Protein AF-0000000077140115 (afdb_homodimer)

Nearest PDB structures (foldseek):
  3ce6-assembly1_C  TM=7.068E-01  e=1.947E-13  Mycobacterium tuberculosis H37Rv
  5utu-assembly1_C  TM=6.285E-01  e=9.596E-13  Cryptosporidium parvum Iowa II
  5utu-assembly2_E  TM=6.218E-01  e=1.962E-12  Cryptosporidium parvum Iowa II
  1gtm-assembly1_A  TM=3.878E-01  e=1.595E-03  Pyrococcus furiosus DSM 3638
  6nyy-assembly1_D  TM=2.713E-01  e=3.524E+00  Homo sapiens

Organism: Leptospira biflexa serovar Patoc (strain Patoc 1 / ATCC 23582 / Paris) (NCBI:txid456481)

Secondary structure (DSSP, 8-state):
----SEEE-TTSSEEEEEETTEEEEE-SS----TTHHHHHHHHHHHHHHHHHH-SS-EEEEEE--TTTSHHHHHTTEEEEEEEE-TTTTTTTGGGHHHHHHHHHHHHGGGGSHHHHHHH-GGGGT--TTTS---EEEEEE--TTT-TT-EEEEEEEEE-SSSTT-EEEEEEEEESSS-SS-GGGS-EEE-----S----TTHHHHHHHHHHHHHHHHHTT-SEEEEE--TT-HHHHHHHTSTT---SEEEEEE-HHHHHHHHHS-HHHHHHHHHHHHHHHHSHHHHHHHHTTPEEEEEETTEEEEEEEETTTTEEEEEESS------THHHHTT-HHHHHHHTTTT-----TTEEEEEEEE-SHHHHHHHHHHHHTT-SEEEEEEE--SSPPPHHHHHHHHTS-TTTEEEEEEEEEE-TT--EEEEE-TTSS--GGGHHHHHHHHHHT--HHHHHHHHHHHHHHHHHHHHHHHT-EEEEEESS-SSHHHHHHHHHHT-BHHHHHHHTT---S-GGGTTSBHHHHHHHHEEEEEE-SHHHHHHHHHHHHHHSS-SS-EEE-TT-HIIIIIIHHHHHHHHHHHHHHHHHHTT--GGG--EEEESTTSHHHHHHHHHIIIIIS-TT----EEE-TT-SS--SSEESSGGGS-HHHHHT--EEEE-SSS----HHHHHHHHHH-S-SEEEEEE-SSTT-TTHHHHHHHHHHHH-SS-EETTEE-EEEEEEEE-TTT--EEEEEEEEEEGGGTEEEEEEEEGGGSBGGGGGTSS-HHHHHHHHHHHHHHHHHHHHHHHTT-PPPSSEEEBTTTB-TTS-B-/----SEEE-TTSSEEEEEETTEEEEE-SS----TTHHHHHHHHHHHHHHHHHH-SS-EEEEEE--TTTSHHHHHTTEEEEEEEE-TTTTTTTGGGHHHHHHHHHHHHGGGGSHHHHHHH-GGGGT--TTTS---EEEEEE--TTT-TT-EEEEEEEEE-SSSTT-EEEEEEEEESSS-SS-GGGS-EEE-----S----TTHHHHHHHHHHHHHHHHHTT-SEEEEE--TT-HHHHHHHTSTT---SEEEEEE-HHHHHHHHHS-HHHHHHHHHHHHHHHHSHHHHHHHHTTPEEEEEETTEEEEEEEETTTTEEEEEESS------THHHHTT-HHHHHHHTTTT-----TTEEEEEEEE-SHHHHHHHHHHHHTT-SEEEEEEE--SSPPPHHHHHHHHTS-TTTEEEEEEEEEE-TT--EEEEE-TTSS--GGGHHHHHHHHHHT--HHHHHHHHHHHHHHHHHHHHHHHT-EEEEEESS-SSHHHHHHHHHHT-BHHHHHHHTT---S-GGGTTSBHHHHHHHHEEEEEE-SHHHHHHHHHHHHHHSS-SS-EEE-TT-HIIIIIIHHHHHHHHHHHHHHHHHHTT--GGG--EEEESTTSHHHHHHHHHIIIIIS-TT----EEE-TT-SS--SSEESSGGGS-HHHHHT--EEEE-SSS----HHHHHHHHHH-S-SEEEEEE-SSTT-TTHHHHHHHHHHHH-SS-EETTEE-EEEEEEEE-TTT--EEEEEEEEEEGGGTEEEEEEEEGGGSBGGGGGTSS-HHHHHHHHHHHHHHHHHHHHHHHTT-PPPSSEEEBTTTB-TTS-B-

Structure (mmCIF, N/CA/C/O backbone):
data_AF-0000000077140115-model_v1
#
loop_
_entity.id
_entity.type
_entity.pdbx_description
1 polymer 'Uncharacterized protein'
#
loop_
_atom_site.group_PDB
_atom_site.id
_atom_site.type_symbol
_atom_site.label_atom_id
_atom_site.label_alt_id
_atom_site.label_comp_id
_atom_site.label_asym_id
_atom_site.label_entity_id
_atom_site.label_seq_id
_atom_site.pdbx_PDB_ins_code
_atom_site.Cartn_x
_atom_site.Cartn_y
_atom_site.Cartn_z
_atom_site.occupancy
_atom_site.B_iso_or_equiv
_atom_site.auth_seq_id
_atom_site.auth_comp_id
_atom_site.auth_asym_id
_atom_site.auth_atom_id
_atom_site.pdbx_PDB_model_num
ATOM 1 N N . MET A 1 1 ? -17.531 23.344 44 1 28.77 1 MET A N 1
ATOM 2 C CA . MET A 1 1 ? -18.547 22.844 43.094 1 28.77 1 MET A CA 1
ATOM 3 C C . MET A 1 1 ? -18.719 21.328 43.25 1 28.77 1 MET A C 1
ATOM 5 O O . MET A 1 1 ? -17.75 20.578 43.125 1 28.77 1 MET A O 1
ATOM 9 N N . ASN A 1 2 ? -19.484 20.828 44 1 36.62 2 ASN A N 1
ATOM 10 C CA . ASN A 1 2 ? -19.703 19.484 44.531 1 36.62 2 ASN A CA 1
ATOM 11 C C . ASN A 1 2 ? -19.906 18.469 43.406 1 36.62 2 ASN A C 1
ATOM 13 O O . ASN A 1 2 ? -20.938 18.484 42.75 1 36.62 2 ASN A O 1
ATOM 17 N N . ALA A 1 3 ? -18.875 18.25 42.781 1 51.34 3 ALA A N 1
ATOM 18 C CA . ALA A 1 3 ? -18.797 17.484 41.562 1 51.34 3 ALA A CA 1
ATOM 19 C C . ALA A 1 3 ? -19.516 16.156 41.688 1 51.34 3 ALA A C 1
ATOM 21 O O . ALA A 1 3 ? -19.297 15.414 42.656 1 51.34 3 ALA A O 1
ATOM 22 N N . GLU A 1 4 ? -20.656 16 41.344 1 64.75 4 GLU A N 1
ATOM 23 C CA . GLU A 1 4 ? -21.531 14.82 41.312 1 64.75 4 GLU A CA 1
ATOM 24 C C . GLU A 1 4 ? -20.734 13.555 41 1 64.75 4 GLU A C 1
ATOM 26 O O . GLU A 1 4 ? -20.125 13.445 39.938 1 64.75 4 GLU A O 1
ATOM 31 N N . LYS A 1 5 ? -20.453 12.828 42.188 1 79.12 5 LYS A N 1
ATOM 32 C CA . LYS A 1 5 ? -19.578 11.656 42.156 1 79.12 5 LYS A CA 1
ATOM 33 C C . LYS A 1 5 ? -20.297 10.461 41.531 1 79.12 5 LYS A C 1
ATOM 35 O O . LYS A 1 5 ? -19.672 9.5 41.094 1 79.12 5 LYS A O 1
ATOM 40 N N . ASN A 1 6 ? -21.672 10.438 41.594 1 85.5 6 ASN A N 1
ATOM 41 C CA . ASN A 1 6 ? -22.469 9.367 41 1 85.5 6 ASN A CA 1
ATOM 42 C C . ASN A 1 6 ? -23.594 9.922 40.125 1 85.5 6 ASN A C 1
ATOM 44 O O . ASN A 1 6 ? -24.281 10.867 40.5 1 85.5 6 ASN A O 1
ATOM 48 N N . ILE A 1 7 ? -23.766 9.492 38.938 1 85.31 7 ILE A N 1
ATOM 49 C CA . ILE A 1 7 ? -24.812 9.914 38 1 85.31 7 ILE A CA 1
ATOM 50 C C . ILE A 1 7 ? -25.625 8.711 37.562 1 85.31 7 ILE A C 1
ATOM 52 O O . ILE A 1 7 ? -25.078 7.723 37.062 1 85.31 7 ILE A O 1
ATOM 56 N N . LYS A 1 8 ? -26.922 8.719 37.906 1 76.06 8 LYS A N 1
ATOM 57 C CA . LYS A 1 8 ? -27.812 7.668 37.438 1 76.06 8 LYS A CA 1
ATOM 58 C C . LYS A 1 8 ? -28.016 7.758 35.938 1 76.06 8 LYS A C 1
ATOM 60 O O . LYS A 1 8 ? -28.312 8.836 35.406 1 76.06 8 LYS A O 1
ATOM 65 N N . THR A 1 9 ? -27.875 6.578 35.281 1 77.62 9 THR A N 1
ATOM 66 C CA . THR A 1 9 ? -28.016 6.574 33.812 1 77.62 9 THR A CA 1
ATOM 67 C C . THR A 1 9 ? -29.359 5.996 33.406 1 77.62 9 THR A C 1
ATOM 69 O O . THR A 1 9 ? -30.047 5.352 34.188 1 77.62 9 THR A O 1
ATOM 72 N N . SER A 1 10 ? -29.859 6.223 32.281 1 70.81 10 SER A N 1
ATOM 73 C CA . SER A 1 10 ? -31.094 5.676 31.719 1 70.81 10 SER A CA 1
ATOM 74 C C . SER A 1 10 ? -31 4.164 31.531 1 70.81 10 SER A C 1
ATOM 76 O O . SER A 1 10 ? -32 3.49 31.312 1 70.81 10 SER A O 1
ATOM 78 N N . LEU A 1 11 ? -29.672 3.703 31.672 1 74.88 11 LEU A N 1
ATOM 79 C CA . LEU A 1 11 ? -29.453 2.277 31.453 1 74.88 11 LEU A CA 1
ATOM 80 C C . LEU A 1 11 ? -29.641 1.494 32.75 1 74.88 11 LEU A C 1
ATOM 82 O O . LEU A 1 11 ? -29.719 0.263 32.719 1 74.88 11 LEU A O 1
ATOM 86 N N . GLY A 1 12 ? -29.609 2.16 33.812 1 72.25 12 GLY A N 1
ATOM 87 C CA . GLY A 1 12 ? -29.719 1.489 35.094 1 72.25 12 GLY A CA 1
ATOM 88 C C . GLY A 1 12 ? -28.469 1.622 35.938 1 72.25 12 GLY A C 1
ATOM 89 O O . GLY A 1 12 ? -28.516 2.133 37.062 1 72.25 12 GLY A O 1
ATOM 90 N N . PRO A 1 13 ? -27.297 1.185 35.375 1 79.62 13 PRO A N 1
ATOM 91 C CA . PRO A 1 13 ? -26.062 1.317 36.156 1 79.62 13 PRO A CA 1
ATOM 92 C C . PRO A 1 13 ? -25.672 2.773 36.406 1 79.62 13 PRO A C 1
ATOM 94 O O . PRO A 1 13 ? -26.031 3.654 35.594 1 79.62 13 PRO A O 1
ATOM 97 N N . VAL A 1 14 ? -24.844 2.951 37.406 1 84.62 14 VAL A N 1
ATOM 98 C CA . VAL A 1 14 ? -24.469 4.293 37.844 1 84.62 14 VAL A CA 1
ATOM 99 C C . VAL A 1 14 ? -23.062 4.609 37.375 1 84.62 14 VAL A C 1
ATOM 101 O O . VAL A 1 14 ? -22.172 3.742 37.375 1 84.62 14 VAL A O 1
ATOM 104 N N . LEU A 1 15 ? -22.828 5.797 36.844 1 88.31 15 LEU A N 1
ATOM 105 C CA . LEU A 1 15 ? -21.531 6.355 36.469 1 88.31 15 LEU A CA 1
ATOM 106 C C . LEU A 1 15 ? -20.812 6.945 37.656 1 88.31 15 LEU A C 1
ATOM 108 O O . LEU A 1 15 ? -21.328 7.855 38.312 1 88.31 15 LEU A O 1
ATOM 112 N N . HIS A 1 16 ? -19.5 6.344 37.938 1 91.19 16 HIS A N 1
ATOM 113 C CA . HIS A 1 16 ? -18.734 6.746 39.125 1 91.19 16 HIS A CA 1
ATOM 114 C C . HIS A 1 16 ? -17.484 7.512 38.719 1 91.19 16 HIS A C 1
ATOM 116 O O . HIS A 1 16 ? -16.797 7.137 37.781 1 91.19 16 HIS A O 1
ATOM 122 N N . HIS A 1 17 ? -17.031 8.539 39.406 1 88.62 17 HIS A N 1
ATOM 123 C CA . HIS A 1 17 ? -15.781 9.281 39.219 1 88.62 17 HIS A CA 1
ATOM 124 C C . HIS A 1 17 ? -14.617 8.562 39.906 1 88.62 17 HIS A C 1
ATOM 126 O O . HIS A 1 17 ? -14.672 8.258 41.094 1 88.62 17 HIS A O 1
ATOM 132 N N . VAL A 1 18 ? -13.477 8.125 39.125 1 85.81 18 VAL A N 1
ATOM 133 C CA . VAL A 1 18 ? -12.344 7.387 39.688 1 85.81 18 VAL A CA 1
ATOM 134 C C . VAL A 1 18 ? -11.188 8.344 39.938 1 85.81 18 VAL A C 1
ATOM 136 O O . VAL A 1 18 ? -10.711 8.438 41.094 1 85.81 18 VAL A O 1
ATOM 139 N N . GLU A 1 19 ? -10.477 8.953 38.875 1 78.94 19 GLU A N 1
ATOM 140 C CA . GLU A 1 19 ? -9.414 9.953 38.969 1 78.94 19 GLU A CA 1
ATOM 141 C C . GLU A 1 19 ? -9.617 11.078 37.969 1 78.94 19 GLU A C 1
ATOM 143 O O . GLU A 1 19 ? -10.578 11.062 37.188 1 78.94 19 GLU A O 1
ATOM 148 N N . ASP A 1 20 ? -8.727 12.039 38.125 1 71 20 ASP A N 1
ATOM 149 C CA . ASP A 1 20 ? -8.93 13.227 37.312 1 71 20 ASP A CA 1
ATOM 150 C C . ASP A 1 20 ? -9.016 12.859 35.812 1 71 20 ASP A C 1
ATOM 152 O O . ASP A 1 20 ? -8.07 12.297 35.25 1 71 20 ASP A O 1
ATOM 156 N N . GLY A 1 21 ? -10.18 13.039 35.219 1 76.75 21 GLY A N 1
ATOM 157 C CA . GLY A 1 21 ? -10.438 12.844 33.812 1 76.75 21 GLY A CA 1
ATOM 158 C C . GLY A 1 21 ? -10.938 11.453 33.469 1 76.75 21 GLY A C 1
ATOM 159 O O . GLY A 1 21 ? -11.164 11.133 32.312 1 76.75 21 GLY A O 1
ATOM 160 N N . LEU A 1 22 ? -11.008 10.633 34.531 1 86.81 22 LEU A N 1
ATOM 161 C CA . LEU A 1 22 ? -11.43 9.258 34.281 1 86.81 22 LEU A CA 1
ATOM 162 C C . LEU A 1 22 ? -12.719 8.938 35 1 86.81 22 LEU A C 1
ATOM 164 O O . LEU A 1 22 ? -12.812 9.117 36.219 1 86.81 22 LEU A O 1
ATOM 168 N N . TRP A 1 23 ? -13.758 8.484 34.406 1 88.81 23 TRP A N 1
ATOM 169 C CA . TRP A 1 23 ? -15.031 8 34.938 1 88.81 23 TRP A CA 1
ATOM 170 C C . TRP A 1 23 ? -15.219 6.523 34.625 1 88.81 23 TRP A C 1
ATOM 172 O O . TRP A 1 23 ? -14.758 6.035 33.594 1 88.81 23 TRP A O 1
ATOM 182 N N . GLU A 1 24 ? -15.938 5.859 35.594 1 92.44 24 GLU A N 1
ATOM 183 C CA . GLU A 1 24 ? -16.094 4.418 35.406 1 92.44 24 GLU A CA 1
ATOM 184 C C . GLU A 1 24 ? -17.562 4.016 35.469 1 92.44 24 GLU A C 1
ATOM 186 O O . GLU A 1 24 ? -18.328 4.578 36.281 1 92.44 24 GLU A O 1
ATOM 191 N N . ILE A 1 25 ? -18 3.059 34.688 1 89.62 25 ILE A N 1
ATOM 192 C CA . ILE A 1 25 ? -19.344 2.484 34.688 1 89.62 25 ILE A CA 1
ATOM 193 C C . ILE A 1 25 ? -19.266 0.974 34.469 1 89.62 25 ILE A C 1
ATOM 195 O O . ILE A 1 25 ? -18.5 0.499 33.625 1 89.62 25 ILE A O 1
ATOM 199 N N . ASP A 1 26 ? -19.922 0.246 35.344 1 88 26 ASP A N 1
ATOM 200 C CA . ASP A 1 26 ? -19.953 -1.207 35.219 1 88 26 ASP A CA 1
ATOM 201 C C . ASP A 1 26 ? -21.156 -1.658 34.406 1 88 26 ASP A C 1
ATOM 203 O O . ASP A 1 26 ? -22.297 -1.591 34.875 1 88 26 ASP A O 1
ATOM 207 N N . LEU A 1 27 ? -20.906 -2.119 33.281 1 85.69 27 LEU A N 1
ATOM 208 C CA . LEU A 1 27 ? -21.984 -2.553 32.375 1 85.69 27 LEU A CA 1
ATOM 209 C C . LEU A 1 27 ? -22.047 -4.074 32.312 1 85.69 27 LEU A C 1
ATOM 211 O O . LEU A 1 27 ? -22.703 -4.637 31.438 1 85.69 27 LEU A O 1
ATOM 215 N N . SER A 1 28 ? -21.469 -4.695 33.281 1 84.81 28 SER A N 1
ATOM 216 C CA . SER A 1 28 ? -21.344 -6.148 33.25 1 84.81 28 SER A CA 1
ATOM 217 C C . SER A 1 28 ? -22.719 -6.812 33.25 1 84.81 28 SER A C 1
ATOM 219 O O . SER A 1 28 ? -22.953 -7.766 32.5 1 84.81 28 SER A O 1
ATOM 221 N N . ASN A 1 29 ? -23.703 -6.242 34.125 1 73.38 29 ASN A N 1
ATOM 222 C CA . ASN A 1 29 ? -25 -6.902 34.281 1 73.38 29 ASN A CA 1
ATOM 223 C C . ASN A 1 29 ? -26.078 -6.195 33.469 1 73.38 29 ASN A C 1
ATOM 225 O O . ASN A 1 29 ? -27.281 -6.465 33.656 1 73.38 29 ASN A O 1
ATOM 229 N N . LEU A 1 30 ? -25.891 -5.168 33.031 1 73.94 30 LEU A N 1
ATOM 230 C CA . LEU A 1 30 ? -26.859 -4.484 32.188 1 73.94 30 LEU A CA 1
ATOM 231 C C . LEU A 1 30 ? -27.359 -5.402 31.078 1 73.94 30 LEU A C 1
ATOM 233 O O . LEU A 1 30 ? -26.562 -5.926 30.297 1 73.94 30 LEU A O 1
ATOM 237 N N . ARG A 1 31 ? -28.859 -5.52 31.578 1 63.47 31 ARG A N 1
ATOM 238 C CA . ARG A 1 31 ? -29.391 -6.273 30.438 1 63.47 31 ARG A CA 1
ATOM 239 C C . ARG A 1 31 ? -29.594 -5.363 29.234 1 63.47 31 ARG A C 1
ATOM 241 O O . ARG A 1 31 ? -30.125 -4.258 29.359 1 63.47 31 ARG A O 1
ATOM 248 N N . ILE A 1 32 ? -29.094 -5.516 28.891 1 64.5 32 ILE A N 1
ATOM 249 C CA . ILE A 1 32 ? -29.141 -4.652 27.719 1 64.5 32 ILE A CA 1
ATOM 250 C C . ILE A 1 32 ? -30.203 -5.148 26.75 1 64.5 32 ILE A C 1
ATOM 252 O O . ILE A 1 32 ? -30.188 -6.305 26.328 1 64.5 32 ILE A O 1
ATOM 256 N N . PHE A 1 33 ? -31.562 -4.289 27.141 1 59.81 33 PHE A N 1
ATOM 257 C CA . PHE A 1 33 ? -32.406 -4.602 25.984 1 59.81 33 PHE A CA 1
ATOM 258 C C . PHE A 1 33 ? -31.891 -3.898 24.734 1 59.81 33 PHE A C 1
ATOM 260 O O . PHE A 1 33 ? -31.953 -2.674 24.625 1 59.81 33 PHE A O 1
ATOM 267 N N . PHE A 1 34 ? -31.266 -4.383 24.641 1 60.78 34 PHE A N 1
ATOM 268 C CA . PHE A 1 34 ? -30.5 -3.791 23.547 1 60.78 34 PHE A CA 1
ATOM 269 C C . PHE A 1 34 ? -31.406 -3.521 22.344 1 60.78 34 PHE A C 1
ATOM 271 O O . PHE A 1 34 ? -32.406 -4.219 22.141 1 60.78 34 PHE A O 1
ATOM 278 N N . GLY A 1 35 ? -31.406 -2.502 22.047 1 58.97 35 GLY A N 1
ATOM 279 C CA . GLY A 1 35 ? -31.891 -2.27 20.688 1 58.97 35 GLY A CA 1
ATOM 280 C C . GLY A 1 35 ? -33.312 -1.692 20.672 1 58.97 35 GLY A C 1
ATOM 281 O O . GLY A 1 35 ? -33.969 -1.749 19.641 1 58.97 35 GLY A O 1
ATOM 282 N N . LEU A 1 36 ? -33.812 -1.04 21.891 1 65 36 LEU A N 1
ATOM 283 C CA . LEU A 1 36 ? -35.188 -0.611 21.938 1 65 36 LEU A CA 1
ATOM 284 C C . LEU A 1 36 ? -35.406 0.67 21.141 1 65 36 LEU A C 1
ATOM 286 O O . LEU A 1 36 ? -36.469 0.876 20.547 1 65 36 LEU A O 1
ATOM 290 N N . SER A 1 37 ? -34.375 1.732 21.719 1 64.44 37 SER A N 1
ATOM 291 C CA . SER A 1 37 ? -34.469 2.945 20.922 1 64.44 37 SER A CA 1
ATOM 292 C C . SER A 1 37 ? -34.406 2.623 19.422 1 64.44 37 SER A C 1
ATOM 294 O O . SER A 1 37 ? -35.094 3.25 18.625 1 64.44 37 SER A O 1
ATOM 296 N N . ILE A 1 38 ? -33.531 1.681 19.422 1 65.19 38 ILE A N 1
ATOM 297 C CA . ILE A 1 38 ? -33.344 1.239 18.047 1 65.19 38 ILE A CA 1
ATOM 298 C C . ILE A 1 38 ? -34.625 0.582 17.531 1 65.19 38 ILE A C 1
ATOM 300 O O . ILE A 1 38 ? -35.031 0.788 16.391 1 65.19 38 ILE A O 1
ATOM 304 N N . LEU A 1 39 ? -34.938 -0.285 18.453 1 71.19 39 LEU A N 1
ATOM 305 C CA . LEU A 1 39 ? -36.188 -0.947 18.047 1 71.19 39 LEU A CA 1
ATOM 306 C C . LEU A 1 39 ? -37.281 0.076 17.75 1 71.19 39 LEU A C 1
ATOM 308 O O . LEU A 1 39 ? -37.969 -0.036 16.75 1 71.19 39 LEU A O 1
ATOM 312 N N . SER A 1 40 ? -37.531 1.251 18.641 1 70.44 40 SER A N 1
ATOM 313 C CA . SER A 1 40 ? -38.562 2.285 18.5 1 70.44 40 SER A CA 1
ATOM 314 C C . SER A 1 40 ? -38.375 3.092 17.219 1 70.44 40 SER A C 1
ATOM 316 O O . SER A 1 40 ? -39.312 3.402 16.516 1 70.44 40 SER A O 1
ATOM 318 N N . ARG A 1 41 ? -37.094 3.631 17.469 1 67 41 ARG A N 1
ATOM 319 C CA . ARG A 1 41 ? -36.781 4.391 16.266 1 67 41 ARG A CA 1
ATOM 320 C C . ARG A 1 41 ? -37.031 3.568 15.008 1 67 41 ARG A C 1
ATOM 322 O O . ARG A 1 41 ? -37.594 4.082 14.023 1 67 41 ARG A O 1
ATOM 329 N N . THR A 1 42 ? -36.438 2.213 15.305 1 71.88 42 THR A N 1
ATOM 330 C CA . THR A 1 42 ? -36.594 1.295 14.188 1 71.88 42 THR A CA 1
ATOM 331 C C . THR A 1 42 ? -38.062 1.169 13.789 1 71.88 42 THR A C 1
ATOM 333 O O . THR A 1 42 ? -38.406 1.214 12.609 1 71.88 42 THR A O 1
ATOM 336 N N . ILE A 1 43 ? -38.75 1.002 14.836 1 73.06 43 ILE A N 1
ATOM 337 C CA . ILE A 1 43 ? -40.156 0.798 14.531 1 73.06 43 ILE A CA 1
ATOM 338 C C . ILE A 1 43 ? -40.781 2.105 14.039 1 73.06 43 ILE A C 1
ATOM 340 O O . ILE A 1 43 ? -41.594 2.109 13.094 1 73.06 43 ILE A O 1
ATOM 344 N N . GLY A 1 44 ? -40.469 3.32 14.742 1 66.19 44 GLY A N 1
ATOM 345 C CA . GLY A 1 44 ? -40.969 4.613 14.305 1 66.19 44 GLY A CA 1
ATOM 346 C C . GLY A 1 44 ? -40.594 4.934 12.867 1 66.19 44 GLY A C 1
ATOM 347 O O . GLY A 1 44 ? -41.438 5.426 12.102 1 66.19 44 GLY A O 1
ATOM 348 N N . GLU A 1 45 ? -39.25 4.824 12.945 1 68.38 45 GLU A N 1
ATOM 349 C CA . GLU A 1 45 ? -38.719 5.086 11.609 1 68.38 45 GLU A CA 1
ATOM 350 C C . GLU A 1 45 ? -39.375 4.18 10.57 1 68.38 45 GLU A C 1
ATOM 352 O O . GLU A 1 45 ? -39.688 4.617 9.461 1 68.38 45 GLU A O 1
ATOM 357 N N . GLU A 1 46 ? -39.469 2.73 11.25 1 71.69 46 GLU A N 1
ATOM 358 C CA . GLU A 1 46 ? -40.125 1.81 10.336 1 71.69 46 GLU A CA 1
ATOM 359 C C . GLU A 1 46 ? -41.531 2.293 9.992 1 71.69 46 GLU A C 1
ATOM 361 O O . GLU A 1 46 ? -42 2.143 8.852 1 71.69 46 GLU A O 1
ATOM 366 N N . ILE A 1 47 ? -42.094 3.135 10.758 1 72.88 47 ILE A N 1
ATOM 367 C CA . ILE A 1 47 ? -43.438 3.629 10.57 1 72.88 47 ILE A CA 1
ATOM 368 C C . ILE A 1 47 ? -43.438 4.844 9.648 1 72.88 47 ILE A C 1
ATOM 370 O O . ILE A 1 47 ? -44.25 4.938 8.719 1 72.88 47 ILE A O 1
ATOM 374 N N . GLY A 1 48 ? -42.562 5.871 10.312 1 62.31 48 GLY A N 1
ATOM 375 C CA . GLY A 1 48 ? -42.375 7.051 9.477 1 62.31 48 GLY A CA 1
ATOM 376 C C . GLY A 1 48 ? -42.094 6.719 8.023 1 62.31 48 GLY A C 1
ATOM 377 O O . GLY A 1 48 ? -42.656 7.328 7.113 1 62.31 48 GLY A O 1
ATOM 378 N N . ASN A 1 49 ? -41 5.676 7.992 1 64.19 49 ASN A N 1
ATOM 379 C CA . ASN A 1 49 ? -40.562 5.191 6.695 1 64.19 49 ASN A CA 1
ATOM 380 C C . ASN A 1 49 ? -41.688 4.562 5.898 1 64.19 49 ASN A C 1
ATOM 382 O O . ASN A 1 49 ? -41.812 4.812 4.699 1 64.19 49 ASN A O 1
ATOM 386 N N . LEU A 1 50 ? -42.312 3.852 7.008 1 65.06 50 LEU A N 1
ATOM 387 C CA . LEU A 1 50 ? -43.312 3.096 6.246 1 65.06 50 LEU A CA 1
ATOM 388 C C . LEU A 1 50 ? -44.469 3.986 5.832 1 65.06 50 LEU A C 1
ATOM 390 O O . LEU A 1 50 ? -45.094 3.758 4.797 1 65.06 50 LEU A O 1
ATOM 394 N N . LEU A 1 51 ? -44.625 5.297 6.41 1 64.75 51 LEU A N 1
ATOM 395 C CA . LEU A 1 51 ? -45.75 6.188 6.156 1 64.75 51 LEU A CA 1
ATOM 396 C C . LEU A 1 51 ? -45.469 7.074 4.945 1 64.75 51 LEU A C 1
ATOM 398 O O . LEU A 1 51 ? -46.406 7.492 4.258 1 64.75 51 LEU A O 1
ATOM 402 N N . GLN A 1 52 ? -44.25 7.645 5.188 1 58.44 52 GLN A N 1
ATOM 403 C CA . GLN A 1 52 ? -43.844 8.5 4.078 1 58.44 52 GLN A CA 1
ATOM 404 C C . GLN A 1 52 ? -43.656 7.691 2.797 1 58.44 52 GLN A C 1
ATOM 406 O O . GLN A 1 52 ? -43.844 8.219 1.696 1 58.44 52 GLN A O 1
ATOM 411 N N . SER A 1 53 ? -43.094 6.363 3.184 1 60.81 53 SER A N 1
ATOM 412 C CA . SER A 1 53 ? -42.625 5.492 2.104 1 60.81 53 SER A CA 1
ATOM 413 C C . SER A 1 53 ? -43.75 4.555 1.645 1 60.81 53 SER A C 1
ATOM 415 O O . SER A 1 53 ? -43.719 4.066 0.513 1 60.81 53 SER A O 1
ATOM 417 N N . LEU A 1 54 ? -44.312 4.359 2.953 1 63.19 54 LEU A N 1
ATOM 418 C CA . LEU A 1 54 ? -45.219 3.299 2.51 1 63.19 54 LEU A CA 1
ATOM 419 C C . LEU A 1 54 ? -46.562 3.875 2.043 1 63.19 54 LEU A C 1
ATOM 421 O O . LEU A 1 54 ? -47.188 4.652 2.764 1 63.19 54 LEU A O 1
ATOM 425 N N . PRO A 1 55 ? -46.875 3.934 1.007 1 66.06 55 PRO A N 1
ATOM 426 C CA . PRO A 1 55 ? -48.094 4.52 0.47 1 66.06 55 PRO A CA 1
ATOM 427 C C . PRO A 1 55 ? -49.344 4.043 1.202 1 66.06 55 PRO A C 1
ATOM 429 O O . PRO A 1 55 ? -50.406 4.66 1.084 1 66.06 55 PRO A O 1
ATOM 432 N N . GLY A 1 56 ? -49.25 3.076 2.002 1 74.12 56 GLY A N 1
ATOM 433 C CA . GLY A 1 56 ? -50.438 2.418 2.498 1 74.12 56 GLY A CA 1
ATOM 434 C C . GLY A 1 56 ? -50.438 2.223 4.004 1 74.12 56 GLY A C 1
ATOM 435 O O . GLY A 1 56 ? -49.938 3.08 4.742 1 74.12 56 GLY A O 1
ATOM 436 N N . ASP A 1 57 ? -50.844 1.05 4.457 1 63.25 57 ASP A N 1
ATOM 437 C CA . ASP A 1 57 ? -50.969 0.732 5.879 1 63.25 57 ASP A CA 1
ATOM 438 C C . ASP A 1 57 ? -49.594 0.647 6.535 1 63.25 57 ASP A C 1
ATOM 440 O O . ASP A 1 57 ? -48.594 0.233 5.902 1 63.25 57 ASP A O 1
ATOM 444 N N . LEU A 1 58 ? -49.75 0.854 7.582 1 71.56 58 LEU A N 1
ATOM 445 C CA . LEU A 1 58 ? -48.5 0.743 8.336 1 71.56 58 LEU A CA 1
ATOM 446 C C . LEU A 1 58 ? -48.438 -0.584 9.078 1 71.56 58 LEU A C 1
ATOM 448 O O . LEU A 1 58 ? -49.281 -0.875 9.922 1 71.56 58 LEU A O 1
ATOM 452 N N . ALA A 1 59 ? -47.75 -1.471 8.547 1 69.69 59 ALA A N 1
ATOM 453 C CA . ALA A 1 59 ? -47.531 -2.721 9.273 1 69.69 59 ALA A CA 1
ATOM 454 C C . ALA A 1 59 ? -46.094 -3.178 9.188 1 69.69 59 ALA A C 1
ATOM 456 O O . ALA A 1 59 ? -45.531 -3.33 8.094 1 69.69 59 ALA A O 1
ATOM 457 N N . PHE A 1 60 ? -45.688 -3.607 10.133 1 72.75 60 PHE A N 1
ATOM 458 C CA . PHE A 1 60 ? -44.375 -4.195 10.023 1 72.75 60 PHE A CA 1
ATOM 459 C C . PHE A 1 60 ? -43.969 -4.906 11.32 1 72.75 60 PHE A C 1
ATOM 461 O O . PHE A 1 60 ? -44.562 -4.66 12.367 1 72.75 60 PHE A O 1
ATOM 468 N N . THR A 1 61 ? -43.312 -6.004 11.125 1 72.12 61 THR A N 1
ATOM 469 C CA . THR A 1 61 ? -42.781 -6.746 12.258 1 72.12 61 THR A CA 1
ATOM 470 C C . THR A 1 61 ? -41.312 -6.398 12.484 1 72.12 61 THR A C 1
ATOM 472 O O . THR A 1 61 ? -40.5 -6.496 11.57 1 72.12 61 THR A O 1
ATOM 475 N N . TYR A 1 62 ? -41.438 -6.273 13.391 1 74.69 62 TYR A N 1
ATOM 476 C CA . TYR A 1 62 ? -40.062 -5.953 13.742 1 74.69 62 TYR A CA 1
ATOM 477 C C . TYR A 1 62 ? -39.469 -7.016 14.672 1 74.69 62 TYR A C 1
ATOM 479 O O . TYR A 1 62 ? -39.938 -7.188 15.797 1 74.69 62 TYR A O 1
ATOM 487 N N . LYS A 1 63 ? -38.875 -7.965 14.047 1 71.19 63 LYS A N 1
ATOM 488 C CA . LYS A 1 63 ? -38.25 -8.945 14.914 1 71.19 63 LYS A CA 1
ATOM 489 C C . LYS A 1 63 ? -37.219 -8.281 15.836 1 71.19 63 LYS A C 1
ATOM 491 O O . LYS A 1 63 ? -36.281 -7.652 15.367 1 71.19 63 LYS A O 1
ATOM 496 N N . ILE A 1 64 ? -37.438 -8.68 16.859 1 68.19 64 ILE A N 1
ATOM 497 C CA . ILE A 1 64 ? -36.562 -8.031 17.844 1 68.19 64 ILE A CA 1
ATOM 498 C C . ILE A 1 64 ? -35.156 -8.555 17.688 1 68.19 64 ILE A C 1
ATOM 500 O O . ILE A 1 64 ? -34.938 -9.766 17.609 1 68.19 64 ILE A O 1
ATOM 504 N N . ASN A 1 65 ? -34.469 -7.945 17.203 1 67.69 65 ASN A N 1
ATOM 505 C CA . ASN A 1 65 ? -33.062 -8.312 17.031 1 67.69 65 ASN A CA 1
ATOM 506 C C . ASN A 1 65 ? -32.438 -8.805 18.344 1 67.69 65 ASN A C 1
ATOM 508 O O . ASN A 1 65 ? -32.125 -8 19.219 1 67.69 65 ASN A O 1
ATOM 512 N N . PRO A 1 66 ? -32.375 -10.188 18.312 1 61.47 66 PRO A N 1
ATOM 513 C CA . PRO A 1 66 ? -31.984 -10.719 19.609 1 61.47 66 PRO A CA 1
ATOM 514 C C . PRO A 1 66 ? -30.672 -10.141 20.109 1 61.47 66 PRO A C 1
ATOM 516 O O . PRO A 1 66 ? -30.406 -10.156 21.312 1 61.47 66 PRO A O 1
ATOM 519 N N . ASN A 1 67 ? -29.75 -9.891 19.297 1 61.16 67 ASN A N 1
ATOM 520 C CA . ASN A 1 67 ? -28.438 -9.367 19.703 1 61.16 67 ASN A CA 1
ATOM 521 C C . ASN A 1 67 ? -28.547 -7.93 20.203 1 61.16 67 ASN A C 1
ATOM 523 O O . ASN A 1 67 ? -27.656 -7.449 20.922 1 61.16 67 ASN A O 1
ATOM 527 N N . ILE A 1 68 ? -29.516 -7.258 19.219 1 66.44 68 ILE A N 1
ATOM 528 C CA . ILE A 1 68 ? -29.703 -5.855 19.578 1 66.44 68 ILE A CA 1
ATOM 529 C C . ILE A 1 68 ? -30.594 -5.754 20.812 1 66.44 68 ILE A C 1
ATOM 531 O O . ILE A 1 68 ? -30.312 -4.965 21.719 1 66.44 68 ILE A O 1
ATOM 535 N N . ASN A 1 69 ? -31.828 -6.641 20.703 1 71.12 69 ASN A N 1
ATOM 536 C CA . ASN A 1 69 ? -32.812 -6.594 21.781 1 71.12 69 ASN A CA 1
ATOM 537 C C . ASN A 1 69 ? -32.875 -7.922 22.516 1 71.12 69 ASN A C 1
ATOM 539 O O . ASN A 1 69 ? -33.969 -8.484 22.688 1 71.12 69 ASN A O 1
ATOM 543 N N . HIS A 1 70 ? -31.844 -8.281 22.984 1 69.38 70 HIS A N 1
ATOM 544 C CA . HIS A 1 70 ? -31.734 -9.617 23.547 1 69.38 70 HIS A CA 1
ATOM 545 C C . HIS A 1 70 ? -32.656 -9.789 24.766 1 69.38 70 HIS A C 1
ATOM 547 O O . HIS A 1 70 ? -33.188 -10.875 24.984 1 69.38 70 HIS A O 1
ATOM 553 N N . GLU A 1 71 ? -32.75 -8.867 25.734 1 67 71 GLU A N 1
ATOM 554 C CA . GLU A 1 71 ? -33.594 -8.984 26.938 1 67 71 GLU A CA 1
ATOM 555 C C . GLU A 1 71 ? -35.031 -9.273 26.578 1 67 71 GLU A C 1
ATOM 557 O O . GLU A 1 71 ? -35.75 -9.93 27.344 1 67 71 GLU A O 1
ATOM 562 N N . LEU A 1 72 ? -35.438 -8.734 25.328 1 71.19 72 LEU A N 1
ATOM 563 C CA . LEU A 1 72 ? -36.781 -9.047 24.906 1 71.19 72 LEU A CA 1
ATOM 564 C C . LEU A 1 72 ? -36.906 -10.531 24.562 1 71.19 72 LEU A C 1
ATOM 566 O O . LEU A 1 72 ? -37.938 -11.156 24.891 1 71.19 72 LEU A O 1
ATOM 570 N N . VAL A 1 73 ? -35.938 -10.938 23.969 1 73.31 73 VAL A N 1
ATOM 571 C CA . VAL A 1 73 ? -36 -12.336 23.547 1 73.31 73 VAL A CA 1
ATOM 572 C C . VAL A 1 73 ? -35.875 -13.25 24.766 1 73.31 73 VAL A C 1
ATOM 574 O O . VAL A 1 73 ? -36.531 -14.289 24.828 1 73.31 73 VAL A O 1
ATOM 577 N N . ASP A 1 74 ? -34.812 -12.719 25.906 1 73.56 74 ASP A N 1
ATOM 578 C CA . ASP A 1 74 ? -34.781 -13.461 27.172 1 73.56 74 ASP A CA 1
ATOM 579 C C . ASP A 1 74 ? -36.188 -13.609 27.734 1 73.56 74 ASP A C 1
ATOM 581 O O . ASP A 1 74 ? -36.5 -14.578 28.438 1 73.56 74 ASP A O 1
ATOM 585 N N . MET A 1 75 ? -37.156 -12.711 27.453 1 72.5 75 MET A N 1
ATOM 586 C CA . MET A 1 75 ? -38.531 -12.695 27.938 1 72.5 75 MET A CA 1
ATOM 587 C C . MET A 1 75 ? -39.438 -13.469 26.984 1 72.5 75 MET A C 1
ATOM 589 O O . MET A 1 75 ? -40.656 -13.414 27.125 1 72.5 75 MET A O 1
ATOM 593 N N . HIS A 1 76 ? -38.75 -14.094 26.219 1 74.31 76 HIS A N 1
ATOM 594 C CA . HIS A 1 76 ? -39.344 -14.898 25.156 1 74.31 76 HIS A CA 1
ATOM 595 C C . HIS A 1 76 ? -40.188 -14.047 24.219 1 74.31 76 HIS A C 1
ATOM 597 O O . HIS A 1 76 ? -41.219 -14.5 23.703 1 74.31 76 HIS A O 1
ATOM 603 N N . ILE A 1 77 ? -39.812 -12.875 24.141 1 73.06 77 ILE A N 1
ATOM 604 C CA . ILE A 1 77 ? -40.375 -11.992 23.141 1 73.06 77 ILE A CA 1
ATOM 605 C C . ILE A 1 77 ? -39.438 -11.891 21.938 1 73.06 77 ILE A C 1
ATOM 607 O O . ILE A 1 77 ? -38.375 -11.25 22.016 1 73.06 77 ILE A O 1
ATOM 611 N N . GLN A 1 78 ? -40 -12.289 21.016 1 73.56 78 GLN A N 1
ATOM 612 C CA . GLN A 1 78 ? -39 -12.406 19.969 1 73.56 78 GLN A CA 1
ATOM 613 C C . GLN A 1 78 ? -39.281 -11.469 18.812 1 73.56 78 GLN A C 1
ATOM 615 O O . GLN A 1 78 ? -38.438 -11.227 17.953 1 73.56 78 GLN A O 1
ATOM 620 N N . HIS A 1 79 ? -40.438 -10.906 18.844 1 82.44 79 HIS A N 1
ATOM 621 C CA . HIS A 1 79 ? -40.875 -10.055 17.734 1 82.44 79 HIS A CA 1
ATOM 622 C C . HIS A 1 79 ? -41.719 -8.898 18.25 1 82.44 79 HIS A C 1
ATOM 624 O O . HIS A 1 79 ? -42.375 -9.016 19.297 1 82.44 79 HIS A O 1
ATOM 630 N N . VAL A 1 80 ? -41.594 -7.801 17.516 1 78.94 80 VAL A N 1
ATOM 631 C CA . VAL A 1 80 ? -42.594 -6.73 17.656 1 78.94 80 VAL A CA 1
ATOM 632 C C . VAL A 1 80 ? -43.344 -6.551 16.328 1 78.94 80 VAL A C 1
ATOM 634 O O . VAL A 1 80 ? -42.719 -6.379 15.281 1 78.94 80 VAL A O 1
ATOM 637 N N . GLN A 1 81 ? -44.469 -6.48 16.578 1 82.88 81 GLN A N 1
ATOM 638 C CA . GLN A 1 81 ? -45.219 -6.258 15.352 1 82.88 81 GLN A CA 1
ATOM 639 C C . GLN A 1 81 ? -46.062 -4.984 15.438 1 82.88 81 GLN A C 1
ATOM 641 O O . GLN A 1 81 ? -46.875 -4.824 16.344 1 82.88 81 GLN A O 1
ATOM 646 N N . VAL A 1 82 ? -45.844 -4.219 14.422 1 78.56 82 VAL A N 1
ATOM 647 C CA . VAL A 1 82 ? -46.562 -2.951 14.43 1 78.56 82 VAL A CA 1
ATOM 648 C C . VAL A 1 82 ? -47.562 -2.908 13.266 1 78.56 82 VAL A C 1
ATOM 650 O O . VAL A 1 82 ? -47.219 -3.25 12.133 1 78.56 82 VAL A O 1
ATOM 653 N N . PHE A 1 83 ? -48.781 -2.363 13.539 1 80.88 83 PHE A N 1
ATOM 654 C CA . PHE A 1 83 ? -49.75 -2.248 12.461 1 80.88 83 PHE A CA 1
ATOM 655 C C . PHE A 1 83 ? -50.531 -0.946 12.57 1 80.88 83 PHE A C 1
ATOM 657 O O . PHE A 1 83 ? -51.062 -0.618 13.641 1 80.88 83 PHE A O 1
ATOM 664 N N . ALA A 1 84 ? -50.469 -0.16 11.461 1 74.5 84 ALA A N 1
ATOM 665 C CA . ALA A 1 84 ? -51.344 1.011 11.359 1 74.5 84 ALA A CA 1
ATOM 666 C C . ALA A 1 84 ? -51.969 1.108 9.977 1 74.5 84 ALA A C 1
ATOM 668 O O . ALA A 1 84 ? -51.281 1.049 8.961 1 74.5 84 ALA A O 1
ATOM 669 N N . ARG A 1 85 ? -53.156 1.36 9.711 1 69.19 85 ARG A N 1
ATOM 670 C CA . ARG A 1 85 ? -53.781 1.451 8.391 1 69.19 85 ARG A CA 1
ATOM 671 C C . ARG A 1 85 ? -53.531 2.811 7.754 1 69.19 85 ARG A C 1
ATOM 673 O O . ARG A 1 85 ? -53.438 3.824 8.453 1 69.19 85 ARG A O 1
ATOM 680 N N . ALA A 1 86 ? -53.656 2.676 6.438 1 67.56 86 ALA A N 1
ATOM 681 C CA . ALA A 1 86 ? -53.375 3.879 5.66 1 67.56 86 ALA A CA 1
ATOM 682 C C . ALA A 1 86 ? -54.344 5.008 6.027 1 67.56 86 ALA A C 1
ATOM 684 O O . ALA A 1 86 ? -55.531 4.785 6.176 1 67.56 86 ALA A O 1
ATOM 685 N N . GLY A 1 87 ? -53.781 6.27 6.031 1 68.62 87 GLY A N 1
ATOM 686 C CA . GLY A 1 87 ? -54.562 7.461 6.305 1 68.62 87 GLY A CA 1
ATOM 687 C C . GLY A 1 87 ? -54.531 7.875 7.762 1 68.62 87 GLY A C 1
ATOM 688 O O . GLY A 1 87 ? -54.781 9.039 8.086 1 68.62 87 GLY A O 1
ATOM 689 N N . ILE A 1 88 ? -54.156 6.789 8.555 1 66.56 88 ILE A N 1
ATOM 690 C CA . ILE A 1 88 ? -54.219 7.039 9.992 1 66.56 88 ILE A CA 1
ATOM 691 C C . ILE A 1 88 ? -53.094 7.996 10.398 1 66.56 88 ILE A C 1
ATOM 693 O O . ILE A 1 88 ? -53.312 8.914 11.195 1 66.56 88 ILE A O 1
ATOM 697 N N . LEU A 1 89 ? -52 7.781 9.953 1 68.88 89 LEU A N 1
ATOM 698 C CA . LEU A 1 89 ? -50.812 8.586 10.266 1 68.88 89 LEU A CA 1
ATOM 699 C C . LEU A 1 89 ? -50.5 9.539 9.117 1 68.88 89 LEU A C 1
ATOM 701 O O . LEU A 1 89 ? -49.344 9.852 8.875 1 68.88 89 LEU A O 1
ATOM 705 N N . LYS A 1 90 ? -51.625 9.922 8.227 1 63.53 90 LYS A N 1
ATOM 706 C CA . LYS A 1 90 ? -51.5 10.773 7.051 1 63.53 90 LYS A CA 1
ATOM 707 C C . LYS A 1 90 ? -50.781 12.086 7.391 1 63.53 90 LYS A C 1
ATOM 709 O O . LYS A 1 90 ? -50.031 12.609 6.578 1 63.53 90 LYS A O 1
ATOM 714 N N . ASP A 1 91 ? -51.031 12.766 8.352 1 60.5 91 ASP A N 1
ATOM 715 C CA . ASP A 1 91 ? -50.406 14.047 8.688 1 60.5 91 ASP A CA 1
ATOM 716 C C . ASP A 1 91 ? -49.219 13.844 9.617 1 60.5 91 ASP A C 1
ATOM 718 O O . ASP A 1 91 ? -48.906 14.703 10.445 1 60.5 91 ASP A O 1
ATOM 722 N N . TRP A 1 92 ? -48.531 12.469 9.328 1 60.56 92 TRP A N 1
ATOM 723 C CA . TRP A 1 92 ? -47.406 12.039 10.172 1 60.56 92 TRP A CA 1
ATOM 724 C C . TRP A 1 92 ? -46.25 13.016 10.094 1 60.56 92 TRP A C 1
ATOM 726 O O . TRP A 1 92 ? -45.594 13.281 11.094 1 60.56 92 TRP A O 1
ATOM 736 N N . VAL A 1 93 ? -46.094 13.633 8.883 1 58.47 93 VAL A N 1
ATOM 737 C CA . VAL A 1 93 ? -44.969 14.492 8.539 1 58.47 93 VAL A CA 1
ATOM 738 C C . VAL A 1 93 ? -44.969 15.734 9.43 1 58.47 93 VAL A C 1
ATOM 740 O O . VAL A 1 93 ? -43.906 16.266 9.773 1 58.47 93 VAL A O 1
ATOM 743 N N . LEU A 1 94 ? -46.312 16.172 9.469 1 59 94 LEU A N 1
ATOM 744 C CA . LEU A 1 94 ? -46.469 17.438 10.18 1 59 94 LEU A CA 1
ATOM 745 C C . LEU A 1 94 ? -46.125 17.266 11.656 1 59 94 LEU A C 1
ATOM 747 O O . LEU A 1 94 ? -45.75 18.234 12.328 1 59 94 LEU A O 1
ATOM 751 N N . PHE A 1 95 ? -46.031 15.836 12.211 1 66.75 95 PHE A N 1
ATOM 752 C CA . PHE A 1 95 ? -45.844 15.625 13.641 1 66.75 95 PHE A CA 1
ATOM 753 C C . PHE A 1 95 ? -44.906 14.438 13.898 1 66.75 95 PHE A C 1
ATOM 755 O O . PHE A 1 95 ? -45.094 13.727 14.891 1 66.75 95 PHE A O 1
ATOM 762 N N . ARG A 1 96 ? -43.938 14.359 13.016 1 66.56 96 ARG A N 1
ATOM 763 C CA . ARG A 1 96 ? -43.062 13.188 13 1 66.56 96 ARG A CA 1
ATOM 764 C C . ARG A 1 96 ? -42.188 13.117 14.258 1 66.56 96 ARG A C 1
ATOM 766 O O . ARG A 1 96 ? -42.062 12.062 14.867 1 66.56 96 ARG A O 1
ATOM 773 N N . GLU A 1 97 ? -41.656 14.258 14.656 1 63.06 97 GLU A N 1
ATOM 774 C CA . GLU A 1 97 ? -40.844 14.328 15.859 1 63.06 97 GLU A CA 1
ATOM 775 C C . GLU A 1 97 ? -41.625 13.891 17.094 1 63.06 97 GLU A C 1
ATOM 777 O O . GLU A 1 97 ? -41.125 13.133 17.922 1 63.06 97 GLU A O 1
ATOM 782 N N . GLU A 1 98 ? -42.719 14.258 17 1 65.94 98 GLU A N 1
ATOM 783 C CA . GLU A 1 98 ? -43.562 13.977 18.172 1 65.94 98 GLU A CA 1
ATOM 784 C C . GLU A 1 98 ? -44 12.516 18.188 1 65.94 98 GLU A C 1
ATOM 786 O O . GLU A 1 98 ? -44.094 11.906 19.266 1 65.94 98 GLU A O 1
ATOM 791 N N . PHE A 1 99 ? -44.094 11.852 17.078 1 69.12 99 PHE A N 1
ATOM 792 C CA . PHE A 1 99 ? -44.5 10.461 16.953 1 69.12 99 PHE A CA 1
ATOM 793 C C . PHE A 1 99 ? -43.375 9.523 17.391 1 69.12 99 PHE A C 1
ATOM 795 O O . PHE A 1 99 ? -43.656 8.547 18.109 1 69.12 99 PHE A O 1
ATOM 802 N N . GLU A 1 100 ? -42.281 9.898 16.875 1 66.56 100 GLU A N 1
ATOM 803 C CA . GLU A 1 100 ? -41.156 9.047 17.219 1 66.56 100 GLU A CA 1
ATOM 804 C C . GLU A 1 100 ? -40.844 9.102 18.719 1 66.56 100 GLU A C 1
ATOM 806 O O . GLU A 1 100 ? -40.469 8.102 19.312 1 66.56 100 GLU A O 1
ATOM 811 N N . GLU A 1 101 ? -41.125 10.312 19.344 1 61.28 101 GLU A N 1
ATOM 812 C CA . GLU A 1 101 ? -41.031 10.438 20.797 1 61.28 101 GLU A CA 1
ATOM 813 C C . GLU A 1 101 ? -42.094 9.586 21.5 1 61.28 101 GLU A C 1
ATOM 815 O O . GLU A 1 101 ? -41.812 9.008 22.547 1 61.28 101 GLU A O 1
ATOM 820 N N . ASN A 1 102 ? -42.969 9.422 20.656 1 70.31 102 ASN A N 1
ATOM 821 C CA . ASN A 1 102 ? -44.062 8.664 21.25 1 70.31 102 ASN A CA 1
ATOM 822 C C . ASN A 1 102 ? -43.812 7.164 21.203 1 70.31 102 ASN A C 1
ATOM 824 O O . ASN A 1 102 ? -44.094 6.449 22.172 1 70.31 102 ASN A O 1
ATOM 828 N N . LEU A 1 103 ? -43.25 6.738 20.156 1 72.94 103 LEU A N 1
ATOM 829 C CA . LEU A 1 103 ? -42.938 5.32 20 1 72.94 103 LEU A CA 1
ATOM 830 C C . LEU A 1 103 ? -41.781 4.91 20.938 1 72.94 103 LEU A C 1
ATOM 832 O O . LEU A 1 103 ? -41.812 3.807 21.484 1 72.94 103 LEU A O 1
ATOM 836 N N . ARG A 1 104 ? -40.688 5.879 21.094 1 69.38 104 ARG A N 1
ATOM 837 C CA . ARG A 1 104 ? -39.656 5.652 22.078 1 69.38 104 ARG A CA 1
ATOM 838 C C . ARG A 1 104 ? -40.25 5.488 23.469 1 69.38 104 ARG A C 1
ATOM 840 O O . ARG A 1 104 ? -39.75 4.672 24.266 1 69.38 104 ARG A O 1
ATOM 847 N N . PHE A 1 105 ? -41.375 6.215 23.641 1 67.62 105 PHE A N 1
ATOM 848 C CA . PHE A 1 105 ? -42.031 6.148 24.938 1 67.62 105 PHE A CA 1
ATOM 849 C C . PHE A 1 105 ? -42.75 4.809 25.109 1 67.62 105 PHE A C 1
ATOM 851 O O . PHE A 1 105 ? -42.719 4.227 26.203 1 67.62 105 PHE A O 1
ATOM 858 N N . VAL A 1 106 ? -43.156 4.215 23.984 1 74.06 106 VAL A N 1
ATOM 859 C CA . VAL A 1 106 ? -43.875 2.957 24.016 1 74.06 106 VAL A CA 1
ATOM 860 C C . VAL A 1 106 ? -42.938 1.803 24.328 1 74.06 106 VAL A C 1
ATOM 862 O O . VAL A 1 106 ? -43.156 1.048 25.281 1 74.06 106 VAL A O 1
ATOM 865 N N . PHE A 1 107 ? -41.812 1.784 23.547 1 70.5 107 PHE A N 1
ATOM 866 C CA . PHE A 1 107 ? -40.938 0.641 23.688 1 70.5 107 PHE A CA 1
ATOM 867 C C . PHE A 1 107 ? -40.031 0.808 24.922 1 70.5 107 PHE A C 1
ATOM 869 O O . PHE A 1 107 ? -39.594 -0.179 25.516 1 70.5 107 PHE A O 1
ATOM 876 N N . GLY A 1 108 ? -39.688 2.133 25.266 1 61.56 108 GLY A N 1
ATOM 877 C CA . GLY A 1 108 ? -38.938 2.447 26.469 1 61.56 108 GLY A CA 1
ATOM 878 C C . GLY A 1 108 ? -39.625 1.938 27.734 1 61.56 108 GLY A C 1
ATOM 879 O O . GLY A 1 108 ? -39 1.919 28.797 1 61.56 108 GLY A O 1
ATOM 880 N N . SER A 1 109 ? -40.812 1.488 27.391 1 70.06 109 SER A N 1
ATOM 881 C CA . SER A 1 109 ? -41.562 1.106 28.594 1 70.06 109 SER A CA 1
ATOM 882 C C . SER A 1 109 ? -41.062 -0.238 29.125 1 70.06 109 SER A C 1
ATOM 884 O O . SER A 1 109 ? -41.281 -0.542 30.312 1 70.06 109 SER A O 1
ATOM 886 N N . PHE A 1 110 ? -40.25 -0.948 28.203 1 68.38 110 PHE A N 1
ATOM 887 C CA . PHE A 1 110 ? -39.719 -2.242 28.609 1 68.38 110 PHE A CA 1
ATOM 888 C C . PHE A 1 110 ? -38.562 -2.068 29.562 1 68.38 110 PHE A C 1
ATOM 890 O O . PHE A 1 110 ? -38.25 -2.971 30.359 1 68.38 110 PHE A O 1
ATOM 897 N N . GLN A 1 111 ? -37.75 -0.873 29.312 1 63.56 111 GLN A N 1
ATOM 898 C CA . GLN A 1 111 ? -36.625 -0.592 30.188 1 63.56 111 GLN A CA 1
ATOM 899 C C . GLN A 1 111 ? -37.094 -0.332 31.609 1 63.56 111 GLN A C 1
ATOM 901 O O . GLN A 1 111 ? -36.312 -0.491 32.562 1 63.56 111 GLN A O 1
ATOM 906 N N . GLN A 1 112 ? -38.688 -0.033 31.781 1 62.03 112 GLN A N 1
ATOM 907 C CA . GLN A 1 112 ? -39.25 0.163 33.094 1 62.03 112 GLN A CA 1
ATOM 908 C C . GLN A 1 112 ? -39.844 -1.132 33.625 1 62.03 112 GLN A C 1
ATOM 910 O O . GLN A 1 112 ? -40.906 -1.586 33.156 1 62.03 112 GLN A O 1
ATOM 915 N N . GLN A 1 113 ? -39.406 -1.493 34.562 1 66.25 113 GLN A N 1
ATOM 916 C CA . GLN A 1 113 ? -39.781 -2.822 35.031 1 66.25 113 GLN A CA 1
ATOM 917 C C . GLN A 1 113 ? -41.25 -2.875 35.406 1 66.25 113 GLN A C 1
ATOM 919 O O . GLN A 1 113 ? -41.906 -3.887 35.188 1 66.25 113 GLN A O 1
ATOM 924 N N . SER A 1 114 ? -42 -1.916 36.062 1 69.44 114 SER A N 1
ATOM 925 C CA . SER A 1 114 ? -43.375 -1.911 36.5 1 69.44 114 SER A CA 1
ATOM 926 C C . SER A 1 114 ? -44.344 -2.047 35.344 1 69.44 114 SER A C 1
ATOM 928 O O . SER A 1 114 ? -45.438 -2.58 35.5 1 69.44 114 SER A O 1
ATOM 930 N N . ILE A 1 115 ? -44.031 -1.587 34.125 1 69.12 115 ILE A N 1
ATOM 931 C CA . ILE A 1 115 ? -44.875 -1.676 32.938 1 69.12 115 ILE A CA 1
ATOM 932 C C . ILE A 1 115 ? -44.625 -2.994 32.219 1 69.12 115 ILE A C 1
ATOM 934 O O . ILE A 1 115 ? -45.562 -3.664 31.781 1 69.12 115 ILE A O 1
ATOM 938 N N . ALA A 1 116 ? -43.406 -3.398 32.281 1 71.56 116 ALA A N 1
ATOM 939 C CA . ALA A 1 116 ? -43.031 -4.609 31.547 1 71.56 116 ALA A CA 1
ATOM 940 C C . ALA A 1 116 ? -43.656 -5.848 32.188 1 71.56 116 ALA A C 1
ATOM 942 O O . ALA A 1 116 ? -44 -6.805 31.484 1 71.56 116 ALA A O 1
ATOM 943 N N . LYS A 1 117 ? -43.781 -5.754 33.5 1 76 117 LYS A N 1
ATOM 944 C CA . LYS A 1 117 ? -44.375 -6.895 34.188 1 76 117 LYS A CA 1
ATOM 945 C C . LYS A 1 117 ? -45.812 -7.125 33.719 1 76 117 LYS A C 1
ATOM 947 O O . LYS A 1 117 ? -46.312 -8.242 33.812 1 76 117 LYS A O 1
ATOM 952 N N . LYS A 1 118 ? -46.406 -6.281 33.219 1 78.5 118 LYS A N 1
ATOM 953 C CA . LYS A 1 118 ? -47.781 -6.383 32.844 1 78.5 118 LYS A CA 1
ATOM 954 C C . LYS A 1 118 ? -47.938 -7.07 31.484 1 78.5 118 LYS A C 1
ATOM 956 O O . LYS A 1 118 ? -48.906 -7.766 31.219 1 78.5 118 LYS A O 1
ATOM 961 N N . ILE A 1 119 ? -47.062 -6.816 30.641 1 76.38 119 ILE A N 1
ATOM 962 C CA . ILE A 1 119 ? -47.156 -7.426 29.312 1 76.38 119 ILE A CA 1
ATOM 963 C C . ILE A 1 119 ? -46.562 -8.836 29.359 1 76.38 119 ILE A C 1
ATOM 965 O O . ILE A 1 119 ? -46.938 -9.695 28.562 1 76.38 119 ILE A O 1
ATOM 969 N N . HIS A 1 120 ? -45.562 -9.016 30.516 1 74.94 120 HIS A N 1
ATOM 970 C CA . HIS A 1 120 ? -44.938 -10.336 30.609 1 74.94 120 HIS A CA 1
ATOM 971 C C . HIS A 1 120 ? -44.719 -10.734 32.062 1 74.94 120 HIS A C 1
ATOM 973 O O . HIS A 1 120 ? -43.594 -10.781 32.531 1 74.94 120 HIS A O 1
ATOM 979 N N . PRO A 1 121 ? -45.656 -11.062 32.781 1 74.19 121 PRO A N 1
ATOM 980 C CA . PRO A 1 121 ? -45.594 -11.281 34.219 1 74.19 121 PRO A CA 1
ATOM 981 C C . PRO A 1 121 ? -44.75 -12.492 34.594 1 74.19 121 PRO A C 1
ATOM 983 O O . PRO A 1 121 ? -44.062 -12.477 35.625 1 74.19 121 PRO A O 1
ATOM 986 N N . GLU A 1 122 ? -44.594 -13.539 33.656 1 72.88 122 GLU A N 1
ATOM 987 C CA . GLU A 1 122 ? -43.844 -14.758 33.938 1 72.88 122 GLU A CA 1
ATOM 988 C C . GLU A 1 122 ? -42.344 -14.492 34 1 72.88 122 GLU A C 1
ATOM 990 O O . GLU A 1 122 ? -41.625 -15.172 34.719 1 72.88 122 GLU A O 1
ATOM 995 N N . PHE A 1 123 ? -41.906 -13.516 33.344 1 69.56 123 PHE A N 1
ATOM 996 C CA . PHE A 1 123 ? -40.5 -13.195 33.25 1 69.56 123 PHE A CA 1
ATOM 997 C C . PHE A 1 123 ? -40 -12.555 34.531 1 69.56 123 PHE A C 1
ATOM 999 O O . PHE A 1 123 ? -38.812 -12.641 34.844 1 69.56 123 PHE A O 1
ATOM 1006 N N . TYR A 1 124 ? -40.938 -11.852 35.344 1 62 124 TYR A N 1
ATOM 1007 C CA . TYR A 1 124 ? -40.594 -11.195 36.594 1 62 124 TYR A CA 1
ATOM 1008 C C . TYR A 1 124 ? -41.062 -12.023 37.812 1 62 124 TYR A C 1
ATOM 1010 O O . TYR A 1 124 ? -41.312 -11.477 38.875 1 62 124 TYR A O 1
ATOM 1018 N N . GLY A 1 125 ? -41.344 -13.141 37.594 1 68.94 125 GLY A N 1
ATOM 1019 C CA . GLY A 1 125 ? -41.625 -14.086 38.656 1 68.94 125 GLY A CA 1
ATOM 1020 C C . GLY A 1 125 ? -43.094 -14.086 39.062 1 68.94 125 GLY A C 1
ATOM 1021 O O . GLY A 1 125 ? -43.469 -14.625 40.094 1 68.94 125 GLY A O 1
ATOM 1022 N N . GLN A 1 126 ? -44 -13.656 38.094 1 74.94 126 GLN A N 1
ATOM 1023 C CA . GLN A 1 126 ? -45.406 -13.641 38.469 1 74.94 126 GLN A CA 1
ATOM 1024 C C . GLN A 1 126 ? -46.188 -14.789 37.781 1 74.94 126 GLN A C 1
ATOM 1026 O O . GLN A 1 126 ? -45.812 -15.242 36.719 1 74.94 126 GLN A O 1
ATOM 1031 N N . ASP A 1 127 ? -47.094 -15.281 38.406 1 67.81 127 ASP A N 1
ATOM 1032 C CA . ASP A 1 127 ? -47.875 -16.406 37.906 1 67.81 127 ASP A CA 1
ATOM 1033 C C . ASP A 1 127 ? -48.812 -15.945 36.781 1 67.81 127 ASP A C 1
ATOM 1035 O O . ASP A 1 127 ? -49.719 -15.133 37.031 1 67.81 127 ASP A O 1
ATOM 1039 N N . PRO A 1 128 ? -48.688 -16.531 35.594 1 63.62 128 PRO A N 1
ATOM 1040 C CA . PRO A 1 128 ? -49.5 -16.094 34.469 1 63.62 128 PRO A CA 1
ATOM 1041 C C . PRO A 1 128 ? -50.969 -16.453 34.625 1 63.62 128 PRO A C 1
ATOM 1043 O O . PRO A 1 128 ? -51.812 -15.859 33.969 1 63.62 128 PRO A O 1
ATOM 1046 N N . ASN A 1 129 ? -51.281 -17.328 35.438 1 66.38 129 ASN A N 1
ATOM 1047 C CA . ASN A 1 129 ? -52.688 -17.703 35.625 1 66.38 129 ASN A CA 1
ATOM 1048 C C . ASN A 1 129 ? -53.406 -16.672 36.5 1 66.38 129 ASN A C 1
ATOM 1050 O O . ASN A 1 129 ? -54.625 -16.531 36.375 1 66.38 129 ASN A O 1
ATOM 1054 N N . ARG A 1 130 ? -52.906 -16.141 37.312 1 68.25 130 ARG A N 1
ATOM 1055 C CA . ARG A 1 130 ? -53.5 -15.141 38.188 1 68.25 130 ARG A CA 1
ATOM 1056 C C . ARG A 1 130 ? -53.375 -13.742 37.594 1 68.25 130 ARG A C 1
ATOM 1058 O O . ARG A 1 130 ? -54.25 -12.898 37.781 1 68.25 130 ARG A O 1
ATOM 1065 N N . ASN A 1 131 ? -52.406 -13.773 36.906 1 73.62 131 ASN A N 1
ATOM 1066 C CA . ASN A 1 131 ? -52.156 -12.469 36.281 1 73.62 131 ASN A CA 1
ATOM 1067 C C . ASN A 1 131 ? -51.938 -12.594 34.781 1 73.62 131 ASN A C 1
ATOM 1069 O O . ASN A 1 131 ? -50.812 -12.742 34.344 1 73.62 131 ASN A O 1
ATOM 1073 N N . SER A 1 132 ? -52.844 -12.5 33.938 1 76.81 132 SER A N 1
ATOM 1074 C CA . SER A 1 132 ? -52.812 -12.641 32.469 1 76.81 132 SER A CA 1
ATOM 1075 C C . SER A 1 132 ? -52.188 -11.414 31.828 1 76.81 132 SER A C 1
ATOM 1077 O O . SER A 1 132 ? -52.406 -10.289 32.281 1 76.81 132 SER A O 1
ATOM 1079 N N . PRO A 1 133 ? -51.531 -11.797 30.688 1 78.38 133 PRO A N 1
ATOM 1080 C CA . PRO A 1 133 ? -50.938 -10.633 30.031 1 78.38 133 PRO A CA 1
ATOM 1081 C C . PRO A 1 133 ? -51.969 -9.68 29.453 1 78.38 133 PRO A C 1
ATOM 1083 O O . PRO A 1 133 ? -53.031 -10.117 28.969 1 78.38 133 PRO A O 1
ATOM 1086 N N . ILE A 1 134 ? -51.719 -8.547 29.531 1 81.5 134 ILE A N 1
ATOM 1087 C CA . ILE A 1 134 ? -52.625 -7.523 29.062 1 81.5 134 ILE A CA 1
ATOM 1088 C C . ILE A 1 134 ? -51.938 -6.617 28.062 1 81.5 134 ILE A C 1
ATOM 1090 O O . ILE A 1 134 ? -50.719 -6.395 28.156 1 81.5 134 ILE A O 1
ATOM 1094 N N . ALA A 1 135 ? -52.625 -6.277 27.062 1 83.38 135 ALA A N 1
ATOM 1095 C CA . ALA A 1 135 ? -52.125 -5.297 26.094 1 83.38 135 ALA A CA 1
ATOM 1096 C C . ALA A 1 135 ? -52 -3.918 26.75 1 83.38 135 ALA A C 1
ATOM 1098 O O . ALA A 1 135 ? -52.688 -3.615 27.719 1 83.38 135 ALA A O 1
ATOM 1099 N N . LEU A 1 136 ? -51.219 -3.109 26.328 1 87.44 136 LEU A N 1
ATOM 1100 C CA . LEU A 1 136 ? -51 -1.747 26.812 1 87.44 136 LEU A CA 1
ATOM 1101 C C . LEU A 1 136 ? -51.469 -0.73 25.766 1 87.44 136 LEU A C 1
ATOM 1103 O O . LEU A 1 136 ? -51.031 -0.777 24.609 1 87.44 136 LEU A O 1
ATOM 1107 N N . LEU A 1 137 ? -52.188 0.084 26.016 1 80.75 137 LEU A N 1
ATOM 1108 C CA . LEU A 1 137 ? -52.719 1.105 25.109 1 80.75 137 LEU A CA 1
ATOM 1109 C C . LEU A 1 137 ? -52.219 2.486 25.5 1 80.75 137 LEU A C 1
ATOM 1111 O O . LEU A 1 137 ? -52.406 2.936 26.625 1 80.75 137 LEU A O 1
ATOM 1115 N N . PHE A 1 138 ? -51.594 3.312 24.594 1 80.75 138 PHE A N 1
ATOM 1116 C CA . PHE A 1 138 ? -51 4.633 24.797 1 80.75 138 PHE A CA 1
ATOM 1117 C C . PHE A 1 138 ? -51.75 5.68 23.969 1 80.75 138 PHE A C 1
ATOM 1119 O O . PHE A 1 138 ? -51.469 5.828 22.766 1 80.75 138 PHE A O 1
ATOM 1126 N N . PRO A 1 139 ? -52.469 6.328 24.453 1 75.06 139 PRO A N 1
ATOM 1127 C CA . PRO A 1 139 ? -53.188 7.375 23.719 1 75.06 139 PRO A CA 1
ATOM 1128 C C . PRO A 1 139 ? -52.375 8.656 23.562 1 75.06 139 PRO A C 1
ATOM 1130 O O . PRO A 1 139 ? -51.688 9.078 24.516 1 75.06 139 PRO A O 1
ATOM 1133 N N . PHE A 1 140 ? -52.375 9.375 22.438 1 72.25 140 PHE A N 1
ATOM 1134 C CA . PHE A 1 140 ? -51.656 10.617 22.172 1 72.25 140 PHE A CA 1
ATOM 1135 C C . PHE A 1 140 ? -52.594 11.648 21.531 1 72.25 140 PHE A C 1
ATOM 1137 O O . PHE A 1 140 ? -53.312 11.328 20.594 1 72.25 140 PHE A O 1
ATOM 1144 N N . ASP A 1 141 ? -52.719 12.75 22.094 1 66.81 141 ASP A N 1
ATOM 1145 C CA . ASP A 1 141 ? -53.625 13.82 21.703 1 66.81 141 ASP A CA 1
ATOM 1146 C C . ASP A 1 141 ? -53.031 14.695 20.609 1 66.81 141 ASP A C 1
ATOM 1148 O O . ASP A 1 141 ? -53.5 15.812 20.375 1 66.81 141 ASP A O 1
ATOM 1152 N N . THR A 1 142 ? -52.344 14.258 19.547 1 59.66 142 THR A N 1
ATOM 1153 C CA . THR A 1 142 ? -51.719 15.141 18.562 1 59.66 142 THR A CA 1
ATOM 1154 C C . THR A 1 142 ? -52.75 15.594 17.531 1 59.66 142 THR A C 1
ATOM 1156 O O . THR A 1 142 ? -53.438 14.773 16.922 1 59.66 142 THR A O 1
ATOM 1159 N N . GLU A 1 143 ? -52.969 16.766 17.453 1 56.38 143 GLU A N 1
ATOM 1160 C CA . GLU A 1 143 ? -54.031 17.375 16.656 1 56.38 143 GLU A CA 1
ATOM 1161 C C . GLU A 1 143 ? -53.844 17.047 15.172 1 56.38 143 GLU A C 1
ATOM 1163 O O . GLU A 1 143 ? -54.844 17.016 14.414 1 56.38 143 GLU A O 1
ATOM 1168 N N . PHE A 1 144 ? -52.625 16.781 14.633 1 54.09 144 PHE A N 1
ATOM 1169 C CA . PHE A 1 144 ? -52.406 16.797 13.188 1 54.09 144 PHE A CA 1
ATOM 1170 C C . PHE A 1 144 ? -52.688 15.43 12.578 1 54.09 144 PHE A C 1
ATOM 1172 O O . PHE A 1 144 ? -52.844 15.305 11.367 1 54.09 144 PHE A O 1
ATOM 1179 N N . VAL A 1 145 ? -52.75 14.25 13.078 1 57.06 145 VAL A N 1
ATOM 1180 C CA . VAL A 1 145 ? -52.906 12.945 12.445 1 57.06 145 VAL A CA 1
ATOM 1181 C C . VAL A 1 145 ? -54.375 12.711 12.094 1 57.06 145 VAL A C 1
ATOM 1183 O O . VAL A 1 145 ? -54.688 12.297 10.977 1 57.06 145 VAL A O 1
ATOM 1186 N N . HIS A 1 146 ? -55.312 12.703 13.125 1 61.03 146 HIS A N 1
ATOM 1187 C CA . HIS A 1 146 ? -56.781 12.586 13.031 1 61.03 146 HIS A CA 1
ATOM 1188 C C . HIS A 1 146 ? -57.469 13.516 14.023 1 61.03 146 HIS A C 1
ATOM 1190 O O . HIS A 1 146 ? -56.969 13.742 15.125 1 61.03 146 HIS A O 1
ATOM 1196 N N . PRO A 1 147 ? -58.5 14.367 13.555 1 61.09 147 PRO A N 1
ATOM 1197 C CA . PRO A 1 147 ? -59.156 15.328 14.461 1 61.09 147 PRO A CA 1
ATOM 1198 C C . PRO A 1 147 ? -59.375 14.758 15.859 1 61.09 147 PRO A C 1
ATOM 1200 O O . PRO A 1 147 ? -59.344 15.5 16.844 1 61.09 147 PRO A O 1
ATOM 1203 N N . SER A 1 148 ? -59.5 13.547 15.969 1 66.38 148 SER A N 1
ATOM 1204 C CA . SER A 1 148 ? -59.844 12.977 17.266 1 66.38 148 SER A CA 1
ATOM 1205 C C . SER A 1 148 ? -58.594 12.391 17.938 1 66.38 148 SER A C 1
ATOM 1207 O O . SER A 1 148 ? -58.688 11.906 19.078 1 66.38 148 SER A O 1
ATOM 1209 N N . GLY A 1 149 ? -57.531 12.43 17.359 1 75.56 149 GLY A N 1
ATOM 1210 C CA . GLY A 1 149 ? -56.312 11.836 17.906 1 75.56 149 GLY A CA 1
ATOM 1211 C C . GLY A 1 149 ? -56.125 10.375 17.516 1 75.56 149 GLY A C 1
ATOM 1212 O O . GLY A 1 149 ? -56.969 9.828 16.766 1 75.56 149 GLY A O 1
ATOM 1213 N N . TYR A 1 150 ? -54.812 9.766 17.969 1 75.94 150 TYR A N 1
ATOM 1214 C CA . TYR A 1 150 ? -54.594 8.352 17.656 1 75.94 150 TYR A CA 1
ATOM 1215 C C . TYR A 1 150 ? -54.125 7.59 18.891 1 75.94 150 TYR A C 1
ATOM 1217 O O . TYR A 1 150 ? -53.781 8.195 19.906 1 75.94 150 TYR A O 1
ATOM 1225 N N . TYR A 1 151 ? -54.156 6.316 18.828 1 76.25 151 TYR A N 1
ATOM 1226 C CA . TYR A 1 151 ? -53.562 5.508 19.891 1 76.25 151 TYR A CA 1
ATOM 1227 C C . TYR A 1 151 ? -52.625 4.441 19.328 1 76.25 151 TYR A C 1
ATOM 1229 O O . TYR A 1 151 ? -52.75 4.082 18.156 1 76.25 151 TYR A O 1
ATOM 1237 N N . ILE A 1 152 ? -51.781 4.027 20.203 1 81.19 152 ILE A N 1
ATOM 1238 C CA . ILE A 1 152 ? -50.969 2.865 19.906 1 81.19 152 ILE A CA 1
ATOM 1239 C C . ILE A 1 152 ? -51.281 1.739 20.891 1 81.19 152 ILE A C 1
ATOM 1241 O O . ILE A 1 152 ? -51.219 1.93 22.094 1 81.19 152 ILE A O 1
ATOM 1245 N N . LEU A 1 153 ? -51.438 0.648 20.281 1 82.38 153 LEU A N 1
ATOM 1246 C CA . LEU A 1 153 ? -51.719 -0.56 21.047 1 82.38 153 LEU A CA 1
ATOM 1247 C C . LEU A 1 153 ? -50.562 -1.536 20.984 1 82.38 153 LEU A C 1
ATOM 1249 O O . LEU A 1 153 ? -50.125 -1.924 19.891 1 82.38 153 LEU A O 1
ATOM 1253 N N . MET A 1 154 ? -50.156 -1.878 22.234 1 87.06 154 MET A N 1
ATOM 1254 C CA . MET A 1 154 ? -49.094 -2.893 22.328 1 87.06 154 MET A CA 1
ATOM 1255 C C . MET A 1 154 ? -49.656 -4.176 22.953 1 87.06 154 MET A C 1
ATOM 1257 O O . MET A 1 154 ? -50.125 -4.164 24.094 1 87.06 154 MET A O 1
ATOM 1261 N N . GLU A 1 155 ? -49.375 -5.223 22.234 1 81.56 155 GLU A N 1
ATOM 1262 C CA . GLU A 1 155 ? -49.812 -6.539 22.656 1 81.56 155 GLU A CA 1
ATOM 1263 C C . GLU A 1 155 ? -48.688 -7.547 22.672 1 81.56 155 GLU A C 1
ATOM 1265 O O . GLU A 1 155 ? -47.781 -7.496 21.812 1 81.56 155 GLU A O 1
ATOM 1270 N N . ARG A 1 156 ? -48.656 -8.227 23.844 1 83.5 156 ARG A N 1
ATOM 1271 C CA . ARG A 1 156 ? -47.812 -9.43 23.812 1 83.5 156 ARG A CA 1
ATOM 1272 C C . ARG A 1 156 ? -48.594 -10.617 23.266 1 83.5 156 ARG A C 1
ATOM 1274 O O . ARG A 1 156 ? -49.625 -11.008 23.828 1 83.5 156 ARG A O 1
ATOM 1281 N N . VAL A 1 157 ? -48.156 -11.141 22.328 1 77 157 VAL A N 1
ATOM 1282 C CA . VAL A 1 157 ? -48.875 -12.219 21.625 1 77 157 VAL A CA 1
ATOM 1283 C C . VAL A 1 157 ? -47.969 -13.461 21.578 1 77 157 VAL A C 1
ATOM 1285 O O . VAL A 1 157 ? -46.781 -13.367 21.266 1 77 157 VAL A O 1
ATOM 1288 N N . PRO A 1 158 ? -48.469 -14.562 22.078 1 65.81 158 PRO A N 1
ATOM 1289 C CA . PRO A 1 158 ? -47.656 -15.766 21.953 1 65.81 158 PRO A CA 1
ATOM 1290 C C . PRO A 1 158 ? -47.25 -16.062 20.516 1 65.81 158 PRO A C 1
ATOM 1292 O O . PRO A 1 158 ? -48.062 -15.969 19.609 1 65.81 158 PRO A O 1
ATOM 1295 N N . SER A 1 159 ? -46.156 -16.312 20.453 1 69.5 159 SER A N 1
ATOM 1296 C CA . SER A 1 159 ? -45.625 -16.578 19.109 1 69.5 159 SER A CA 1
ATOM 1297 C C . SER A 1 159 ? -46.281 -17.844 18.516 1 69.5 159 SER A C 1
ATOM 1299 O O . SER A 1 159 ? -46.406 -18.859 19.203 1 69.5 159 SER A O 1
ATOM 1301 N N . GLN A 1 160 ? -46.656 -17.672 17.406 1 60 160 GLN A N 1
ATOM 1302 C CA . GLN A 1 160 ? -47.25 -18.844 16.75 1 60 160 GLN A CA 1
ATOM 1303 C C . GLN A 1 160 ? -46.188 -19.891 16.438 1 60 160 GLN A C 1
ATOM 1305 O O . GLN A 1 160 ? -46.5 -21.062 16.281 1 60 160 GLN A O 1
ATOM 1310 N N . ASN A 1 161 ? -44.969 -19.641 16.375 1 65.12 161 ASN A N 1
ATOM 1311 C CA . ASN A 1 161 ? -43.938 -20.516 15.828 1 65.12 161 ASN A CA 1
ATOM 1312 C C . ASN A 1 161 ? -43.094 -21.141 16.938 1 65.12 161 ASN A C 1
ATOM 1314 O O . ASN A 1 161 ? -42.562 -22.25 16.781 1 65.12 161 ASN A O 1
ATOM 1318 N N . ARG A 1 162 ? -42.875 -20.547 18.25 1 70.25 162 ARG A N 1
ATOM 1319 C CA . ARG A 1 162 ? -42.156 -21.094 19.406 1 70.25 162 ARG A CA 1
ATOM 1320 C C . ARG A 1 162 ? -43.031 -21.078 20.656 1 70.25 162 ARG A C 1
ATOM 1322 O O . ARG A 1 162 ? -43.281 -20.016 21.219 1 70.25 162 ARG A O 1
ATOM 1329 N N . ILE A 1 163 ? -43.281 -22.344 21.109 1 71.62 163 ILE A N 1
ATOM 1330 C CA . ILE A 1 163 ? -44.062 -22.406 22.344 1 71.62 163 ILE A CA 1
ATOM 1331 C C . ILE A 1 163 ? -43.25 -21.781 23.484 1 71.62 163 ILE A C 1
ATOM 1333 O O . ILE A 1 163 ? -42.062 -22.078 23.656 1 71.62 163 ILE A O 1
ATOM 1337 N N . GLY A 1 164 ? -43.875 -20.953 24.094 1 71.44 164 GLY A N 1
ATOM 1338 C CA . GLY A 1 164 ? -43.25 -20.328 25.25 1 71.44 164 GLY A CA 1
ATOM 1339 C C . GLY A 1 164 ? -42.719 -18.938 24.969 1 71.44 164 GLY A C 1
ATOM 1340 O O . GLY A 1 164 ? -42.406 -18.172 25.891 1 71.44 164 GLY A O 1
ATOM 1341 N N . ASP A 1 165 ? -42.719 -18.703 23.5 1 78.19 165 ASP A N 1
ATOM 1342 C CA . ASP A 1 165 ? -42.25 -17.375 23.125 1 78.19 165 ASP A CA 1
ATOM 1343 C C . ASP A 1 165 ? -43.438 -16.453 22.812 1 78.19 165 ASP A C 1
ATOM 1345 O O . ASP A 1 165 ? -44.531 -16.922 22.5 1 78.19 165 ASP A O 1
ATOM 1349 N N . PHE A 1 166 ? -43 -15.117 22.641 1 78.5 166 PHE A N 1
ATOM 1350 C CA . PHE A 1 166 ? -44.031 -14.086 22.469 1 78.5 166 PHE A CA 1
ATOM 1351 C C . PHE A 1 166 ? -43.531 -13 21.516 1 78.5 166 PHE A C 1
ATOM 1353 O O . PHE A 1 166 ? -42.344 -12.883 21.25 1 78.5 166 PHE A O 1
ATOM 1360 N N . PHE A 1 167 ? -44.469 -12.578 20.766 1 80.38 167 PHE A N 1
ATOM 1361 C CA . PHE A 1 167 ? -44.156 -11.32 20.109 1 80.38 167 PHE A CA 1
ATOM 1362 C C . PHE A 1 167 ? -45.031 -10.188 20.625 1 80.38 167 PHE A C 1
ATOM 1364 O O . PHE A 1 167 ? -46.125 -10.43 21.109 1 80.38 167 PHE A O 1
ATOM 1371 N N . LEU A 1 168 ? -44.469 -8.836 20.562 1 79.69 168 LEU A N 1
ATOM 1372 C CA . LEU A 1 168 ? -45.25 -7.652 20.906 1 79.69 168 LEU A CA 1
ATOM 1373 C C . LEU A 1 168 ? -45.969 -7.102 19.688 1 79.69 168 LEU A C 1
ATOM 1375 O O . LEU A 1 168 ? -45.375 -6.855 18.656 1 79.69 168 LEU A O 1
ATOM 1379 N N . ARG A 1 169 ? -47.25 -7.031 19.75 1 80.44 169 ARG A N 1
ATOM 1380 C CA . ARG A 1 169 ? -48.031 -6.41 18.672 1 80.44 169 ARG A CA 1
ATOM 1381 C C . ARG A 1 169 ? -48.375 -4.965 19.016 1 80.44 169 ARG A C 1
ATOM 1383 O O . ARG A 1 169 ? -49.062 -4.703 20 1 80.44 169 ARG A O 1
ATOM 1390 N N . ILE A 1 170 ? -47.844 -4.047 18.156 1 84.19 170 ILE A N 1
ATOM 1391 C CA . ILE A 1 170 ? -48.188 -2.633 18.297 1 84.19 170 ILE A CA 1
ATOM 1392 C C . ILE A 1 170 ? -49.156 -2.215 17.203 1 84.19 170 ILE A C 1
ATOM 1394 O O . ILE A 1 170 ? -48.812 -2.254 16.016 1 84.19 170 ILE A O 1
ATOM 1398 N N . THR A 1 171 ? -50.281 -1.849 17.484 1 81.31 171 THR A N 1
ATOM 1399 C CA . THR A 1 171 ? -51.281 -1.388 16.531 1 81.31 171 THR A CA 1
ATOM 1400 C C . THR A 1 171 ? -51.594 0.088 16.75 1 81.31 171 THR A C 1
ATOM 1402 O O . THR A 1 171 ? -51.969 0.488 17.859 1 81.31 171 THR A O 1
ATOM 1405 N N . ILE A 1 172 ? -51.344 0.896 15.648 1 79.94 172 ILE A N 1
ATOM 1406 C CA . ILE A 1 172 ? -51.688 2.316 15.711 1 79.94 172 ILE A CA 1
ATOM 1407 C C . ILE A 1 172 ? -52.969 2.578 14.945 1 79.94 172 ILE A C 1
ATOM 1409 O O . ILE A 1 172 ? -53.062 2.291 13.75 1 79.94 172 ILE A O 1
ATOM 1413 N N . ASP A 1 173 ? -53.938 3.068 15.445 1 79.31 173 ASP A N 1
ATOM 1414 C CA . ASP A 1 173 ? -55.25 3.305 14.82 1 79.31 173 ASP A CA 1
ATOM 1415 C C . ASP A 1 173 ? -55.875 4.598 15.336 1 79.31 173 ASP A C 1
ATOM 1417 O O . ASP A 1 173 ? -55.438 5.141 16.359 1 79.31 173 ASP A O 1
ATOM 1421 N N . SER A 1 174 ? -56.781 4.973 14.344 1 77.38 174 SER A N 1
ATOM 1422 C CA . SER A 1 174 ? -57.5 6.18 14.75 1 77.38 174 SER A CA 1
ATOM 1423 C C . SER A 1 174 ? -58.469 5.898 15.898 1 77.38 174 SER A C 1
ATOM 1425 O O . SER A 1 174 ? -59 4.793 16.016 1 77.38 174 SER A O 1
ATOM 1427 N N . ARG A 1 175 ? -58.812 6.844 16.766 1 76.12 175 ARG A N 1
ATOM 1428 C CA . ARG A 1 175 ? -59.688 6.664 17.922 1 76.12 175 ARG A CA 1
ATOM 1429 C C . ARG A 1 175 ? -61.156 6.504 17.484 1 76.12 175 ARG A C 1
ATOM 1431 O O . ARG A 1 175 ? -61.875 5.652 18.016 1 76.12 175 ARG A O 1
ATOM 1438 N N . GLU A 1 176 ? -61.688 7.113 16.406 1 73.44 176 GLU A N 1
ATOM 1439 C CA . GLU A 1 176 ? -63.094 7.047 16.047 1 73.44 176 GLU A CA 1
ATOM 1440 C C . GLU A 1 176 ? -63.312 6.246 14.773 1 73.44 176 GLU A C 1
ATOM 1442 O O . GLU A 1 176 ? -64.25 5.477 14.672 1 73.44 176 GLU A O 1
ATOM 1447 N N . ASP A 1 177 ? -62.5 6.195 13.672 1 70.56 177 ASP A N 1
ATOM 1448 C CA . ASP A 1 177 ? -62.656 5.562 12.367 1 70.56 177 ASP A CA 1
ATOM 1449 C C . ASP A 1 177 ? -61.625 4.445 12.172 1 70.56 177 ASP A C 1
ATOM 1451 O O . ASP A 1 177 ? -61.25 4.133 11.047 1 70.56 177 ASP A O 1
ATOM 1455 N N . GLY A 1 178 ? -61.281 3.814 13.156 1 71.62 178 GLY A N 1
ATOM 1456 C CA . GLY A 1 178 ? -60.281 2.768 13.078 1 71.62 178 GLY A CA 1
ATOM 1457 C C . GLY A 1 178 ? -60.812 1.463 12.523 1 71.62 178 GLY A C 1
ATOM 1458 O O . GLY A 1 178 ? -62.031 1.176 12.641 1 71.62 178 GLY A O 1
ATOM 1459 N N . CYS A 1 179 ? -60.031 0.508 11.906 1 72.38 179 CYS A N 1
ATOM 1460 C CA . CYS A 1 179 ? -60.375 -0.747 11.258 1 72.38 179 CYS A CA 1
ATOM 1461 C C . CYS A 1 179 ? -60.156 -1.931 12.18 1 72.38 179 CYS A C 1
ATOM 1463 O O . CYS A 1 179 ? -60.375 -3.08 11.805 1 72.38 179 CYS A O 1
ATOM 1465 N N . LEU A 1 180 ? -59.469 -1.473 13.508 1 75.5 180 LEU A N 1
ATOM 1466 C CA . LEU A 1 180 ? -59.25 -2.543 14.477 1 75.5 180 LEU A CA 1
ATOM 1467 C C . LEU A 1 180 ? -60.469 -2.725 15.367 1 75.5 180 LEU A C 1
ATOM 1469 O O . LEU A 1 180 ? -60.969 -1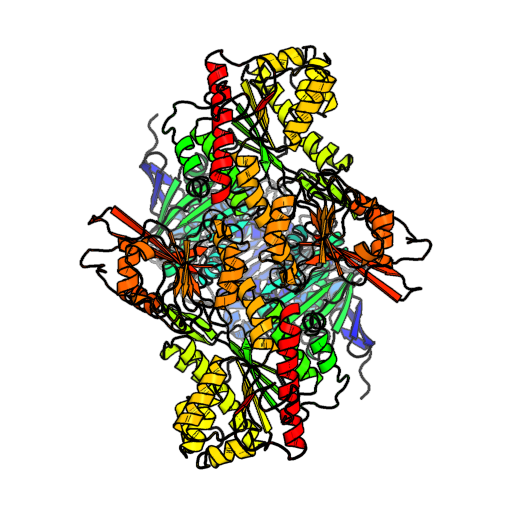.754 15.93 1 75.5 180 LEU A O 1
ATOM 1473 N N . ASN A 1 181 ? -61 -3.799 15.75 1 79.12 181 ASN A N 1
ATOM 1474 C CA . ASN A 1 181 ? -62.094 -4.113 16.656 1 79.12 181 ASN A CA 1
ATOM 1475 C C . ASN A 1 181 ? -61.562 -4.371 18.078 1 79.12 181 ASN A C 1
ATOM 1477 O O . ASN A 1 181 ? -61.312 -5.516 18.453 1 79.12 181 ASN A O 1
ATOM 1481 N N . LEU A 1 182 ? -61.438 -3.225 19.078 1 78.06 182 LEU A N 1
ATOM 1482 C CA . LEU A 1 182 ? -60.844 -3.275 20.422 1 78.06 182 LEU A CA 1
ATOM 1483 C C . LEU A 1 182 ? -61.688 -4.133 21.359 1 78.06 182 LEU A C 1
ATOM 1485 O O . LEU A 1 182 ? -61.188 -4.566 22.406 1 78.06 182 LEU A O 1
ATOM 1489 N N . GLU A 1 183 ? -62.875 -4.285 20.984 1 79.31 183 GLU A N 1
ATOM 1490 C CA . GLU A 1 183 ? -63.75 -5.055 21.859 1 79.31 183 GLU A CA 1
ATOM 1491 C C . GLU A 1 183 ? -63.281 -6.508 21.953 1 79.31 183 GLU A C 1
ATOM 1493 O O . GLU A 1 183 ? -63.562 -7.172 22.969 1 79.31 183 GLU A O 1
ATOM 1498 N N . ASN A 1 184 ? -62.562 -6.891 21.078 1 75 184 ASN A N 1
ATOM 1499 C CA . ASN A 1 184 ? -62.094 -8.281 21.062 1 75 184 ASN A CA 1
ATOM 1500 C C . ASN A 1 184 ? -60.688 -8.406 21.609 1 75 184 ASN A C 1
ATOM 1502 O O . ASN A 1 184 ? -60.094 -9.484 21.547 1 75 184 ASN A O 1
ATOM 1506 N N . ILE A 1 185 ? -59.938 -7.141 22.406 1 77.38 185 ILE A N 1
ATOM 1507 C CA . ILE A 1 185 ? -58.562 -7.211 22.875 1 77.38 185 ILE A CA 1
ATOM 1508 C C . ILE A 1 185 ? -58.5 -6.715 24.312 1 77.38 185 ILE A C 1
ATOM 1510 O O . ILE A 1 185 ? -58.594 -5.512 24.578 1 77.38 185 ILE A O 1
ATOM 1514 N N . PRO A 1 186 ? -58.219 -7.473 25.359 1 83 186 PRO A N 1
ATOM 1515 C CA . PRO A 1 186 ? -57.969 -6.98 26.719 1 83 186 PRO A CA 1
ATOM 1516 C C . PRO A 1 186 ? -56.75 -6.066 26.812 1 83 186 PRO A C 1
ATOM 1518 O O . PRO A 1 186 ? -55.656 -6.461 26.422 1 83 186 PRO A O 1
ATOM 1521 N N . HIS A 1 187 ? -56.75 -4.711 27.297 1 82.69 187 HIS A N 1
ATOM 1522 C CA . HIS A 1 187 ? -55.656 -3.76 27.281 1 82.69 187 HIS A CA 1
ATOM 1523 C C . HIS A 1 187 ? -55.719 -2.814 28.484 1 82.69 187 HIS A C 1
ATOM 1525 O O . HIS A 1 187 ? -56.75 -2.709 29.125 1 82.69 187 HIS A O 1
ATOM 1531 N N . GLU A 1 188 ? -54.594 -2.129 28.969 1 86.31 188 GLU A N 1
ATOM 1532 C CA . GLU A 1 188 ? -54.469 -1.053 29.953 1 86.31 188 GLU A CA 1
ATOM 1533 C C . GLU A 1 188 ? -53.938 0.221 29.312 1 86.31 188 GLU A C 1
ATOM 1535 O O . GLU A 1 188 ? -53.031 0.168 28.484 1 86.31 188 GLU A O 1
ATOM 1540 N N . VAL A 1 189 ? -54.125 1.575 29.594 1 79.69 189 VAL A N 1
ATOM 1541 C CA . VAL A 1 189 ? -53.719 2.842 29 1 79.69 189 VAL A CA 1
ATOM 1542 C C . VAL A 1 189 ? -52.5 3.402 29.734 1 79.69 189 VAL A C 1
ATOM 1544 O O . VAL A 1 189 ? -52.531 3.559 30.969 1 79.69 189 VAL A O 1
ATOM 1547 N N . ILE A 1 190 ? -50.969 3.822 29.172 1 74.88 190 ILE A N 1
ATOM 1548 C CA . ILE A 1 190 ? -49.719 4.336 29.734 1 74.88 190 ILE A CA 1
ATOM 1549 C C . ILE A 1 190 ? -49.562 5.797 29.344 1 74.88 190 ILE A C 1
ATOM 1551 O O . ILE A 1 190 ? -49.5 6.121 28.156 1 74.88 190 ILE A O 1
ATOM 1555 N N . SER A 1 191 ? -48.656 7.023 29.984 1 65.81 191 SER A N 1
ATOM 1556 C CA . SER A 1 191 ? -48.594 8.445 29.656 1 65.81 191 SER A CA 1
ATOM 1557 C C . SER A 1 191 ? -47.219 9.023 29.984 1 65.81 191 SER A C 1
ATOM 1559 O O . SER A 1 191 ? -46.906 10.164 29.625 1 65.81 191 SER A O 1
ATOM 1561 N N . ASP A 1 192 ? -45.5 8.852 30.484 1 56.41 192 ASP A N 1
ATOM 1562 C CA . ASP A 1 192 ? -44.375 9.586 31.031 1 56.41 192 ASP A CA 1
ATOM 1563 C C . ASP A 1 192 ? -43.219 9.641 30.016 1 56.41 192 ASP A C 1
ATOM 1565 O O . ASP A 1 192 ? -42.344 8.773 30.016 1 56.41 192 ASP A O 1
ATOM 1569 N N . VAL A 1 193 ? -42.344 10.5 28.641 1 52.06 193 VAL A N 1
ATOM 1570 C CA . VAL A 1 193 ? -41.656 10.617 27.359 1 52.06 193 VAL A CA 1
ATOM 1571 C C . VAL A 1 193 ? -40.281 11.234 27.547 1 52.06 193 VAL A C 1
ATOM 1573 O O . VAL A 1 193 ? -39.344 10.914 26.812 1 52.06 193 VAL A O 1
ATOM 1576 N N . HIS A 1 194 ? -39.219 12.094 28.391 1 52.41 194 HIS A N 1
ATOM 1577 C CA . HIS A 1 194 ? -38.125 13.07 28.203 1 52.41 194 HIS A CA 1
ATOM 1578 C C . HIS A 1 194 ? -36.812 12.531 28.719 1 52.41 194 HIS A C 1
ATOM 1580 O O . HIS A 1 194 ? -35.781 13.227 28.641 1 52.41 194 HIS A O 1
ATOM 1586 N N . MET A 1 195 ? -36.031 11.352 28.922 1 60.62 195 MET A N 1
ATOM 1587 C CA . MET A 1 195 ? -34.781 11.023 29.625 1 60.62 195 MET A CA 1
ATOM 1588 C C . MET A 1 195 ? -33.875 10.164 28.766 1 60.62 195 MET A C 1
ATOM 1590 O O . MET A 1 195 ? -32.75 9.867 29.141 1 60.62 195 MET A O 1
ATOM 1594 N N . ARG A 1 196 ? -33.781 9.789 27.406 1 64.31 196 ARG A N 1
ATOM 1595 C CA . ARG A 1 196 ? -32.969 8.883 26.578 1 64.31 196 ARG A CA 1
ATOM 1596 C C . ARG A 1 196 ? -33.062 9.258 25.109 1 64.31 196 ARG A C 1
ATOM 1598 O O . ARG A 1 196 ? -34.156 9.547 24.609 1 64.31 196 ARG A O 1
ATOM 1605 N N . THR A 1 197 ? -31.531 9.531 24.375 1 69.19 197 THR A N 1
ATOM 1606 C CA . THR A 1 197 ? -31.5 9.695 22.922 1 69.19 197 THR A CA 1
ATOM 1607 C C . THR A 1 197 ? -31.188 8.367 22.234 1 69.19 197 THR A C 1
ATOM 1609 O O . THR A 1 197 ? -30.125 7.773 22.453 1 69.19 197 THR A O 1
ATOM 1612 N N . TYR A 1 198 ? -31.734 7.91 21.328 1 63.91 198 TYR A N 1
ATOM 1613 C CA . TYR A 1 198 ? -31.594 6.59 20.734 1 63.91 198 TYR A CA 1
ATOM 1614 C C . TYR A 1 198 ? -30.719 6.652 19.484 1 63.91 198 TYR A C 1
ATOM 1616 O O . TYR A 1 198 ? -30.906 7.527 18.625 1 63.91 198 TYR A O 1
ATOM 1624 N N . ILE A 1 199 ? -29.5 5.867 19.391 1 71.44 199 ILE A N 1
ATOM 1625 C CA . ILE A 1 199 ? -28.672 5.68 18.203 1 71.44 199 ILE A CA 1
ATOM 1626 C C . ILE A 1 199 ? -29.297 4.617 17.312 1 71.44 199 ILE A C 1
ATOM 1628 O O . ILE A 1 199 ? -29.234 3.424 17.594 1 71.44 199 ILE A O 1
ATOM 1632 N N . ALA A 1 200 ? -29.891 5.004 16.188 1 63.69 200 ALA A N 1
ATOM 1633 C CA . ALA A 1 200 ? -30.594 4.105 15.289 1 63.69 200 ALA A CA 1
ATOM 1634 C C . ALA A 1 200 ? -29.641 3.145 14.602 1 63.69 200 ALA A C 1
ATOM 1636 O O . ALA A 1 200 ? -28.594 3.562 14.094 1 63.69 200 ALA A O 1
ATOM 1637 N N . GLY A 1 201 ? -29.844 1.978 14.641 1 65.75 201 GLY A N 1
ATOM 1638 C CA . GLY A 1 201 ? -29.016 0.994 13.969 1 65.75 201 GLY A CA 1
ATOM 1639 C C . GLY A 1 201 ? -27.797 0.589 14.781 1 65.75 201 GLY A C 1
ATOM 1640 O O . GLY A 1 201 ? -26.797 0.124 14.219 1 65.75 201 GLY A O 1
ATOM 1641 N N . ALA A 1 202 ? -27.703 0.782 15.969 1 72.31 202 ALA A N 1
ATOM 1642 C CA . ALA A 1 202 ? -26.547 0.534 16.828 1 72.31 202 ALA A CA 1
ATOM 1643 C C . ALA A 1 202 ? -26.094 -0.917 16.719 1 72.31 202 ALA A C 1
ATOM 1645 O O . ALA A 1 202 ? -24.891 -1.198 16.734 1 72.31 202 ALA A O 1
ATOM 1646 N N . SER A 1 203 ? -26.984 -1.815 16.484 1 67.62 203 SER A N 1
ATOM 1647 C CA . SER A 1 203 ? -26.625 -3.227 16.391 1 67.62 203 SER A CA 1
ATOM 1648 C C . SER A 1 203 ? -25.875 -3.52 15.086 1 67.62 203 SER A C 1
ATOM 1650 O O . SER A 1 203 ? -24.859 -4.211 15.094 1 67.62 203 SER A O 1
ATOM 1652 N N . LYS A 1 204 ? -26.484 -3.031 14.078 1 68 204 LYS A N 1
ATOM 1653 C CA . LYS A 1 204 ? -25.844 -3.254 12.781 1 68 204 LYS A CA 1
ATOM 1654 C C . LYS A 1 204 ? -24.484 -2.564 12.711 1 68 204 LYS A C 1
ATOM 1656 O O . LYS A 1 204 ? -23.547 -3.107 12.141 1 68 204 LYS A O 1
ATOM 1661 N N . ILE A 1 205 ? -24.484 -1.367 13.195 1 77.31 205 ILE A N 1
ATOM 1662 C CA . ILE A 1 205 ? -23.219 -0.626 13.234 1 77.31 205 ILE A CA 1
ATOM 1663 C C . ILE A 1 205 ? -22.172 -1.434 13.992 1 77.31 205 ILE A C 1
ATOM 1665 O O . ILE A 1 205 ? -21.047 -1.598 13.516 1 77.31 205 ILE A O 1
ATOM 1669 N N . SER A 1 206 ? -22.625 -1.985 15.062 1 79.25 206 SER A N 1
ATOM 1670 C CA . SER A 1 206 ? -21.719 -2.748 15.906 1 79.25 206 SER A CA 1
ATOM 1671 C C . SER A 1 206 ? -21.25 -4.016 15.203 1 79.25 206 SER A C 1
ATOM 1673 O O . SER A 1 206 ? -20.078 -4.395 15.312 1 79.25 206 SER A O 1
ATOM 1675 N N . GLU A 1 207 ? -22.109 -4.613 14.516 1 77.62 207 GLU A N 1
ATOM 1676 C CA . GLU A 1 207 ? -21.766 -5.836 13.805 1 77.62 207 GLU A CA 1
ATOM 1677 C C . GLU A 1 207 ? -20.75 -5.559 12.688 1 77.62 207 GLU A C 1
ATOM 1679 O O . GLU A 1 207 ? -19.781 -6.293 12.531 1 77.62 207 GLU A O 1
ATOM 1684 N N . SER A 1 208 ? -21.125 -4.516 11.938 1 76.44 208 SER A N 1
ATOM 1685 C CA . SER A 1 208 ? -20.234 -4.133 10.859 1 76.44 208 SER A CA 1
ATOM 1686 C C . SER A 1 208 ? -18.828 -3.842 11.391 1 76.44 208 SER A C 1
ATOM 1688 O O . SER A 1 208 ? -17.844 -4.312 10.828 1 76.44 208 SER A O 1
ATOM 1690 N N . LEU A 1 209 ? -18.734 -3.078 12.445 1 81.69 209 LEU A N 1
ATOM 1691 C CA . LEU A 1 209 ? -17.453 -2.699 13.023 1 81.69 209 LEU A CA 1
ATOM 1692 C C . LEU A 1 209 ? -16.75 -3.912 13.617 1 81.69 209 LEU A C 1
ATOM 1694 O O . LEU A 1 209 ? -15.531 -4.055 13.469 1 81.69 209 LEU A O 1
ATOM 1698 N N . SER A 1 210 ? -17.578 -4.82 14.148 1 81.94 210 SER A N 1
ATOM 1699 C CA . SER A 1 210 ? -17 -6.027 14.734 1 81.94 210 SER A CA 1
ATOM 1700 C C . SER A 1 210 ? -16.359 -6.906 13.664 1 81.94 210 SER A C 1
ATOM 1702 O O . SER A 1 210 ? -15.234 -7.391 13.844 1 81.94 210 SER A O 1
ATOM 1704 N N . ASN A 1 211 ? -17.047 -7.039 12.703 1 76.31 211 ASN A N 1
ATOM 1705 C CA . ASN A 1 211 ? -16.516 -7.844 11.609 1 76.31 211 ASN A CA 1
ATOM 1706 C C . ASN A 1 211 ? -15.266 -7.215 11 1 76.31 211 ASN A C 1
ATOM 1708 O O . ASN A 1 211 ? -14.312 -7.922 10.672 1 76.31 211 ASN A O 1
ATOM 1712 N N . GLY A 1 212 ? -15.461 -5.848 10.812 1 76.12 212 GLY A N 1
ATOM 1713 C CA . GLY A 1 212 ? -14.281 -5.152 10.328 1 76.12 212 GLY A CA 1
ATOM 1714 C C . GLY A 1 212 ? -13.055 -5.379 11.195 1 76.12 212 GLY A C 1
ATOM 1715 O O . GLY A 1 212 ? -11.969 -5.652 10.688 1 76.12 212 GLY A O 1
ATOM 1716 N N . ILE A 1 213 ? -13.242 -5.363 12.422 1 81.44 213 ILE A N 1
ATOM 1717 C CA . ILE A 1 213 ? -12.172 -5.504 13.406 1 81.44 213 ILE A CA 1
ATOM 1718 C C . ILE A 1 213 ? -11.617 -6.926 13.359 1 81.44 213 ILE A C 1
ATOM 1720 O O . ILE A 1 213 ? -10.406 -7.125 13.344 1 81.44 213 ILE A O 1
ATOM 1724 N N . ILE A 1 214 ? -12.477 -7.922 13.273 1 75.12 214 ILE A N 1
ATOM 1725 C CA . ILE A 1 214 ? -12.062 -9.32 13.281 1 75.12 214 ILE A CA 1
ATOM 1726 C C . ILE A 1 214 ? -11.25 -9.617 12.016 1 75.12 214 ILE A C 1
ATOM 1728 O O . ILE A 1 214 ? -10.211 -10.273 12.078 1 75.12 214 ILE A O 1
ATOM 1732 N N . ASN A 1 215 ? -11.727 -9.117 10.977 1 69.12 215 ASN A N 1
ATOM 1733 C CA . ASN A 1 215 ? -11.062 -9.352 9.695 1 69.12 215 ASN A CA 1
ATOM 1734 C C . ASN A 1 215 ? -9.641 -8.805 9.703 1 69.12 215 ASN A C 1
ATOM 1736 O O . ASN A 1 215 ? -8.711 -9.477 9.25 1 69.12 215 ASN A O 1
ATOM 1740 N N . VAL A 1 216 ? -9.547 -7.59 10.164 1 71.81 216 VAL A N 1
ATOM 1741 C CA . VAL A 1 216 ? -8.234 -6.953 10.195 1 71.81 216 VAL A CA 1
ATOM 1742 C C . VAL A 1 216 ? -7.355 -7.637 11.242 1 71.81 216 VAL A C 1
ATOM 1744 O O . VAL A 1 216 ? -6.148 -7.793 11.047 1 71.81 216 VAL A O 1
ATOM 1747 N N . ALA A 1 217 ? -8.039 -8.094 12.219 1 69.38 217 ALA A N 1
ATOM 1748 C CA . ALA A 1 217 ? -7.305 -8.758 13.289 1 69.38 217 ALA A CA 1
ATOM 1749 C C . ALA A 1 217 ? -6.762 -10.109 12.828 1 69.38 217 ALA A C 1
ATOM 1751 O O . ALA A 1 217 ? -5.656 -10.5 13.203 1 69.38 217 ALA A O 1
ATOM 1752 N N . GLN A 1 218 ? -7.426 -10.766 11.992 1 62.62 218 GLN A N 1
ATOM 1753 C CA . GLN A 1 218 ? -7.02 -12.055 11.453 1 62.62 218 GLN A CA 1
ATOM 1754 C C . GLN A 1 218 ? -5.797 -11.922 10.555 1 62.62 218 GLN A C 1
ATOM 1756 O O . GLN A 1 218 ? -4.984 -12.844 10.461 1 62.62 218 GLN A O 1
ATOM 1761 N N . LYS A 1 219 ? -5.754 -10.758 9.953 1 50.19 219 LYS A N 1
ATOM 1762 C CA . LYS A 1 219 ? -4.629 -10.477 9.07 1 50.19 219 LYS A CA 1
ATOM 1763 C C . LYS A 1 219 ? -3.404 -10.023 9.859 1 50.19 219 LYS A C 1
ATOM 1765 O O . LYS A 1 219 ? -2.393 -9.633 9.281 1 50.19 219 LYS A O 1
ATOM 1770 N N . GLY A 1 220 ? -3.65 -9.984 11.219 1 57.28 220 GLY A N 1
ATOM 1771 C CA . GLY A 1 220 ? -2.547 -9.633 12.102 1 57.28 220 GLY A CA 1
ATOM 1772 C C . GLY A 1 220 ? -2.467 -8.141 12.391 1 57.28 220 GLY A C 1
ATOM 1773 O O . GLY A 1 220 ? -1.504 -7.672 13 1 57.28 220 GLY A O 1
ATOM 1774 N N . GLU A 1 221 ? -3.562 -7.488 11.93 1 64.12 221 GLU A N 1
ATOM 1775 C CA . GLU A 1 221 ? -3.561 -6.051 12.18 1 64.12 221 GLU A CA 1
ATOM 1776 C C . GLU A 1 221 ? -3.932 -5.742 13.633 1 64.12 221 GLU A C 1
ATOM 1778 O O . GLU A 1 221 ? -4.574 -6.555 14.297 1 64.12 221 GLU A O 1
ATOM 1783 N N . THR A 1 222 ? -3.457 -4.562 14.086 1 69 222 THR A N 1
ATOM 1784 C CA . THR A 1 222 ? -3.713 -4.188 15.477 1 69 222 THR A CA 1
ATOM 1785 C C . THR A 1 222 ? -4.668 -2.998 15.547 1 69 222 THR A C 1
ATOM 1787 O O . THR A 1 222 ? -4.879 -2.43 16.625 1 69 222 THR A O 1
ATOM 1790 N N . PHE A 1 223 ? -5.121 -2.6 14.477 1 75.94 223 PHE A N 1
ATOM 1791 C CA . PHE A 1 223 ? -6.012 -1.442 14.484 1 75.94 223 PHE A CA 1
ATOM 1792 C C . PHE A 1 223 ? -7.004 -1.513 13.328 1 75.94 223 PHE A C 1
ATOM 1794 O O . PHE A 1 223 ? -6.758 -2.201 12.336 1 75.94 223 PHE A O 1
ATOM 1801 N N . PHE A 1 224 ? -8.195 -0.99 13.648 1 79 224 PHE A N 1
ATOM 1802 C CA . PHE A 1 224 ? -9.242 -0.875 12.633 1 79 224 PHE A CA 1
ATOM 1803 C C . PHE A 1 224 ? -9.789 0.544 12.586 1 79 224 PHE A C 1
ATOM 1805 O O . PHE A 1 224 ? -10.047 1.153 13.625 1 79 224 PHE A O 1
ATOM 1812 N N . GLU A 1 225 ? -9.789 1.131 11.391 1 77.12 225 GLU A N 1
ATOM 1813 C CA . GLU A 1 225 ? -10.312 2.486 11.258 1 77.12 225 GLU A CA 1
ATOM 1814 C C . GLU A 1 225 ? -11.562 2.512 10.375 1 77.12 225 GLU A C 1
ATOM 1816 O O . GLU A 1 225 ? -11.594 1.87 9.32 1 77.12 225 GLU A O 1
ATOM 1821 N N . GLU A 1 226 ? -12.711 3.188 10.969 1 78.31 226 GLU A N 1
ATOM 1822 C CA . GLU A 1 226 ? -13.914 3.486 10.195 1 78.31 226 GLU A CA 1
ATOM 1823 C C . GLU A 1 226 ? -13.984 4.969 9.836 1 78.31 226 GLU A C 1
ATOM 1825 O O . GLU A 1 226 ? -13.93 5.828 10.719 1 78.31 226 GLU A O 1
ATOM 1830 N N . GLU A 1 227 ? -13.836 5.379 8.555 1 69.12 227 GLU A N 1
ATOM 1831 C CA . GLU A 1 227 ? -13.867 6.777 8.133 1 69.12 227 GLU A CA 1
ATOM 1832 C C . GLU A 1 227 ? -15.289 7.23 7.816 1 69.12 227 GLU A C 1
ATOM 1834 O O . GLU A 1 227 ? -16.125 6.426 7.387 1 69.12 227 GLU A O 1
ATOM 1839 N N . ASN A 1 228 ? -15.625 8.422 8.211 1 65.62 228 ASN A N 1
ATOM 1840 C CA . ASN A 1 228 ? -16.922 9.023 7.941 1 65.62 228 ASN A CA 1
ATOM 1841 C C . ASN A 1 228 ? -17.172 9.18 6.445 1 65.62 228 ASN A C 1
ATOM 1843 O O . ASN A 1 228 ? -16.672 10.117 5.824 1 65.62 228 ASN A O 1
ATOM 1847 N N . SER A 1 229 ? -17.484 8.195 5.816 1 53.28 229 SER A N 1
ATOM 1848 C CA . SER A 1 229 ? -17.828 8.258 4.398 1 53.28 229 SER A CA 1
ATOM 1849 C C . SER A 1 229 ? -19.344 8.422 4.207 1 53.28 229 SER A C 1
ATOM 1851 O O . SER A 1 229 ? -20.109 8.219 5.141 1 53.28 229 SER A O 1
ATOM 1853 N N . HIS A 1 230 ? -19.812 9.055 3.203 1 49.28 230 HIS A N 1
ATOM 1854 C CA . HIS A 1 230 ? -21.219 9.383 2.959 1 49.28 230 HIS A CA 1
ATOM 1855 C C . HIS A 1 230 ? -22.125 8.195 3.242 1 49.28 230 HIS A C 1
ATOM 1857 O O . HIS A 1 230 ? -23.297 8.367 3.564 1 49.28 230 HIS A O 1
ATOM 1863 N N . PHE A 1 231 ? -21.531 6.98 3.322 1 46.03 231 PHE A N 1
ATOM 1864 C CA . PHE A 1 231 ? -22.359 5.785 3.422 1 46.03 231 PHE A CA 1
ATOM 1865 C C . PHE A 1 231 ? -22.406 5.273 4.855 1 46.03 231 PHE A C 1
ATOM 1867 O O . PHE A 1 231 ? -23.188 4.383 5.18 1 46.03 231 PHE A O 1
ATOM 1874 N N . SER A 1 232 ? -21.578 5.766 5.648 1 58.84 232 SER A N 1
ATOM 1875 C CA . SER A 1 232 ? -21.562 5.215 7 1 58.84 232 SER A CA 1
ATOM 1876 C C . SER A 1 232 ? -22.609 5.875 7.879 1 58.84 232 SER A C 1
ATOM 1878 O O . SER A 1 232 ? -22.516 7.066 8.18 1 58.84 232 SER A O 1
ATOM 1880 N N . LYS A 1 233 ? -23.703 5.246 8.266 1 65.38 233 LYS A N 1
ATOM 1881 C CA . LYS A 1 233 ? -24.812 5.742 9.07 1 65.38 233 LYS A CA 1
ATOM 1882 C C . LYS A 1 233 ? -24.391 5.945 10.523 1 65.38 233 LYS A C 1
ATOM 1884 O O . LYS A 1 233 ? -25.062 6.641 11.281 1 65.38 233 LYS A O 1
ATOM 1889 N N . VAL A 1 234 ? -23.125 5.383 10.742 1 78.5 234 VAL A N 1
ATOM 1890 C CA . VAL A 1 234 ? -22.734 5.434 12.148 1 78.5 234 VAL A CA 1
ATOM 1891 C C . VAL A 1 234 ? -22.438 6.875 12.547 1 78.5 234 VAL A C 1
ATOM 1893 O O . VAL A 1 234 ? -22.812 7.316 13.641 1 78.5 234 VAL A O 1
ATOM 1896 N N . PHE A 1 235 ? -21.906 7.617 11.688 1 80.94 235 PHE A N 1
ATOM 1897 C CA . PHE A 1 235 ? -21.469 8.969 12.039 1 80.94 235 PHE A CA 1
ATOM 1898 C C . PHE A 1 235 ? -22.672 9.898 12.164 1 80.94 235 PHE A C 1
ATOM 1900 O O . PHE A 1 235 ? -22.734 10.734 13.07 1 80.94 235 PHE A O 1
ATOM 1907 N N . SER A 1 236 ? -23.75 9.672 11.258 1 77.62 236 SER A N 1
ATOM 1908 C CA . SER A 1 236 ? -24.953 10.492 11.328 1 77.62 236 SER A CA 1
ATOM 1909 C C . SER A 1 236 ? -25.719 10.242 12.625 1 77.62 236 SER A C 1
ATOM 1911 O O . SER A 1 236 ? -26.281 11.164 13.211 1 77.62 236 SER A O 1
ATOM 1913 N N . GLN A 1 237 ? -25.719 9.062 13.047 1 76.38 237 GLN A N 1
ATOM 1914 C CA . GLN A 1 237 ? -26.422 8.727 14.273 1 76.38 237 GLN A CA 1
ATOM 1915 C C . GLN A 1 237 ? -25.688 9.25 15.5 1 76.38 237 GLN A C 1
ATOM 1917 O O . GLN A 1 237 ? -26.312 9.75 16.438 1 76.38 237 GLN A O 1
ATOM 1922 N N . ILE A 1 238 ? -24.359 9.141 15.5 1 82.06 238 ILE A N 1
ATOM 1923 C CA . ILE A 1 238 ? -23.578 9.594 16.641 1 82.06 238 ILE A CA 1
ATOM 1924 C C . ILE A 1 238 ? -23.656 11.117 16.75 1 82.06 238 ILE A C 1
ATOM 1926 O O . ILE A 1 238 ? -23.578 11.68 17.844 1 82.06 238 ILE A O 1
ATOM 1930 N N . GLU A 1 239 ? -23.891 11.695 15.602 1 82.25 239 GLU A N 1
ATOM 1931 C CA . GLU A 1 239 ? -23.953 13.156 15.578 1 82.25 239 GLU A CA 1
ATOM 1932 C C . GLU A 1 239 ? -25.125 13.656 16.422 1 82.25 239 GLU A C 1
ATOM 1934 O O . GLU A 1 239 ? -25.078 14.773 16.953 1 82.25 239 GLU A O 1
ATOM 1939 N N . LYS A 1 240 ? -26.234 12.844 16.578 1 74.38 240 LYS A N 1
ATOM 1940 C CA . LYS A 1 240 ? -27.422 13.219 17.359 1 74.38 240 LYS A CA 1
ATOM 1941 C C . LYS A 1 240 ? -27.125 13.18 18.844 1 74.38 240 LYS A C 1
ATOM 1943 O O . LYS A 1 240 ? -27.859 13.75 19.656 1 74.38 240 LYS A O 1
ATOM 1948 N N . THR A 1 241 ? -26.172 12.484 19.25 1 78.06 241 THR A N 1
ATOM 1949 C CA . THR A 1 241 ? -25.75 12.438 20.641 1 78.06 241 THR A CA 1
ATOM 1950 C C . THR A 1 241 ? -24.938 13.68 21 1 78.06 241 THR A C 1
ATOM 1952 O O . THR A 1 241 ? -24.547 14.445 20.125 1 78.06 241 THR A O 1
ATOM 1955 N N . PRO A 1 242 ? -24.766 13.828 22.281 1 76.44 242 PRO A N 1
ATOM 1956 C CA . PRO A 1 242 ? -23.969 14.992 22.672 1 76.44 242 PRO A CA 1
ATOM 1957 C C . PRO A 1 242 ? -22.562 14.961 22.078 1 76.44 242 PRO A C 1
ATOM 1959 O O . PRO A 1 242 ? -21.844 15.969 22.125 1 76.44 242 PRO A O 1
ATOM 1962 N N . LEU A 1 243 ? -22.062 13.898 21.453 1 81.5 243 LEU A N 1
ATOM 1963 C CA . LEU A 1 243 ? -20.719 13.797 20.906 1 81.5 243 LEU A CA 1
ATOM 1964 C C . LEU A 1 243 ? -20.578 14.664 19.656 1 81.5 243 LEU A C 1
ATOM 1966 O O . LEU A 1 243 ? -19.484 15.148 19.344 1 81.5 243 LEU A O 1
ATOM 1970 N N . GLY A 1 244 ? -21.547 14.727 18.828 1 78.12 244 GLY A N 1
ATOM 1971 C CA . GLY A 1 244 ? -21.516 15.594 17.656 1 78.12 244 GLY A CA 1
ATOM 1972 C C . GLY A 1 244 ? -21 14.898 16.406 1 78.12 244 GLY A C 1
ATOM 1973 O O . GLY A 1 244 ? -21.016 13.672 16.328 1 78.12 244 GLY A O 1
ATOM 1974 N N . LYS A 1 245 ? -20.391 15.711 15.344 1 77.88 245 LYS A N 1
ATOM 1975 C CA . LYS A 1 245 ? -19.984 15.203 14.039 1 77.88 245 LYS A CA 1
ATOM 1976 C C . LYS A 1 245 ? -18.594 14.578 14.102 1 77.88 245 LYS A C 1
ATOM 1978 O O . LYS A 1 245 ? -17.656 15.211 14.578 1 77.88 245 LYS A O 1
ATOM 1983 N N . LEU A 1 246 ? -18.344 13.328 13.641 1 80.25 246 LEU A N 1
ATOM 1984 C CA . LEU A 1 246 ? -17.094 12.594 13.648 1 80.25 246 LEU A CA 1
ATOM 1985 C C . LEU A 1 246 ? -16.594 12.344 12.227 1 80.25 246 LEU A C 1
ATOM 1987 O O . LEU A 1 246 ? -17.406 12.195 11.305 1 80.25 246 LEU A O 1
ATOM 1991 N N . SER A 1 247 ? -15.273 12.422 12.055 1 74.94 247 SER A N 1
ATOM 1992 C CA . SER A 1 247 ? -14.68 12.078 10.766 1 74.94 247 SER A CA 1
ATOM 1993 C C . SER A 1 247 ? -14.312 10.594 10.703 1 74.94 247 SER A C 1
ATOM 1995 O O . SER A 1 247 ? -14.422 9.969 9.648 1 74.94 247 SER A O 1
ATOM 1997 N N . ASN A 1 248 ? -13.789 10.141 11.852 1 81.19 248 ASN A N 1
ATOM 1998 C CA . ASN A 1 248 ? -13.336 8.758 11.938 1 81.19 248 ASN A CA 1
ATOM 1999 C C . ASN A 1 248 ? -13.719 8.125 13.273 1 81.19 248 ASN A C 1
ATOM 2001 O O . ASN A 1 248 ? -13.922 8.828 14.266 1 81.19 248 ASN A O 1
ATOM 2005 N N . ILE A 1 249 ? -13.883 6.793 13.305 1 85.62 249 ILE A N 1
ATOM 2006 C CA . ILE A 1 249 ? -13.93 5.953 14.5 1 85.62 249 ILE A CA 1
ATOM 2007 C C . ILE A 1 249 ? -12.781 4.945 14.461 1 85.62 249 ILE A C 1
ATOM 2009 O O . ILE A 1 249 ? -12.648 4.176 13.508 1 85.62 249 ILE A O 1
ATOM 2013 N N . ASN A 1 250 ? -11.922 5.082 15.445 1 82.75 250 ASN A N 1
ATOM 2014 C CA . ASN A 1 250 ? -10.75 4.211 15.516 1 82.75 250 ASN A CA 1
ATOM 2015 C C . ASN A 1 250 ? -10.914 3.145 16.594 1 82.75 250 ASN A C 1
ATOM 2017 O O . ASN A 1 250 ? -11.445 3.422 17.672 1 82.75 250 ASN A O 1
ATOM 2021 N N . PHE A 1 251 ? -10.57 1.915 16.234 1 86.38 251 PHE A N 1
ATOM 2022 C CA . PHE A 1 251 ? -10.547 0.8 17.172 1 86.38 251 PHE A CA 1
ATOM 2023 C C . PHE A 1 251 ? -9.133 0.258 17.344 1 86.38 251 PHE A C 1
ATOM 2025 O O . PHE A 1 251 ? -8.5 -0.137 16.359 1 86.38 251 PHE A O 1
ATOM 2032 N N . TYR A 1 252 ? -8.523 0.313 18.531 1 82.06 252 TYR A N 1
ATOM 2033 C CA . TYR A 1 252 ? -7.215 -0.225 18.891 1 82.06 252 TYR A CA 1
ATOM 2034 C C . TYR A 1 252 ? -7.352 -1.396 19.859 1 82.06 252 TYR A C 1
ATOM 2036 O O . TYR A 1 252 ? -8.242 -1.401 20.703 1 82.06 252 TYR A O 1
ATOM 2044 N N . TRP A 1 253 ? -6.609 -2.463 19.578 1 81.62 253 TRP A N 1
ATOM 2045 C CA . TRP A 1 253 ? -6.688 -3.553 20.547 1 81.62 253 TRP A CA 1
ATOM 2046 C C . TRP A 1 253 ? -5.305 -4.133 20.828 1 81.62 253 TRP A C 1
ATOM 2048 O O . TRP A 1 253 ? -4.414 -4.074 19.969 1 81.62 253 TRP A O 1
ATOM 2058 N N . GLU A 1 254 ? -5.07 -4.605 22.047 1 74.69 254 GLU A N 1
ATOM 2059 C CA . GLU A 1 254 ? -3.869 -5.332 22.453 1 74.69 254 GLU A CA 1
ATOM 2060 C C . GLU A 1 254 ? -3.982 -6.816 22.109 1 74.69 254 GLU A C 1
ATOM 2062 O O . GLU A 1 254 ? -5.047 -7.281 21.688 1 74.69 254 GLU A O 1
ATOM 2067 N N . GLU A 1 255 ? -2.871 -7.508 22.219 1 68 255 GLU A N 1
ATOM 2068 C CA . GLU A 1 255 ? -2.768 -8.906 21.812 1 68 255 GLU A CA 1
ATOM 2069 C C . GLU A 1 255 ? -3.777 -9.773 22.562 1 68 255 GLU A C 1
ATOM 2071 O O . GLU A 1 255 ? -4.352 -10.695 21.984 1 68 255 GLU A O 1
ATOM 2076 N N . GLN A 1 256 ? -3.969 -9.414 23.719 1 70.75 256 GLN A N 1
ATOM 2077 C CA . GLN A 1 256 ? -4.895 -10.227 24.5 1 70.75 256 GLN A CA 1
ATOM 2078 C C . GLN A 1 256 ? -6.312 -10.141 23.938 1 70.75 256 GLN A C 1
ATOM 2080 O O . GLN A 1 256 ? -7.02 -11.148 23.875 1 70.75 256 GLN A O 1
ATOM 2085 N N . TYR A 1 257 ? -6.699 -8.992 23.578 1 80.94 257 TYR A N 1
ATOM 2086 C CA . TYR A 1 257 ? -8.031 -8.828 23 1 80.94 257 TYR A CA 1
ATOM 2087 C C . TYR A 1 257 ? -8.102 -9.484 21.625 1 80.94 257 TYR A C 1
ATOM 2089 O O . TYR A 1 257 ? -9.117 -10.094 21.281 1 80.94 257 TYR A O 1
ATOM 2097 N N . ARG A 1 258 ? -7 -9.273 20.938 1 77.25 258 ARG A N 1
ATOM 2098 C CA . ARG A 1 258 ? -6.957 -9.938 19.641 1 77.25 258 ARG A CA 1
ATOM 2099 C C . ARG A 1 258 ? -7.188 -11.438 19.781 1 77.25 258 ARG A C 1
ATOM 2101 O O . ARG A 1 258 ? -7.988 -12.016 19.047 1 77.25 258 ARG A O 1
ATOM 2108 N N . ASN A 1 259 ? -6.418 -11.945 20.703 1 71.81 259 ASN A N 1
ATOM 2109 C CA . ASN A 1 259 ? -6.566 -13.375 20.984 1 71.81 259 ASN A CA 1
ATOM 2110 C C . ASN A 1 259 ? -7.996 -13.719 21.391 1 71.81 259 ASN A C 1
ATOM 2112 O O . ASN A 1 259 ? -8.531 -14.75 20.984 1 71.81 259 ASN A O 1
ATOM 2116 N N . LEU A 1 260 ? -8.531 -12.875 22.188 1 77.88 260 LEU A N 1
ATOM 2117 C CA . LEU A 1 260 ? -9.891 -13.094 22.656 1 77.88 260 LEU A CA 1
ATOM 2118 C C . LEU A 1 260 ? -10.875 -13.125 21.5 1 77.88 260 LEU A C 1
ATOM 2120 O O . LEU A 1 260 ? -11.727 -14.023 21.422 1 77.88 260 LEU A O 1
ATOM 2124 N N . ILE A 1 261 ? -10.734 -12.164 20.578 1 78.38 261 ILE A N 1
ATOM 2125 C CA . ILE A 1 261 ? -11.75 -12.047 19.531 1 78.38 261 ILE A CA 1
ATOM 2126 C C . ILE A 1 261 ? -11.531 -13.133 18.484 1 78.38 261 ILE A C 1
ATOM 2128 O O . ILE A 1 261 ? -12.477 -13.562 17.812 1 78.38 261 ILE A O 1
ATOM 2132 N N . LEU A 1 262 ? -10.211 -13.531 18.344 1 70.5 262 LEU A N 1
ATOM 2133 C CA . LEU A 1 262 ? -9.906 -14.555 17.359 1 70.5 262 LEU A CA 1
ATOM 2134 C C . LEU A 1 262 ? -10.266 -15.945 17.875 1 70.5 262 LEU A C 1
ATOM 2136 O O . LEU A 1 262 ? -10.594 -16.844 17.094 1 70.5 262 LEU A O 1
ATOM 2140 N N . SER A 1 263 ? -10.047 -16.047 19.188 1 66 263 SER A N 1
ATOM 2141 C CA . SER A 1 263 ? -10.297 -17.359 19.781 1 66 263 SER A CA 1
ATOM 2142 C C . SER A 1 263 ? -11.758 -17.5 20.203 1 66 263 SER A C 1
ATOM 2144 O O . SER A 1 263 ? -12.219 -18.609 20.484 1 66 263 SER A O 1
ATOM 2146 N N . SER A 1 264 ? -12.398 -16.453 20.266 1 68.81 264 SER A N 1
ATOM 2147 C CA . SER A 1 264 ? -13.766 -16.484 20.781 1 68.81 264 SER A CA 1
ATOM 2148 C C . SER A 1 264 ? -14.789 -16.391 19.641 1 68.81 264 SER A C 1
ATOM 2150 O O . SER A 1 264 ? -14.43 -16.094 18.5 1 68.81 264 SER A O 1
ATOM 2152 N N . ASP A 1 265 ? -15.875 -16.641 20.062 1 72.12 265 ASP A N 1
ATOM 2153 C CA . ASP A 1 265 ? -17 -16.453 19.156 1 72.12 265 ASP A CA 1
ATOM 2154 C C . ASP A 1 265 ? -17.156 -14.984 18.766 1 72.12 265 ASP A C 1
ATOM 2156 O O . ASP A 1 265 ? -17.016 -14.094 19.594 1 72.12 265 ASP A O 1
ATOM 2160 N N . PRO A 1 266 ? -17.234 -14.742 17.484 1 75.75 266 PRO A N 1
ATOM 2161 C CA . PRO A 1 266 ? -17.391 -13.359 17.047 1 75.75 266 PRO A CA 1
ATOM 2162 C C . PRO A 1 266 ? -18.484 -12.617 17.812 1 75.75 266 PRO A C 1
ATOM 2164 O O . PRO A 1 266 ? -18.5 -11.383 17.844 1 75.75 266 PRO A O 1
ATOM 2167 N N . SER A 1 267 ? -19.297 -13.328 18.469 1 77.38 267 SER A N 1
ATOM 2168 C CA . SER A 1 267 ? -20.375 -12.719 19.25 1 77.38 267 SER A CA 1
ATOM 2169 C C . SER A 1 267 ? -19.828 -11.969 20.469 1 77.38 267 SER A C 1
ATOM 2171 O O . SER A 1 267 ? -20.453 -11.023 20.953 1 77.38 267 SER A O 1
ATOM 2173 N N . VAL A 1 268 ? -18.781 -12.391 21 1 78.94 268 VAL A N 1
ATOM 2174 C CA . VAL A 1 268 ? -18.188 -11.742 22.172 1 78.94 268 VAL A CA 1
ATOM 2175 C C . VAL A 1 268 ? -17.781 -10.312 21.812 1 78.94 268 VAL A C 1
ATOM 2177 O O . VAL A 1 268 ? -18.109 -9.367 22.531 1 78.94 268 VAL A O 1
ATOM 2180 N N . SER A 1 269 ? -17.078 -10.164 20.75 1 82.69 269 SER A N 1
ATOM 2181 C CA . SER A 1 269 ? -16.688 -8.828 20.328 1 82.69 269 SER A CA 1
ATOM 2182 C C . SER A 1 269 ? -17.922 -7.977 20.016 1 82.69 269 SER A C 1
ATOM 2184 O O . SER A 1 269 ? -17.953 -6.785 20.328 1 82.69 269 SER A O 1
ATOM 2186 N N . LEU A 1 270 ? -18.922 -8.609 19.406 1 82.06 270 LEU A N 1
ATOM 2187 C CA . LEU A 1 270 ? -20.156 -7.898 19.062 1 82.06 270 LEU A CA 1
ATOM 2188 C C . LEU A 1 270 ? -20.844 -7.387 20.328 1 82.06 270 LEU A C 1
ATOM 2190 O O . LEU A 1 270 ? -21.312 -6.242 20.359 1 82.06 270 LEU A O 1
ATOM 2194 N N . PHE A 1 271 ? -20.906 -8.188 21.312 1 81.31 271 PHE A N 1
ATOM 2195 C CA . PHE A 1 271 ? -21.547 -7.832 22.578 1 81.31 271 PHE A CA 1
ATOM 2196 C C . PHE A 1 271 ? -20.844 -6.645 23.219 1 81.31 271 PHE A C 1
ATOM 2198 O O . PHE A 1 271 ? -21.484 -5.738 23.75 1 81.31 271 PHE A O 1
ATOM 2205 N N . ILE A 1 272 ? -19.547 -6.605 23.375 1 86.81 272 ILE A N 1
ATOM 2206 C CA . ILE A 1 272 ? -18.781 -5.52 23.984 1 86.81 272 ILE A CA 1
ATOM 2207 C C . ILE A 1 272 ? -19.078 -4.211 23.234 1 86.81 272 ILE A C 1
ATOM 2209 O O . ILE A 1 272 ? -19.359 -3.188 23.859 1 86.81 272 ILE A O 1
ATOM 2213 N N . LEU A 1 273 ? -19.156 -4.293 21.922 1 87.44 273 LEU A N 1
ATOM 2214 C CA . LEU A 1 273 ? -19.375 -3.082 21.141 1 87.44 273 LEU A CA 1
ATOM 2215 C C . LEU A 1 273 ? -20.797 -2.57 21.297 1 87.44 273 LEU A C 1
ATOM 2217 O O . LEU A 1 273 ? -21.016 -1.359 21.359 1 87.44 273 LEU A O 1
ATOM 2221 N N . LYS A 1 274 ? -21.781 -3.434 21.344 1 82.19 274 LYS A N 1
ATOM 2222 C CA . LYS A 1 274 ? -23.172 -3.025 21.547 1 82.19 274 LYS A CA 1
ATOM 2223 C C . LYS A 1 274 ? -23.328 -2.27 22.859 1 82.19 274 LYS A C 1
ATOM 2225 O O . LYS A 1 274 ? -24.031 -1.256 22.922 1 82.19 274 LYS A O 1
ATOM 2230 N N . LYS A 1 275 ? -22.828 -2.787 23.953 1 83.94 275 LYS A N 1
ATOM 2231 C CA . LYS A 1 275 ? -22.891 -2.123 25.25 1 83.94 275 LYS A CA 1
ATOM 2232 C C . LYS A 1 275 ? -22.25 -0.74 25.188 1 83.94 275 LYS A C 1
ATOM 2234 O O . LYS A 1 275 ? -22.734 0.199 25.828 1 83.94 275 LYS A O 1
ATOM 2239 N N . LEU A 1 276 ? -21.188 -0.615 24.5 1 88.12 276 LEU A N 1
ATOM 2240 C CA . LEU A 1 276 ? -20.5 0.674 24.406 1 88.12 276 LEU A CA 1
ATOM 2241 C C . LEU A 1 276 ? -21.375 1.691 23.672 1 88.12 276 LEU A C 1
ATOM 2243 O O . LEU A 1 276 ? -21.438 2.855 24.062 1 88.12 276 LEU A O 1
ATOM 2247 N N . PHE A 1 277 ? -22.062 1.232 22.609 1 85.75 277 PHE A N 1
ATOM 2248 C CA . PHE A 1 277 ? -22.922 2.158 21.875 1 85.75 277 PHE A CA 1
ATOM 2249 C C . PHE A 1 277 ? -24.156 2.516 22.703 1 85.75 277 PHE A C 1
ATOM 2251 O O . PHE A 1 277 ? -24.672 3.635 22.609 1 85.75 277 PHE A O 1
ATOM 2258 N N . LEU A 1 278 ? -24.656 1.557 23.422 1 81.44 278 LEU A N 1
ATOM 2259 C CA . LEU A 1 278 ? -25.719 1.867 24.359 1 81.44 278 LEU A CA 1
ATOM 2260 C C . LEU A 1 278 ? -25.281 2.928 25.359 1 81.44 278 LEU A C 1
ATOM 2262 O O . LEU A 1 278 ? -26.062 3.807 25.734 1 81.44 278 LEU A O 1
ATOM 2266 N N . LEU A 1 279 ? -24.078 2.807 25.859 1 84.94 279 LEU A N 1
ATOM 2267 C CA . LEU A 1 279 ? -23.516 3.791 26.781 1 84.94 279 LEU A CA 1
ATOM 2268 C C . LEU A 1 279 ? -23.547 5.188 26.156 1 84.94 279 LEU A C 1
ATOM 2270 O O . LEU A 1 279 ? -23.859 6.164 26.844 1 84.94 279 LEU A O 1
ATOM 2274 N N . LEU A 1 280 ? -23.328 5.234 24.844 1 86.44 280 LEU A N 1
ATOM 2275 C CA . LEU A 1 280 ? -23.281 6.531 24.172 1 86.44 280 LEU A CA 1
ATOM 2276 C C . LEU A 1 280 ? -24.672 7.129 24.047 1 86.44 280 LEU A C 1
ATOM 2278 O O . LEU A 1 280 ? -24.828 8.336 23.828 1 86.44 280 LEU A O 1
ATOM 2282 N N . GLU A 1 281 ? -25.766 6.262 24.109 1 79.25 281 GLU A N 1
ATOM 2283 C CA . GLU A 1 281 ? -27.156 6.738 24.016 1 79.25 281 GLU A CA 1
ATOM 2284 C C . GLU A 1 281 ? -27.547 7.496 25.281 1 79.25 281 GLU A C 1
ATOM 2286 O O . GLU A 1 281 ? -28.531 8.25 25.281 1 79.25 281 GLU A O 1
ATOM 2291 N N . ASP A 1 282 ? -26.938 7.129 26.328 1 78.5 282 ASP A N 1
ATOM 2292 C CA . ASP A 1 282 ? -27.203 7.84 27.562 1 78.5 282 ASP A CA 1
ATOM 2293 C C . ASP A 1 282 ? -26.672 9.273 27.5 1 78.5 282 ASP A C 1
ATOM 2295 O O . ASP A 1 282 ? -25.484 9.492 27.234 1 78.5 282 ASP A O 1
ATOM 2299 N N . ALA A 1 283 ? -27.562 10.133 27.766 1 78.56 283 ALA A N 1
ATOM 2300 C CA . ALA A 1 283 ? -27.203 11.539 27.641 1 78.56 283 ALA A CA 1
ATOM 2301 C C . ALA A 1 283 ? -26.125 11.922 28.641 1 78.56 283 ALA A C 1
ATOM 2303 O O . ALA A 1 283 ? -25.203 12.688 28.328 1 78.56 283 ALA A O 1
ATOM 2304 N N . SER A 1 284 ? -26.109 11.422 29.828 1 80.94 284 SER A N 1
ATOM 2305 C CA . SER A 1 284 ? -25.141 11.766 30.859 1 80.94 284 SER A CA 1
ATOM 2306 C C . SER A 1 284 ? -23.75 11.227 30.516 1 80.94 284 SER A C 1
ATOM 2308 O O . SER A 1 284 ? -22.75 11.93 30.656 1 80.94 284 SER A O 1
ATOM 2310 N N . ALA A 1 285 ? -23.578 10.078 29.953 1 86.44 285 ALA A N 1
ATOM 2311 C CA . ALA A 1 285 ? -22.312 9.469 29.578 1 86.44 285 ALA A CA 1
ATOM 2312 C C . ALA A 1 285 ? -21.688 10.203 28.391 1 86.44 285 ALA A C 1
ATOM 2314 O O . ALA A 1 285 ? -20.5 10.539 28.422 1 86.44 285 ALA A O 1
ATOM 2315 N N . SER A 1 286 ? -22.391 10.461 27.406 1 86.25 286 SER A N 1
ATOM 2316 C CA . SER A 1 286 ? -21.906 11.133 26.219 1 86.25 286 SER A CA 1
ATOM 2317 C C . SER A 1 286 ? -21.438 12.555 26.531 1 86.25 286 SER A C 1
ATOM 2319 O O . SER A 1 286 ? -20.453 13.031 25.953 1 86.25 286 SER A O 1
ATOM 2321 N N . LYS A 1 287 ? -22.219 13.172 27.391 1 82.12 287 LYS A N 1
ATOM 2322 C CA . LYS A 1 287 ? -21.828 14.516 27.797 1 82.12 287 LYS A CA 1
ATOM 2323 C C . LYS A 1 287 ? -20.484 14.508 28.5 1 82.12 287 LYS A C 1
ATOM 2325 O O . LYS A 1 287 ? -19.641 15.375 28.266 1 82.12 287 LYS A O 1
ATOM 2330 N N . LYS A 1 288 ? -20.172 13.57 29.266 1 83.56 288 LYS A N 1
ATOM 2331 C CA . LYS A 1 288 ? -18.891 13.484 29.984 1 83.56 288 LYS A CA 1
ATOM 2332 C C . LYS A 1 288 ? -17.734 13.227 29.016 1 83.56 288 LYS A C 1
ATOM 2334 O O . LYS A 1 288 ? -16.641 13.75 29.203 1 83.56 288 LYS A O 1
ATOM 2339 N N . ILE A 1 289 ? -17.891 12.445 28 1 85.25 289 ILE A N 1
ATOM 2340 C CA . ILE A 1 289 ? -16.875 12.195 26.984 1 85.25 289 ILE A CA 1
ATOM 2341 C C . ILE A 1 289 ? -16.578 13.484 26.219 1 85.25 289 ILE A C 1
ATOM 2343 O O . ILE A 1 289 ? -15.422 13.82 25.984 1 85.25 289 ILE A O 1
ATOM 2347 N N . LYS A 1 290 ? -17.594 14.156 25.922 1 81.12 290 LYS A N 1
ATOM 2348 C CA . LYS A 1 290 ? -17.484 15.398 25.156 1 81.12 290 LYS A CA 1
ATOM 2349 C C . LYS A 1 290 ? -16.719 16.453 25.938 1 81.12 290 LYS A C 1
ATOM 2351 O O . LYS A 1 290 ? -16.031 17.297 25.359 1 81.12 290 LYS A O 1
ATOM 2356 N N . GLU A 1 291 ? -16.906 16.359 27.297 1 75.62 291 GLU A N 1
ATOM 2357 C CA . GLU A 1 291 ? -16.203 17.297 28.172 1 75.62 291 GLU A CA 1
ATOM 2358 C C . GLU A 1 291 ? -14.719 16.984 28.25 1 75.62 291 GLU A C 1
ATOM 2360 O O . GLU A 1 291 ? -13.969 17.703 28.906 1 75.62 291 GLU A O 1
ATOM 2365 N N . GLY A 1 292 ? -14.219 15.953 27.641 1 75 292 GLY A N 1
ATOM 2366 C CA . GLY A 1 292 ? -12.797 15.68 27.594 1 75 292 GLY A CA 1
ATOM 2367 C C . GLY A 1 292 ? -12.375 14.539 28.5 1 75 292 GLY A C 1
ATOM 2368 O O . GLY A 1 292 ? -11.188 14.281 28.688 1 75 292 GLY A O 1
ATOM 2369 N N . ASN A 1 293 ? -13.383 13.898 29.016 1 79.94 293 ASN A N 1
ATOM 2370 C CA . ASN A 1 293 ? -13.078 12.805 29.938 1 79.94 293 ASN A CA 1
ATOM 2371 C C . ASN A 1 293 ? -13 11.469 29.188 1 79.94 293 ASN A C 1
ATOM 2373 O O . ASN A 1 293 ? -13.562 11.32 28.109 1 79.94 293 ASN A O 1
ATOM 2377 N N . THR A 1 294 ? -12.055 10.648 29.766 1 86.75 294 THR A N 1
ATOM 2378 C CA . THR A 1 294 ? -12.031 9.258 29.312 1 86.75 294 THR A CA 1
ATOM 2379 C C . THR A 1 294 ? -12.984 8.406 30.156 1 86.75 294 THR A C 1
ATOM 2381 O O . THR A 1 294 ? -12.992 8.492 31.375 1 86.75 294 THR A O 1
ATOM 2384 N N . LEU A 1 295 ? -13.852 7.668 29.484 1 89.56 295 LEU A N 1
ATOM 2385 C CA . LEU A 1 295 ? -14.742 6.738 30.156 1 89.56 295 LEU A CA 1
ATOM 2386 C C . LEU A 1 295 ? -14.203 5.312 30.094 1 89.56 295 LEU A C 1
ATOM 2388 O O . LEU A 1 295 ? -13.82 4.84 29.016 1 89.56 295 LEU A O 1
ATOM 2392 N N . ARG A 1 296 ? -14.039 4.797 31.188 1 91.62 296 ARG A N 1
ATOM 2393 C CA . ARG A 1 296 ? -13.688 3.381 31.234 1 91.62 296 ARG A CA 1
ATOM 2394 C C . ARG A 1 296 ? -14.93 2.52 31.453 1 91.62 296 ARG A C 1
ATOM 2396 O O . ARG A 1 296 ? -15.539 2.559 32.531 1 91.62 296 ARG A O 1
ATOM 2403 N N . ALA A 1 297 ? -15.375 1.775 30.469 1 91 297 ALA A N 1
ATOM 2404 C CA . ALA A 1 297 ? -16.484 0.838 30.578 1 91 297 ALA A CA 1
ATOM 2405 C C . ALA A 1 297 ? -15.992 -0.57 30.891 1 91 297 ALA A C 1
ATOM 2407 O O . ALA A 1 297 ? -15.18 -1.131 30.156 1 91 297 ALA A O 1
ATOM 2408 N N . ILE A 1 298 ? -16.406 -1.052 32.031 1 90.5 298 ILE A N 1
ATOM 2409 C CA . ILE A 1 298 ? -16.062 -2.416 32.406 1 90.5 298 ILE A CA 1
ATOM 2410 C C . ILE A 1 298 ? -17.125 -3.385 31.891 1 90.5 298 ILE A C 1
ATOM 2412 O O . ILE A 1 298 ? -18.297 -3.264 32.219 1 90.5 298 ILE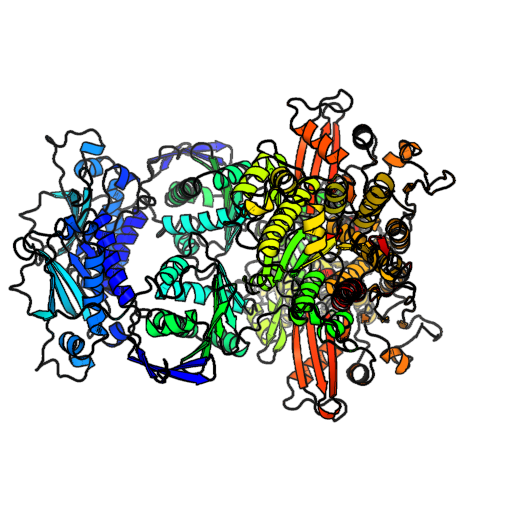 A O 1
ATOM 2416 N N . ILE A 1 299 ? -16.688 -4.324 31.047 1 88.44 299 ILE A N 1
ATOM 2417 C CA . ILE A 1 299 ? -17.594 -5.332 30.5 1 88.44 299 ILE A CA 1
ATOM 2418 C C . ILE A 1 299 ? -17.016 -6.727 30.734 1 88.44 299 ILE A C 1
ATOM 2420 O O . ILE A 1 299 ? -16.25 -7.23 29.906 1 88.44 299 ILE A O 1
ATOM 2424 N N . GLY A 1 300 ? -17.344 -7.332 31.75 1 82.62 300 GLY A N 1
ATOM 2425 C CA . GLY A 1 300 ? -16.734 -8.602 32.125 1 82.62 300 GLY A CA 1
ATOM 2426 C C . GLY A 1 300 ? -15.242 -8.5 32.375 1 82.62 300 GLY A C 1
ATOM 2427 O O . GLY A 1 300 ? -14.812 -7.777 33.281 1 82.62 300 GLY A O 1
ATOM 2428 N N . LYS A 1 301 ? -14.367 -9.148 31.5 1 81 301 LYS A N 1
ATOM 2429 C CA . LYS A 1 301 ? -12.914 -9.141 31.672 1 81 301 LYS A CA 1
ATOM 2430 C C . LYS A 1 301 ? -12.266 -8.094 30.766 1 81 301 LYS A C 1
ATOM 2432 O O . LYS A 1 301 ? -11.047 -7.918 30.781 1 81 301 LYS A O 1
ATOM 2437 N N . THR A 1 302 ? -13.086 -7.527 29.984 1 87.81 302 THR A N 1
ATOM 2438 C CA . THR A 1 302 ? -12.578 -6.539 29.047 1 87.81 302 THR A CA 1
ATOM 2439 C C . THR A 1 302 ? -12.836 -5.121 29.547 1 87.81 302 THR A C 1
ATOM 2441 O O . THR A 1 302 ? -13.922 -4.832 30.062 1 87.81 302 THR A O 1
ATOM 2444 N N . SER A 1 303 ? -11.844 -4.332 29.469 1 89.94 303 SER A N 1
ATOM 2445 C CA . SER A 1 303 ? -11.961 -2.904 29.734 1 89.94 303 SER A CA 1
ATOM 2446 C C . SER A 1 303 ? -11.797 -2.09 28.453 1 89.94 303 SER A C 1
ATOM 2448 O O . SER A 1 303 ? -10.875 -2.33 27.672 1 89.94 303 SER A O 1
ATOM 2450 N N . VAL A 1 304 ? -12.805 -1.229 28.203 1 91.25 304 VAL A N 1
ATOM 2451 C CA . VAL A 1 304 ? -12.734 -0.417 27 1 91.25 304 VAL A CA 1
ATOM 2452 C C . VAL A 1 304 ? -12.641 1.061 27.375 1 91.25 304 VAL A C 1
ATOM 2454 O O . VAL A 1 304 ? -13.508 1.584 28.078 1 91.25 304 VAL A O 1
ATOM 2457 N N . TYR A 1 305 ? -11.555 1.707 26.875 1 89 305 TYR A N 1
ATOM 2458 C CA . TYR A 1 305 ? -11.406 3.146 27.062 1 89 305 TYR A CA 1
ATOM 2459 C C . TYR A 1 305 ? -11.992 3.912 25.891 1 89 305 TYR A C 1
ATOM 2461 O O . TYR A 1 305 ? -11.695 3.607 24.734 1 89 305 TYR A O 1
ATOM 2469 N N . VAL A 1 306 ? -12.906 4.766 26.094 1 89.19 306 VAL A N 1
ATOM 2470 C CA . VAL A 1 306 ? -13.578 5.547 25.062 1 89.19 306 VAL A CA 1
ATOM 2471 C C . VAL A 1 306 ? -13.203 7.02 25.203 1 89.19 306 VAL A C 1
ATOM 2473 O O . VAL A 1 306 ? -13.359 7.605 26.281 1 89.19 306 VAL A O 1
ATOM 2476 N N . ASP A 1 307 ? -12.578 7.66 24.125 1 83.88 307 ASP A N 1
ATOM 2477 C CA . ASP A 1 307 ? -12.227 9.078 24.156 1 83.88 307 ASP A CA 1
ATOM 2478 C C . ASP A 1 307 ? -12.336 9.711 22.781 1 83.88 307 ASP A C 1
ATOM 2480 O O . ASP A 1 307 ? -12.609 9.016 21.797 1 83.88 307 ASP A O 1
ATOM 2484 N N . LEU A 1 308 ? -12.281 10.852 22.578 1 78.75 308 LEU A N 1
ATOM 2485 C CA . LEU A 1 308 ? -12.25 11.609 21.344 1 78.75 308 LEU A CA 1
ATOM 2486 C C . LEU A 1 308 ? -10.859 12.164 21.062 1 78.75 308 LEU A C 1
ATOM 2488 O O . LEU A 1 308 ? -10.125 12.492 22 1 78.75 308 LEU A O 1
ATOM 2492 N N . SER A 1 309 ? -10.438 12.039 19.688 1 70.56 309 SER A N 1
ATOM 2493 C CA . SER A 1 309 ? -9.172 12.648 19.281 1 70.56 309 SER A CA 1
ATOM 2494 C C . SER A 1 309 ? -9.359 13.531 18.047 1 70.56 309 SER A C 1
ATOM 2496 O O . SER A 1 309 ? -10.453 13.602 17.484 1 70.56 309 SER A O 1
ATOM 2498 N N . ARG A 1 310 ? -8.367 14.117 17.516 1 65.75 310 ARG A N 1
ATOM 2499 C CA . ARG A 1 310 ? -8.352 14.969 16.328 1 65.75 310 ARG A CA 1
ATOM 2500 C C . ARG A 1 310 ? -9.43 16.047 16.422 1 65.75 310 ARG A C 1
ATOM 2502 O O . ARG A 1 310 ? -10.25 16.188 15.508 1 65.75 310 ARG A O 1
ATOM 2509 N N . LEU A 1 311 ? -9.336 16.766 17.484 1 59.34 311 LEU A N 1
ATOM 2510 C CA . LEU A 1 311 ? -10.289 17.844 17.75 1 59.34 311 LEU A CA 1
ATOM 2511 C C . LEU A 1 311 ? -11.719 17.328 17.719 1 59.34 311 LEU A C 1
ATOM 2513 O O . LEU A 1 311 ? -12.578 17.906 17.047 1 59.34 311 LEU A O 1
ATOM 2517 N N . ASP A 1 312 ? -11.938 16.172 18.391 1 65.75 312 ASP A N 1
ATOM 2518 C CA . ASP A 1 312 ? -13.242 15.562 18.625 1 65.75 312 ASP A CA 1
ATOM 2519 C C . ASP A 1 312 ? -13.812 14.992 17.344 1 65.75 312 ASP A C 1
ATOM 2521 O O . ASP A 1 312 ? -15.023 14.773 17.234 1 65.75 312 ASP A O 1
ATOM 2525 N N . ARG A 1 313 ? -12.852 14.898 16.297 1 74.81 313 ARG A N 1
ATOM 2526 C CA . ARG A 1 313 ? -13.398 14.398 15.047 1 74.81 313 ARG A CA 1
ATOM 2527 C C . ARG A 1 313 ? -13.266 12.883 14.961 1 74.81 313 ARG A C 1
ATOM 2529 O O . ARG A 1 313 ? -13.844 12.25 14.07 1 74.81 313 ARG A O 1
ATOM 2536 N N . VAL A 1 314 ? -12.414 12.414 15.898 1 78.94 314 VAL A N 1
ATOM 2537 C CA . VAL A 1 314 ? -12.172 10.977 15.844 1 78.94 314 VAL A CA 1
ATOM 2538 C C . VAL A 1 314 ? -12.562 10.336 17.172 1 78.94 314 VAL A C 1
ATOM 2540 O O . VAL A 1 314 ? -12.047 10.719 18.219 1 78.94 314 VAL A O 1
ATOM 2543 N N . LEU A 1 315 ? -13.5 9.406 17.234 1 84.81 315 LEU A N 1
ATOM 2544 C CA . LEU A 1 315 ? -13.883 8.578 18.375 1 84.81 315 LEU A CA 1
ATOM 2545 C C . LEU A 1 315 ? -13 7.34 18.469 1 84.81 315 LEU A C 1
ATOM 2547 O O . LEU A 1 315 ? -12.859 6.602 17.5 1 84.81 315 LEU A O 1
ATOM 2551 N N . ASN A 1 316 ? -12.375 7.242 19.594 1 85.06 316 ASN A N 1
ATOM 2552 C CA . ASN A 1 316 ? -11.461 6.125 19.781 1 85.06 316 ASN A CA 1
ATOM 2553 C C . ASN A 1 316 ? -12.008 5.113 20.781 1 85.06 316 ASN A C 1
ATOM 2555 O O . ASN A 1 316 ? -12.492 5.488 21.859 1 85.06 316 ASN A O 1
ATOM 2559 N N . PHE A 1 317 ? -12.055 3.85 20.422 1 88.25 317 PHE A N 1
ATOM 2560 C CA . PHE A 1 317 ? -12.281 2.727 21.328 1 88.25 317 PHE A CA 1
ATOM 2561 C C . PHE A 1 317 ? -11 1.92 21.516 1 88.25 317 PHE A C 1
ATOM 2563 O O . PHE A 1 317 ? -10.484 1.327 20.562 1 88.25 317 PHE A O 1
ATOM 2570 N N . SER A 1 318 ? -10.359 1.921 22.656 1 85.94 318 SER A N 1
ATOM 2571 C CA . SER A 1 318 ? -9.141 1.175 22.969 1 85.94 318 SER A CA 1
ATOM 2572 C C . SER A 1 318 ? -9.438 0.004 23.891 1 85.94 318 SER A C 1
ATOM 2574 O O . SER A 1 318 ? -9.805 0.204 25.047 1 85.94 318 SER A O 1
ATOM 2576 N N . PHE A 1 319 ? -9.273 -1.202 23.359 1 86.19 319 PHE A N 1
ATOM 2577 C CA . PHE A 1 319 ? -9.641 -2.391 24.125 1 86.19 319 PHE A CA 1
ATOM 2578 C C . PHE A 1 319 ? -8.484 -2.854 25 1 86.19 319 PHE A C 1
ATOM 2580 O O . PHE A 1 319 ? -7.402 -3.152 24.5 1 86.19 319 PHE A O 1
ATOM 2587 N N . ASN A 1 320 ? -8.672 -2.951 26.203 1 81.5 320 ASN A N 1
ATOM 2588 C CA . ASN A 1 320 ? -7.824 -3.467 27.281 1 81.5 320 ASN A CA 1
ATOM 2589 C C . ASN A 1 320 ? -6.652 -2.533 27.562 1 81.5 320 ASN A C 1
ATOM 2591 O O . ASN A 1 320 ? -6.043 -2.602 28.625 1 81.5 320 ASN A O 1
ATOM 2595 N N . GLN A 1 321 ? -6.129 -1.941 26.391 1 73.81 321 GLN A N 1
ATOM 2596 C CA . GLN A 1 321 ? -5.078 -0.951 26.594 1 73.81 321 GLN A CA 1
ATOM 2597 C C . GLN A 1 321 ? -5.406 0.356 25.875 1 73.81 321 GLN A C 1
ATOM 2599 O O . GLN A 1 321 ? -5.93 0.345 24.75 1 73.81 321 GLN A O 1
ATOM 2604 N N . LYS A 1 322 ? -5.203 1.177 26.406 1 70.38 322 LYS A N 1
ATOM 2605 C CA . LYS A 1 322 ? -5.383 2.492 25.797 1 70.38 322 LYS A CA 1
ATOM 2606 C C . LYS A 1 322 ? -4.504 2.65 24.562 1 70.38 322 LYS A C 1
ATOM 2608 O O . LYS A 1 322 ? -3.369 2.164 24.531 1 70.38 322 LYS A O 1
ATOM 2613 N N . ARG A 1 323 ? -5.102 2.781 23.188 1 61.72 323 ARG A N 1
ATOM 2614 C CA . ARG A 1 323 ? -4.301 3.043 22 1 61.72 323 ARG A CA 1
ATOM 2615 C C . ARG A 1 323 ? -3.057 3.857 22.344 1 61.72 323 ARG A C 1
ATOM 2617 O O . ARG A 1 323 ? -3.1 4.723 23.219 1 61.72 323 ARG A O 1
ATOM 2624 N N . SER A 1 324 ? -2.002 2.873 21.547 1 49.84 324 SER A N 1
ATOM 2625 C CA . SER A 1 324 ? -0.802 3.674 21.766 1 49.84 324 SER A CA 1
ATOM 2626 C C . SER A 1 324 ? -0.803 4.922 20.891 1 49.84 324 SER A C 1
ATOM 2628 O O . SER A 1 324 ? -0.932 4.828 19.656 1 49.84 324 SER A O 1
ATOM 2630 N N . LEU A 1 325 ? -1.607 5.609 20.891 1 51.72 325 LEU A N 1
ATOM 2631 C CA . LEU A 1 325 ? -1.496 6.895 20.219 1 51.72 325 LEU A CA 1
ATOM 2632 C C . LEU A 1 325 ? -0.038 7.227 19.906 1 51.72 325 LEU A C 1
ATOM 2634 O O . LEU A 1 325 ? 0.793 7.273 20.812 1 51.72 325 LEU A O 1
ATOM 2638 N N . VAL A 1 326 ? 0.35 6.531 18.312 1 57.25 326 VAL A N 1
ATOM 2639 C CA . VAL A 1 326 ? 1.669 7.098 18.047 1 57.25 326 VAL A CA 1
ATOM 2640 C C . VAL A 1 326 ? 1.611 8.617 18.156 1 57.25 326 VAL A C 1
ATOM 2642 O O . VAL A 1 326 ? 0.805 9.266 17.484 1 57.25 326 VAL A O 1
ATOM 2645 N N . ASP A 1 327 ? 2.018 9.023 19.031 1 65.94 327 ASP A N 1
ATOM 2646 C CA . ASP A 1 327 ? 2.047 10.477 19.203 1 65.94 327 ASP A CA 1
ATOM 2647 C C . ASP A 1 327 ? 3.312 11.07 18.594 1 65.94 327 ASP A C 1
ATOM 2649 O O . ASP A 1 327 ? 4.156 10.344 18.062 1 65.94 327 ASP A O 1
ATOM 2653 N N . SER A 1 328 ? 3.35 12.188 18.328 1 72.44 328 SER A N 1
ATOM 2654 C CA . SER A 1 328 ? 4.441 12.914 17.703 1 72.44 328 SER A CA 1
ATOM 2655 C C . SER A 1 328 ? 5.777 12.586 18.359 1 72.44 328 SER A C 1
ATOM 2657 O O . SER A 1 328 ? 6.836 12.805 17.75 1 72.44 328 SER A O 1
ATOM 2659 N N . ASN A 1 329 ? 5.648 11.922 19.422 1 81.81 329 ASN A N 1
ATOM 2660 C CA . ASN A 1 329 ? 6.883 11.508 20.094 1 81.81 329 ASN A CA 1
ATOM 2661 C C . ASN A 1 329 ? 7.543 10.336 19.359 1 81.81 329 ASN A C 1
ATOM 2663 O O . ASN A 1 329 ? 8.75 10.109 19.5 1 81.81 329 ASN A O 1
ATOM 2667 N N . PHE A 1 330 ? 6.73 9.719 18.672 1 85.81 330 PHE A N 1
ATOM 2668 C CA . PHE A 1 330 ? 7.191 8.523 17.969 1 85.81 330 PHE A CA 1
ATOM 2669 C C . PHE A 1 330 ? 8.352 8.859 17.031 1 85.81 330 PHE A C 1
ATOM 2671 O O . PHE A 1 330 ? 9.398 8.219 17.094 1 85.81 330 PHE A O 1
ATOM 2678 N N . TYR A 1 331 ? 8.25 9.859 16.203 1 91.75 331 TYR A N 1
ATOM 2679 C CA . TYR A 1 331 ? 9.289 10.211 15.242 1 91.75 331 TYR A CA 1
ATOM 2680 C C . TYR A 1 331 ? 10.43 10.961 15.922 1 91.75 331 TYR A C 1
ATOM 2682 O O . TYR A 1 331 ? 11.586 10.852 15.5 1 91.75 331 TYR A O 1
ATOM 2690 N N . LEU A 1 332 ? 10.102 11.688 16.953 1 94.06 332 LEU A N 1
ATOM 2691 C CA . LEU A 1 332 ? 11.133 12.43 17.656 1 94.06 332 LEU A CA 1
ATOM 2692 C C . LEU A 1 332 ? 12.148 11.477 18.297 1 94.06 332 LEU A C 1
ATOM 2694 O O . LEU A 1 332 ? 13.336 11.781 18.344 1 94.06 332 LEU A O 1
ATOM 2698 N N . LYS A 1 333 ? 11.719 10.359 18.719 1 90.62 333 LYS A N 1
ATOM 2699 C CA . LYS A 1 333 ? 12.594 9.367 19.344 1 90.62 333 LYS A CA 1
ATOM 2700 C C . LYS A 1 333 ? 13.609 8.836 18.344 1 90.62 333 LYS A C 1
ATOM 2702 O O . LYS A 1 333 ? 14.664 8.32 18.734 1 90.62 333 LYS A O 1
ATOM 2707 N N . ARG A 1 334 ? 13.32 9 17.062 1 92.44 334 ARG A N 1
ATOM 2708 C CA . ARG A 1 334 ? 14.219 8.539 16.016 1 92.44 334 ARG A CA 1
ATOM 2709 C C . ARG A 1 334 ? 15.344 9.547 15.773 1 92.44 334 ARG A C 1
ATOM 2711 O O . ARG A 1 334 ? 16.281 9.266 15.031 1 92.44 334 ARG A O 1
ATOM 2718 N N . MET A 1 335 ? 15.188 10.672 16.391 1 96.25 335 MET A N 1
ATOM 2719 C CA . MET A 1 335 ? 16.156 11.75 16.234 1 96.25 335 MET A CA 1
ATOM 2720 C C . MET A 1 335 ? 16.734 12.172 17.578 1 96.25 335 MET A C 1
ATOM 2722 O O . MET A 1 335 ? 16.359 13.219 18.125 1 96.25 335 MET A O 1
ATOM 2726 N N . PRO A 1 336 ? 17.734 11.453 18.062 1 95.19 336 PRO A N 1
ATOM 2727 C CA . PRO A 1 336 ? 18.219 11.648 19.438 1 95.19 336 PRO A CA 1
ATOM 2728 C C . PRO A 1 336 ? 18.781 13.047 19.672 1 95.19 336 PRO A C 1
ATOM 2730 O O . PRO A 1 336 ? 18.641 13.602 20.75 1 95.19 336 PRO A O 1
ATOM 2733 N N . ILE A 1 337 ? 19.5 13.664 18.719 1 97.12 337 ILE A N 1
ATOM 2734 C CA . ILE A 1 337 ? 20.047 15 18.906 1 97.12 337 ILE A CA 1
ATOM 2735 C C . ILE A 1 337 ? 18.906 16.016 19.062 1 97.12 337 ILE A C 1
ATOM 2737 O O . ILE A 1 337 ? 18.922 16.828 19.984 1 97.12 337 ILE A O 1
ATOM 2741 N N . LEU A 1 338 ? 17.906 15.906 18.234 1 97.56 338 LEU A N 1
ATOM 2742 C CA . LEU A 1 338 ? 16.766 16.812 18.312 1 97.56 338 LEU A CA 1
ATOM 2743 C C . LEU A 1 338 ? 15.969 16.578 19.594 1 97.56 338 LEU A C 1
ATOM 2745 O O . LEU A 1 338 ? 15.484 17.547 20.203 1 97.56 338 LEU A O 1
ATOM 2749 N N . GLU A 1 339 ? 15.875 15.344 19.969 1 96.31 339 GLU A N 1
ATOM 2750 C CA . GLU A 1 339 ? 15.164 15.023 21.203 1 96.31 339 GLU A CA 1
ATOM 2751 C C . GLU A 1 339 ? 15.836 15.656 22.422 1 96.31 339 GLU A C 1
ATOM 2753 O O . GLU A 1 339 ? 15.164 16.125 23.328 1 96.31 339 GLU A O 1
ATOM 2758 N N . THR A 1 340 ? 17.109 15.656 22.406 1 96.94 340 THR A N 1
ATOM 2759 C CA . THR A 1 340 ? 17.859 16.281 23.5 1 96.94 340 THR A CA 1
ATOM 2760 C C . THR A 1 340 ? 17.547 17.781 23.578 1 96.94 340 THR A C 1
ATOM 2762 O O . THR A 1 340 ? 17.375 18.328 24.656 1 96.94 340 THR A O 1
ATOM 2765 N N . ILE A 1 341 ? 17.438 18.406 22.422 1 97.38 341 ILE A N 1
ATOM 2766 C CA . ILE A 1 341 ? 17.094 19.812 22.359 1 97.38 341 ILE A CA 1
ATOM 2767 C C . ILE A 1 341 ? 15.664 20.016 22.844 1 97.38 341 ILE A C 1
ATOM 2769 O O . ILE A 1 341 ? 15.383 20.922 23.641 1 97.38 341 ILE A O 1
ATOM 2773 N N . ALA A 1 342 ? 14.805 19.156 22.422 1 96.62 342 ALA A N 1
ATOM 2774 C CA . ALA A 1 342 ? 13.391 19.234 22.781 1 96.62 342 ALA A CA 1
ATOM 2775 C C . ALA A 1 342 ? 13.195 19.125 24.281 1 96.62 342 ALA A C 1
ATOM 2777 O O . ALA A 1 342 ? 12.281 19.734 24.859 1 96.62 342 A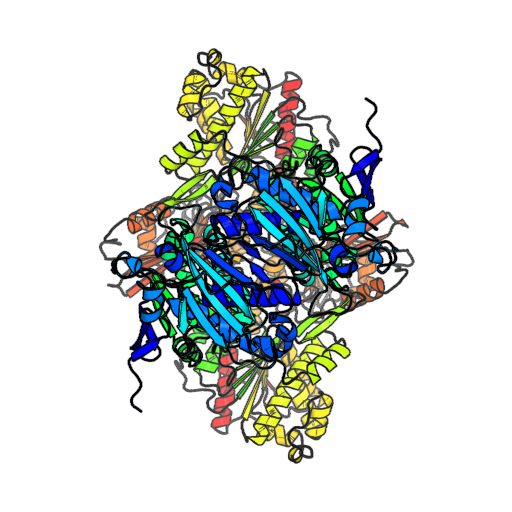LA A O 1
ATOM 2778 N N . ASN A 1 343 ? 14.086 18.391 24.906 1 94.44 343 ASN A N 1
ATOM 2779 C CA . ASN A 1 343 ? 13.984 18.141 26.344 1 94.44 343 ASN A CA 1
ATOM 2780 C C . ASN A 1 343 ? 14.688 19.219 27.156 1 94.44 343 ASN A C 1
ATOM 2782 O O . ASN A 1 343 ? 14.711 19.156 28.391 1 94.44 343 ASN A O 1
ATOM 2786 N N . GLY A 1 344 ? 15.328 20.141 26.547 1 93.31 344 GLY A N 1
ATOM 2787 C CA . GLY A 1 344 ? 15.969 21.266 27.219 1 93.31 344 GLY A CA 1
ATOM 2788 C C . GLY A 1 344 ? 17.312 20.891 27.844 1 93.31 344 GLY A C 1
ATOM 2789 O O . GLY A 1 344 ? 17.734 21.516 28.812 1 93.31 344 GLY A O 1
ATOM 2790 N N . VAL A 1 345 ? 17.875 19.906 27.297 1 92.62 345 VAL A N 1
ATOM 2791 C CA . VAL A 1 345 ? 19.156 19.469 27.844 1 92.62 345 VAL A CA 1
ATOM 2792 C C . VAL A 1 345 ? 20.281 20.359 27.312 1 92.62 345 VAL A C 1
ATOM 2794 O O . VAL A 1 345 ? 20.438 20.516 26.109 1 92.62 345 VAL A O 1
ATOM 2797 N N . GLY A 1 346 ? 20.984 20.969 28.156 1 91.12 346 GLY A N 1
ATOM 2798 C CA . GLY A 1 346 ? 22.156 21.766 27.781 1 91.12 346 GLY A CA 1
ATOM 2799 C C . GLY A 1 346 ? 21.797 23.188 27.422 1 91.12 346 GLY A C 1
ATOM 2800 O O . GLY A 1 346 ? 22.672 23.953 26.984 1 91.12 346 GLY A O 1
ATOM 2801 N N . HIS A 1 347 ? 20.5 23.5 27.438 1 92.56 347 HIS A N 1
ATOM 2802 C CA . HIS A 1 347 ? 20.078 24.875 27.156 1 92.56 347 HIS A CA 1
ATOM 2803 C C . HIS A 1 347 ? 18.797 25.234 27.906 1 92.56 347 HIS A C 1
ATOM 2805 O O . HIS A 1 347 ? 18.109 24.344 28.406 1 92.56 347 HIS A O 1
ATOM 2811 N N . LYS A 1 348 ? 18.5 26.516 27.984 1 92.25 348 LYS A N 1
ATOM 2812 C CA . LYS A 1 348 ? 17.281 26.969 28.656 1 92.25 348 LYS A CA 1
ATOM 2813 C C . LYS A 1 348 ? 16.406 27.766 27.703 1 92.25 348 LYS A C 1
ATOM 2815 O O . LYS A 1 348 ? 15.445 28.406 28.141 1 92.25 348 LYS A O 1
ATOM 2820 N N . ASN A 1 349 ? 16.625 27.766 26.484 1 95 349 ASN A N 1
ATOM 2821 C CA . ASN A 1 349 ? 15.867 28.531 25.484 1 95 349 ASN A CA 1
ATOM 2822 C C . ASN A 1 349 ? 14.516 27.891 25.203 1 95 349 ASN A C 1
ATOM 2824 O O . ASN A 1 349 ? 14.375 26.672 25.266 1 95 349 ASN A O 1
ATOM 2828 N N . ASN A 1 350 ? 13.5 28.672 24.984 1 95 350 ASN A N 1
ATOM 2829 C CA . ASN A 1 350 ? 12.172 28.188 24.609 1 95 350 ASN A CA 1
ATOM 2830 C C . ASN A 1 350 ? 11.414 29.219 23.781 1 95 350 ASN A C 1
ATOM 2832 O O . ASN A 1 350 ? 11.922 30.297 23.516 1 95 350 ASN A O 1
ATOM 2836 N N . PHE A 1 351 ? 10.219 28.891 23.344 1 96.62 351 PHE A N 1
ATOM 2837 C CA . PHE A 1 351 ? 9.414 29.75 22.484 1 96.62 351 PHE A CA 1
ATOM 2838 C C . PHE A 1 351 ? 8.25 30.359 23.25 1 96.62 351 PHE A C 1
ATOM 2840 O O . PHE A 1 351 ? 7.246 30.766 22.656 1 96.62 351 PHE A O 1
ATOM 2847 N N . GLU A 1 352 ? 8.398 30.359 24.562 1 93.81 352 GLU A N 1
ATOM 2848 C CA . GLU A 1 352 ? 7.289 30.875 25.359 1 93.81 352 GLU A CA 1
ATOM 2849 C C . GLU A 1 352 ? 6.918 32.281 24.938 1 93.81 352 GLU A C 1
ATOM 2851 O O . GLU A 1 352 ? 7.785 33.156 24.844 1 93.81 352 GLU A O 1
ATOM 2856 N N . GLY A 1 353 ? 5.695 32.469 24.609 1 94.25 353 GLY A N 1
ATOM 2857 C CA . GLY A 1 353 ? 5.199 33.781 24.234 1 94.25 353 GLY A CA 1
ATOM 2858 C C . GLY A 1 353 ? 5.383 34.094 22.766 1 94.25 353 GLY A C 1
ATOM 2859 O O . GLY A 1 353 ? 5.035 35.188 22.312 1 94.25 353 GLY A O 1
ATOM 2860 N N . ILE A 1 354 ? 5.871 33.188 22.062 1 97.56 354 ILE A N 1
ATOM 2861 C CA . ILE A 1 354 ? 6.195 33.438 20.672 1 97.56 354 ILE A CA 1
ATOM 2862 C C . ILE A 1 354 ? 5.418 32.5 19.766 1 97.56 354 ILE A C 1
ATOM 2864 O O . ILE A 1 354 ? 5.266 31.312 20.094 1 97.56 354 ILE A O 1
ATOM 2868 N N . HIS A 1 355 ? 4.922 33.031 18.656 1 98 355 HIS A N 1
ATOM 2869 C CA . HIS A 1 355 ? 4.285 32.219 17.625 1 98 355 HIS A CA 1
ATOM 2870 C C . HIS A 1 355 ? 5.273 31.859 16.516 1 98 355 HIS A C 1
ATOM 2872 O O . HIS A 1 355 ? 6.215 32.594 16.25 1 98 355 HIS A O 1
ATOM 2878 N N . VAL A 1 356 ? 5.059 30.672 15.93 1 98.44 356 VAL A N 1
ATOM 2879 C CA . VAL A 1 356 ? 5.941 30.219 14.859 1 98.44 356 VAL A CA 1
ATOM 2880 C C . VAL A 1 356 ? 5.129 29.953 13.594 1 98.44 356 VAL A C 1
ATOM 2882 O O . VAL A 1 356 ? 4.082 29.312 13.648 1 98.44 356 VAL A O 1
ATOM 2885 N N . PHE A 1 357 ? 5.527 30.547 12.492 1 98.62 357 PHE A N 1
ATOM 2886 C CA . PHE A 1 357 ? 5.031 30.172 11.172 1 98.62 357 PHE A CA 1
ATOM 2887 C C . PHE A 1 357 ? 6.07 29.344 10.414 1 98.62 357 PHE A C 1
ATOM 2889 O O . PHE A 1 357 ? 7.184 29.812 10.172 1 98.62 357 PHE A O 1
ATOM 2896 N N . LEU A 1 358 ? 5.695 28.125 10.102 1 98.38 358 LEU A N 1
ATOM 2897 C CA . LEU A 1 358 ? 6.625 27.172 9.516 1 98.38 358 LEU A CA 1
ATOM 2898 C C . LEU A 1 358 ? 6.215 26.812 8.086 1 98.38 358 LEU A C 1
ATOM 2900 O O . LEU A 1 358 ? 5.039 26.547 7.824 1 98.38 358 LEU A O 1
ATOM 2904 N N . ILE A 1 359 ? 7.113 26.922 7.129 1 97.75 359 ILE A N 1
ATOM 2905 C CA . ILE A 1 359 ? 6.938 26.406 5.773 1 97.75 359 ILE A CA 1
ATOM 2906 C C . ILE A 1 359 ? 7.949 25.297 5.504 1 97.75 359 ILE A C 1
ATOM 2908 O O . ILE A 1 359 ? 9.148 25.547 5.422 1 97.75 359 ILE A O 1
ATOM 2912 N N . HIS A 1 360 ? 7.426 24.125 5.406 1 96.19 360 HIS A N 1
ATOM 2913 C CA . HIS A 1 360 ? 8.328 23 5.238 1 96.19 360 HIS A CA 1
ATOM 2914 C C . HIS A 1 360 ? 7.605 21.797 4.621 1 96.19 360 HIS A C 1
ATOM 2916 O O . HIS A 1 360 ? 6.383 21.828 4.465 1 96.19 360 HIS A O 1
ATOM 2922 N N . HIS A 1 361 ? 8.367 20.781 4.262 1 93 361 HIS A N 1
ATOM 2923 C CA . HIS A 1 361 ? 7.816 19.547 3.715 1 93 361 HIS A CA 1
ATOM 2924 C C . HIS A 1 361 ? 7.086 18.75 4.789 1 93 361 HIS A C 1
ATOM 2926 O O . HIS A 1 361 ? 7.352 18.922 5.98 1 93 361 HIS A O 1
ATOM 2932 N N . ILE A 1 362 ? 6.152 17.922 4.363 1 92.81 362 ILE A N 1
ATOM 2933 C CA . ILE A 1 362 ? 5.496 17.016 5.301 1 92.81 362 ILE A CA 1
ATOM 2934 C C . ILE A 1 362 ? 6.246 15.688 5.344 1 92.81 362 ILE A C 1
ATOM 2936 O O . ILE A 1 362 ? 5.949 14.781 4.562 1 92.81 362 ILE A O 1
ATOM 2940 N N . THR A 1 363 ? 7.172 15.586 6.137 1 93.19 363 THR A N 1
ATOM 2941 C CA . THR A 1 363 ? 8.016 14.406 6.32 1 93.19 363 THR A CA 1
ATOM 2942 C C . THR A 1 363 ? 8.164 14.07 7.805 1 93.19 363 THR A C 1
ATOM 2944 O O . THR A 1 363 ? 7.762 14.859 8.664 1 93.19 363 THR A O 1
ATOM 2947 N N . SER A 1 364 ? 8.742 12.945 8.102 1 93.19 364 SER A N 1
ATOM 2948 C CA . SER A 1 364 ? 8.859 12.469 9.477 1 93.19 364 SER A CA 1
ATOM 2949 C C . SER A 1 364 ? 9.742 13.398 10.305 1 93.19 364 SER A C 1
ATOM 2951 O O . SER A 1 364 ? 9.477 13.633 11.484 1 93.19 364 SER A O 1
ATOM 2953 N N . GLU A 1 365 ? 10.773 13.938 9.711 1 95.25 365 GLU A N 1
ATOM 2954 C CA . GLU A 1 365 ? 11.688 14.805 10.445 1 95.25 365 GLU A CA 1
ATOM 2955 C C . GLU A 1 365 ? 11.016 16.125 10.812 1 95.25 365 GLU A C 1
ATOM 2957 O O . GLU A 1 365 ? 11.32 16.719 11.859 1 95.25 365 GLU A O 1
ATOM 2962 N N . ILE A 1 366 ? 10.125 16.578 10.008 1 96.06 366 ILE A N 1
ATOM 2963 C CA . ILE A 1 366 ? 9.461 17.844 10.289 1 96.06 366 ILE A CA 1
ATOM 2964 C C . ILE A 1 366 ? 8.375 17.625 11.336 1 96.06 366 ILE A C 1
ATOM 2966 O O . ILE A 1 366 ? 8.141 18.5 12.18 1 96.06 366 ILE A O 1
ATOM 2970 N N . ILE A 1 367 ? 7.777 16.516 11.289 1 94.44 367 ILE A N 1
ATOM 2971 C CA . ILE A 1 367 ? 6.852 16.172 12.359 1 94.44 367 ILE A CA 1
ATOM 2972 C C . ILE A 1 367 ? 7.582 16.188 13.703 1 94.44 367 ILE A C 1
ATOM 2974 O O . ILE A 1 367 ? 7.055 16.672 14.703 1 94.44 367 ILE A O 1
ATOM 2978 N N . SER A 1 368 ? 8.797 15.688 13.648 1 96 368 SER A N 1
ATOM 2979 C CA . SER A 1 368 ? 9.633 15.719 14.844 1 96 368 SER A CA 1
ATOM 2980 C C . SER A 1 368 ? 9.953 17.156 15.266 1 96 368 SER A C 1
ATOM 2982 O O . SER A 1 368 ? 9.984 17.453 16.453 1 96 368 SER A O 1
ATOM 2984 N N . LEU A 1 369 ? 10.195 17.984 14.297 1 97.69 369 LEU A N 1
ATOM 2985 C CA . LEU A 1 369 ? 10.461 19.391 14.578 1 97.69 369 LEU A CA 1
ATOM 2986 C C . LEU A 1 369 ? 9.25 20.062 15.211 1 97.69 369 LEU A C 1
ATOM 2988 O O . LEU A 1 369 ? 9.391 20.844 16.156 1 97.69 369 LEU A O 1
ATOM 2992 N N . ILE A 1 370 ? 8.102 19.781 14.703 1 96.31 370 ILE A N 1
ATOM 2993 C CA . ILE A 1 370 ? 6.863 20.328 15.227 1 96.31 370 ILE A CA 1
ATOM 2994 C C . ILE A 1 370 ? 6.688 19.922 16.688 1 96.31 370 ILE A C 1
ATOM 2996 O O . ILE A 1 370 ? 6.367 20.75 17.547 1 96.31 370 ILE A O 1
ATOM 3000 N N . GLU A 1 371 ? 6.949 18.688 16.953 1 94.06 371 GLU A N 1
ATOM 3001 C CA . GLU A 1 371 ? 6.863 18.203 18.328 1 94.06 371 GLU A CA 1
ATOM 3002 C C . GLU A 1 371 ? 7.895 18.891 19.219 1 94.06 371 GLU A C 1
ATOM 3004 O O . GLU A 1 371 ? 7.613 19.203 20.391 1 94.06 371 GLU A O 1
ATOM 3009 N N . THR A 1 372 ? 9.031 19.094 18.703 1 97 372 THR A N 1
ATOM 3010 C CA . THR A 1 372 ? 10.086 19.781 19.438 1 97 372 THR A CA 1
ATOM 3011 C C . THR A 1 372 ? 9.648 21.188 19.828 1 97 372 THR A C 1
ATOM 3013 O O . THR A 1 372 ? 9.797 21.578 20.984 1 97 372 THR A O 1
ATOM 3016 N N . PHE A 1 373 ? 9.078 21.938 18.906 1 97.38 373 PHE A N 1
ATOM 3017 C CA . PHE A 1 373 ? 8.625 23.297 19.172 1 97.38 373 PHE A CA 1
ATOM 3018 C C . PHE A 1 373 ? 7.5 23.281 20.203 1 97.38 373 PHE A C 1
ATOM 3020 O O . PHE A 1 373 ? 7.434 24.172 21.062 1 97.38 373 PHE A O 1
ATOM 3027 N N . ARG A 1 374 ? 6.691 22.328 20.141 1 92.69 374 ARG A N 1
ATOM 3028 C CA . ARG A 1 374 ? 5.602 22.203 21.094 1 92.69 374 ARG A CA 1
ATOM 3029 C C . ARG A 1 374 ? 6.137 21.969 22.5 1 92.69 374 ARG A C 1
ATOM 3031 O O . ARG A 1 374 ? 5.688 22.594 23.469 1 92.69 374 ARG A O 1
ATOM 3038 N N . ARG A 1 375 ? 7.102 21.125 22.594 1 92.12 375 ARG A N 1
ATOM 3039 C CA . ARG A 1 375 ? 7.703 20.812 23.891 1 92.12 375 ARG A CA 1
ATOM 3040 C C . ARG A 1 375 ? 8.414 22.031 24.469 1 92.12 375 ARG A C 1
ATOM 3042 O O . ARG A 1 375 ? 8.484 22.188 25.688 1 92.12 375 ARG A O 1
ATOM 3049 N N . LEU A 1 376 ? 8.852 22.797 23.562 1 96.19 376 LEU A N 1
ATOM 3050 C CA . LEU A 1 376 ? 9.57 24 24 1 96.19 376 LEU A CA 1
ATOM 3051 C C . LEU A 1 376 ? 8.617 25.172 24.141 1 96.19 376 LEU A C 1
ATOM 3053 O O . LEU A 1 376 ? 9.039 26.328 24.078 1 96.19 376 LEU A O 1
ATOM 3057 N N . LYS A 1 377 ? 7.32 24.969 24.188 1 92.94 377 LYS A N 1
ATOM 3058 C CA . LYS A 1 377 ? 6.262 25.859 24.641 1 92.94 377 LYS A CA 1
ATOM 3059 C C . LYS A 1 377 ? 5.965 26.938 23.609 1 92.94 377 LYS A C 1
ATOM 3061 O O . LYS A 1 377 ? 5.84 28.109 23.953 1 92.94 377 LYS A O 1
ATOM 3066 N N . VAL A 1 378 ? 5.922 26.594 22.391 1 95.25 378 VAL A N 1
ATOM 3067 C CA . VAL A 1 378 ? 5.48 27.516 21.359 1 95.25 378 VAL A CA 1
ATOM 3068 C C . VAL A 1 378 ? 4.012 27.891 21.578 1 95.25 378 VAL A C 1
ATOM 3070 O O . VAL A 1 378 ? 3.207 27.031 21.969 1 95.25 378 VAL A O 1
ATOM 3073 N N . ASN A 1 379 ? 3.676 29.109 21.438 1 93.44 379 ASN A N 1
ATOM 3074 C CA . ASN A 1 379 ? 2.295 29.531 21.656 1 93.44 379 ASN A CA 1
ATOM 3075 C C . ASN A 1 379 ? 1.365 28.953 20.594 1 93.44 379 ASN A C 1
ATOM 3077 O O . ASN A 1 379 ? 0.321 28.391 20.906 1 93.44 379 ASN A O 1
ATOM 3081 N N . SER A 1 380 ? 1.707 29.203 19.391 1 93.88 380 SER A N 1
ATOM 3082 C CA . SER A 1 380 ? 1.005 28.578 18.281 1 93.88 380 SER A CA 1
ATOM 3083 C C . SER A 1 380 ? 1.96 28.266 17.125 1 93.88 380 SER A C 1
ATOM 3085 O O . SER A 1 380 ? 2.998 28.906 16.984 1 93.88 380 SER A O 1
ATOM 3087 N N . LEU A 1 381 ? 1.584 27.25 16.453 1 96.12 381 LEU A N 1
ATOM 3088 C CA . LEU A 1 381 ? 2.381 26.797 15.32 1 96.12 381 LEU A CA 1
ATOM 3089 C C . LEU A 1 381 ? 1.506 26.609 14.086 1 96.12 381 LEU A C 1
ATOM 3091 O O . LEU A 1 381 ? 0.656 25.703 14.055 1 96.12 381 LEU A O 1
ATOM 3095 N N . ASN A 1 382 ? 1.678 27.484 13.094 1 96.81 382 ASN A N 1
ATOM 3096 C CA . ASN A 1 382 ? 1.012 27.344 11.805 1 96.81 382 ASN A CA 1
ATOM 3097 C C . ASN A 1 382 ? 1.977 26.875 10.719 1 96.81 382 ASN A C 1
ATOM 3099 O O . ASN A 1 382 ? 3.104 27.375 10.633 1 96.81 382 ASN A O 1
ATOM 3103 N N . VAL A 1 383 ? 1.502 25.953 9.969 1 97.44 383 VAL A N 1
ATOM 3104 C CA . VAL A 1 383 ? 2.414 25.344 8.992 1 97.44 383 VAL A CA 1
ATOM 3105 C C . VAL A 1 383 ? 1.783 25.375 7.605 1 97.44 383 VAL A C 1
ATOM 3107 O O . VAL A 1 383 ? 0.616 25.016 7.438 1 97.44 383 VAL A O 1
ATOM 3110 N N . ALA A 1 384 ? 2.49 25.906 6.645 1 97.69 384 ALA A N 1
ATOM 3111 C CA . ALA A 1 384 ? 2.199 25.672 5.23 1 97.69 384 ALA A CA 1
ATOM 3112 C C . ALA A 1 384 ? 3.08 24.578 4.656 1 97.69 384 ALA A C 1
ATOM 3114 O O . ALA A 1 384 ? 4.262 24.797 4.387 1 97.69 384 ALA A O 1
ATOM 3115 N N . PHE A 1 385 ? 2.492 23.438 4.379 1 95.5 385 PHE A N 1
ATOM 3116 C CA . PHE A 1 385 ? 3.275 22.266 3.967 1 95.5 385 PHE A CA 1
ATOM 3117 C C . PHE A 1 385 ? 3.568 22.312 2.471 1 95.5 385 PHE A C 1
ATOM 3119 O O . PHE A 1 385 ? 2.672 22.578 1.666 1 95.5 385 PHE A O 1
ATOM 3126 N N . VAL A 1 386 ? 4.785 22.047 2.227 1 91.62 386 VAL A N 1
ATOM 3127 C CA . VAL A 1 386 ? 5.242 21.875 0.854 1 91.62 386 VAL A CA 1
ATOM 3128 C C . VAL A 1 386 ? 5.246 20.391 0.493 1 91.62 386 VAL A C 1
ATOM 3130 O O . VAL A 1 386 ? 6.039 19.609 1.035 1 91.62 386 VAL A O 1
ATOM 3133 N N . LYS A 1 387 ? 4.348 20.016 -0.317 1 86.94 387 LYS A N 1
ATOM 3134 C CA . LYS A 1 387 ? 4.273 18.609 -0.734 1 86.94 387 LYS A CA 1
ATOM 3135 C C . LYS A 1 387 ? 4.68 18.453 -2.195 1 86.94 387 LYS A C 1
ATOM 3137 O O . LYS A 1 387 ? 4.059 19.047 -3.086 1 86.94 387 LYS A O 1
ATOM 3142 N N . TYR A 1 388 ? 5.684 17.719 -2.346 1 79.94 388 TYR A N 1
ATOM 3143 C CA . TYR A 1 388 ? 6.102 17.375 -3.701 1 79.94 388 TYR A CA 1
ATOM 3144 C C . TYR A 1 388 ? 5.406 16.109 -4.18 1 79.94 388 TYR A C 1
ATOM 3146 O O . TYR A 1 388 ? 4.316 15.766 -3.703 1 79.94 388 TYR A O 1
ATOM 3154 N N . GLY A 1 389 ? 6.008 15.273 -4.977 1 73.69 389 GLY A N 1
ATOM 3155 C CA . GLY A 1 389 ? 5.426 14.055 -5.523 1 73.69 389 GLY A CA 1
ATOM 3156 C C . GLY A 1 389 ? 5.207 12.977 -4.48 1 73.69 389 GLY A C 1
ATOM 3157 O O . GLY A 1 389 ? 5.703 13.086 -3.355 1 73.69 389 GLY A O 1
ATOM 3158 N N . GLY A 1 390 ? 4.25 12.172 -4.719 1 73.81 390 GLY A N 1
ATOM 3159 C CA . GLY A 1 390 ? 4.012 11.023 -3.854 1 73.81 390 GLY A CA 1
ATOM 3160 C C . GLY A 1 390 ? 2.781 11.188 -2.979 1 73.81 390 GLY A C 1
ATOM 3161 O O . GLY A 1 390 ? 2.152 12.25 -2.973 1 73.81 390 GLY A O 1
ATOM 3162 N N . ASN A 1 391 ? 2.486 10.219 -2.248 1 73.69 391 ASN A N 1
ATOM 3163 C CA . ASN A 1 391 ? 1.348 10.219 -1.337 1 73.69 391 ASN A CA 1
ATOM 3164 C C . ASN A 1 391 ? 1.771 10.57 0.087 1 73.69 391 ASN A C 1
ATOM 3166 O O . ASN A 1 391 ? 2.898 10.281 0.492 1 73.69 391 ASN A O 1
ATOM 3170 N N . ILE A 1 392 ? 0.922 11.305 0.739 1 82.94 392 ILE A N 1
ATOM 3171 C CA . ILE A 1 392 ? 1.155 11.555 2.158 1 82.94 392 ILE A CA 1
ATOM 3172 C C . ILE A 1 392 ? 0.771 10.32 2.969 1 82.94 392 ILE A C 1
ATOM 3174 O O . ILE A 1 392 ? -0.369 9.859 2.904 1 82.94 392 ILE A O 1
ATOM 3178 N N . PRO A 1 393 ? 1.76 9.875 3.682 1 80.69 393 PRO A N 1
ATOM 3179 C CA . PRO A 1 393 ? 1.392 8.734 4.523 1 80.69 393 PRO A CA 1
ATOM 3180 C C . PRO A 1 393 ? 0.26 9.055 5.496 1 80.69 393 PRO A C 1
ATOM 3182 O O . PRO A 1 393 ? 0.29 10.094 6.16 1 80.69 393 PRO A O 1
ATOM 3185 N N . PRO A 1 394 ? -0.723 8.203 5.707 1 66.94 394 PRO A N 1
ATOM 3186 C CA . PRO A 1 394 ? -1.842 8.453 6.617 1 66.94 394 PRO A CA 1
ATOM 3187 C C . PRO A 1 394 ? -1.39 8.664 8.062 1 66.94 394 PRO A C 1
ATOM 3189 O O . PRO A 1 394 ? -2.002 9.445 8.797 1 66.94 394 PRO A O 1
ATOM 3192 N N . ILE A 1 395 ? -0.349 8.039 8.422 1 76.25 395 ILE A N 1
ATOM 3193 C CA . ILE A 1 395 ? 0.134 8.125 9.797 1 76.25 395 ILE A CA 1
ATOM 3194 C C . ILE A 1 395 ? 0.575 9.555 10.094 1 76.25 395 ILE A C 1
ATOM 3196 O O . ILE A 1 395 ? 0.428 10.031 11.227 1 76.25 395 ILE A O 1
ATOM 3200 N N . TYR A 1 396 ? 1.164 10.242 9.062 1 86.62 396 TYR A N 1
ATOM 3201 C CA . TYR A 1 396 ? 1.555 11.633 9.258 1 86.62 396 TYR A CA 1
ATOM 3202 C C . TYR A 1 396 ? 0.345 12.5 9.602 1 86.62 396 TYR A C 1
ATOM 3204 O O . TYR A 1 396 ? 0.39 13.297 10.539 1 86.62 396 TYR A O 1
ATOM 3212 N N . LEU A 1 397 ? -0.69 12.305 8.852 1 79.31 397 LEU A N 1
ATOM 3213 C CA . LEU A 1 397 ? -1.906 13.094 9.039 1 79.31 397 LEU A CA 1
ATOM 3214 C C . LEU A 1 397 ? -2.559 12.766 10.375 1 79.31 397 LEU A C 1
ATOM 3216 O O . LEU A 1 397 ? -3.047 13.664 11.07 1 79.31 397 LEU A O 1
ATOM 3220 N N . ASP A 1 398 ? -2.49 11.523 10.773 1 71.56 398 ASP A N 1
ATOM 3221 C CA . ASP A 1 398 ? -3.07 11.094 12.047 1 71.56 398 ASP A CA 1
ATOM 3222 C C . ASP A 1 398 ? -2.391 11.797 13.219 1 71.56 398 ASP A C 1
ATOM 3224 O O . ASP A 1 398 ? -3.061 12.273 14.141 1 71.56 398 ASP A O 1
ATOM 3228 N N . ILE A 1 399 ? -1.142 11.859 13.125 1 82 399 ILE A N 1
ATOM 3229 C CA . ILE A 1 399 ? -0.354 12.461 14.195 1 82 399 ILE A CA 1
ATOM 3230 C C . ILE A 1 399 ? -0.607 13.969 14.242 1 82 399 ILE A C 1
ATOM 3232 O O . ILE A 1 399 ? -0.852 14.523 15.32 1 82 399 ILE A O 1
ATOM 3236 N N . LEU A 1 400 ? -0.593 14.594 13.102 1 86.69 400 LEU A N 1
ATOM 3237 C CA . LEU A 1 400 ? -0.685 16.047 13.031 1 86.69 400 LEU A CA 1
ATOM 3238 C C . LEU A 1 400 ? -2.098 16.516 13.359 1 86.69 400 LEU A C 1
ATOM 3240 O O . LEU A 1 400 ? -2.275 17.562 14 1 86.69 400 LEU A O 1
ATOM 3244 N N . LEU A 1 401 ? -3.041 15.805 12.93 1 76.94 401 LEU A N 1
ATOM 3245 C CA . LEU A 1 401 ? -4.426 16.219 13.125 1 76.94 401 LEU A CA 1
ATOM 3246 C C . LEU A 1 401 ? -4.871 15.938 14.562 1 76.94 401 LEU A C 1
ATOM 3248 O O . LEU A 1 401 ? -5.914 16.438 14.992 1 76.94 401 LEU A O 1
ATOM 3252 N N . ASP A 1 402 ? -4.027 15.219 15.297 1 72.25 402 ASP A N 1
ATOM 3253 C CA . ASP A 1 402 ? -4.309 14.945 16.703 1 72.25 402 ASP A CA 1
ATOM 3254 C C . ASP A 1 402 ? -3.824 16.094 17.594 1 72.25 402 ASP A C 1
ATOM 3256 O O . ASP A 1 402 ? -4.211 16.188 18.766 1 72.25 402 ASP A O 1
ATOM 3260 N N . ILE A 1 403 ? -3.049 16.953 17.016 1 79.75 403 ILE A N 1
ATOM 3261 C CA . ILE A 1 403 ? -2.594 18.109 17.766 1 79.75 403 ILE A CA 1
ATOM 3262 C C . ILE A 1 403 ? -3.746 19.094 17.938 1 79.75 403 ILE A C 1
ATOM 3264 O O . ILE A 1 403 ? -4.508 19.344 17 1 79.75 403 ILE A O 1
ATOM 3268 N N . PRO A 1 404 ? -3.854 19.672 19.078 1 72.62 404 PRO A N 1
ATOM 3269 C CA . PRO A 1 404 ? -4.965 20.594 19.328 1 72.62 404 PRO A CA 1
ATOM 3270 C C . PRO A 1 404 ? -5.008 21.75 18.344 1 72.62 404 PRO A C 1
ATOM 3272 O O . PRO A 1 404 ? -3.979 22.375 18.078 1 72.62 404 PRO A O 1
ATOM 3275 N N . THR A 1 405 ? -6.141 22.172 17.906 1 78.19 405 THR A N 1
ATOM 3276 C CA . THR A 1 405 ? -6.34 23.156 16.844 1 78.19 405 THR A CA 1
ATOM 3277 C C . THR A 1 405 ? -6.098 24.562 17.359 1 78.19 405 THR A C 1
ATOM 3279 O O . THR A 1 405 ? -5.879 25.484 16.578 1 78.19 405 THR A O 1
ATOM 3282 N N . ASP A 1 406 ? -6.219 24.688 18.625 1 76.81 406 ASP A N 1
ATOM 3283 C CA . ASP A 1 406 ? -6.016 26 19.203 1 76.81 406 ASP A CA 1
ATOM 3284 C C . ASP A 1 406 ? -4.555 26.438 19.078 1 76.81 406 ASP A C 1
ATOM 3286 O O . ASP A 1 406 ? -4.258 27.641 19.047 1 76.81 406 ASP A O 1
ATOM 3290 N N . SER A 1 407 ? -3.705 25.422 19 1 86.62 407 SER A N 1
ATOM 3291 C CA . SER A 1 407 ? -2.287 25.766 19 1 86.62 407 SER A CA 1
ATOM 3292 C C . SER A 1 407 ? -1.615 25.312 17.703 1 86.62 407 SER A C 1
ATOM 3294 O O . SER A 1 407 ? -0.418 25.516 17.516 1 86.62 407 SER A O 1
ATOM 3296 N N . PHE A 1 408 ? -2.398 24.672 16.891 1 90.75 408 PHE A N 1
ATOM 3297 C CA . PHE A 1 408 ? -1.772 24.125 15.688 1 90.75 408 PHE A CA 1
ATOM 3298 C C . PHE A 1 408 ? -2.715 24.219 14.492 1 90.75 408 PHE A C 1
ATOM 3300 O O . PHE A 1 408 ? -3.9 23.906 14.602 1 90.75 408 PHE A O 1
ATOM 3307 N N . TYR A 1 409 ? -2.17 24.719 13.375 1 93.12 409 TYR A N 1
ATOM 3308 C CA . TYR A 1 409 ? -2.898 24.812 12.117 1 93.12 409 TYR A CA 1
ATOM 3309 C C . TYR A 1 409 ? -2.002 24.453 10.938 1 93.12 409 TYR A C 1
ATOM 3311 O O . TYR A 1 409 ? -0.815 24.797 10.93 1 93.12 409 TYR A O 1
ATOM 3319 N N . MET A 1 410 ? -2.527 23.75 10 1 94.56 410 MET A N 1
ATOM 3320 C CA . MET A 1 410 ? -1.721 23.375 8.844 1 94.56 410 MET A CA 1
ATOM 3321 C C . MET A 1 410 ? -2.537 23.453 7.559 1 94.56 410 MET A C 1
ATOM 3323 O O . MET A 1 410 ? -3.758 23.281 7.582 1 94.56 410 MET A O 1
ATOM 3327 N N . ALA A 1 411 ? -1.876 23.75 6.457 1 95.19 411 ALA A N 1
ATOM 3328 C CA . ALA A 1 411 ? -2.475 23.781 5.125 1 95.19 411 ALA A CA 1
ATOM 3329 C C . ALA A 1 411 ? -1.462 23.359 4.059 1 95.19 411 ALA A C 1
ATOM 3331 O O . ALA A 1 411 ? -0.254 23.375 4.305 1 95.19 411 ALA A O 1
ATOM 3332 N N . GLY A 1 412 ? -1.93 22.953 2.955 1 94.12 412 GLY A N 1
ATOM 3333 C CA . GLY A 1 412 ? -1.102 22.547 1.831 1 94.12 412 GLY A CA 1
ATOM 3334 C C . GLY A 1 412 ? -1.862 22.5 0.519 1 94.12 412 GLY A C 1
ATOM 3335 O O . GLY A 1 412 ? -3.057 22.797 0.475 1 94.12 412 GLY A O 1
ATOM 3336 N N . LEU A 1 413 ? -1.129 22.141 -0.489 1 91.81 413 LEU A N 1
ATOM 3337 C CA . LEU A 1 413 ? -1.705 22.156 -1.829 1 91.81 413 LEU A CA 1
ATOM 3338 C C . LEU A 1 413 ? -1.982 20.75 -2.318 1 91.81 413 LEU A C 1
ATOM 3340 O O . LEU A 1 413 ? -1.465 19.781 -1.755 1 91.81 413 LEU A O 1
ATOM 3344 N N . GLU A 1 414 ? -2.836 20.641 -3.266 1 83.69 414 GLU A N 1
ATOM 3345 C CA . GLU A 1 414 ? -3.09 19.391 -3.982 1 83.69 414 GLU A CA 1
ATOM 3346 C C . GLU A 1 414 ? -2.979 19.594 -5.492 1 83.69 414 GLU A C 1
ATOM 3348 O O . GLU A 1 414 ? -3.373 20.641 -6.016 1 83.69 414 GLU A O 1
ATOM 3353 N N . PHE A 1 415 ? -2.43 18.516 -6.059 1 76.25 415 PHE A N 1
ATOM 3354 C CA . PHE A 1 415 ? -2.279 18.5 -7.508 1 76.25 415 PHE A CA 1
ATOM 3355 C C . PHE A 1 415 ? -3.627 18.281 -8.188 1 76.25 415 PHE A C 1
ATOM 3357 O O . PHE A 1 415 ? -4.414 17.438 -7.77 1 76.25 415 PHE A O 1
ATOM 3364 N N . LYS A 1 416 ? -3.941 19.109 -9.203 1 71.75 416 LYS A N 1
ATOM 3365 C CA . LYS A 1 416 ? -5.195 19.016 -9.945 1 71.75 416 LYS A CA 1
ATOM 3366 C C . LYS A 1 416 ? -4.961 19.188 -11.445 1 71.75 416 LYS A C 1
ATOM 3368 O O . LYS A 1 416 ? -3.896 19.656 -11.867 1 71.75 416 LYS A O 1
ATOM 3373 N N . LEU A 1 417 ? -5.902 18.656 -12.227 1 64.31 417 LEU A N 1
ATOM 3374 C CA . LEU A 1 417 ? -5.844 18.781 -13.68 1 64.31 417 LEU A CA 1
ATOM 3375 C C . LEU A 1 417 ? -7.051 19.547 -14.211 1 64.31 417 LEU A C 1
ATOM 3377 O O . LEU A 1 417 ? -8.164 19.375 -13.711 1 64.31 417 LEU A O 1
ATOM 3381 N N . THR A 1 418 ? -6.77 20.438 -15.102 1 66.12 418 THR A N 1
ATOM 3382 C CA . THR A 1 418 ? -7.863 21.109 -15.797 1 66.12 418 THR A CA 1
ATOM 3383 C C . THR A 1 418 ? -8.57 20.156 -16.75 1 66.12 418 THR A C 1
ATOM 3385 O O . THR A 1 418 ? -8.148 19 -16.906 1 66.12 418 THR A O 1
ATOM 3388 N N . LYS A 1 419 ? -9.656 20.547 -17.406 1 54.38 419 LYS A N 1
ATOM 3389 C CA . LYS A 1 419 ? -10.422 19.766 -18.359 1 54.38 419 LYS A CA 1
ATOM 3390 C C . LYS A 1 419 ? -9.547 19.312 -19.531 1 54.38 419 LYS A C 1
ATOM 3392 O O . LYS A 1 419 ? -9.75 18.234 -20.078 1 54.38 419 LYS A O 1
ATOM 3397 N N . ASN A 1 420 ? -8.609 20.156 -19.844 1 51.78 420 ASN A N 1
ATOM 3398 C CA . ASN A 1 420 ? -7.676 19.859 -20.922 1 51.78 420 ASN A CA 1
ATOM 3399 C C . ASN A 1 420 ? -6.418 19.172 -20.391 1 51.78 420 ASN A C 1
ATOM 3401 O O . ASN A 1 420 ? -5.352 19.266 -21.016 1 51.78 420 ASN A O 1
ATOM 3405 N N . ASN A 1 421 ? -6.512 18.734 -19.156 1 54.66 421 ASN A N 1
ATOM 3406 C CA . ASN A 1 421 ? -5.457 17.938 -18.531 1 54.66 421 ASN A CA 1
ATOM 3407 C C . ASN A 1 421 ? -4.207 18.766 -18.266 1 54.66 421 ASN A C 1
ATOM 3409 O O . ASN A 1 421 ? -3.088 18.266 -18.391 1 54.66 421 ASN A O 1
ATOM 3413 N N . THR A 1 422 ? -4.395 20.094 -18.125 1 63.31 422 THR A N 1
ATOM 3414 C CA . THR A 1 422 ? -3.291 20.938 -17.672 1 63.31 422 THR A CA 1
ATOM 3415 C C . THR A 1 422 ? -3.164 20.906 -16.156 1 63.31 422 THR A C 1
ATOM 3417 O O . THR A 1 422 ? -4.148 21.109 -15.445 1 63.31 422 THR A O 1
ATOM 3420 N N . PRO A 1 423 ? -1.894 20.672 -15.695 1 70.38 423 PRO A N 1
ATOM 3421 C CA . PRO A 1 423 ? -1.719 20.578 -14.25 1 70.38 423 PRO A CA 1
ATOM 3422 C C . PRO A 1 423 ? -1.839 21.938 -13.547 1 70.38 423 PRO A C 1
ATOM 3424 O O . PRO A 1 423 ? -1.369 22.953 -14.078 1 70.38 423 PRO A O 1
ATOM 3427 N N . TYR A 1 424 ? -2.523 22.109 -12.477 1 80.12 424 TYR A N 1
ATOM 3428 C CA . TYR A 1 424 ? -2.555 23.25 -11.57 1 80.12 424 TYR A CA 1
ATOM 3429 C C . TYR A 1 424 ? -2.723 22.797 -10.125 1 80.12 424 TYR A C 1
ATOM 3431 O O . TYR A 1 424 ? -2.838 21.594 -9.852 1 80.12 424 TYR A O 1
ATOM 3439 N N . TYR A 1 425 ? -2.641 23.812 -9.203 1 86.75 425 TYR A N 1
ATOM 3440 C CA . TYR A 1 425 ? -2.656 23.422 -7.801 1 86.75 425 TYR A CA 1
ATOM 3441 C C . TYR A 1 425 ? -3.74 24.172 -7.035 1 86.75 425 TYR A C 1
ATOM 3443 O O . TYR A 1 425 ? -3.93 25.375 -7.23 1 86.75 425 TYR A O 1
ATOM 3451 N N . GLY A 1 426 ? -4.5 23.453 -6.266 1 90 426 GLY A N 1
ATOM 3452 C CA . GLY A 1 426 ? -5.484 23.984 -5.34 1 90 426 GLY A CA 1
ATOM 3453 C C . GLY A 1 426 ? -5.207 23.609 -3.895 1 90 426 GLY A C 1
ATOM 3454 O O . GLY A 1 426 ? -4.23 22.922 -3.604 1 90 426 GLY A O 1
ATOM 3455 N N . VAL A 1 427 ? -6.027 24.203 -3.016 1 92.25 427 VAL A N 1
ATOM 3456 C CA . VAL A 1 427 ? -5.852 23.891 -1.599 1 92.25 427 VAL A CA 1
ATOM 3457 C C . VAL A 1 427 ? -6.301 22.469 -1.317 1 92.25 427 VAL A C 1
ATOM 3459 O O . VAL A 1 427 ? -7.375 22.047 -1.753 1 92.25 427 VAL A O 1
ATOM 3462 N N . SER A 1 428 ? -5.473 21.734 -0.597 1 86.88 428 SER A N 1
ATOM 3463 C CA . SER A 1 428 ? -5.781 20.344 -0.275 1 86.88 428 SER A CA 1
ATOM 3464 C C . SER A 1 428 ? -6.746 20.25 0.903 1 86.88 428 SER A C 1
ATOM 3466 O O . SER A 1 428 ? -6.582 20.953 1.903 1 86.88 428 SER A O 1
ATOM 3468 N N . PRO A 1 429 ? -7.719 19.422 0.865 1 77.94 429 PRO A N 1
ATOM 3469 C CA . PRO A 1 429 ? -8.648 19.234 1.981 1 77.94 429 PRO A CA 1
ATOM 3470 C C . PRO A 1 429 ? -8.109 18.297 3.053 1 77.94 429 PRO A C 1
ATOM 3472 O O . PRO A 1 429 ? -8.758 18.078 4.074 1 77.94 429 PRO A O 1
ATOM 3475 N N . LEU A 1 430 ? -6.945 17.766 2.834 1 74.12 430 LEU A N 1
ATOM 3476 C CA . LEU A 1 430 ? -6.406 16.734 3.717 1 74.12 430 LEU A CA 1
ATOM 3477 C C . LEU A 1 430 ? -5.957 17.344 5.043 1 74.12 430 LEU A C 1
ATOM 3479 O O . LEU A 1 430 ? -5.824 16.625 6.043 1 74.12 430 LEU A O 1
ATOM 3483 N N . TYR A 1 431 ? -5.766 18.609 5.023 1 88.44 431 TYR A N 1
ATOM 3484 C CA . TYR A 1 431 ? -5.152 19.266 6.172 1 88.44 431 TYR A CA 1
ATOM 3485 C C . TYR A 1 431 ? -6.211 19.844 7.102 1 88.44 431 TYR A C 1
ATOM 3487 O O . TYR A 1 431 ? -7.293 19.281 7.254 1 88.44 431 TYR A O 1
ATOM 3495 N N . SER A 1 432 ? -5.859 20.969 7.871 1 85.69 432 SER A N 1
ATOM 3496 C CA . SER A 1 432 ? -6.793 21.609 8.789 1 85.69 432 SER A CA 1
ATOM 3497 C C . SER A 1 432 ? -8 22.172 8.047 1 85.69 432 SER A C 1
ATOM 3499 O O . SER A 1 432 ? -7.953 22.375 6.832 1 85.69 432 SER A O 1
ATOM 3501 N N . ASP A 1 433 ? -9.039 22.359 8.82 1 79.62 433 ASP A N 1
ATOM 3502 C CA . ASP A 1 433 ? -10.258 22.938 8.258 1 79.62 433 ASP A CA 1
ATOM 3503 C C . ASP A 1 433 ? -9.977 24.297 7.621 1 79.62 433 ASP A C 1
ATOM 3505 O O . ASP A 1 433 ? -9.414 25.188 8.266 1 79.62 433 ASP A O 1
ATOM 3509 N N . PHE A 1 434 ? -10.367 24.422 6.375 1 86.62 434 PHE A N 1
ATOM 3510 C CA . PHE A 1 434 ? -10.062 25.641 5.617 1 86.62 434 PHE A CA 1
ATOM 3511 C C . PHE A 1 434 ? -11.32 26.453 5.375 1 86.62 434 PHE A C 1
ATOM 3513 O O . PHE A 1 434 ? -11.352 27.328 4.496 1 86.62 434 PHE A O 1
ATOM 3520 N N . GLU A 1 435 ? -12.305 26.312 6.172 1 77.69 435 GLU A N 1
ATOM 3521 C CA . GLU A 1 435 ? -13.609 26.938 5.977 1 77.69 435 GLU A CA 1
ATOM 3522 C C . GLU A 1 435 ? -13.523 28.453 6.172 1 77.69 435 GLU A C 1
ATOM 3524 O O . GLU A 1 435 ? -14.234 29.203 5.512 1 77.69 435 GLU A O 1
ATOM 3529 N N . LEU A 1 436 ? -12.703 28.797 7.062 1 83.62 436 LEU A N 1
ATOM 3530 C CA . LEU A 1 436 ? -12.555 30.219 7.336 1 83.62 436 LEU A CA 1
ATOM 3531 C C . LEU A 1 436 ? -11.859 30.922 6.18 1 83.62 436 LEU A C 1
ATOM 3533 O O . LEU A 1 436 ? -11.898 32.156 6.082 1 83.62 436 LEU A O 1
ATOM 3537 N N . HIS A 1 437 ? -11.266 30.156 5.281 1 92.62 437 HIS A N 1
ATOM 3538 C CA . HIS A 1 437 ? -10.477 30.719 4.191 1 92.62 437 HIS A CA 1
ATOM 3539 C C . HIS A 1 437 ? -11.078 30.359 2.836 1 92.62 437 HIS A C 1
ATOM 3541 O O . HIS A 1 437 ? -10.352 30.172 1.858 1 92.62 437 HIS A O 1
ATOM 3547 N N . THR A 1 438 ? -12.391 30.281 2.74 1 87.69 438 THR A N 1
ATOM 3548 C CA . THR A 1 438 ? -13.078 29.828 1.538 1 87.69 438 THR A CA 1
ATOM 3549 C C . THR A 1 438 ? -12.844 30.797 0.379 1 87.69 438 THR A C 1
ATOM 3551 O O . THR A 1 438 ? -12.75 30.375 -0.776 1 87.69 438 THR A O 1
ATOM 3554 N N . GLY A 1 439 ? -12.875 32.031 0.695 1 90.19 439 GLY A N 1
ATOM 3555 C CA . GLY A 1 439 ? -12.609 33.031 -0.343 1 90.19 439 GLY A CA 1
ATOM 3556 C C . GLY A 1 439 ? -11.281 32.812 -1.044 1 90.19 439 GLY A C 1
ATOM 3557 O O . GLY A 1 439 ? -11.195 32.906 -2.271 1 90.19 439 GLY A O 1
ATOM 3558 N N . PHE A 1 440 ? -10.289 32.625 -0.276 1 96 440 PHE A N 1
ATOM 3559 C CA . PHE A 1 440 ? -8.969 32.344 -0.841 1 96 440 PHE A CA 1
ATOM 3560 C C . PHE A 1 440 ? -8.977 31.078 -1.675 1 96 440 PHE A C 1
ATOM 3562 O O . PHE A 1 440 ? -8.398 31.031 -2.762 1 96 440 PHE A O 1
ATOM 3569 N N . ARG A 1 441 ? -9.602 30.047 -1.148 1 93.12 441 ARG A N 1
ATOM 3570 C CA . ARG A 1 441 ? -9.672 28.766 -1.851 1 93.12 441 ARG A CA 1
ATOM 3571 C C . ARG A 1 441 ? -10.258 28.953 -3.248 1 93.12 441 ARG A C 1
ATOM 3573 O O . ARG A 1 441 ? -9.727 28.391 -4.219 1 93.12 441 ARG A O 1
ATOM 3580 N N . HIS A 1 442 ? -11.258 29.719 -3.354 1 91.44 442 HIS A N 1
ATOM 3581 C CA . HIS A 1 442 ? -11.922 29.953 -4.633 1 91.44 442 HIS A CA 1
ATOM 3582 C C . HIS A 1 442 ? -11.031 30.734 -5.586 1 91.44 442 HIS A C 1
ATOM 3584 O O . HIS A 1 442 ? -10.969 30.422 -6.777 1 91.44 442 HIS A O 1
ATOM 3590 N N . LYS A 1 443 ? -10.406 31.703 -5.047 1 94.81 443 LYS A N 1
ATOM 3591 C CA . LYS A 1 443 ? -9.539 32.531 -5.879 1 94.81 443 LYS A CA 1
ATOM 3592 C C . LYS A 1 443 ? -8.367 31.719 -6.43 1 94.81 443 LYS A C 1
ATOM 3594 O O . LYS A 1 443 ? -7.98 31.891 -7.586 1 94.81 443 LYS A O 1
ATOM 3599 N N . LEU A 1 444 ? -7.824 30.938 -5.578 1 95.38 444 LEU A N 1
ATOM 3600 C CA . LEU A 1 444 ? -6.703 30.109 -6.016 1 95.38 444 LEU A CA 1
ATOM 3601 C C . LEU A 1 444 ? -7.148 29.125 -7.082 1 95.38 444 LEU A C 1
ATOM 3603 O O . LEU A 1 444 ? -6.414 28.859 -8.039 1 95.38 444 LEU A O 1
ATOM 3607 N N . GLU A 1 445 ? -8.312 28.578 -6.926 1 89.94 445 GLU A N 1
ATOM 3608 C CA . GLU A 1 445 ? -8.875 27.625 -7.891 1 89.94 445 GLU A CA 1
ATOM 3609 C C . GLU A 1 445 ? -9.07 28.281 -9.25 1 89.94 445 GLU A C 1
ATOM 3611 O O . GLU A 1 445 ? -8.898 27.641 -10.289 1 89.94 445 GLU A O 1
ATOM 3616 N N . GLU A 1 446 ? -9.453 29.484 -9.203 1 90.81 446 GLU A N 1
ATOM 3617 C CA . GLU A 1 446 ? -9.719 30.219 -10.43 1 90.81 446 GLU A CA 1
ATOM 3618 C C . GLU A 1 446 ? -8.414 30.641 -11.109 1 90.81 446 GLU A C 1
ATOM 3620 O O . GLU A 1 446 ? -8.344 30.703 -12.336 1 90.81 446 GLU A O 1
ATOM 3625 N N . ALA A 1 447 ? -7.438 30.875 -10.414 1 92.31 447 ALA A N 1
ATOM 3626 C CA . ALA A 1 447 ? -6.184 31.391 -10.945 1 92.31 447 ALA A CA 1
ATOM 3627 C C . ALA A 1 447 ? -5.41 30.312 -11.688 1 92.31 447 ALA A C 1
ATOM 3629 O O . ALA A 1 447 ? -4.609 30.609 -12.578 1 92.31 447 ALA A O 1
ATOM 3630 N N . LYS A 1 448 ? -5.594 29.078 -11.391 1 88.81 448 LYS A N 1
ATOM 3631 C CA . LYS A 1 448 ? -4.969 27.922 -12.039 1 88.81 448 LYS A CA 1
ATOM 3632 C C . LYS A 1 448 ? -3.457 28.109 -12.133 1 88.81 448 LYS A C 1
ATOM 3634 O O . LYS A 1 448 ? -2.879 27.984 -13.219 1 88.81 448 LYS A O 1
ATOM 3639 N N . LEU A 1 449 ? -2.824 28.312 -10.961 1 87.56 449 LEU A N 1
ATOM 3640 C CA . LEU A 1 449 ? -1.396 28.594 -10.875 1 87.56 449 LEU A CA 1
ATOM 3641 C C . LEU A 1 449 ? -0.586 27.312 -10.82 1 87.56 449 LEU A C 1
ATOM 3643 O O . LEU A 1 449 ? -1.092 26.266 -10.383 1 87.56 449 LEU A O 1
ATOM 3647 N N . GLY A 1 450 ? 0.694 27.422 -11.273 1 80.88 450 GLY A N 1
ATOM 3648 C CA . GLY A 1 450 ? 1.645 26.328 -11.062 1 80.88 450 GLY A CA 1
ATOM 3649 C C . GLY A 1 450 ? 2.059 26.172 -9.617 1 80.88 450 GLY A C 1
ATOM 3650 O O . GLY A 1 450 ? 1.681 26.984 -8.766 1 80.88 450 GLY A O 1
ATOM 3651 N N . PHE A 1 451 ? 2.875 25.281 -9.32 1 82.81 451 PHE A N 1
ATOM 3652 C CA . PHE A 1 451 ? 3.162 24.906 -7.938 1 82.81 451 PHE A CA 1
ATOM 3653 C C . PHE A 1 451 ? 3.777 26.078 -7.176 1 82.81 451 PHE A C 1
ATOM 3655 O O . PHE A 1 451 ? 3.299 26.438 -6.102 1 82.81 451 PHE A O 1
ATOM 3662 N N . PHE A 1 452 ? 4.855 26.641 -7.664 1 83.88 452 PHE A N 1
ATOM 3663 C CA . PHE A 1 452 ? 5.602 27.656 -6.938 1 83.88 452 PHE A CA 1
ATOM 3664 C C . PHE A 1 452 ? 4.719 28.875 -6.637 1 83.88 452 PHE A C 1
ATOM 3666 O O . PHE A 1 452 ? 4.691 29.359 -5.508 1 83.88 452 PHE A O 1
ATOM 3673 N N . ASP A 1 453 ? 4.031 29.312 -7.613 1 89 453 ASP A N 1
ATOM 3674 C CA . ASP A 1 453 ? 3.182 30.484 -7.441 1 89 453 ASP A CA 1
ATOM 3675 C C . ASP A 1 453 ? 2.025 30.188 -6.488 1 89 453 ASP A C 1
ATOM 3677 O O . ASP A 1 453 ? 1.658 31.031 -5.668 1 89 453 ASP A O 1
ATOM 3681 N N . ALA A 1 454 ? 1.498 29.062 -6.656 1 92.31 454 ALA A N 1
ATOM 3682 C CA . ALA A 1 454 ? 0.397 28.672 -5.781 1 92.31 454 ALA A CA 1
ATOM 3683 C C . ALA A 1 454 ? 0.861 28.562 -4.328 1 92.31 454 ALA A C 1
ATOM 3685 O O . ALA A 1 454 ? 0.168 29.016 -3.416 1 92.31 454 ALA A O 1
ATOM 3686 N N . MET A 1 455 ? 2.049 27.984 -4.152 1 93.19 455 MET A N 1
ATOM 3687 C CA . MET A 1 455 ? 2.584 27.797 -2.807 1 93.19 455 MET A CA 1
ATOM 3688 C C . MET A 1 455 ? 2.926 29.141 -2.168 1 93.19 455 MET A C 1
ATOM 3690 O O . MET A 1 455 ? 2.674 29.359 -0.979 1 93.19 455 MET A O 1
ATOM 3694 N N . ARG A 1 456 ? 3.498 29.984 -2.922 1 94.44 456 ARG A N 1
ATOM 3695 C CA . ARG A 1 456 ? 3.822 31.312 -2.422 1 94.44 456 ARG A CA 1
ATOM 3696 C C . ARG A 1 456 ? 2.559 32.062 -2.027 1 94.44 456 ARG A C 1
ATOM 3698 O O . ARG A 1 456 ? 2.518 32.719 -0.975 1 94.44 456 ARG A O 1
ATOM 3705 N N . ARG A 1 457 ? 1.56 31.984 -2.822 1 96.56 457 ARG A N 1
ATOM 3706 C CA . ARG A 1 457 ? 0.295 32.656 -2.533 1 96.56 457 ARG A CA 1
ATOM 3707 C C . ARG A 1 457 ? -0.333 32.094 -1.256 1 96.56 457 ARG A C 1
ATOM 3709 O O . ARG A 1 457 ? -0.814 32.875 -0.417 1 96.56 457 ARG A O 1
ATOM 3716 N N . LEU A 1 458 ? -0.318 30.844 -1.184 1 97.19 458 LEU A N 1
ATOM 3717 C CA . LEU A 1 458 ? -0.894 30.219 -0.003 1 97.19 458 LEU A CA 1
ATOM 3718 C C . LEU A 1 458 ? -0.132 30.609 1.256 1 97.19 458 LEU A C 1
ATOM 3720 O O . LEU A 1 458 ? -0.739 30.984 2.26 1 97.19 458 LEU A O 1
ATOM 3724 N N . ALA A 1 459 ? 1.19 30.531 1.216 1 97.88 459 ALA A N 1
ATOM 3725 C CA . ALA A 1 459 ? 2.035 30.812 2.373 1 97.88 459 ALA A CA 1
ATOM 3726 C C . ALA A 1 459 ? 1.9 32.281 2.805 1 97.88 459 ALA A C 1
ATOM 3728 O O . ALA A 1 459 ? 1.771 32.562 3.996 1 97.88 459 ALA A O 1
ATOM 3729 N N . LEU A 1 460 ? 1.879 33.156 1.871 1 98.19 460 LEU A N 1
ATOM 3730 C CA . LEU A 1 460 ? 1.758 34.594 2.186 1 98.19 460 LEU A CA 1
ATOM 3731 C C . LEU A 1 460 ? 0.375 34.906 2.744 1 98.19 460 LEU A C 1
ATOM 3733 O O . LEU A 1 460 ? 0.246 35.688 3.684 1 98.19 460 LEU A O 1
ATOM 3737 N N . TYR A 1 461 ? -0.583 34.312 2.133 1 98.12 461 TYR A N 1
ATOM 3738 C CA . TYR A 1 461 ? -1.946 34.531 2.613 1 98.12 461 TYR A CA 1
ATOM 3739 C C . TYR A 1 461 ? -2.076 34.125 4.074 1 98.12 461 TYR A C 1
ATOM 3741 O O . TYR A 1 461 ? -2.596 34.875 4.895 1 98.12 461 TYR A O 1
ATOM 3749 N N . LEU A 1 462 ? -1.564 32.938 4.359 1 97.81 462 LEU A N 1
ATOM 3750 C CA . LEU A 1 462 ? -1.688 32.406 5.715 1 97.81 462 LEU A CA 1
ATOM 3751 C C . LEU A 1 462 ? -0.854 33.219 6.695 1 97.81 462 LEU A C 1
ATOM 3753 O O . LEU A 1 462 ? -1.299 33.5 7.812 1 97.81 462 LEU A O 1
ATOM 3757 N N . PHE A 1 463 ? 0.335 33.562 6.312 1 98.38 463 PHE A N 1
ATOM 3758 C CA . PHE A 1 463 ? 1.224 34.312 7.176 1 98.38 463 PHE A CA 1
ATOM 3759 C C . PHE A 1 463 ? 0.624 35.688 7.492 1 98.38 463 PHE A C 1
ATOM 3761 O O . PHE A 1 463 ? 0.605 36.125 8.648 1 98.38 463 PHE A O 1
ATOM 3768 N N . LEU A 1 464 ? 0.151 36.375 6.469 1 97.88 464 LEU A N 1
ATOM 3769 C CA . LEU A 1 464 ? -0.384 37.719 6.637 1 97.88 464 LEU A CA 1
ATOM 3770 C C . LEU A 1 464 ? -1.674 37.688 7.449 1 97.88 464 LEU A C 1
ATOM 3772 O O . LEU A 1 464 ? -1.942 38.625 8.227 1 97.88 464 LEU A O 1
ATOM 3776 N N . ASN A 1 465 ? -2.48 36.656 7.18 1 96.12 465 ASN A N 1
ATOM 3777 C CA . ASN A 1 465 ? -3.68 36.5 7.996 1 96.12 465 ASN A CA 1
ATOM 3778 C C . ASN A 1 465 ? -3.336 36.344 9.469 1 96.12 465 ASN A C 1
ATOM 3780 O O . ASN A 1 465 ? -3.994 36.938 10.336 1 96.12 465 ASN A O 1
ATOM 3784 N N . GLN A 1 466 ? -2.316 35.625 9.727 1 96.25 466 GLN A N 1
ATOM 3785 C CA . GLN A 1 466 ? -1.886 35.438 11.102 1 96.25 466 GLN A CA 1
ATOM 3786 C C . GLN A 1 466 ? -1.25 36.688 11.664 1 96.25 466 GLN A C 1
ATOM 3788 O O . GLN A 1 466 ? -1.478 37.062 12.82 1 96.25 466 GLN A O 1
ATOM 3793 N N . LEU A 1 467 ? -0.494 37.375 10.852 1 96.94 467 LEU A N 1
ATOM 3794 C CA . LEU A 1 467 ? 0.199 38.562 11.273 1 96.94 467 LEU A CA 1
ATOM 3795 C C . LEU A 1 467 ? -0.795 39.656 11.695 1 96.94 467 LEU A C 1
ATOM 3797 O O . LEU A 1 467 ? -0.593 40.312 12.703 1 96.94 467 LEU A O 1
ATOM 3801 N N . GLN A 1 468 ? -1.836 39.844 10.914 1 95.06 468 GLN A N 1
ATOM 3802 C CA . GLN A 1 468 ? -2.799 40.875 11.258 1 95.06 468 GLN A CA 1
ATOM 3803 C C . GLN A 1 468 ? -3.521 40.562 12.555 1 95.06 468 GLN A C 1
ATOM 3805 O O . GLN A 1 468 ? -3.824 41.438 13.352 1 95.06 468 GLN A O 1
ATOM 3810 N N . GLU A 1 469 ? -3.771 39.25 12.828 1 93.88 469 GLU A N 1
ATOM 3811 C CA . GLU A 1 469 ? -4.387 38.844 14.086 1 93.88 469 GLU A CA 1
ATOM 3812 C C . GLU A 1 469 ? -3.443 39.062 15.266 1 93.88 469 GLU A C 1
ATOM 3814 O O . GLU A 1 469 ? -3.873 39.5 16.328 1 93.88 469 GLU A O 1
ATOM 3819 N N . LEU A 1 470 ? -2.207 38.781 15.07 1 95.12 470 LEU A N 1
ATOM 3820 C CA . LEU A 1 470 ? -1.21 38.938 16.125 1 95.12 470 LEU A CA 1
ATOM 3821 C C . LEU A 1 470 ? -0.932 40.406 16.406 1 95.12 470 LEU A C 1
ATOM 3823 O O . LEU A 1 470 ? -0.658 40.781 17.547 1 95.12 470 LEU A O 1
ATOM 3827 N N . ALA A 1 471 ? -0.967 41.188 15.367 1 93.94 471 ALA A N 1
ATOM 3828 C CA . ALA A 1 471 ? -0.774 42.625 15.539 1 93.94 471 ALA A CA 1
ATOM 3829 C C . ALA A 1 471 ? -1.844 43.219 16.453 1 93.94 471 ALA A C 1
ATOM 3831 O O . ALA A 1 471 ? -1.559 44.094 17.25 1 93.94 471 ALA A O 1
ATOM 3832 N N . GLU A 1 472 ? -3.029 42.719 16.328 1 91.56 472 GLU A N 1
ATOM 3833 C CA . GLU A 1 472 ? -4.129 43.188 17.172 1 91.56 472 GLU A CA 1
ATOM 3834 C C . GLU A 1 472 ? -3.922 42.781 18.625 1 91.56 472 GLU A C 1
ATOM 3836 O O . GLU A 1 472 ? -4.371 43.469 19.531 1 91.56 472 GLU A O 1
ATOM 3841 N N . LYS A 1 473 ? -3.307 41.688 18.781 1 92.69 473 LYS A N 1
ATOM 3842 C CA . LYS A 1 473 ? -3.082 41.156 20.125 1 92.69 473 LYS A CA 1
ATOM 3843 C C . LYS A 1 473 ? -1.719 41.594 20.656 1 92.69 473 LYS A C 1
ATOM 3845 O O . LYS A 1 473 ? -1.368 41.281 21.797 1 92.69 473 LYS A O 1
ATOM 3850 N N . ASN A 1 474 ? -0.944 42.281 19.891 1 94.19 474 ASN A N 1
ATOM 3851 C CA . ASN A 1 474 ? 0.403 42.719 20.203 1 94.19 474 ASN A CA 1
ATOM 3852 C C . ASN A 1 474 ? 1.318 41.562 20.578 1 94.19 474 ASN A C 1
ATOM 3854 O O . ASN A 1 474 ? 1.987 41.594 21.609 1 94.19 474 ASN A O 1
ATOM 3858 N N . GLU A 1 475 ? 1.284 40.531 19.781 1 96.38 475 GLU A N 1
ATOM 3859 C CA . GLU A 1 475 ? 2.1 39.344 19.969 1 96.38 475 GLU A CA 1
ATOM 3860 C C . GLU A 1 475 ? 3.168 39.219 18.891 1 96.38 475 GLU A C 1
ATOM 3862 O O . GLU A 1 475 ? 3.146 39.969 17.906 1 96.38 475 GLU A O 1
ATOM 3867 N N . LYS A 1 476 ? 4.133 38.344 19.109 1 97.69 476 LYS A N 1
ATOM 3868 C CA . LYS A 1 476 ? 5.289 38.25 18.234 1 97.69 476 LYS A CA 1
ATOM 3869 C C . LYS A 1 476 ? 5.324 36.906 17.5 1 97.69 476 LYS A C 1
ATOM 3871 O O . LYS A 1 476 ? 4.859 35.906 18.047 1 97.69 476 LYS A O 1
ATOM 3876 N N . ILE A 1 477 ? 5.93 36.969 16.281 1 98.38 477 ILE A N 1
ATOM 3877 C CA . ILE A 1 477 ? 5.988 35.75 15.461 1 98.38 477 ILE A CA 1
ATOM 3878 C C . ILE A 1 477 ? 7.375 35.625 14.844 1 98.38 477 ILE A C 1
ATOM 3880 O O . ILE A 1 477 ? 8.055 36.625 14.594 1 98.38 477 ILE A O 1
ATOM 3884 N N . ILE A 1 478 ? 7.855 34.406 14.68 1 98.56 478 ILE A N 1
ATOM 3885 C CA . ILE A 1 478 ? 9.062 34.094 13.93 1 98.56 478 ILE A CA 1
ATOM 3886 C C . ILE A 1 478 ? 8.703 33.25 12.703 1 98.56 478 ILE A C 1
ATOM 3888 O O . ILE A 1 478 ? 7.805 32.406 12.766 1 98.56 478 ILE A O 1
ATOM 3892 N N . LEU A 1 479 ? 9.375 33.531 11.594 1 98.69 479 LEU A N 1
ATOM 3893 C CA . LEU A 1 479 ? 9.148 32.812 10.344 1 98.69 479 LEU A CA 1
ATOM 3894 C C . LEU A 1 479 ? 10.297 31.859 10.062 1 98.69 479 LEU A C 1
ATOM 3896 O O . LEU A 1 479 ? 11.461 32.25 10.031 1 98.69 479 LEU A O 1
ATOM 3900 N N . ILE A 1 480 ? 9.992 30.562 9.938 1 98.5 480 ILE A N 1
ATOM 3901 C CA . ILE A 1 480 ? 10.938 29.516 9.562 1 98.5 480 ILE A CA 1
ATOM 3902 C C . ILE A 1 480 ? 10.516 28.891 8.25 1 98.5 480 ILE A C 1
ATOM 3904 O O . ILE A 1 480 ? 9.406 28.344 8.141 1 98.5 480 ILE A O 1
ATOM 3908 N N . GLU A 1 481 ? 11.352 28.938 7.266 1 95.69 481 GLU A N 1
ATOM 3909 C CA . GLU A 1 481 ? 10.828 28.453 5.988 1 95.69 481 GLU A CA 1
ATOM 3910 C C . GLU A 1 481 ? 11.891 27.703 5.207 1 95.69 481 GLU A C 1
ATOM 3912 O O . GLU A 1 481 ? 13.086 27.828 5.492 1 95.69 481 GLU A O 1
ATOM 3917 N N . ASP A 1 482 ? 11.352 26.812 4.355 1 92.88 482 ASP A N 1
ATOM 3918 C CA . ASP A 1 482 ? 12.102 26.016 3.398 1 92.88 482 ASP A CA 1
ATOM 3919 C C . ASP A 1 482 ? 11.836 26.469 1.966 1 92.88 482 ASP A C 1
ATOM 3921 O O . ASP A 1 482 ? 10.859 26.047 1.342 1 92.88 482 ASP A O 1
ATOM 3925 N N . GLY A 1 483 ? 12.703 27.375 1.415 1 88.19 483 GLY A N 1
ATOM 3926 C CA . GLY A 1 483 ? 12.562 27.719 0.009 1 88.19 483 GLY A CA 1
ATOM 3927 C C . GLY A 1 483 ? 12.391 29.203 -0.23 1 88.19 483 GLY A C 1
ATOM 3928 O O . GLY A 1 483 ? 12.352 29.656 -1.377 1 88.19 483 GLY A O 1
ATOM 3929 N N . GLY A 1 484 ? 12.25 30.062 0.774 1 92.5 484 GLY A N 1
ATOM 3930 C CA . GLY A 1 484 ? 12.148 31.516 0.646 1 92.5 484 GLY A CA 1
ATOM 3931 C C . GLY A 1 484 ? 10.852 31.969 -0.002 1 92.5 484 GLY A C 1
ATOM 3932 O O . GLY A 1 484 ? 10.859 32.812 -0.892 1 92.5 484 GLY A O 1
ATOM 3933 N N . TYR A 1 485 ? 9.805 31.438 0.452 1 93.94 485 TYR A N 1
ATOM 3934 C CA . TYR A 1 485 ? 8.5 31.75 -0.122 1 93.94 485 TYR A CA 1
ATOM 3935 C C . TYR A 1 485 ? 7.984 33.094 0.395 1 93.94 485 TYR A C 1
ATOM 3937 O O . TYR A 1 485 ? 7.312 33.844 -0.332 1 93.94 485 TYR A O 1
ATOM 3945 N N . VAL A 1 486 ? 8.289 33.438 1.634 1 97.69 486 VAL A N 1
ATOM 3946 C CA . VAL A 1 486 ? 7.637 34.562 2.287 1 97.69 486 VAL A CA 1
ATOM 3947 C C . VAL A 1 486 ? 8.68 35.625 2.648 1 97.69 486 VAL A C 1
ATOM 3949 O O . VAL A 1 486 ? 8.5 36.812 2.355 1 97.69 486 VAL A O 1
ATOM 3952 N N . ALA A 1 487 ? 9.797 35.281 3.156 1 98 487 ALA A N 1
ATOM 3953 C CA . ALA A 1 487 ? 10.797 36.188 3.73 1 98 487 ALA A CA 1
ATOM 3954 C C . ALA A 1 487 ? 11.273 37.188 2.697 1 98 487 ALA A C 1
ATOM 3956 O O . ALA A 1 487 ? 11.367 38.375 2.988 1 98 487 ALA A O 1
ATOM 3957 N N . PRO A 1 488 ? 11.586 36.75 1.483 1 97.12 488 PRO A N 1
ATOM 3958 C CA . PRO A 1 488 ? 12.031 37.75 0.494 1 97.12 488 PRO A CA 1
ATOM 3959 C C . PRO A 1 488 ? 10.969 38.812 0.185 1 97.12 488 PRO A C 1
ATOM 3961 O O . PRO A 1 488 ? 11.289 39.969 0.05 1 97.12 488 PRO A O 1
ATOM 3964 N N . VAL A 1 489 ? 9.766 38.406 0.134 1 96.94 489 VAL A N 1
ATOM 3965 C CA . VAL A 1 489 ? 8.656 39.312 -0.182 1 96.94 489 VAL A CA 1
ATOM 3966 C C . VAL A 1 489 ? 8.453 40.281 0.962 1 96.94 489 VAL A C 1
ATOM 3968 O O . VAL A 1 489 ? 8.195 41.469 0.729 1 96.94 489 VAL A O 1
ATOM 3971 N N . LEU A 1 490 ? 8.539 39.812 2.223 1 97.88 490 LEU A N 1
ATOM 3972 C CA . LEU A 1 490 ? 8.406 40.688 3.375 1 97.88 490 LEU A CA 1
ATOM 3973 C C . LEU A 1 490 ? 9.453 41.781 3.344 1 97.88 490 LEU A C 1
ATOM 3975 O O . LEU A 1 490 ? 9.133 42.969 3.555 1 97.88 490 LEU A O 1
ATOM 3979 N N . ASN A 1 491 ? 10.688 41.406 3.096 1 97.69 491 ASN A N 1
ATOM 3980 C CA . ASN A 1 491 ? 11.781 42.344 3.041 1 97.69 491 ASN A CA 1
ATOM 3981 C C . ASN A 1 491 ? 11.586 43.344 1.905 1 97.69 491 ASN A C 1
ATOM 3983 O O . ASN A 1 491 ? 11.742 44.562 2.102 1 97.69 491 ASN A O 1
ATOM 3987 N N . GLU A 1 492 ? 11.219 42.875 0.772 1 97.06 492 GLU A N 1
ATOM 3988 C CA . GLU A 1 492 ? 11.039 43.719 -0.398 1 97.06 492 GLU A CA 1
ATOM 3989 C C . GLU A 1 492 ? 9.938 44.781 -0.162 1 97.06 492 GLU A C 1
ATOM 3991 O O . GLU A 1 492 ? 10.141 45.969 -0.406 1 97.06 492 GLU A O 1
ATOM 3996 N N . ARG A 1 493 ? 8.82 44.344 0.295 1 96.62 493 ARG A N 1
ATOM 3997 C CA . ARG A 1 493 ? 7.672 45.219 0.467 1 96.62 493 ARG A CA 1
ATOM 3998 C C . ARG A 1 493 ? 7.914 46.219 1.602 1 96.62 493 ARG A C 1
ATOM 4000 O O . ARG A 1 493 ? 7.449 47.375 1.546 1 96.62 493 ARG A O 1
ATOM 4007 N N . ALA A 1 494 ? 8.555 45.812 2.656 1 97.06 494 ALA A N 1
ATOM 4008 C CA . ALA A 1 494 ? 8.883 46.719 3.75 1 97.06 494 ALA A CA 1
ATOM 4009 C C . ALA A 1 494 ? 9.805 47.844 3.273 1 97.06 494 ALA A C 1
ATOM 4011 O O . ALA A 1 494 ? 9.633 49 3.66 1 97.06 494 ALA A O 1
ATOM 4012 N N . LEU A 1 495 ? 10.719 47.469 2.475 1 96.44 495 LEU A N 1
ATOM 4013 C CA . LEU A 1 495 ? 11.695 48.438 1.986 1 96.44 495 LEU A CA 1
ATOM 4014 C C . LEU A 1 495 ? 11.086 49.344 0.913 1 96.44 495 LEU A C 1
ATOM 4016 O O . LEU A 1 495 ? 11.531 50.469 0.721 1 96.44 495 LEU A O 1
ATOM 4020 N N . ASP A 1 496 ? 10.062 48.875 0.267 1 95.75 496 ASP A N 1
ATOM 4021 C CA . ASP A 1 496 ? 9.359 49.625 -0.749 1 95.75 496 ASP A CA 1
ATOM 4022 C C . ASP A 1 496 ? 8.492 50.719 -0.109 1 95.75 496 ASP A C 1
ATOM 4024 O O . ASP A 1 496 ? 8.078 51.656 -0.781 1 95.75 496 ASP A O 1
ATOM 4028 N N . GLY A 1 497 ? 8.172 50.594 1.11 1 93.81 497 GLY A N 1
ATOM 4029 C CA . GLY A 1 497 ? 7.441 51.625 1.827 1 93.81 497 GLY A CA 1
ATOM 4030 C C . GLY A 1 497 ? 5.941 51.562 1.616 1 93.81 497 GLY A C 1
ATOM 4031 O O . GLY A 1 497 ? 5.238 52.562 1.762 1 93.81 497 GLY A O 1
ATOM 4032 N N . VAL A 1 498 ? 5.449 50.406 1.371 1 96.19 498 VAL A N 1
ATOM 4033 C CA . VAL A 1 498 ? 4.023 50.25 1.123 1 96.19 498 VAL A CA 1
ATOM 4034 C C . VAL A 1 498 ? 3.279 50.094 2.449 1 96.19 498 VAL A C 1
ATOM 4036 O O . VAL A 1 498 ? 3.898 49.938 3.502 1 96.19 498 VAL A O 1
ATOM 4039 N N . THR A 1 499 ? 1.98 50.25 2.363 1 96.44 499 THR A N 1
ATOM 4040 C CA . THR A 1 499 ? 1.159 50.125 3.564 1 96.44 499 THR A CA 1
ATOM 4041 C C . THR A 1 499 ? 0.752 48.688 3.809 1 96.44 499 THR A C 1
ATOM 4043 O O . THR A 1 499 ? 0.811 47.844 2.898 1 96.44 499 THR A O 1
ATOM 4046 N N . PHE A 1 500 ? 0.397 48.406 5.027 1 96.56 500 PHE A N 1
ATOM 4047 C CA . PHE A 1 500 ? -0.054 47.094 5.402 1 96.56 500 PHE A CA 1
ATOM 4048 C C . PHE A 1 500 ? -1.29 46.688 4.602 1 96.56 500 PHE A C 1
ATOM 4050 O O . PHE A 1 500 ? -1.396 45.531 4.141 1 96.56 500 PHE A O 1
ATOM 4057 N N . GLY A 1 501 ? -2.227 47.562 4.395 1 95.06 501 GLY A N 1
ATOM 4058 C CA . GLY A 1 501 ? -3.428 47.312 3.613 1 95.06 501 GLY A CA 1
ATOM 4059 C C . GLY A 1 501 ? -3.137 46.938 2.174 1 95.06 501 GLY A C 1
ATOM 4060 O O . GLY A 1 501 ? -3.811 46.062 1.602 1 95.06 501 GLY A O 1
ATOM 4061 N N . GLU A 1 502 ? -2.166 47.594 1.603 1 96.06 502 GLU A N 1
ATOM 4062 C CA . GLU A 1 502 ? -1.787 47.312 0.221 1 96.06 502 GLU A CA 1
ATOM 4063 C C . GLU A 1 502 ? -1.224 45.906 0.077 1 96.06 502 GLU A C 1
ATOM 4065 O O . GLU A 1 502 ? -1.514 45.219 -0.9 1 96.06 502 GLU A O 1
ATOM 4070 N N . VAL A 1 503 ? -0.404 45.562 1.041 1 96.88 503 VAL A N 1
ATOM 4071 C CA . VAL A 1 503 ? 0.188 44.219 1.001 1 96.88 503 VAL A CA 1
ATOM 4072 C C . VAL A 1 503 ? -0.901 43.156 1.185 1 96.88 503 VAL A C 1
ATOM 4074 O O . VAL A 1 503 ? -0.892 42.125 0.513 1 96.88 503 VAL A O 1
ATOM 4077 N N . LEU A 1 504 ? -1.812 43.375 2.119 1 96.44 504 LEU A N 1
ATOM 4078 C CA . LEU A 1 504 ? -2.926 42.469 2.324 1 96.44 504 LEU A CA 1
ATOM 4079 C C . LEU A 1 504 ? -3.719 42.281 1.035 1 96.44 504 LEU A C 1
ATOM 4081 O O . LEU A 1 504 ? -4.055 41.125 0.669 1 96.44 504 LEU A O 1
ATOM 4085 N N . ALA A 1 505 ? -3.992 43.312 0.336 1 95.12 505 ALA A N 1
ATOM 4086 C CA . ALA A 1 505 ? -4.762 43.281 -0.905 1 95.12 505 ALA A CA 1
ATOM 4087 C C . ALA A 1 505 ? -3.998 42.531 -1.998 1 95.12 505 ALA A C 1
ATOM 4089 O O . ALA A 1 505 ? -4.594 41.812 -2.812 1 95.12 505 ALA A O 1
ATOM 4090 N N . GLU A 1 506 ? -2.715 42.75 -2.004 1 95.56 506 GLU A N 1
ATOM 4091 C CA . GLU A 1 506 ? -1.871 42.125 -3.008 1 95.56 506 GLU A CA 1
ATOM 4092 C C . GLU A 1 506 ? -1.975 40.594 -2.928 1 95.56 506 GLU A C 1
ATOM 4094 O O . GLU A 1 506 ? -1.947 39.906 -3.953 1 95.56 506 GLU A O 1
ATOM 4099 N N . PHE A 1 507 ? -2.117 40.094 -1.722 1 95.94 507 PHE A N 1
ATOM 4100 C CA . PHE A 1 507 ? -2.092 38.656 -1.55 1 95.94 507 PHE A CA 1
ATOM 4101 C C . PHE A 1 507 ? -3.461 38.125 -1.125 1 95.94 507 PHE A C 1
ATOM 4103 O O . PHE A 1 507 ? -3.559 37.094 -0.44 1 95.94 507 PHE A O 1
ATOM 4110 N N . TRP A 1 508 ? -4.512 38.844 -1.403 1 95.19 508 TRP A N 1
ATOM 4111 C CA . TRP A 1 508 ? -5.914 38.438 -1.346 1 95.19 508 TRP A CA 1
ATOM 4112 C C . TRP A 1 508 ? -6.359 38.25 0.097 1 95.19 508 TRP A C 1
ATOM 4114 O O . TRP A 1 508 ? -7.152 37.344 0.382 1 95.19 508 TRP A O 1
ATOM 4124 N N . VAL A 1 509 ? -5.727 38.938 1.03 1 95.31 509 VAL A N 1
ATOM 4125 C CA . VAL A 1 509 ? -6.109 38.844 2.434 1 95.31 509 VAL A CA 1
ATOM 4126 C C . VAL A 1 509 ? -7.145 39.906 2.764 1 95.31 509 VAL A C 1
ATOM 4128 O O . VAL A 1 509 ? -6.969 41.094 2.414 1 95.31 509 VAL A O 1
ATOM 4131 N N . GLU A 1 510 ? -8.219 39.5 3.402 1 91.56 510 GLU A N 1
ATOM 4132 C CA . GLU A 1 510 ? -9.234 40.469 3.846 1 91.56 510 GLU A CA 1
ATOM 4133 C C . GLU A 1 510 ? -8.75 41.25 5.059 1 91.56 510 GLU A C 1
ATOM 4135 O O . GLU A 1 510 ? -8.164 40.688 5.984 1 91.56 510 GLU A O 1
ATOM 4140 N N . ASN A 1 511 ? -8.977 42.5 5 1 90.69 511 ASN A N 1
ATOM 4141 C CA . ASN A 1 511 ? -8.617 43.344 6.141 1 90.69 511 ASN A CA 1
ATOM 4142 C C . ASN A 1 511 ? -9.625 43.219 7.277 1 90.69 511 ASN A C 1
ATOM 4144 O O . ASN A 1 511 ? -10.727 43.781 7.207 1 90.69 511 ASN A O 1
ATOM 4148 N N . LYS A 1 512 ? -9.242 42.625 8.25 1 88.44 512 LYS A N 1
ATOM 4149 C CA . LYS A 1 512 ? -10.125 42.375 9.383 1 88.44 512 LYS A CA 1
ATOM 4150 C C . LYS A 1 512 ? -10.117 43.531 10.359 1 88.44 512 LYS A C 1
ATOM 4152 O O . LYS A 1 512 ? -11.078 43.75 11.109 1 88.44 512 LYS A O 1
ATOM 4157 N N . PHE A 1 513 ? -8.984 44.312 10.289 1 89.75 513 PHE A N 1
ATOM 4158 C CA . PHE A 1 513 ? -8.82 45.438 11.227 1 89.75 513 PHE A CA 1
ATOM 4159 C C . PHE A 1 513 ? -8.531 46.719 10.484 1 89.75 513 PHE A C 1
ATOM 4161 O O . PHE A 1 513 ? -7.371 47.094 10.258 1 89.75 513 PHE A O 1
ATOM 4168 N N . PRO A 1 514 ? -9.531 47.562 10.273 1 80.94 514 PRO A N 1
ATOM 4169 C CA . PRO A 1 514 ? -9.391 48.781 9.461 1 80.94 514 PRO A CA 1
ATOM 4170 C C . PRO A 1 514 ? -8.414 49.781 10.062 1 80.94 514 PRO A C 1
ATOM 4172 O O . PRO A 1 514 ? -7.816 50.562 9.328 1 80.94 514 PRO A O 1
ATOM 4175 N N . SER A 1 515 ? -8.227 49.688 11.266 1 81 515 SER A N 1
ATOM 4176 C CA . SER A 1 515 ? -7.359 50.688 11.922 1 81 515 SER A CA 1
ATOM 4177 C C . SER A 1 515 ? -5.91 50.5 11.484 1 81 515 SER A C 1
ATOM 4179 O O . SER A 1 515 ? -5.129 51.438 11.508 1 81 515 SER A O 1
ATOM 4181 N N . SER A 1 516 ? -5.547 49.375 11.062 1 81.69 516 SER A N 1
ATOM 4182 C CA . SER A 1 516 ? -4.156 49.094 10.742 1 81.69 516 SER A CA 1
ATOM 4183 C C . SER A 1 516 ? -3.906 49.188 9.234 1 81.69 516 SER A C 1
ATOM 4185 O O . SER A 1 516 ? -2.766 49.094 8.781 1 81.69 516 SER A O 1
ATOM 4187 N N . LYS A 1 517 ? -4.82 49.5 8.547 1 83.88 517 LYS A N 1
ATOM 4188 C CA . LYS A 1 517 ? -4.75 49.5 7.09 1 83.88 517 LYS A CA 1
ATOM 4189 C C . LYS A 1 517 ? -3.756 50.562 6.586 1 83.88 517 LYS A C 1
ATOM 4191 O O . LYS A 1 517 ? -3.023 50.312 5.625 1 83.88 517 LYS A O 1
ATOM 4196 N N . ASP A 1 518 ? -3.697 51.656 7.285 1 88.81 518 ASP A N 1
ATOM 4197 C CA . ASP A 1 518 ? -2.896 52.75 6.785 1 88.81 518 ASP A CA 1
ATOM 4198 C C . ASP A 1 518 ? -1.513 52.781 7.43 1 88.81 518 ASP A C 1
ATOM 4200 O O . ASP A 1 518 ? -0.657 53.594 7.051 1 88.81 518 ASP A O 1
ATOM 4204 N N . GLN A 1 519 ? -1.229 51.844 8.227 1 93.56 519 GLN A N 1
ATOM 4205 C CA . GLN A 1 519 ? 0.091 51.719 8.844 1 93.56 519 GLN A CA 1
ATOM 4206 C C . GLN A 1 519 ? 1.124 51.219 7.832 1 93.56 519 GLN A C 1
ATOM 4208 O O . GLN A 1 519 ? 0.8 50.438 6.938 1 93.56 519 GLN A O 1
ATOM 4213 N N . LYS A 1 520 ? 2.316 51.75 8.055 1 96.06 520 LYS A N 1
ATOM 4214 C CA . LYS A 1 520 ? 3.389 51.25 7.195 1 96.06 520 LYS A CA 1
ATOM 4215 C C . LYS A 1 520 ? 3.68 49.781 7.465 1 96.06 520 LYS A C 1
ATOM 4217 O O . LYS A 1 520 ? 3.729 49.344 8.625 1 96.06 520 LYS A O 1
ATOM 4222 N N . PHE A 1 521 ? 3.834 49.031 6.383 1 97.19 521 PHE A N 1
ATOM 4223 C CA . PHE A 1 521 ? 4.109 47.594 6.5 1 97.19 521 PHE A CA 1
ATOM 4224 C C . PHE A 1 521 ? 5.387 47.375 7.297 1 97.19 521 PHE A C 1
ATOM 4226 O O . PHE A 1 521 ? 5.461 46.406 8.086 1 97.19 521 PHE A O 1
ATOM 4233 N N . SER A 1 522 ? 6.391 48.25 7.141 1 96.75 522 SER A N 1
ATOM 4234 C CA . SER A 1 522 ? 7.668 48.156 7.836 1 96.75 522 SER A CA 1
ATOM 4235 C C . SER A 1 522 ? 7.484 48.281 9.344 1 96.75 522 SER A C 1
ATOM 4237 O O . SER A 1 522 ? 8.148 47.594 10.117 1 96.75 522 SER A O 1
ATOM 4239 N N . GLU A 1 523 ? 6.59 49.062 9.758 1 96 523 GLU A N 1
ATOM 4240 C CA . GLU A 1 523 ? 6.34 49.25 11.188 1 96 523 GLU A CA 1
ATOM 4241 C C . GLU A 1 523 ? 5.688 48.031 11.805 1 96 523 GLU A C 1
ATOM 4243 O O . GLU A 1 523 ? 6.027 47.625 12.922 1 96 523 GLU A O 1
ATOM 4248 N N . VAL A 1 524 ? 4.789 47.438 11.023 1 96.38 524 VAL A N 1
ATOM 4249 C CA . VAL A 1 524 ? 4.109 46.25 11.5 1 96.38 524 VAL A CA 1
ATOM 4250 C C . VAL A 1 524 ? 5.117 45.125 11.648 1 96.38 524 VAL A C 1
ATOM 4252 O O . VAL A 1 524 ? 5.098 44.375 12.648 1 96.38 524 VAL A O 1
ATOM 4255 N N . LEU A 1 525 ? 5.969 44.969 10.68 1 97.56 525 LEU A N 1
ATOM 4256 C CA . LEU A 1 525 ? 6.973 43.906 10.703 1 97.56 525 LEU A CA 1
ATOM 4257 C C . LEU A 1 525 ? 7.945 44.094 11.859 1 97.56 525 LEU A C 1
ATOM 4259 O O . LEU A 1 525 ? 8.281 43.156 12.57 1 97.56 525 LEU A O 1
ATOM 4263 N N . LYS A 1 526 ? 8.383 45.281 12.008 1 95.12 526 LYS A N 1
ATOM 4264 C CA . LYS A 1 526 ? 9.352 45.594 13.055 1 95.12 526 LYS A CA 1
ATOM 4265 C C . LYS A 1 526 ? 8.781 45.312 14.438 1 95.12 526 LYS A C 1
ATOM 4267 O O . LYS A 1 526 ? 9.5 44.875 15.328 1 95.12 526 LYS A O 1
ATOM 4272 N N . GLN A 1 527 ? 7.516 45.5 14.516 1 95.31 527 GLN A N 1
ATOM 4273 C CA . GLN A 1 527 ? 6.879 45.375 15.828 1 95.31 527 GLN A CA 1
ATOM 4274 C C . GLN A 1 527 ? 6.527 43.938 16.125 1 95.31 527 GLN A C 1
ATOM 4276 O O . GLN A 1 527 ? 6.547 43.5 17.281 1 95.31 527 GLN A O 1
ATOM 4281 N N . HIS A 1 528 ? 6.27 43.156 15.094 1 97.19 528 HIS A N 1
ATOM 4282 C CA . HIS A 1 528 ? 5.609 41.906 15.406 1 97.19 528 HIS A CA 1
ATOM 4283 C C . HIS A 1 528 ? 6.391 40.719 14.844 1 97.19 528 HIS A C 1
ATOM 4285 O O . HIS A 1 528 ? 6.156 39.562 15.234 1 97.19 528 HIS A O 1
ATOM 4291 N N . VAL A 1 529 ? 7.332 40.906 13.969 1 98.38 529 VAL A N 1
ATOM 4292 C CA . VAL A 1 529 ? 8.125 39.844 13.398 1 98.38 529 VAL A CA 1
ATOM 4293 C C . VAL A 1 529 ? 9.555 39.906 13.945 1 98.38 529 VAL A C 1
ATOM 4295 O O . VAL A 1 529 ? 10.266 40.875 13.711 1 98.38 529 VAL A O 1
ATOM 4298 N N . ILE A 1 530 ? 9.969 38.906 14.609 1 98 530 ILE A N 1
ATOM 4299 C CA . ILE A 1 530 ? 11.281 38.844 15.242 1 98 530 ILE A CA 1
ATOM 4300 C C . ILE A 1 530 ? 12.359 38.75 14.164 1 98 530 ILE A C 1
ATOM 4302 O O . ILE A 1 530 ? 13.375 39.438 14.234 1 98 530 ILE A O 1
ATOM 4306 N N . GLY A 1 531 ? 12.117 37.875 13.234 1 98.12 531 GLY A N 1
ATOM 4307 C CA . GLY A 1 531 ? 13.047 37.562 12.156 1 98.12 531 GLY A CA 1
ATOM 4308 C C . GLY A 1 531 ? 12.664 36.312 11.375 1 98.12 531 GLY A C 1
ATOM 4309 O O . GLY A 1 531 ? 11.562 35.781 11.547 1 98.12 531 GLY A O 1
ATOM 4310 N N . THR A 1 532 ? 13.57 35.969 10.453 1 98.38 532 THR A N 1
ATOM 4311 C CA . THR A 1 532 ? 13.297 34.812 9.609 1 98.38 532 THR A CA 1
ATOM 4312 C C . THR A 1 532 ? 14.461 33.844 9.641 1 98.38 532 THR A C 1
ATOM 4314 O O . THR A 1 532 ? 15.609 34.25 9.852 1 98.38 532 THR A O 1
ATOM 4317 N N . VAL A 1 533 ? 14.164 32.531 9.555 1 98.5 533 VAL A N 1
ATOM 4318 C CA . VAL A 1 533 ? 15.164 31.484 9.492 1 98.5 533 VAL A CA 1
ATOM 4319 C C . VAL A 1 533 ? 14.969 30.672 8.219 1 98.5 533 VAL A C 1
ATOM 4321 O O . VAL A 1 533 ? 13.867 30.188 7.941 1 98.5 533 VAL A O 1
ATOM 4324 N N . GLU A 1 534 ? 16.047 30.516 7.461 1 97.69 534 GLU A N 1
ATOM 4325 C CA . GLU A 1 534 ? 15.977 29.828 6.172 1 97.69 534 GLU A CA 1
ATOM 4326 C C . GLU A 1 534 ? 16.719 28.5 6.215 1 97.69 534 GLU A C 1
ATOM 4328 O O . GLU A 1 534 ? 17.844 28.422 6.727 1 97.69 534 GLU A O 1
ATOM 4333 N N . HIS A 1 535 ? 16.094 27.5 5.605 1 94.88 535 HIS A N 1
ATOM 4334 C CA . HIS A 1 535 ? 16.625 26.156 5.637 1 94.88 535 HIS A CA 1
ATOM 4335 C C . HIS A 1 535 ? 17.406 25.844 4.367 1 94.88 535 HIS A C 1
ATOM 4337 O O . HIS A 1 535 ? 18.406 25.125 4.414 1 94.88 535 HIS A O 1
ATOM 4343 N N . THR A 1 536 ? 17 26.344 3.201 1 89.69 536 THR A N 1
ATOM 4344 C CA . THR A 1 536 ? 17.531 25.828 1.943 1 89.69 536 THR A CA 1
ATOM 4345 C C . THR A 1 536 ? 18.359 26.891 1.229 1 89.69 536 THR A C 1
ATOM 4347 O O . THR A 1 536 ? 18.234 28.094 1.528 1 89.69 536 THR A O 1
ATOM 4350 N N . ARG A 1 537 ? 19.094 26.453 0.284 1 86.12 537 ARG A N 1
ATOM 4351 C CA . ARG A 1 537 ? 19.938 27.328 -0.533 1 86.12 537 ARG A CA 1
ATOM 4352 C C . ARG A 1 537 ? 19.078 28.25 -1.408 1 86.12 537 ARG A C 1
ATOM 4354 O O . ARG A 1 537 ? 19.438 29.406 -1.635 1 86.12 537 ARG A O 1
ATOM 4361 N N . ASN A 1 538 ? 18 27.766 -1.902 1 82.62 538 ASN A N 1
ATOM 4362 C CA . ASN A 1 538 ? 17.109 28.578 -2.732 1 82.62 538 ASN A CA 1
ATOM 4363 C C . ASN A 1 538 ? 16.609 29.797 -1.979 1 82.62 538 ASN A C 1
ATOM 4365 O O . ASN A 1 538 ? 16.609 30.906 -2.523 1 82.62 538 ASN A O 1
ATOM 4369 N N . GLY A 1 539 ? 16.203 29.578 -0.801 1 90.12 539 GLY A N 1
ATOM 4370 C CA . GLY A 1 539 ? 15.758 30.703 0.009 1 90.12 539 GLY A CA 1
ATOM 4371 C C . GLY A 1 539 ? 16.875 31.672 0.351 1 90.12 539 GLY A C 1
ATOM 4372 O O . GLY A 1 539 ? 16.672 32.875 0.362 1 90.12 539 GLY A O 1
ATOM 4373 N N . TYR A 1 540 ? 18.016 31.062 0.604 1 93.38 540 TYR A N 1
ATOM 4374 C CA . TYR A 1 540 ? 19.203 31.859 0.876 1 93.38 540 TYR A CA 1
ATOM 4375 C C . TYR A 1 540 ? 19.547 32.75 -0.319 1 93.38 540 TYR A C 1
ATOM 4377 O O . TYR A 1 540 ? 19.812 33.938 -0.163 1 93.38 540 TYR A O 1
ATOM 4385 N N . ASP A 1 541 ? 19.516 32.188 -1.45 1 89.38 541 ASP A N 1
ATOM 4386 C CA . ASP A 1 541 ? 19.859 32.906 -2.67 1 89.38 541 ASP A CA 1
ATOM 4387 C C . ASP A 1 541 ? 18.828 34 -2.969 1 89.38 541 ASP A C 1
ATOM 4389 O O . ASP A 1 541 ? 19.188 35.062 -3.465 1 89.38 541 ASP A O 1
ATOM 4393 N N . ARG A 1 542 ? 17.594 33.75 -2.684 1 90.94 542 ARG A N 1
ATOM 4394 C CA . ARG A 1 542 ? 16.562 34.75 -2.904 1 90.94 542 ARG A CA 1
ATOM 4395 C C . ARG A 1 542 ? 16.734 35.938 -1.966 1 90.94 542 ARG A C 1
ATOM 4397 O O . ARG A 1 542 ? 16.516 37.094 -2.363 1 90.94 542 ARG A O 1
ATOM 4404 N N . LEU A 1 543 ? 17.078 35.656 -0.757 1 95.94 543 LEU A N 1
ATOM 4405 C CA . LEU A 1 543 ? 17.328 36.719 0.202 1 95.94 543 LEU A CA 1
ATOM 4406 C C . LEU A 1 543 ? 18.562 37.531 -0.192 1 95.94 543 LEU A C 1
ATOM 4408 O O . LEU A 1 543 ? 18.594 38.75 -0.038 1 95.94 543 LEU A O 1
ATOM 4412 N N . THR A 1 544 ? 19.531 36.75 -0.673 1 95.88 544 THR A N 1
ATOM 4413 C CA . THR A 1 544 ? 20.734 37.438 -1.146 1 95.88 544 THR A CA 1
ATOM 4414 C C . THR A 1 544 ? 20.422 38.344 -2.312 1 95.88 544 THR A C 1
ATOM 4416 O O . THR A 1 544 ? 20.953 39.469 -2.389 1 95.88 544 THR A O 1
ATOM 4419 N N . LYS A 1 545 ? 19.625 37.906 -3.15 1 94.38 545 LYS A N 1
ATOM 4420 C CA . LYS A 1 545 ? 19.219 38.719 -4.289 1 94.38 545 LYS A CA 1
ATOM 4421 C C . LYS A 1 545 ? 18.516 40 -3.828 1 94.38 545 LYS A C 1
ATOM 4423 O O . LYS A 1 545 ? 18.766 41.094 -4.359 1 94.38 545 LYS A O 1
ATOM 4428 N N . VAL A 1 546 ? 17.609 39.875 -2.898 1 95.75 546 VAL A N 1
ATOM 4429 C CA . VAL A 1 546 ? 16.906 41.031 -2.354 1 95.75 546 VAL A CA 1
ATOM 4430 C C . VAL A 1 546 ? 17.906 42 -1.727 1 95.75 546 VAL A C 1
ATOM 4432 O O . VAL A 1 546 ? 17.797 43.219 -1.908 1 95.75 546 VAL A O 1
ATOM 4435 N N . LYS A 1 547 ? 18.844 41.469 -1.004 1 95.69 547 LYS A N 1
ATOM 4436 C CA . LYS A 1 547 ? 19.875 42.312 -0.371 1 95.69 547 LYS A CA 1
ATOM 4437 C C . LYS A 1 547 ? 20.672 43.094 -1.411 1 95.69 547 LYS A C 1
ATOM 4439 O O . LYS A 1 547 ? 20.984 44.25 -1.211 1 95.69 547 LYS A O 1
ATOM 4444 N N . GLN A 1 548 ? 20.984 42.438 -2.439 1 95.44 548 GLN A N 1
ATOM 4445 C CA . GLN A 1 548 ? 21.75 43.062 -3.504 1 95.44 548 GLN A CA 1
ATOM 4446 C C . GLN A 1 548 ? 20.938 44.156 -4.203 1 95.44 548 GLN A C 1
ATOM 4448 O O . GLN A 1 548 ? 21.438 45.219 -4.484 1 95.44 548 GLN A O 1
ATOM 4453 N N . GLU A 1 549 ? 19.719 43.844 -4.434 1 95.06 549 GLU A N 1
ATOM 4454 C CA . GLU A 1 549 ? 18.859 44.75 -5.176 1 95.06 549 GLU A CA 1
ATOM 4455 C C . GLU A 1 549 ? 18.469 45.938 -4.32 1 95.06 549 GLU A C 1
ATOM 4457 O O . GLU A 1 549 ? 18.344 47.062 -4.832 1 95.06 549 GLU A O 1
ATOM 4462 N N . LYS A 1 550 ? 18.219 45.719 -3.043 1 94.06 550 LYS A N 1
ATOM 4463 C CA . LYS A 1 550 ? 17.719 46.781 -2.168 1 94.06 550 LYS A CA 1
ATOM 4464 C C . LYS A 1 550 ? 18.812 47.281 -1.244 1 94.06 550 LYS A C 1
ATOM 4466 O O . LYS A 1 550 ? 18.578 48.156 -0.414 1 94.06 550 LYS A O 1
ATOM 4471 N N . SER A 1 551 ? 20 46.75 -1.323 1 89.62 551 SER A N 1
ATOM 4472 C CA . SER A 1 551 ? 21.219 47.125 -0.605 1 89.62 551 SER A CA 1
ATOM 4473 C C . SER A 1 551 ? 21.141 46.719 0.86 1 89.62 551 SER A C 1
ATOM 4475 O O . SER A 1 551 ? 22.141 46.781 1.577 1 89.62 551 SER A O 1
ATOM 4477 N N . SER A 1 552 ? 19.953 46.344 1.285 1 91.12 552 SER A N 1
ATOM 4478 C CA . SER A 1 552 ? 19.797 45.875 2.664 1 91.12 552 SER A CA 1
ATOM 4479 C C . SER A 1 552 ? 18.609 44.938 2.814 1 91.12 552 SER A C 1
ATOM 4481 O O . SER A 1 552 ? 17.797 44.812 1.89 1 91.12 552 SER A O 1
ATOM 4483 N N . LEU A 1 553 ? 18.547 44.281 4.039 1 96.25 553 LEU A N 1
ATOM 4484 C CA . LEU A 1 553 ? 17.344 43.562 4.449 1 96.25 553 LEU A CA 1
ATOM 4485 C C . LEU A 1 553 ? 16.609 44.344 5.547 1 96.25 553 LEU A C 1
ATOM 4487 O O . LEU A 1 553 ? 17.203 45.156 6.246 1 96.25 553 LEU A O 1
ATOM 4491 N N . PHE A 1 554 ? 15.391 44.125 5.625 1 96.38 554 PHE A N 1
ATOM 4492 C CA . PHE A 1 554 ? 14.594 44.812 6.625 1 96.38 554 PHE A CA 1
ATOM 4493 C C . PHE A 1 554 ? 14.57 44.062 7.941 1 96.38 554 PHE A C 1
ATOM 4495 O O . PHE A 1 554 ? 14.5 44.656 9.016 1 96.38 554 PHE A O 1
ATOM 4502 N N . LEU A 1 555 ? 14.578 42.719 7.887 1 96.94 555 LEU A N 1
ATOM 4503 C CA . LEU A 1 555 ? 14.547 41.844 9.055 1 96.94 555 LEU A CA 1
ATOM 4504 C C . LEU A 1 555 ? 15.836 41.031 9.164 1 96.94 555 LEU A C 1
ATOM 4506 O O . LEU A 1 555 ? 16.438 40.688 8.141 1 96.94 555 LEU A O 1
ATOM 4510 N N . PRO A 1 556 ? 16.297 40.781 10.398 1 97.25 556 PRO A N 1
ATOM 4511 C CA . PRO A 1 556 ? 17.375 39.781 10.508 1 97.25 556 PRO A CA 1
ATOM 4512 C C . PRO A 1 556 ? 16.969 38.406 9.984 1 97.25 556 PRO A C 1
ATOM 4514 O O . PRO A 1 556 ? 15.859 37.938 10.25 1 97.25 556 PRO A O 1
ATOM 4517 N N . ALA A 1 557 ? 17.875 37.875 9.211 1 98.25 557 ALA A N 1
ATOM 4518 C CA . ALA A 1 557 ? 17.625 36.562 8.625 1 98.25 557 ALA A CA 1
ATOM 4519 C C . ALA A 1 557 ? 18.75 35.594 8.938 1 98.25 557 ALA A C 1
ATOM 4521 O O . ALA A 1 557 ? 19.922 35.875 8.641 1 98.25 557 ALA A O 1
ATOM 4522 N N . TYR A 1 558 ? 18.422 34.531 9.656 1 98.38 558 TYR A N 1
ATOM 4523 C CA . TYR A 1 558 ? 19.375 33.469 9.898 1 98.38 558 TYR A CA 1
ATOM 4524 C C . TYR A 1 558 ? 19.203 32.344 8.883 1 98.38 558 TYR A C 1
ATOM 4526 O O . TYR A 1 558 ? 18.125 32.156 8.312 1 98.38 558 TYR A O 1
ATOM 4534 N N . SER A 1 559 ? 20.297 31.641 8.555 1 97.94 559 SER A N 1
ATOM 4535 C CA . SER A 1 559 ? 20.172 30.562 7.586 1 97.94 559 SER A CA 1
ATOM 4536 C C . SER A 1 559 ? 21.141 29.422 7.906 1 97.94 559 SER A C 1
ATOM 4538 O O . SER A 1 559 ? 22.266 29.672 8.344 1 97.94 559 SER A O 1
ATOM 4540 N N . ILE A 1 560 ? 20.672 28.188 7.691 1 97.12 560 ILE A N 1
ATOM 4541 C CA . ILE A 1 560 ? 21.547 27.031 7.824 1 97.12 560 ILE A CA 1
ATOM 4542 C C . ILE A 1 560 ? 21.922 26.5 6.438 1 97.12 560 ILE A C 1
ATOM 4544 O O . ILE A 1 560 ? 22.547 25.453 6.316 1 97.12 560 ILE A O 1
ATOM 4548 N N . ALA A 1 561 ? 21.562 27.172 5.355 1 92.44 561 ALA A N 1
ATOM 4549 C CA . ALA A 1 561 ? 21.609 26.688 3.973 1 92.44 561 ALA A CA 1
ATOM 4550 C C . ALA A 1 561 ? 23.047 26.391 3.549 1 92.44 561 ALA A C 1
ATOM 4552 O O . ALA A 1 561 ? 23.281 25.5 2.73 1 92.44 561 ALA A O 1
ATOM 4553 N N . ILE A 1 562 ? 24.016 27.078 4.164 1 92.69 562 ILE A N 1
ATOM 4554 C CA . ILE A 1 562 ? 25.391 26.922 3.705 1 92.69 562 ILE A CA 1
ATOM 4555 C C . ILE A 1 562 ? 26.266 26.438 4.863 1 92.69 562 ILE A C 1
ATOM 4557 O O . ILE A 1 562 ? 27.484 26.656 4.859 1 92.69 562 ILE A O 1
ATOM 4561 N N . SER A 1 563 ? 25.609 25.922 5.875 1 95.12 563 SER A N 1
ATOM 4562 C CA . SER A 1 563 ? 26.359 25.328 6.977 1 95.12 563 SER A CA 1
ATOM 4563 C C . SER A 1 563 ? 27.156 24.109 6.512 1 95.12 563 SER A C 1
ATOM 4565 O O . SER A 1 563 ? 26.812 23.5 5.5 1 95.12 563 SER A O 1
ATOM 4567 N N . LYS A 1 564 ? 28.156 23.75 7.195 1 91.94 564 LYS A N 1
ATOM 4568 C CA . LYS A 1 564 ? 28.969 22.578 6.859 1 91.94 564 LYS A CA 1
ATOM 4569 C C . LYS A 1 564 ? 28.156 21.297 6.902 1 91.94 564 LYS A C 1
ATOM 4571 O O . LYS A 1 564 ? 28.297 20.438 6.039 1 91.94 564 LYS A O 1
ATOM 4576 N N . GLU A 1 565 ? 27.328 21.203 7.898 1 90.81 565 GLU A N 1
ATOM 4577 C CA . GLU A 1 565 ? 26.469 20.016 8.039 1 90.81 565 GLU A CA 1
ATOM 4578 C C . GLU A 1 565 ? 25.531 19.875 6.848 1 90.81 565 GLU A C 1
ATOM 4580 O O . GLU A 1 565 ? 25.297 18.766 6.359 1 90.81 565 GLU A O 1
ATOM 4585 N N . LYS A 1 566 ? 25.047 20.859 6.387 1 89.94 566 LYS A N 1
ATOM 4586 C CA . LYS A 1 566 ? 24.094 20.844 5.281 1 89.94 566 LYS A CA 1
ATOM 4587 C C . LYS A 1 566 ? 24.797 20.594 3.951 1 89.94 566 LYS A C 1
ATOM 4589 O O . LYS A 1 566 ? 24.344 19.781 3.146 1 89.94 566 LYS A O 1
ATOM 4594 N N . THR A 1 567 ? 25.875 21.281 3.688 1 87.06 567 THR A N 1
ATOM 4595 C CA . THR A 1 567 ? 26.531 21.25 2.383 1 87.06 567 THR A CA 1
ATOM 4596 C C . THR A 1 567 ? 27.328 19.953 2.213 1 87.06 567 THR A C 1
ATOM 4598 O O . THR A 1 567 ? 27.516 19.469 1.091 1 87.06 567 THR A O 1
ATOM 4601 N N . LEU A 1 568 ? 27.719 19.406 3.248 1 86.12 568 LEU A N 1
ATOM 4602 C CA . LEU A 1 568 ? 28.531 18.203 3.123 1 86.12 568 LEU A CA 1
ATOM 4603 C C . LEU A 1 568 ? 27.719 16.969 3.473 1 86.12 568 LEU A C 1
ATOM 4605 O O . LEU A 1 568 ? 27.453 16.125 2.605 1 86.12 568 LEU A O 1
ATOM 4609 N N . GLU A 1 569 ? 27.188 16.906 4.562 1 87.56 569 GLU A N 1
ATOM 4610 C CA . GLU A 1 569 ? 26.578 15.672 5.031 1 87.56 569 GLU A CA 1
ATOM 4611 C C . GLU A 1 569 ? 25.188 15.477 4.449 1 87.56 569 GLU A C 1
ATOM 4613 O O . GLU A 1 569 ? 24.844 14.391 3.98 1 87.56 569 GLU A O 1
ATOM 4618 N N . GLU A 1 570 ? 24.422 16.438 4.469 1 89.25 570 GLU A N 1
ATOM 4619 C CA . GLU A 1 570 ? 23.078 16.312 3.947 1 89.25 570 GLU A CA 1
ATOM 4620 C C . GLU A 1 570 ? 23.078 16.016 2.449 1 89.25 570 GLU A C 1
ATOM 4622 O O . GLU A 1 570 ? 22.297 15.203 1.965 1 89.25 570 GLU A O 1
ATOM 4627 N N . SER A 1 571 ? 23.984 16.734 1.746 1 90.69 571 SER A N 1
ATOM 4628 C CA . SER A 1 571 ? 24.047 16.578 0.296 1 90.69 571 SER A CA 1
ATOM 4629 C C . SER A 1 571 ? 24.375 15.141 -0.095 1 90.69 571 SER A C 1
ATOM 4631 O O . SER A 1 571 ? 23.859 14.633 -1.092 1 90.69 571 SER A O 1
ATOM 4633 N N . LYS A 1 572 ? 25.234 14.531 0.69 1 93 572 LYS A N 1
ATOM 4634 C CA . LYS A 1 572 ? 25.562 13.133 0.452 1 93 572 LYS A CA 1
ATOM 4635 C C . LYS A 1 572 ? 24.344 12.242 0.569 1 93 572 LYS A C 1
ATOM 4637 O O . LYS A 1 572 ? 24.078 11.422 -0.312 1 93 572 LYS A O 1
ATOM 4642 N N . GLU A 1 573 ? 23.625 12.453 1.604 1 93.12 573 GLU A N 1
ATOM 4643 C CA . GLU A 1 573 ? 22.469 11.609 1.878 1 93.12 573 GLU A CA 1
ATOM 4644 C C . GLU A 1 573 ? 21.328 11.898 0.902 1 93.12 573 GLU A C 1
ATOM 4646 O O . GLU A 1 573 ? 20.562 10.992 0.542 1 93.12 573 GLU A O 1
ATOM 4651 N N . VAL A 1 574 ? 21.203 13.109 0.514 1 92.56 574 VAL A N 1
ATOM 4652 C CA . VAL A 1 574 ? 20.203 13.453 -0.487 1 92.56 574 VAL A CA 1
ATOM 4653 C C . VAL A 1 574 ? 20.531 12.773 -1.812 1 92.56 574 VAL A C 1
ATOM 4655 O O . VAL A 1 574 ? 19.656 12.242 -2.484 1 92.56 574 VAL A O 1
ATOM 4658 N N . ALA A 1 575 ? 21.812 12.773 -2.176 1 94.81 575 ALA A N 1
ATOM 4659 C CA . ALA A 1 575 ? 22.234 12.117 -3.404 1 94.81 575 ALA A CA 1
ATOM 4660 C C . ALA A 1 575 ? 21.922 10.625 -3.367 1 94.81 575 ALA A C 1
ATOM 4662 O O . ALA A 1 575 ? 21.406 10.07 -4.344 1 94.81 575 ALA A O 1
ATOM 4663 N N . ARG A 1 576 ? 22.188 10 -2.246 1 94.56 576 ARG A N 1
ATOM 4664 C CA . ARG A 1 576 ? 21.875 8.586 -2.084 1 94.56 576 ARG A CA 1
ATOM 4665 C C . ARG A 1 576 ? 20.375 8.336 -2.176 1 94.56 576 ARG A C 1
ATOM 4667 O O . ARG A 1 576 ? 19.938 7.332 -2.754 1 94.56 576 ARG A O 1
ATOM 4674 N N . SER A 1 577 ? 19.656 9.219 -1.588 1 94.25 577 SER A N 1
ATOM 4675 C CA . SER A 1 577 ? 18.203 9.086 -1.598 1 94.25 577 SER A CA 1
ATOM 4676 C C . SER A 1 577 ? 17.641 9.234 -3.01 1 94.25 577 SER A C 1
ATOM 4678 O O . SER A 1 577 ? 16.688 8.547 -3.379 1 94.25 577 SER A O 1
ATOM 4680 N N . ILE A 1 578 ? 18.219 10.102 -3.752 1 96.06 578 ILE A N 1
ATOM 4681 C CA . ILE A 1 578 ? 17.812 10.305 -5.137 1 96.06 578 ILE A CA 1
ATOM 4682 C C . ILE A 1 578 ? 18.078 9.039 -5.949 1 96.06 578 ILE A C 1
ATOM 4684 O O . ILE A 1 578 ? 17.203 8.562 -6.672 1 96.06 578 ILE A O 1
ATOM 4688 N N . ILE A 1 579 ? 19.219 8.516 -5.793 1 96.88 579 ILE A N 1
ATOM 4689 C CA . ILE A 1 579 ? 19.594 7.312 -6.531 1 96.88 579 ILE A CA 1
ATOM 4690 C C . ILE A 1 579 ? 18.688 6.152 -6.141 1 96.88 579 ILE A C 1
ATOM 4692 O O . ILE A 1 579 ? 18.203 5.414 -7.004 1 96.88 579 ILE A O 1
ATOM 4696 N N . ASN A 1 580 ? 18.484 6.043 -4.895 1 95.75 580 ASN A N 1
ATOM 4697 C CA . ASN A 1 580 ? 17.594 4.984 -4.414 1 95.75 580 ASN A CA 1
ATOM 4698 C C . ASN A 1 580 ? 16.188 5.121 -4.984 1 95.75 580 ASN A C 1
ATOM 4700 O O . ASN A 1 580 ? 15.562 4.129 -5.359 1 95.75 580 ASN A O 1
ATOM 4704 N N . ALA A 1 581 ? 15.727 6.316 -5.012 1 95.69 581 ALA A N 1
ATOM 4705 C CA . ALA A 1 581 ? 14.391 6.574 -5.543 1 95.69 581 ALA A CA 1
ATOM 4706 C C . ALA A 1 581 ? 14.312 6.227 -7.027 1 95.69 581 ALA A C 1
ATOM 4708 O O . ALA A 1 581 ? 13.336 5.641 -7.484 1 95.69 581 ALA A O 1
ATOM 4709 N N . ILE A 1 582 ? 15.32 6.598 -7.773 1 97.19 582 ILE A N 1
ATOM 4710 C CA . ILE A 1 582 ? 15.367 6.289 -9.203 1 97.19 582 ILE A CA 1
ATOM 4711 C C . ILE A 1 582 ? 15.398 4.777 -9.398 1 97.19 582 ILE A C 1
ATOM 4713 O O . ILE A 1 582 ? 14.672 4.238 -10.234 1 97.19 582 ILE A O 1
ATOM 4717 N N . GLU A 1 583 ? 16.188 4.152 -8.617 1 96.5 583 GLU A N 1
ATOM 4718 C CA . GLU A 1 583 ? 16.312 2.699 -8.719 1 96.5 583 GLU A CA 1
ATOM 4719 C C . GLU A 1 583 ? 14.992 2.004 -8.422 1 96.5 583 GLU A C 1
ATOM 4721 O O . GLU A 1 583 ? 14.586 1.096 -9.156 1 96.5 583 GLU A O 1
ATOM 4726 N N . ASN A 1 584 ? 14.367 2.393 -7.383 1 95.5 584 ASN A N 1
ATOM 4727 C CA . ASN A 1 584 ? 13.102 1.779 -7.02 1 95.5 584 ASN A CA 1
ATOM 4728 C C . ASN A 1 584 ? 12.031 2.033 -8.078 1 95.5 584 ASN A C 1
ATOM 4730 O O . ASN A 1 584 ? 11.18 1.175 -8.328 1 95.5 584 ASN A O 1
ATOM 4734 N N . THR A 1 585 ? 12.047 3.205 -8.656 1 95.69 585 THR A N 1
ATOM 4735 C CA . THR A 1 585 ? 11.109 3.521 -9.727 1 95.69 585 THR A CA 1
ATOM 4736 C C . THR A 1 585 ? 11.344 2.619 -10.93 1 95.69 585 THR A C 1
ATOM 4738 O O . THR A 1 585 ? 10.391 2.062 -11.492 1 95.69 585 THR A O 1
ATOM 4741 N N . LEU A 1 586 ? 12.609 2.471 -11.273 1 97.06 586 LEU A N 1
ATOM 4742 C CA . LEU A 1 586 ? 12.953 1.609 -12.398 1 97.06 586 LEU A CA 1
ATOM 4743 C C . LEU A 1 586 ? 12.586 0.159 -12.102 1 97.06 586 LEU A C 1
ATOM 4745 O O . LEU A 1 586 ? 12.031 -0.531 -12.961 1 97.06 586 LEU A O 1
ATOM 4749 N N . HIS A 1 587 ? 12.852 -0.273 -10.891 1 94.94 587 HIS A N 1
ATOM 4750 C CA . HIS A 1 587 ? 12.477 -1.626 -10.492 1 94.94 587 HIS A CA 1
ATOM 4751 C C . HIS A 1 587 ? 10.977 -1.851 -10.633 1 94.94 587 HIS A C 1
ATOM 4753 O O . HIS A 1 587 ? 10.547 -2.92 -11.07 1 94.94 587 HIS A O 1
ATOM 4759 N N . GLY A 1 588 ? 10.242 -0.829 -10.305 1 92.25 588 GLY A N 1
ATOM 4760 C CA . GLY A 1 588 ? 8.797 -0.928 -10.383 1 92.25 588 GLY A CA 1
ATOM 4761 C C . GLY A 1 588 ? 8.289 -1.234 -11.773 1 92.25 588 GLY A C 1
ATOM 4762 O O . GLY A 1 588 ? 7.277 -1.914 -11.938 1 92.25 588 GLY A O 1
ATOM 4763 N N . ILE A 1 589 ? 9.008 -0.806 -12.797 1 93.19 589 ILE A N 1
ATOM 4764 C CA . ILE A 1 589 ? 8.547 -1.018 -14.164 1 93.19 589 ILE A CA 1
ATOM 4765 C C . ILE A 1 589 ? 9.391 -2.094 -14.836 1 93.19 589 ILE A C 1
ATOM 4767 O O . ILE A 1 589 ? 9.406 -2.209 -16.062 1 93.19 589 ILE A O 1
ATOM 4771 N N . GLY A 1 590 ? 10.18 -2.775 -14.031 1 94.25 590 GLY A N 1
ATOM 4772 C CA . GLY A 1 590 ? 10.922 -3.932 -14.508 1 94.25 590 GLY A CA 1
ATOM 4773 C C . GLY A 1 590 ? 12.266 -3.572 -15.102 1 94.25 590 GLY A C 1
ATOM 4774 O O . GLY A 1 590 ? 12.883 -4.383 -15.805 1 94.25 590 GLY A O 1
ATOM 4775 N N . LYS A 1 591 ? 12.773 -2.361 -14.844 1 96.25 591 LYS A N 1
ATOM 4776 C CA . LYS A 1 591 ? 14.055 -1.895 -15.367 1 96.25 591 LYS A CA 1
ATOM 4777 C C . LYS A 1 591 ? 15.086 -1.767 -14.258 1 96.25 591 LYS A C 1
ATOM 4779 O O . LYS A 1 591 ? 14.758 -1.881 -13.07 1 96.25 591 LYS A O 1
ATOM 4784 N N . VAL A 1 592 ? 16.391 -1.575 -14.609 1 95.5 592 VAL A N 1
ATOM 4785 C CA . VAL A 1 592 ? 17.469 -1.441 -13.625 1 95.5 592 VAL A CA 1
ATOM 4786 C C . VAL A 1 592 ? 18.297 -0.192 -13.93 1 95.5 592 VAL A C 1
ATOM 4788 O O . VAL A 1 592 ? 18.406 0.215 -15.086 1 95.5 592 VAL A O 1
ATOM 4791 N N . LEU A 1 593 ? 18.828 0.407 -12.93 1 96.56 593 LEU A N 1
ATOM 4792 C CA . LEU A 1 593 ? 19.641 1.608 -13.047 1 96.56 593 LEU A CA 1
ATOM 4793 C C . LEU A 1 593 ? 21.016 1.276 -13.641 1 96.56 593 LEU A C 1
ATOM 4795 O O . LEU A 1 593 ? 21.578 2.082 -14.375 1 96.56 593 LEU A O 1
ATOM 4799 N N . SER A 1 594 ? 21.516 0.104 -13.414 1 95 594 SER A N 1
ATOM 4800 C CA . SER A 1 594 ? 22.875 -0.3 -13.766 1 95 594 SER A CA 1
ATOM 4801 C C . SER A 1 594 ? 23.094 -0.252 -15.273 1 95 594 SER A C 1
ATOM 4803 O O . SER A 1 594 ? 24.219 -0.08 -15.734 1 95 594 SER A O 1
ATOM 4805 N N . LYS A 1 595 ? 22.047 -0.314 -16.031 1 94.31 595 LYS A N 1
ATOM 4806 C CA . LYS A 1 595 ? 22.172 -0.416 -17.484 1 94.31 595 LYS A CA 1
ATOM 4807 C C . LYS A 1 595 ? 21.875 0.924 -18.156 1 94.31 595 LYS A C 1
ATOM 4809 O O . LYS A 1 595 ? 21.953 1.04 -19.391 1 94.31 595 LYS A O 1
ATOM 4814 N N . ARG A 1 596 ? 21.625 1.947 -17.406 1 96.69 596 ARG A N 1
ATOM 4815 C CA . ARG A 1 596 ? 21.25 3.238 -17.969 1 96.69 596 ARG A CA 1
ATOM 4816 C C . ARG A 1 596 ? 22.484 4.047 -18.375 1 96.69 596 ARG A C 1
ATOM 4818 O O . ARG A 1 596 ? 23.5 3.994 -17.688 1 96.69 596 ARG A O 1
ATOM 4825 N N . ASN A 1 597 ? 22.328 4.73 -19.438 1 97.31 597 ASN A N 1
ATOM 4826 C CA . ASN A 1 597 ? 23.281 5.781 -19.812 1 97.31 597 ASN A CA 1
ATOM 4827 C C . ASN A 1 597 ? 22.828 7.141 -19.281 1 97.31 597 ASN A C 1
ATOM 4829 O O . ASN A 1 597 ? 21.844 7.703 -19.734 1 97.31 597 ASN A O 1
ATOM 4833 N N . VAL A 1 598 ? 23.719 7.727 -18.375 1 97.81 598 VAL A N 1
ATOM 4834 C CA . VAL A 1 598 ? 23.219 8.805 -17.531 1 97.81 598 VAL A CA 1
ATOM 4835 C C . VAL A 1 598 ? 23.859 10.125 -17.953 1 97.81 598 VAL A C 1
ATOM 4837 O O . VAL A 1 598 ? 25.047 10.188 -18.266 1 97.81 598 VAL A O 1
ATOM 4840 N N . LEU A 1 599 ? 23.016 11.188 -18.031 1 98.06 599 LEU A N 1
ATOM 4841 C CA . LEU A 1 599 ? 23.422 12.586 -18.109 1 98.06 599 LEU A CA 1
ATOM 4842 C C . LEU A 1 599 ? 23.047 13.328 -16.828 1 98.06 599 LEU A C 1
ATOM 4844 O O . LEU A 1 599 ? 21.891 13.328 -16.422 1 98.06 599 LEU A O 1
ATOM 4848 N N . ILE A 1 600 ? 24.047 13.938 -16.188 1 97.75 600 ILE A N 1
ATOM 4849 C CA . ILE A 1 600 ? 23.797 14.727 -14.992 1 97.75 600 ILE A CA 1
ATOM 4850 C C . ILE A 1 600 ? 23.906 16.219 -15.328 1 97.75 600 ILE A C 1
ATOM 4852 O O . ILE A 1 600 ? 24.953 16.688 -15.773 1 97.75 600 ILE A O 1
ATOM 4856 N N . LEU A 1 601 ? 22.844 16.922 -15.164 1 96.88 601 LEU A N 1
ATOM 4857 C CA . LEU A 1 601 ? 22.859 18.375 -15.242 1 96.88 601 LEU A CA 1
ATOM 4858 C C . LEU A 1 601 ? 23.125 19 -13.875 1 96.88 601 LEU A C 1
ATOM 4860 O O . LEU A 1 601 ? 22.328 18.844 -12.953 1 96.88 601 LEU A O 1
ATOM 4864 N N . GLY A 1 602 ? 24.219 19.688 -13.672 1 94.56 602 GLY A N 1
ATOM 4865 C CA . GLY A 1 602 ? 24.641 20.234 -12.391 1 94.56 602 GLY A CA 1
ATOM 4866 C C . GLY A 1 602 ? 25.594 19.328 -11.648 1 94.56 602 GLY A C 1
ATOM 4867 O O . GLY A 1 602 ? 25.453 19.109 -10.445 1 94.56 602 GLY A O 1
ATOM 4868 N N . ALA A 1 603 ? 26.578 18.797 -12.367 1 95.06 603 ALA A N 1
ATOM 4869 C CA . ALA A 1 603 ? 27.422 17.703 -11.891 1 95.06 603 ALA A CA 1
ATOM 4870 C C . ALA A 1 603 ? 28.453 18.219 -10.891 1 95.06 603 ALA A C 1
ATOM 4872 O O . ALA A 1 603 ? 29.016 17.438 -10.109 1 95.06 603 ALA A O 1
ATOM 4873 N N . LYS A 1 604 ? 28.688 19.531 -10.836 1 93.25 604 LYS A N 1
ATOM 4874 C CA . LYS A 1 604 ? 29.688 20.047 -9.914 1 93.25 604 LYS A CA 1
ATOM 4875 C C . LYS A 1 604 ? 29.031 20.703 -8.703 1 93.25 604 LYS A C 1
ATOM 4877 O O . LYS A 1 604 ? 29.734 21.219 -7.82 1 93.25 604 LYS A O 1
ATOM 4882 N N . GLY A 1 605 ? 27.75 20.625 -8.664 1 88.5 605 GLY A N 1
ATOM 4883 C CA . GLY A 1 605 ? 27.062 21.125 -7.484 1 88.5 605 GLY A CA 1
ATOM 4884 C C . GLY A 1 605 ? 27.203 20.188 -6.289 1 88.5 605 GLY A C 1
ATOM 4885 O O . GLY A 1 605 ? 27.766 19.109 -6.402 1 88.5 605 GLY A O 1
ATOM 4886 N N . ASN A 1 606 ? 26.703 20.625 -5.164 1 84.56 606 ASN A N 1
ATOM 4887 C CA . ASN A 1 606 ? 26.812 19.859 -3.928 1 84.56 606 ASN A CA 1
ATOM 4888 C C . ASN A 1 606 ? 26.203 18.469 -4.078 1 84.56 606 ASN A C 1
ATOM 4890 O O . ASN A 1 606 ? 26.797 17.484 -3.648 1 84.56 606 ASN A O 1
ATOM 4894 N N . ILE A 1 607 ? 25.047 18.406 -4.668 1 90.5 607 ILE A N 1
ATOM 4895 C CA . ILE A 1 607 ? 24.359 17.125 -4.824 1 90.5 607 ILE A CA 1
ATOM 4896 C C . ILE A 1 607 ? 24.891 16.391 -6.055 1 90.5 607 ILE A C 1
ATOM 4898 O O . ILE A 1 607 ? 25.125 15.188 -6.016 1 90.5 607 ILE A O 1
ATOM 4902 N N . GLY A 1 608 ? 25.172 17.156 -7.117 1 93.75 608 GLY A N 1
ATOM 4903 C CA . GLY A 1 608 ? 25.609 16.578 -8.383 1 93.75 608 GLY A CA 1
ATOM 4904 C C . GLY A 1 608 ? 26.906 15.828 -8.281 1 93.75 608 GLY A C 1
ATOM 4905 O O . GLY A 1 608 ? 27.078 14.773 -8.891 1 93.75 608 GLY A O 1
ATOM 4906 N N . GLY A 1 609 ? 27.828 16.375 -7.559 1 93.56 609 GLY A N 1
ATOM 4907 C CA . GLY A 1 609 ? 29.109 15.719 -7.379 1 93.56 609 GLY A CA 1
ATOM 4908 C C . GLY A 1 609 ? 29 14.359 -6.715 1 93.56 609 GLY A C 1
ATOM 4909 O O . GLY A 1 609 ? 29.656 13.398 -7.125 1 93.56 609 GLY A O 1
ATOM 4910 N N . PHE A 1 610 ? 28.188 14.266 -5.738 1 93.88 610 PHE A N 1
ATOM 4911 C CA . PHE A 1 610 ? 28 13.008 -5.02 1 93.88 610 PHE A CA 1
ATOM 4912 C C . PHE A 1 610 ? 27.188 12.023 -5.855 1 93.88 610 PHE A C 1
ATOM 4914 O O . PHE A 1 610 ? 27.422 10.812 -5.789 1 93.88 610 PHE A O 1
ATOM 4921 N N . LEU A 1 611 ? 26.25 12.539 -6.672 1 95.94 611 LEU A N 1
ATOM 4922 C CA . LEU A 1 611 ? 25.516 11.672 -7.594 1 95.94 611 LEU A CA 1
ATOM 4923 C C . LEU A 1 611 ? 26.484 10.93 -8.516 1 95.94 611 LEU A C 1
ATOM 4925 O O . LEU A 1 611 ? 26.375 9.703 -8.664 1 95.94 611 LEU A O 1
ATOM 4929 N N . LYS A 1 612 ? 27.344 11.703 -9.047 1 95.94 612 LYS A N 1
ATOM 4930 C CA . LYS A 1 612 ? 28.328 11.117 -9.953 1 95.94 612 LYS A CA 1
ATOM 4931 C C . LYS A 1 612 ? 29.141 10.047 -9.25 1 95.94 612 LYS A C 1
ATOM 4933 O O . LYS A 1 612 ? 29.297 8.93 -9.758 1 95.94 612 LYS A O 1
ATOM 4938 N N . ARG A 1 613 ? 29.609 10.352 -8.109 1 94.19 613 ARG A N 1
ATOM 4939 C CA . ARG A 1 613 ? 30.469 9.453 -7.348 1 94.19 613 ARG A CA 1
ATOM 4940 C C . ARG A 1 613 ? 29.75 8.141 -7.031 1 94.19 613 ARG A C 1
ATOM 4942 O O . ARG A 1 613 ? 30.312 7.059 -7.227 1 94.19 613 ARG A O 1
ATOM 4949 N N . TYR A 1 614 ? 28.578 8.211 -6.586 1 94.69 614 TYR A N 1
ATOM 4950 C CA . TYR A 1 614 ? 27.844 7.031 -6.141 1 94.69 614 TYR A CA 1
ATOM 4951 C C . TYR A 1 614 ? 27.344 6.219 -7.328 1 94.69 614 TYR A C 1
ATOM 4953 O O . TYR A 1 614 ? 27.281 4.988 -7.27 1 94.69 614 TYR A O 1
ATOM 4961 N N . LEU A 1 615 ? 26.953 6.887 -8.406 1 95.75 615 LEU A N 1
ATOM 4962 C CA . LEU A 1 615 ? 26.562 6.18 -9.617 1 95.75 615 LEU A CA 1
ATOM 4963 C C . LEU A 1 615 ? 27.703 5.328 -10.148 1 95.75 615 LEU A C 1
ATOM 4965 O O . LEU A 1 615 ? 27.531 4.137 -10.422 1 95.75 615 LEU A O 1
ATOM 4969 N N . VAL A 1 616 ? 28.828 5.898 -10.188 1 94.5 616 VAL A N 1
ATOM 4970 C CA . VAL A 1 616 ? 30 5.23 -10.734 1 94.5 616 VAL A CA 1
ATOM 4971 C C . VAL A 1 616 ? 30.516 4.188 -9.742 1 94.5 616 VAL A C 1
ATOM 4973 O O . VAL A 1 616 ? 31.016 3.129 -10.148 1 94.5 616 VAL A O 1
ATOM 4976 N N . GLY A 1 617 ? 30.344 4.414 -8.508 1 90.25 617 GLY A N 1
ATOM 4977 C CA . GLY A 1 617 ? 30.922 3.572 -7.473 1 90.25 617 GLY A CA 1
ATOM 4978 C C . GLY A 1 617 ? 30.172 2.268 -7.277 1 90.25 617 GLY A C 1
ATOM 4979 O O . GLY A 1 617 ? 30.75 1.266 -6.863 1 90.25 617 GLY A O 1
ATOM 4980 N N . GLY A 1 618 ? 28.812 2.342 -7.605 1 87.25 618 GLY A N 1
ATOM 4981 C CA . GLY A 1 618 ? 28.141 1.099 -7.258 1 87.25 618 GLY A CA 1
ATOM 4982 C C . GLY A 1 618 ? 26.812 0.926 -7.957 1 87.25 618 GLY A C 1
ATOM 4983 O O . GLY A 1 618 ? 26.266 -0.179 -8 1 87.25 618 GLY A O 1
ATOM 4984 N N . SER A 1 619 ? 26.312 1.927 -8.5 1 91.88 619 SER A N 1
ATOM 4985 C CA . SER A 1 619 ? 24.953 1.844 -9.023 1 91.88 619 SER A CA 1
ATOM 4986 C C . SER A 1 619 ? 24.953 1.469 -10.508 1 91.88 619 SER A C 1
ATOM 4988 O O . SER A 1 619 ? 23.984 0.873 -11 1 91.88 619 SER A O 1
ATOM 4990 N N . LEU A 1 620 ? 26.016 1.808 -11.164 1 93.94 620 LEU A N 1
ATOM 4991 C CA . LEU A 1 620 ? 26.094 1.515 -12.594 1 93.94 620 LEU A CA 1
ATOM 4992 C C . LEU A 1 620 ? 26.938 0.271 -12.844 1 93.94 620 LEU A C 1
ATOM 4994 O O . LEU A 1 620 ? 27.812 -0.073 -12.031 1 93.94 620 LEU A O 1
ATOM 4998 N N . HIS A 1 621 ? 26.625 -0.36 -13.914 1 90.69 621 HIS A N 1
ATOM 4999 C CA . HIS A 1 621 ? 27.375 -1.539 -14.312 1 90.69 621 HIS A CA 1
ATOM 5000 C C . HIS A 1 621 ? 28.828 -1.178 -14.641 1 90.69 621 HIS A C 1
ATOM 5002 O O . HIS A 1 621 ? 29.094 -0.092 -15.156 1 90.69 621 HIS A O 1
ATOM 5008 N N . GLU A 1 622 ? 29.734 -2.096 -14.445 1 87.5 622 GLU A N 1
ATOM 5009 C CA . GLU A 1 622 ? 31.156 -1.839 -14.633 1 87.5 622 GLU A CA 1
ATOM 5010 C C . GLU A 1 622 ? 31.469 -1.509 -16.094 1 87.5 622 GLU A C 1
ATOM 5012 O O . GLU A 1 622 ? 32.406 -0.757 -16.375 1 87.5 622 GLU A O 1
ATOM 5017 N N . ASN A 1 623 ? 30.641 -2.01 -17 1 87.31 623 ASN A N 1
ATOM 5018 C CA . ASN A 1 623 ? 30.859 -1.757 -18.422 1 87.31 623 ASN A CA 1
ATOM 5019 C C . ASN A 1 623 ? 30.203 -0.456 -18.875 1 87.31 623 ASN A C 1
ATOM 5021 O O . ASN A 1 623 ? 30.297 -0.075 -20.031 1 87.31 623 ASN A O 1
ATOM 5025 N N . ASN A 1 624 ? 29.547 0.218 -17.969 1 88.81 624 ASN A N 1
ATOM 5026 C CA . ASN A 1 624 ? 28.797 1.431 -18.281 1 88.81 624 ASN A CA 1
ATOM 5027 C C . ASN A 1 624 ? 29.031 2.518 -17.234 1 88.81 624 ASN A C 1
ATOM 5029 O O . ASN A 1 624 ? 28.094 3.059 -16.656 1 88.81 624 ASN A O 1
ATOM 5033 N N . LEU A 1 625 ? 30.312 2.875 -17 1 91.62 625 LEU A N 1
ATOM 5034 C CA . LEU A 1 625 ? 30.656 3.789 -15.922 1 91.62 625 LEU A CA 1
ATOM 5035 C C . LEU A 1 625 ? 30.781 5.219 -16.438 1 91.62 625 LEU A C 1
ATOM 5037 O O .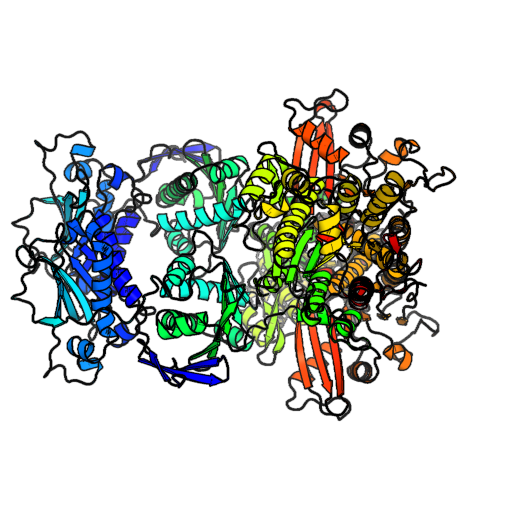 LEU A 1 625 ? 30.953 6.152 -15.648 1 91.62 625 LEU A O 1
ATOM 5041 N N . ASP A 1 626 ? 30.641 5.371 -17.766 1 91.19 626 ASP A N 1
ATOM 5042 C CA . ASP A 1 626 ? 30.797 6.703 -18.344 1 91.19 626 ASP A CA 1
ATOM 5043 C C . ASP A 1 626 ? 29.531 7.531 -18.156 1 91.19 626 ASP A C 1
ATOM 5045 O O . ASP A 1 626 ? 28.484 7.23 -18.75 1 91.19 626 ASP A O 1
ATOM 5049 N N . VAL A 1 627 ? 29.625 8.523 -17.297 1 95.56 627 VAL A N 1
ATOM 5050 C CA . VAL A 1 627 ? 28.516 9.438 -17.031 1 95.56 627 VAL A CA 1
ATOM 5051 C C . VAL A 1 627 ? 28.797 10.781 -17.703 1 95.56 627 VAL A C 1
ATOM 5053 O O . VAL A 1 627 ? 29.859 11.367 -17.516 1 95.56 627 VAL A O 1
ATOM 5056 N N . LEU A 1 628 ? 27.922 11.234 -18.547 1 96.88 628 LEU A N 1
ATOM 5057 C CA . LEU A 1 628 ? 28.031 12.555 -19.141 1 96.88 628 LEU A CA 1
ATOM 5058 C C . LEU A 1 628 ? 27.641 13.641 -18.141 1 96.88 628 LEU A C 1
ATOM 5060 O O . LEU A 1 628 ? 26.609 13.547 -17.484 1 96.88 628 LEU A O 1
ATOM 5064 N N . GLU A 1 629 ? 28.5 14.641 -17.984 1 97.06 629 GLU A N 1
ATOM 5065 C CA . GLU A 1 629 ? 28.344 15.68 -16.969 1 97.06 629 GLU A CA 1
ATOM 5066 C C . GLU A 1 629 ? 28.25 17.062 -17.609 1 97.06 629 GLU A C 1
ATOM 5068 O O . GLU A 1 629 ? 29.031 17.391 -18.5 1 97.06 629 GLU A O 1
ATOM 5073 N N . VAL A 1 630 ? 27.359 17.859 -17.141 1 96.5 630 VAL A N 1
ATOM 5074 C CA . VAL A 1 630 ? 27.234 19.234 -17.578 1 96.5 630 VAL A CA 1
ATOM 5075 C C . VAL A 1 630 ? 27.234 20.172 -16.375 1 96.5 630 VAL A C 1
ATOM 5077 O O . VAL A 1 630 ? 26.469 19.969 -15.422 1 96.5 630 VAL A O 1
ATOM 5080 N N . ASP A 1 631 ? 28.094 21.062 -16.344 1 95.44 631 ASP A N 1
ATOM 5081 C CA . ASP A 1 631 ? 28.156 22.094 -15.297 1 95.44 631 ASP A CA 1
ATOM 5082 C C . ASP A 1 631 ? 28.984 23.297 -15.758 1 95.44 631 ASP A C 1
ATOM 5084 O O . ASP A 1 631 ? 30.047 23.125 -16.344 1 95.44 631 ASP A O 1
ATOM 5088 N N . ARG A 1 632 ? 28.547 24.453 -15.453 1 91.62 632 ARG A N 1
ATOM 5089 C CA . ARG A 1 632 ? 29.203 25.688 -15.867 1 91.62 632 ARG A CA 1
ATOM 5090 C C . ARG A 1 632 ? 30.562 25.844 -15.188 1 91.62 632 ARG A C 1
ATOM 5092 O O . ARG A 1 632 ? 31.422 26.562 -15.68 1 91.62 632 ARG A O 1
ATOM 5099 N N . LYS A 1 633 ? 30.75 25.156 -14.133 1 91.5 633 LYS A N 1
ATOM 5100 C CA . LYS A 1 633 ? 31.969 25.281 -13.344 1 91.5 633 LYS A CA 1
ATOM 5101 C C . LYS A 1 633 ? 33.125 24.547 -14 1 91.5 633 LYS A C 1
ATOM 5103 O O . LYS A 1 633 ? 34.281 24.734 -13.633 1 91.5 633 LYS A O 1
ATOM 5108 N N . PHE A 1 634 ? 32.75 23.703 -15 1 93.5 634 PHE A N 1
ATOM 5109 C CA . PHE A 1 634 ? 33.844 23.031 -15.695 1 93.5 634 PHE A CA 1
ATOM 5110 C C . PHE A 1 634 ? 34.688 24.031 -16.484 1 93.5 634 PHE A C 1
ATOM 5112 O O . PHE A 1 634 ? 34.156 24.938 -17.109 1 93.5 634 PHE A O 1
ATOM 5119 N N . GLU A 1 635 ? 35.969 23.953 -16.406 1 90.12 635 GLU A N 1
ATOM 5120 C CA . GLU A 1 635 ? 36.875 24.906 -17.062 1 90.12 635 GLU A CA 1
ATOM 5121 C C . GLU A 1 635 ? 36.969 24.609 -18.547 1 90.12 635 GLU A C 1
ATOM 5123 O O . GLU A 1 635 ? 37.094 25.531 -19.359 1 90.12 635 GLU A O 1
ATOM 5128 N N . LEU A 1 636 ? 37.031 23.281 -18.891 1 89.56 636 LEU A N 1
ATOM 5129 C CA . LEU A 1 636 ? 37.156 22.859 -20.297 1 89.56 636 LEU A CA 1
ATOM 5130 C C . LEU A 1 636 ? 36.219 21.719 -20.625 1 89.56 636 LEU A C 1
ATOM 5132 O O . LEU A 1 636 ? 35.844 20.953 -19.734 1 89.56 636 LEU A O 1
ATOM 5136 N N . ASN A 1 637 ? 35.781 21.781 -21.875 1 90.12 637 ASN A N 1
ATOM 5137 C CA . ASN A 1 637 ? 35 20.656 -22.359 1 90.12 637 ASN A CA 1
ATOM 5138 C C . ASN A 1 637 ? 35.844 19.422 -22.609 1 90.12 637 ASN A C 1
ATOM 5140 O O . ASN A 1 637 ? 36.938 19.516 -23.188 1 90.12 637 ASN A O 1
ATOM 5144 N N . SER A 1 638 ? 35.469 18.312 -22.094 1 91.31 638 SER A N 1
ATOM 5145 C CA . SER A 1 638 ? 36.094 17.031 -22.359 1 91.31 638 SER A CA 1
ATOM 5146 C C . SER A 1 638 ? 35.094 16 -22.844 1 91.31 638 SER A C 1
ATOM 5148 O O . SER A 1 638 ? 33.938 16.344 -23.125 1 91.31 638 SER A O 1
ATOM 5150 N N . ASN A 1 639 ? 35.562 14.812 -23.016 1 88.81 639 ASN A N 1
ATOM 5151 C CA . ASN A 1 639 ? 34.719 13.766 -23.562 1 88.81 639 ASN A CA 1
ATOM 5152 C C . ASN A 1 639 ? 33.469 13.555 -22.719 1 88.81 639 ASN A C 1
ATOM 5154 O O . ASN A 1 639 ? 32.375 13.359 -23.25 1 88.81 639 ASN A O 1
ATOM 5158 N N . PHE A 1 640 ? 33.562 13.703 -21.391 1 93.56 640 PHE A N 1
ATOM 5159 C CA . PHE A 1 640 ? 32.406 13.383 -20.562 1 93.56 640 PHE A CA 1
ATOM 5160 C C . PHE A 1 640 ? 32.031 14.57 -19.672 1 93.56 640 PHE A C 1
ATOM 5162 O O . PHE A 1 640 ? 31.047 14.516 -18.938 1 93.56 640 PHE A O 1
ATOM 5169 N N . GLN A 1 641 ? 32.75 15.633 -19.781 1 95.56 641 GLN A N 1
ATOM 5170 C CA . GLN A 1 641 ? 32.5 16.844 -19.016 1 95.56 641 GLN A CA 1
ATOM 5171 C C . GLN A 1 641 ? 32.281 18.047 -19.922 1 95.56 641 GLN A C 1
ATOM 5173 O O . GLN A 1 641 ? 33.125 18.359 -20.766 1 95.56 641 GLN A O 1
ATOM 5178 N N . LYS A 1 642 ? 31.141 18.672 -19.75 1 96.38 642 LYS A N 1
ATOM 5179 C CA . LYS A 1 642 ? 30.781 19.781 -20.625 1 96.38 642 LYS A CA 1
ATOM 5180 C C . LYS A 1 642 ? 30.375 21.016 -19.812 1 96.38 642 LYS A C 1
ATOM 5182 O O . LYS A 1 642 ? 29.75 20.891 -18.766 1 96.38 642 LYS A O 1
ATOM 5187 N N . GLN A 1 643 ? 30.641 22.156 -20.281 1 94.44 643 GLN A N 1
ATOM 5188 C CA . GLN A 1 643 ? 30.328 23.422 -19.594 1 94.44 643 GLN A CA 1
ATOM 5189 C C . GLN A 1 643 ? 28.844 23.781 -19.766 1 94.44 643 GLN A C 1
ATOM 5191 O O . GLN A 1 643 ? 28.281 24.5 -18.938 1 94.44 643 GLN A O 1
ATOM 5196 N N . SER A 1 644 ? 28.422 23.375 -20.922 1 94.31 644 SER A N 1
ATOM 5197 C CA . SER A 1 644 ? 27.016 23.641 -21.234 1 94.31 644 SER A CA 1
ATOM 5198 C C . SER A 1 644 ? 26.391 22.5 -22.016 1 94.31 644 SER A C 1
ATOM 5200 O O . SER A 1 644 ? 27.094 21.734 -22.672 1 94.31 644 SER A O 1
ATOM 5202 N N . PHE A 1 645 ? 25.094 22.406 -21.906 1 94.62 645 PHE A N 1
ATOM 5203 C CA . PHE A 1 645 ? 24.375 21.375 -22.656 1 94.62 645 PHE A CA 1
ATOM 5204 C C . PHE A 1 645 ? 24.578 21.562 -24.156 1 94.62 645 PHE A C 1
ATOM 5206 O O . PHE A 1 645 ? 24.625 20.578 -24.906 1 94.62 645 PHE A O 1
ATOM 5213 N N . ARG A 1 646 ? 24.719 22.781 -24.516 1 92.25 646 ARG A N 1
ATOM 5214 C CA . ARG A 1 646 ? 24.859 23.109 -25.938 1 92.25 646 ARG A CA 1
ATOM 5215 C C . ARG A 1 646 ? 26.172 22.562 -26.484 1 92.25 646 ARG A C 1
ATOM 5217 O O . ARG A 1 646 ? 26.328 22.406 -27.703 1 92.25 646 ARG A O 1
ATOM 5224 N N . SER A 1 647 ? 27.109 22.297 -25.641 1 93 647 SER A N 1
ATOM 5225 C CA . SER A 1 647 ? 28.406 21.766 -26.047 1 93 647 SER A CA 1
ATOM 5226 C C . SER A 1 647 ? 28.328 20.266 -26.312 1 93 647 SER A C 1
ATOM 5228 O O . SER A 1 647 ? 29.297 19.672 -26.797 1 93 647 SER A O 1
ATOM 5230 N N . LEU A 1 648 ? 27.219 19.594 -26.047 1 93.69 648 LEU A N 1
ATOM 5231 C CA . LEU A 1 648 ? 27.031 18.172 -26.312 1 93.69 648 LEU A CA 1
ATOM 5232 C C . LEU A 1 648 ? 26.719 17.922 -27.781 1 93.69 648 LEU A C 1
ATOM 5234 O O . LEU A 1 648 ? 25.969 18.672 -28.406 1 93.69 648 LEU A O 1
ATOM 5238 N N . SER A 1 649 ? 27.359 16.969 -28.281 1 91.88 649 SER A N 1
ATOM 5239 C CA . SER A 1 649 ? 27.016 16.562 -29.641 1 91.88 649 SER A CA 1
ATOM 5240 C C . SER A 1 649 ? 25.703 15.797 -29.672 1 91.88 649 SER A C 1
ATOM 5242 O O . SER A 1 649 ? 25.266 15.25 -28.656 1 91.88 649 SER A O 1
ATOM 5244 N N . GLU A 1 650 ? 25.109 15.727 -30.766 1 91.12 650 GLU A N 1
ATOM 5245 C CA . GLU A 1 650 ? 23.875 14.992 -30.953 1 91.12 650 GLU A CA 1
ATOM 5246 C C . GLU A 1 650 ? 24.062 13.5 -30.703 1 91.12 650 GLU A C 1
ATOM 5248 O O . GLU A 1 650 ? 23.188 12.844 -30.156 1 91.12 650 GLU A O 1
ATOM 5253 N N . ALA A 1 651 ? 25.188 13.062 -31.062 1 92.19 651 ALA A N 1
ATOM 5254 C CA . ALA A 1 651 ? 25.5 11.641 -30.891 1 92.19 651 ALA A CA 1
ATOM 5255 C C . ALA A 1 651 ? 25.625 11.297 -29.406 1 92.19 651 ALA A C 1
ATOM 5257 O O . ALA A 1 651 ? 25.203 10.219 -28.984 1 92.19 651 ALA A O 1
ATOM 5258 N N . GLU A 1 652 ? 26.203 12.203 -28.703 1 94.62 652 GLU A N 1
ATOM 5259 C CA . GLU A 1 652 ? 26.344 11.992 -27.266 1 94.62 652 GLU A CA 1
ATOM 5260 C C . GLU A 1 652 ? 24.984 11.953 -26.562 1 94.62 652 GLU A C 1
ATOM 5262 O O . GLU A 1 652 ? 24.75 11.086 -25.734 1 94.62 652 GLU A O 1
ATOM 5267 N N . PHE A 1 653 ? 24.188 12.828 -26.984 1 95.31 653 PHE A N 1
ATOM 5268 C CA . PHE A 1 653 ? 22.875 12.914 -26.344 1 95.31 653 PHE A CA 1
ATOM 5269 C C . PHE A 1 653 ? 21.969 11.766 -26.797 1 95.31 653 PHE A C 1
ATOM 5271 O O . PHE A 1 653 ? 21.141 11.289 -26.031 1 95.31 653 PHE A O 1
ATOM 5278 N N . ALA A 1 654 ? 22.172 11.281 -27.984 1 95.44 654 ALA A N 1
ATOM 5279 C CA . ALA A 1 654 ? 21.375 10.172 -28.531 1 95.44 654 ALA A CA 1
ATOM 5280 C C . ALA A 1 654 ? 21.625 8.891 -27.75 1 95.44 654 ALA A C 1
ATOM 5282 O O . ALA A 1 654 ? 20.75 8.023 -27.688 1 95.44 654 ALA A O 1
ATOM 5283 N N . ASN A 1 655 ? 22.703 8.805 -27.078 1 95.5 655 ASN A N 1
ATOM 5284 C CA . ASN A 1 655 ? 23.062 7.605 -26.328 1 95.5 655 ASN A CA 1
ATOM 5285 C C . ASN A 1 655 ? 22.5 7.637 -24.906 1 95.5 655 ASN A C 1
ATOM 5287 O O . ASN A 1 655 ? 22.5 6.613 -24.219 1 95.5 655 ASN A O 1
ATOM 5291 N N . ILE A 1 656 ? 22 8.758 -24.516 1 97.19 656 ILE A N 1
ATOM 5292 C CA . ILE A 1 656 ? 21.516 8.945 -23.141 1 97.19 656 ILE A CA 1
ATOM 5293 C C . ILE A 1 656 ? 20.062 8.461 -23.047 1 97.19 656 ILE A C 1
ATOM 5295 O O . ILE A 1 656 ? 19.234 8.773 -23.906 1 97.19 656 ILE A O 1
ATOM 5299 N N . ASP A 1 657 ? 19.812 7.707 -21.969 1 97.44 657 ASP A N 1
ATOM 5300 C CA . ASP A 1 657 ? 18.422 7.324 -21.766 1 97.44 657 ASP A CA 1
ATOM 5301 C C . ASP A 1 657 ? 17.922 7.746 -20.391 1 97.44 657 ASP A C 1
ATOM 5303 O O . ASP A 1 657 ? 16.766 7.535 -20.047 1 97.44 657 ASP A O 1
ATOM 5307 N N . LEU A 1 658 ? 18.797 8.312 -19.562 1 98.25 658 LEU A N 1
ATOM 5308 C CA . LEU A 1 658 ? 18.391 8.836 -18.266 1 98.25 658 LEU A CA 1
ATOM 5309 C C . LEU A 1 658 ? 19.062 10.188 -18 1 98.25 658 LEU A C 1
ATOM 5311 O O . LEU A 1 658 ? 20.281 10.289 -17.984 1 98.25 658 LEU A O 1
ATOM 5315 N N . VAL A 1 659 ? 18.25 11.219 -17.797 1 98.19 659 VAL A N 1
ATOM 5316 C CA . VAL A 1 659 ? 18.734 12.555 -17.453 1 98.19 659 VAL A CA 1
ATOM 5317 C C . VAL A 1 659 ? 18.375 12.883 -16 1 98.19 659 VAL A C 1
ATOM 5319 O O . VAL A 1 659 ? 17.203 12.805 -15.625 1 98.19 659 VAL A O 1
ATOM 5322 N N . ILE A 1 660 ? 19.359 13.242 -15.227 1 97.69 660 ILE A N 1
ATOM 5323 C CA . ILE A 1 660 ? 19.141 13.68 -13.852 1 97.69 660 ILE A CA 1
ATOM 5324 C C . ILE A 1 660 ? 19.469 15.164 -13.719 1 97.69 660 ILE A C 1
ATOM 5326 O O . ILE A 1 660 ? 20.578 15.586 -14.016 1 97.69 660 ILE A O 1
ATOM 5330 N N . GLY A 1 661 ? 18.453 15.93 -13.305 1 96.12 661 GLY A N 1
ATOM 5331 C CA . GLY A 1 661 ? 18.656 17.359 -13.125 1 96.12 661 GLY A CA 1
ATOM 5332 C C . GLY A 1 661 ? 18.75 17.781 -11.672 1 96.12 661 GLY A C 1
ATOM 5333 O O . GLY A 1 661 ? 17.891 17.422 -10.859 1 96.12 661 GLY A O 1
ATOM 5334 N N . VAL A 1 662 ? 19.812 18.562 -11.32 1 93.31 662 VAL A N 1
ATOM 5335 C CA . VAL A 1 662 ? 19.984 19.062 -9.961 1 93.31 662 VAL A CA 1
ATOM 5336 C C . VAL A 1 662 ? 20.5 20.5 -10.008 1 93.31 662 VAL A C 1
ATOM 5338 O O . VAL A 1 662 ? 21.375 20.875 -9.219 1 93.31 662 VAL A O 1
ATOM 5341 N N . THR A 1 663 ? 20.016 21.297 -10.922 1 88.69 663 THR A N 1
ATOM 5342 C CA . THR A 1 663 ? 20.5 22.656 -11.125 1 88.69 663 THR A CA 1
ATOM 5343 C C . THR A 1 663 ? 19.547 23.656 -10.484 1 88.69 663 THR A C 1
ATOM 5345 O O . THR A 1 663 ? 19.953 24.781 -10.164 1 88.69 663 THR A O 1
ATOM 5348 N N . GLY A 1 664 ? 18.328 23.297 -10.422 1 80.81 664 GLY A N 1
ATOM 5349 C CA . GLY A 1 664 ? 17.312 24.25 -9.961 1 80.81 664 GLY A CA 1
ATOM 5350 C C . GLY A 1 664 ? 16.797 25.141 -11.07 1 80.81 664 GLY A C 1
ATOM 5351 O O . GLY A 1 664 ? 16.078 26.109 -10.805 1 80.81 664 GLY A O 1
ATOM 5352 N N . GLU A 1 665 ? 17.203 24.844 -12.297 1 84.19 665 GLU A N 1
ATOM 5353 C CA . GLU A 1 665 ? 16.703 25.562 -13.469 1 84.19 665 GLU A CA 1
ATOM 5354 C C . GLU A 1 665 ? 16.438 24.594 -14.625 1 84.19 665 GLU A C 1
ATOM 5356 O O . GLU A 1 665 ? 16.953 23.484 -14.656 1 84.19 665 GLU A O 1
ATOM 5361 N N . SER A 1 666 ? 15.586 25.094 -15.562 1 89.5 666 SER A N 1
ATOM 5362 C CA . SER A 1 666 ? 15.297 24.281 -16.75 1 89.5 666 SER A CA 1
ATOM 5363 C C . SER A 1 666 ? 16.328 24.531 -17.844 1 89.5 666 SER A C 1
ATOM 5365 O O . SER A 1 666 ? 16.266 25.516 -18.562 1 89.5 666 SER A O 1
ATOM 5367 N N . ILE A 1 667 ? 17.188 23.625 -18.047 1 91.5 667 ILE A N 1
ATOM 5368 C CA . ILE A 1 667 ? 18.281 23.781 -19 1 91.5 667 ILE A CA 1
ATOM 5369 C C . ILE A 1 667 ? 17.844 23.297 -20.375 1 91.5 667 ILE A C 1
ATOM 5371 O O . ILE A 1 667 ? 18.109 23.969 -21.391 1 91.5 667 ILE A O 1
ATOM 5375 N N . LEU A 1 668 ? 17.125 22.172 -20.438 1 94.69 668 LEU A N 1
ATOM 5376 C CA . LEU A 1 668 ? 16.688 21.609 -21.703 1 94.69 668 LEU A CA 1
ATOM 5377 C C . LEU A 1 668 ? 15.445 22.328 -22.219 1 94.69 668 LEU A C 1
ATOM 5379 O O . LEU A 1 668 ? 14.539 22.656 -21.438 1 94.69 668 LEU A O 1
ATOM 5383 N N . GLU A 1 669 ? 15.492 22.578 -23.484 1 94.25 669 GLU A N 1
ATOM 5384 C CA . GLU A 1 669 ? 14.383 23.266 -24.125 1 94.25 669 GLU A CA 1
ATOM 5385 C C . GLU A 1 669 ? 13.594 22.344 -25.047 1 94.25 669 GLU A C 1
ATOM 5387 O O . GLU A 1 669 ? 13.977 21.188 -25.234 1 94.25 669 GLU A O 1
ATOM 5392 N N . SER A 1 670 ? 12.492 22.844 -25.594 1 93.94 670 SER A N 1
ATOM 5393 C CA . SER A 1 670 ? 11.57 22.062 -26.406 1 93.94 670 SER A CA 1
ATOM 5394 C C . SER A 1 670 ? 12.297 21.406 -27.578 1 93.94 670 SER A C 1
ATOM 5396 O O . SER A 1 670 ? 12.078 20.219 -27.875 1 93.94 670 SER A O 1
ATOM 5398 N N . LYS A 1 671 ? 13.164 22.156 -28.156 1 93.56 671 LYS A N 1
ATOM 5399 C CA . LYS A 1 671 ? 13.891 21.672 -29.328 1 93.56 671 LYS A CA 1
ATOM 5400 C C . LYS A 1 671 ? 14.781 20.484 -28.953 1 93.56 671 LYS A C 1
ATOM 5402 O O . LYS A 1 671 ? 14.969 19.562 -29.75 1 93.56 671 LYS A O 1
ATOM 5407 N N . ASP A 1 672 ? 15.336 20.516 -27.812 1 95.56 672 ASP A N 1
ATOM 5408 C CA . ASP A 1 672 ? 16.219 19.453 -27.344 1 95.56 672 ASP A CA 1
ATOM 5409 C C . ASP A 1 672 ? 15.453 18.156 -27.156 1 95.56 672 ASP A C 1
ATOM 5411 O O . ASP A 1 672 ? 15.969 17.078 -27.484 1 95.56 672 ASP A O 1
ATOM 5415 N N . PHE A 1 673 ? 14.25 18.219 -26.688 1 95.88 673 PHE A N 1
ATOM 5416 C CA . PHE A 1 673 ? 13.43 17.031 -26.484 1 95.88 673 PHE A CA 1
ATOM 5417 C C . PHE A 1 673 ? 12.984 16.453 -27.812 1 95.88 673 PHE A C 1
ATOM 5419 O O . PHE A 1 673 ? 12.93 15.227 -27.969 1 95.88 673 PHE A O 1
ATOM 5426 N N . GLU A 1 674 ? 12.656 17.328 -28.688 1 95.06 674 GLU A N 1
ATOM 5427 C CA . GLU A 1 674 ? 12.32 16.875 -30.031 1 95.06 674 GLU A CA 1
ATOM 5428 C C . GLU A 1 674 ? 13.477 16.094 -30.641 1 95.06 674 GLU A C 1
ATOM 5430 O O . GLU A 1 674 ? 13.273 15.023 -31.219 1 95.06 674 GLU A O 1
ATOM 5435 N N . ASN A 1 675 ? 14.617 16.672 -30.547 1 94.81 675 ASN A N 1
ATOM 5436 C CA . ASN A 1 675 ? 15.797 15.984 -31.062 1 94.81 675 ASN A CA 1
ATOM 5437 C C . ASN A 1 675 ? 16.016 14.648 -30.375 1 94.81 675 ASN A C 1
ATOM 5439 O O . ASN A 1 675 ? 16.422 13.672 -31.016 1 94.81 675 ASN A O 1
ATOM 5443 N N . TRP A 1 676 ? 15.859 14.625 -29.078 1 96.38 676 TRP A N 1
ATOM 5444 C CA . TRP A 1 676 ? 16.031 13.406 -28.297 1 96.38 676 TRP A CA 1
ATOM 5445 C C . TRP A 1 676 ? 15.086 12.305 -28.781 1 96.38 676 TRP A C 1
ATOM 5447 O O . TRP A 1 676 ? 15.492 11.148 -28.906 1 96.38 676 TRP A O 1
ATOM 5457 N N . ILE A 1 677 ? 13.867 12.648 -29.094 1 95.75 677 ILE A N 1
ATOM 5458 C CA . ILE A 1 677 ? 12.852 11.711 -29.547 1 95.75 677 ILE A CA 1
ATOM 5459 C C . ILE A 1 677 ? 13.25 11.141 -30.922 1 95.75 677 ILE A C 1
ATOM 5461 O O . ILE A 1 677 ? 13.164 9.938 -31.141 1 95.75 677 ILE A O 1
ATOM 5465 N N . PHE A 1 678 ? 13.758 11.953 -31.75 1 95.12 678 PHE A N 1
ATOM 5466 C CA . PHE A 1 678 ? 14.055 11.531 -33.125 1 95.12 678 PHE A CA 1
ATOM 5467 C C . PHE A 1 678 ? 15.375 10.781 -33.188 1 95.12 678 PHE A C 1
ATOM 5469 O O . PHE A 1 678 ? 15.531 9.859 -33.969 1 95.12 678 PHE A O 1
ATOM 5476 N N . GLN A 1 679 ? 16.328 11.117 -32.312 1 95 679 GLN A N 1
ATOM 5477 C CA . GLN A 1 679 ? 17.688 10.656 -32.531 1 95 679 GLN A CA 1
ATOM 5478 C C . GLN A 1 679 ? 18.078 9.586 -31.516 1 95 679 GLN A C 1
ATOM 5480 O O . GLN A 1 679 ? 19.031 8.836 -31.734 1 95 679 GLN A O 1
ATOM 5485 N N . SER A 1 680 ? 17.406 9.516 -30.406 1 95.69 680 SER A N 1
ATOM 5486 C CA . SER A 1 680 ? 17.828 8.602 -29.359 1 95.69 680 SER A CA 1
ATOM 5487 C C . SER A 1 680 ? 17.828 7.156 -29.844 1 95.69 680 SER A C 1
ATOM 5489 O O . SER A 1 680 ? 16.953 6.758 -30.625 1 95.69 680 SER A O 1
ATOM 5491 N N . GLU A 1 681 ? 18.75 6.395 -29.359 1 92.81 681 GLU A N 1
ATOM 5492 C CA . GLU A 1 681 ? 18.875 4.977 -29.688 1 92.81 681 GLU A CA 1
ATOM 5493 C C . GLU A 1 681 ? 17.953 4.125 -28.812 1 92.81 681 GLU A C 1
ATOM 5495 O O . GLU A 1 681 ? 17.797 2.926 -29.047 1 92.81 681 GLU A O 1
ATOM 5500 N N . HIS A 1 682 ? 17.375 4.73 -27.875 1 95 682 HIS A N 1
ATOM 5501 C CA . HIS A 1 682 ? 16.562 4.004 -26.906 1 95 682 HIS A CA 1
ATOM 5502 C C . HIS A 1 682 ? 15.078 4.293 -27.094 1 95 682 HIS A C 1
ATOM 5504 O O . HIS A 1 682 ? 14.695 5.402 -27.469 1 95 682 HIS A O 1
ATOM 5510 N N . LYS A 1 683 ? 14.305 3.34 -26.766 1 94.06 683 LYS A N 1
ATOM 5511 C CA . LYS A 1 683 ? 12.859 3.494 -26.875 1 94.06 683 LYS A CA 1
ATOM 5512 C C . LYS A 1 683 ? 12.297 4.195 -25.641 1 94.06 683 LYS A C 1
ATOM 5514 O O . LYS A 1 683 ? 11.352 4.984 -25.734 1 94.06 683 LYS A O 1
ATOM 5519 N N . GLN A 1 684 ? 12.859 3.857 -24.531 1 96.56 684 GLN A N 1
ATOM 5520 C CA . GLN A 1 684 ? 12.406 4.441 -23.281 1 96.56 684 GLN A CA 1
ATOM 5521 C C . GLN A 1 684 ? 13.414 5.461 -22.75 1 96.56 684 GLN A C 1
ATOM 5523 O O . GLN A 1 684 ? 14.609 5.168 -22.656 1 96.56 684 GLN A O 1
ATOM 5528 N N . LEU A 1 685 ? 12.914 6.652 -22.484 1 98.19 685 LEU A N 1
ATOM 5529 C CA . LEU A 1 685 ? 13.727 7.762 -22 1 98.19 685 LEU A CA 1
ATOM 5530 C C . LEU A 1 685 ? 13.227 8.242 -20.641 1 98.19 685 LEU A C 1
ATOM 5532 O O . LEU A 1 685 ? 12.016 8.289 -20.406 1 98.19 685 LEU A O 1
ATOM 5536 N N . PHE A 1 686 ? 14.203 8.555 -19.719 1 98.44 686 PHE A N 1
ATOM 5537 C CA . PHE A 1 686 ? 13.82 8.875 -18.344 1 98.44 686 PHE A CA 1
ATOM 5538 C C . PHE A 1 686 ? 14.32 10.258 -17.953 1 98.44 686 PHE A C 1
ATOM 5540 O O . PHE A 1 686 ? 15.453 10.633 -18.266 1 98.44 686 PHE A O 1
ATOM 5547 N N . LEU A 1 687 ? 13.43 11.023 -17.312 1 97.69 687 LEU A N 1
ATOM 5548 C CA . LEU A 1 687 ? 13.75 12.312 -16.703 1 97.69 687 LEU A CA 1
ATOM 5549 C C . LEU A 1 687 ? 13.531 12.273 -15.195 1 97.69 687 LEU A C 1
ATOM 5551 O O . LEU A 1 687 ? 12.438 11.945 -14.734 1 97.69 687 LEU A O 1
ATOM 5555 N N . ALA A 1 688 ? 14.562 12.586 -14.422 1 97.06 688 ALA A N 1
ATOM 5556 C CA . ALA A 1 688 ? 14.477 12.602 -12.969 1 97.06 688 ALA A CA 1
ATOM 5557 C C . ALA A 1 688 ? 15.016 13.906 -12.398 1 97.06 688 ALA A C 1
ATOM 5559 O O . ALA A 1 688 ? 16.109 14.344 -12.758 1 97.06 688 ALA A O 1
ATOM 5560 N N . SER A 1 689 ? 14.18 14.484 -11.5 1 94.81 689 SER A N 1
ATOM 5561 C CA . SER A 1 689 ? 14.594 15.734 -10.852 1 94.81 689 SER A CA 1
ATOM 5562 C C . SER A 1 689 ? 15.055 15.484 -9.422 1 94.81 689 SER A C 1
ATOM 5564 O O . SER A 1 689 ? 14.453 14.703 -8.695 1 94.81 689 SER A O 1
ATOM 5566 N N . GLY A 1 690 ? 16.219 16.094 -9.086 1 90.38 690 GLY A N 1
ATOM 5567 C CA . GLY A 1 690 ? 16.703 16.031 -7.715 1 90.38 690 GLY A CA 1
ATOM 5568 C C . GLY A 1 690 ? 16.641 17.359 -6.988 1 90.38 690 GLY A C 1
ATOM 5569 O O . GLY A 1 690 ? 17.156 17.484 -5.871 1 90.38 690 GLY A O 1
ATOM 5570 N N . SER A 1 691 ? 16.109 18.312 -7.652 1 78.94 691 SER A N 1
ATOM 5571 C CA . SER A 1 691 ? 16.078 19.641 -7.066 1 78.94 691 SER A CA 1
ATOM 5572 C C . SER A 1 691 ? 14.648 20.094 -6.797 1 78.94 691 SER A C 1
ATOM 5574 O O . SER A 1 691 ? 13.695 19.422 -7.172 1 78.94 691 SER A O 1
ATOM 5576 N N . THR A 1 692 ? 14.672 21.188 -6.168 1 67.75 692 THR A N 1
ATOM 5577 C CA . THR A 1 692 ? 13.445 21.688 -5.551 1 67.75 692 THR A CA 1
ATOM 5578 C C . THR A 1 692 ? 12.422 22.078 -6.617 1 67.75 692 THR A C 1
ATOM 5580 O O . THR A 1 692 ? 12.789 22.609 -7.668 1 67.75 692 THR A O 1
ATOM 5583 N N . LYS A 1 693 ? 11.25 21.672 -6.465 1 70 693 LYS A N 1
ATOM 5584 C CA . LYS A 1 693 ? 10.055 22.047 -7.219 1 70 693 LYS A CA 1
ATOM 5585 C C . LYS A 1 693 ? 10.023 21.359 -8.578 1 70 693 LYS A C 1
ATOM 5587 O O . LYS A 1 693 ? 10.602 20.297 -8.758 1 70 693 LYS A O 1
ATOM 5592 N N . THR A 1 694 ? 9.281 21.828 -9.492 1 71.19 694 THR A N 1
ATOM 5593 C CA . THR A 1 694 ? 9.156 21.266 -10.836 1 71.19 694 THR A CA 1
ATOM 5594 C C . THR A 1 694 ? 9.906 22.125 -11.852 1 71.19 694 THR A C 1
ATOM 5596 O O . THR A 1 694 ? 9.555 22.141 -13.031 1 71.19 694 THR A O 1
ATOM 5599 N N . VAL A 1 695 ? 11.016 22.625 -11.375 1 79.12 695 VAL A N 1
ATOM 5600 C CA . VAL A 1 695 ? 11.648 23.641 -12.211 1 79.12 695 VAL A CA 1
ATOM 5601 C C . VAL A 1 695 ? 12.641 22.984 -13.164 1 79.12 695 VAL A C 1
ATOM 5603 O O . VAL A 1 695 ? 12.898 23.5 -14.258 1 79.12 695 VAL A O 1
ATOM 5606 N N . GLU A 1 696 ? 13.188 21.891 -12.859 1 87.62 696 GLU A N 1
ATOM 5607 C CA . GLU A 1 696 ? 14.242 21.25 -13.648 1 87.62 696 GLU A CA 1
ATOM 5608 C C . GLU A 1 696 ? 13.766 20.953 -15.07 1 87.62 696 GLU A C 1
ATOM 5610 O O . GLU A 1 696 ? 14.547 21.047 -16.016 1 87.62 696 GLU A O 1
ATOM 5615 N N . PHE A 1 697 ? 12.5 20.547 -15.156 1 92.06 697 PHE A N 1
ATOM 5616 C CA . PHE A 1 697 ? 11.961 20.156 -16.453 1 92.06 697 PHE A CA 1
ATOM 5617 C C . PHE A 1 697 ? 10.664 20.891 -16.75 1 92.06 697 PHE A C 1
ATOM 5619 O O . PHE A 1 697 ? 9.727 20.312 -17.312 1 92.06 697 PHE A O 1
ATOM 5626 N N . ALA A 1 698 ? 10.648 22.078 -16.312 1 87.81 698 ALA A N 1
ATOM 5627 C CA . ALA A 1 698 ? 9.477 22.922 -16.516 1 87.81 698 ALA A CA 1
ATOM 5628 C C . ALA A 1 698 ? 9.203 23.109 -18 1 87.81 698 ALA A C 1
ATOM 5630 O O . ALA A 1 698 ? 8.039 23.141 -18.422 1 87.81 698 ALA A O 1
ATOM 5631 N N . SER A 1 699 ? 10.25 23.266 -18.828 1 91.88 699 SER A N 1
ATOM 5632 C CA . SER A 1 699 ? 10.102 23.453 -20.266 1 91.88 699 SER A CA 1
ATOM 5633 C C . SER A 1 699 ? 9.461 22.234 -20.922 1 91.88 699 SER A C 1
ATOM 5635 O O . SER A 1 699 ? 8.664 22.359 -21.844 1 91.88 699 SER A O 1
ATOM 5637 N N . PHE A 1 700 ? 9.891 21.094 -20.469 1 93.69 700 PHE A N 1
ATOM 5638 C CA . PHE A 1 700 ? 9.305 19.875 -20.984 1 93.69 700 PHE A CA 1
ATOM 5639 C C . PHE A 1 700 ? 7.816 19.797 -20.688 1 93.69 700 PHE A C 1
ATOM 5641 O O . PHE A 1 700 ? 7.012 19.453 -21.547 1 93.69 700 PHE A O 1
ATOM 5648 N N . ILE A 1 701 ? 7.5 20.047 -19.438 1 86.94 701 ILE A N 1
ATOM 5649 C CA . ILE A 1 701 ? 6.117 19.984 -18.984 1 86.94 701 ILE A CA 1
ATOM 5650 C C . ILE A 1 701 ? 5.262 20.969 -19.781 1 86.94 701 ILE A C 1
ATOM 5652 O O . ILE A 1 701 ? 4.176 20.625 -20.234 1 86.94 701 ILE A O 1
ATOM 5656 N N . GLN A 1 702 ? 5.762 22.141 -19.953 1 86.12 702 GLN A N 1
ATOM 5657 C CA . GLN A 1 702 ? 5.047 23.156 -20.719 1 86.12 702 GLN A CA 1
ATOM 5658 C C . GLN A 1 702 ? 4.879 22.734 -22.172 1 86.12 702 GLN A C 1
ATOM 5660 O O . GLN A 1 702 ? 3.797 22.875 -22.75 1 86.12 702 GLN A O 1
ATOM 5665 N N . TRP A 1 703 ? 5.914 22.25 -22.734 1 92.38 703 TRP A N 1
ATOM 5666 C CA . TRP A 1 703 ? 5.926 21.828 -24.125 1 92.38 703 TRP A CA 1
ATOM 5667 C C . TRP A 1 703 ? 4.918 20.703 -24.359 1 92.38 703 TRP A C 1
ATOM 5669 O O . TRP A 1 703 ? 4.156 20.75 -25.328 1 92.38 703 TRP A O 1
ATOM 5679 N N . THR A 1 704 ? 4.906 19.703 -23.547 1 89.06 704 THR A N 1
ATOM 5680 C CA . THR A 1 704 ? 3.992 18.578 -23.703 1 89.06 704 THR A CA 1
ATOM 5681 C C . THR A 1 704 ? 2.547 19.031 -23.484 1 89.06 704 THR A C 1
ATOM 5683 O O . THR A 1 704 ? 1.63 18.5 -24.125 1 89.06 704 THR A O 1
ATOM 5686 N N . ASN A 1 705 ? 2.348 19.953 -22.625 1 79.88 705 ASN A N 1
ATOM 5687 C CA . ASN A 1 705 ? 1.012 20.516 -22.422 1 79.88 705 ASN A CA 1
ATOM 5688 C C . ASN A 1 705 ? 0.513 21.219 -23.688 1 79.88 705 ASN A C 1
ATOM 5690 O O . ASN A 1 705 ? -0.667 21.125 -24.031 1 79.88 705 ASN A O 1
ATOM 5694 N N . GLU A 1 706 ? 1.379 21.953 -24.281 1 85.5 706 GLU A N 1
ATOM 5695 C CA . GLU A 1 706 ? 1.04 22.641 -25.531 1 85.5 706 GLU A CA 1
ATOM 5696 C C . GLU A 1 706 ? 0.695 21.656 -26.625 1 85.5 706 GLU A C 1
ATOM 5698 O O . GLU A 1 706 ? -0.261 21.859 -27.375 1 85.5 706 GLU A O 1
ATOM 5703 N N . LEU A 1 707 ? 1.471 20.641 -26.703 1 86.94 707 LEU A N 1
ATOM 5704 C CA . LEU A 1 707 ? 1.214 19.609 -27.703 1 86.94 707 LEU A CA 1
ATOM 5705 C C . LEU A 1 707 ? -0.125 18.922 -27.438 1 86.94 707 LEU A C 1
ATOM 5707 O O . LEU A 1 707 ? -0.86 18.609 -28.391 1 86.94 707 LEU A O 1
ATOM 5711 N N . ASN A 1 708 ? -0.414 18.656 -26.266 1 78 708 ASN A N 1
ATOM 5712 C CA . ASN A 1 708 ? -1.651 17.984 -25.875 1 78 708 ASN A CA 1
ATOM 5713 C C . ASN A 1 708 ? -2.875 18.844 -26.203 1 78 708 ASN A C 1
ATOM 5715 O O . ASN A 1 708 ? -3.943 18.312 -26.516 1 78 708 ASN A O 1
ATOM 5719 N N . SER A 1 709 ? -2.756 20.125 -26.062 1 76.75 709 SER A N 1
ATOM 5720 C CA . SER A 1 709 ? -3.854 21.062 -26.312 1 76.75 709 SER A CA 1
ATOM 5721 C C . SER A 1 709 ? -4.047 21.312 -27.797 1 76.75 709 SER A C 1
ATOM 5723 O O . SER A 1 709 ? -5.098 21.812 -28.219 1 76.75 709 SER A O 1
ATOM 5725 N N . SER A 1 710 ? -3.074 20.906 -28.516 1 83.25 710 SER A N 1
ATOM 5726 C CA . SER A 1 710 ? -3.146 21.125 -29.953 1 83.25 710 SER A CA 1
ATOM 5727 C C . SER A 1 710 ? -4.004 20.047 -30.625 1 83.25 710 SER A C 1
ATOM 5729 O O . SER A 1 710 ? -3.973 18.891 -30.234 1 83.25 710 SER A O 1
ATOM 5731 N N . GLU A 1 711 ? -4.926 20.406 -31.547 1 77.94 711 GLU A N 1
ATOM 5732 C CA . GLU A 1 711 ? -5.762 19.469 -32.281 1 77.94 711 GLU A CA 1
ATOM 5733 C C . GLU A 1 711 ? -4.922 18.578 -33.188 1 77.94 711 GLU A C 1
ATOM 5735 O O . GLU A 1 711 ? -5.215 17.391 -33.344 1 77.94 711 GLU A O 1
ATOM 5740 N N . ASN A 1 712 ? -3.875 19.188 -33.781 1 86.25 712 ASN A N 1
ATOM 5741 C CA . ASN A 1 712 ? -2.975 18.453 -34.688 1 86.25 712 ASN A CA 1
ATOM 5742 C C . ASN A 1 712 ? -1.515 18.656 -34.281 1 86.25 712 ASN A C 1
ATOM 5744 O O . ASN A 1 712 ? -0.79 19.406 -34.938 1 86.25 712 ASN A O 1
ATOM 5748 N N . PRO A 1 713 ? -1.094 17.922 -33.281 1 90.44 713 PRO A N 1
ATOM 5749 C CA . PRO A 1 713 ? 0.284 18.109 -32.812 1 90.44 713 PRO A CA 1
ATOM 5750 C C . PRO A 1 713 ? 1.317 17.672 -33.844 1 90.44 713 PRO A C 1
ATOM 5752 O O . PRO A 1 713 ? 1.119 16.688 -34.562 1 90.44 713 PRO A O 1
ATOM 5755 N N . LYS A 1 714 ? 2.32 18.531 -34.031 1 91.56 714 LYS A N 1
ATOM 5756 C CA . LYS A 1 714 ? 3.408 18.25 -34.969 1 91.56 714 LYS A CA 1
ATOM 5757 C C . LYS A 1 714 ? 4.762 18.297 -34.25 1 91.56 714 LYS A C 1
ATOM 5759 O O . LYS A 1 714 ? 4.965 19.094 -33.344 1 91.56 714 LYS A O 1
ATOM 5764 N N . LEU A 1 715 ? 5.621 17.328 -34.594 1 93.19 715 LEU A N 1
ATOM 576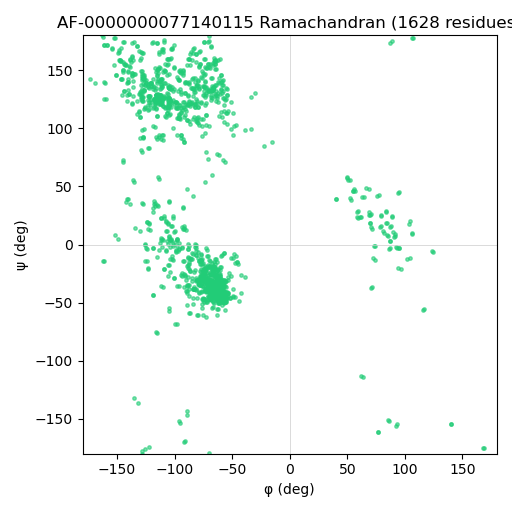5 C CA . LEU A 1 715 ? 7.027 17.344 -34.219 1 93.19 715 LEU A CA 1
ATOM 5766 C C . LEU A 1 715 ? 7.93 17.469 -35.438 1 93.19 715 LEU A C 1
ATOM 5768 O O . LEU A 1 715 ? 7.824 16.672 -36.375 1 93.19 715 LEU A O 1
ATOM 5772 N N . LYS A 1 716 ? 8.891 18.406 -35.469 1 90.62 716 LYS A N 1
ATOM 5773 C CA . LYS A 1 716 ? 9.727 18.703 -36.625 1 90.62 716 LYS A CA 1
ATOM 5774 C C . LYS A 1 716 ? 8.922 18.672 -37.906 1 90.62 716 LYS A C 1
ATOM 5776 O O . LYS A 1 716 ? 9.312 18.016 -38.875 1 90.62 716 LYS A O 1
ATOM 5781 N N . ASP A 1 717 ? 7.719 19.125 -38 1 86.38 717 ASP A N 1
ATOM 5782 C CA . ASP A 1 717 ? 6.832 19.297 -39.156 1 86.38 717 ASP A CA 1
ATOM 5783 C C . ASP A 1 717 ? 6.16 17.969 -39.531 1 86.38 717 ASP A C 1
ATOM 5785 O O . ASP A 1 717 ? 5.613 17.828 -40.625 1 86.38 717 ASP A O 1
ATOM 5789 N N . LYS A 1 718 ? 6.25 17 -38.719 1 93.31 718 LYS A N 1
ATOM 5790 C CA . LYS A 1 718 ? 5.582 15.719 -38.938 1 93.31 718 LYS A CA 1
ATOM 5791 C C . LYS A 1 718 ? 4.422 15.539 -37.969 1 93.31 718 LYS A C 1
ATOM 5793 O O . LYS A 1 718 ? 4.5 15.977 -36.812 1 93.31 718 LYS A O 1
ATOM 5798 N N . ASN A 1 719 ? 3.469 14.836 -38.469 1 92.88 719 ASN A N 1
ATOM 5799 C CA . ASN A 1 719 ? 2.322 14.57 -37.625 1 92.88 719 ASN A CA 1
ATOM 5800 C C . ASN A 1 719 ? 2.682 13.609 -36.5 1 92.88 719 ASN A C 1
ATOM 5802 O O . ASN A 1 719 ? 3.396 12.625 -36.719 1 92.88 719 ASN A O 1
ATOM 5806 N N . ALA A 1 720 ? 2.281 13.992 -35.312 1 93.75 720 ALA A N 1
ATOM 5807 C CA . ALA A 1 720 ? 2.617 13.18 -34.156 1 93.75 720 ALA A CA 1
ATOM 5808 C C . ALA A 1 720 ? 1.37 12.859 -33.344 1 93.75 720 ALA A C 1
ATOM 5810 O O . ALA A 1 720 ? 0.415 13.641 -33.312 1 93.75 720 ALA A O 1
ATOM 5811 N N . LEU A 1 721 ? 1.309 11.68 -32.812 1 91.19 721 LEU A N 1
ATOM 5812 C CA . LEU A 1 721 ? 0.309 11.281 -31.828 1 91.19 721 LEU A CA 1
ATOM 5813 C C . LEU A 1 721 ? 0.917 11.227 -30.438 1 91.19 721 LEU A C 1
ATOM 5815 O O . LEU A 1 721 ? 1.935 10.562 -30.219 1 91.19 721 LEU A O 1
ATOM 5819 N N . ILE A 1 722 ? 0.308 11.969 -29.562 1 89.56 722 ILE A N 1
ATOM 5820 C CA . ILE A 1 722 ? 0.824 12.039 -28.188 1 89.56 722 ILE A CA 1
ATOM 5821 C C . ILE A 1 722 ? -0.206 11.469 -27.219 1 89.56 722 ILE A C 1
ATOM 5823 O O . ILE A 1 722 ? -1.384 11.828 -27.266 1 89.56 722 ILE A O 1
ATOM 5827 N N . ARG A 1 723 ? 0.26 10.539 -26.391 1 85.31 723 ARG A N 1
ATOM 5828 C CA . ARG A 1 723 ? -0.604 9.938 -25.391 1 85.31 723 ARG A CA 1
ATOM 5829 C C . ARG A 1 723 ? 0.013 10.062 -24 1 85.31 723 ARG A C 1
ATOM 5831 O O . ARG A 1 723 ? 1.224 9.891 -23.828 1 85.31 723 ARG A O 1
ATOM 5838 N N . PHE A 1 724 ? -0.829 10.406 -23 1 81.56 724 PHE A N 1
ATOM 5839 C CA . PHE A 1 724 ? -0.397 10.547 -21.609 1 81.56 724 PHE A CA 1
ATOM 5840 C C . PHE A 1 724 ? -0.872 9.359 -20.781 1 81.56 724 PHE A C 1
ATOM 5842 O O . PHE A 1 724 ? -2.031 8.953 -20.875 1 81.56 724 PHE A O 1
ATOM 5849 N N . HIS A 1 725 ? 0.141 8.734 -20.094 1 80.94 725 HIS A N 1
ATOM 5850 C CA . HIS A 1 725 ? -0.144 7.645 -19.172 1 80.94 725 HIS A CA 1
ATOM 5851 C C . HIS A 1 725 ? 0.496 7.895 -17.812 1 80.94 725 HIS A C 1
ATOM 5853 O O . HIS A 1 725 ? 1.318 8.805 -17.672 1 80.94 725 HIS A O 1
ATOM 5859 N N . ARG A 1 726 ? 0.104 7.195 -16.828 1 81.12 726 ARG A N 1
ATOM 5860 C CA . ARG A 1 726 ? 0.749 7.211 -15.523 1 81.12 726 ARG A CA 1
ATOM 5861 C C . ARG A 1 726 ? 1.748 6.066 -15.391 1 81.12 726 ARG A C 1
ATOM 5863 O O . ARG A 1 726 ? 1.547 4.992 -15.961 1 81.12 726 ARG A O 1
ATOM 5870 N N . ILE A 1 727 ? 2.826 6.375 -14.758 1 89.81 727 ILE A N 1
ATOM 5871 C CA . ILE A 1 727 ? 3.744 5.305 -14.383 1 89.81 727 ILE A CA 1
ATOM 5872 C C . ILE A 1 727 ? 3.242 4.609 -13.125 1 89.81 727 ILE A C 1
ATOM 5874 O O . ILE A 1 727 ? 3.385 5.141 -12.016 1 89.81 727 ILE A O 1
ATOM 5878 N N . LEU A 1 728 ? 2.709 3.449 -13.297 1 80.94 728 LEU A N 1
ATOM 5879 C CA . LEU A 1 728 ? 2.205 2.699 -12.148 1 80.94 728 LEU A CA 1
ATOM 5880 C C . LEU A 1 728 ? 3.059 1.46 -11.898 1 80.94 728 LEU A C 1
ATOM 5882 O O . LEU A 1 728 ? 3.381 0.722 -12.828 1 80.94 728 LEU A O 1
ATOM 5886 N N . ASP A 1 729 ? 3.508 1.289 -10.68 1 86.94 729 ASP A N 1
ATOM 5887 C CA . ASP A 1 729 ? 4.109 0.021 -10.281 1 86.94 729 ASP A CA 1
ATOM 5888 C C . ASP A 1 729 ? 3.049 -1.07 -10.141 1 86.94 729 ASP A C 1
ATOM 5890 O O . ASP A 1 729 ? 2.201 -1.012 -9.25 1 86.94 729 ASP A O 1
ATOM 5894 N N . PRO A 1 730 ? 3.045 -2.004 -10.961 1 80.81 730 PRO A N 1
ATOM 5895 C CA . PRO A 1 730 ? 1.968 -2.994 -10.93 1 80.81 730 PRO A CA 1
ATOM 5896 C C . PRO A 1 730 ? 1.961 -3.814 -9.641 1 80.81 730 PRO A C 1
ATOM 5898 O O . PRO A 1 730 ? 0.915 -4.324 -9.234 1 80.81 730 PRO A O 1
ATOM 5901 N N . GLN A 1 731 ? 3.086 -3.971 -9 1 82.5 731 GLN A N 1
ATOM 5902 C CA . GLN A 1 731 ? 3.189 -4.801 -7.805 1 82.5 731 GLN A CA 1
ATOM 5903 C C . GLN A 1 731 ? 2.658 -4.062 -6.578 1 82.5 731 GLN A C 1
ATOM 5905 O O . GLN A 1 731 ? 1.987 -4.66 -5.734 1 82.5 731 GLN A O 1
ATOM 5910 N N . THR A 1 732 ? 2.986 -2.77 -6.484 1 77.81 732 THR A N 1
ATOM 5911 C CA . THR A 1 732 ? 2.605 -2.006 -5.301 1 77.81 732 THR A CA 1
ATOM 5912 C C . THR A 1 732 ? 1.45 -1.06 -5.617 1 77.81 732 THR A C 1
ATOM 5914 O O . THR A 1 732 ? 0.808 -0.531 -4.711 1 77.81 732 THR A O 1
ATOM 5917 N N . GLN A 1 733 ? 1.168 -0.764 -6.883 1 69.44 733 GLN A N 1
ATOM 5918 C CA . GLN A 1 733 ? 0.139 0.152 -7.363 1 69.44 733 GLN A CA 1
ATOM 5919 C C . GLN A 1 733 ? 0.493 1.599 -7.031 1 69.44 733 GLN A C 1
ATOM 5921 O O . GLN A 1 733 ? -0.366 2.482 -7.086 1 69.44 733 GLN A O 1
ATOM 5926 N N . MET A 1 734 ? 1.747 1.78 -6.758 1 80.5 734 MET A N 1
ATOM 5927 C CA . MET A 1 734 ? 2.207 3.137 -6.477 1 80.5 734 MET A CA 1
ATOM 5928 C C . MET A 1 734 ? 2.293 3.959 -7.758 1 80.5 734 MET A C 1
ATOM 5930 O O . MET A 1 734 ? 2.754 3.465 -8.789 1 80.5 734 MET A O 1
ATOM 5934 N N . ASP A 1 735 ? 1.797 5.219 -7.668 1 81.69 735 ASP A N 1
ATOM 5935 C CA . ASP A 1 735 ? 1.948 6.172 -8.758 1 81.69 735 ASP A CA 1
ATOM 5936 C C . ASP A 1 735 ? 3.344 6.793 -8.758 1 81.69 735 ASP A C 1
ATOM 5938 O O . ASP A 1 735 ? 3.723 7.48 -7.812 1 81.69 735 ASP A O 1
ATOM 5942 N N . LEU A 1 736 ? 4.098 6.574 -9.82 1 91 736 LEU A N 1
ATOM 5943 C CA . LEU A 1 736 ? 5.512 6.941 -9.828 1 91 736 LEU A CA 1
ATOM 5944 C C . LEU A 1 736 ? 5.746 8.156 -10.719 1 91 736 LEU A C 1
ATOM 5946 O O . LEU A 1 736 ? 6.875 8.641 -10.828 1 91 736 LEU A O 1
ATOM 5950 N N . GLY A 1 737 ? 4.723 8.648 -11.43 1 89.25 737 GLY A N 1
ATOM 5951 C CA . GLY A 1 737 ? 4.867 9.812 -12.289 1 89.25 737 GLY A CA 1
ATOM 5952 C C . GLY A 1 737 ? 4.117 9.672 -13.602 1 89.25 737 GLY A C 1
ATOM 5953 O O . GLY A 1 737 ? 3.117 8.961 -13.68 1 89.25 737 GLY A O 1
ATOM 5954 N N . ALA A 1 738 ? 4.641 10.43 -14.633 1 87.25 738 ALA A N 1
ATOM 5955 C CA . ALA A 1 738 ? 3.943 10.469 -15.914 1 87.25 738 ALA A CA 1
ATOM 5956 C C . ALA A 1 738 ? 4.754 9.766 -17 1 87.25 738 ALA A C 1
ATOM 5958 O O . ALA A 1 738 ? 5.984 9.836 -17 1 87.25 738 ALA A O 1
ATOM 5959 N N . LYS A 1 739 ? 4.062 9.086 -17.797 1 92.56 739 LYS A N 1
ATOM 5960 C CA . LYS A 1 739 ? 4.617 8.5 -19.016 1 92.56 739 LYS A CA 1
ATOM 5961 C C . LYS A 1 739 ? 3.98 9.109 -20.25 1 92.56 739 LYS A C 1
ATOM 5963 O O . LYS A 1 739 ? 2.756 9.102 -20.406 1 92.56 739 LYS A O 1
ATOM 5968 N N . ILE A 1 740 ? 4.773 9.672 -21.125 1 92.56 740 ILE A N 1
ATOM 5969 C CA . ILE A 1 740 ? 4.285 10.289 -22.359 1 92.56 740 ILE A CA 1
ATOM 5970 C C . ILE A 1 740 ? 4.789 9.492 -23.562 1 92.56 740 ILE A C 1
ATOM 5972 O O . ILE A 1 740 ? 5.996 9.266 -23.703 1 92.56 740 ILE A O 1
ATOM 5976 N N . VAL A 1 741 ? 3.898 9.055 -24.375 1 93.56 741 VAL A N 1
ATOM 5977 C CA . VAL A 1 741 ? 4.23 8.266 -25.547 1 93.56 741 VAL A CA 1
ATOM 5978 C C . VAL A 1 741 ? 4.105 9.125 -26.797 1 93.56 741 VAL A C 1
ATOM 5980 O O . VAL A 1 741 ? 3.068 9.75 -27.031 1 93.56 741 VAL A O 1
ATOM 5983 N N . PHE A 1 742 ? 5.188 9.227 -27.547 1 95.56 742 PHE A N 1
ATOM 5984 C CA . PHE A 1 742 ? 5.234 9.93 -28.828 1 95.56 742 PHE A CA 1
ATOM 5985 C C . PHE A 1 742 ? 5.262 8.945 -29.984 1 95.56 742 PHE A C 1
ATOM 5987 O O . PHE A 1 742 ? 6.141 8.086 -30.062 1 95.56 742 PHE A O 1
ATOM 5994 N N . LYS A 1 743 ? 4.285 9.016 -30.828 1 94.44 743 LYS A N 1
ATOM 5995 C CA . LYS A 1 743 ? 4.246 8.172 -32.031 1 94.44 743 LYS A CA 1
ATOM 5996 C C . LYS A 1 743 ? 4.27 9.023 -33.281 1 94.44 743 LYS A C 1
ATOM 5998 O O . LYS A 1 743 ? 3.482 9.961 -33.438 1 94.44 743 LYS A O 1
ATOM 6003 N N . ILE A 1 744 ? 5.164 8.781 -34.125 1 94.25 744 ILE A N 1
ATOM 6004 C CA . ILE A 1 744 ? 5.277 9.406 -35.438 1 94.25 744 ILE A CA 1
ATOM 6005 C C . ILE A 1 744 ? 5.039 8.359 -36.5 1 94.25 744 ILE A C 1
ATOM 6007 O O . ILE A 1 744 ? 5.984 7.746 -37 1 94.25 744 ILE A O 1
ATOM 6011 N N . PRO A 1 745 ? 3.818 8.266 -36.938 1 90.94 745 PRO A N 1
ATOM 6012 C CA . PRO A 1 745 ? 3.432 7.176 -37.844 1 90.94 745 PRO A CA 1
ATOM 6013 C C . PRO A 1 745 ? 4.238 7.168 -39.156 1 90.94 745 PRO A C 1
ATOM 6015 O O . PRO A 1 745 ? 4.629 6.102 -39.625 1 90.94 745 PRO A O 1
ATOM 6018 N N . ASP A 1 746 ? 4.551 8.32 -39.75 1 90.62 746 ASP A N 1
ATOM 6019 C CA . ASP A 1 746 ? 5.246 8.422 -41.031 1 90.62 746 ASP A CA 1
ATOM 6020 C C . ASP A 1 746 ? 6.629 7.789 -40.938 1 90.62 746 ASP A C 1
ATOM 6022 O O . ASP A 1 746 ? 7.164 7.332 -41.969 1 90.62 746 ASP A O 1
ATOM 6026 N N . MET A 1 747 ? 7.219 7.719 -39.781 1 92.38 747 MET A N 1
ATOM 6027 C CA . MET A 1 747 ? 8.57 7.191 -39.625 1 92.38 747 MET A CA 1
ATOM 6028 C C . MET A 1 747 ? 8.539 5.879 -38.844 1 92.38 747 MET A C 1
ATOM 6030 O O . MET A 1 747 ? 9.594 5.312 -38.531 1 92.38 747 MET A O 1
ATOM 6034 N N . ASN A 1 748 ? 7.438 5.375 -38.438 1 92.19 748 ASN A N 1
ATOM 6035 C CA . ASN A 1 748 ? 7.301 4.199 -37.594 1 92.19 748 ASN A CA 1
ATOM 6036 C C . ASN A 1 748 ? 8.141 4.32 -36.312 1 92.19 748 ASN A C 1
ATOM 6038 O O . ASN A 1 748 ? 8.875 3.398 -35.969 1 92.19 748 ASN A O 1
ATOM 6042 N N . LEU A 1 749 ? 8.117 5.535 -35.844 1 94.31 749 LEU A N 1
ATOM 6043 C CA . LEU A 1 749 ? 8.891 5.844 -34.625 1 94.31 749 LEU A CA 1
ATOM 6044 C C . LEU A 1 749 ? 7.98 5.984 -33.438 1 94.31 749 LEU A C 1
ATOM 6046 O O . LEU A 1 749 ? 6.941 6.645 -33.5 1 94.31 749 LEU A O 1
ATOM 6050 N N . GLU A 1 750 ? 8.336 5.207 -32.438 1 95 750 GLU A N 1
ATOM 6051 C CA . GLU A 1 750 ? 7.633 5.32 -31.156 1 95 750 GLU A CA 1
ATOM 6052 C C . GLU A 1 750 ? 8.617 5.48 -30 1 95 750 GLU A C 1
ATOM 6054 O O . GLU A 1 750 ? 9.555 4.699 -29.859 1 95 750 GLU A O 1
ATOM 6059 N N . LYS A 1 751 ? 8.422 6.539 -29.234 1 96.19 751 LYS A N 1
ATOM 6060 C CA . LYS A 1 751 ? 9.273 6.809 -28.078 1 96.19 751 LYS A CA 1
ATOM 6061 C C . LYS A 1 751 ? 8.43 7.047 -26.828 1 96.19 751 LYS A C 1
ATOM 6063 O O . LYS A 1 751 ? 7.344 7.617 -26.906 1 96.19 751 LYS A O 1
ATOM 6068 N N . GLU A 1 752 ? 8.938 6.57 -25.734 1 96.62 752 GLU A N 1
ATOM 6069 C CA . GLU A 1 752 ? 8.305 6.785 -24.422 1 96.62 752 GLU A CA 1
ATOM 6070 C C . GLU A 1 752 ? 9.195 7.617 -23.516 1 96.62 752 GLU A C 1
ATOM 6072 O O . GLU A 1 752 ? 10.367 7.281 -23.312 1 96.62 752 GLU A O 1
ATOM 6077 N N . ILE A 1 753 ? 8.68 8.68 -23 1 97.56 753 ILE A N 1
ATOM 6078 C CA . ILE A 1 753 ? 9.414 9.477 -22.031 1 97.56 753 ILE A CA 1
ATOM 6079 C C . ILE A 1 753 ? 8.758 9.367 -20.656 1 97.56 753 ILE A C 1
ATOM 6081 O O . ILE A 1 753 ? 7.566 9.648 -20.516 1 97.56 753 ILE A O 1
ATOM 6085 N N . TYR A 1 754 ? 9.547 8.914 -19.734 1 97.56 754 TYR A N 1
ATOM 6086 C CA . TYR A 1 754 ? 9.109 8.781 -18.344 1 97.56 754 TYR A CA 1
ATOM 6087 C C . TYR A 1 754 ? 9.531 9.992 -17.516 1 97.56 754 TYR A C 1
ATOM 6089 O O . TYR A 1 754 ? 10.727 10.219 -17.312 1 97.56 754 TYR A O 1
ATOM 6097 N N . LEU A 1 755 ? 8.531 10.766 -17.109 1 95.06 755 LEU A N 1
ATOM 6098 C CA . LEU A 1 755 ? 8.766 11.867 -16.203 1 95.06 755 LEU A CA 1
ATOM 6099 C C . LEU A 1 755 ? 8.531 11.438 -14.758 1 95.06 755 LEU A C 1
ATOM 6101 O O . LEU A 1 755 ? 7.43 11.617 -14.227 1 95.06 755 LEU A O 1
ATOM 6105 N N . ILE A 1 756 ? 9.633 11.039 -14.133 1 95.5 756 ILE A N 1
ATOM 6106 C CA . ILE A 1 756 ? 9.531 10.445 -12.805 1 95.5 756 ILE A CA 1
ATOM 6107 C C . ILE A 1 756 ? 9.055 11.492 -11.805 1 95.5 756 ILE A C 1
ATOM 6109 O O . ILE A 1 756 ? 9.523 12.641 -11.828 1 95.5 756 ILE A O 1
ATOM 6113 N N . SER A 1 757 ? 8.102 11.148 -10.977 1 91.94 757 SER A N 1
ATOM 6114 C CA . SER A 1 757 ? 7.539 11.992 -9.93 1 91.94 757 SER A CA 1
ATOM 6115 C C . SER A 1 757 ? 6.93 13.266 -10.516 1 91.94 757 SER A C 1
ATOM 6117 O O . SER A 1 757 ? 6.973 14.32 -9.891 1 91.94 757 SER A O 1
ATOM 6119 N N . ASP A 1 758 ? 6.555 13.273 -11.789 1 85.5 758 ASP A N 1
ATOM 6120 C CA . ASP A 1 758 ? 5.93 14.391 -12.492 1 85.5 758 ASP A CA 1
ATOM 6121 C C . ASP A 1 758 ? 6.852 15.609 -12.523 1 85.5 758 ASP A C 1
ATOM 6123 O O . ASP A 1 758 ? 6.383 16.75 -12.484 1 85.5 758 ASP A O 1
ATOM 6127 N N . GLY A 1 759 ? 8.125 15.328 -12.383 1 89.5 759 GLY A N 1
ATOM 6128 C CA . GLY A 1 759 ? 9.102 16.391 -12.492 1 89.5 759 GLY A CA 1
ATOM 6129 C C . GLY A 1 759 ? 9.492 16.984 -11.141 1 89.5 759 GLY A C 1
ATOM 6130 O O . GLY A 1 759 ? 10.367 17.844 -11.062 1 89.5 759 GLY A O 1
ATOM 6131 N N . SER A 1 760 ? 8.891 16.547 -10.094 1 88.88 760 SER A N 1
ATOM 6132 C CA . SER A 1 760 ? 9.297 16.938 -8.75 1 88.88 760 SER A CA 1
ATOM 6133 C C . SER A 1 760 ? 10.492 16.125 -8.266 1 88.88 760 SER A C 1
ATOM 6135 O O . SER A 1 760 ? 10.836 15.109 -8.875 1 88.88 760 SER A O 1
ATOM 6137 N N . PRO A 1 761 ? 11.148 16.609 -7.215 1 92.19 761 PRO A N 1
ATOM 6138 C CA . PRO A 1 761 ? 12.281 15.828 -6.723 1 92.19 761 PRO A CA 1
ATOM 6139 C C . PRO A 1 761 ? 11.898 14.383 -6.406 1 92.19 761 PRO A C 1
ATOM 6141 O O . PRO A 1 761 ? 10.969 14.141 -5.625 1 92.19 761 PRO A O 1
ATOM 6144 N N . VAL A 1 762 ? 12.648 13.422 -6.934 1 94.81 762 VAL A N 1
ATOM 6145 C CA . VAL A 1 762 ? 12.242 12.023 -6.984 1 94.81 762 VAL A CA 1
ATOM 6146 C C . VAL A 1 762 ? 12.352 11.398 -5.594 1 94.81 762 VAL A C 1
ATOM 6148 O O . VAL A 1 762 ? 11.625 10.453 -5.273 1 94.81 762 VAL A O 1
ATOM 6151 N N . ASN A 1 763 ? 13.211 11.93 -4.738 1 92.25 763 ASN A N 1
ATOM 6152 C CA . ASN A 1 763 ? 13.414 11.297 -3.436 1 92.25 763 ASN A CA 1
ATOM 6153 C C . ASN A 1 763 ? 12.172 11.406 -2.561 1 92.25 763 ASN A C 1
ATOM 6155 O O . ASN A 1 763 ? 11.938 10.562 -1.694 1 92.25 763 ASN A O 1
ATOM 6159 N N . PHE A 1 764 ? 11.328 12.352 -2.832 1 90.69 764 PHE A N 1
ATOM 6160 C CA . PHE A 1 764 ? 10.133 12.539 -2.023 1 90.69 764 PHE A CA 1
ATOM 6161 C C . PHE A 1 764 ? 9.07 11.508 -2.381 1 90.69 764 PHE A C 1
ATOM 6163 O O . PHE A 1 764 ? 8.117 11.305 -1.628 1 90.69 764 PHE A O 1
ATOM 6170 N N . LEU A 1 765 ? 9.266 10.898 -3.547 1 89.56 765 LEU A N 1
ATOM 6171 C CA . LEU A 1 765 ? 8.383 9.789 -3.895 1 89.56 765 LEU A CA 1
ATOM 6172 C C . LEU A 1 765 ? 8.438 8.703 -2.828 1 89.56 765 LEU A C 1
ATOM 6174 O O . LEU A 1 765 ? 7.445 7.996 -2.609 1 89.56 765 LEU A O 1
ATOM 6178 N N . PHE A 1 766 ? 9.594 8.625 -2.225 1 90.31 766 PHE A N 1
ATOM 6179 C CA . PHE A 1 766 ? 9.797 7.625 -1.184 1 90.31 766 PHE A CA 1
ATOM 6180 C C . PHE A 1 766 ? 10.102 8.289 0.154 1 90.31 766 PHE A C 1
ATOM 6182 O O . PHE A 1 766 ? 11.016 7.875 0.867 1 90.31 766 PHE A O 1
ATOM 6189 N N . PHE A 1 767 ? 9.5 9.352 0.428 1 87.88 767 PHE A N 1
ATOM 6190 C CA . PHE A 1 767 ? 9.328 10.016 1.716 1 87.88 767 PHE A CA 1
ATOM 6191 C C . PHE A 1 767 ? 10.594 10.773 2.111 1 87.88 767 PHE A C 1
ATOM 6193 O O . PHE A 1 767 ? 10.836 11.016 3.295 1 87.88 767 PHE A O 1
ATOM 6200 N N . GLY A 1 768 ? 11.469 10.984 1.203 1 89.88 768 GLY A N 1
ATOM 6201 C CA . GLY A 1 768 ? 12.609 11.844 1.452 1 89.88 768 GLY A CA 1
ATOM 6202 C C . GLY A 1 768 ? 13.781 11.117 2.098 1 89.88 768 GLY A C 1
ATOM 6203 O O . GLY A 1 768 ? 14.023 9.945 1.806 1 89.88 768 GLY A O 1
ATOM 6204 N N . VAL A 1 769 ? 14.547 11.898 2.857 1 91.81 769 VAL A N 1
ATOM 6205 C CA . VAL A 1 769 ? 15.719 11.367 3.545 1 91.81 769 VAL A CA 1
ATOM 6206 C C . VAL A 1 769 ? 15.328 10.883 4.941 1 91.81 769 VAL A C 1
ATOM 6208 O O . VAL A 1 769 ? 14.562 11.555 5.645 1 91.81 769 VAL A O 1
ATOM 6211 N N . PRO A 1 770 ? 15.867 9.758 5.355 1 93.5 770 PRO A N 1
ATOM 6212 C CA . PRO A 1 770 ? 15.484 9.203 6.656 1 93.5 770 PRO A CA 1
ATOM 6213 C C . PRO A 1 770 ? 15.898 10.102 7.824 1 93.5 770 PRO A C 1
ATOM 6215 O O . PRO A 1 770 ? 16.859 10.867 7.707 1 93.5 770 PRO A O 1
ATOM 6218 N N . THR A 1 771 ? 15.242 9.906 8.93 1 94.38 771 THR A N 1
ATOM 6219 C CA . THR A 1 771 ? 15.359 10.766 10.102 1 94.38 771 THR A CA 1
ATOM 6220 C C . THR A 1 771 ? 16.766 10.711 10.68 1 94.38 771 THR A C 1
ATOM 6222 O O . THR A 1 771 ? 17.281 11.719 11.164 1 94.38 771 THR A O 1
ATOM 6225 N N . GLU A 1 772 ? 17.406 9.562 10.617 1 94.44 772 GLU A N 1
ATOM 6226 C CA . GLU A 1 772 ? 18.734 9.406 11.195 1 94.44 772 GLU A CA 1
ATOM 6227 C C . GLU A 1 772 ? 19.734 10.375 10.555 1 94.44 772 GLU A C 1
ATOM 6229 O O . GLU A 1 772 ? 20.562 10.961 11.25 1 94.44 772 GLU A O 1
ATOM 6234 N N . SER A 1 773 ? 19.609 10.586 9.312 1 93.44 773 SER A N 1
ATOM 6235 C CA . SER A 1 773 ? 20.5 11.477 8.578 1 93.44 773 SER A CA 1
ATOM 6236 C C . SER A 1 773 ? 20.094 12.93 8.75 1 93.44 773 SER A C 1
ATOM 6238 O O . SER A 1 773 ? 20.938 13.828 8.711 1 93.44 773 SER A O 1
ATOM 6240 N N . MET A 1 774 ? 18.859 13.18 8.93 1 95.31 774 MET A N 1
ATOM 6241 C CA . MET A 1 774 ? 18.328 14.539 8.992 1 95.31 774 MET A CA 1
ATOM 6242 C C . MET A 1 774 ? 18.422 15.086 10.414 1 95.31 774 MET A C 1
ATOM 6244 O O . MET A 1 774 ? 18.312 16.297 10.617 1 95.31 774 MET A O 1
ATOM 6248 N N . ASP A 1 775 ? 18.719 14.258 11.398 1 96.62 775 ASP A N 1
ATOM 6249 C CA . ASP A 1 775 ? 18.719 14.617 12.812 1 96.62 775 ASP A CA 1
ATOM 6250 C C . ASP A 1 775 ? 19.641 15.797 13.07 1 96.62 775 ASP A C 1
ATOM 6252 O O . ASP A 1 775 ? 19.234 16.812 13.641 1 96.62 775 ASP A O 1
ATOM 6256 N N . PRO A 1 776 ? 20.875 15.742 12.578 1 96.25 776 PRO A N 1
ATOM 6257 C CA . PRO A 1 776 ? 21.75 16.875 12.844 1 96.25 776 PRO A CA 1
ATOM 6258 C C . PRO A 1 776 ? 21.297 18.156 12.148 1 96.25 776 PRO A C 1
ATOM 6260 O O . PRO A 1 776 ? 21.484 19.25 12.688 1 96.25 776 PRO A O 1
ATOM 6263 N N . ILE A 1 777 ? 20.719 18.078 11.023 1 95.88 777 ILE A N 1
ATOM 6264 C CA . ILE A 1 777 ? 20.328 19.234 10.219 1 95.88 777 ILE A CA 1
ATOM 6265 C C . ILE A 1 777 ? 19.125 19.922 10.852 1 95.88 777 ILE A C 1
ATOM 6267 O O . ILE A 1 777 ? 19.125 21.141 11.039 1 95.88 777 ILE A O 1
ATOM 6271 N N . ILE A 1 778 ? 18.141 19.125 11.203 1 97.06 778 ILE A N 1
ATOM 6272 C CA . ILE A 1 778 ? 16.922 19.688 11.781 1 97.06 778 ILE A CA 1
ATOM 6273 C C . ILE A 1 778 ? 17.219 20.219 13.18 1 97.06 778 ILE A C 1
ATOM 6275 O O . ILE A 1 778 ? 16.625 21.219 13.609 1 97.06 778 ILE A O 1
ATOM 6279 N N . SER A 1 779 ? 18.188 19.578 13.828 1 97.81 779 SER A N 1
ATOM 6280 C CA . SER A 1 779 ? 18.625 20.062 15.133 1 97.81 779 SER A CA 1
ATOM 6281 C C . SER A 1 779 ? 19.266 21.438 15.023 1 97.81 779 SER A C 1
ATOM 6283 O O . SER A 1 779 ? 19.062 22.297 15.867 1 97.81 779 SER A O 1
ATOM 6285 N N . GLN A 1 780 ? 20.047 21.594 13.961 1 97.44 780 GLN A N 1
ATOM 6286 C CA . GLN A 1 780 ? 20.641 22.906 13.711 1 97.44 780 GLN A CA 1
ATOM 6287 C C . GLN A 1 780 ? 19.562 23.953 13.445 1 97.44 780 GLN A C 1
ATOM 6289 O O . GLN A 1 780 ? 19.672 25.094 13.906 1 97.44 780 GLN A O 1
ATOM 6294 N N . LEU A 1 781 ? 18.578 23.594 12.688 1 97.94 781 LEU A N 1
ATOM 6295 C CA . LEU A 1 781 ? 17.484 24.5 12.391 1 97.94 781 LEU A CA 1
ATOM 6296 C C . LEU A 1 781 ? 16.75 24.891 13.672 1 97.94 781 LEU A C 1
ATOM 6298 O O . LEU A 1 781 ? 16.438 26.078 13.867 1 97.94 781 LEU A O 1
ATOM 6302 N N . ALA A 1 782 ? 16.5 23.922 14.516 1 98.12 782 ALA A N 1
ATOM 6303 C CA . ALA A 1 782 ? 15.828 24.172 15.781 1 98.12 782 ALA A CA 1
ATOM 6304 C C . ALA A 1 782 ? 16.656 25.078 16.688 1 98.12 782 ALA A C 1
ATOM 6306 O O . ALA A 1 782 ? 16.141 26.031 17.266 1 98.12 782 ALA A O 1
ATOM 6307 N N . SER A 1 783 ? 17.953 24.828 16.75 1 98.06 783 SER A N 1
ATOM 6308 C CA . SER A 1 783 ? 18.844 25.562 17.641 1 98.06 783 SER A CA 1
ATOM 6309 C C . SER A 1 783 ? 18.969 27.016 17.203 1 98.06 783 SER A C 1
ATOM 6311 O O . SER A 1 783 ? 18.906 27.922 18.031 1 98.06 783 SER A O 1
ATOM 6313 N N . VAL A 1 784 ? 19.141 27.188 15.922 1 98.12 784 VAL A N 1
ATOM 6314 C CA . VAL A 1 784 ? 19.344 28.547 15.43 1 98.12 784 VAL A CA 1
ATOM 6315 C C . VAL A 1 784 ? 18.062 29.344 15.594 1 98.12 784 VAL A C 1
ATOM 6317 O O . VAL A 1 784 ? 18.109 30.547 15.867 1 98.12 784 VAL A O 1
ATOM 6320 N N . SER A 1 785 ? 16.906 28.719 15.438 1 98.38 785 SER A N 1
ATOM 6321 C CA . SER A 1 785 ? 15.625 29.375 15.656 1 98.38 785 SER A CA 1
ATOM 6322 C C . SER A 1 785 ? 15.445 29.766 17.125 1 98.38 785 SER A C 1
ATOM 6324 O O . SER A 1 785 ? 15.016 30.891 17.422 1 98.38 785 SER A O 1
ATOM 6326 N N . LEU A 1 786 ? 15.805 28.891 18 1 97.88 786 LEU A N 1
ATOM 6327 C CA . LEU A 1 786 ? 15.758 29.156 19.422 1 97.88 786 LEU A CA 1
ATOM 6328 C C . LEU A 1 786 ? 16.703 30.281 19.812 1 97.88 786 LEU A C 1
ATOM 6330 O O . LEU A 1 786 ? 16.359 31.141 20.641 1 97.88 786 LEU A O 1
ATOM 6334 N N . GLY A 1 787 ? 17.844 30.156 19.203 1 97.81 787 GLY A N 1
ATOM 6335 C CA . GLY A 1 787 ? 18.828 31.203 19.453 1 97.81 787 GLY A CA 1
ATOM 6336 C C . GLY A 1 787 ? 18.328 32.594 19.078 1 97.81 787 GLY A C 1
ATOM 6337 O O . GLY A 1 787 ? 18.562 33.562 19.812 1 97.81 787 GLY A O 1
ATOM 6338 N N . MET A 1 788 ? 17.672 32.719 17.953 1 97.94 788 MET A N 1
ATOM 6339 C CA . MET A 1 788 ? 17.125 34 17.516 1 97.94 788 MET A CA 1
ATOM 6340 C C . MET A 1 788 ? 16.094 34.531 18.5 1 97.94 788 MET A C 1
ATOM 6342 O O . MET A 1 788 ? 16.109 35.719 18.859 1 97.94 788 MET A O 1
ATOM 6346 N N . VAL A 1 789 ? 15.203 33.688 18.938 1 97.81 789 VAL A N 1
ATOM 6347 C CA . VAL A 1 789 ? 14.148 34.062 19.891 1 97.81 789 VAL A CA 1
ATOM 6348 C C . VAL A 1 789 ? 14.773 34.469 21.203 1 97.81 789 VAL A C 1
ATOM 6350 O O . VAL A 1 789 ? 14.328 35.438 21.828 1 97.81 789 VAL A O 1
ATOM 6353 N N . ASN A 1 790 ? 15.781 33.75 21.609 1 96.94 790 ASN A N 1
ATOM 6354 C CA . ASN A 1 790 ? 16.469 34.094 22.844 1 96.94 790 ASN A CA 1
ATOM 6355 C C . ASN A 1 790 ? 17.141 35.469 22.75 1 96.94 790 ASN A C 1
ATOM 6357 O O . ASN A 1 790 ? 17.125 36.25 23.703 1 96.94 790 ASN A O 1
ATOM 6361 N N . GLN A 1 791 ? 17.719 35.719 21.672 1 97.31 791 GLN A N 1
ATOM 6362 C CA . GLN A 1 791 ? 18.344 37 21.453 1 97.31 791 GLN A CA 1
ATOM 6363 C C . GLN A 1 791 ? 17.312 38.125 21.438 1 97.31 791 GLN A C 1
ATOM 6365 O O . GLN A 1 791 ? 17.562 39.219 21.938 1 97.31 791 GLN A O 1
ATOM 6370 N N . TYR A 1 792 ? 16.219 37.875 20.875 1 96.81 792 TYR A N 1
ATOM 6371 C CA . TYR A 1 792 ? 15.117 38.844 20.906 1 96.81 792 TYR A CA 1
ATOM 6372 C C . TYR A 1 792 ? 14.68 39.125 22.344 1 96.81 792 TYR A C 1
ATOM 6374 O O . TYR A 1 792 ? 14.531 40.281 22.734 1 96.81 792 TYR A O 1
ATOM 6382 N N . LYS A 1 793 ? 14.492 38.062 23.094 1 95.31 793 LYS A N 1
ATOM 6383 C CA . LYS A 1 793 ? 14.031 38.188 24.469 1 95.31 793 LYS A CA 1
ATOM 6384 C C . LYS A 1 793 ? 15.031 38.969 25.312 1 95.31 793 LYS A C 1
ATOM 6386 O O . LYS A 1 793 ? 14.648 39.688 26.234 1 95.31 793 LYS A O 1
ATOM 6391 N N . ASN A 1 794 ? 16.25 38.844 24.938 1 95.12 794 ASN A N 1
ATOM 6392 C CA . ASN A 1 794 ? 17.312 39.531 25.703 1 95.12 794 ASN A CA 1
ATOM 6393 C C . ASN A 1 794 ? 17.703 40.844 25.047 1 95.12 794 ASN A C 1
ATOM 6395 O O . ASN A 1 794 ? 18.719 41.438 25.422 1 95.12 794 ASN A O 1
ATOM 6399 N N . LYS A 1 795 ? 17.062 41.281 24.016 1 94.38 795 LYS A N 1
ATOM 6400 C CA . LYS A 1 795 ? 17.281 42.531 23.312 1 94.38 795 LYS A CA 1
ATOM 6401 C C . LYS A 1 795 ? 18.672 42.594 22.688 1 94.38 795 LYS A C 1
ATOM 6403 O O . LYS A 1 795 ? 19.359 43.594 22.781 1 94.38 795 LYS A O 1
ATOM 6408 N N . LYS A 1 796 ? 19.031 41.469 22.141 1 94.38 796 LYS A N 1
ATOM 6409 C CA . LYS A 1 796 ? 20.359 41.375 21.547 1 94.38 796 LYS A CA 1
ATOM 6410 C C . LYS A 1 796 ? 20.266 40.938 20.078 1 94.38 796 LYS A C 1
ATOM 6412 O O . LYS A 1 796 ? 21.188 40.312 19.562 1 94.38 796 LYS A O 1
ATOM 6417 N N . LEU A 1 797 ? 19.156 41.094 19.5 1 94.75 797 LEU A N 1
ATOM 6418 C CA . LEU A 1 797 ? 18.984 40.75 18.109 1 94.75 797 LEU A CA 1
ATOM 6419 C C . LEU A 1 797 ? 19.906 41.562 17.219 1 94.75 797 LEU A C 1
ATOM 6421 O O . LEU A 1 797 ? 20.016 42.781 17.375 1 94.75 797 LEU A O 1
ATOM 6425 N N . PRO A 1 798 ? 20.578 40.969 16.406 1 94.94 798 PRO A N 1
ATOM 6426 C CA . PRO A 1 798 ? 21.484 41.719 15.531 1 94.94 798 PRO A CA 1
ATOM 6427 C C . PRO A 1 798 ? 20.734 42.594 14.516 1 94.94 798 PRO A C 1
ATOM 6429 O O . PRO A 1 798 ? 19.516 42.438 14.352 1 94.94 798 PRO A O 1
ATOM 6432 N N . GLN A 1 799 ? 21.516 43.438 13.844 1 94.12 799 GLN A N 1
ATOM 6433 C CA . GLN A 1 799 ? 20.953 44.281 12.797 1 94.12 799 GLN A CA 1
ATOM 6434 C C . GLN A 1 799 ? 20.438 43.438 11.633 1 94.12 799 GLN A C 1
ATOM 6436 O O . GLN A 1 799 ? 20.891 42.312 11.422 1 94.12 799 GLN A O 1
ATOM 6441 N N . PRO A 1 800 ? 19.484 43.969 10.875 1 95.94 800 PRO A N 1
ATOM 6442 C CA . PRO A 1 800 ? 18.953 43.25 9.727 1 95.94 800 PRO A CA 1
ATOM 6443 C C . PRO A 1 800 ? 20.016 42.906 8.688 1 95.94 800 PRO A C 1
ATOM 6445 O O . PRO A 1 800 ? 20.609 43.812 8.094 1 95.94 800 PRO A O 1
ATOM 6448 N N . GLU A 1 801 ? 20.328 41.688 8.578 1 95.81 801 GLU A N 1
ATOM 6449 C CA . GLU A 1 801 ? 21.281 41.125 7.621 1 95.81 801 GLU A CA 1
ATOM 6450 C C . GLU A 1 801 ? 21.078 39.625 7.469 1 95.81 801 GLU A C 1
ATOM 6452 O O . GLU A 1 801 ? 20.25 39.031 8.164 1 95.81 801 GLU A O 1
ATOM 6457 N N . LEU A 1 802 ? 21.781 39.125 6.508 1 97.12 802 LEU A N 1
ATOM 6458 C CA . LEU A 1 802 ? 21.75 37.688 6.309 1 97.12 802 LEU A CA 1
ATOM 6459 C C . LEU A 1 802 ? 22.906 37 7.031 1 97.12 802 LEU A C 1
ATOM 6461 O O . LEU A 1 802 ? 24.078 37.281 6.73 1 97.12 802 LEU A O 1
ATOM 6465 N N . TYR A 1 803 ? 22.578 36.188 8.086 1 97.69 803 TYR A N 1
ATOM 6466 C CA . TYR A 1 803 ? 23.562 35.5 8.906 1 97.69 803 TYR A CA 1
ATOM 6467 C C . TYR A 1 803 ? 23.484 34 8.688 1 97.69 803 TYR A C 1
ATOM 6469 O O . TYR A 1 803 ? 22.438 33.375 8.898 1 97.69 803 TYR A O 1
ATOM 6477 N N . ALA A 1 804 ? 24.578 33.438 8.305 1 97.5 804 ALA A N 1
ATOM 6478 C CA . ALA A 1 804 ? 24.594 32 8.039 1 97.5 804 ALA A CA 1
ATOM 6479 C C . ALA A 1 804 ? 25.375 31.25 9.109 1 97.5 804 ALA A C 1
ATOM 6481 O O . ALA A 1 804 ? 26.406 31.719 9.578 1 97.5 804 ALA A O 1
ATOM 6482 N N . VAL A 1 805 ? 24.875 30.141 9.508 1 97.5 805 VAL A N 1
ATOM 6483 C CA . VAL A 1 805 ? 25.531 29.281 10.484 1 97.5 805 VAL A CA 1
ATOM 6484 C C . VAL A 1 805 ? 26.906 28.844 9.945 1 97.5 805 VAL A C 1
ATOM 6486 O O . VAL A 1 805 ? 27.016 28.484 8.773 1 97.5 805 VAL A O 1
ATOM 6489 N N . ASP A 1 806 ? 27.984 28.797 10.805 1 96.38 806 ASP A N 1
ATOM 6490 C CA . ASP A 1 806 ? 29.359 28.438 10.523 1 96.38 806 ASP A CA 1
ATOM 6491 C C . ASP A 1 806 ? 30.078 29.531 9.742 1 96.38 806 ASP A C 1
ATOM 6493 O O . ASP A 1 806 ? 31.234 29.375 9.352 1 96.38 806 ASP A O 1
ATOM 6497 N N . HIS A 1 807 ? 29.438 30.594 9.398 1 96.62 807 HIS A N 1
ATOM 6498 C CA . HIS A 1 807 ? 30.031 31.75 8.742 1 96.62 807 HIS A CA 1
ATOM 6499 C C . HIS A 1 807 ? 29.953 32.969 9.641 1 96.62 807 HIS A C 1
ATOM 6501 O O . HIS A 1 807 ? 30.891 33.281 10.391 1 96.62 807 HIS A O 1
ATOM 6507 N N . GLN A 1 808 ? 28.734 33.594 9.75 1 96.5 808 GLN A N 1
ATOM 6508 C CA . GLN A 1 808 ? 28.609 34.781 10.594 1 96.5 808 GLN A CA 1
ATOM 6509 C C . GLN A 1 808 ? 28.156 34.406 12 1 96.5 808 GLN A C 1
ATOM 6511 O O . GLN A 1 808 ? 28.453 35.125 12.969 1 96.5 808 GLN A O 1
ATOM 6516 N N . ILE A 1 809 ? 27.484 33.25 12.125 1 97.56 809 ILE A N 1
ATOM 6517 C CA . ILE A 1 809 ? 26.938 32.875 13.422 1 97.56 809 ILE A CA 1
ATOM 6518 C C . ILE A 1 809 ? 27.188 31.406 13.68 1 97.56 809 ILE A C 1
ATOM 6520 O O . ILE A 1 809 ? 27.516 30.641 12.766 1 97.56 809 ILE A O 1
ATOM 6524 N N . ASP A 1 810 ? 27.078 31 14.93 1 97.06 810 ASP A N 1
ATOM 6525 C CA . ASP A 1 810 ? 27.172 29.594 15.281 1 97.06 810 ASP A CA 1
ATOM 6526 C C . ASP A 1 810 ? 25.781 28.938 15.281 1 97.06 810 ASP A C 1
ATOM 6528 O O . ASP A 1 810 ? 24.812 29.531 14.82 1 97.06 810 ASP A O 1
ATOM 6532 N N . VAL A 1 811 ? 25.672 27.734 15.773 1 96.44 811 VAL A N 1
ATOM 6533 C CA . VAL A 1 811 ? 24.469 26.922 15.656 1 96.44 811 VAL A CA 1
ATOM 6534 C C . VAL A 1 811 ? 23.359 27.5 16.531 1 96.44 811 VAL A C 1
ATOM 6536 O O . VAL A 1 811 ? 22.172 27.266 16.297 1 96.44 811 VAL A O 1
ATOM 6539 N N . TRP A 1 812 ? 23.719 28.328 17.5 1 96.56 812 TRP A N 1
ATOM 6540 C CA . TRP A 1 812 ? 22.734 28.922 18.406 1 96.56 812 TRP A CA 1
ATOM 6541 C C . TRP A 1 812 ? 22.469 30.375 18.031 1 96.56 812 TRP A C 1
ATOM 6543 O O . TRP A 1 812 ? 21.766 31.078 18.766 1 96.56 812 TRP A O 1
ATOM 6553 N N . GLY A 1 813 ? 23.047 30.891 16.938 1 95.62 813 GLY A N 1
ATOM 6554 C CA . GLY A 1 813 ? 22.797 32.219 16.453 1 95.62 813 GLY A CA 1
ATOM 6555 C C . GLY A 1 813 ? 23.75 33.25 17.016 1 95.62 813 GLY A C 1
ATOM 6556 O O . GLY A 1 813 ? 23.625 34.469 16.734 1 95.62 813 GLY A O 1
ATOM 6557 N N . ASN A 1 814 ? 24.734 32.812 17.734 1 95.56 814 ASN A N 1
ATOM 6558 C CA . ASN A 1 814 ? 25.719 33.75 18.281 1 95.56 814 ASN A CA 1
ATOM 6559 C C . ASN A 1 814 ? 26.734 34.156 17.219 1 95.56 814 ASN A C 1
ATOM 6561 O O . ASN A 1 814 ? 27.172 33.344 16.406 1 95.56 814 ASN A O 1
ATOM 6565 N N . ILE A 1 815 ? 27.062 35.344 17.281 1 94.44 815 ILE A N 1
ATOM 6566 C CA . ILE A 1 815 ? 27.984 35.875 16.297 1 94.44 815 ILE A CA 1
ATOM 6567 C C . ILE A 1 815 ? 29.375 35.281 16.5 1 94.44 815 ILE A C 1
ATOM 6569 O O . ILE A 1 815 ? 29.828 35.125 17.641 1 94.44 815 ILE A O 1
ATOM 6573 N N . LEU A 1 816 ? 29.922 34.875 15.422 1 93.69 816 LEU A N 1
ATOM 6574 C CA . LEU A 1 816 ? 31.266 34.281 15.461 1 93.69 816 LEU A CA 1
ATOM 6575 C C . LEU A 1 816 ? 32.344 35.344 15.398 1 93.69 816 LEU A C 1
ATOM 6577 O O . LEU A 1 816 ? 32.156 36.375 14.727 1 93.69 816 LEU A O 1
ATOM 6581 N N . MET B 1 1 ? -26.938 -26.031 -36.094 1 28.98 1 MET B N 1
ATOM 6582 C CA . MET B 1 1 ? -27.594 -25.719 -34.812 1 28.98 1 MET B CA 1
ATOM 6583 C C . MET B 1 1 ? -28.031 -24.25 -34.781 1 28.98 1 MET B C 1
ATOM 6585 O O . MET B 1 1 ? -27.219 -23.344 -34.938 1 28.98 1 MET B O 1
ATOM 6589 N N . ASN B 1 2 ? -29.078 -23.844 -35.156 1 37.44 2 ASN B N 1
ATOM 6590 C CA . ASN B 1 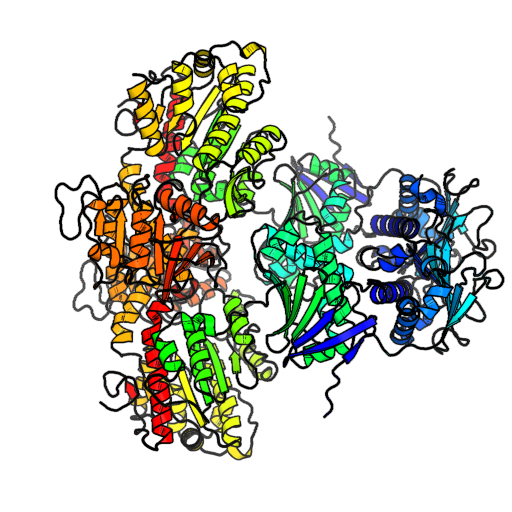2 ? -29.672 -22.547 -35.469 1 37.44 2 ASN B CA 1
ATOM 6591 C C . ASN B 1 2 ? -29.609 -21.609 -34.25 1 37.44 2 ASN B C 1
ATOM 6593 O O . ASN B 1 2 ? -30.312 -21.812 -33.281 1 37.44 2 ASN B O 1
ATOM 6597 N N . ALA B 1 3 ? -28.469 -21.172 -34 1 51.78 3 ALA B N 1
ATOM 6598 C CA . ALA B 1 3 ? -28.062 -20.422 -32.812 1 51.78 3 ALA B CA 1
ATOM 6599 C C . ALA B 1 3 ? -29 -19.234 -32.562 1 51.78 3 ALA B C 1
ATOM 6601 O O . ALA B 1 3 ? -29.281 -18.453 -33.5 1 51.78 3 ALA B O 1
ATOM 6602 N N . GLU B 1 4 ? -29.875 -19.281 -31.766 1 65.62 4 GLU B N 1
ATOM 6603 C CA . GLU B 1 4 ? -30.844 -18.281 -31.312 1 65.62 4 GLU B CA 1
ATOM 6604 C C . GLU B 1 4 ? -30.203 -16.906 -31.203 1 65.62 4 GLU B C 1
ATOM 6606 O O . GLU B 1 4 ? -29.266 -16.703 -30.406 1 65.62 4 GLU B O 1
ATOM 6611 N N . LYS B 1 5 ? -30.438 -16.078 -32.312 1 78.81 5 LYS B N 1
ATOM 6612 C CA . LYS B 1 5 ? -29.828 -14.758 -32.469 1 78.81 5 LYS B CA 1
ATOM 6613 C C . LYS B 1 5 ? -30.469 -13.734 -31.531 1 78.81 5 LYS B C 1
ATOM 6615 O O . LYS B 1 5 ? -29.875 -12.695 -31.25 1 78.81 5 LYS B O 1
ATOM 6620 N N . ASN B 1 6 ? -31.688 -13.961 -31.125 1 86 6 ASN B N 1
ATOM 6621 C CA . ASN B 1 6 ? -32.406 -13.07 -30.219 1 86 6 ASN B CA 1
ATOM 6622 C C . ASN B 1 6 ? -33.031 -13.852 -29.062 1 86 6 ASN B C 1
ATOM 6624 O O . ASN B 1 6 ? -33.625 -14.898 -29.266 1 86 6 ASN B O 1
ATOM 6628 N N . ILE B 1 7 ? -32.844 -13.477 -27.844 1 85.69 7 ILE B N 1
ATOM 6629 C CA . ILE B 1 7 ? -33.375 -14.117 -26.656 1 85.69 7 ILE B CA 1
ATOM 6630 C C . ILE B 1 7 ? -34.188 -13.094 -25.859 1 85.69 7 ILE B C 1
ATOM 6632 O O . ILE B 1 7 ? -33.688 -12.031 -25.5 1 85.69 7 ILE B O 1
ATOM 6636 N N . LYS B 1 8 ? -35.5 -13.344 -25.75 1 76.88 8 LYS B N 1
ATOM 6637 C CA . LYS B 1 8 ? -36.312 -12.492 -24.906 1 76.88 8 LYS B CA 1
ATOM 6638 C C . LYS B 1 8 ? -35.969 -12.664 -23.438 1 76.88 8 LYS B C 1
ATOM 6640 O O . LYS B 1 8 ? -35.875 -13.789 -22.938 1 76.88 8 LYS B O 1
ATOM 6645 N N . THR B 1 9 ? -35.781 -11.492 -22.75 1 78.5 9 THR B N 1
ATOM 6646 C CA . THR B 1 9 ? -35.406 -11.547 -21.344 1 78.5 9 THR B CA 1
ATOM 6647 C C . THR B 1 9 ? -36.625 -11.234 -20.453 1 78.5 9 THR B C 1
ATOM 6649 O O . THR B 1 9 ? -37.625 -10.711 -20.922 1 78.5 9 THR B O 1
ATOM 6652 N N . SER B 1 10 ? -36.656 -11.57 -19.234 1 71.19 10 SER B N 1
ATOM 6653 C CA . SER B 1 10 ? -37.688 -11.273 -18.25 1 71.19 10 SER B CA 1
ATOM 6654 C C . SER B 1 10 ? -37.781 -9.773 -17.984 1 71.19 10 SER B C 1
ATOM 6656 O O . SER B 1 10 ? -38.75 -9.305 -17.391 1 71.19 10 SER B O 1
ATOM 6658 N N . LEU B 1 11 ? -36.688 -9.078 -18.531 1 75.38 11 LEU B N 1
ATOM 6659 C CA . LEU B 1 11 ? -36.625 -7.641 -18.266 1 75.38 11 LEU B CA 1
ATOM 6660 C C . LEU B 1 11 ? -37.375 -6.863 -19.344 1 75.38 11 LEU B C 1
ATOM 6662 O O . LEU B 1 11 ? -37.656 -5.672 -19.188 1 75.38 11 LEU B O 1
ATOM 6666 N N . GLY B 1 12 ? -37.594 -7.484 -20.438 1 72.62 12 GLY B N 1
ATOM 6667 C CA . GLY B 1 12 ? -38.25 -6.805 -21.547 1 72.62 12 GLY B CA 1
ATOM 6668 C C . GLY B 1 12 ? -37.375 -6.676 -22.766 1 72.62 12 GLY B C 1
ATOM 6669 O O . GLY B 1 12 ? -37.719 -7.16 -23.844 1 72.62 12 GLY B O 1
ATOM 6670 N N . PRO B 1 13 ? -36.156 -6.055 -22.562 1 79.94 13 PRO B N 1
ATOM 6671 C CA . PRO B 1 13 ? -35.25 -5.934 -23.719 1 79.94 13 PRO B CA 1
ATOM 6672 C C . PRO B 1 13 ? -34.75 -7.289 -24.219 1 79.94 13 PRO B C 1
ATOM 6674 O O . PRO B 1 13 ? -34.656 -8.242 -23.438 1 79.94 13 PRO B O 1
ATOM 6677 N N . VAL B 1 14 ? -34.344 -7.285 -25.453 1 85.31 14 VAL B N 1
ATOM 6678 C CA . VAL B 1 14 ? -33.938 -8.516 -26.109 1 85.31 14 VAL B CA 1
ATOM 6679 C C . VAL B 1 14 ? -32.406 -8.586 -26.156 1 85.31 14 VAL B C 1
ATOM 6681 O O . VAL B 1 14 ? -31.75 -7.57 -26.375 1 85.31 14 VAL B O 1
ATOM 6684 N N . LEU B 1 15 ? -31.859 -9.727 -25.844 1 88.44 15 LEU B N 1
ATOM 6685 C CA . LEU B 1 15 ? -30.438 -10.047 -25.984 1 88.44 15 LEU B CA 1
ATOM 6686 C C . LEU B 1 15 ? -30.109 -10.453 -27.406 1 88.44 15 LEU B C 1
ATOM 6688 O O . LEU B 1 15 ? -30.656 -11.43 -27.938 1 88.44 15 LEU B O 1
ATOM 6692 N N . HIS B 1 16 ? -29.109 -9.625 -28.047 1 91.69 16 HIS B N 1
ATOM 6693 C CA . HIS B 1 16 ? -28.75 -9.836 -29.438 1 91.69 16 HIS B CA 1
ATOM 6694 C C . HIS B 1 16 ? -27.328 -10.383 -29.562 1 91.69 16 HIS B C 1
ATOM 6696 O O . HIS B 1 16 ? -26.422 -9.922 -28.875 1 91.69 16 HIS B O 1
ATOM 6702 N N . HIS B 1 17 ? -27.031 -11.273 -30.453 1 88.88 17 HIS B N 1
ATOM 6703 C CA . HIS B 1 17 ? -25.703 -11.789 -30.781 1 88.88 17 HIS B CA 1
ATOM 6704 C C . HIS B 1 17 ? -24.969 -10.852 -31.734 1 88.88 17 HIS B C 1
ATOM 6706 O O . HIS B 1 17 ? -25.484 -10.531 -32.812 1 88.88 17 HIS B O 1
ATOM 6712 N N . VAL B 1 18 ? -23.766 -10.234 -31.359 1 86.56 18 VAL B N 1
ATOM 6713 C CA . VAL B 1 18 ? -23.016 -9.281 -32.188 1 86.56 18 VAL B CA 1
ATOM 6714 C C . VAL B 1 18 ? -21.891 -10.008 -32.906 1 86.56 18 VAL B C 1
ATOM 6716 O O . VAL B 1 18 ? -21.828 -9.984 -34.156 1 86.56 18 VAL B O 1
ATOM 6719 N N . GLU B 1 19 ? -20.797 -10.531 -32.219 1 79.25 19 GLU B N 1
ATOM 6720 C CA . GLU B 1 19 ? -19.688 -11.305 -32.781 1 79.25 19 GLU B CA 1
ATOM 6721 C C . GLU B 1 19 ? -19.344 -12.492 -31.875 1 79.25 19 GLU B C 1
ATOM 6723 O O . GLU B 1 19 ? -19.953 -12.664 -30.812 1 79.25 19 GLU B O 1
ATOM 6728 N N . ASP B 1 20 ? -18.469 -13.273 -32.406 1 71.56 20 ASP B N 1
ATOM 6729 C CA . ASP B 1 20 ? -18.188 -14.5 -31.656 1 71.56 20 ASP B CA 1
ATOM 6730 C C . ASP B 1 20 ? -17.781 -14.195 -30.219 1 71.56 20 ASP B C 1
ATOM 6732 O O . ASP B 1 20 ? -16.797 -13.484 -29.984 1 71.56 20 ASP B O 1
ATOM 6736 N N . GLY B 1 21 ? -18.609 -14.586 -29.266 1 77.19 21 GLY B N 1
ATOM 6737 C CA . GLY B 1 21 ? -18.375 -14.484 -27.844 1 77.19 21 GLY B CA 1
ATOM 6738 C C . GLY B 1 21 ? -18.938 -13.211 -27.234 1 77.19 21 GLY B C 1
ATOM 6739 O O . GLY B 1 21 ? -18.781 -12.969 -26.031 1 77.19 21 GLY B O 1
ATOM 6740 N N . LEU B 1 22 ? -19.5 -12.375 -28.141 1 87.12 22 LEU B N 1
ATOM 6741 C CA . LEU B 1 22 ? -20.016 -11.109 -27.625 1 87.12 22 LEU B CA 1
ATOM 6742 C C . LEU B 1 22 ? -21.516 -11 -27.844 1 87.12 22 LEU B C 1
ATOM 6744 O O . LEU B 1 22 ? -22 -11.156 -28.969 1 87.12 22 LEU B O 1
ATOM 6748 N N . TRP B 1 23 ? -22.297 -10.773 -26.859 1 89.62 23 TRP B N 1
ATOM 6749 C CA . TRP B 1 23 ? -23.734 -10.508 -26.875 1 89.62 23 TRP B CA 1
ATOM 6750 C C . TRP B 1 23 ? -24.031 -9.094 -26.391 1 89.62 23 TRP B C 1
ATOM 6752 O O . TRP B 1 23 ? -23.328 -8.57 -25.531 1 89.62 23 TRP B O 1
ATOM 6762 N N . GLU B 1 24 ? -25.109 -8.555 -26.984 1 92.75 24 GLU B N 1
ATOM 6763 C CA . GLU B 1 24 ? -25.422 -7.172 -26.641 1 92.75 24 GLU B CA 1
ATOM 6764 C C . GLU B 1 24 ? -26.875 -7.039 -26.172 1 92.75 24 GLU B C 1
ATOM 6766 O O . GLU B 1 24 ? -27.766 -7.707 -26.703 1 92.75 24 GLU B O 1
ATOM 6771 N N . ILE B 1 25 ? -27.125 -6.18 -25.156 1 90.38 25 ILE B N 1
ATOM 6772 C CA . ILE B 1 25 ? -28.469 -5.863 -24.672 1 90.38 25 ILE B CA 1
ATOM 6773 C C . ILE B 1 25 ? -28.547 -4.371 -24.359 1 90.38 25 ILE B C 1
ATOM 6775 O O . ILE B 1 25 ? -27.625 -3.793 -23.781 1 90.38 25 ILE B O 1
ATOM 6779 N N . ASP B 1 26 ? -29.547 -3.758 -24.891 1 88.62 26 ASP B N 1
ATOM 6780 C CA . ASP B 1 26 ? -29.75 -2.34 -24.609 1 88.62 26 ASP B CA 1
ATOM 6781 C C . ASP B 1 26 ? -30.656 -2.145 -23.391 1 88.62 26 ASP B C 1
ATOM 6783 O O . ASP B 1 26 ? -31.859 -2.398 -23.469 1 88.62 26 ASP B O 1
ATOM 6787 N N . LEU B 1 27 ? -30.109 -1.67 -22.359 1 86.25 27 LEU B N 1
ATOM 6788 C CA . LEU B 1 27 ? -30.859 -1.47 -21.125 1 86.25 27 LEU B CA 1
ATOM 6789 C C . LEU B 1 27 ? -31.156 0.01 -20.906 1 86.25 27 LEU B C 1
ATOM 6791 O O . LEU B 1 27 ? -31.531 0.412 -19.797 1 86.25 27 LEU B O 1
ATOM 6795 N N . SER B 1 28 ? -31.031 0.747 -21.969 1 84.88 28 SER B N 1
ATOM 6796 C CA . SER B 1 28 ? -31.141 2.195 -21.828 1 84.88 28 SER B CA 1
ATOM 6797 C C . SER B 1 28 ? -32.5 2.602 -21.312 1 84.88 28 SER B C 1
ATOM 6799 O O . SER B 1 28 ? -32.625 3.467 -20.438 1 84.88 28 SER B O 1
ATOM 6801 N N . ASN B 1 29 ? -33.594 1.88 -21.859 1 73.81 29 ASN B N 1
ATOM 6802 C CA . ASN B 1 29 ? -34.938 2.297 -21.531 1 73.81 29 ASN B CA 1
ATOM 6803 C C . ASN B 1 29 ? -35.562 1.391 -20.469 1 73.81 29 ASN B C 1
ATOM 6805 O O . ASN B 1 29 ? -36.781 1.444 -20.219 1 73.81 29 ASN B O 1
ATOM 6809 N N . LEU B 1 30 ? -35 0.41 -20.188 1 75.25 30 LEU B N 1
ATOM 6810 C CA . LEU B 1 30 ? -35.5 -0.464 -19.125 1 75.25 30 LEU B CA 1
ATOM 6811 C C . LEU B 1 30 ? -35.719 0.316 -17.828 1 75.25 30 LEU B C 1
ATOM 6813 O O . LEU B 1 30 ? -34.781 0.965 -17.328 1 75.25 30 LEU B O 1
ATOM 6817 N N . ARG B 1 31 ? -37.219 0.155 -17.766 1 64.62 31 ARG B N 1
ATOM 6818 C CA . ARG B 1 31 ? -37.438 0.776 -16.469 1 64.62 31 ARG B CA 1
ATOM 6819 C C . ARG B 1 31 ? -37.094 -0.179 -15.336 1 64.62 31 ARG B C 1
ATOM 6821 O O . ARG B 1 31 ? -37.438 -1.359 -15.375 1 64.62 31 ARG B O 1
ATOM 6828 N N . ILE B 1 32 ? -36.469 0.052 -15.125 1 64.94 32 ILE B N 1
ATOM 6829 C CA . ILE B 1 32 ? -35.969 -0.818 -14.055 1 64.94 32 ILE B CA 1
ATOM 6830 C C . ILE B 1 32 ? -36.75 -0.527 -12.766 1 64.94 32 ILE B C 1
ATOM 6832 O O . ILE B 1 32 ? -36.781 0.612 -12.297 1 64.94 32 ILE B O 1
ATOM 6836 N N . PHE B 1 33 ? -37.906 -1.65 -12.742 1 60.31 33 PHE B N 1
ATOM 6837 C CA . PHE B 1 33 ? -38.406 -1.505 -11.375 1 60.31 33 PHE B CA 1
ATOM 6838 C C . PHE B 1 33 ? -37.375 -2.082 -10.383 1 60.31 33 PHE B C 1
ATOM 6840 O O . PHE B 1 33 ? -37.188 -3.297 -10.344 1 60.31 33 PHE B O 1
ATOM 6847 N N . PHE B 1 34 ? -36.875 -1.432 -10.391 1 60.59 34 PHE B N 1
ATOM 6848 C CA . PHE B 1 34 ? -35.75 -1.849 -9.602 1 60.59 34 PHE B CA 1
ATOM 6849 C C . PHE B 1 34 ? -36.156 -2.281 -8.203 1 60.59 34 PHE B C 1
ATOM 6851 O O . PHE B 1 34 ? -37.156 -1.783 -7.672 1 60.59 34 PHE B O 1
ATOM 6858 N N . GLY B 1 35 ? -35.844 -3.334 -8.117 1 62.62 35 GLY B N 1
ATOM 6859 C CA . GLY B 1 35 ? -35.844 -3.643 -6.695 1 62.62 35 GLY B CA 1
ATOM 6860 C C . GLY B 1 35 ? -37.062 -4.477 -6.285 1 62.62 35 GLY B C 1
ATOM 6861 O O . GLY B 1 35 ? -37.406 -4.523 -5.105 1 62.62 35 GLY B O 1
ATOM 6862 N N . LEU B 1 36 ? -37.812 -5.156 -7.223 1 64.81 36 LEU B N 1
ATOM 6863 C CA . LEU B 1 36 ? -39.031 -5.852 -6.875 1 64.81 36 LEU B CA 1
ATOM 6864 C C . LEU B 1 36 ? -38.719 -7.133 -6.098 1 64.81 36 LEU B C 1
ATOM 6866 O O . LEU B 1 36 ? -39.5 -7.523 -5.215 1 64.81 36 LEU B O 1
ATOM 6870 N N . SER B 1 37 ? -37.844 -8.062 -7.113 1 61.59 37 SER B N 1
ATOM 6871 C CA . SER B 1 37 ? -37.469 -9.266 -6.375 1 61.59 37 SER B CA 1
ATOM 6872 C C . SER B 1 37 ? -37.031 -8.93 -4.953 1 61.59 37 SER B C 1
ATOM 6874 O O . SER B 1 37 ? -37.344 -9.664 -4.012 1 61.59 37 SER B O 1
ATOM 6876 N N . ILE B 1 38 ? -36.25 -7.801 -5.07 1 64.62 38 ILE B N 1
ATOM 6877 C CA . ILE B 1 38 ? -35.75 -7.305 -3.787 1 64.62 38 ILE B CA 1
ATOM 6878 C C . ILE B 1 38 ? -36.938 -6.906 -2.908 1 64.62 38 ILE B C 1
ATOM 6880 O O . ILE B 1 38 ? -36.938 -7.188 -1.708 1 64.62 38 ILE B O 1
ATOM 6884 N N . LEU B 1 39 ? -37.906 -6.109 -3.697 1 69.88 39 LEU B N 1
ATOM 6885 C CA . LEU B 1 39 ? -39.062 -5.703 -2.908 1 69.88 39 LEU B CA 1
ATOM 6886 C C . LEU B 1 39 ? -39.812 -6.918 -2.354 1 69.88 39 LEU B C 1
ATOM 6888 O O . LEU B 1 39 ? -40.188 -6.938 -1.183 1 69.88 39 LEU B O 1
ATOM 6892 N N . SER B 1 40 ? -39.844 -8.117 -3.059 1 72.5 40 SER B N 1
ATOM 6893 C CA . SER B 1 40 ? -40.562 -9.328 -2.676 1 72.5 40 SER B CA 1
ATOM 6894 C C . SER B 1 40 ? -39.844 -10.055 -1.541 1 72.5 40 SER B C 1
ATOM 6896 O O . SER B 1 40 ? -40.5 -10.539 -0.607 1 72.5 40 SER B O 1
ATOM 6898 N N . ARG B 1 41 ? -38.688 -10.289 -2.176 1 67.69 41 ARG B N 1
ATOM 6899 C CA . ARG B 1 41 ? -37.875 -10.953 -1.152 1 67.69 41 ARG B CA 1
ATOM 6900 C C . ARG B 1 41 ? -37.906 -10.172 0.156 1 67.69 41 ARG B C 1
ATOM 6902 O O . ARG B 1 41 ? -38 -10.758 1.234 1 67.69 41 ARG B O 1
ATOM 6909 N N . THR B 1 42 ? -37.719 -8.828 -0.323 1 74.31 42 THR B N 1
ATOM 6910 C CA . THR B 1 42 ? -37.688 -7.945 0.835 1 74.31 42 THR B CA 1
ATOM 6911 C C . THR B 1 42 ? -38.969 -8.102 1.65 1 74.31 42 THR B C 1
ATOM 6913 O O . THR B 1 42 ? -38.938 -8.188 2.879 1 74.31 42 THR B O 1
ATOM 6916 N N . ILE B 1 43 ? -39.969 -8.008 0.954 1 73.38 43 ILE B N 1
ATOM 6917 C CA . ILE B 1 43 ? -41.25 -8.078 1.674 1 73.38 43 ILE B CA 1
ATOM 6918 C C . ILE B 1 43 ? -41.406 -9.469 2.273 1 73.38 43 ILE B C 1
ATOM 6920 O O . ILE B 1 43 ? -41.875 -9.609 3.406 1 73.38 43 ILE B O 1
ATOM 6924 N N . GLY B 1 44 ? -41.062 -10.641 1.456 1 69.19 44 GLY B N 1
ATOM 6925 C CA . GLY B 1 44 ? -41.188 -12 1.973 1 69.19 44 GLY B CA 1
ATOM 6926 C C . GLY B 1 44 ? -40.344 -12.227 3.223 1 69.19 44 GLY B C 1
ATOM 6927 O O . GLY B 1 44 ? -40.812 -12.859 4.176 1 69.19 44 GLY B O 1
ATOM 6928 N N . GLU B 1 45 ? -39.125 -11.805 2.814 1 70.12 45 GLU B N 1
ATOM 6929 C CA . GLU B 1 45 ? -38.188 -11.938 3.936 1 70.12 45 GLU B CA 1
ATOM 6930 C C . GLU B 1 45 ? -38.688 -11.148 5.152 1 70.12 45 GLU B C 1
ATOM 6932 O O . GLU B 1 45 ? -38.594 -11.625 6.285 1 70.12 45 GLU B O 1
ATOM 6937 N N . GLU B 1 46 ? -39.25 -9.812 4.508 1 74.44 46 GLU B N 1
ATOM 6938 C CA . GLU B 1 46 ? -39.781 -9.023 5.621 1 74.44 46 GLU B CA 1
ATOM 6939 C C . GLU B 1 46 ? -40.906 -9.766 6.348 1 74.44 46 GLU B C 1
ATOM 6941 O O . GLU B 1 46 ? -41 -9.688 7.574 1 74.44 46 GLU B O 1
ATOM 6946 N N . ILE B 1 47 ? -41.5 -10.672 5.82 1 74.12 47 ILE B N 1
ATOM 6947 C CA . ILE B 1 47 ? -42.625 -11.43 6.379 1 74.12 47 ILE B CA 1
ATOM 6948 C C . ILE B 1 47 ? -42.094 -12.586 7.215 1 74.12 47 ILE B C 1
ATOM 6950 O O . ILE B 1 47 ? -42.562 -12.82 8.336 1 74.12 47 ILE B O 1
ATOM 6954 N N . GLY B 1 48 ? -41.25 -13.445 6.289 1 63.56 48 GLY B N 1
ATOM 6955 C CA . GLY B 1 48 ? -40.656 -14.562 7.008 1 63.56 48 GLY B CA 1
ATOM 6956 C C . GLY B 1 48 ? -40 -14.148 8.305 1 63.56 48 GLY B C 1
ATOM 6957 O O . GLY B 1 48 ? -40.125 -14.828 9.328 1 63.56 48 GLY B O 1
ATOM 6958 N N . ASN B 1 49 ? -39.188 -12.914 8.008 1 65.75 49 ASN B N 1
ATOM 6959 C CA . ASN B 1 49 ? -38.469 -12.32 9.133 1 65.75 49 ASN B CA 1
ATOM 6960 C C . ASN B 1 49 ? -39.406 -11.906 10.25 1 65.75 49 ASN B C 1
ATOM 6962 O O . ASN B 1 49 ? -39.156 -12.148 11.43 1 65.75 49 ASN B O 1
ATOM 6966 N N . LEU B 1 50 ? -40.438 -11.328 9.438 1 66.44 50 LEU B N 1
ATOM 6967 C CA . LEU B 1 50 ? -41.281 -10.766 10.477 1 66.44 50 LEU B CA 1
ATOM 6968 C C . LEU B 1 50 ? -42.094 -11.859 11.18 1 66.44 50 LEU B C 1
ATOM 6970 O O . LEU B 1 50 ? -42.406 -11.727 12.352 1 66.44 50 LEU B O 1
ATOM 6974 N N . LEU B 1 51 ? -42.281 -13.203 10.625 1 63.88 51 LEU B N 1
ATOM 6975 C CA . LEU B 1 51 ? -43.094 -14.289 11.164 1 63.88 51 LEU B CA 1
ATOM 6976 C C . LEU B 1 51 ? -42.312 -15.07 12.219 1 63.88 51 LEU B C 1
ATOM 6978 O O . LEU B 1 51 ? -42.906 -15.648 13.133 1 63.88 51 LEU B O 1
ATOM 6982 N N . GLN B 1 52 ? -41.062 -15.43 11.641 1 58.94 52 GLN B N 1
ATOM 6983 C CA . GLN B 1 52 ? -40.219 -16.172 12.555 1 58.94 52 GLN B CA 1
ATOM 6984 C C . GLN B 1 52 ? -39.812 -15.32 13.758 1 58.94 52 GLN B C 1
ATOM 6986 O O . GLN B 1 52 ? -39.562 -15.844 14.844 1 58.94 52 GLN B O 1
ATOM 6991 N N . SER B 1 53 ? -39.594 -13.891 13.234 1 61.47 53 SER B N 1
ATOM 6992 C CA . SER B 1 53 ? -39.062 -12.922 14.18 1 61.47 53 SER B CA 1
ATOM 6993 C C . SER B 1 53 ? -40.156 -12.242 14.969 1 61.47 53 SER B C 1
ATOM 6995 O O . SER B 1 53 ? -39.938 -11.766 16.078 1 61.47 53 SER B O 1
ATOM 6997 N N . LEU B 1 54 ? -41.125 -12.133 13.883 1 62.09 54 LEU B N 1
ATOM 6998 C CA . LEU B 1 54 ? -42.031 -11.25 14.609 1 62.09 54 LEU B CA 1
ATOM 6999 C C . LEU B 1 54 ? -43.062 -12.055 15.398 1 62.09 54 LEU B C 1
ATOM 7001 O O . LEU B 1 54 ? -43.719 -12.922 14.844 1 62.09 54 LEU B O 1
ATOM 7005 N N . PRO B 1 55 ? -43.031 -12.148 16.5 1 65.75 55 PRO B N 1
ATOM 7006 C CA . PRO B 1 55 ? -43.938 -12.961 17.344 1 65.75 55 PRO B CA 1
ATOM 7007 C C . PRO B 1 55 ? -45.406 -12.742 17 1 65.75 55 PRO B C 1
ATOM 7009 O O . PRO B 1 55 ? -46.25 -13.562 17.375 1 65.75 55 PRO B O 1
ATOM 7012 N N . GLY B 1 56 ? -45.719 -11.836 16.203 1 73.06 56 GLY B N 1
ATOM 7013 C CA . GLY B 1 56 ? -47.094 -11.43 16.109 1 73.06 56 GLY B CA 1
ATOM 7014 C C . GLY B 1 56 ? -47.562 -11.273 14.664 1 73.06 56 GLY B C 1
ATOM 7015 O O . GLY B 1 56 ? -47.188 -12.055 13.797 1 73.06 56 GLY B O 1
ATOM 7016 N N . ASP B 1 57 ? -48.219 -10.117 14.438 1 67 57 ASP B N 1
ATOM 7017 C CA . ASP B 1 57 ? -48.781 -9.867 13.125 1 67 57 ASP B CA 1
ATOM 7018 C C . ASP B 1 57 ? -47.719 -9.531 12.102 1 67 57 ASP B C 1
ATOM 7020 O O . ASP B 1 57 ? -46.688 -8.938 12.453 1 67 57 ASP B O 1
ATOM 7024 N N . LEU B 1 58 ? -48.188 -9.898 10.992 1 69.38 58 LEU B N 1
ATOM 7025 C CA . LEU B 1 58 ? -47.25 -9.555 9.93 1 69.38 58 LEU B CA 1
ATOM 7026 C C . LEU B 1 58 ? -47.656 -8.258 9.25 1 69.38 58 LEU B C 1
ATOM 7028 O O . LEU B 1 58 ? -48.75 -8.156 8.703 1 69.38 58 LEU B O 1
ATOM 7032 N N . ALA B 1 59 ? -47 -7.133 9.805 1 70 59 ALA B N 1
ATOM 7033 C CA . ALA B 1 59 ? -47.25 -5.887 9.094 1 70 59 ALA B CA 1
ATOM 7034 C C . ALA B 1 59 ? -45.938 -5.156 8.766 1 70 59 ALA B C 1
ATOM 7036 O O . ALA B 1 59 ? -45.125 -4.895 9.656 1 70 59 ALA B O 1
ATOM 7037 N N . PHE B 1 60 ? -45.969 -4.754 7.703 1 72.81 60 PHE B N 1
ATOM 7038 C CA . PHE B 1 60 ? -44.781 -3.91 7.449 1 72.81 60 PHE B CA 1
ATOM 7039 C C . PHE B 1 60 ? -44.938 -3.16 6.133 1 72.81 60 PHE B C 1
ATOM 7041 O O . PHE B 1 60 ? -45.781 -3.523 5.297 1 72.81 60 PHE B O 1
ATOM 7048 N N . THR B 1 61 ? -44.531 -1.98 6.203 1 71.81 61 THR B N 1
ATOM 7049 C CA . THR B 1 61 ? -44.5 -1.168 4.992 1 71.81 61 THR B CA 1
ATOM 7050 C C . THR B 1 61 ? -43.125 -1.217 4.34 1 71.81 61 THR B C 1
ATOM 7052 O O . THR B 1 61 ? -42.125 -0.946 4.992 1 71.81 61 THR B O 1
ATOM 7055 N N . TYR B 1 62 ? -43.469 -1.424 3.514 1 76.19 62 TYR B N 1
ATOM 7056 C CA . TYR B 1 62 ? -42.25 -1.472 2.756 1 76.19 62 TYR B CA 1
ATOM 7057 C C . TYR B 1 62 ? -42.156 -0.326 1.752 1 76.19 62 TYR B C 1
ATOM 7059 O O . TYR B 1 62 ? -42.969 -0.248 0.831 1 76.19 62 TYR B O 1
ATOM 7067 N N . LYS B 1 63 ? -41.594 0.736 2.146 1 71.81 63 LYS B N 1
ATOM 7068 C CA . LYS B 1 63 ? -41.438 1.818 1.18 1 71.81 63 LYS B CA 1
ATOM 7069 C C . LYS B 1 63 ? -40.625 1.354 -0.031 1 71.81 63 LYS B C 1
ATOM 7071 O O . LYS B 1 63 ? -39.5 0.914 0.108 1 71.81 63 LYS B O 1
ATOM 7076 N N . ILE B 1 64 ? -41.188 1.64 -0.957 1 68.5 64 ILE B N 1
ATOM 7077 C CA . ILE B 1 64 ? -40.562 1.177 -2.176 1 68.5 64 ILE B CA 1
ATOM 7078 C C . ILE B 1 64 ? -39.281 1.975 -2.41 1 68.5 64 ILE B C 1
ATOM 7080 O O . ILE B 1 64 ? -39.281 3.205 -2.338 1 68.5 64 ILE B O 1
ATOM 7084 N N . ASN B 1 65 ? -38.375 1.432 -2.145 1 68.69 65 ASN B N 1
ATOM 7085 C CA . ASN B 1 65 ? -37.062 2.033 -2.408 1 68.69 65 ASN B CA 1
ATOM 7086 C C . ASN B 1 65 ? -37 2.613 -3.816 1 68.69 65 ASN B C 1
ATOM 7088 O O . ASN B 1 65 ? -36.844 1.874 -4.789 1 68.69 65 ASN B O 1
ATOM 7092 N N . PRO B 1 66 ? -37.125 4 -3.828 1 61.09 66 PRO B N 1
ATOM 7093 C CA . PRO B 1 66 ? -37.25 4.586 -5.168 1 61.09 66 PRO B CA 1
ATOM 7094 C C . PRO B 1 66 ? -36.031 4.27 -6.047 1 61.09 66 PRO B C 1
ATOM 7096 O O . PRO B 1 66 ? -36.125 4.324 -7.277 1 61.09 66 PRO B O 1
ATOM 7099 N N . ASN B 1 67 ? -34.969 4.266 -5.492 1 61.97 67 ASN B N 1
ATOM 7100 C CA . ASN B 1 67 ? -33.75 4.008 -6.27 1 61.97 67 ASN B CA 1
ATOM 7101 C C . ASN B 1 67 ? -33.719 2.57 -6.785 1 61.97 67 ASN B C 1
ATOM 7103 O O . ASN B 1 67 ? -33 2.27 -7.742 1 61.97 67 ASN B O 1
ATOM 7107 N N . ILE B 1 68 ? -34.188 1.758 -5.633 1 67.5 68 ILE B N 1
ATOM 7108 C CA . ILE B 1 68 ? -34.188 0.343 -5.988 1 67.5 68 ILE B CA 1
ATOM 7109 C C . ILE B 1 68 ? -35.375 0.06 -6.918 1 67.5 68 ILE B C 1
ATOM 7111 O O . ILE B 1 68 ? -35.25 -0.665 -7.906 1 67.5 68 ILE B O 1
ATOM 7115 N N . ASN B 1 69 ? -36.656 0.708 -6.363 1 72.44 69 ASN B N 1
ATOM 7116 C CA . ASN B 1 69 ? -37.906 0.463 -7.109 1 72.44 69 ASN B CA 1
ATOM 7117 C C . ASN B 1 69 ? -38.438 1.745 -7.734 1 72.44 69 ASN B C 1
ATOM 7119 O O . ASN B 1 69 ? -39.594 2.09 -7.547 1 72.44 69 ASN B O 1
ATOM 7123 N N . HIS B 1 70 ? -37.656 2.309 -8.461 1 71.25 70 HIS B N 1
ATOM 7124 C CA . HIS B 1 70 ? -37.969 3.641 -8.961 1 71.25 70 HIS B CA 1
ATOM 7125 C C . HIS B 1 70 ? -39.219 3.611 -9.844 1 71.25 70 HIS B C 1
ATOM 7127 O O . HIS B 1 70 ? -40 4.562 -9.852 1 71.25 70 HIS B O 1
ATOM 7133 N N . GLU B 1 71 ? -39.406 2.627 -10.836 1 68.56 71 GLU B N 1
ATOM 7134 C CA . GLU B 1 71 ? -40.562 2.572 -11.734 1 68.56 71 GLU B CA 1
ATOM 7135 C C . GLU B 1 71 ? -41.875 2.584 -10.953 1 68.56 71 GLU B C 1
ATOM 7137 O O . GLU B 1 71 ? -42.875 3.086 -11.438 1 68.56 71 GLU B O 1
ATOM 7142 N N . LEU B 1 72 ? -41.75 2.027 -9.68 1 72.12 72 LEU B N 1
ATOM 7143 C CA . LEU B 1 72 ? -42.938 2.082 -8.844 1 72.12 72 LEU B CA 1
ATOM 7144 C C . LEU B 1 72 ? -43.25 3.514 -8.406 1 72.12 72 LEU B C 1
ATOM 7146 O O . LEU B 1 72 ? -44.406 3.936 -8.383 1 72.12 72 LEU B O 1
ATOM 7150 N N . VAL B 1 73 ? -42.219 4.094 -8.109 1 74.31 73 VAL B N 1
ATOM 7151 C CA . VAL B 1 73 ? -42.406 5.457 -7.617 1 74.31 73 VAL B CA 1
ATOM 7152 C C . VAL B 1 73 ? -42.844 6.367 -8.766 1 74.31 73 VAL B C 1
ATOM 7154 O O . VAL B 1 73 ? -43.656 7.258 -8.578 1 74.31 73 VAL B O 1
ATOM 7157 N N . ASP B 1 74 ? -42.094 6.004 -10.234 1 73.62 74 ASP B N 1
ATOM 7158 C CA . ASP B 1 74 ? -42.594 6.723 -11.406 1 73.62 74 ASP B CA 1
ATOM 7159 C C . ASP B 1 74 ? -44.125 6.586 -11.539 1 73.62 74 ASP B C 1
ATOM 7161 O O . ASP B 1 74 ? -44.781 7.473 -12.086 1 73.62 74 ASP B O 1
ATOM 7165 N N . MET B 1 75 ? -44.719 5.543 -10.992 1 73.25 75 MET B N 1
ATOM 7166 C CA . MET B 1 75 ? -46.156 5.258 -11.039 1 73.25 75 MET B CA 1
ATOM 7167 C C . MET B 1 75 ? -46.875 5.855 -9.836 1 73.25 75 MET B C 1
ATOM 7169 O O . MET B 1 75 ? -48.062 5.562 -9.594 1 73.25 75 MET B O 1
ATOM 7173 N N . HIS B 1 76 ? -46.156 6.629 -9.281 1 75.75 76 HIS B N 1
ATOM 7174 C CA . HIS B 1 76 ? -46.562 7.316 -8.062 1 75.75 76 HIS B CA 1
ATOM 7175 C C . HIS B 1 76 ? -46.906 6.324 -6.957 1 75.75 76 HIS B C 1
ATOM 7177 O O . HIS B 1 76 ? -47.781 6.578 -6.141 1 75.75 76 HIS B O 1
ATOM 7183 N N . ILE B 1 77 ? -46.312 5.273 -7.062 1 73.44 77 ILE B N 1
ATOM 7184 C CA . ILE B 1 77 ? -46.375 4.305 -5.973 1 73.44 77 ILE B CA 1
ATOM 7185 C C . ILE B 1 77 ? -45.125 4.402 -5.102 1 73.44 77 ILE B C 1
ATOM 7187 O O . ILE B 1 77 ? -44.031 3.988 -5.516 1 73.44 77 ILE B O 1
ATOM 7191 N N . GLN B 1 78 ? -45.531 4.734 -4.027 1 74.19 78 GLN B N 1
ATOM 7192 C CA . GLN B 1 78 ? -44.312 5.066 -3.291 1 74.19 78 GLN B CA 1
ATOM 7193 C C . GLN B 1 78 ? -44.062 4.098 -2.137 1 74.19 78 GLN B C 1
ATOM 7195 O O . GLN B 1 78 ? -42.969 4.039 -1.574 1 74.19 78 GLN B O 1
ATOM 7200 N N . HIS B 1 79 ? -44.938 3.23 -1.92 1 81.38 79 HIS B N 1
ATOM 7201 C CA . HIS B 1 79 ? -44.875 2.334 -0.77 1 81.38 79 HIS B CA 1
ATOM 7202 C C . HIS B 1 79 ? -45.594 1.021 -1.057 1 81.38 79 HIS B C 1
ATOM 7204 O O . HIS B 1 79 ? -46.594 0.992 -1.813 1 81.38 79 HIS B O 1
ATOM 7210 N N . VAL B 1 80 ? -45.156 0.049 -0.366 1 81.12 80 VAL B N 1
ATOM 7211 C CA . VAL B 1 80 ? -45.906 -1.195 -0.252 1 81.12 80 VAL B CA 1
ATOM 7212 C C . VAL B 1 80 ? -46.188 -1.5 1.219 1 81.12 80 VAL B C 1
ATOM 7214 O O . VAL B 1 80 ? -45.25 -1.544 2.033 1 81.12 80 VAL B O 1
ATOM 7217 N N . GLN B 1 81 ? -47.219 -1.827 1.246 1 83.88 81 GLN B N 1
ATOM 7218 C CA . GLN B 1 81 ? -47.5 -2.172 2.629 1 83.88 81 GLN B CA 1
ATOM 7219 C C . GLN B 1 81 ? -48.062 -3.588 2.732 1 83.88 81 GLN B C 1
ATOM 7221 O O . GLN B 1 81 ? -49.062 -3.922 2.076 1 83.88 81 GLN B O 1
ATOM 7226 N N . VAL B 1 82 ? -47.5 -4.258 3.635 1 81.06 82 VAL B N 1
ATOM 7227 C CA . VAL B 1 82 ? -47.938 -5.641 3.783 1 81.06 82 VAL B CA 1
ATOM 7228 C C . VAL B 1 82 ? -48.531 -5.852 5.18 1 81.06 82 VAL B C 1
ATOM 7230 O O . VAL B 1 82 ? -47.938 -5.43 6.176 1 81.06 82 VAL B O 1
ATOM 7233 N N . PHE B 1 83 ? -49.562 -6.656 5.176 1 80.44 83 PHE B N 1
ATOM 7234 C CA . PHE B 1 83 ? -50.125 -6.945 6.48 1 80.44 83 PHE B CA 1
ATOM 7235 C C . PHE B 1 83 ? -50.656 -8.383 6.547 1 80.44 83 PHE B C 1
ATOM 7237 O O . PHE B 1 83 ? -51.375 -8.828 5.656 1 80.44 83 PHE B O 1
ATOM 7244 N N . ALA B 1 84 ? -50.188 -9.039 7.609 1 75.44 84 ALA B N 1
ATOM 7245 C CA . ALA B 1 84 ? -50.75 -10.352 7.914 1 75.44 84 ALA B CA 1
ATOM 7246 C C . ALA B 1 84 ? -50.906 -10.547 9.414 1 75.44 84 ALA B C 1
ATOM 7248 O O . ALA B 1 84 ? -49.969 -10.344 10.188 1 75.44 84 ALA B O 1
ATOM 7249 N N . ARG B 1 85 ? -51.844 -11.062 10 1 68.94 85 ARG B N 1
ATOM 7250 C CA . ARG B 1 85 ? -52.031 -11.242 11.43 1 68.94 85 ARG B CA 1
ATOM 7251 C C . ARG B 1 85 ? -51.344 -12.508 11.922 1 68.94 85 ARG B C 1
ATOM 7253 O O . ARG B 1 85 ? -51.281 -13.5 11.203 1 68.94 85 ARG B O 1
ATOM 7260 N N . ALA B 1 86 ? -51.156 -12.344 13.227 1 66.06 86 ALA B N 1
ATOM 7261 C CA . ALA B 1 86 ? -50.438 -13.453 13.852 1 66.06 86 ALA B CA 1
ATOM 7262 C C . ALA B 1 86 ? -51.219 -14.75 13.734 1 66.06 86 ALA B C 1
ATOM 7264 O O . ALA B 1 86 ? -52.438 -14.773 13.945 1 66.06 86 ALA B O 1
ATOM 7265 N N . GLY B 1 87 ? -50.438 -15.898 13.445 1 68.19 87 GLY B N 1
ATOM 7266 C CA . GLY B 1 87 ? -51.031 -17.219 13.352 1 68.19 87 GLY B CA 1
ATOM 7267 C C . GLY B 1 87 ? -51.344 -17.641 11.93 1 68.19 87 GLY B C 1
ATOM 7268 O O . GLY B 1 87 ? -51.438 -18.828 11.633 1 68.19 87 GLY B O 1
ATOM 7269 N N . ILE B 1 88 ? -51.438 -16.516 11.133 1 67.44 88 ILE B N 1
ATOM 7270 C CA . ILE B 1 88 ? -51.844 -16.797 9.773 1 67.44 88 ILE B CA 1
ATOM 7271 C C . ILE B 1 88 ? -50.75 -17.531 9.023 1 67.44 88 ILE B C 1
ATOM 7273 O O . ILE B 1 88 ? -51 -18.484 8.281 1 67.44 88 ILE B O 1
ATOM 7277 N N . LEU B 1 89 ? -49.594 -17.141 9.133 1 69.12 89 LEU B N 1
ATOM 7278 C CA . LEU B 1 89 ? -48.406 -17.703 8.469 1 69.12 89 LEU B CA 1
ATOM 7279 C C . LEU B 1 89 ? -47.625 -18.578 9.43 1 69.12 89 LEU B C 1
ATOM 7281 O O . LEU B 1 89 ? -46.375 -18.656 9.32 1 69.12 89 LEU B O 1
ATOM 7285 N N . LYS B 1 90 ? -48.312 -19.156 10.57 1 63.88 90 LYS B N 1
ATOM 7286 C CA . LYS B 1 90 ? -47.688 -19.953 11.625 1 63.88 90 LYS B CA 1
ATOM 7287 C C . LYS B 1 90 ? -46.875 -21.094 11.039 1 63.88 90 LYS B C 1
ATOM 7289 O O . LYS B 1 90 ? -45.812 -21.453 11.57 1 63.88 90 LYS B O 1
ATOM 7294 N N . ASP B 1 91 ? -47.25 -21.844 10.141 1 60.53 91 ASP B N 1
ATOM 7295 C CA . ASP B 1 91 ? -46.5 -22.969 9.578 1 60.53 91 ASP B CA 1
ATOM 7296 C C . ASP B 1 91 ? -45.688 -22.547 8.352 1 60.53 91 ASP B C 1
ATOM 7298 O O . ASP B 1 91 ? -45.5 -23.328 7.434 1 60.53 91 ASP B O 1
ATOM 7302 N N . TRP B 1 92 ? -45.188 -21.047 8.469 1 62.53 92 TRP B N 1
ATOM 7303 C CA . TRP B 1 92 ? -44.5 -20.422 7.348 1 62.53 92 TRP B CA 1
ATOM 7304 C C . TRP B 1 92 ? -43.188 -21.156 7.051 1 62.53 92 TRP B C 1
ATOM 7306 O O . TRP B 1 92 ? -42.812 -21.312 5.887 1 62.53 92 TRP B O 1
ATOM 7316 N N . VAL B 1 93 ? -42.625 -21.703 8.133 1 58.84 93 VAL B N 1
ATOM 7317 C CA . VAL B 1 93 ? -41.312 -22.297 8.07 1 58.84 93 VAL B CA 1
ATOM 7318 C C . VAL B 1 93 ? -41.344 -23.531 7.164 1 58.84 93 VAL B C 1
ATOM 7320 O O . VAL B 1 93 ? -40.344 -23.828 6.477 1 58.84 93 VAL B O 1
ATOM 7323 N N . LEU B 1 94 ? -42.406 -24.188 7.445 1 60.16 94 LEU B N 1
ATOM 7324 C CA . LEU B 1 94 ? -42.5 -25.469 6.746 1 60.16 94 LEU B CA 1
ATOM 7325 C C . LEU B 1 94 ? -42.688 -25.25 5.246 1 60.16 94 LEU B C 1
ATOM 7327 O O . LEU B 1 94 ? -42.344 -26.141 4.449 1 60.16 94 LEU B O 1
ATOM 7331 N N . PHE B 1 95 ? -43.094 -23.906 4.809 1 67.62 95 PHE B N 1
ATOM 7332 C CA . PHE B 1 95 ? -43.375 -23.672 3.4 1 67.62 95 PHE B CA 1
ATOM 7333 C C . PHE B 1 95 ? -42.812 -22.328 2.938 1 67.62 95 PHE B C 1
ATOM 7335 O O . PHE B 1 95 ? -43.406 -21.688 2.057 1 67.62 95 PHE B O 1
ATOM 7342 N N . ARG B 1 96 ? -41.688 -22.016 3.51 1 66.88 96 ARG B N 1
ATOM 7343 C CA . ARG B 1 96 ? -41.094 -20.703 3.316 1 66.88 96 ARG B CA 1
ATOM 7344 C C . ARG B 1 96 ? -40.656 -20.5 1.866 1 66.88 96 ARG B C 1
ATOM 7346 O O . ARG B 1 96 ? -40.906 -19.453 1.274 1 66.88 96 ARG B O 1
ATOM 7353 N N . GLU B 1 97 ? -40.031 -21.547 1.295 1 63.75 97 GLU B N 1
ATOM 7354 C CA . GLU B 1 97 ? -39.594 -21.469 -0.097 1 63.75 97 GLU B CA 1
ATOM 7355 C C . GLU B 1 97 ? -40.781 -21.234 -1.03 1 63.75 97 GLU B C 1
ATOM 7357 O O . GLU B 1 97 ? -40.688 -20.406 -1.945 1 63.75 97 GLU B O 1
ATOM 7362 N N . GLU B 1 98 ? -41.719 -21.797 -0.669 1 66.69 98 GLU B N 1
ATOM 7363 C CA . GLU B 1 98 ? -42.906 -21.703 -1.523 1 66.69 98 GLU B CA 1
ATOM 7364 C C . GLU B 1 98 ? -43.594 -20.344 -1.352 1 66.69 98 GLU B C 1
ATOM 7366 O O . GLU B 1 98 ? -44.094 -19.781 -2.318 1 66.69 98 GLU B O 1
ATOM 7371 N N . PHE B 1 99 ? -43.469 -19.719 -0.227 1 69.88 99 PHE B N 1
ATOM 7372 C CA . PHE B 1 99 ? -44.094 -18.438 0.069 1 69.88 99 PHE B CA 1
ATOM 7373 C C . PHE B 1 99 ? -43.375 -17.297 -0.626 1 69.88 99 PHE B C 1
ATOM 7375 O O . PHE B 1 99 ? -44 -16.406 -1.197 1 69.88 99 PHE B O 1
ATOM 7382 N N . GLU B 1 100 ? -42.156 -17.438 -0.438 1 66.75 100 GLU B N 1
ATOM 7383 C CA . GLU B 1 100 ? -41.375 -16.391 -1.062 1 66.75 100 GLU B CA 1
ATOM 7384 C C . GLU B 1 100 ? -41.5 -16.406 -2.582 1 66.75 100 GLU B C 1
ATOM 7386 O O . GLU B 1 100 ? -41.5 -15.367 -3.227 1 66.75 100 GLU B O 1
ATOM 7391 N N . GLU B 1 101 ? -41.594 -17.672 -3.178 1 61.69 101 GLU B N 1
ATOM 7392 C CA . GLU B 1 101 ? -41.906 -17.797 -4.598 1 61.69 101 GLU B CA 1
ATOM 7393 C C . GLU B 1 101 ? -43.281 -17.188 -4.922 1 61.69 101 GLU B C 1
ATOM 7395 O O . GLU B 1 101 ? -43.469 -16.578 -5.984 1 61.69 101 GLU B O 1
ATOM 7400 N N . ASN B 1 102 ? -43.969 -17.156 -3.873 1 70.56 102 ASN B N 1
ATOM 7401 C CA . ASN B 1 102 ? -45.312 -16.641 -4.094 1 70.56 102 ASN B CA 1
ATOM 7402 C C . ASN B 1 102 ? -45.344 -15.109 -4.055 1 70.56 102 ASN B C 1
ATOM 7404 O O . ASN B 1 102 ? -46.031 -14.469 -4.855 1 70.56 102 ASN B O 1
ATOM 7408 N N . LEU B 1 103 ? -44.594 -14.586 -3.184 1 73.88 103 LEU B N 1
ATOM 7409 C CA . LEU B 1 103 ? -44.531 -13.133 -3.072 1 73.88 103 LEU B CA 1
ATOM 7410 C C . LEU B 1 103 ? -43.812 -12.523 -4.277 1 73.88 103 LEU B C 1
ATOM 7412 O O . LEU B 1 103 ? -44.188 -11.445 -4.746 1 73.88 103 LEU B O 1
ATOM 7416 N N . ARG B 1 104 ? -42.688 -13.289 -4.793 1 69.06 104 ARG B N 1
ATOM 7417 C CA . ARG B 1 104 ? -42.031 -12.883 -6.031 1 69.06 104 ARG B CA 1
ATOM 7418 C C . ARG B 1 104 ? -43.031 -12.852 -7.188 1 69.06 104 ARG B C 1
ATOM 7420 O O . ARG B 1 104 ? -42.969 -11.969 -8.047 1 69.06 104 ARG B O 1
ATOM 7427 N N . PHE B 1 105 ? -43.969 -13.734 -7.062 1 68.75 105 PHE B N 1
ATOM 7428 C CA . PHE B 1 105 ? -45 -13.805 -8.109 1 68.75 105 PHE B CA 1
ATOM 7429 C C . PHE B 1 105 ? -45.938 -12.625 -7.996 1 68.75 105 PHE B C 1
ATOM 7431 O O . PHE B 1 105 ? -46.344 -12.047 -9.008 1 68.75 105 PHE B O 1
ATOM 7438 N N . VAL B 1 106 ? -46.094 -12.117 -6.797 1 74.69 106 VAL B N 1
ATOM 7439 C CA . VAL B 1 106 ? -47.031 -11.031 -6.539 1 74.69 106 VAL B CA 1
ATOM 7440 C C . VAL B 1 106 ? -46.438 -9.711 -7.055 1 74.69 106 VAL B C 1
ATOM 7442 O O . VAL B 1 106 ? -47.094 -9.023 -7.859 1 74.69 106 VAL B O 1
ATOM 7445 N N . PHE B 1 107 ? -45.219 -9.484 -6.629 1 71 107 PHE B N 1
ATOM 7446 C CA . PHE B 1 107 ? -44.625 -8.195 -6.973 1 71 107 PHE B CA 1
ATOM 7447 C C . PHE B 1 107 ? -44.125 -8.195 -8.414 1 71 107 PHE B C 1
ATOM 7449 O O . PHE B 1 107 ? -44.062 -7.145 -9.055 1 71 107 PHE B O 1
ATOM 7456 N N . GLY B 1 108 ? -43.656 -9.453 -8.891 1 62.56 108 GLY B N 1
ATOM 7457 C CA . GLY B 1 108 ? -43.25 -9.633 -10.273 1 62.56 108 GLY B CA 1
ATOM 7458 C C . GLY B 1 108 ? -44.344 -9.281 -11.266 1 62.56 108 GLY B C 1
ATOM 7459 O O . GLY B 1 108 ? -44.094 -9.141 -12.461 1 62.56 108 GLY B O 1
ATOM 7460 N N . SER B 1 109 ? -45.438 -9.047 -10.609 1 70.62 109 SER B N 1
ATOM 7461 C CA . SER B 1 109 ? -46.562 -8.828 -11.516 1 70.62 109 SER B CA 1
ATOM 7462 C C . SER B 1 109 ? -46.531 -7.414 -12.094 1 70.62 109 SER B C 1
ATOM 7464 O O . SER B 1 109 ? -47.125 -7.156 -13.148 1 70.62 109 SER B O 1
ATOM 7466 N N . PHE B 1 110 ? -45.656 -6.559 -11.406 1 69.25 110 PHE B N 1
ATOM 7467 C CA . PHE B 1 110 ? -45.531 -5.184 -11.883 1 69.25 110 PHE B CA 1
ATOM 7468 C C . PHE B 1 110 ? -44.688 -5.125 -13.156 1 69.25 110 PHE B C 1
ATOM 7470 O O . PHE B 1 110 ? -44.812 -4.184 -13.945 1 69.25 110 PHE B O 1
ATOM 7477 N N . GLN B 1 111 ? -43.656 -6.152 -13.211 1 63.62 111 GLN B N 1
ATOM 7478 C CA . GLN B 1 111 ? -42.781 -6.211 -14.391 1 63.62 111 GLN B CA 1
ATOM 7479 C C . GLN B 1 111 ? -43.594 -6.566 -15.641 1 63.62 111 GLN B C 1
ATOM 7481 O O . GLN B 1 111 ? -43.188 -6.254 -16.766 1 63.62 111 GLN B O 1
ATOM 7486 N N . GLN B 1 112 ? -45.062 -7.188 -15.359 1 62.69 112 GLN B N 1
ATOM 7487 C CA . GLN B 1 112 ? -45.938 -7.5 -16.469 1 62.69 112 GLN B CA 1
ATOM 7488 C C . GLN B 1 112 ? -46.906 -6.352 -16.734 1 62.69 112 GLN B C 1
ATOM 7490 O O . GLN B 1 112 ? -47.844 -6.102 -15.938 1 62.69 112 GLN B O 1
ATOM 7495 N N . GLN B 1 113 ? -46.844 -5.906 -17.734 1 67 113 GLN B N 1
ATOM 7496 C CA . GLN B 1 113 ? -47.562 -4.684 -18.016 1 67 113 GLN B CA 1
ATOM 7497 C C . GLN B 1 113 ? -49.094 -4.926 -17.922 1 67 113 GLN B C 1
ATOM 7499 O O . GLN B 1 113 ? -49.844 -4.066 -17.469 1 67 113 GLN B O 1
ATOM 7504 N N . SER B 1 114 ? -49.75 -6.035 -18.391 1 70 114 SER B N 1
ATOM 7505 C CA . SER B 1 114 ? -51.188 -6.32 -18.406 1 70 114 SER B CA 1
ATOM 7506 C C . SER B 1 114 ? -51.75 -6.355 -17 1 70 114 SER B C 1
ATOM 7508 O O . SER B 1 114 ? -52.938 -6.051 -16.797 1 70 114 SER B O 1
ATOM 7510 N N . ILE B 1 115 ? -51.062 -6.695 -15.961 1 69.31 115 ILE B N 1
ATOM 7511 C CA . ILE B 1 115 ? -51.5 -6.762 -14.578 1 69.31 115 ILE B CA 1
ATOM 7512 C C . ILE B 1 115 ? -51.281 -5.414 -13.898 1 69.31 115 ILE B C 1
ATOM 7514 O O . ILE B 1 115 ? -52.156 -4.934 -13.164 1 69.31 115 ILE B O 1
ATOM 7518 N N . ALA B 1 116 ? -50.219 -4.781 -14.273 1 72.19 116 ALA B N 1
ATOM 7519 C CA . ALA B 1 116 ? -49.906 -3.52 -13.625 1 72.19 116 ALA B CA 1
ATOM 7520 C C . ALA B 1 116 ? -50.906 -2.43 -13.984 1 72.19 116 ALA B C 1
ATOM 7522 O O . ALA B 1 116 ? -51.188 -1.552 -13.172 1 72.19 116 ALA B O 1
ATOM 7523 N N . LYS B 1 117 ? -51.406 -2.582 -15.219 1 76.81 117 LYS B N 1
ATOM 7524 C CA . LYS B 1 117 ? -52.375 -1.583 -15.641 1 76.81 117 LYS B CA 1
ATOM 7525 C C . LYS B 1 117 ? -53.625 -1.637 -14.781 1 76.81 117 LYS B C 1
ATOM 7527 O O . LYS B 1 117 ? -54.344 -0.643 -14.656 1 76.81 117 LYS B O 1
ATOM 7532 N N . LYS B 1 118 ? -53.875 -2.559 -14.195 1 79.12 118 LYS B N 1
ATOM 7533 C CA . LYS B 1 118 ? -55.094 -2.729 -13.398 1 79.12 118 LYS B CA 1
ATOM 7534 C C . LYS B 1 118 ? -54.938 -2.064 -12.031 1 79.12 118 LYS B C 1
ATOM 7536 O O . LYS B 1 118 ? -55.906 -1.57 -11.469 1 79.12 118 LYS B O 1
ATOM 7541 N N . ILE B 1 119 ? -53.812 -2.143 -11.469 1 76.81 119 ILE B N 1
ATOM 7542 C CA . ILE B 1 119 ? -53.625 -1.55 -10.148 1 76.81 119 ILE B CA 1
ATOM 7543 C C . ILE B 1 119 ? -53.344 -0.052 -10.289 1 76.81 119 ILE B C 1
ATOM 7545 O O . ILE B 1 119 ? -53.656 0.724 -9.375 1 76.81 119 ILE B O 1
ATOM 7549 N N . HIS B 1 120 ? -52.812 0.312 -11.672 1 75.06 120 HIS B N 1
ATOM 7550 C CA . HIS B 1 120 ? -52.5 1.722 -11.883 1 75.06 120 HIS B CA 1
ATOM 7551 C C . HIS B 1 120 ? -52.812 2.152 -13.312 1 75.06 120 HIS B C 1
ATOM 7553 O O . HIS B 1 120 ? -51.906 2.424 -14.094 1 75.06 120 HIS B O 1
ATOM 7559 N N . PRO B 1 121 ? -54 2.252 -13.703 1 75.31 121 PRO B N 1
ATOM 7560 C CA . PRO B 1 121 ? -54.375 2.473 -15.094 1 75.31 121 PRO B CA 1
ATOM 7561 C C . PRO B 1 121 ? -53.938 3.828 -15.633 1 75.31 121 PRO B C 1
ATOM 7563 O O . PRO B 1 121 ? -53.594 3.943 -16.812 1 75.31 121 PRO B O 1
ATOM 7566 N N . GLU B 1 122 ? -53.75 4.902 -14.719 1 73.06 122 GLU B N 1
ATOM 7567 C CA . GLU B 1 122 ? -53.406 6.246 -15.156 1 73.06 122 GLU B CA 1
ATOM 7568 C C . GLU B 1 122 ? -51.938 6.289 -15.656 1 73.06 122 GLU B C 1
ATOM 7570 O O . GLU B 1 122 ? -51.625 7.094 -16.531 1 73.06 122 GLU B O 1
ATOM 7575 N N . PHE B 1 123 ? -51.125 5.41 -15.211 1 69.81 123 PHE B N 1
ATOM 7576 C CA . PHE B 1 123 ? -49.688 5.379 -15.547 1 69.81 123 PHE B CA 1
ATOM 7577 C C . PHE B 1 123 ? -49.5 4.84 -16.953 1 69.81 123 PHE B C 1
ATOM 7579 O O . PHE B 1 123 ? -48.5 5.16 -17.609 1 69.81 123 PHE B O 1
ATOM 7586 N N . TYR B 1 124 ? -50.469 3.953 -17.5 1 62.34 124 TYR B N 1
ATOM 7587 C CA . TYR B 1 124 ? -50.406 3.371 -18.828 1 62.34 124 TYR B CA 1
ATOM 7588 C C . TYR B 1 124 ? -51.344 4.074 -19.797 1 62.34 124 TYR B C 1
ATOM 7590 O O . TYR B 1 124 ? -51.781 3.486 -20.797 1 62.34 124 TYR B O 1
ATOM 7598 N N . GLY B 1 125 ? -51.75 5.113 -19.453 1 69.38 125 GLY B N 1
ATOM 7599 C CA . GLY B 1 125 ? -52.531 5.965 -20.344 1 69.38 125 GLY B CA 1
ATOM 7600 C C . GLY B 1 125 ? -54.031 5.676 -20.281 1 69.38 125 GLY B C 1
ATOM 7601 O O . GLY B 1 125 ? -54.781 6.129 -21.156 1 69.38 125 GLY B O 1
ATOM 7602 N N . GLN B 1 126 ? -54.5 5.09 -19.141 1 75.56 126 GLN B N 1
ATOM 7603 C CA . GLN B 1 126 ? -55.938 4.801 -19.078 1 75.56 126 GLN B CA 1
ATOM 7604 C C . GLN B 1 126 ? -56.656 5.793 -18.172 1 75.56 126 GLN B C 1
ATOM 7606 O O . GLN B 1 126 ? -56.062 6.328 -17.234 1 75.56 126 GLN B O 1
ATOM 7611 N N . ASP B 1 127 ? -57.781 6.074 -18.5 1 68.5 127 ASP B N 1
ATOM 7612 C CA . ASP B 1 127 ? -58.562 7.031 -17.734 1 68.5 127 ASP B CA 1
ATOM 7613 C C . ASP B 1 127 ? -59.031 6.426 -16.406 1 68.5 127 ASP B C 1
ATOM 7615 O O . ASP B 1 127 ? -59.781 5.441 -16.406 1 68.5 127 ASP B O 1
ATOM 7619 N N . PRO B 1 128 ? -58.625 7.043 -15.281 1 63.78 128 PRO B N 1
ATOM 7620 C CA . PRO B 1 128 ? -58.969 6.484 -13.969 1 63.78 128 PRO B CA 1
ATOM 7621 C C . PRO B 1 128 ? -60.469 6.543 -13.672 1 63.78 128 PRO B C 1
ATOM 7623 O O . PRO B 1 128 ? -60.969 5.801 -12.812 1 63.78 128 PRO B O 1
ATOM 7626 N N . ASN B 1 129 ? -61.156 7.328 -14.336 1 66.19 129 ASN B N 1
ATOM 7627 C CA . ASN B 1 129 ? -62.594 7.418 -14.102 1 66.19 129 ASN B CA 1
ATOM 7628 C C . ASN B 1 129 ? -63.344 6.254 -14.742 1 66.19 129 ASN B C 1
ATOM 7630 O O . ASN B 1 129 ? -64.438 5.875 -14.289 1 66.19 129 ASN B O 1
ATOM 7634 N N . ARG B 1 130 ? -62.969 5.801 -15.672 1 69 130 ARG B N 1
ATOM 7635 C CA . ARG B 1 130 ? -63.594 4.691 -16.375 1 69 130 ARG B CA 1
ATOM 7636 C C . ARG B 1 130 ? -63.062 3.354 -15.906 1 69 130 ARG B C 1
ATOM 7638 O O . ARG B 1 130 ? -63.781 2.354 -15.867 1 69 130 ARG B O 1
ATOM 7645 N N . ASN B 1 131 ? -61.969 3.596 -15.594 1 74.56 131 ASN B N 1
ATOM 7646 C CA . ASN B 1 131 ? -61.312 2.377 -15.133 1 74.56 131 ASN B CA 1
ATOM 7647 C C . ASN B 1 131 ? -60.688 2.562 -13.758 1 74.56 131 ASN B C 1
ATOM 7649 O O . ASN B 1 131 ? -59.531 2.949 -13.648 1 74.56 131 ASN B O 1
ATOM 7653 N N . SER B 1 132 ? -61.281 2.285 -12.68 1 77.06 132 SER B N 1
ATOM 7654 C CA . SER B 1 132 ? -60.812 2.451 -11.297 1 77.06 132 SER B CA 1
ATOM 7655 C C . SER B 1 132 ? -59.812 1.375 -10.906 1 77.06 132 SER B C 1
ATOM 7657 O O . SER B 1 132 ? -59.938 0.218 -11.312 1 77.06 132 SER B O 1
ATOM 7659 N N . PRO B 1 133 ? -58.938 1.876 -10.008 1 78.88 133 PRO B N 1
ATOM 7660 C CA . PRO B 1 133 ? -57.969 0.861 -9.602 1 78.88 133 PRO B CA 1
ATOM 7661 C C . PRO B 1 133 ? -58.594 -0.273 -8.797 1 78.88 133 PRO B C 1
ATOM 7663 O O . PRO B 1 133 ? -59.531 -0.038 -8 1 78.88 133 PRO B O 1
ATOM 7666 N N . ILE B 1 134 ? -58.156 -1.331 -9.008 1 82.81 134 ILE B N 1
ATOM 7667 C CA . ILE B 1 134 ? -58.688 -2.508 -8.328 1 82.81 134 ILE B CA 1
ATOM 7668 C C . ILE B 1 134 ? -57.562 -3.246 -7.613 1 82.81 134 ILE B C 1
ATOM 7670 O O . ILE B 1 134 ? -56.406 -3.229 -8.07 1 82.81 134 ILE B O 1
ATOM 7674 N N . ALA B 1 135 ? -57.844 -3.721 -6.5 1 84.31 135 ALA B N 1
ATOM 7675 C CA . ALA B 1 135 ? -56.906 -4.57 -5.777 1 84.31 135 ALA B CA 1
ATOM 7676 C C . ALA B 1 135 ? -56.688 -5.902 -6.496 1 84.31 135 ALA B C 1
ATOM 7678 O O . ALA B 1 135 ? -57.562 -6.355 -7.23 1 84.31 135 ALA B O 1
ATOM 7679 N N . LEU B 1 136 ? -55.719 -6.559 -6.363 1 87.38 136 LEU B N 1
ATOM 7680 C CA . LEU B 1 136 ? -55.406 -7.863 -6.941 1 87.38 136 LEU B CA 1
ATOM 7681 C C . LEU B 1 136 ? -55.344 -8.938 -5.855 1 87.38 136 LEU B C 1
ATOM 7683 O O . LEU B 1 136 ? -54.594 -8.789 -4.887 1 87.38 136 LEU B O 1
ATOM 7687 N N . LEU B 1 137 ? -55.938 -9.859 -5.934 1 81 137 LEU B N 1
ATOM 7688 C CA . LEU B 1 137 ? -55.969 -10.953 -4.973 1 81 137 LEU B CA 1
ATOM 7689 C C . LEU B 1 137 ? -55.344 -12.211 -5.555 1 81 137 LEU B C 1
ATOM 7691 O O . LEU B 1 137 ? -55.75 -12.695 -6.609 1 81 137 LEU B O 1
ATOM 7695 N N . PHE B 1 138 ? -54.375 -12.898 -4.898 1 80.62 138 PHE B N 1
ATOM 7696 C CA . PHE B 1 138 ? -53.625 -14.086 -5.324 1 80.62 138 PHE B CA 1
ATOM 7697 C C . PHE B 1 138 ? -53.875 -15.242 -4.363 1 80.62 138 PHE B C 1
ATOM 7699 O O . PHE B 1 138 ? -53.25 -15.32 -3.301 1 80.62 138 PHE B O 1
ATOM 7706 N N . PRO B 1 139 ? -54.562 -16.031 -4.641 1 75.31 139 PRO B N 1
ATOM 7707 C CA . PRO B 1 139 ? -54.812 -17.188 -3.785 1 75.31 139 PRO B CA 1
ATOM 7708 C C . PRO B 1 139 ? -53.75 -18.266 -3.938 1 75.31 139 PRO B C 1
ATOM 7710 O O . PRO B 1 139 ? -53.281 -18.547 -5.051 1 75.31 139 PRO B O 1
ATOM 7713 N N . PHE B 1 140 ? -53.344 -18.984 -2.895 1 72.38 140 PHE B N 1
ATOM 7714 C CA . PHE B 1 140 ? -52.375 -20.062 -2.912 1 72.38 140 PHE B CA 1
ATOM 7715 C C . PHE B 1 140 ? -52.844 -21.25 -2.082 1 72.38 140 PHE B C 1
ATOM 7717 O O . PHE B 1 140 ? -53.344 -21.078 -0.969 1 72.38 140 PHE B O 1
ATOM 7724 N N . ASP B 1 141 ? -52.844 -22.359 -2.607 1 67 141 ASP B N 1
ATOM 7725 C CA . ASP B 1 141 ? -53.406 -23.594 -2.01 1 67 141 ASP B CA 1
ATOM 7726 C C . ASP B 1 141 ? -52.344 -24.297 -1.178 1 67 141 ASP B C 1
ATOM 7728 O O . ASP B 1 141 ? -52.5 -25.484 -0.839 1 67 141 ASP B O 1
ATOM 7732 N N . THR B 1 142 ? -51.562 -23.734 -0.296 1 59.97 142 THR B N 1
ATOM 7733 C CA . THR B 1 142 ? -50.531 -24.453 0.438 1 59.97 142 THR B CA 1
ATOM 7734 C C . THR B 1 142 ? -51.094 -25.094 1.699 1 59.97 142 THR B C 1
ATOM 7736 O O . THR B 1 142 ? -51.719 -24.406 2.523 1 59.97 142 THR B O 1
ATOM 7739 N N . GLU B 1 143 ? -51.031 -26.297 1.788 1 56.59 143 GLU B N 1
ATOM 7740 C CA . GLU B 1 143 ? -51.656 -27.078 2.842 1 56.59 143 GLU B CA 1
ATOM 7741 C C . GLU B 1 143 ? -51.125 -26.703 4.215 1 56.59 143 GLU B C 1
ATOM 7743 O O . GLU B 1 143 ? -51.812 -26.844 5.227 1 56.59 143 GLU B O 1
ATOM 7748 N N . PHE B 1 144 ? -49.906 -26.203 4.371 1 53.88 144 PHE B N 1
ATOM 7749 C CA . PHE B 1 144 ? -49.25 -26.141 5.68 1 53.88 144 PHE B CA 1
ATOM 7750 C C . PHE B 1 144 ? -49.625 -24.844 6.402 1 53.88 144 PHE B C 1
ATOM 7752 O O . PHE B 1 144 ? -49.438 -24.734 7.613 1 53.88 144 PHE B O 1
ATOM 7759 N N . VAL B 1 145 ? -50.062 -23.734 5.992 1 57.09 145 VAL B N 1
ATOM 7760 C CA . VAL B 1 145 ? -50.281 -22.484 6.699 1 57.09 145 VAL B CA 1
ATOM 7761 C C . VAL B 1 145 ? -51.594 -22.547 7.453 1 57.09 145 VAL B C 1
ATOM 7763 O O . VAL B 1 145 ? -51.656 -22.203 8.633 1 57.09 145 VAL B O 1
ATOM 7766 N N . HIS B 1 146 ? -52.781 -22.734 6.73 1 60.88 146 HIS B N 1
ATOM 7767 C CA . HIS B 1 146 ? -54.125 -22.906 7.227 1 60.88 146 HIS B CA 1
ATOM 7768 C C . HIS B 1 146 ? -54.875 -23.953 6.422 1 60.88 146 HIS B C 1
ATOM 7770 O O . HIS B 1 146 ? -54.688 -24.094 5.215 1 60.88 146 HIS B O 1
ATOM 7776 N N . PRO B 1 147 ? -55.594 -24.953 7.094 1 61.22 147 PRO B N 1
ATOM 7777 C CA . PRO B 1 147 ? -56.281 -26.031 6.355 1 61.22 147 PRO B CA 1
ATOM 7778 C C . PRO B 1 147 ? -57 -25.516 5.109 1 61.22 147 PRO B C 1
ATOM 7780 O O . PRO B 1 147 ? -57.125 -26.234 4.117 1 61.22 147 PRO B O 1
ATOM 7783 N N . SER B 1 148 ? -57.375 -24.328 5.105 1 67.19 148 SER B N 1
ATOM 7784 C CA . SER B 1 148 ? -58.156 -23.828 3.975 1 67.19 148 SER B CA 1
ATOM 7785 C C . SER B 1 148 ? -57.281 -23.016 3.023 1 67.19 148 SER B C 1
ATOM 7787 O O . SER B 1 148 ? -57.75 -22.562 1.979 1 67.19 148 SER B O 1
ATOM 7789 N N . GLY B 1 149 ? -56.094 -22.875 3.279 1 76.06 149 GLY B N 1
ATOM 7790 C CA . GLY B 1 149 ? -55.219 -22.062 2.449 1 76.06 149 GLY B CA 1
ATOM 7791 C C . GLY B 1 149 ? -55.219 -20.609 2.842 1 76.06 149 GLY B C 1
ATOM 7792 O O . GLY B 1 149 ? -55.875 -20.219 3.805 1 76.06 149 GLY B O 1
ATOM 7793 N N . TYR B 1 150 ? -54.219 -19.75 2.111 1 76 150 TYR B N 1
ATOM 7794 C CA . TYR B 1 150 ? -54.188 -18.312 2.408 1 76 150 TYR B CA 1
ATOM 7795 C C . TYR B 1 150 ? -54.25 -17.5 1.128 1 76 150 TYR B C 1
ATOM 7797 O O . TYR B 1 150 ? -54.094 -18.031 0.028 1 76 150 TYR B O 1
ATOM 7805 N N . TYR B 1 151 ? -54.5 -16.281 1.203 1 76.75 151 TYR B N 1
ATOM 7806 C CA . TYR B 1 151 ? -54.406 -15.391 0.053 1 76.75 151 TYR B CA 1
ATOM 7807 C C . TYR B 1 151 ? -53.562 -14.156 0.385 1 76.75 151 TYR B C 1
ATOM 7809 O O . TYR B 1 151 ? -53.406 -13.812 1.557 1 76.75 151 TYR B O 1
ATOM 7817 N N . ILE B 1 152 ? -53.125 -13.555 -0.613 1 81.62 152 ILE B N 1
ATOM 7818 C CA . ILE B 1 152 ? -52.469 -12.25 -0.516 1 81.62 152 ILE B CA 1
ATOM 7819 C C . ILE B 1 152 ? -53.281 -11.227 -1.312 1 81.62 152 ILE B C 1
ATOM 7821 O O . ILE B 1 152 ? -53.531 -11.414 -2.506 1 81.62 152 ILE B O 1
ATOM 7825 N N . LEU B 1 153 ? -53.438 -10.219 -0.691 1 82.62 153 LEU B N 1
ATOM 7826 C CA . LEU B 1 153 ? -54.156 -9.094 -1.287 1 82.62 153 LEU B CA 1
ATOM 7827 C C . LEU B 1 153 ? -53.219 -7.91 -1.514 1 82.62 153 LEU B C 1
ATOM 7829 O O . LEU B 1 153 ? -52.594 -7.434 -0.576 1 82.62 153 LEU B O 1
ATOM 7833 N N . MET B 1 154 ? -53.312 -7.496 -2.76 1 88.19 154 MET B N 1
ATOM 7834 C CA . MET B 1 154 ? -52.562 -6.301 -3.104 1 88.19 154 MET B CA 1
ATOM 7835 C C . MET B 1 154 ? -53.5 -5.152 -3.49 1 88.19 154 MET B C 1
ATOM 7837 O O . MET B 1 154 ? -54.25 -5.266 -4.449 1 88.19 154 MET B O 1
ATOM 7841 N N . GLU B 1 155 ? -53.219 -4.078 -2.848 1 81.81 155 GLU B N 1
ATOM 7842 C CA . GLU B 1 155 ? -54 -2.873 -3.059 1 81.81 155 GLU B CA 1
ATOM 7843 C C . GLU B 1 155 ? -53.125 -1.667 -3.359 1 81.81 155 GLU B C 1
ATOM 7845 O O . GLU B 1 155 ? -52.031 -1.537 -2.801 1 81.81 155 GLU B O 1
ATOM 7850 N N . ARG B 1 156 ? -53.594 -0.968 -4.465 1 84.12 156 ARG B N 1
ATOM 7851 C CA . ARG B 1 156 ? -53.031 0.371 -4.617 1 84.12 156 ARG B CA 1
ATOM 7852 C C . ARG B 1 156 ? -53.844 1.39 -3.799 1 84.12 156 ARG B C 1
ATOM 7854 O O . ARG B 1 156 ? -55.031 1.567 -4.012 1 84.12 156 ARG B O 1
ATOM 7861 N N . VAL B 1 157 ? -53.25 1.989 -2.973 1 77.25 157 VAL B N 1
ATOM 7862 C CA . VAL B 1 157 ? -53.875 2.922 -2.053 1 77.25 157 VAL B CA 1
ATOM 7863 C C . VAL B 1 157 ? -53.281 4.312 -2.211 1 77.25 157 VAL B C 1
ATOM 7865 O O . VAL B 1 157 ? -52.062 4.453 -2.275 1 77.25 157 VAL B O 1
ATOM 7868 N N . PRO B 1 158 ? -54.156 5.297 -2.508 1 65.69 158 PRO B N 1
ATOM 7869 C CA . PRO B 1 158 ? -53.562 6.641 -2.582 1 65.69 158 PRO B CA 1
ATOM 7870 C C . PRO B 1 158 ? -52.812 7.023 -1.316 1 65.69 158 PRO B C 1
ATOM 7872 O O . PRO B 1 158 ? -53.281 6.777 -0.206 1 65.69 158 PRO B O 1
ATOM 7875 N N . SER B 1 159 ? -51.781 7.496 -1.532 1 69.75 159 SER B N 1
ATOM 7876 C CA . SER B 1 159 ? -50.938 7.871 -0.387 1 69.75 159 SER B CA 1
ATOM 7877 C C . SER B 1 159 ? -51.594 8.992 0.419 1 69.75 159 SER B C 1
ATOM 7879 O O . SER B 1 159 ? -52.125 9.945 -0.151 1 69.75 159 SER B O 1
ATOM 7881 N N . GLN B 1 160 ? -51.656 8.719 1.557 1 59.69 160 GLN B N 1
ATOM 7882 C CA . GLN B 1 160 ? -52.25 9.758 2.402 1 59.69 160 GLN B CA 1
ATOM 7883 C C . GLN B 1 160 ? -51.344 10.992 2.451 1 59.69 160 GLN B C 1
ATOM 7885 O O . GLN B 1 160 ? -51.781 12.086 2.764 1 59.69 160 GLN B O 1
ATOM 7890 N N . ASN B 1 161 ? -50.062 10.961 2.131 1 65.31 161 ASN B N 1
ATOM 7891 C CA . ASN B 1 161 ? -49.094 12.016 2.383 1 65.31 161 ASN B CA 1
ATOM 7892 C C . ASN B 1 161 ? -48.75 12.797 1.11 1 65.31 161 ASN B C 1
ATOM 7894 O O . ASN B 1 161 ? -48.438 13.984 1.171 1 65.31 161 ASN B O 1
ATOM 7898 N N . ARG B 1 162 ? -48.906 12.242 -0.251 1 70.88 162 ARG B N 1
ATOM 7899 C CA . ARG B 1 162 ? -48.656 12.898 -1.533 1 70.88 162 ARG B CA 1
ATOM 7900 C C . ARG B 1 162 ? -49.844 12.695 -2.477 1 70.88 162 ARG B C 1
ATOM 7902 O O . ARG B 1 162 ? -50.062 11.594 -2.977 1 70.88 162 ARG B O 1
ATOM 7909 N N . ILE B 1 163 ? -50.438 13.898 -2.746 1 71.94 163 ILE B N 1
ATOM 7910 C CA . ILE B 1 163 ? -51.531 13.789 -3.695 1 71.94 163 ILE B CA 1
ATOM 7911 C C . ILE B 1 163 ? -51.031 13.312 -5.047 1 71.94 163 ILE B C 1
ATOM 7913 O O . ILE B 1 163 ? -50.031 13.828 -5.551 1 71.94 163 ILE B O 1
ATOM 7917 N N . GLY B 1 164 ? -51.562 12.367 -5.508 1 71.81 164 GLY B N 1
ATOM 7918 C CA . GLY B 1 164 ? -51.188 11.852 -6.82 1 71.81 164 GLY B CA 1
ATOM 7919 C C . GLY B 1 164 ? -50.344 10.594 -6.75 1 71.81 164 GLY B C 1
ATOM 7920 O O . GLY B 1 164 ? -50.188 9.891 -7.754 1 71.81 164 GLY B O 1
ATOM 7921 N N . ASP B 1 165 ? -49.938 10.453 -5.301 1 79.06 165 ASP B N 1
ATOM 7922 C CA . ASP B 1 165 ? -49.156 9.242 -5.145 1 79.06 165 ASP B CA 1
ATOM 7923 C C . ASP B 1 165 ? -49.969 8.109 -4.543 1 79.06 165 ASP B C 1
ATOM 7925 O O . ASP B 1 165 ? -51 8.367 -3.891 1 79.06 165 ASP B O 1
ATOM 7929 N N . PHE B 1 166 ? -49.281 6.836 -4.641 1 78.69 166 PHE B N 1
ATOM 7930 C CA . PHE B 1 166 ? -49.969 5.633 -4.219 1 78.69 166 PHE B CA 1
ATOM 7931 C C . PHE B 1 166 ? -49.031 4.684 -3.48 1 78.69 166 PHE B C 1
ATOM 7933 O O . PHE B 1 166 ? -47.812 4.809 -3.578 1 78.69 166 PHE B O 1
ATOM 7940 N N . PHE B 1 167 ? -49.625 4.082 -2.494 1 81.38 167 PHE B N 1
ATOM 7941 C CA . PHE B 1 167 ? -48.875 2.924 -2.018 1 81.38 167 PHE B CA 1
ATOM 7942 C C . PHE B 1 167 ? -49.625 1.636 -2.303 1 81.38 167 PHE B C 1
ATOM 7944 O O . PHE B 1 167 ? -50.875 1.652 -2.447 1 81.38 167 PHE B O 1
ATOM 7951 N N . LEU B 1 168 ? -48.875 0.447 -2.477 1 80.62 168 LEU B N 1
ATOM 7952 C CA . LEU B 1 168 ? -49.469 -0.865 -2.631 1 80.62 168 LEU B CA 1
ATOM 7953 C C . LEU B 1 168 ? -49.688 -1.525 -1.275 1 80.62 168 LEU B C 1
ATOM 7955 O O . LEU B 1 168 ? -48.781 -1.638 -0.475 1 80.62 168 LEU B O 1
ATOM 7959 N N . ARG B 1 169 ? -50.844 -1.856 -0.964 1 80.62 169 ARG B N 1
ATOM 7960 C CA . ARG B 1 169 ? -51.156 -2.605 0.253 1 80.62 169 ARG B CA 1
ATOM 7961 C C . ARG B 1 169 ? -51.312 -4.094 -0.042 1 80.62 169 ARG B C 1
ATOM 7963 O O . ARG B 1 169 ? -52.188 -4.496 -0.798 1 80.62 169 ARG B O 1
ATOM 7970 N N . ILE B 1 170 ? -50.406 -4.871 0.592 1 85.62 170 ILE B N 1
ATOM 7971 C CA . ILE B 1 170 ? -50.5 -6.324 0.486 1 85.62 170 ILE B CA 1
ATOM 7972 C C . ILE B 1 170 ? -51 -6.906 1.801 1 85.62 170 ILE B C 1
ATOM 7974 O O . ILE B 1 170 ? -50.344 -6.793 2.836 1 85.62 170 ILE B O 1
ATOM 7978 N N . THR B 1 171 ? -52 -7.496 1.829 1 81.12 171 THR B N 1
ATOM 7979 C CA . THR B 1 171 ? -52.562 -8.133 3.012 1 81.12 171 THR B CA 1
ATOM 7980 C C . THR B 1 171 ? -52.656 -9.641 2.824 1 81.12 171 THR B C 1
ATOM 7982 O O . THR B 1 171 ? -53.25 -10.125 1.856 1 81.12 171 THR B O 1
ATOM 7985 N N . ILE B 1 172 ? -52 -10.352 3.76 1 80.5 172 ILE B N 1
ATOM 7986 C CA . ILE B 1 172 ? -52.062 -11.805 3.736 1 80.5 172 ILE B CA 1
ATOM 7987 C C . ILE B 1 172 ? -53 -12.305 4.824 1 80.5 172 ILE B C 1
ATOM 7989 O O . ILE B 1 172 ? -52.812 -12.023 6.008 1 80.5 172 ILE B O 1
ATOM 7993 N N . ASP B 1 173 ? -53.906 -13 4.586 1 79.25 173 ASP B N 1
ATOM 7994 C CA . ASP B 1 173 ? -54.906 -13.484 5.535 1 79.25 173 ASP B CA 1
ATOM 7995 C C . ASP B 1 173 ? -55.406 -14.875 5.156 1 79.25 173 ASP B C 1
ATOM 7997 O O . ASP B 1 173 ? -55.188 -15.336 4.035 1 79.25 173 ASP B O 1
ATOM 8001 N N . SER B 1 174 ? -55.938 -15.383 6.359 1 77.56 174 SER B N 1
ATOM 8002 C CA . SER B 1 174 ? -56.469 -16.703 6.121 1 77.56 174 SER B CA 1
ATOM 8003 C C . SER B 1 174 ? -57.781 -16.625 5.309 1 77.56 174 SER B C 1
ATOM 8005 O O . SER B 1 174 ? -58.5 -15.656 5.41 1 77.56 174 SER B O 1
ATOM 8007 N N . ARG B 1 175 ? -58.156 -17.641 4.504 1 76.88 175 ARG B N 1
ATOM 8008 C CA . ARG B 1 175 ? -59.375 -17.641 3.666 1 76.88 175 ARG B CA 1
ATOM 8009 C C . ARG B 1 175 ? -60.625 -17.766 4.512 1 76.88 175 ARG B C 1
ATOM 8011 O O . ARG B 1 175 ? -61.625 -17.078 4.254 1 76.88 175 ARG B O 1
ATOM 8018 N N . GLU B 1 176 ? -60.719 -18.469 5.648 1 73.62 176 GLU B N 1
ATOM 8019 C CA . GLU B 1 176 ? -61.938 -18.688 6.398 1 73.62 176 GLU B CA 1
ATOM 8020 C C . GLU B 1 176 ? -61.938 -17.922 7.719 1 73.62 176 GLU B C 1
ATOM 8022 O O . GLU B 1 176 ? -62.938 -17.344 8.125 1 73.62 176 GLU B O 1
ATOM 8027 N N . ASP B 1 177 ? -60.875 -17.688 8.547 1 70.25 177 ASP B N 1
ATOM 8028 C CA . ASP B 1 177 ? -60.781 -17.078 9.875 1 70.25 177 ASP B CA 1
ATOM 8029 C C . ASP B 1 177 ? -59.969 -15.781 9.812 1 70.25 177 ASP B C 1
ATOM 8031 O O . ASP B 1 177 ? -59.375 -15.383 10.797 1 70.25 177 ASP B O 1
ATOM 8035 N N . GLY B 1 178 ? -60.062 -15.109 8.789 1 71.56 178 GLY B N 1
ATOM 8036 C CA . GLY B 1 178 ? -59.312 -13.883 8.625 1 71.56 178 GLY B CA 1
ATOM 8037 C C . GLY B 1 178 ? -59.906 -12.703 9.359 1 71.56 178 GLY B C 1
ATOM 8038 O O . GLY B 1 178 ? -61.125 -12.664 9.602 1 71.56 178 GLY B O 1
ATOM 8039 N N . CYS B 1 179 ? -59.125 -11.609 9.805 1 72.5 179 CYS B N 1
ATOM 8040 C CA . CYS B 1 179 ? -59.531 -10.438 10.578 1 72.5 179 CYS B CA 1
ATOM 8041 C C . CYS B 1 179 ? -59.812 -9.25 9.664 1 72.5 179 CYS B C 1
ATOM 8043 O O . CYS B 1 179 ? -60.125 -8.156 10.141 1 72.5 179 CYS B O 1
ATOM 8045 N N . LEU B 1 180 ? -59.469 -9.562 8.18 1 75.62 180 LEU B N 1
ATOM 8046 C CA . LEU B 1 180 ? -59.75 -8.484 7.234 1 75.62 180 LEU B CA 1
ATOM 8047 C C . LEU B 1 180 ? -61.188 -8.547 6.734 1 75.62 180 LEU B C 1
ATOM 8049 O O . LEU B 1 180 ? -61.656 -9.609 6.301 1 75.62 180 LEU B O 1
ATOM 8053 N N . ASN B 1 181 ? -61.969 -7.566 6.547 1 79.88 181 ASN B N 1
ATOM 8054 C CA . ASN B 1 181 ? -63.312 -7.473 6.008 1 79.88 181 ASN B CA 1
ATOM 8055 C C . ASN B 1 181 ? -63.281 -7.145 4.516 1 79.88 181 ASN B C 1
ATOM 8057 O O . ASN B 1 181 ? -63.344 -5.977 4.133 1 79.88 181 ASN B O 1
ATOM 8061 N N . LEU B 1 182 ? -63.281 -8.289 3.477 1 78.75 182 LEU B N 1
ATOM 8062 C CA . LEU B 1 182 ? -63.094 -8.148 2.033 1 78.75 182 LEU B CA 1
ATOM 8063 C C . LEU B 1 182 ? -64.312 -7.477 1.414 1 78.75 182 LEU B C 1
ATOM 8065 O O . LEU B 1 182 ? -64.25 -6.973 0.289 1 78.75 182 LEU B O 1
ATOM 8069 N N . GLU B 1 183 ? -65.312 -7.527 2.102 1 79.62 183 GLU B N 1
ATOM 8070 C CA . GLU B 1 183 ? -66.562 -6.941 1.549 1 79.62 183 GLU B CA 1
ATOM 8071 C C . GLU B 1 183 ? -66.438 -5.43 1.377 1 79.62 183 GLU B C 1
ATOM 8073 O O . GLU B 1 183 ? -67.062 -4.832 0.518 1 79.62 183 GLU B O 1
ATOM 8078 N N . ASN B 1 184 ? -65.562 -4.895 2.035 1 75.38 184 ASN B N 1
ATOM 8079 C CA . ASN B 1 184 ? -65.375 -3.447 1.973 1 75.38 184 ASN B CA 1
ATOM 8080 C C . ASN B 1 184 ? -64.188 -3.061 1.048 1 75.38 184 ASN B C 1
ATOM 8082 O O . ASN B 1 184 ? -63.844 -1.891 0.975 1 75.38 184 ASN B O 1
ATOM 8086 N N . ILE B 1 185 ? -63.5 -4.172 0.087 1 77.81 185 ILE B N 1
ATOM 8087 C CA . ILE B 1 185 ? -62.375 -3.846 -0.762 1 77.81 185 ILE B CA 1
ATOM 8088 C C . ILE B 1 185 ? -62.625 -4.34 -2.184 1 77.81 185 ILE B C 1
ATOM 8090 O O . ILE B 1 185 ? -62.594 -5.547 -2.445 1 77.81 185 ILE B O 1
ATOM 8094 N N . PRO B 1 186 ? -62.781 -3.574 -3.236 1 83.25 186 PRO B N 1
ATOM 8095 C CA . PRO B 1 186 ? -62.875 -4.031 -4.625 1 83.25 186 PRO B CA 1
ATOM 8096 C C . PRO B 1 186 ? -61.594 -4.695 -5.105 1 83.25 186 PRO B C 1
ATOM 8098 O O . PRO B 1 186 ? -60.5 -4.09 -5.035 1 83.25 186 PRO B O 1
ATOM 8101 N N . HIS B 1 187 ? -61.469 -6.023 -5.637 1 83.81 187 HIS B N 1
ATOM 8102 C CA . HIS B 1 187 ? -60.25 -6.75 -5.988 1 83.81 187 HIS B CA 1
ATOM 8103 C C . HIS B 1 187 ? -60.5 -7.703 -7.152 1 83.81 187 HIS B C 1
ATOM 8105 O O . HIS B 1 187 ? -61.656 -8.008 -7.48 1 83.81 187 HIS B O 1
ATOM 8111 N N . GLU B 1 188 ? -59.469 -8.195 -7.965 1 86.88 188 GLU B N 1
ATOM 8112 C CA . GLU B 1 188 ? -59.438 -9.234 -8.984 1 86.88 188 GLU B CA 1
ATOM 8113 C C . GLU B 1 188 ? -58.5 -10.375 -8.586 1 86.88 188 GLU B C 1
ATOM 8115 O O . GLU B 1 188 ? -57.438 -10.141 -8.07 1 86.88 188 GLU B O 1
ATOM 8120 N N . VAL B 1 189 ? -58.531 -11.703 -8.922 1 80.44 189 VAL B N 1
ATOM 8121 C CA . VAL B 1 189 ? -57.75 -12.867 -8.531 1 80.44 189 VAL B CA 1
ATOM 8122 C C . VAL B 1 189 ? -56.75 -13.18 -9.633 1 80.44 189 VAL B C 1
ATOM 8124 O O . VAL B 1 189 ? -57.094 -13.344 -10.797 1 80.44 189 VAL B O 1
ATOM 8127 N N . ILE B 1 190 ? -55.094 -13.328 -9.562 1 74.81 190 ILE B N 1
ATOM 8128 C CA . ILE B 1 190 ? -54 -13.586 -10.492 1 74.81 190 ILE B CA 1
ATOM 8129 C C . ILE B 1 190 ? -53.438 -14.992 -10.258 1 74.81 190 ILE B C 1
ATOM 8131 O O . ILE B 1 190 ? -52.969 -15.297 -9.164 1 74.81 190 ILE B O 1
ATOM 8135 N N . SER B 1 191 ? -52.656 -15.992 -11.227 1 64.81 191 SER B N 1
ATOM 8136 C CA . SER B 1 191 ? -52.219 -17.375 -11.031 1 64.81 191 SER B CA 1
ATOM 8137 C C . SER B 1 191 ? -50.938 -17.672 -11.812 1 64.81 191 SER B C 1
ATOM 8139 O O . SER B 1 191 ? -50.344 -18.719 -11.633 1 64.81 191 SER B O 1
ATOM 8141 N N . ASP B 1 192 ? -49.656 -17.188 -12.797 1 56.59 192 ASP B N 1
ATOM 8142 C CA . ASP B 1 192 ? -48.594 -17.656 -13.719 1 56.59 192 ASP B CA 1
ATOM 8143 C C . ASP B 1 192 ? -47.219 -17.5 -13.102 1 56.59 192 ASP B C 1
ATOM 8145 O O . ASP B 1 192 ? -46.562 -16.484 -13.305 1 56.59 192 ASP B O 1
ATOM 8149 N N . VAL B 1 193 ? -45.875 -18.172 -12.125 1 51.78 193 VAL B N 1
ATOM 8150 C CA . VAL B 1 193 ? -44.844 -18.172 -11.117 1 51.78 193 VAL B CA 1
ATOM 8151 C C . VAL B 1 193 ? -43.5 -18.516 -11.758 1 51.78 193 VAL B C 1
ATOM 8153 O O . VAL B 1 193 ? -42.438 -18.016 -11.344 1 51.78 193 VAL B O 1
ATOM 8156 N N . HIS B 1 194 ? -42.688 -19.156 -12.93 1 52.38 194 HIS B N 1
ATOM 8157 C CA . HIS B 1 194 ? -41.469 -19.906 -13.156 1 52.38 194 HIS B CA 1
ATOM 8158 C C . HIS B 1 194 ? -40.5 -19.141 -14.055 1 52.38 194 HIS B C 1
ATOM 8160 O O . HIS B 1 194 ? -39.406 -19.625 -14.383 1 52.38 194 HIS B O 1
ATOM 8166 N N . MET B 1 195 ? -40.125 -17.859 -14.438 1 60.97 195 MET B N 1
ATOM 8167 C CA . MET B 1 195 ? -39.281 -17.297 -15.484 1 60.97 195 MET B CA 1
ATOM 8168 C C . MET B 1 195 ? -38.281 -16.297 -14.898 1 60.97 195 MET B C 1
ATOM 8170 O O . MET B 1 195 ? -37.406 -15.797 -15.602 1 60.97 195 MET B O 1
ATOM 8174 N N . ARG B 1 196 ? -37.844 -15.938 -13.625 1 65.31 196 ARG B N 1
ATOM 8175 C CA . ARG B 1 196 ? -36.969 -14.93 -13.039 1 65.31 196 ARG B CA 1
ATOM 8176 C C . ARG B 1 196 ? -36.5 -15.352 -11.648 1 65.31 196 ARG B C 1
ATOM 8178 O O . ARG B 1 196 ? -37.281 -15.844 -10.844 1 65.31 196 ARG B O 1
ATOM 8185 N N . THR B 1 197 ? -34.812 -15.352 -11.484 1 69.38 197 THR B N 1
ATOM 8186 C CA . THR B 1 197 ? -34.25 -15.547 -10.148 1 69.38 197 THR B CA 1
ATOM 8187 C C . THR B 1 197 ? -33.969 -14.203 -9.484 1 69.38 197 THR B C 1
ATOM 8189 O O . THR B 1 197 ? -33.156 -13.422 -9.992 1 69.38 197 THR B O 1
ATOM 8192 N N . TYR B 1 198 ? -34.281 -13.891 -8.43 1 64.25 198 TYR B N 1
ATOM 8193 C CA . TYR B 1 198 ? -34.188 -12.586 -7.785 1 64.25 198 TYR B CA 1
ATOM 8194 C C . TYR B 1 198 ? -32.938 -12.523 -6.898 1 64.25 198 TYR B C 1
ATOM 8196 O O . TYR B 1 198 ? -32.688 -13.438 -6.117 1 64.25 198 TYR B O 1
ATOM 8204 N N . ILE B 1 199 ? -31.953 -11.5 -7.148 1 72.25 199 ILE B N 1
ATOM 8205 C CA . ILE B 1 199 ? -30.812 -11.195 -6.289 1 72.25 199 ILE B CA 1
ATOM 8206 C C . ILE B 1 199 ? -31.266 -10.305 -5.133 1 72.25 199 ILE B C 1
ATOM 8208 O O . ILE B 1 199 ? -31.5 -9.109 -5.324 1 72.25 199 ILE B O 1
ATOM 8212 N N . ALA B 1 200 ? -31.359 -10.844 -3.938 1 63.91 200 ALA B N 1
ATOM 8213 C CA . ALA B 1 200 ? -31.859 -10.125 -2.768 1 63.91 200 ALA B CA 1
ATOM 8214 C C . ALA B 1 200 ? -30.875 -9.023 -2.352 1 63.91 200 ALA B C 1
ATOM 8216 O O . ALA B 1 200 ? -29.672 -9.25 -2.27 1 63.91 200 ALA B O 1
ATOM 8217 N N . GLY B 1 201 ? -31.297 -7.906 -2.199 1 66.25 201 GLY B N 1
ATOM 8218 C CA . GLY B 1 201 ? -30.453 -6.805 -1.758 1 66.25 201 GLY B CA 1
ATOM 8219 C C . GLY B 1 201 ? -29.672 -6.16 -2.889 1 66.25 201 GLY B C 1
ATOM 8220 O O . GLY B 1 201 ? -28.641 -5.535 -2.656 1 66.25 201 GLY B O 1
ATOM 8221 N N . ALA B 1 202 ? -29.984 -6.305 -4.074 1 72.5 202 ALA B N 1
ATOM 8222 C CA . ALA B 1 202 ? -29.234 -5.82 -5.238 1 72.5 202 ALA B CA 1
ATOM 8223 C C . ALA B 1 202 ? -29 -4.316 -5.156 1 72.5 202 ALA B C 1
ATOM 8225 O O . ALA B 1 202 ? -27.938 -3.824 -5.543 1 72.5 202 ALA B O 1
ATOM 8226 N N . SER B 1 203 ? -29.906 -3.592 -4.555 1 68.38 203 SER B N 1
ATOM 8227 C CA . SER B 1 203 ? -29.766 -2.145 -4.445 1 68.38 203 SER B CA 1
ATOM 8228 C C . SER B 1 203 ? -28.672 -1.765 -3.453 1 68.38 203 SER B C 1
ATOM 8230 O O . SER B 1 203 ? -27.844 -0.903 -3.738 1 68.38 203 SER B O 1
ATOM 8232 N N . LYS B 1 204 ? -28.828 -2.4 -2.354 1 69 204 LYS B N 1
ATOM 8233 C CA . LYS B 1 204 ? -27.828 -2.109 -1.33 1 69 204 LYS B CA 1
ATOM 8234 C C . LYS B 1 204 ? -26.438 -2.541 -1.783 1 69 204 LYS B C 1
ATOM 8236 O O . LYS B 1 204 ? -25.453 -1.854 -1.512 1 69 204 LYS B O 1
ATOM 8241 N N . ILE B 1 205 ? -26.391 -3.686 -2.361 1 77.62 205 ILE B N 1
ATOM 8242 C CA . ILE B 1 205 ? -25.125 -4.188 -2.891 1 77.62 205 ILE B CA 1
ATOM 8243 C C . ILE B 1 205 ? -24.562 -3.182 -3.887 1 77.62 205 ILE B C 1
ATOM 8245 O O . ILE B 1 205 ? -23.375 -2.83 -3.809 1 77.62 205 ILE B O 1
ATOM 8249 N N . SER B 1 206 ? -25.453 -2.699 -4.699 1 79.88 206 SER B N 1
ATOM 8250 C CA . SER B 1 206 ? -25.031 -1.755 -5.727 1 79.88 206 SER B CA 1
ATOM 8251 C C . SER B 1 206 ? -24.547 -0.447 -5.109 1 79.88 206 SER B C 1
ATOM 8253 O O . SER B 1 206 ? -23.562 0.144 -5.574 1 79.88 206 SER B O 1
ATOM 8255 N N . GLU B 1 207 ? -25.203 -0.059 -4.129 1 78.25 207 GLU B N 1
ATOM 8256 C CA . GLU B 1 207 ? -24.828 1.182 -3.459 1 78.25 207 GLU B CA 1
ATOM 8257 C C . GLU B 1 207 ? -23.469 1.05 -2.783 1 78.25 207 GLU B C 1
ATOM 8259 O O . GLU B 1 207 ? -22.625 1.941 -2.895 1 78.25 207 GLU B O 1
ATOM 8264 N N . SER B 1 208 ? -23.406 -0.053 -2.037 1 77.25 208 SER B N 1
ATOM 8265 C CA . SER B 1 208 ? -22.125 -0.302 -1.369 1 77.25 208 SER B CA 1
ATOM 8266 C C . SER B 1 208 ? -20.969 -0.315 -2.365 1 77.25 208 SER B C 1
ATOM 8268 O O . SER B 1 208 ? -19.938 0.306 -2.129 1 77.25 208 SER B O 1
ATOM 8270 N N . LEU B 1 209 ? -21.125 -1.004 -3.498 1 81.75 209 LEU B N 1
ATOM 8271 C CA . LEU B 1 209 ? -20.094 -1.123 -4.516 1 81.75 209 LEU B CA 1
ATOM 8272 C C . LEU B 1 209 ? -19.844 0.22 -5.191 1 81.75 209 LEU B C 1
ATOM 8274 O O . LEU B 1 209 ? -18.688 0.578 -5.461 1 81.75 209 LEU B O 1
ATOM 8278 N N . SER B 1 210 ? -20.953 0.966 -5.32 1 82.44 210 SER B N 1
ATOM 8279 C CA . SER B 1 210 ? -20.828 2.277 -5.945 1 82.44 210 SER B CA 1
ATOM 8280 C C . SER B 1 210 ? -20 3.223 -5.082 1 82.44 210 SER B C 1
ATOM 8282 O O . SER B 1 210 ? -19.109 3.908 -5.586 1 82.44 210 SER B O 1
ATOM 8284 N N . ASN B 1 211 ? -20.312 3.174 -3.939 1 77.06 211 ASN B N 1
ATOM 8285 C CA . ASN B 1 211 ? -19.562 4.02 -3.016 1 77.06 211 ASN B CA 1
ATOM 8286 C C . ASN B 1 211 ? -18.094 3.613 -2.943 1 77.06 211 ASN B C 1
ATOM 8288 O O . ASN B 1 211 ? -17.203 4.469 -2.893 1 77.06 211 ASN B O 1
ATOM 8292 N N . GLY B 1 212 ? -17.984 2.25 -2.838 1 76.56 212 GLY B N 1
ATOM 8293 C CA . GLY B 1 212 ? -16.609 1.766 -2.859 1 76.56 212 GLY B CA 1
ATOM 8294 C C . GLY B 1 212 ? -15.828 2.24 -4.07 1 76.56 212 GLY B C 1
ATOM 8295 O O . GLY B 1 212 ? -14.688 2.697 -3.943 1 76.56 212 GLY B O 1
ATOM 8296 N N . ILE B 1 213 ? -16.438 2.238 -5.172 1 81.75 213 ILE B N 1
ATOM 8297 C CA . ILE B 1 213 ? -15.836 2.609 -6.445 1 81.75 213 ILE B CA 1
ATOM 8298 C C . ILE B 1 213 ? -15.539 4.109 -6.457 1 81.75 213 ILE B C 1
ATOM 8300 O O . ILE B 1 213 ? -14.445 4.527 -6.844 1 81.75 213 ILE B O 1
ATOM 8304 N N . ILE B 1 214 ? -16.469 4.91 -5.984 1 76 214 ILE B N 1
ATOM 8305 C CA . ILE B 1 214 ? -16.297 6.359 -5.992 1 76 214 ILE B CA 1
ATOM 8306 C C . ILE B 1 214 ? -15.156 6.758 -5.062 1 76 214 ILE B C 1
ATOM 8308 O O . ILE B 1 214 ? -14.328 7.598 -5.414 1 76 214 ILE B O 1
ATOM 8312 N N . ASN B 1 215 ? -15.156 6.145 -3.959 1 68.88 215 ASN B N 1
ATOM 8313 C CA . ASN B 1 215 ? -14.125 6.449 -2.975 1 68.88 215 ASN B CA 1
ATOM 8314 C C . ASN B 1 215 ? -12.727 6.18 -3.525 1 68.88 215 ASN B C 1
ATOM 8316 O O . ASN B 1 215 ? -11.82 6.996 -3.357 1 68.88 215 ASN B O 1
ATOM 8320 N N . VAL B 1 216 ? -12.609 5.043 -4.121 1 72.81 216 VAL B N 1
ATOM 8321 C CA . VAL B 1 216 ? -11.312 4.652 -4.672 1 72.81 216 VAL B CA 1
ATOM 8322 C C . VAL B 1 216 ? -10.984 5.523 -5.883 1 72.81 216 VAL B C 1
ATOM 8324 O O . VAL B 1 216 ? -9.828 5.891 -6.094 1 72.81 216 VAL B O 1
ATOM 8327 N N . ALA B 1 217 ? -12.039 5.898 -6.512 1 71.31 217 ALA B N 1
ATOM 8328 C CA . ALA B 1 217 ? -11.852 6.73 -7.699 1 71.31 217 ALA B CA 1
ATOM 8329 C C . ALA B 1 217 ? -11.398 8.141 -7.316 1 71.31 217 ALA B C 1
ATOM 8331 O O . ALA B 1 217 ? -10.578 8.742 -8.008 1 71.31 217 ALA B O 1
ATOM 8332 N N . GLN B 1 218 ? -11.836 8.609 -6.242 1 63.34 218 GLN B N 1
ATOM 8333 C CA . GLN B 1 218 ? -11.477 9.938 -5.746 1 63.34 218 GLN B CA 1
ATOM 8334 C C . GLN B 1 218 ? -10 9.984 -5.34 1 63.34 218 GLN B C 1
ATOM 8336 O O . GLN B 1 218 ? -9.367 11.039 -5.422 1 63.34 218 GLN B O 1
ATOM 8341 N N . LYS B 1 219 ? -9.594 8.828 -4.922 1 51.78 219 LYS B N 1
ATOM 8342 C CA . LYS B 1 219 ? -8.195 8.719 -4.504 1 51.78 219 LYS B CA 1
ATOM 8343 C C . LYS B 1 219 ? -7.273 8.523 -5.707 1 51.78 219 LYS B C 1
ATOM 8345 O O . LYS B 1 219 ? -6.07 8.328 -5.543 1 51.78 219 LYS B O 1
ATOM 8350 N N . GLY B 1 220 ? -7.961 8.508 -6.875 1 57.5 220 GLY B N 1
ATOM 8351 C CA . GLY B 1 220 ? -7.199 8.391 -8.109 1 57.5 220 GLY B CA 1
ATOM 8352 C C . GLY B 1 220 ? -6.977 6.957 -8.547 1 57.5 220 GLY B C 1
ATOM 8353 O O . GLY B 1 220 ? -6.207 6.699 -9.477 1 57.5 220 GLY B O 1
ATOM 8354 N N . GLU B 1 221 ? -7.727 6.09 -7.82 1 64.5 221 GLU B N 1
ATOM 8355 C CA . GLU B 1 221 ? -7.578 4.688 -8.195 1 64.5 221 GLU B CA 1
ATOM 8356 C C . GLU B 1 221 ? -8.391 4.359 -9.445 1 64.5 221 GLU B C 1
ATOM 8358 O O . GLU B 1 221 ? -9.352 5.059 -9.766 1 64.5 221 GLU B O 1
ATOM 8363 N N . THR B 1 222 ? -7.91 3.307 -10.172 1 68.94 222 THR B N 1
ATOM 8364 C CA . THR B 1 222 ? -8.586 2.93 -11.406 1 68.94 222 THR B CA 1
ATOM 8365 C C . THR B 1 222 ? -9.281 1.583 -11.258 1 68.94 222 THR B C 1
ATOM 8367 O O . THR B 1 222 ? -9.758 1.011 -12.234 1 68.94 222 THR B O 1
ATOM 8370 N N . PHE B 1 223 ? -9.25 1.075 -10.125 1 75.81 223 PHE B N 1
ATOM 8371 C CA . PHE B 1 223 ? -9.867 -0.234 -9.938 1 75.81 223 PHE B CA 1
ATOM 8372 C C . PHE B 1 223 ? -10.375 -0.389 -8.516 1 75.81 223 PHE B C 1
ATOM 8374 O O . PHE B 1 223 ? -9.914 0.3 -7.602 1 75.81 223 PHE B O 1
ATOM 8381 N N . PHE B 1 224 ? -11.508 -1.136 -8.461 1 79.56 224 PHE B N 1
ATOM 8382 C CA . PHE B 1 224 ? -12.094 -1.479 -7.172 1 79.56 224 PHE B CA 1
ATOM 8383 C C . PHE B 1 224 ? -12.359 -2.977 -7.078 1 79.56 224 PHE B C 1
ATOM 8385 O O . PHE B 1 224 ? -12.867 -3.582 -8.023 1 79.56 224 PHE B O 1
ATOM 8392 N N . GLU B 1 225 ? -11.828 -3.588 -5.984 1 77.12 225 GLU B N 1
ATOM 8393 C CA . GLU B 1 225 ? -12.047 -5.02 -5.812 1 77.12 225 GLU B CA 1
ATOM 8394 C C . GLU B 1 225 ? -12.875 -5.305 -4.559 1 77.12 225 GLU B C 1
ATOM 8396 O O . GLU B 1 225 ? -12.633 -4.715 -3.506 1 77.12 225 GLU B O 1
ATOM 8401 N N . GLU B 1 226 ? -14.039 -6.168 -4.777 1 78.56 226 GLU B N 1
ATOM 8402 C CA . GLU B 1 226 ? -14.82 -6.711 -3.668 1 78.56 226 GLU B CA 1
ATOM 8403 C C . GLU B 1 226 ? -14.508 -8.188 -3.449 1 78.56 226 GLU B C 1
ATOM 8405 O O . GLU B 1 226 ? -14.633 -9 -4.375 1 78.56 226 GLU B O 1
ATOM 8410 N N . GLU B 1 227 ? -13.867 -8.602 -2.314 1 69.81 227 GLU B N 1
ATOM 8411 C CA . GLU B 1 227 ? -13.516 -9.992 -2.039 1 69.81 227 GLU B CA 1
ATOM 8412 C C . GLU B 1 227 ? -14.648 -10.703 -1.295 1 69.81 227 GLU B C 1
ATOM 8414 O O . GLU B 1 227 ? -15.383 -10.078 -0.532 1 69.81 227 GLU B O 1
ATOM 8419 N N . ASN B 1 228 ? -14.898 -11.945 -1.664 1 66.69 228 ASN B N 1
ATOM 8420 C CA . ASN B 1 228 ? -15.906 -12.781 -1.013 1 66.69 228 ASN B CA 1
ATOM 8421 C C . ASN B 1 228 ? -15.562 -13.031 0.452 1 66.69 228 ASN B C 1
ATOM 8423 O O . ASN B 1 228 ? -14.734 -13.898 0.762 1 66.69 228 ASN B O 1
ATOM 8427 N N . SER B 1 229 ? -15.805 -12.102 1.237 1 54.19 229 SER B N 1
ATOM 8428 C CA . SER B 1 229 ? -15.609 -12.273 2.672 1 54.19 229 SER B CA 1
ATOM 8429 C C . SER B 1 229 ? -16.891 -12.734 3.352 1 54.19 229 SER B C 1
ATOM 8431 O O . SER B 1 229 ? -17.984 -12.656 2.764 1 54.19 229 SER B O 1
ATOM 8433 N N . HIS B 1 230 ? -16.859 -13.469 4.402 1 49.09 230 HIS B N 1
ATOM 8434 C CA . HIS B 1 230 ? -18 -14.07 5.082 1 49.09 230 HIS B CA 1
ATOM 8435 C C . HIS B 1 230 ? -19.125 -13.062 5.246 1 49.09 230 HIS B C 1
ATOM 8437 O O . HIS B 1 230 ? -20.297 -13.445 5.324 1 49.09 230 HIS B O 1
ATOM 8443 N N . PHE B 1 231 ? -18.828 -11.773 5.062 1 46 231 PHE B N 1
ATOM 8444 C CA . PHE B 1 231 ? -19.828 -10.766 5.371 1 46 231 PHE B CA 1
ATOM 8445 C C . PHE B 1 231 ? -20.453 -10.211 4.094 1 46 231 PHE B C 1
ATOM 8447 O O . PHE B 1 231 ? -21.453 -9.484 4.145 1 46 231 PHE B O 1
ATOM 8454 N N . SER B 1 232 ? -19.875 -10.5 3.027 1 58.84 232 SER B N 1
ATOM 8455 C CA . SER B 1 232 ? -20.438 -9.906 1.815 1 58.84 232 SER B CA 1
ATOM 8456 C C . SER B 1 232 ? -21.609 -10.711 1.289 1 58.84 232 SER B C 1
ATOM 8458 O O . SER B 1 232 ? -21.453 -11.859 0.873 1 58.84 232 SER B O 1
ATOM 8460 N N . LYS B 1 233 ? -22.844 -10.266 1.35 1 65.88 233 LYS B N 1
ATOM 8461 C CA . LYS B 1 233 ? -24.078 -10.922 0.925 1 65.88 233 LYS B CA 1
ATOM 8462 C C . LYS B 1 233 ? -24.172 -10.984 -0.597 1 65.88 233 LYS B C 1
ATOM 8464 O O . LYS B 1 233 ? -24.953 -11.758 -1.143 1 65.88 233 LYS B O 1
ATOM 8469 N N . VAL B 1 234 ? -23.172 -10.211 -1.192 1 78.81 234 VAL B N 1
ATOM 8470 C CA . VAL B 1 234 ? -23.297 -10.133 -2.645 1 78.81 234 VAL B CA 1
ATOM 8471 C C . VAL B 1 234 ? -22.938 -11.484 -3.264 1 78.81 234 VAL B C 1
ATOM 8473 O O . VAL B 1 234 ? -23.594 -11.945 -4.195 1 78.81 234 VAL B O 1
ATOM 8476 N N . PHE B 1 235 ? -22.031 -12.141 -2.693 1 81.44 235 PHE B N 1
ATOM 8477 C CA . PHE B 1 235 ? -21.547 -13.375 -3.297 1 81.44 235 PHE B CA 1
ATOM 8478 C C . PHE B 1 235 ? -22.547 -14.508 -3.094 1 81.44 235 PHE B C 1
ATOM 8480 O O . PHE B 1 235 ? -22.781 -15.297 -4.004 1 81.44 235 PHE B O 1
ATOM 8487 N N . SER B 1 236 ? -23.25 -14.5 -1.866 1 77.69 236 SER B N 1
ATOM 8488 C CA . SER B 1 236 ? -24.25 -15.523 -1.612 1 77.69 236 SER B CA 1
ATOM 8489 C C . SER B 1 236 ? -25.453 -15.367 -2.541 1 77.69 236 SER B C 1
ATOM 8491 O O . SER B 1 236 ? -26.031 -16.359 -2.98 1 77.69 236 SER B O 1
ATOM 8493 N N . GLN B 1 237 ? -25.766 -14.195 -2.844 1 76.5 237 GLN B N 1
ATOM 8494 C CA . GLN B 1 237 ? -26.906 -13.945 -3.715 1 76.5 237 GLN B CA 1
ATOM 8495 C C . GLN B 1 237 ? -26.578 -14.289 -5.164 1 76.5 237 GLN B C 1
ATOM 8497 O O . GLN B 1 237 ? -27.406 -14.859 -5.875 1 76.5 237 GLN B O 1
ATOM 8502 N N . ILE B 1 238 ? -25.375 -13.953 -5.602 1 81.94 238 ILE B N 1
ATOM 8503 C CA . ILE B 1 238 ? -24.984 -14.219 -6.984 1 81.94 238 ILE B CA 1
ATOM 8504 C C . ILE B 1 238 ? -24.844 -15.727 -7.195 1 81.94 238 ILE B C 1
ATOM 8506 O O . ILE B 1 238 ? -25.078 -16.219 -8.297 1 81.94 238 ILE B O 1
ATOM 8510 N N . GLU B 1 239 ? -24.578 -16.391 -6.086 1 82.06 239 GLU B N 1
ATOM 8511 C CA . GLU B 1 239 ? -24.406 -17.828 -6.176 1 82.06 239 GLU B CA 1
ATOM 8512 C C . GLU B 1 239 ? -25.688 -18.516 -6.617 1 82.06 239 GLU B C 1
ATOM 8514 O O . GLU B 1 239 ? -25.656 -19.578 -7.23 1 82.06 239 GLU B O 1
ATOM 8519 N N . LYS B 1 240 ? -26.875 -17.875 -6.301 1 74.12 240 LYS B N 1
ATOM 8520 C CA . LYS B 1 240 ? -28.172 -18.438 -6.668 1 74.12 240 LYS B CA 1
ATOM 8521 C C . LYS B 1 240 ? -28.422 -18.312 -8.172 1 74.12 240 LYS B C 1
ATOM 8523 O O . LYS B 1 240 ? -29.297 -18.984 -8.719 1 74.12 240 LYS B O 1
ATOM 8528 N N . THR B 1 241 ? -27.766 -17.453 -8.789 1 78.25 241 THR B N 1
ATOM 8529 C CA . THR B 1 241 ? -27.859 -17.281 -10.234 1 78.25 241 THR B CA 1
ATOM 8530 C C . THR B 1 241 ? -27.047 -18.344 -10.961 1 78.25 241 THR B C 1
ATOM 8532 O O . THR B 1 241 ? -26.25 -19.062 -10.344 1 78.25 241 THR B O 1
ATOM 8535 N N . PRO B 1 242 ? -27.328 -18.422 -12.242 1 76.38 242 PRO B N 1
ATOM 8536 C CA . PRO B 1 242 ? -26.531 -19.406 -12.992 1 76.38 242 PRO B CA 1
ATOM 8537 C C . PRO B 1 242 ? -25.031 -19.141 -12.914 1 76.38 242 PRO B C 1
ATOM 8539 O O . PRO B 1 242 ? -24.234 -20 -13.289 1 76.38 242 PRO B O 1
ATOM 8542 N N . LEU B 1 243 ? -24.547 -18.031 -12.391 1 81.94 243 LEU B N 1
ATOM 8543 C CA . LEU B 1 243 ? -23.125 -17.703 -12.32 1 81.94 243 LEU B CA 1
ATOM 8544 C C . LEU B 1 243 ? -22.422 -18.578 -11.289 1 81.94 243 LEU B C 1
ATOM 8546 O O . LEU B 1 243 ? -21.219 -18.844 -11.414 1 81.94 243 LEU B O 1
ATOM 8550 N N . GLY B 1 244 ? -23.016 -18.844 -10.211 1 78.25 244 GLY B N 1
ATOM 8551 C CA . GLY B 1 244 ? -22.438 -19.719 -9.203 1 78.25 244 GLY B CA 1
ATOM 8552 C C . GLY B 1 244 ? -21.625 -18.984 -8.148 1 78.25 244 GLY B C 1
ATOM 8553 O O . GLY B 1 244 ? -21.812 -17.781 -7.945 1 78.25 244 GLY B O 1
ATOM 8554 N N . LYS B 1 245 ? -20.594 -19.719 -7.426 1 78.19 245 LYS B N 1
ATOM 8555 C CA . LYS B 1 245 ? -19.828 -19.188 -6.297 1 78.19 245 LYS B CA 1
ATOM 8556 C C . LYS B 1 245 ? -18.672 -18.312 -6.777 1 78.19 245 LYS B C 1
ATOM 8558 O O . LYS B 1 245 ? -17.859 -18.75 -7.598 1 78.19 245 LYS B O 1
ATOM 8563 N N . LEU B 1 246 ? -18.516 -17.047 -6.34 1 80.88 246 LEU B N 1
ATOM 8564 C CA . LEU B 1 246 ? -17.469 -16.094 -6.707 1 80.88 246 LEU B CA 1
ATOM 8565 C C . LEU B 1 246 ? -16.547 -15.812 -5.527 1 80.88 246 LEU B C 1
ATOM 8567 O O . LEU B 1 246 ? -16.984 -15.852 -4.371 1 80.88 246 LEU B O 1
ATOM 8571 N N . SER B 1 247 ? -15.242 -15.656 -5.824 1 75.56 247 SER B N 1
ATOM 8572 C CA . SER B 1 247 ? -14.289 -15.25 -4.793 1 75.56 247 SER B CA 1
ATOM 8573 C C . SER B 1 247 ? -14.18 -13.734 -4.715 1 75.56 247 SER B C 1
ATOM 8575 O O . SER B 1 247 ? -13.992 -13.172 -3.631 1 75.56 247 SER B O 1
ATOM 8577 N N . ASN B 1 248 ? -14.195 -13.156 -5.938 1 81.62 248 ASN B N 1
ATOM 8578 C CA . ASN B 1 248 ? -14.039 -11.711 -6.035 1 81.62 248 ASN B CA 1
ATOM 8579 C C . ASN B 1 248 ? -14.969 -11.117 -7.09 1 81.62 248 ASN B C 1
ATOM 8581 O O . ASN B 1 248 ? -15.391 -11.812 -8.016 1 81.62 248 ASN B O 1
ATOM 8585 N N . ILE B 1 249 ? -15.359 -9.828 -6.941 1 85.94 249 ILE B N 1
ATOM 8586 C CA . ILE B 1 249 ? -15.953 -8.969 -7.957 1 85.94 249 ILE B CA 1
ATOM 8587 C C . ILE B 1 249 ? -15.047 -7.77 -8.219 1 85.94 249 ILE B C 1
ATOM 8589 O O . ILE B 1 249 ? -14.695 -7.031 -7.297 1 85.94 249 ILE B O 1
ATOM 8593 N N . ASN B 1 250 ? -14.586 -7.707 -9.469 1 83.75 250 ASN B N 1
ATOM 8594 C CA . ASN B 1 250 ? -13.672 -6.633 -9.852 1 83.75 250 ASN B CA 1
ATOM 8595 C C . ASN B 1 250 ? -14.375 -5.574 -10.695 1 83.75 250 ASN B C 1
ATOM 8597 O O . ASN B 1 250 ? -15.203 -5.906 -11.547 1 83.75 250 ASN B O 1
ATOM 8601 N N . PHE B 1 251 ? -14.141 -4.332 -10.367 1 87 251 PHE B N 1
ATOM 8602 C CA . PHE B 1 251 ? -14.633 -3.195 -11.141 1 87 251 PHE B CA 1
ATOM 8603 C C . PHE B 1 251 ? -13.477 -2.396 -11.727 1 87 251 PHE B C 1
ATOM 8605 O O . PHE B 1 251 ? -12.602 -1.933 -11 1 87 251 PHE B O 1
ATOM 8612 N N . TYR B 1 252 ? -13.328 -2.273 -13.078 1 82.69 252 TYR B N 1
ATOM 8613 C CA . TYR B 1 252 ? -12.336 -1.49 -13.805 1 82.69 252 TYR B CA 1
ATOM 8614 C C . TYR B 1 252 ? -12.992 -0.329 -14.547 1 82.69 252 TYR B C 1
ATOM 8616 O O . TYR B 1 252 ? -14.109 -0.457 -15.047 1 82.69 252 TYR B O 1
ATOM 8624 N N . TRP B 1 253 ? -12.398 0.835 -14.43 1 82.44 253 TRP B N 1
ATOM 8625 C CA . TRP B 1 253 ? -12.977 1.927 -15.203 1 82.44 253 TRP B CA 1
ATOM 8626 C C . TRP B 1 253 ? -11.891 2.764 -15.867 1 82.44 253 TRP B C 1
ATOM 8628 O O . TRP B 1 253 ? -10.758 2.83 -15.375 1 82.44 253 TRP B O 1
ATOM 8638 N N . GLU B 1 254 ? -12.172 3.326 -17.062 1 74.62 254 GLU B N 1
ATOM 8639 C CA . GLU B 1 254 ? -11.32 4.277 -17.766 1 74.62 254 GLU B CA 1
ATOM 8640 C C . GLU B 1 254 ? -11.539 5.699 -17.25 1 74.62 254 GLU B C 1
ATOM 8642 O O . GLU B 1 254 ? -12.43 5.941 -16.438 1 74.62 254 GLU B O 1
ATOM 8647 N N . GLU B 1 255 ? -10.664 6.57 -17.656 1 66.81 255 GLU B N 1
ATOM 8648 C CA . GLU B 1 255 ? -10.648 7.945 -17.156 1 66.81 255 GLU B CA 1
ATOM 8649 C C . GLU B 1 255 ? -11.977 8.648 -17.422 1 66.81 255 GLU B C 1
ATOM 8651 O O . GLU B 1 255 ? -12.453 9.43 -16.594 1 66.81 255 GLU B O 1
ATOM 8656 N N . GLN B 1 256 ? -12.477 8.305 -18.484 1 70.38 256 GLN B N 1
ATOM 8657 C CA . GLN B 1 256 ? -13.734 8.961 -18.828 1 70.38 256 GLN B CA 1
ATOM 8658 C C . GLN B 1 256 ? -14.836 8.594 -17.828 1 70.38 256 GLN B C 1
ATOM 8660 O O . GLN B 1 256 ? -15.625 9.453 -17.438 1 70.38 256 GLN B O 1
ATOM 8665 N N . TYR B 1 257 ? -14.883 7.387 -17.453 1 80.81 257 TYR B N 1
ATOM 8666 C CA . TYR B 1 257 ? -15.875 6.961 -16.484 1 80.81 257 TYR B CA 1
ATOM 8667 C C . TYR B 1 257 ? -15.562 7.543 -15.102 1 80.81 257 TYR B C 1
ATOM 8669 O O . TYR B 1 257 ? -16.469 7.941 -14.375 1 80.81 257 TYR B O 1
ATOM 8677 N N . ARG B 1 258 ? -14.281 7.527 -14.859 1 77.44 258 ARG B N 1
ATOM 8678 C CA . ARG B 1 258 ? -13.891 8.133 -13.594 1 77.44 258 ARG B CA 1
ATOM 8679 C C . ARG B 1 258 ? -14.391 9.57 -13.5 1 77.44 258 ARG B C 1
ATOM 8681 O O . ARG B 1 258 ? -14.969 9.969 -12.484 1 77.44 258 ARG B O 1
ATOM 8688 N N . ASN B 1 259 ? -14.109 10.25 -14.586 1 71.12 259 ASN B N 1
ATOM 8689 C CA . ASN B 1 259 ? -14.57 11.633 -14.641 1 71.12 259 ASN B CA 1
ATOM 8690 C C . ASN B 1 259 ? -16.078 11.727 -14.516 1 71.12 259 ASN B C 1
ATOM 8692 O O . ASN B 1 259 ? -16.594 12.633 -13.852 1 71.12 259 ASN B O 1
ATOM 8696 N N . LEU B 1 260 ? -16.703 10.812 -15.156 1 77.44 260 LEU B N 1
ATOM 8697 C CA . LEU B 1 260 ? -18.156 10.789 -15.125 1 77.44 260 LEU B CA 1
ATOM 8698 C C . LEU B 1 260 ? -18.672 10.609 -13.703 1 77.44 260 LEU B C 1
ATOM 8700 O O . LEU B 1 260 ? -19.562 11.336 -13.258 1 77.44 260 LEU B O 1
ATOM 8704 N N . ILE B 1 261 ? -18.062 9.656 -12.961 1 78.88 261 ILE B N 1
ATOM 8705 C CA . ILE B 1 261 ? -18.609 9.328 -11.648 1 78.88 261 ILE B CA 1
ATOM 8706 C C . ILE B 1 261 ? -18.203 10.398 -10.633 1 78.88 261 ILE B C 1
ATOM 8708 O O . ILE B 1 261 ? -18.922 10.625 -9.648 1 78.88 261 ILE B O 1
ATOM 8712 N N . LEU B 1 262 ? -17.016 11.023 -10.938 1 70.62 262 LEU B N 1
ATOM 8713 C CA . LEU B 1 262 ? -16.562 12.055 -10.016 1 70.62 262 LEU B CA 1
ATOM 8714 C C . LEU B 1 262 ? -17.297 13.367 -10.242 1 70.62 262 LEU B C 1
ATOM 8716 O O . LEU B 1 262 ? -17.469 14.156 -9.312 1 70.62 262 LEU B O 1
ATOM 8720 N N . SER B 1 263 ? -17.578 13.547 -11.539 1 65.75 263 SER B N 1
ATOM 8721 C CA . SER B 1 263 ? -18.234 14.805 -11.898 1 65.75 263 SER B CA 1
ATOM 8722 C C . SER B 1 263 ? -19.75 14.695 -11.781 1 65.75 263 SER B C 1
ATOM 8724 O O . SER B 1 263 ? -20.453 15.703 -11.781 1 65.75 263 SER B O 1
ATOM 8726 N N . SER B 1 264 ? -20.172 13.516 -11.727 1 68.25 264 SER B N 1
ATOM 8727 C CA . SER B 1 264 ? -21.625 13.32 -11.734 1 68.25 264 SER B CA 1
ATOM 8728 C C . SER B 1 264 ? -22.141 13.016 -10.336 1 68.25 264 SER B C 1
ATOM 8730 O O . SER B 1 264 ? -21.375 12.75 -9.422 1 68.25 264 SER B O 1
ATOM 8732 N N . ASP B 1 265 ? -23.359 13.07 -10.328 1 71.56 265 ASP B N 1
ATOM 8733 C CA . ASP B 1 265 ? -24.062 12.656 -9.117 1 71.56 265 ASP B CA 1
ATOM 8734 C C . ASP B 1 265 ? -23.812 11.18 -8.82 1 71.56 265 ASP B C 1
ATOM 8736 O O . ASP B 1 265 ? -23.828 10.344 -9.734 1 71.56 265 ASP B O 1
ATOM 8740 N N . PRO B 1 266 ? -23.391 10.875 -7.641 1 75.5 266 PRO B N 1
ATOM 8741 C CA . PRO B 1 266 ? -23.172 9.477 -7.281 1 75.5 266 PRO B CA 1
ATOM 8742 C C . PRO B 1 266 ? -24.328 8.57 -7.703 1 75.5 266 PRO B C 1
ATOM 8744 O O . PRO B 1 266 ? -24.141 7.355 -7.836 1 75.5 266 PRO B O 1
ATOM 8747 N N . SER B 1 267 ? -25.422 9.133 -8.016 1 77.56 267 SER B N 1
ATOM 8748 C CA . SER B 1 267 ? -26.578 8.367 -8.438 1 77.56 267 SER B CA 1
ATOM 8749 C C . SER B 1 267 ? -26.375 7.762 -9.82 1 77.56 267 SER B C 1
ATOM 8751 O O . SER B 1 267 ? -26.953 6.723 -10.148 1 77.56 267 SER B O 1
ATOM 8753 N N . VAL B 1 268 ? -25.641 8.398 -10.625 1 79.06 268 VAL B N 1
ATOM 8754 C CA . VAL B 1 268 ? -25.375 7.902 -11.977 1 79.06 268 VAL B CA 1
ATOM 8755 C C . VAL B 1 268 ? -24.656 6.562 -11.914 1 79.06 268 VAL B C 1
ATOM 8757 O O . VAL B 1 268 ? -25.062 5.594 -12.555 1 79.06 268 VAL B O 1
ATOM 8760 N N . SER B 1 269 ? -23.625 6.535 -11.156 1 82.81 269 SER B N 1
ATOM 8761 C CA . SER B 1 269 ? -22.906 5.277 -11 1 82.81 269 SER B CA 1
ATOM 8762 C C . SER B 1 269 ? -23.797 4.203 -10.375 1 82.81 269 SER B C 1
ATOM 8764 O O . SER B 1 269 ? -23.734 3.039 -10.773 1 82.81 269 SER B O 1
ATOM 8766 N N . LEU B 1 270 ? -24.594 4.613 -9.422 1 82.25 270 LEU B N 1
ATOM 8767 C CA . LEU B 1 270 ? -25.5 3.68 -8.75 1 82.25 270 LEU B CA 1
ATOM 8768 C C . LEU B 1 270 ? -26.484 3.086 -9.742 1 82.25 270 LEU B C 1
ATOM 8770 O O . LEU B 1 270 ? -26.734 1.879 -9.734 1 82.25 270 LEU B O 1
ATOM 8774 N N . PHE B 1 271 ? -27.016 3.902 -10.594 1 81.69 271 PHE B N 1
ATOM 8775 C CA . PHE B 1 271 ? -27.969 3.475 -11.594 1 81.69 271 PHE B CA 1
ATOM 8776 C C . PHE B 1 271 ? -27.359 2.459 -12.547 1 81.69 271 PHE B C 1
ATOM 8778 O O . PHE B 1 271 ? -27.984 1.462 -12.898 1 81.69 271 PHE B O 1
ATOM 8785 N N . ILE B 1 272 ? -26.203 2.656 -13.109 1 87.19 272 ILE B N 1
ATOM 8786 C CA . ILE B 1 272 ? -25.531 1.75 -14.031 1 87.19 272 ILE B CA 1
ATOM 8787 C C . ILE B 1 272 ? -25.328 0.391 -13.359 1 87.19 272 ILE B C 1
ATOM 8789 O O . ILE B 1 272 ? -25.641 -0.647 -13.945 1 87.19 272 ILE B O 1
ATOM 8793 N N . LEU B 1 273 ? -24.969 0.438 -12.078 1 87.56 273 LEU B N 1
ATOM 8794 C CA . LEU B 1 273 ? -24.703 -0.814 -11.375 1 87.56 273 LEU B CA 1
ATOM 8795 C C . LEU B 1 273 ? -26 -1.574 -11.102 1 87.56 273 LEU B C 1
ATOM 8797 O O . LEU B 1 273 ? -26.031 -2.803 -11.195 1 87.56 273 LEU B O 1
ATOM 8801 N N . LYS B 1 274 ? -27.047 -0.918 -10.75 1 82.44 274 LYS B N 1
ATOM 8802 C CA . LYS B 1 274 ? -28.344 -1.564 -10.523 1 82.44 274 LYS B CA 1
ATOM 8803 C C . LYS B 1 274 ? -28.828 -2.291 -11.781 1 82.44 274 LYS B C 1
ATOM 8805 O O . LYS B 1 274 ? -29.328 -3.412 -11.695 1 82.44 274 LYS B O 1
ATOM 8810 N N . LYS B 1 275 ? -28.766 -1.663 -12.922 1 84.75 275 LYS B N 1
ATOM 8811 C CA . LYS B 1 275 ? -29.172 -2.283 -14.18 1 84.75 275 LYS B CA 1
ATOM 8812 C C . LYS B 1 275 ? -28.344 -3.531 -14.469 1 84.75 275 LYS B C 1
ATOM 8814 O O . LYS B 1 275 ? -28.859 -4.523 -14.984 1 84.75 275 LYS B O 1
ATOM 8819 N N . LEU B 1 276 ? -27.125 -3.48 -14.141 1 88.38 276 LEU B N 1
ATOM 8820 C CA . LEU B 1 276 ? -26.25 -4.625 -14.398 1 88.38 276 LEU B CA 1
ATOM 8821 C C . LEU B 1 276 ? -26.641 -5.805 -13.516 1 88.38 276 LEU B C 1
ATOM 8823 O O . LEU B 1 276 ? -26.656 -6.953 -13.969 1 88.38 276 LEU B O 1
ATOM 8827 N N . PHE B 1 277 ? -27 -5.516 -12.266 1 86.19 277 PHE B N 1
ATOM 8828 C CA . PHE B 1 277 ? -27.391 -6.605 -11.375 1 86.19 277 PHE B CA 1
ATOM 8829 C C . PHE B 1 277 ? -28.75 -7.152 -11.773 1 86.19 277 PHE B C 1
ATOM 8831 O O . PHE B 1 277 ? -29.016 -8.352 -11.617 1 86.19 277 PHE B O 1
ATOM 8838 N N . LEU B 1 278 ? -29.594 -6.297 -12.234 1 81.94 278 LEU B N 1
ATOM 8839 C CA . LEU B 1 278 ? -30.859 -6.766 -12.789 1 81.94 278 LEU B CA 1
ATOM 8840 C C . LEU B 1 278 ? -30.625 -7.699 -13.969 1 81.94 278 LEU B C 1
ATOM 8842 O O . LEU B 1 278 ? -31.344 -8.695 -14.133 1 81.94 278 LEU B O 1
ATOM 8846 N N . LEU B 1 279 ? -29.688 -7.352 -14.812 1 85.25 279 LEU B N 1
ATOM 8847 C CA . LEU B 1 279 ? -29.328 -8.188 -15.945 1 85.25 279 LEU B CA 1
ATOM 8848 C C . LEU B 1 279 ? -28.922 -9.586 -15.484 1 85.25 279 LEU B C 1
ATOM 8850 O O . LEU B 1 279 ? -29.281 -10.586 -16.109 1 85.25 279 LEU B O 1
ATOM 8854 N N . LEU B 1 280 ? -28.266 -9.633 -14.328 1 86.81 280 LEU B N 1
ATOM 8855 C CA . LEU B 1 280 ? -27.781 -10.914 -13.828 1 86.81 280 LEU B CA 1
ATOM 8856 C C . LEU B 1 280 ? -28.922 -11.766 -13.305 1 86.81 280 LEU B C 1
ATOM 8858 O O . LEU B 1 280 ? -28.781 -12.977 -13.148 1 86.81 280 LEU B O 1
ATOM 8862 N N . GLU B 1 281 ? -30.094 -11.117 -12.922 1 79.25 281 GLU B N 1
ATOM 8863 C CA . GLU B 1 281 ? -31.266 -11.844 -12.43 1 79.25 281 GLU B CA 1
ATOM 8864 C C . GLU B 1 281 ? -31.938 -12.625 -13.547 1 79.25 281 GLU B C 1
ATOM 8866 O O . GLU B 1 281 ? -32.719 -13.547 -13.289 1 79.25 281 GLU B O 1
ATOM 8871 N N . ASP B 1 282 ? -31.766 -12.109 -14.695 1 79.25 282 ASP B N 1
ATOM 8872 C CA . ASP B 1 282 ? -32.312 -12.82 -15.844 1 79.25 282 ASP B CA 1
ATOM 8873 C C . ASP B 1 282 ? -31.578 -14.133 -16.094 1 79.25 282 ASP B C 1
ATOM 8875 O O . ASP B 1 282 ? -30.359 -14.141 -16.25 1 79.25 282 ASP B O 1
ATOM 8879 N N . ALA B 1 283 ? -32.375 -15.133 -16.109 1 78.75 283 ALA B N 1
ATOM 8880 C CA . ALA B 1 283 ? -31.75 -16.453 -16.25 1 78.75 283 ALA B CA 1
ATOM 8881 C C . ALA B 1 283 ? -31.047 -16.594 -17.594 1 78.75 283 ALA B C 1
ATOM 8883 O O . ALA B 1 283 ? -29.969 -17.188 -17.688 1 78.75 283 ALA B O 1
ATOM 8884 N N . SER B 1 284 ? -31.531 -16.078 -18.656 1 81.5 284 SER B N 1
ATOM 8885 C CA . SER B 1 284 ? -30.938 -16.203 -19.984 1 81.5 284 SER B CA 1
ATOM 8886 C C . SER B 1 284 ? -29.625 -15.422 -20.078 1 81.5 284 SER B C 1
ATOM 8888 O O . SER B 1 284 ? -28.641 -15.93 -20.625 1 81.5 284 SER B O 1
ATOM 8890 N N . ALA B 1 285 ? -29.5 -14.281 -19.516 1 86.75 285 ALA B N 1
ATOM 8891 C CA . ALA B 1 285 ? -28.297 -13.461 -19.531 1 86.75 285 ALA B CA 1
ATOM 8892 C C . ALA B 1 285 ? -27.188 -14.109 -18.703 1 86.75 285 ALA B C 1
ATOM 8894 O O . ALA B 1 285 ? -26.047 -14.219 -19.172 1 86.75 285 ALA B O 1
ATOM 8895 N N . SER B 1 286 ? -27.453 -14.531 -17.578 1 86.56 286 SER B N 1
ATOM 8896 C CA . SER B 1 286 ? -26.469 -15.141 -16.688 1 86.56 286 SER B CA 1
ATOM 8897 C C . SER B 1 286 ? -25.922 -16.438 -17.281 1 86.56 286 SER B C 1
ATOM 8899 O O . SER B 1 286 ? -24.734 -16.75 -17.125 1 86.56 286 SER B O 1
ATOM 8901 N N . LYS B 1 287 ? -26.844 -17.156 -17.859 1 82.38 287 LYS B N 1
ATOM 8902 C CA . LYS B 1 287 ? -26.406 -18.391 -18.5 1 82.38 287 LYS B CA 1
ATOM 8903 C C . LYS B 1 287 ? -25.406 -18.109 -19.625 1 82.38 287 LYS B C 1
ATOM 8905 O O . LYS B 1 287 ? -24.406 -18.812 -19.766 1 82.38 287 LYS B O 1
ATOM 8910 N N . LYS B 1 288 ? -25.578 -17.109 -20.359 1 84.12 288 LYS B N 1
ATOM 8911 C CA . LYS B 1 288 ? -24.672 -16.766 -21.438 1 84.12 288 LYS B CA 1
ATOM 8912 C C . LYS B 1 288 ? -23.297 -16.344 -20.906 1 84.12 288 LYS B C 1
ATOM 8914 O O . LYS B 1 288 ? -22.266 -16.641 -21.5 1 84.12 288 LYS B O 1
ATOM 8919 N N . ILE B 1 289 ? -23.234 -15.625 -19.828 1 85.69 289 ILE B N 1
ATOM 8920 C CA . ILE B 1 289 ? -21.984 -15.227 -19.203 1 85.69 289 ILE B CA 1
ATOM 8921 C C . ILE B 1 289 ? -21.234 -16.469 -18.703 1 85.69 289 ILE B C 1
ATOM 8923 O O . ILE B 1 289 ? -20.031 -16.594 -18.906 1 85.69 289 ILE B O 1
ATOM 8927 N N . LYS B 1 290 ? -21.969 -17.328 -18.141 1 81.44 290 LYS B N 1
ATOM 8928 C CA . LYS B 1 290 ? -21.391 -18.562 -17.594 1 81.44 290 LYS B CA 1
ATOM 8929 C C . LYS B 1 290 ? -20.781 -19.422 -18.703 1 81.44 290 LYS B C 1
ATOM 8931 O O . LYS B 1 290 ? -19.812 -20.141 -18.469 1 81.44 290 LYS B O 1
ATOM 8936 N N . GLU B 1 291 ? -21.453 -19.328 -19.891 1 76.31 291 GLU B N 1
ATOM 8937 C CA . GLU B 1 291 ? -20.984 -20.094 -21.031 1 76.31 291 GLU B CA 1
ATOM 8938 C C . GLU B 1 291 ? -19.688 -19.516 -21.594 1 76.31 291 GLU B C 1
ATOM 8940 O O . GLU B 1 291 ? -19.109 -20.047 -22.531 1 76.31 291 GLU B O 1
ATOM 8945 N N . GLY B 1 292 ? -19.203 -18.406 -21.094 1 75.31 292 GLY B N 1
ATOM 8946 C CA . GLY B 1 292 ? -17.906 -17.875 -21.5 1 75.31 292 GLY B CA 1
ATOM 8947 C C . GLY B 1 292 ? -18.031 -16.656 -22.391 1 75.31 292 GLY B C 1
ATOM 8948 O O . GLY B 1 292 ? -17.031 -16.172 -22.938 1 75.31 292 GLY B O 1
ATOM 8949 N N . ASN B 1 293 ? -19.25 -16.188 -22.469 1 80.62 293 ASN B N 1
ATOM 8950 C CA . ASN B 1 293 ? -19.453 -15.031 -23.328 1 80.62 293 ASN B CA 1
ATOM 8951 C C . ASN B 1 293 ? -19.344 -13.727 -22.531 1 80.62 293 ASN B C 1
ATOM 8953 O O . ASN B 1 293 ? -19.5 -13.719 -21.312 1 80.62 293 ASN B O 1
ATOM 8957 N N . THR B 1 294 ? -18.828 -12.727 -23.312 1 87 294 THR B N 1
ATOM 8958 C CA . THR B 1 294 ? -18.859 -11.375 -22.781 1 87 294 THR B CA 1
ATOM 8959 C C . THR B 1 294 ? -20.172 -10.68 -23.141 1 87 294 THR B C 1
ATOM 8961 O O . THR B 1 294 ? -20.609 -10.727 -24.297 1 87 294 THR B O 1
ATOM 8964 N N . LEU B 1 295 ? -20.828 -10.133 -22.141 1 90 295 LEU B N 1
ATOM 8965 C CA . LEU B 1 295 ? -22.047 -9.359 -22.391 1 90 295 LEU B CA 1
ATOM 8966 C C . LEU B 1 295 ? -21.75 -7.859 -22.375 1 90 295 LEU B C 1
ATOM 8968 O O . LEU B 1 295 ? -21.094 -7.363 -21.453 1 90 295 LEU B O 1
ATOM 8972 N N . ARG B 1 296 ? -22.062 -7.277 -23.422 1 91.88 296 ARG B N 1
ATOM 8973 C CA . ARG B 1 296 ? -21.969 -5.82 -23.453 1 91.88 296 ARG B CA 1
ATOM 8974 C C . ARG B 1 296 ? -23.328 -5.188 -23.156 1 91.88 296 ARG B C 1
ATOM 8976 O O . ARG B 1 296 ? -24.266 -5.297 -23.953 1 91.88 296 ARG B O 1
ATOM 8983 N N . ALA B 1 297 ? -23.5 -4.574 -22 1 91.69 297 ALA B N 1
ATOM 8984 C CA . ALA B 1 297 ? -24.719 -3.852 -21.625 1 91.69 297 ALA B CA 1
ATOM 8985 C C . ALA B 1 297 ? -24.594 -2.367 -21.953 1 91.69 297 ALA B C 1
ATOM 8987 O O . ALA B 1 297 ? -23.672 -1.693 -21.484 1 91.69 297 ALA B O 1
ATOM 8988 N N . ILE B 1 298 ? -25.406 -1.946 -22.828 1 91.44 298 ILE B N 1
ATOM 8989 C CA . ILE B 1 298 ? -25.422 -0.53 -23.172 1 91.44 298 ILE B CA 1
ATOM 8990 C C . ILE B 1 298 ? -26.375 0.216 -22.25 1 91.44 298 ILE B C 1
ATOM 8992 O O . ILE B 1 298 ? -27.562 -0.105 -22.188 1 91.44 298 ILE B O 1
ATOM 8996 N N . ILE B 1 299 ? -25.859 1.2 -21.5 1 88.88 299 ILE B N 1
ATOM 8997 C CA . ILE B 1 299 ? -26.656 2.01 -20.594 1 88.88 299 ILE B CA 1
ATOM 8998 C C . ILE B 1 299 ? -26.422 3.492 -20.875 1 88.88 299 ILE B C 1
ATOM 9000 O O . ILE B 1 299 ? -25.5 4.098 -20.312 1 88.88 299 ILE B O 1
ATOM 9004 N N . GLY B 1 300 ? -27.172 4.062 -21.672 1 82.44 300 GLY B N 1
ATOM 9005 C CA . GLY B 1 300 ? -26.938 5.434 -22.094 1 82.44 300 GLY B CA 1
ATOM 9006 C C . GLY B 1 300 ? -25.641 5.605 -22.859 1 82.44 300 GLY B C 1
ATOM 9007 O O . GLY B 1 300 ? -25.453 5.004 -23.906 1 82.44 300 GLY B O 1
ATOM 9008 N N . LYS B 1 301 ? -24.641 6.375 -22.266 1 80.81 301 LYS B N 1
ATOM 9009 C CA . LYS B 1 301 ? -23.359 6.629 -22.906 1 80.81 301 LYS B CA 1
ATOM 9010 C C . LYS B 1 301 ? -22.281 5.684 -22.375 1 80.81 301 LYS B C 1
ATOM 9012 O O . LYS B 1 301 ? -21.141 5.723 -22.828 1 80.81 301 LYS B O 1
ATOM 9017 N N . THR B 1 302 ? -22.703 4.938 -21.422 1 87.62 302 THR B N 1
ATOM 9018 C CA . THR B 1 302 ? -21.75 4.023 -20.797 1 87.62 302 THR B CA 1
ATOM 9019 C C . THR B 1 302 ? -21.953 2.604 -21.328 1 87.62 302 THR B C 1
ATOM 9021 O O . THR B 1 302 ? -23.078 2.141 -21.469 1 87.62 302 THR B O 1
ATOM 9024 N N . SER B 1 303 ? -20.906 2.012 -21.688 1 90.19 303 SER B N 1
ATOM 9025 C CA . SER B 1 303 ? -20.875 0.595 -22.031 1 90.19 303 SER B CA 1
ATOM 9026 C C . SER B 1 303 ? -20.141 -0.221 -20.969 1 90.19 303 SER B C 1
ATOM 9028 O O . SER B 1 303 ? -19.062 0.157 -20.531 1 90.19 303 SER B O 1
ATOM 9030 N N . VAL B 1 304 ? -20.859 -1.262 -20.469 1 91.44 304 VAL B N 1
ATOM 9031 C CA . VAL B 1 304 ? -20.234 -2.092 -19.438 1 91.44 304 VAL B CA 1
ATOM 9032 C C . VAL B 1 304 ? -20.047 -3.512 -19.969 1 91.44 304 VAL B C 1
ATOM 9034 O O . VAL B 1 304 ? -21.016 -4.16 -20.391 1 91.44 304 VAL B O 1
ATOM 9037 N N . TYR B 1 305 ? -18.781 -3.961 -19.953 1 89.31 305 TYR B N 1
ATOM 9038 C CA . TYR B 1 305 ? -18.484 -5.34 -20.312 1 89.31 305 TYR B CA 1
ATOM 9039 C C . TYR B 1 305 ? -18.484 -6.242 -19.078 1 89.31 305 TYR B C 1
ATOM 9041 O O . TYR B 1 305 ? -17.844 -5.926 -18.078 1 89.31 305 TYR B O 1
ATOM 9049 N N . VAL B 1 306 ? -19.281 -7.25 -19.062 1 89.31 306 VAL B N 1
ATOM 9050 C CA . VAL B 1 306 ? -19.406 -8.18 -17.938 1 89.31 306 VAL B CA 1
ATOM 9051 C C . VAL B 1 306 ? -18.875 -9.547 -18.344 1 89.31 306 VAL B C 1
ATOM 9053 O O . VAL B 1 306 ? -19.312 -10.117 -19.344 1 89.31 306 VAL B O 1
ATOM 9056 N N . ASP B 1 307 ? -17.828 -10.109 -17.609 1 84.25 307 ASP B N 1
ATOM 9057 C CA . ASP B 1 307 ? -17.297 -11.43 -17.906 1 84.25 307 ASP B CA 1
ATOM 9058 C C . ASP B 1 307 ? -16.797 -12.117 -16.641 1 84.25 307 ASP B C 1
ATOM 9060 O O . ASP B 1 307 ? -16.812 -11.523 -15.555 1 84.25 307 ASP B O 1
ATOM 9064 N N . LEU B 1 308 ? -16.531 -13.25 -16.594 1 79.44 308 LEU B N 1
ATOM 9065 C CA . LEU B 1 308 ? -15.945 -14.039 -15.516 1 79.44 308 LEU B CA 1
ATOM 9066 C C . LEU B 1 308 ? -14.477 -14.344 -15.805 1 79.44 308 LEU B C 1
ATOM 9068 O O . LEU B 1 308 ? -14.094 -14.523 -16.969 1 79.44 308 LEU B O 1
ATOM 9072 N N . SER B 1 309 ? -13.633 -14.18 -14.664 1 72.38 309 SER B N 1
ATOM 9073 C CA . SER B 1 309 ? -12.227 -14.562 -14.781 1 72.38 309 SER B CA 1
ATOM 9074 C C . SER B 1 309 ? -11.812 -15.5 -13.648 1 72.38 309 SER B C 1
ATOM 9076 O O . SER B 1 309 ? -12.609 -15.789 -12.75 1 72.38 309 SER B O 1
ATOM 9078 N N . ARG B 1 310 ? -10.664 -15.938 -13.562 1 67.25 310 ARG B N 1
ATOM 9079 C CA . ARG B 1 310 ? -10.094 -16.812 -12.539 1 67.25 310 ARG B CA 1
ATOM 9080 C C . ARG B 1 310 ? -10.953 -18.062 -12.352 1 67.25 310 ARG B C 1
ATOM 9082 O O . ARG B 1 310 ? -11.344 -18.375 -11.227 1 67.25 310 ARG B O 1
ATOM 9089 N N . LEU B 1 311 ? -11.133 -18.719 -13.438 1 60.97 311 LEU B N 1
ATOM 9090 C CA . LEU B 1 311 ? -11.93 -19.938 -13.453 1 60.97 311 LEU B CA 1
ATOM 9091 C C . LEU B 1 311 ? -13.32 -19.688 -12.867 1 60.97 311 LEU B C 1
ATOM 9093 O O . LEU B 1 311 ? -13.766 -20.422 -11.984 1 60.97 311 LEU B O 1
ATOM 9097 N N . ASP B 1 312 ? -13.938 -18.578 -13.312 1 67.75 312 ASP B N 1
ATOM 9098 C CA . ASP B 1 312 ? -15.32 -18.203 -13.016 1 67.75 312 ASP B CA 1
ATOM 9099 C C . ASP B 1 312 ? -15.469 -17.781 -11.547 1 67.75 312 ASP B C 1
ATOM 9101 O O . ASP B 1 312 ? -16.578 -17.812 -11 1 67.75 312 ASP B O 1
ATOM 9105 N N . ARG B 1 313 ? -14.188 -17.516 -10.922 1 75.44 313 ARG B N 1
ATOM 9106 C CA . ARG B 1 313 ? -14.305 -17.156 -9.508 1 75.44 313 ARG B CA 1
ATOM 9107 C C . ARG B 1 313 ? -14.383 -15.648 -9.328 1 75.44 313 ARG B C 1
ATOM 9109 O O . ARG B 1 313 ? -14.68 -15.164 -8.234 1 75.44 313 ARG B O 1
ATOM 9116 N N . VAL B 1 314 ? -14.031 -15.023 -10.453 1 79.38 314 VAL B N 1
ATOM 9117 C CA . VAL B 1 314 ? -14.016 -13.57 -10.344 1 79.38 314 VAL B CA 1
ATOM 9118 C C . VAL B 1 314 ? -14.945 -12.961 -11.391 1 79.38 314 VAL B C 1
ATOM 9120 O O . VAL B 1 314 ? -14.789 -13.203 -12.586 1 79.38 314 VAL B O 1
ATOM 9123 N N . LEU B 1 315 ? -15.969 -12.211 -11.023 1 85.94 315 LEU B N 1
ATOM 9124 C CA . LEU B 1 315 ? -16.859 -11.43 -11.875 1 85.94 315 LEU B CA 1
ATOM 9125 C C . LEU B 1 315 ? -16.281 -10.047 -12.148 1 85.94 315 LEU B C 1
ATOM 9127 O O . LEU B 1 315 ? -15.914 -9.328 -11.211 1 85.94 315 LEU B O 1
ATOM 9131 N N . ASN B 1 316 ? -16.109 -9.781 -13.406 1 86 316 ASN B N 1
ATOM 9132 C CA . ASN B 1 316 ? -15.516 -8.508 -13.797 1 86 316 ASN B CA 1
ATOM 9133 C C . ASN B 1 316 ? -16.531 -7.578 -14.438 1 86 316 ASN B C 1
ATOM 9135 O O . ASN B 1 316 ? -17.297 -7.992 -15.305 1 86 316 ASN B O 1
ATOM 9139 N N . PHE B 1 317 ? -16.656 -6.359 -13.961 1 88.88 317 PHE B N 1
ATOM 9140 C CA . PHE B 1 317 ? -17.359 -5.262 -14.617 1 88.88 317 PHE B CA 1
ATOM 9141 C C . PHE B 1 317 ? -16.375 -4.23 -15.156 1 88.88 317 PHE B C 1
ATOM 9143 O O . PHE B 1 317 ? -15.656 -3.584 -14.391 1 88.88 317 PHE B O 1
ATOM 9150 N N . SER B 1 318 ? -16.188 -4.086 -16.453 1 86.62 318 SER B N 1
ATOM 9151 C CA . SER B 1 318 ? -15.289 -3.119 -17.094 1 86.62 318 SER B CA 1
ATOM 9152 C C . SER B 1 318 ? -16.078 -1.989 -17.75 1 86.62 318 SER B C 1
ATOM 9154 O O . SER B 1 318 ? -16.797 -2.213 -18.719 1 86.62 318 SER B O 1
ATOM 9156 N N . PHE B 1 319 ? -15.938 -0.812 -17.219 1 86.62 319 PHE B N 1
ATOM 9157 C CA . PHE B 1 319 ? -16.734 0.316 -17.688 1 86.62 319 PHE B CA 1
ATOM 9158 C C . PHE B 1 319 ? -16.047 1.012 -18.859 1 86.62 319 PHE B C 1
ATOM 9160 O O . PHE B 1 319 ? -14.922 1.485 -18.719 1 86.62 319 PHE B O 1
ATOM 9167 N N . ASN B 1 320 ? -16.688 1.104 -19.938 1 82 320 ASN B N 1
ATOM 9168 C CA . ASN B 1 320 ? -16.359 1.801 -21.172 1 82 320 ASN B CA 1
ATOM 9169 C C . ASN B 1 320 ? -15.234 1.106 -21.938 1 82 320 ASN B C 1
ATOM 9171 O O . ASN B 1 320 ? -15.055 1.333 -23.141 1 82 320 ASN B O 1
ATOM 9175 N N . GLN B 1 321 ? -14.266 0.562 -21.094 1 74.69 321 GLN B N 1
ATOM 9176 C CA . GLN B 1 321 ? -13.211 -0.207 -21.75 1 74.69 321 GLN B CA 1
ATOM 9177 C C . GLN B 1 321 ? -13.062 -1.587 -21.109 1 74.69 321 GLN B C 1
ATOM 9179 O O . GLN B 1 321 ? -13.148 -1.727 -19.891 1 74.69 321 GLN B O 1
ATOM 9184 N N . LYS B 1 322 ? -12.992 -2.346 -21.844 1 71.19 322 LYS B N 1
ATOM 9185 C CA . LYS B 1 322 ? -12.75 -3.703 -21.375 1 71.19 322 LYS B CA 1
ATOM 9186 C C . LYS B 1 322 ? -11.461 -3.775 -20.547 1 71.19 322 LYS B C 1
ATOM 9188 O O . LYS B 1 322 ? -10.477 -3.1 -20.875 1 71.19 322 LYS B O 1
ATOM 9193 N N . ARG B 1 323 ? -11.547 -4.113 -19.141 1 62.75 323 ARG B N 1
ATOM 9194 C CA . ARG B 1 323 ? -10.32 -4.312 -18.375 1 62.75 323 ARG B CA 1
ATOM 9195 C C . ARG B 1 323 ? -9.227 -4.922 -19.25 1 62.75 323 ARG B C 1
ATOM 9197 O O . ARG B 1 323 ? -9.508 -5.742 -20.125 1 62.75 323 ARG B O 1
ATOM 9204 N N . SER B 1 324 ? -8.156 -3.854 -18.938 1 50.78 324 SER B N 1
ATOM 9205 C CA . SER B 1 324 ? -7.066 -4.453 -19.703 1 50.78 324 SER B CA 1
ATOM 9206 C C . SER B 1 324 ? -6.613 -5.766 -19.078 1 50.78 324 SER B C 1
ATOM 9208 O O . SER B 1 324 ? -6.262 -5.812 -17.891 1 50.78 324 SER B O 1
ATOM 9210 N N . LEU B 1 325 ? -7.371 -6.562 -19 1 52.69 325 LEU B N 1
ATOM 9211 C CA . LEU B 1 325 ? -6.871 -7.875 -18.594 1 52.69 325 LEU B CA 1
ATOM 9212 C C . LEU B 1 325 ? -5.379 -8 -18.891 1 52.69 325 LEU B C 1
ATOM 9214 O O . LEU B 1 325 ? -4.961 -7.879 -20.047 1 52.69 325 LEU B O 1
ATOM 9218 N N . VAL B 1 326 ? -4.547 -7.309 -17.547 1 57.59 326 VAL B N 1
ATOM 9219 C CA . VAL B 1 326 ? -3.154 -7.641 -17.828 1 57.59 326 VAL B CA 1
ATOM 9220 C C . VAL B 1 326 ? -3.002 -9.148 -17.984 1 57.59 326 VAL B C 1
ATOM 9222 O O . VAL B 1 326 ? -3.398 -9.914 -17.109 1 57.59 326 VAL B O 1
ATOM 9225 N N . ASP B 1 327 ? -2.865 -9.484 -19.016 1 66.38 327 ASP B N 1
ATOM 9226 C CA . ASP B 1 327 ? -2.652 -10.914 -19.25 1 66.38 327 ASP B CA 1
ATOM 9227 C C . ASP B 1 327 ? -1.173 -11.273 -19.125 1 66.38 327 ASP B C 1
ATOM 9229 O O . ASP B 1 327 ? -0.334 -10.406 -18.875 1 66.38 327 ASP B O 1
ATOM 9233 N N . SER B 1 328 ? -0.86 -12.391 -19 1 72.62 328 SER B N 1
ATOM 9234 C CA . SER B 1 328 ? 0.489 -12.906 -18.812 1 72.62 328 SER B CA 1
ATOM 9235 C C . SER B 1 328 ? 1.452 -12.359 -19.859 1 72.62 328 SER B C 1
ATOM 9237 O O . SER B 1 328 ? 2.668 -12.375 -19.656 1 72.62 328 SER B O 1
ATOM 9239 N N . ASN B 1 329 ? 0.855 -11.758 -20.828 1 82 329 ASN B N 1
ATOM 9240 C CA . ASN B 1 329 ? 1.707 -11.156 -21.844 1 82 329 ASN B CA 1
ATOM 9241 C C . ASN B 1 329 ? 2.348 -9.859 -21.344 1 82 329 ASN B C 1
ATOM 9243 O O . ASN B 1 329 ? 3.367 -9.422 -21.875 1 82 329 ASN B O 1
ATOM 9247 N N . PHE B 1 330 ? 1.717 -9.375 -20.391 1 85.69 330 PHE B N 1
ATOM 9248 C CA . PHE B 1 330 ? 2.158 -8.094 -19.859 1 85.69 330 PHE B CA 1
ATOM 9249 C C . PHE B 1 330 ? 3.605 -8.18 -19.375 1 85.69 330 PHE B C 1
ATOM 9251 O O . PHE B 1 330 ? 4.438 -7.355 -19.766 1 85.69 330 PHE B O 1
ATOM 9258 N N . TYR B 1 331 ? 3.99 -9.156 -18.609 1 91.69 331 TYR B N 1
ATOM 9259 C CA . TYR B 1 331 ? 5.336 -9.281 -18.062 1 91.69 331 TYR B CA 1
ATOM 9260 C C . TYR B 1 331 ? 6.301 -9.828 -19.109 1 91.69 331 TYR B C 1
ATOM 9262 O O . TYR B 1 331 ? 7.488 -9.492 -19.109 1 91.69 331 TYR B O 1
ATOM 9270 N N . LEU B 1 332 ? 5.773 -10.625 -20 1 94 332 LEU B N 1
ATOM 9271 C CA . LEU B 1 332 ? 6.633 -11.188 -21.031 1 94 332 LEU B CA 1
ATOM 9272 C C . LEU B 1 332 ? 7.168 -10.094 -21.953 1 94 332 LEU B C 1
ATOM 9274 O O . LEU B 1 332 ? 8.312 -10.164 -22.406 1 94 332 LEU B O 1
ATOM 9278 N N . LYS B 1 333 ? 6.426 -9.094 -22.172 1 90.5 333 LYS B N 1
ATOM 9279 C CA . LYS B 1 333 ? 6.836 -7.98 -23.031 1 90.5 333 LYS B CA 1
ATOM 9280 C C . LYS B 1 333 ? 8.016 -7.23 -22.406 1 90.5 333 LYS B C 1
ATOM 9282 O O . LYS B 1 333 ? 8.758 -6.547 -23.125 1 90.5 333 LYS B O 1
ATOM 9287 N N . ARG B 1 334 ? 8.211 -7.402 -21.109 1 92.56 334 ARG B N 1
ATOM 9288 C CA . ARG B 1 334 ? 9.312 -6.746 -20.406 1 92.56 334 ARG B CA 1
ATOM 9289 C C . ARG B 1 334 ? 10.609 -7.52 -20.594 1 92.56 334 ARG B C 1
ATOM 9291 O O . ARG B 1 334 ? 11.68 -7.043 -20.203 1 92.56 334 ARG B O 1
ATOM 9298 N N . MET B 1 335 ? 10.484 -8.68 -21.156 1 96.25 335 MET B N 1
ATOM 9299 C CA . MET B 1 335 ? 11.633 -9.555 -21.359 1 96.25 335 MET B CA 1
ATOM 9300 C C . MET B 1 335 ? 11.781 -9.914 -22.828 1 96.25 335 MET B C 1
ATOM 9302 O O . MET B 1 335 ? 11.461 -11.023 -23.25 1 96.25 335 MET B O 1
ATOM 9306 N N . PRO B 1 336 ? 12.414 -9.039 -23.609 1 95.25 336 PRO B N 1
ATOM 9307 C CA . PRO B 1 336 ? 12.445 -9.172 -25.062 1 95.25 336 PRO B CA 1
ATOM 9308 C C . PRO B 1 336 ? 13.141 -10.453 -25.516 1 95.25 336 PRO B C 1
ATOM 9310 O O . PRO B 1 336 ? 12.734 -11.062 -26.516 1 95.25 336 PRO B O 1
ATOM 9313 N N . ILE B 1 337 ? 14.234 -10.906 -24.891 1 97.25 337 ILE B N 1
ATOM 9314 C CA . ILE B 1 337 ? 14.922 -12.125 -25.281 1 97.25 337 ILE B CA 1
ATOM 9315 C C . ILE B 1 337 ? 14.008 -13.328 -25.094 1 97.25 337 ILE B C 1
ATOM 9317 O O . ILE B 1 337 ? 13.867 -14.156 -25.984 1 97.25 337 ILE B O 1
ATOM 9321 N N . LEU B 1 338 ? 13.344 -13.391 -23.969 1 97.62 338 LEU B N 1
ATOM 9322 C CA . LEU B 1 338 ? 12.422 -14.484 -23.688 1 97.62 338 LEU B CA 1
ATOM 9323 C C . LEU B 1 338 ? 11.227 -14.453 -24.625 1 97.62 338 LEU B C 1
ATOM 9325 O O . LEU B 1 338 ? 10.742 -15.5 -25.062 1 97.62 338 LEU B O 1
ATOM 9329 N N . GLU B 1 339 ? 10.773 -13.25 -24.891 1 96.44 339 GLU B N 1
ATOM 9330 C CA . GLU B 1 339 ? 9.633 -13.109 -25.797 1 96.44 339 GLU B CA 1
ATOM 9331 C C . GLU B 1 339 ? 9.969 -13.648 -27.188 1 96.44 339 GLU B C 1
ATOM 9333 O O . GLU B 1 339 ? 9.117 -14.258 -27.844 1 96.44 339 GLU B O 1
ATOM 9338 N N . THR B 1 340 ? 11.148 -13.422 -27.625 1 97 340 THR B N 1
ATOM 9339 C CA . THR B 1 340 ? 11.594 -13.93 -28.922 1 97 340 THR B CA 1
ATOM 9340 C C . THR B 1 340 ? 11.555 -15.453 -28.938 1 97 340 THR B C 1
ATOM 9342 O O . THR B 1 340 ? 11.125 -16.062 -29.922 1 97 340 THR B O 1
ATOM 9345 N N . ILE B 1 341 ? 11.961 -16.047 -27.844 1 97.44 341 ILE B N 1
ATOM 9346 C CA . ILE B 1 341 ? 11.922 -17.5 -27.734 1 97.44 341 ILE B CA 1
ATOM 9347 C C . ILE B 1 341 ? 10.477 -17.984 -27.703 1 97.44 341 ILE B C 1
ATOM 9349 O O . ILE B 1 341 ? 10.125 -18.953 -28.375 1 97.44 341 ILE B O 1
ATOM 9353 N N . ALA B 1 342 ? 9.664 -17.281 -26.969 1 96.69 342 ALA B N 1
ATOM 9354 C CA . ALA B 1 342 ? 8.258 -17.641 -26.828 1 96.69 342 ALA B CA 1
ATOM 9355 C C . ALA B 1 342 ? 7.547 -17.594 -28.188 1 96.69 342 ALA B C 1
ATOM 9357 O O . ALA B 1 342 ? 6.625 -18.391 -28.438 1 96.69 342 ALA B O 1
ATOM 9358 N N . ASN B 1 343 ? 8.023 -16.734 -29.047 1 94.56 343 ASN B N 1
ATOM 9359 C CA . ASN B 1 343 ? 7.402 -16.547 -30.344 1 94.56 343 ASN B CA 1
ATOM 9360 C C . ASN B 1 343 ? 7.973 -17.5 -31.391 1 94.56 343 ASN B C 1
ATOM 9362 O O . ASN B 1 343 ? 7.57 -17.484 -32.562 1 94.56 343 ASN B O 1
ATOM 9366 N N . GLY B 1 344 ? 8.945 -18.281 -31.062 1 93.56 344 GLY B N 1
ATOM 9367 C CA . GLY B 1 344 ? 9.508 -19.281 -31.953 1 93.56 344 GLY B CA 1
ATOM 9368 C C . GLY B 1 344 ? 10.469 -18.688 -32.969 1 93.56 344 GLY B C 1
ATOM 9369 O O . GLY B 1 344 ? 10.648 -19.25 -34.062 1 93.56 344 GLY B O 1
ATOM 9370 N N . VAL B 1 345 ? 11.016 -17.594 -32.625 1 92.81 345 VAL B N 1
ATOM 9371 C CA . VAL B 1 345 ? 11.93 -16.953 -33.562 1 92.81 345 VAL B CA 1
ATOM 9372 C C . VAL B 1 345 ? 13.305 -17.625 -33.469 1 92.81 345 VAL B C 1
ATOM 9374 O O . VAL B 1 345 ? 13.891 -17.703 -32.375 1 92.81 345 VAL B O 1
ATOM 9377 N N . GLY B 1 346 ? 13.797 -18.109 -34.531 1 91.25 346 GLY B N 1
ATOM 9378 C CA . GLY B 1 346 ? 15.141 -18.656 -34.594 1 91.25 346 GLY B CA 1
ATOM 9379 C C . GLY B 1 346 ? 15.203 -20.109 -34.188 1 91.25 346 GLY B C 1
ATOM 9380 O O . GLY B 1 346 ? 16.297 -20.688 -34.062 1 91.25 346 GLY B O 1
ATOM 9381 N N . HIS B 1 347 ? 14.055 -20.672 -33.75 1 92.75 347 HIS B N 1
ATOM 9382 C CA . HIS B 1 347 ? 14.023 -22.094 -33.406 1 92.75 347 HIS B CA 1
ATOM 9383 C C . HIS B 1 347 ? 12.648 -22.703 -33.688 1 92.75 347 HIS B C 1
ATOM 9385 O O . HIS B 1 347 ? 11.672 -21.969 -33.875 1 92.75 347 HIS B O 1
ATOM 9391 N N . LYS B 1 348 ? 12.586 -24.016 -33.688 1 92.56 348 LYS B N 1
ATOM 9392 C CA . LYS B 1 348 ? 11.32 -24.703 -33.938 1 92.56 348 LYS B CA 1
ATOM 9393 C C . LYS B 1 348 ? 10.969 -25.625 -32.781 1 92.56 348 LYS B C 1
ATOM 9395 O O . LYS B 1 348 ? 10.062 -26.453 -32.875 1 92.56 348 LYS B O 1
ATOM 9400 N N . ASN B 1 349 ? 11.586 -25.531 -31.688 1 95.06 349 ASN B N 1
ATOM 9401 C CA . ASN B 1 349 ? 11.367 -26.391 -30.531 1 95.06 349 ASN B CA 1
ATOM 9402 C C . ASN B 1 349 ? 10.094 -26 -29.781 1 95.06 349 ASN B C 1
ATOM 9404 O O . ASN B 1 349 ? 9.719 -24.828 -29.75 1 95.06 349 ASN B O 1
ATOM 9408 N N . ASN B 1 350 ? 9.375 -26.953 -29.25 1 95.19 350 ASN B N 1
ATOM 9409 C CA . ASN B 1 350 ? 8.188 -26.703 -28.453 1 95.19 350 ASN B CA 1
ATOM 9410 C C . ASN B 1 350 ? 7.953 -27.844 -27.453 1 95.19 350 ASN B C 1
ATOM 9412 O O . ASN B 1 350 ? 8.719 -28.797 -27.406 1 95.19 350 ASN B O 1
ATOM 9416 N N . PHE B 1 351 ? 6.934 -27.734 -26.625 1 96.88 351 PHE B N 1
ATOM 9417 C CA . PHE B 1 351 ? 6.645 -28.688 -25.562 1 96.88 351 PHE B CA 1
ATOM 9418 C C . PHE B 1 351 ? 5.426 -29.531 -25.922 1 96.88 351 PHE B C 1
ATOM 9420 O O . PHE B 1 351 ? 4.781 -30.109 -25.031 1 96.88 351 PHE B O 1
ATOM 9427 N N . GLU B 1 352 ? 5.113 -29.562 -27.188 1 94.06 352 GLU B N 1
ATOM 9428 C CA . GLU B 1 352 ? 3.914 -30.297 -27.578 1 94.06 352 GLU B CA 1
ATOM 9429 C C . GLU B 1 352 ? 3.98 -31.75 -27.109 1 94.06 352 GLU B C 1
ATOM 9431 O O . GLU B 1 352 ? 4.969 -32.438 -27.359 1 94.06 352 GLU B O 1
ATOM 9436 N N . GLY B 1 353 ? 2.994 -32.125 -26.391 1 94.44 353 GLY B N 1
ATOM 9437 C CA . GLY B 1 353 ? 2.908 -33.5 -25.922 1 94.44 353 GLY B CA 1
ATOM 9438 C C . GLY B 1 353 ? 3.637 -33.75 -24.609 1 94.44 353 GLY B C 1
ATOM 9439 O O . GLY B 1 353 ? 3.678 -34.875 -24.109 1 94.44 353 GLY B O 1
ATOM 9440 N N . ILE B 1 354 ? 4.156 -32.719 -24.094 1 97.62 354 ILE B N 1
ATOM 9441 C CA . ILE B 1 354 ? 4.973 -32.875 -22.891 1 97.62 354 ILE B CA 1
ATOM 9442 C C . ILE B 1 354 ? 4.383 -32.031 -21.75 1 97.62 354 ILE B C 1
ATOM 9444 O O . ILE B 1 354 ? 3.92 -30.906 -21.969 1 97.62 354 ILE B O 1
ATOM 9448 N N . HIS B 1 355 ? 4.383 -32.625 -20.562 1 98.06 355 HIS B N 1
ATOM 9449 C CA . HIS B 1 355 ? 3.994 -31.906 -19.344 1 98.06 355 HIS B CA 1
ATOM 9450 C C . HIS B 1 355 ? 5.211 -31.328 -18.625 1 98.06 355 HIS B C 1
ATOM 9452 O O . HIS B 1 355 ? 6.309 -31.875 -18.719 1 98.06 355 HIS B O 1
ATOM 9458 N N . VAL B 1 356 ? 4.992 -30.188 -17.984 1 98.44 356 VAL B N 1
ATOM 9459 C CA . VAL B 1 356 ? 6.086 -29.547 -17.266 1 98.44 356 VAL B CA 1
ATOM 9460 C C . VAL B 1 356 ? 5.711 -29.406 -15.789 1 98.44 356 VAL B C 1
ATOM 9462 O O . VAL B 1 356 ? 4.605 -28.953 -15.461 1 98.44 356 VAL B O 1
ATOM 9465 N N . PHE B 1 357 ? 6.562 -29.859 -14.898 1 98.69 357 PHE B N 1
ATOM 9466 C CA . PHE B 1 357 ? 6.48 -29.547 -13.477 1 98.69 357 PHE B CA 1
ATOM 9467 C C . PHE B 1 357 ? 7.543 -28.516 -13.094 1 98.69 357 PHE B C 1
ATOM 9469 O O . PHE B 1 357 ? 8.734 -28.766 -13.258 1 98.69 357 PHE B O 1
ATOM 9476 N N . LEU B 1 358 ? 7.078 -27.391 -12.617 1 98.44 358 LEU B N 1
ATOM 9477 C CA . LEU B 1 358 ? 7.953 -26.25 -12.352 1 98.44 358 LEU B CA 1
ATOM 9478 C C . LEU B 1 358 ? 7.988 -25.938 -10.859 1 98.44 358 LEU B C 1
ATOM 9480 O O . LEU B 1 358 ? 6.945 -25.891 -10.203 1 98.44 358 LEU B O 1
ATOM 9484 N N . ILE B 1 359 ? 9.164 -25.844 -10.258 1 97.75 359 ILE B N 1
ATOM 9485 C CA . ILE B 1 359 ? 9.367 -25.328 -8.906 1 97.75 359 ILE B CA 1
ATOM 9486 C C . ILE B 1 359 ? 10.188 -24.047 -8.961 1 97.75 359 ILE B C 1
ATOM 9488 O O . ILE B 1 359 ? 11.367 -24.062 -9.297 1 97.75 359 ILE B O 1
ATOM 9492 N N . HIS B 1 360 ? 9.516 -22.984 -8.648 1 96.19 360 HIS B N 1
ATOM 9493 C CA . HIS B 1 360 ? 10.195 -21.703 -8.758 1 96.19 360 HIS B CA 1
ATOM 9494 C C . HIS B 1 360 ? 9.516 -20.641 -7.895 1 96.19 360 HIS B C 1
ATOM 9496 O O . HIS B 1 360 ? 8.445 -20.875 -7.336 1 96.19 360 HIS B O 1
ATOM 9502 N N . HIS B 1 361 ? 10.148 -19.484 -7.785 1 93.12 361 HIS B N 1
ATOM 9503 C CA . HIS B 1 361 ? 9.594 -18.344 -7.043 1 93.12 361 HIS B CA 1
ATOM 9504 C C . HIS B 1 361 ? 8.406 -17.734 -7.781 1 93.12 361 HIS B C 1
ATOM 9506 O O . HIS B 1 361 ? 8.281 -17.906 -9 1 93.12 361 HIS B O 1
ATOM 9512 N N . ILE B 1 362 ? 7.547 -17.094 -7.047 1 93.06 362 ILE B N 1
ATOM 9513 C CA . ILE B 1 362 ? 6.453 -16.359 -7.676 1 93.06 362 ILE B CA 1
ATOM 9514 C C . ILE B 1 362 ? 6.879 -14.906 -7.922 1 93.06 362 ILE B C 1
ATOM 9516 O O . ILE B 1 362 ? 6.699 -14.047 -7.059 1 93.06 362 ILE B O 1
ATOM 9520 N N . THR B 1 363 ? 7.449 -14.664 -8.977 1 93.31 363 THR B N 1
ATOM 9521 C CA . THR B 1 363 ? 7.941 -13.352 -9.391 1 93.31 363 THR B CA 1
ATOM 9522 C C . THR B 1 363 ? 7.516 -13.047 -10.828 1 93.31 363 THR B C 1
ATOM 9524 O O . THR B 1 363 ? 7.004 -13.922 -11.531 1 93.31 363 THR B O 1
ATOM 9527 N N . SER B 1 364 ? 7.738 -11.836 -11.258 1 93.19 364 SER B N 1
ATOM 9528 C CA . SER B 1 364 ? 7.301 -11.398 -12.578 1 93.19 364 SER B CA 1
ATOM 9529 C C . SER B 1 364 ? 8.008 -12.172 -13.68 1 93.19 364 SER B C 1
ATOM 9531 O O . SER B 1 364 ? 7.41 -12.5 -14.711 1 93.19 364 SER B O 1
ATOM 9533 N N . GLU B 1 365 ? 9.266 -12.492 -13.484 1 95.38 365 GLU B N 1
ATOM 9534 C CA . GLU B 1 365 ? 10.023 -13.195 -14.516 1 95.38 365 GLU B CA 1
ATOM 9535 C C . GLU B 1 365 ? 9.523 -14.625 -14.68 1 95.38 365 GLU B C 1
ATOM 9537 O O . GLU B 1 365 ? 9.562 -15.18 -15.781 1 95.38 365 GLU B O 1
ATOM 9542 N N . ILE B 1 366 ? 9.07 -15.219 -13.641 1 96.12 366 ILE B N 1
ATOM 9543 C CA . ILE B 1 366 ? 8.594 -16.594 -13.727 1 96.12 366 ILE B CA 1
ATOM 9544 C C . ILE B 1 366 ? 7.199 -16.625 -14.344 1 96.12 366 ILE B C 1
ATOM 9546 O O . ILE B 1 366 ? 6.859 -17.547 -15.086 1 96.12 366 ILE B O 1
ATOM 9550 N N . ILE B 1 367 ? 6.453 -15.633 -14.047 1 94.5 367 ILE B N 1
ATOM 9551 C CA . ILE B 1 367 ? 5.172 -15.508 -14.727 1 94.5 367 ILE B CA 1
ATOM 9552 C C . ILE B 1 367 ? 5.395 -15.422 -16.234 1 94.5 367 ILE B C 1
ATOM 9554 O O . ILE B 1 367 ? 4.66 -16.031 -17.016 1 94.5 367 ILE B O 1
ATOM 9558 N N . SER B 1 368 ? 6.441 -14.703 -16.594 1 96.06 368 SER B N 1
ATOM 9559 C CA . SER B 1 368 ? 6.82 -14.617 -18 1 96.06 368 SER B CA 1
ATOM 9560 C C . SER B 1 368 ? 7.234 -15.977 -18.547 1 96.06 368 SER B C 1
ATOM 9562 O O . SER B 1 368 ? 6.914 -16.312 -19.688 1 96.06 368 SER B O 1
ATOM 9564 N N . LEU B 1 369 ? 7.934 -16.719 -17.734 1 97.75 369 LEU B N 1
ATOM 9565 C CA . LEU B 1 369 ? 8.344 -18.062 -18.141 1 97.75 369 LEU B CA 1
ATOM 9566 C C . LEU B 1 369 ? 7.137 -18.969 -18.344 1 97.75 369 LEU B C 1
ATOM 9568 O O . LEU B 1 369 ? 7.094 -19.734 -19.312 1 97.75 369 LEU B O 1
ATOM 9572 N N . ILE B 1 370 ? 6.211 -18.891 -17.484 1 96.31 370 ILE B N 1
ATOM 9573 C CA . ILE B 1 370 ? 4.988 -19.672 -17.578 1 96.31 370 ILE B CA 1
ATOM 9574 C C . ILE B 1 370 ? 4.262 -19.344 -18.875 1 96.31 370 ILE B C 1
ATOM 9576 O O . ILE B 1 370 ? 3.83 -20.25 -19.594 1 96.31 370 ILE B O 1
ATOM 9580 N N . GLU B 1 371 ? 4.176 -18.109 -19.172 1 94.19 371 GLU B N 1
ATOM 9581 C CA . GLU B 1 371 ? 3.545 -17.688 -20.422 1 94.19 371 GLU B CA 1
ATOM 9582 C C . GLU B 1 371 ? 4.324 -18.203 -21.625 1 94.19 371 GLU B C 1
ATOM 9584 O O . GLU B 1 371 ? 3.73 -18.594 -22.641 1 94.19 371 GLU B O 1
ATOM 9589 N N . THR B 1 372 ? 5.594 -18.172 -21.531 1 97.12 372 THR B N 1
ATOM 9590 C CA . THR B 1 372 ? 6.445 -18.672 -22.594 1 97.12 372 THR B CA 1
ATOM 9591 C C . THR B 1 372 ? 6.168 -20.156 -22.859 1 97.12 372 THR B C 1
ATOM 9593 O O . THR B 1 372 ? 5.992 -20.547 -24.016 1 97.12 372 THR B O 1
ATOM 9596 N N . PHE B 1 373 ? 6.102 -20.969 -21.828 1 97.44 373 PHE B N 1
ATOM 9597 C CA . PHE B 1 373 ? 5.836 -22.391 -21.969 1 97.44 373 PHE B CA 1
ATOM 9598 C C . PHE B 1 373 ? 4.453 -22.625 -22.562 1 97.44 373 PHE B C 1
ATOM 9600 O O . PHE B 1 373 ? 4.27 -23.531 -23.391 1 97.44 373 PHE B O 1
ATOM 9607 N N . ARG B 1 374 ? 3.551 -21.828 -22.188 1 93.06 374 ARG B N 1
ATOM 9608 C CA . ARG B 1 374 ? 2.197 -21.953 -22.719 1 93.06 374 ARG B CA 1
ATOM 9609 C C . ARG B 1 374 ? 2.168 -21.656 -24.219 1 93.06 374 ARG B C 1
ATOM 9611 O O . ARG B 1 374 ? 1.549 -22.391 -24.984 1 93.06 374 ARG B O 1
ATOM 9618 N N . ARG B 1 375 ? 2.873 -20.656 -24.594 1 92.5 375 ARG B N 1
ATOM 9619 C CA . ARG B 1 375 ? 2.934 -20.281 -26 1 92.5 375 ARG B CA 1
ATOM 9620 C C . ARG B 1 375 ? 3.617 -21.359 -26.828 1 92.5 375 ARG B C 1
ATOM 9622 O O . ARG B 1 375 ? 3.301 -21.547 -28 1 92.5 375 ARG B O 1
ATOM 9629 N N . LEU B 1 376 ? 4.469 -22.016 -26.172 1 96.38 376 LEU B N 1
ATOM 9630 C CA . LEU B 1 376 ? 5.211 -23.062 -26.859 1 96.38 376 LEU B CA 1
ATOM 9631 C C . LEU B 1 376 ? 4.504 -24.406 -26.719 1 96.38 376 LEU B C 1
ATOM 9633 O O . LEU B 1 376 ? 5.133 -25.469 -26.844 1 96.38 376 LEU B O 1
ATOM 9637 N N . LYS B 1 377 ? 3.258 -24.438 -26.297 1 93.25 377 LYS B N 1
ATOM 9638 C CA . LYS B 1 377 ? 2.291 -25.516 -26.406 1 93.25 377 LYS B CA 1
ATOM 9639 C C . LYS B 1 377 ? 2.568 -26.609 -25.375 1 93.25 377 LYS B C 1
ATOM 9641 O O . LYS B 1 377 ? 2.559 -27.797 -25.688 1 93.25 377 LYS B O 1
ATOM 9646 N N . VAL B 1 378 ? 2.875 -26.25 -24.188 1 95.56 378 VAL B N 1
ATOM 9647 C CA . VAL B 1 378 ? 2.984 -27.219 -23.109 1 95.56 378 VAL B CA 1
ATOM 9648 C C . VAL B 1 378 ? 1.621 -27.844 -22.828 1 95.56 378 VAL B C 1
ATOM 9650 O O . VAL B 1 378 ? 0.593 -27.172 -22.891 1 95.56 378 VAL B O 1
ATOM 9653 N N . ASN B 1 379 ? 1.579 -29.109 -22.625 1 93.69 379 ASN B N 1
ATOM 9654 C CA . ASN B 1 379 ? 0.309 -29.781 -22.375 1 93.69 379 ASN B CA 1
ATOM 9655 C C . ASN B 1 379 ? -0.303 -29.359 -21.047 1 93.69 379 ASN B C 1
ATOM 9657 O O . ASN B 1 379 ? -1.482 -29 -20.984 1 93.69 379 ASN B O 1
ATOM 9661 N N . SER B 1 380 ? 0.466 -29.484 -20.047 1 94.25 380 SER B N 1
ATOM 9662 C CA . SER B 1 380 ? 0.077 -28.969 -18.734 1 94.25 380 SER B CA 1
ATOM 9663 C C . SER B 1 380 ? 1.286 -28.438 -17.969 1 94.25 380 SER B C 1
ATOM 9665 O O . SER B 1 380 ? 2.414 -28.875 -18.203 1 94.25 380 SER B O 1
ATOM 9667 N N . LEU B 1 381 ? 0.977 -27.484 -17.172 1 96.31 381 LEU B N 1
ATOM 9668 C CA . LEU B 1 381 ? 2.014 -26.859 -16.359 1 96.31 381 LEU B CA 1
ATOM 9669 C C . LEU B 1 381 ? 1.588 -26.797 -14.898 1 96.31 381 LEU B C 1
ATOM 9671 O O . LEU B 1 381 ? 0.653 -26.062 -14.555 1 96.31 381 LEU B O 1
ATOM 9675 N N . ASN B 1 382 ? 2.236 -27.594 -14.055 1 96.88 382 ASN B N 1
ATOM 9676 C CA . ASN B 1 382 ? 2.033 -27.547 -12.609 1 96.88 382 ASN B CA 1
ATOM 9677 C C . ASN B 1 382 ? 3.203 -26.859 -11.898 1 96.88 382 ASN B C 1
ATOM 9679 O O . ASN B 1 382 ? 4.363 -27.141 -12.219 1 96.88 382 ASN B O 1
ATOM 9683 N N . VAL B 1 383 ? 2.842 -26.016 -11.008 1 97.5 383 VAL B N 1
ATOM 9684 C CA . VAL B 1 383 ? 3.896 -25.219 -10.383 1 97.5 383 VAL B CA 1
ATOM 9685 C C . VAL B 1 383 ? 3.791 -25.328 -8.867 1 97.5 383 VAL B C 1
ATOM 9687 O O . VAL B 1 383 ? 2.703 -25.188 -8.305 1 97.5 383 VAL B O 1
ATOM 9690 N N . ALA B 1 384 ? 4.867 -25.688 -8.211 1 97.75 384 ALA B N 1
ATOM 9691 C CA . ALA B 1 384 ? 5.039 -25.469 -6.773 1 97.75 384 ALA B CA 1
ATOM 9692 C C . ALA B 1 384 ? 5.84 -24.203 -6.492 1 97.75 384 ALA B C 1
ATOM 9694 O O . ALA B 1 384 ? 7.066 -24.188 -6.648 1 97.75 384 ALA B O 1
ATOM 9695 N N . PHE B 1 385 ? 5.188 -23.188 -5.992 1 95.62 385 PHE B N 1
ATOM 9696 C CA . PHE B 1 385 ? 5.836 -21.891 -5.832 1 95.62 385 PHE B CA 1
ATOM 9697 C C . PHE B 1 385 ? 6.617 -21.828 -4.527 1 95.62 385 PHE B C 1
ATOM 9699 O O . PHE B 1 385 ? 6.117 -22.25 -3.479 1 95.62 385 PHE B O 1
ATOM 9706 N N . VAL B 1 386 ? 7.762 -21.328 -4.695 1 91.75 386 VAL B N 1
ATOM 9707 C CA . VAL B 1 386 ? 8.617 -21.031 -3.553 1 91.75 386 VAL B CA 1
ATOM 9708 C C . VAL B 1 386 ? 8.461 -19.562 -3.162 1 91.75 386 VAL B C 1
ATOM 9710 O O . VAL B 1 386 ? 8.852 -18.672 -3.918 1 91.75 386 VAL B O 1
ATOM 9713 N N . LYS B 1 387 ? 7.844 -19.344 -2.072 1 87.12 387 LYS B N 1
ATOM 9714 C CA . LYS B 1 387 ? 7.652 -17.969 -1.604 1 87.12 387 LYS B CA 1
ATOM 9715 C C . LYS B 1 387 ? 8.492 -17.688 -0.361 1 87.12 387 LYS B C 1
ATOM 9717 O O . LYS B 1 387 ? 8.336 -18.359 0.664 1 87.12 387 LYS B O 1
ATOM 9722 N N . TYR B 1 388 ? 9.336 -16.766 -0.533 1 79.88 388 TYR B N 1
ATOM 9723 C CA . TYR B 1 388 ? 10.109 -16.312 0.615 1 79.88 388 TYR B CA 1
ATOM 9724 C C . TYR B 1 388 ? 9.398 -15.188 1.351 1 79.88 388 TYR B C 1
ATOM 9726 O O . TYR B 1 388 ? 8.164 -15.086 1.298 1 79.88 388 TYR B O 1
ATOM 9734 N N . GLY B 1 389 ? 10.062 -14.195 1.891 1 73.81 389 GLY B N 1
ATOM 9735 C CA . GLY B 1 389 ? 9.484 -13.094 2.643 1 73.81 389 GLY B CA 1
ATOM 9736 C C . GLY B 1 389 ? 8.727 -12.109 1.77 1 73.81 389 GLY B C 1
ATOM 9737 O O . GLY B 1 389 ? 8.836 -12.148 0.542 1 73.81 389 GLY B O 1
ATOM 9738 N N . GLY B 1 390 ? 7.781 -11.484 2.359 1 74 390 GLY B N 1
ATOM 9739 C CA . GLY B 1 390 ? 7.051 -10.43 1.663 1 74 390 GLY B CA 1
ATOM 9740 C C . GLY B 1 390 ? 5.656 -10.852 1.241 1 74 390 GLY B C 1
ATOM 9741 O O . GLY B 1 390 ? 5.277 -12.016 1.403 1 74 390 GLY B O 1
ATOM 9742 N N . ASN B 1 391 ? 4.969 -9.977 0.682 1 73.62 391 ASN B N 1
ATOM 9743 C CA . ASN B 1 391 ? 3.613 -10.234 0.203 1 73.62 391 ASN B CA 1
ATOM 9744 C C . ASN B 1 391 ? 3.596 -10.547 -1.29 1 73.62 391 ASN B C 1
ATOM 9746 O O . ASN B 1 391 ? 4.453 -10.078 -2.037 1 73.62 391 ASN B O 1
ATOM 9750 N N . ILE B 1 392 ? 2.717 -11.445 -1.644 1 83.19 392 ILE B N 1
ATOM 9751 C CA . ILE B 1 392 ? 2.504 -11.695 -3.064 1 83.19 392 ILE B CA 1
ATOM 9752 C C . ILE B 1 392 ? 1.646 -10.586 -3.662 1 83.19 392 ILE B C 1
ATOM 9754 O O . ILE B 1 392 ? 0.531 -10.336 -3.199 1 83.19 392 ILE B O 1
ATOM 9758 N N . PRO B 1 393 ? 2.24 -9.977 -4.648 1 81 393 PRO B N 1
ATOM 9759 C CA . PRO B 1 393 ? 1.403 -8.953 -5.277 1 81 393 PRO B CA 1
ATOM 9760 C C . PRO B 1 393 ? 0.091 -9.516 -5.82 1 81 393 PRO B C 1
ATOM 9762 O O . PRO B 1 393 ? 0.088 -10.555 -6.492 1 81 393 PRO B O 1
ATOM 9765 N N . PRO B 1 394 ? -1.048 -8.867 -5.648 1 68.19 394 PRO B N 1
ATOM 9766 C CA . PRO B 1 394 ? -2.34 -9.359 -6.137 1 68.19 394 PRO B CA 1
ATOM 9767 C C . PRO B 1 394 ? -2.375 -9.523 -7.652 1 68.19 394 PRO B C 1
ATOM 9769 O O . PRO B 1 394 ? -3.041 -10.43 -8.164 1 68.19 394 PRO B O 1
ATOM 9772 N N . ILE B 1 395 ? -1.651 -8.727 -8.312 1 76.69 395 ILE B N 1
ATOM 9773 C CA . ILE B 1 395 ? -1.659 -8.766 -9.773 1 76.69 395 ILE B CA 1
ATOM 9774 C C . ILE B 1 395 ? -1.086 -10.094 -10.258 1 76.69 395 ILE B C 1
ATOM 9776 O O . ILE B 1 395 ? -1.516 -10.625 -11.289 1 76.69 395 ILE B O 1
ATOM 9780 N N . TYR B 1 396 ? -0.055 -10.633 -9.516 1 87 396 TYR B N 1
ATOM 9781 C CA . TYR B 1 396 ? 0.499 -11.93 -9.883 1 87 396 TYR B CA 1
ATOM 9782 C C . TYR B 1 396 ? -0.569 -13.016 -9.82 1 87 396 TYR B C 1
ATOM 9784 O O . TYR B 1 396 ? -0.7 -13.82 -10.742 1 87 396 TYR B O 1
ATOM 9792 N N . LEU B 1 397 ? -1.308 -13 -8.766 1 79.88 397 LEU B N 1
ATOM 9793 C CA . LEU B 1 397 ? -2.344 -14 -8.555 1 79.88 397 LEU B CA 1
ATOM 9794 C C . LEU B 1 397 ? -3.461 -13.852 -9.586 1 79.88 397 LEU B C 1
ATOM 9796 O O . LEU B 1 397 ? -3.975 -14.844 -10.102 1 79.88 397 LEU B O 1
ATOM 9800 N N . ASP B 1 398 ? -3.775 -12.617 -9.922 1 72 398 ASP B N 1
ATOM 9801 C CA . ASP B 1 398 ? -4.82 -12.352 -10.906 1 72 398 ASP B CA 1
ATOM 9802 C C . ASP B 1 398 ? -4.461 -12.945 -12.266 1 72 398 ASP B C 1
ATOM 9804 O O . ASP B 1 398 ? -5.305 -13.562 -12.922 1 72 398 ASP B O 1
ATOM 9808 N N . ILE B 1 399 ? -3.266 -12.781 -12.594 1 82.12 399 ILE B N 1
ATOM 9809 C CA . ILE B 1 399 ? -2.797 -13.25 -13.891 1 82.12 399 ILE B CA 1
ATOM 9810 C C . ILE B 1 399 ? -2.768 -14.781 -13.906 1 82.12 399 ILE B C 1
ATOM 9812 O O . ILE B 1 399 ? -3.252 -15.406 -14.852 1 82.12 399 ILE B O 1
ATOM 9816 N N . LEU B 1 400 ? -2.248 -15.367 -12.859 1 87.19 400 LEU B N 1
ATOM 9817 C CA . LEU B 1 400 ? -2.039 -16.812 -12.82 1 87.19 400 LEU B CA 1
ATOM 9818 C C . LEU B 1 400 ? -3.365 -17.547 -12.664 1 87.19 400 LEU B C 1
ATOM 9820 O O . LEU B 1 400 ? -3.557 -18.625 -13.25 1 87.19 400 LEU B O 1
ATOM 9824 N N . LEU B 1 401 ? -4.23 -17.016 -11.914 1 77.75 401 LEU B N 1
ATOM 9825 C CA . LEU B 1 401 ? -5.5 -17.688 -11.656 1 77.75 401 LEU B CA 1
ATOM 9826 C C . LEU B 1 401 ? -6.445 -17.531 -12.844 1 77.75 401 LEU B C 1
ATOM 9828 O O . LEU B 1 401 ? -7.473 -18.219 -12.914 1 77.75 401 LEU B O 1
ATOM 9832 N N . ASP B 1 402 ? -6.051 -16.703 -13.789 1 72.44 402 ASP B N 1
ATOM 9833 C CA . ASP B 1 402 ? -6.836 -16.531 -15.008 1 72.44 402 ASP B CA 1
ATOM 9834 C C . ASP B 1 402 ? -6.477 -17.594 -16.047 1 72.44 402 ASP B C 1
ATOM 9836 O O . ASP B 1 402 ? -7.211 -17.797 -17.016 1 72.44 402 ASP B O 1
ATOM 9840 N N . ILE B 1 403 ? -5.406 -18.266 -15.781 1 79.88 403 ILE B N 1
ATOM 9841 C CA . ILE B 1 403 ? -5.027 -19.344 -16.688 1 79.88 403 ILE B CA 1
ATOM 9842 C C . ILE B 1 403 ? -5.965 -20.531 -16.484 1 79.88 403 ILE B C 1
ATOM 9844 O O . ILE B 1 403 ? -6.305 -20.891 -15.359 1 79.88 403 ILE B O 1
ATOM 9848 N N . PRO B 1 404 ? -6.34 -21.172 -17.547 1 73.31 404 PRO B N 1
ATOM 9849 C CA . PRO B 1 404 ? -7.285 -22.281 -17.438 1 73.31 404 PRO B CA 1
ATOM 9850 C C . PRO B 1 404 ? -6.773 -23.406 -16.531 1 73.31 404 PRO B C 1
ATOM 9852 O O . PRO B 1 404 ? -5.617 -23.828 -16.656 1 73.31 404 PRO B O 1
ATOM 9855 N N . THR B 1 405 ? -7.594 -24 -15.742 1 78.75 405 THR B N 1
ATOM 9856 C CA . THR B 1 405 ? -7.234 -24.969 -14.711 1 78.75 405 THR B CA 1
ATOM 9857 C C . THR B 1 405 ? -6.93 -26.328 -15.336 1 78.75 405 THR B C 1
ATOM 9859 O O . THR B 1 405 ? -6.305 -27.188 -14.703 1 78.75 405 THR B O 1
ATOM 9862 N N . ASP B 1 406 ? -7.43 -26.516 -16.5 1 77.44 406 ASP B N 1
ATOM 9863 C CA . ASP B 1 406 ? -7.191 -27.781 -17.156 1 77.44 406 ASP B CA 1
ATOM 9864 C C . ASP B 1 406 ? -5.723 -27.938 -17.547 1 77.44 406 ASP B C 1
ATOM 9866 O O . ASP B 1 406 ? -5.223 -29.062 -17.688 1 77.44 406 ASP B O 1
ATOM 9870 N N . SER B 1 407 ? -5.109 -26.781 -17.719 1 87.06 407 SER B N 1
ATOM 9871 C CA . SER B 1 407 ? -3.732 -26.844 -18.203 1 87.06 407 SER B CA 1
ATOM 9872 C C . SER B 1 407 ? -2.766 -26.234 -17.203 1 87.06 407 SER B C 1
ATOM 9874 O O . SER B 1 407 ? -1.554 -26.203 -17.422 1 87.06 407 SER B O 1
ATOM 9876 N N . PHE B 1 408 ? -3.324 -25.734 -16.156 1 91.12 408 PHE B N 1
ATOM 9877 C CA . PHE B 1 408 ? -2.443 -25.031 -15.219 1 91.12 408 PHE B CA 1
ATOM 9878 C C . PHE B 1 408 ? -2.893 -25.266 -13.781 1 91.12 408 PHE B C 1
ATOM 9880 O O . PHE B 1 408 ? -4.086 -25.172 -13.477 1 91.12 408 PHE B O 1
ATOM 9887 N N . TYR B 1 409 ? -1.924 -25.609 -12.93 1 93.31 409 TYR B N 1
ATOM 9888 C CA . TYR B 1 409 ? -2.156 -25.797 -11.5 1 93.31 409 TYR B CA 1
ATOM 9889 C C . TYR B 1 409 ? -0.995 -25.234 -10.68 1 93.31 409 TYR B C 1
ATOM 9891 O O . TYR B 1 409 ? 0.166 -25.359 -11.078 1 93.31 409 TYR B O 1
ATOM 9899 N N . MET B 1 410 ? -1.294 -24.609 -9.602 1 94.81 410 MET B N 1
ATOM 9900 C CA . MET B 1 410 ? -0.229 -24.047 -8.773 1 94.81 410 MET B CA 1
ATOM 9901 C C . MET B 1 410 ? -0.537 -24.234 -7.297 1 94.81 410 MET B C 1
ATOM 9903 O O . MET B 1 410 ? -1.703 -24.297 -6.902 1 94.81 410 MET B O 1
ATOM 9907 N N . ALA B 1 411 ? 0.5 -24.391 -6.484 1 95.31 411 ALA B N 1
ATOM 9908 C CA . ALA B 1 411 ? 0.401 -24.484 -5.031 1 95.31 411 ALA B CA 1
ATOM 9909 C C . ALA B 1 411 ? 1.621 -23.859 -4.359 1 95.31 411 ALA B C 1
ATOM 9911 O O . ALA B 1 411 ? 2.656 -23.656 -4.996 1 95.31 411 ALA B O 1
ATOM 9912 N N . GLY B 1 412 ? 1.496 -23.484 -3.15 1 94.25 412 GLY B N 1
ATOM 9913 C CA . GLY B 1 412 ? 2.564 -22.891 -2.357 1 94.25 412 GLY B CA 1
ATOM 9914 C C . GLY B 1 412 ? 2.293 -22.938 -0.865 1 94.25 412 GLY B C 1
ATOM 9915 O O . GLY B 1 412 ? 1.261 -23.453 -0.431 1 94.25 412 GLY B O 1
ATOM 9916 N N . LEU B 1 413 ? 3.242 -22.438 -0.15 1 91.94 413 LEU B N 1
ATOM 9917 C CA . LEU B 1 413 ? 3.162 -22.516 1.305 1 91.94 413 LEU B CA 1
ATOM 9918 C C . LEU B 1 413 ? 2.812 -21.156 1.903 1 91.94 413 LEU B C 1
ATOM 9920 O O . LEU B 1 413 ? 2.924 -20.125 1.23 1 91.94 413 LEU B O 1
ATOM 9924 N N . GLU B 1 414 ? 2.32 -21.172 3.084 1 84 414 GLU B N 1
ATOM 9925 C CA . GLU B 1 414 ? 2.098 -19.969 3.885 1 84 414 GLU B CA 1
ATOM 9926 C C . GLU B 1 414 ? 2.752 -20.094 5.258 1 84 414 GLU B C 1
ATOM 9928 O O . GLU B 1 414 ? 2.752 -21.172 5.855 1 84 414 GLU B O 1
ATOM 9933 N N . PHE B 1 415 ? 3.277 -18.906 5.641 1 76.62 415 PHE B N 1
ATOM 9934 C CA . PHE B 1 415 ? 3.9 -18.797 6.953 1 76.62 415 PHE B CA 1
ATOM 9935 C C . PHE B 1 415 ? 2.846 -18.812 8.055 1 76.62 415 PHE B C 1
ATOM 9937 O O . PHE B 1 415 ? 1.828 -18.125 7.953 1 76.62 415 PHE B O 1
ATOM 9944 N N . LYS B 1 416 ? 3.051 -19.672 9.078 1 72.62 416 LYS B N 1
ATOM 9945 C CA . LYS B 1 416 ? 2.127 -19.766 10.203 1 72.62 416 LYS B CA 1
ATOM 9946 C C . LYS B 1 416 ? 2.881 -19.844 11.531 1 72.62 416 LYS B C 1
ATOM 9948 O O . LYS B 1 416 ? 4.09 -20.094 11.547 1 72.62 416 LYS B O 1
ATOM 9953 N N . LEU B 1 417 ? 2.174 -19.484 12.602 1 64.75 417 LEU B N 1
ATOM 9954 C CA . LEU B 1 417 ? 2.742 -19.547 13.945 1 64.75 417 LEU B CA 1
ATOM 9955 C C . LEU B 1 417 ? 1.947 -20.5 14.828 1 64.75 417 LEU B C 1
ATOM 9957 O O . LEU B 1 417 ? 0.718 -20.547 14.742 1 64.75 417 LEU B O 1
ATOM 9961 N N . THR B 1 418 ? 2.668 -21.281 15.555 1 65.88 418 THR B N 1
ATOM 9962 C CA . THR B 1 418 ? 2.016 -22.125 16.562 1 65.88 418 THR B CA 1
ATOM 9963 C C . THR B 1 418 ? 1.517 -21.266 17.719 1 65.88 418 THR B C 1
ATOM 9965 O O . THR B 1 418 ? 1.765 -20.062 17.766 1 65.88 418 THR B O 1
ATOM 9968 N N . LYS B 1 419 ? 0.8 -21.828 18.688 1 54.78 419 LYS B N 1
ATOM 9969 C CA . LYS B 1 419 ? 0.282 -21.156 19.875 1 54.78 419 LYS B CA 1
ATOM 9970 C C . LYS B 1 419 ? 1.41 -20.516 20.688 1 54.78 419 LYS B C 1
ATOM 9972 O O . LYS B 1 419 ? 1.221 -19.469 21.312 1 54.78 419 LYS B O 1
ATOM 9977 N N . ASN B 1 420 ? 2.541 -21.172 20.625 1 52.44 420 ASN B N 1
ATOM 9978 C CA . ASN B 1 420 ? 3.721 -20.672 21.328 1 52.44 420 ASN B CA 1
ATOM 9979 C C . ASN B 1 420 ? 4.586 -19.797 20.422 1 52.44 420 ASN B C 1
ATOM 9981 O O . ASN B 1 420 ? 5.793 -19.688 20.641 1 52.44 420 ASN B O 1
ATOM 9985 N N . ASN B 1 421 ? 3.998 -19.406 19.328 1 54.78 421 ASN B N 1
ATOM 9986 C CA . ASN B 1 421 ? 4.621 -18.453 18.406 1 54.78 421 ASN B CA 1
ATOM 9987 C C . ASN B 1 421 ? 5.828 -19.062 17.703 1 54.78 421 ASN B C 1
ATOM 9989 O O . ASN B 1 421 ? 6.816 -18.375 17.438 1 54.78 421 ASN B O 1
ATOM 9993 N N . THR B 1 422 ? 5.828 -20.422 17.594 1 63.31 422 THR B N 1
ATOM 9994 C CA . THR B 1 422 ? 6.844 -21.062 16.766 1 63.31 422 THR B CA 1
ATOM 9995 C C . THR B 1 422 ? 6.441 -21.062 15.297 1 63.31 422 THR B C 1
ATOM 9997 O O . THR B 1 422 ? 5.328 -21.469 14.953 1 63.31 422 THR B O 1
ATOM 10000 N N . PRO B 1 423 ? 7.414 -20.625 14.453 1 70.19 423 PRO B N 1
ATOM 10001 C CA . PRO B 1 423 ? 7.066 -20.547 13.031 1 70.19 423 PRO B CA 1
ATOM 10002 C C . PRO B 1 423 ? 6.969 -21.922 12.375 1 70.19 423 PRO B C 1
ATOM 10004 O O . PRO B 1 423 ? 7.766 -22.812 12.68 1 70.19 423 PRO B O 1
ATOM 10007 N N . TYR B 1 424 ? 5.996 -22.234 11.586 1 79.94 424 TYR B N 1
ATOM 10008 C CA . TYR B 1 424 ? 5.871 -23.406 10.711 1 79.94 424 TYR B CA 1
ATOM 10009 C C . TYR B 1 424 ? 5.145 -23.031 9.422 1 79.94 424 TYR B C 1
ATOM 10011 O O . TYR B 1 424 ? 4.727 -21.891 9.242 1 79.94 424 TYR B O 1
ATOM 10019 N N . TYR B 1 425 ? 5.105 -24.062 8.5 1 86.75 425 TYR B N 1
ATOM 10020 C CA . TYR B 1 425 ? 4.547 -23.719 7.195 1 86.75 425 TYR B CA 1
ATOM 10021 C C . TYR B 1 425 ? 3.428 -24.688 6.816 1 86.75 425 TYR B C 1
ATOM 10023 O O . TYR B 1 425 ? 3.541 -25.891 7.031 1 86.75 425 TYR B O 1
ATOM 10031 N N . GLY B 1 426 ? 2.326 -24.141 6.375 1 90.12 426 GLY B N 1
ATOM 10032 C CA . GLY B 1 426 ? 1.202 -24.875 5.82 1 90.12 426 GLY B CA 1
ATOM 10033 C C . GLY B 1 426 ? 0.897 -24.516 4.383 1 90.12 426 GLY B C 1
ATOM 10034 O O . GLY B 1 426 ? 1.569 -23.656 3.801 1 90.12 426 GLY B O 1
ATOM 10035 N N . VAL B 1 427 ? -0.051 -25.266 3.807 1 92.56 427 VAL B N 1
ATOM 10036 C CA . VAL B 1 427 ? -0.428 -24.984 2.426 1 92.56 427 VAL B CA 1
ATOM 10037 C C . VAL B 1 427 ? -1.199 -23.672 2.359 1 92.56 427 VAL B C 1
ATOM 10039 O O . VAL B 1 427 ? -2.121 -23.438 3.146 1 92.56 427 VAL B O 1
ATOM 10042 N N . SER B 1 428 ? -0.816 -22.828 1.436 1 87.56 428 SER B N 1
ATOM 10043 C CA . SER B 1 428 ? -1.463 -21.531 1.287 1 87.56 428 SER B CA 1
ATOM 10044 C C . SER B 1 428 ? -2.766 -21.641 0.503 1 87.56 428 SER B C 1
ATOM 10046 O O . SER B 1 428 ? -2.82 -22.328 -0.523 1 87.56 428 SER B O 1
ATOM 10048 N N . PRO B 1 429 ? -3.805 -21.016 0.897 1 79.06 429 PRO B N 1
ATOM 10049 C CA . PRO B 1 429 ? -5.074 -21.031 0.166 1 79.06 429 PRO B CA 1
ATOM 10050 C C . PRO B 1 429 ? -5.105 -20.047 -0.994 1 79.06 429 PRO B C 1
ATOM 10052 O O . PRO B 1 429 ? -6.09 -19.984 -1.731 1 79.06 429 PRO B O 1
ATOM 10055 N N . LEU B 1 430 ? -4.07 -19.297 -1.161 1 74.81 430 LEU B N 1
ATOM 10056 C CA . LEU B 1 430 ? -4.055 -18.219 -2.145 1 74.81 430 LEU B CA 1
ATOM 10057 C C . LEU B 1 430 ? -3.977 -18.781 -3.561 1 74.81 430 LEU B C 1
ATOM 10059 O O . LEU B 1 430 ? -4.324 -18.094 -4.523 1 74.81 430 LEU B O 1
ATOM 10063 N N . TYR B 1 431 ? -3.555 -19.984 -3.654 1 88.88 431 TYR B N 1
ATOM 10064 C CA . TYR B 1 431 ? -3.254 -20.562 -4.961 1 88.88 431 TYR B CA 1
ATOM 10065 C C . TYR B 1 431 ? -4.438 -21.359 -5.492 1 88.88 431 TYR B C 1
ATOM 10067 O O . TYR B 1 431 ? -5.594 -21 -5.246 1 88.88 431 TYR B O 1
ATOM 10075 N N . SER B 1 432 ? -4.168 -22.391 -6.379 1 86.19 432 SER B N 1
ATOM 10076 C CA . SER B 1 432 ? -5.227 -23.234 -6.941 1 86.19 432 SER B CA 1
ATOM 10077 C C . SER B 1 432 ? -5.984 -23.984 -5.852 1 86.19 432 SER B C 1
ATOM 10079 O O . SER B 1 432 ? -5.484 -24.125 -4.734 1 86.19 432 SER B O 1
ATOM 10081 N N . ASP B 1 433 ? -7.168 -24.391 -6.238 1 80.69 433 ASP B N 1
ATOM 10082 C CA . ASP B 1 433 ? -7.992 -25.156 -5.309 1 80.69 433 ASP B CA 1
ATOM 10083 C C . ASP B 1 433 ? -7.27 -26.422 -4.852 1 80.69 433 ASP B C 1
ATOM 10085 O O . ASP B 1 433 ? -6.82 -27.219 -5.676 1 80.69 433 ASP B O 1
ATOM 10089 N N . PHE B 1 434 ? -7.168 -26.594 -3.547 1 87 434 PHE B N 1
ATOM 10090 C CA . PHE B 1 434 ? -6.41 -27.688 -2.98 1 87 434 PHE B CA 1
ATOM 10091 C C . PHE B 1 434 ? -7.34 -28.719 -2.354 1 87 434 PHE B C 1
ATOM 10093 O O . PHE B 1 434 ? -6.91 -29.547 -1.548 1 87 434 PHE B O 1
ATOM 10100 N N . GLU B 1 435 ? -8.547 -28.781 -2.756 1 78.44 435 GLU B N 1
ATOM 10101 C CA . GLU B 1 435 ? -9.57 -29.641 -2.152 1 78.44 435 GLU B CA 1
ATOM 10102 C C . GLU B 1 435 ? -9.281 -31.109 -2.414 1 78.44 435 GLU B C 1
ATOM 10104 O O . GLU B 1 435 ? -9.555 -31.969 -1.568 1 78.44 435 GLU B O 1
ATOM 10109 N N . LEU B 1 436 ? -8.781 -31.344 -3.553 1 84.5 436 LEU B N 1
ATOM 10110 C CA . LEU B 1 436 ? -8.477 -32.719 -3.91 1 84.5 436 LEU B CA 1
ATOM 10111 C C . LEU B 1 436 ? -7.309 -33.25 -3.08 1 84.5 436 LEU B C 1
ATOM 10113 O O . LEU B 1 436 ? -7.09 -34.469 -3.012 1 84.5 436 LEU B O 1
ATOM 10117 N N . HIS B 1 437 ? -6.59 -32.375 -2.422 1 92.81 437 HIS B N 1
ATOM 10118 C CA . HIS B 1 437 ? -5.391 -32.75 -1.678 1 92.81 437 HIS B CA 1
ATOM 10119 C C . HIS B 1 437 ? -5.559 -32.469 -0.188 1 92.81 437 HIS B C 1
ATOM 10121 O O . HIS B 1 437 ? -4.59 -32.125 0.496 1 92.81 437 HIS B O 1
ATOM 10127 N N . THR B 1 438 ? -6.742 -32.594 0.338 1 88.06 438 THR B N 1
ATOM 10128 C CA . THR B 1 438 ? -7.062 -32.25 1.716 1 88.06 438 THR B CA 1
ATOM 10129 C C . THR B 1 438 ? -6.273 -33.125 2.695 1 88.06 438 THR B C 1
ATOM 10131 O O . THR B 1 438 ? -5.879 -32.656 3.766 1 88.06 438 THR B O 1
ATOM 10134 N N . GLY B 1 439 ? -6.18 -34.375 2.371 1 90.31 439 GLY B N 1
ATOM 10135 C CA . GLY B 1 439 ? -5.406 -35.25 3.227 1 90.31 439 GLY B CA 1
ATOM 10136 C C . GLY B 1 439 ? -3.982 -34.781 3.449 1 90.31 439 GLY B C 1
ATOM 10137 O O . GLY B 1 439 ? -3.482 -34.781 4.574 1 90.31 439 GLY B O 1
ATOM 10138 N N . PHE B 1 440 ? -3.352 -34.406 2.395 1 96 440 PHE B N 1
ATOM 10139 C CA . PHE B 1 440 ? -1.99 -33.906 2.488 1 96 440 PHE B CA 1
ATOM 10140 C C . PHE B 1 440 ? -1.952 -32.625 3.316 1 96 440 PHE B C 1
ATOM 10142 O O . PHE B 1 440 ? -1.058 -32.438 4.145 1 96 440 PHE B O 1
ATOM 10149 N N . ARG B 1 441 ? -2.896 -31.734 3.062 1 93.5 441 ARG B N 1
ATOM 10150 C CA . ARG B 1 441 ? -2.957 -30.469 3.783 1 93.5 441 ARG B CA 1
ATOM 10151 C C . ARG B 1 441 ? -2.994 -30.703 5.293 1 93.5 441 ARG B C 1
ATOM 10153 O O . ARG B 1 441 ? -2.281 -30.031 6.043 1 93.5 441 ARG B O 1
ATOM 10160 N N . HIS B 1 442 ? -3.748 -31.656 5.707 1 91.5 442 HIS B N 1
ATOM 10161 C CA . HIS B 1 442 ? -3.889 -31.953 7.129 1 91.5 442 HIS B CA 1
ATOM 10162 C C . HIS B 1 442 ? -2.598 -32.531 7.703 1 91.5 442 HIS B C 1
ATOM 10164 O O . HIS B 1 442 ? -2.189 -32.156 8.805 1 91.5 442 HIS B O 1
ATOM 10170 N N . LYS B 1 443 ? -2.016 -33.375 6.961 1 94.75 443 LYS B N 1
ATOM 10171 C CA . LYS B 1 443 ? -0.781 -34 7.422 1 94.75 443 LYS B CA 1
ATOM 10172 C C . LYS B 1 443 ? 0.338 -32.969 7.57 1 94.75 443 LYS B C 1
ATOM 10174 O O . LYS B 1 443 ? 1.112 -33.031 8.523 1 94.75 443 LYS B O 1
ATOM 10179 N N . LEU B 1 444 ? 0.408 -32.156 6.605 1 95.31 444 LEU B N 1
ATOM 10180 C CA . LEU B 1 444 ? 1.437 -31.109 6.664 1 95.31 444 LEU B CA 1
ATOM 10181 C C . LEU B 1 444 ? 1.203 -30.172 7.848 1 95.31 444 LEU B C 1
ATOM 10183 O O . LEU B 1 444 ? 2.154 -29.75 8.508 1 95.31 444 LEU B O 1
ATOM 10187 N N . GLU B 1 445 ? -0.023 -29.875 8.125 1 90.06 445 GLU B N 1
ATOM 10188 C CA . GLU B 1 445 ? -0.39 -29.016 9.242 1 90.06 445 GLU B CA 1
ATOM 10189 C C . GLU B 1 445 ? 0.004 -29.641 10.578 1 90.06 445 GLU B C 1
ATOM 10191 O O . GLU B 1 445 ? 0.387 -28.938 11.516 1 90.06 445 GLU B O 1
ATOM 10196 N N . GLU B 1 446 ? -0.132 -30.875 10.617 1 90.88 446 GLU B N 1
ATOM 10197 C CA . GLU B 1 446 ? 0.174 -31.609 11.836 1 90.88 446 GLU B CA 1
ATOM 10198 C C . GLU B 1 446 ? 1.68 -31.766 12.031 1 90.88 446 GLU B C 1
ATOM 10200 O O . GLU B 1 446 ? 2.172 -31.781 13.156 1 90.88 446 GLU B O 1
ATOM 10205 N N . ALA B 1 447 ? 2.393 -31.844 11.031 1 92.12 447 ALA B N 1
ATOM 10206 C CA . ALA B 1 447 ? 3.826 -32.094 11.094 1 92.12 447 ALA B CA 1
ATOM 10207 C C . ALA B 1 447 ? 4.594 -30.875 11.562 1 92.12 447 ALA B C 1
ATOM 10209 O O . ALA B 1 447 ? 5.691 -31 12.117 1 92.12 447 ALA B O 1
ATOM 10210 N N . LYS B 1 448 ? 4.098 -29.703 11.391 1 88.81 448 LYS B N 1
ATOM 10211 C CA . LYS B 1 448 ? 4.684 -28.453 11.828 1 88.81 448 LYS B CA 1
ATOM 10212 C C . LYS B 1 448 ? 6.145 -28.344 11.398 1 88.81 448 LYS B C 1
ATOM 10214 O O . LYS B 1 448 ? 7.023 -28.094 12.227 1 88.81 448 LYS B O 1
ATOM 10219 N N . LEU B 1 449 ? 6.359 -28.438 10.078 1 87.38 449 LEU B N 1
ATOM 10220 C CA . LEU B 1 449 ? 7.703 -28.469 9.508 1 87.38 449 LEU B CA 1
ATOM 10221 C C . LEU B 1 449 ? 8.195 -27.047 9.219 1 87.38 449 LEU B C 1
ATOM 10223 O O . LEU B 1 449 ? 7.391 -26.141 9.023 1 87.38 449 LEU B O 1
ATOM 10227 N N . GLY B 1 450 ? 9.555 -26.922 9.211 1 80.56 450 GLY B N 1
ATOM 10228 C CA . GLY B 1 450 ? 10.156 -25.703 8.727 1 80.56 450 GLY B CA 1
ATOM 10229 C C . GLY B 1 450 ? 10.023 -25.516 7.223 1 80.56 450 GLY B C 1
ATOM 10230 O O . GLY B 1 450 ? 9.531 -26.406 6.527 1 80.56 450 GLY B O 1
ATOM 10231 N N . PHE B 1 451 ? 10.5 -24.484 6.695 1 82.44 451 PHE B N 1
ATOM 10232 C CA . PHE B 1 451 ? 10.227 -24.109 5.316 1 82.44 451 PHE B CA 1
ATOM 10233 C C . PHE B 1 451 ? 10.758 -25.172 4.352 1 82.44 451 PHE B C 1
ATOM 10235 O O . PHE B 1 451 ? 10.016 -25.656 3.49 1 82.44 451 PHE B O 1
ATOM 10242 N N . PHE B 1 452 ? 12.031 -25.5 4.43 1 83.5 452 PHE B N 1
ATOM 10243 C CA . PHE B 1 452 ? 12.664 -26.391 3.459 1 83.5 452 PHE B CA 1
ATOM 10244 C C . PHE B 1 452 ? 11.969 -27.75 3.436 1 83.5 452 PHE B C 1
ATOM 10246 O O . PHE B 1 452 ? 11.656 -28.266 2.365 1 83.5 452 PHE B O 1
ATOM 10253 N N . ASP B 1 453 ? 11.75 -28.281 4.574 1 88.88 453 ASP B N 1
ATOM 10254 C CA . ASP B 1 453 ? 11.125 -29.609 4.656 1 88.88 453 ASP B CA 1
ATOM 10255 C C . ASP B 1 453 ? 9.68 -29.562 4.164 1 88.88 453 ASP B C 1
ATOM 10257 O O . ASP B 1 453 ? 9.219 -30.484 3.482 1 88.88 453 ASP B O 1
ATOM 10261 N N . ALA B 1 454 ? 9.031 -28.547 4.535 1 92.19 454 ALA B N 1
ATOM 10262 C CA . ALA B 1 454 ? 7.648 -28.391 4.094 1 92.19 454 ALA B CA 1
ATOM 10263 C C . ALA B 1 454 ? 7.57 -28.25 2.578 1 92.19 454 ALA B C 1
ATOM 10265 O O . ALA B 1 454 ? 6.707 -28.844 1.936 1 92.19 454 ALA B O 1
ATOM 10266 N N . MET B 1 455 ? 8.5 -27.484 2.037 1 93.19 455 MET B N 1
ATOM 10267 C CA . MET B 1 455 ? 8.5 -27.234 0.597 1 93.19 455 MET B CA 1
ATOM 10268 C C . MET B 1 455 ? 8.852 -28.516 -0.166 1 93.19 455 MET B C 1
ATOM 10270 O O . MET B 1 455 ? 8.258 -28.797 -1.207 1 93.19 455 MET B O 1
ATOM 10274 N N . ARG B 1 456 ? 9.797 -29.203 0.319 1 94.31 456 ARG B N 1
ATOM 10275 C CA . ARG B 1 456 ? 10.172 -30.469 -0.307 1 94.31 456 ARG B CA 1
ATOM 10276 C C . ARG B 1 456 ? 9.016 -31.453 -0.28 1 94.31 456 ARG B C 1
ATOM 10278 O O . ARG B 1 456 ? 8.742 -32.125 -1.276 1 94.31 456 ARG B O 1
ATOM 10285 N N . ARG B 1 457 ? 8.344 -31.516 0.802 1 96.5 457 ARG B N 1
ATOM 10286 C CA . ARG B 1 457 ? 7.199 -32.438 0.933 1 96.5 457 ARG B CA 1
ATOM 10287 C C . ARG B 1 457 ? 6.086 -32.031 -0.035 1 96.5 457 ARG B C 1
ATOM 10289 O O . ARG B 1 457 ? 5.5 -32.906 -0.69 1 96.5 457 ARG B O 1
ATOM 10296 N N . LEU B 1 458 ? 5.832 -30.812 -0.059 1 97.19 458 LEU B N 1
ATOM 10297 C CA . LEU B 1 458 ? 4.785 -30.328 -0.953 1 97.19 458 LEU B CA 1
ATOM 10298 C C . LEU B 1 458 ? 5.137 -30.625 -2.408 1 97.19 458 LEU B C 1
ATOM 10300 O O . LEU B 1 458 ? 4.309 -31.141 -3.16 1 97.19 458 LEU B O 1
ATOM 10304 N N . ALA B 1 459 ? 6.355 -30.297 -2.809 1 97.94 459 ALA B N 1
ATOM 10305 C CA . ALA B 1 459 ? 6.797 -30.453 -4.191 1 97.94 459 ALA B CA 1
ATOM 10306 C C . ALA B 1 459 ? 6.793 -31.922 -4.602 1 97.94 459 ALA B C 1
ATOM 10308 O O . ALA B 1 459 ? 6.324 -32.281 -5.688 1 97.94 459 ALA B O 1
ATOM 10309 N N . LEU B 1 460 ? 7.262 -32.781 -3.742 1 98.19 460 LEU B N 1
ATOM 10310 C CA . LEU B 1 460 ? 7.309 -34.188 -4.047 1 98.19 460 LEU B CA 1
ATOM 10311 C C . LEU B 1 460 ? 5.898 -34.781 -4.113 1 98.19 460 LEU B C 1
ATOM 10313 O O . LEU B 1 460 ? 5.605 -35.594 -4.977 1 98.19 460 LEU B O 1
ATOM 10317 N N . TYR B 1 461 ? 5.113 -34.375 -3.201 1 98.12 461 TYR B N 1
ATOM 10318 C CA . TYR B 1 461 ? 3.732 -34.844 -3.195 1 98.12 461 TYR B CA 1
ATOM 10319 C C . TYR B 1 461 ? 3.041 -34.5 -4.516 1 98.12 461 TYR B C 1
ATOM 10321 O O . TYR B 1 461 ? 2.426 -35.375 -5.133 1 98.12 461 TYR B O 1
ATOM 10329 N N . LEU B 1 462 ? 3.193 -33.25 -4.914 1 97.88 462 LEU B N 1
ATOM 10330 C CA . LEU B 1 462 ? 2.521 -32.812 -6.129 1 97.88 462 LEU B CA 1
ATOM 10331 C C . LEU B 1 462 ? 3.109 -33.5 -7.359 1 97.88 462 LEU B C 1
ATOM 10333 O O . LEU B 1 462 ? 2.373 -33.875 -8.266 1 97.88 462 LEU B O 1
ATOM 10337 N N . PHE B 1 463 ? 4.406 -33.594 -7.418 1 98.38 463 PHE B N 1
ATOM 10338 C CA . PHE B 1 463 ? 5.078 -34.219 -8.555 1 98.38 463 PHE B CA 1
ATOM 10339 C C . PHE B 1 463 ? 4.672 -35.688 -8.695 1 98.38 463 PHE B C 1
ATOM 10341 O O . PHE B 1 463 ? 4.344 -36.125 -9.789 1 98.38 463 PHE B O 1
ATOM 10348 N N . LEU B 1 464 ? 4.703 -36.406 -7.594 1 97.94 464 LEU B N 1
ATOM 10349 C CA . LEU B 1 464 ? 4.402 -37.812 -7.617 1 97.94 464 LEU B CA 1
ATOM 10350 C C . LEU B 1 464 ? 2.936 -38.062 -7.945 1 97.94 464 LEU B C 1
ATOM 10352 O O . LEU B 1 464 ? 2.598 -39.031 -8.617 1 97.94 464 LEU B O 1
ATOM 10356 N N . ASN B 1 465 ? 2.088 -37.188 -7.387 1 96.25 465 ASN B N 1
ATOM 10357 C CA . ASN B 1 465 ? 0.677 -37.281 -7.746 1 96.25 465 ASN B CA 1
ATOM 10358 C C . ASN B 1 465 ? 0.469 -37.125 -9.25 1 96.25 465 ASN B C 1
ATOM 10360 O O . ASN B 1 465 ? -0.32 -37.844 -9.859 1 96.25 465 ASN B O 1
ATOM 10364 N N . GLN B 1 466 ? 1.174 -36.219 -9.805 1 96.38 466 GLN B N 1
ATOM 10365 C CA . GLN B 1 466 ? 1.071 -36 -11.242 1 96.38 466 GLN B CA 1
ATOM 10366 C C . GLN B 1 466 ? 1.704 -37.156 -12.023 1 96.38 466 GLN B C 1
ATOM 10368 O O . GLN B 1 466 ? 1.168 -37.562 -13.047 1 96.38 466 GLN B O 1
ATOM 10373 N N . LEU B 1 467 ? 2.818 -37.625 -11.531 1 97 467 LEU B N 1
ATOM 10374 C CA . LEU B 1 467 ? 3.539 -38.688 -12.203 1 97 467 LEU B CA 1
ATOM 10375 C C . LEU B 1 467 ? 2.678 -39.969 -12.297 1 97 467 LEU B C 1
ATOM 10377 O O . LEU B 1 467 ? 2.646 -40.625 -13.336 1 97 467 LEU B O 1
ATOM 10381 N N . GLN B 1 468 ? 2.016 -40.312 -11.219 1 95.12 468 GLN B N 1
ATOM 10382 C CA . GLN B 1 468 ? 1.205 -41.531 -11.25 1 95.12 468 GLN B CA 1
ATOM 10383 C C . GLN B 1 468 ? 0.038 -41.375 -12.219 1 95.12 468 GLN B C 1
ATOM 10385 O O . GLN B 1 468 ? -0.34 -42.344 -12.891 1 95.12 468 GLN B O 1
ATOM 10390 N N . GLU B 1 469 ? -0.536 -40.156 -12.344 1 94 469 GLU B N 1
ATOM 10391 C CA . GLU B 1 469 ? -1.604 -39.906 -13.312 1 94 469 GLU B CA 1
ATOM 10392 C C . GLU B 1 469 ? -1.086 -40 -14.742 1 94 469 GLU B C 1
ATOM 10394 O O . GLU B 1 469 ? -1.758 -40.562 -15.617 1 94 469 GLU B O 1
ATOM 10399 N N . LEU B 1 470 ? 0.065 -39.469 -14.969 1 95.25 470 LEU B N 1
ATOM 10400 C CA . LEU B 1 470 ? 0.656 -39.469 -16.297 1 95.25 470 LEU B CA 1
ATOM 10401 C C . LEU B 1 470 ? 1.092 -40.875 -16.703 1 95.25 470 LEU B C 1
ATOM 10403 O O . LEU B 1 470 ? 1.029 -41.25 -17.891 1 95.25 470 LEU B O 1
ATOM 10407 N N . ALA B 1 471 ? 1.555 -41.594 -15.734 1 94.06 471 ALA B N 1
ATOM 10408 C CA . ALA B 1 471 ? 1.942 -43 -16.016 1 94.06 471 ALA B CA 1
ATOM 10409 C C . ALA B 1 471 ? 0.756 -43.812 -16.516 1 94.06 471 ALA B C 1
ATOM 10411 O O . ALA B 1 471 ? 0.913 -44.656 -17.406 1 94.06 471 ALA B O 1
ATOM 10412 N N . GLU B 1 472 ? -0.374 -43.531 -15.992 1 91.75 472 GLU B N 1
ATOM 10413 C CA . GLU B 1 472 ? -1.587 -44.219 -16.422 1 91.75 472 GL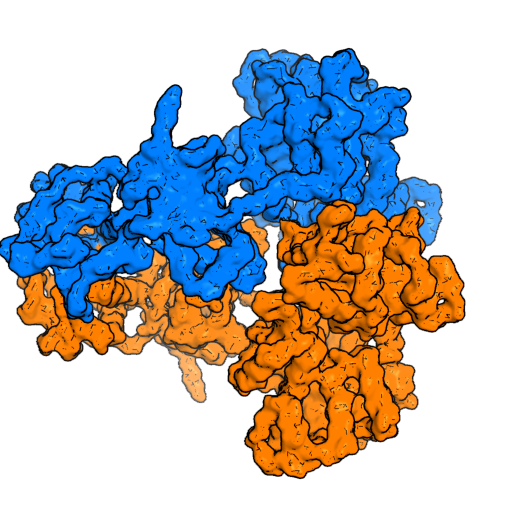U B CA 1
ATOM 10414 C C . GLU B 1 472 ? -1.962 -43.844 -17.844 1 91.75 472 GLU B C 1
ATOM 10416 O O . GLU B 1 472 ? -2.551 -44.625 -18.578 1 91.75 472 GLU B O 1
ATOM 10421 N N . LYS B 1 473 ? -1.654 -42.656 -18.172 1 92.88 473 LYS B N 1
ATOM 10422 C CA . LYS B 1 473 ? -2 -42.156 -19.5 1 92.88 473 LYS B CA 1
ATOM 10423 C C . LYS B 1 473 ? -0.842 -42.344 -20.469 1 92.88 473 LYS B C 1
ATOM 10425 O O . LYS B 1 473 ? -0.963 -42 -21.656 1 92.88 473 LYS B O 1
ATOM 10430 N N . ASN B 1 474 ? 0.261 -42.844 -20.031 1 94.31 474 ASN B N 1
ATOM 10431 C CA . ASN B 1 474 ? 1.482 -43.031 -20.812 1 94.31 474 ASN B CA 1
ATOM 10432 C C . ASN B 1 474 ? 1.984 -41.75 -21.422 1 94.31 474 ASN B C 1
ATOM 10434 O O . ASN B 1 474 ? 2.258 -41.688 -22.625 1 94.31 474 ASN B O 1
ATOM 10438 N N . GLU B 1 475 ? 2.025 -40.719 -20.641 1 96.5 475 GLU B N 1
ATOM 10439 C CA . GLU B 1 475 ? 2.492 -39.375 -21.047 1 96.5 475 GLU B CA 1
ATOM 10440 C C . GLU B 1 475 ? 3.822 -39.031 -20.391 1 96.5 475 GLU B C 1
ATOM 10442 O O . GLU B 1 475 ? 4.277 -39.75 -19.484 1 96.5 475 GLU B O 1
ATOM 10447 N N . LYS B 1 476 ? 4.473 -38 -20.891 1 97.75 476 LYS B N 1
ATOM 10448 C CA . LYS B 1 476 ? 5.82 -37.656 -20.453 1 97.75 476 LYS B CA 1
ATOM 10449 C C . LYS B 1 476 ? 5.852 -36.312 -19.734 1 97.75 476 LYS B C 1
ATOM 10451 O O . LYS B 1 476 ? 5.051 -35.438 -20.047 1 97.75 476 LYS B O 1
ATOM 10456 N N . ILE B 1 477 ? 6.836 -36.219 -18.797 1 98.38 477 ILE B N 1
ATOM 10457 C CA . ILE B 1 477 ? 6.941 -35 -18.016 1 98.38 477 ILE B CA 1
ATOM 10458 C C . ILE B 1 477 ? 8.406 -34.594 -17.891 1 98.38 477 ILE B C 1
ATOM 10460 O O . ILE B 1 477 ? 9.297 -35.438 -17.906 1 98.38 477 ILE B O 1
ATOM 10464 N N . ILE B 1 478 ? 8.68 -33.281 -17.875 1 98.62 478 ILE B N 1
ATOM 10465 C CA . ILE B 1 478 ? 9.992 -32.719 -17.562 1 98.62 478 ILE B CA 1
ATOM 10466 C C . ILE B 1 478 ? 9.914 -31.938 -16.266 1 98.62 478 ILE B C 1
ATOM 10468 O O . ILE B 1 478 ? 8.906 -31.281 -15.984 1 98.62 478 ILE B O 1
ATOM 10472 N N . LEU B 1 479 ? 10.969 -32.062 -15.438 1 98.69 479 LEU B N 1
ATOM 10473 C CA . LEU B 1 479 ? 11.047 -31.359 -14.164 1 98.69 479 LEU B CA 1
ATOM 10474 C C . LEU B 1 479 ? 12.023 -30.188 -14.258 1 98.69 479 LEU B C 1
ATOM 10476 O O . LEU B 1 479 ? 13.188 -30.375 -14.625 1 98.69 479 LEU B O 1
ATOM 10480 N N . ILE B 1 480 ? 11.539 -28.969 -14.008 1 98.5 480 ILE B N 1
ATOM 10481 C CA . ILE B 1 480 ? 12.352 -27.75 -13.938 1 98.5 480 ILE B CA 1
ATOM 10482 C C . ILE B 1 480 ? 12.281 -27.156 -12.539 1 98.5 480 ILE B C 1
ATOM 10484 O O . ILE B 1 480 ? 11.195 -26.828 -12.047 1 98.5 480 ILE B O 1
ATOM 10488 N N . GLU B 1 481 ? 13.391 -27.031 -11.891 1 95.62 481 GLU B N 1
ATOM 10489 C CA . GLU B 1 481 ? 13.25 -26.625 -10.5 1 95.62 481 GLU B CA 1
ATOM 10490 C C . GLU B 1 481 ? 14.359 -25.656 -10.094 1 95.62 481 GLU B C 1
ATOM 10492 O O . GLU B 1 481 ? 15.383 -25.562 -10.773 1 95.62 481 GLU B O 1
ATOM 10497 N N . ASP B 1 482 ? 13.984 -24.875 -9.086 1 92.88 482 ASP B N 1
ATOM 10498 C CA . ASP B 1 482 ? 14.852 -23.906 -8.414 1 92.88 482 ASP B CA 1
ATOM 10499 C C . ASP B 1 482 ? 15.172 -24.359 -6.992 1 92.88 482 ASP B C 1
ATOM 10501 O O . ASP B 1 482 ? 14.391 -24.125 -6.066 1 92.88 482 ASP B O 1
ATOM 10505 N N . GLY B 1 483 ? 16.344 -25.078 -6.793 1 88.25 483 GLY B N 1
ATOM 10506 C CA . GLY B 1 483 ? 16.734 -25.391 -5.43 1 88.25 483 GLY B CA 1
ATOM 10507 C C . GLY B 1 483 ? 16.922 -26.875 -5.195 1 88.25 483 GLY B C 1
ATOM 10508 O O . GLY B 1 483 ? 17.359 -27.281 -4.113 1 88.25 483 GLY B O 1
ATOM 10509 N N . GLY B 1 484 ? 16.641 -27.766 -6.129 1 92.5 484 GLY B N 1
ATOM 10510 C CA . GLY B 1 484 ? 16.844 -29.203 -6.02 1 92.5 484 GLY B CA 1
ATOM 10511 C C . GLY B 1 484 ? 15.953 -29.859 -4.988 1 92.5 484 GLY B C 1
ATOM 10512 O O . GLY B 1 484 ? 16.406 -30.672 -4.184 1 92.5 484 GLY B O 1
ATOM 10513 N N . TYR B 1 485 ? 14.742 -29.562 -5.039 1 93.81 485 TYR B N 1
ATOM 10514 C CA . TYR B 1 485 ? 13.781 -30.094 -4.07 1 93.81 485 TYR B CA 1
ATOM 10515 C C . TYR B 1 485 ? 13.375 -31.516 -4.426 1 93.81 485 TYR B C 1
ATOM 10517 O O . TYR B 1 485 ? 13.141 -32.344 -3.539 1 93.81 485 TYR B O 1
ATOM 10525 N N . VAL B 1 486 ? 13.305 -31.844 -5.699 1 97.69 486 VAL B N 1
ATOM 10526 C CA . VAL B 1 486 ? 12.688 -33.094 -6.137 1 97.69 486 VAL B CA 1
ATOM 10527 C C . VAL B 1 486 ? 13.727 -33.938 -6.859 1 97.69 486 VAL B C 1
ATOM 10529 O O . VAL B 1 486 ? 13.875 -35.156 -6.562 1 97.69 486 VAL B O 1
ATOM 10532 N N . ALA B 1 487 ? 14.531 -33.406 -7.707 1 98 487 ALA B N 1
ATOM 10533 C CA . ALA B 1 487 ? 15.422 -34.125 -8.609 1 98 487 ALA B CA 1
ATOM 10534 C C . ALA B 1 487 ? 16.406 -35 -7.84 1 98 487 ALA B C 1
ATOM 10536 O O . ALA B 1 487 ? 16.609 -36.188 -8.18 1 98 487 ALA B O 1
ATOM 10537 N N . PRO B 1 488 ? 17.016 -34.5 -6.785 1 97.12 488 PRO B N 1
ATOM 10538 C CA . PRO B 1 488 ? 17.953 -35.344 -6.039 1 97.12 488 PRO B CA 1
ATOM 10539 C C . PRO B 1 488 ? 17.266 -36.562 -5.43 1 97.12 488 PRO B C 1
ATOM 10541 O O . PRO B 1 488 ? 17.828 -37.656 -5.449 1 97.12 488 PRO B O 1
ATOM 10544 N N . VAL B 1 489 ? 16.109 -36.406 -4.957 1 96.94 489 VAL B N 1
ATOM 10545 C CA . VAL B 1 489 ? 15.359 -37.469 -4.316 1 96.94 489 VAL B CA 1
ATOM 10546 C C . VAL B 1 489 ? 14.969 -38.531 -5.355 1 96.94 489 VAL B C 1
ATOM 10548 O O . VAL B 1 489 ? 15.039 -39.719 -5.094 1 96.94 489 VAL B O 1
ATOM 10551 N N . LEU B 1 490 ? 14.523 -38.062 -6.543 1 97.94 490 LEU B N 1
ATOM 10552 C CA . LEU B 1 490 ? 14.164 -39 -7.609 1 97.94 490 LEU B CA 1
ATOM 10553 C C . LEU B 1 490 ? 15.352 -39.906 -7.973 1 97.94 490 LEU B C 1
ATOM 10555 O O . LEU B 1 490 ? 15.203 -41.094 -8.102 1 97.94 490 LEU B O 1
ATOM 10559 N N . ASN B 1 491 ? 16.5 -39.25 -8.156 1 97.69 491 ASN B N 1
ATOM 10560 C CA . ASN B 1 491 ? 17.703 -40 -8.5 1 97.69 491 ASN B CA 1
ATOM 10561 C C . ASN B 1 491 ? 18.094 -41 -7.402 1 97.69 491 ASN B C 1
ATOM 10563 O O . ASN B 1 491 ? 18.391 -42.156 -7.684 1 97.69 491 ASN B O 1
ATOM 10567 N N . GLU B 1 492 ? 18.047 -40.531 -6.191 1 97.06 492 GLU B N 1
ATOM 10568 C CA . GLU B 1 492 ? 18.438 -41.375 -5.059 1 97.06 492 GLU B CA 1
ATOM 10569 C C . GLU B 1 492 ? 17.531 -42.594 -4.945 1 97.06 492 GLU B C 1
ATOM 10571 O O . GLU B 1 492 ? 18.016 -43.719 -4.824 1 97.06 492 GLU B O 1
ATOM 10576 N N . ARG B 1 493 ? 16.266 -42.406 -4.984 1 96.69 493 ARG B N 1
ATOM 10577 C CA . ARG B 1 493 ? 15.312 -43.5 -4.789 1 96.69 493 ARG B CA 1
ATOM 10578 C C . ARG B 1 493 ? 15.328 -44.469 -5.969 1 96.69 493 ARG B C 1
ATOM 10580 O O . ARG B 1 493 ? 15.133 -45.688 -5.801 1 96.69 493 ARG B O 1
ATOM 10587 N N . ALA B 1 494 ? 15.484 -43.969 -7.164 1 97.12 494 ALA B N 1
ATOM 10588 C CA . ALA B 1 494 ? 15.586 -44.844 -8.336 1 97.12 494 ALA B CA 1
ATOM 10589 C C . ALA B 1 494 ? 16.797 -45.75 -8.234 1 97.12 494 ALA B C 1
ATOM 10591 O O . ALA B 1 494 ? 16.719 -46.938 -8.578 1 97.12 494 ALA B O 1
ATOM 10592 N N . LEU B 1 495 ? 17.875 -45.219 -7.781 1 96.5 495 LEU B N 1
ATOM 10593 C CA . LEU B 1 495 ? 19.109 -45.969 -7.688 1 96.5 495 LEU B CA 1
ATOM 10594 C C . LEU B 1 495 ? 19.078 -46.906 -6.5 1 96.5 495 LEU B C 1
ATOM 10596 O O . LEU B 1 495 ? 19.766 -47.938 -6.504 1 96.5 495 LEU B O 1
ATOM 10600 N N . ASP B 1 496 ? 18.266 -46.594 -5.523 1 95.81 496 ASP B N 1
ATOM 10601 C CA . ASP B 1 496 ? 18.094 -47.469 -4.355 1 95.81 496 ASP B CA 1
ATOM 10602 C C . ASP B 1 496 ? 17.281 -48.719 -4.695 1 95.81 496 ASP B C 1
ATOM 10604 O O . ASP B 1 496 ? 17.297 -49.688 -3.955 1 95.81 496 ASP B O 1
ATOM 10608 N N . GLY B 1 497 ? 16.547 -48.688 -5.734 1 93.94 497 GLY B N 1
ATOM 10609 C CA . GLY B 1 497 ? 15.82 -49.875 -6.195 1 93.94 497 GLY B CA 1
ATOM 10610 C C . GLY B 1 497 ? 14.492 -50.062 -5.48 1 93.94 497 GLY B C 1
ATOM 10611 O O . GLY B 1 497 ? 13.977 -51.188 -5.414 1 93.94 497 GLY B O 1
ATOM 10612 N N . VAL B 1 498 ? 13.914 -49.031 -5.043 1 96.12 498 VAL B N 1
ATOM 10613 C CA . VAL B 1 498 ? 12.656 -49.094 -4.316 1 96.12 498 VAL B CA 1
ATOM 10614 C C . VAL B 1 498 ? 11.492 -49.156 -5.305 1 96.12 498 VAL B C 1
ATOM 10616 O O . VAL B 1 498 ? 11.672 -48.906 -6.496 1 96.12 498 VAL B O 1
ATOM 10619 N N . THR B 1 499 ? 10.344 -49.531 -4.781 1 96.5 499 THR B N 1
ATOM 10620 C CA . THR B 1 499 ? 9.164 -49.625 -5.629 1 96.5 499 THR B CA 1
ATOM 10621 C C . THR B 1 499 ? 8.438 -48.281 -5.68 1 96.5 499 THR B C 1
ATOM 10623 O O . THR B 1 499 ? 8.648 -47.438 -4.82 1 96.5 499 THR B O 1
ATOM 10626 N N . PHE B 1 500 ? 7.645 -48.125 -6.699 1 96.62 500 PHE B N 1
ATOM 10627 C CA . PHE B 1 500 ? 6.859 -46.906 -6.859 1 96.62 500 PHE B CA 1
ATOM 10628 C C . PHE B 1 500 ? 5.914 -46.719 -5.68 1 96.62 500 PHE B C 1
ATOM 10630 O O . PHE B 1 500 ? 5.766 -45.625 -5.172 1 96.62 500 PHE B O 1
ATOM 10637 N N . GLY B 1 501 ? 5.281 -47.75 -5.203 1 95.12 501 GLY B N 1
ATOM 10638 C CA . GLY B 1 501 ? 4.387 -47.719 -4.055 1 95.12 501 GLY B CA 1
ATOM 10639 C C . GLY B 1 501 ? 5.07 -47.25 -2.787 1 95.12 501 GLY B C 1
ATOM 10640 O O . GLY B 1 501 ? 4.48 -46.5 -1.995 1 95.12 501 GLY B O 1
ATOM 10641 N N . GLU B 1 502 ? 6.289 -47.688 -2.574 1 96.12 502 GLU B N 1
ATOM 10642 C CA . GLU B 1 502 ? 7.051 -47.312 -1.394 1 96.12 502 GLU B CA 1
ATOM 10643 C C . GLU B 1 502 ? 7.359 -45.812 -1.407 1 96.12 502 GLU B C 1
ATOM 10645 O O . GLU B 1 502 ? 7.293 -45.156 -0.37 1 96.12 502 GLU B O 1
ATOM 10650 N N . VAL B 1 503 ? 7.734 -45.344 -2.588 1 96.94 503 VAL B N 1
ATOM 10651 C CA . VAL B 1 503 ? 8.047 -43.906 -2.709 1 96.94 503 VAL B CA 1
ATOM 10652 C C . VAL B 1 503 ? 6.785 -43.094 -2.482 1 96.94 503 VAL B C 1
ATOM 10654 O O . VAL B 1 503 ? 6.828 -42.031 -1.823 1 96.94 503 VAL B O 1
ATOM 10657 N N . LEU B 1 504 ? 5.652 -43.5 -3.066 1 96.5 504 LEU B N 1
ATOM 10658 C CA . LEU B 1 504 ? 4.387 -42.812 -2.854 1 96.5 504 LEU B CA 1
ATOM 10659 C C . LEU B 1 504 ? 4.059 -42.719 -1.367 1 96.5 504 LEU B C 1
ATOM 10661 O O . LEU B 1 504 ? 3.664 -41.656 -0.875 1 96.5 504 LEU B O 1
ATOM 10665 N N . ALA B 1 505 ? 4.23 -43.781 -0.646 1 95.19 505 ALA B N 1
ATOM 10666 C CA . ALA B 1 505 ? 3.934 -43.844 0.782 1 95.19 505 ALA B CA 1
ATOM 10667 C C . ALA B 1 505 ? 4.871 -42.938 1.574 1 95.19 505 ALA B C 1
ATOM 10669 O O . ALA B 1 505 ? 4.465 -42.312 2.562 1 95.19 505 ALA B O 1
ATOM 10670 N N . GLU B 1 506 ? 6.105 -42.906 1.141 1 95.62 506 GLU B N 1
ATOM 10671 C CA . GLU B 1 506 ? 7.105 -42.094 1.819 1 95.62 506 GLU B CA 1
ATOM 10672 C C . GLU B 1 506 ? 6.703 -40.625 1.828 1 95.62 506 GLU B C 1
ATOM 10674 O O . GLU B 1 506 ? 6.945 -39.906 2.807 1 95.62 506 GLU B O 1
ATOM 10679 N N . PHE B 1 507 ? 6.066 -40.188 0.75 1 96 507 PHE B N 1
ATOM 10680 C CA . PHE B 1 507 ? 5.762 -38.781 0.626 1 96 507 PHE B CA 1
ATOM 10681 C C . PHE B 1 507 ? 4.258 -38.531 0.705 1 96 507 PHE B C 1
ATOM 10683 O O . PHE B 1 507 ? 3.748 -37.562 0.124 1 96 507 PHE B O 1
ATOM 10690 N N . TRP B 1 508 ? 3.516 -39.438 1.304 1 95.25 508 TRP B N 1
ATOM 10691 C CA . TRP B 1 508 ? 2.127 -39.312 1.737 1 95.25 508 TRP B CA 1
ATOM 10692 C C . TRP B 1 508 ? 1.188 -39.219 0.539 1 95.25 508 TRP B C 1
ATOM 10694 O O . TRP B 1 508 ? 0.194 -38.5 0.568 1 95.25 508 TRP B O 1
ATOM 10704 N N . VAL B 1 509 ? 1.587 -39.812 -0.579 1 95.44 509 VAL B N 1
ATOM 10705 C CA . VAL B 1 509 ? 0.738 -39.844 -1.766 1 95.44 509 VAL B CA 1
ATOM 10706 C C . VAL B 1 509 ? -0.127 -41.094 -1.758 1 95.44 509 VAL B C 1
ATOM 10708 O O . VAL B 1 509 ? 0.374 -42.219 -1.526 1 95.44 509 VAL B O 1
ATOM 10711 N N . GLU B 1 510 ? -1.411 -40.906 -1.979 1 91.69 510 GLU B N 1
ATOM 10712 C CA . GLU B 1 510 ? -2.312 -42.062 -2.086 1 91.69 510 GLU B CA 1
ATOM 10713 C C . GLU B 1 510 ? -2.135 -42.781 -3.418 1 91.69 510 GLU B C 1
ATOM 10715 O O . GLU B 1 510 ? -2.021 -42.125 -4.465 1 91.69 510 GLU B O 1
ATOM 10720 N N . ASN B 1 511 ? -2.078 -44.062 -3.324 1 90.94 511 ASN B N 1
ATOM 10721 C CA . ASN B 1 511 ? -1.975 -44.875 -4.543 1 90.94 511 ASN B CA 1
ATOM 10722 C C . ASN B 1 511 ? -3.314 -44.938 -5.27 1 90.94 511 ASN B C 1
ATOM 10724 O O . ASN B 1 511 ? -4.207 -45.688 -4.844 1 90.94 511 ASN B O 1
ATOM 10728 N N . LYS B 1 512 ? -3.398 -44.312 -6.297 1 88.62 512 LYS B N 1
ATOM 10729 C CA . LYS B 1 512 ? -4.645 -44.25 -7.051 1 88.62 512 LYS B CA 1
ATOM 10730 C C . LYS B 1 512 ? -4.75 -45.438 -8.008 1 88.62 512 LYS B C 1
ATOM 10732 O O . LYS B 1 512 ? -5.852 -45.844 -8.398 1 88.62 512 LYS B O 1
ATOM 10737 N N . PHE B 1 513 ? -3.539 -46.031 -8.352 1 90 513 PHE B N 1
ATOM 10738 C CA . PHE B 1 513 ? -3.502 -47.094 -9.328 1 90 513 PHE B CA 1
ATOM 10739 C C . PHE B 1 513 ? -2.748 -48.312 -8.766 1 90 513 PHE B C 1
ATOM 10741 O O . PHE B 1 513 ? -1.536 -48.438 -8.961 1 90 513 PHE B O 1
ATOM 10748 N N . PRO B 1 514 ? -3.441 -49.312 -8.258 1 81.38 514 PRO B N 1
ATOM 10749 C CA . PRO B 1 514 ? -2.82 -50.438 -7.578 1 81.38 514 PRO B CA 1
ATOM 10750 C C . PRO B 1 514 ? -1.93 -51.281 -8.5 1 81.38 514 PRO B C 1
ATOM 10752 O O . PRO B 1 514 ? -0.983 -51.906 -8.039 1 81.38 514 PRO B O 1
ATOM 10755 N N . SER B 1 515 ? -2.182 -51.219 -9.719 1 81.19 515 SER B N 1
ATOM 10756 C CA . SER B 1 515 ? -1.412 -52.031 -10.648 1 81.19 515 SER B CA 1
ATOM 10757 C C . SER B 1 515 ? 0.039 -51.562 -10.719 1 81.19 515 SER B C 1
ATOM 10759 O O . SER B 1 515 ? 0.933 -52.344 -11.031 1 81.19 515 SER B O 1
ATOM 10761 N N . SER B 1 516 ? 0.302 -50.375 -10.406 1 81.75 516 SER B N 1
ATOM 10762 C CA . SER B 1 516 ? 1.641 -49.812 -10.555 1 81.75 516 SER B CA 1
ATOM 10763 C C . SER B 1 516 ? 2.396 -49.844 -9.234 1 81.75 516 SER B C 1
ATOM 10765 O O . SER B 1 516 ? 3.584 -49.5 -9.188 1 81.75 516 SER B O 1
ATOM 10767 N N . LYS B 1 517 ? 1.845 -50.281 -8.273 1 83.94 517 LYS B N 1
ATOM 10768 C CA . LYS B 1 517 ? 2.4 -50.219 -6.926 1 83.94 517 LYS B CA 1
ATOM 10769 C C . LYS B 1 517 ? 3.682 -51.062 -6.828 1 83.94 517 LYS B C 1
ATOM 10771 O O . LYS B 1 517 ? 4.637 -50.656 -6.164 1 83.94 517 LYS B O 1
ATOM 10776 N N . ASP B 1 518 ? 3.715 -52.156 -7.539 1 89 518 ASP B N 1
ATOM 10777 C CA . ASP B 1 518 ? 4.828 -53.094 -7.375 1 89 518 ASP B CA 1
ATOM 10778 C C . ASP B 1 518 ? 5.891 -52.844 -8.453 1 89 518 ASP B C 1
ATOM 10780 O O . ASP B 1 518 ? 6.953 -53.469 -8.414 1 89 518 ASP B O 1
ATOM 10784 N N . GLN B 1 519 ? 5.691 -51.906 -9.273 1 93.62 519 GLN B N 1
ATOM 10785 C CA . GLN B 1 519 ? 6.68 -51.562 -10.289 1 93.62 519 GLN B CA 1
ATOM 10786 C C . GLN B 1 519 ? 7.883 -50.844 -9.672 1 93.62 519 GLN B C 1
ATOM 10788 O O . GLN B 1 519 ? 7.742 -50.125 -8.695 1 93.62 519 GLN B O 1
ATOM 10793 N N . LYS B 1 520 ? 9.008 -51.125 -10.305 1 96.12 520 LYS B N 1
ATOM 10794 C CA . LYS B 1 520 ? 10.195 -50.406 -9.844 1 96.12 520 LYS B CA 1
ATOM 10795 C C . LYS B 1 520 ? 10.094 -48.938 -10.156 1 96.12 520 LYS B C 1
ATOM 10797 O O . LYS B 1 520 ? 9.68 -48.531 -11.25 1 96.12 520 LYS B O 1
ATOM 10802 N N . PHE B 1 521 ? 10.469 -48.156 -9.164 1 97.25 521 PHE B N 1
ATOM 10803 C CA . PHE B 1 521 ? 10.422 -46.688 -9.32 1 97.25 521 PHE B CA 1
ATOM 10804 C C . PHE B 1 521 ? 11.281 -46.25 -10.492 1 97.25 521 PHE B C 1
ATOM 10806 O O . PHE B 1 521 ? 10.906 -45.344 -11.234 1 97.25 521 PHE B O 1
ATOM 10813 N N . SER B 1 522 ? 12.438 -46.938 -10.711 1 96.81 522 SER B N 1
ATOM 10814 C CA . SER B 1 522 ? 13.359 -46.625 -11.797 1 96.81 522 SER B CA 1
ATOM 10815 C C . SER B 1 522 ? 12.703 -46.812 -13.156 1 96.81 522 SER B C 1
ATOM 10817 O O . SER B 1 522 ? 12.93 -46.031 -14.086 1 96.81 522 SER B O 1
ATOM 10819 N N . GLU B 1 523 ? 11.875 -47.781 -13.273 1 96.06 523 GLU B N 1
ATOM 10820 C CA . GLU B 1 523 ? 11.203 -48.062 -14.531 1 96.06 523 GLU B CA 1
ATOM 10821 C C . GLU B 1 523 ? 10.164 -47 -14.852 1 96.06 523 GLU B C 1
ATOM 10823 O O . GLU B 1 523 ? 10.023 -46.562 -16.016 1 96.06 523 GLU B O 1
ATOM 10828 N N . VAL B 1 524 ? 9.484 -46.562 -13.797 1 96.38 524 VAL B N 1
ATOM 10829 C CA . VAL B 1 524 ? 8.469 -45.531 -13.977 1 96.38 524 VAL B CA 1
ATOM 10830 C C . VAL B 1 524 ? 9.141 -44.219 -14.422 1 96.38 524 VAL B C 1
ATOM 10832 O O . VAL B 1 524 ? 8.656 -43.562 -15.336 1 96.38 524 VAL B O 1
ATOM 10835 N N . LEU B 1 525 ? 10.227 -43.875 -13.797 1 97.62 525 LEU B N 1
ATOM 10836 C CA . LEU B 1 525 ? 10.945 -42.656 -14.125 1 97.62 525 LEU B CA 1
ATOM 10837 C C . LEU B 1 525 ? 11.492 -42.719 -15.547 1 97.62 525 LEU B C 1
ATOM 10839 O O . LEU B 1 525 ? 11.375 -41.75 -16.297 1 97.62 525 LEU B O 1
ATOM 10843 N N . LYS B 1 526 ? 12.078 -43.812 -15.867 1 95.19 526 LYS B N 1
ATOM 10844 C CA . LYS B 1 526 ? 12.68 -43.969 -17.188 1 95.19 526 LYS B CA 1
ATOM 10845 C C . LYS B 1 526 ? 11.625 -43.844 -18.297 1 95.19 526 LYS B C 1
ATOM 10847 O O . LYS B 1 526 ? 11.906 -43.281 -19.359 1 95.19 526 LYS B O 1
ATOM 10852 N N . GLN B 1 527 ? 10.477 -44.25 -17.953 1 95.38 527 GLN B N 1
ATOM 10853 C CA . GLN B 1 527 ? 9.422 -44.312 -18.953 1 95.38 527 GLN B CA 1
ATOM 10854 C C . GLN B 1 527 ? 8.734 -42.938 -19.078 1 95.38 527 GLN B C 1
ATOM 10856 O O . GLN B 1 527 ? 8.281 -42.562 -20.156 1 95.38 527 GLN B O 1
ATOM 10861 N N . HIS B 1 528 ? 8.688 -42.219 -17.984 1 97.25 528 HIS B N 1
ATOM 10862 C CA . HIS B 1 528 ? 7.738 -41.094 -18.016 1 97.25 528 HIS B CA 1
ATOM 10863 C C . HIS B 1 528 ? 8.43 -39.781 -17.719 1 97.25 528 HIS B C 1
ATOM 10865 O O . HIS B 1 528 ? 7.867 -38.719 -17.969 1 97.25 528 HIS B O 1
ATOM 10871 N N . VAL B 1 529 ? 9.625 -39.75 -17.219 1 98.44 529 VAL B N 1
ATOM 10872 C CA . VAL B 1 529 ? 10.352 -38.531 -16.906 1 98.44 529 VAL B CA 1
ATOM 10873 C C . VAL B 1 529 ? 11.492 -38.344 -17.906 1 98.44 529 VAL B C 1
ATOM 10875 O O . VAL B 1 529 ? 12.422 -39.156 -17.953 1 98.44 529 VAL B O 1
ATOM 10878 N N . ILE B 1 530 ? 11.469 -37.312 -18.656 1 98 530 ILE B N 1
ATOM 10879 C CA . ILE B 1 530 ? 12.461 -37.031 -19.688 1 98 530 ILE B CA 1
ATOM 10880 C C . ILE B 1 530 ? 13.805 -36.688 -19.031 1 98 530 ILE B C 1
ATOM 10882 O O . ILE B 1 530 ? 14.844 -37.188 -19.469 1 98 530 ILE B O 1
ATOM 10886 N N . GLY B 1 531 ? 13.734 -35.844 -18.062 1 98.19 531 GLY B N 1
ATOM 10887 C CA . GLY B 1 531 ? 14.898 -35.344 -17.344 1 98.19 531 GLY B CA 1
ATOM 10888 C C . GLY B 1 531 ? 14.57 -34.156 -16.438 1 98.19 531 GLY B C 1
ATOM 10889 O O . GLY B 1 531 ? 13.406 -33.844 -16.203 1 98.19 531 GLY B O 1
ATOM 10890 N N . THR B 1 532 ? 15.664 -33.656 -15.875 1 98.38 532 THR B N 1
ATOM 10891 C CA . THR B 1 532 ? 15.484 -32.531 -14.945 1 98.38 532 THR B CA 1
ATOM 10892 C C . THR B 1 532 ? 16.375 -31.344 -15.336 1 98.38 532 THR B C 1
ATOM 10894 O O . THR B 1 532 ? 17.422 -31.531 -15.938 1 98.38 532 THR B O 1
ATOM 10897 N N . VAL B 1 533 ? 15.883 -30.141 -15.109 1 98.56 533 VAL B N 1
ATOM 10898 C CA . VAL B 1 533 ? 16.641 -28.906 -15.352 1 98.56 533 VAL B CA 1
ATOM 10899 C C . VAL B 1 533 ? 16.734 -28.094 -14.062 1 98.56 533 VAL B C 1
ATOM 10901 O O . VAL B 1 533 ? 15.727 -27.812 -13.414 1 98.56 533 VAL B O 1
ATOM 10904 N N . GLU B 1 534 ? 17.969 -27.719 -13.703 1 97.69 534 GLU B N 1
ATOM 10905 C CA . GLU B 1 534 ? 18.203 -27.016 -12.445 1 97.69 534 GLU B CA 1
ATOM 10906 C C . GLU B 1 534 ? 18.641 -25.578 -12.688 1 97.69 534 GLU B C 1
ATOM 10908 O O . GLU B 1 534 ? 19.484 -25.312 -13.547 1 97.69 534 GLU B O 1
ATOM 10913 N N . HIS B 1 535 ? 18.062 -24.703 -11.875 1 94.88 535 HIS B N 1
ATOM 10914 C CA . HIS B 1 535 ? 18.297 -23.266 -12.047 1 94.88 535 HIS B CA 1
ATOM 10915 C C . HIS B 1 535 ? 19.406 -22.781 -11.109 1 94.88 535 HIS B C 1
ATOM 10917 O O . HIS B 1 535 ? 20.172 -21.891 -11.461 1 94.88 535 HIS B O 1
ATOM 10923 N N . THR B 1 536 ? 19.516 -23.312 -9.883 1 89.75 536 THR B N 1
ATOM 10924 C CA . THR B 1 536 ? 20.328 -22.672 -8.859 1 89.75 536 THR B CA 1
ATOM 10925 C C . THR B 1 536 ? 21.531 -23.547 -8.5 1 89.75 536 THR B C 1
ATOM 10927 O O . THR B 1 536 ? 21.547 -24.734 -8.789 1 89.75 536 THR B O 1
ATOM 10930 N N . ARG B 1 537 ? 22.469 -22.953 -7.852 1 86.12 537 ARG B N 1
ATOM 10931 C CA . ARG B 1 537 ? 23.672 -23.625 -7.387 1 86.12 537 ARG B CA 1
ATOM 10932 C C . ARG B 1 537 ? 23.344 -24.656 -6.305 1 86.12 537 ARG B C 1
ATOM 10934 O O . ARG B 1 537 ? 23.953 -25.719 -6.246 1 86.12 537 ARG B O 1
ATOM 10941 N N . ASN B 1 538 ? 22.422 -24.359 -5.465 1 82.62 538 ASN B N 1
ATOM 10942 C CA . ASN B 1 538 ? 22.031 -25.297 -4.41 1 82.62 538 ASN B CA 1
ATOM 10943 C C . ASN B 1 538 ? 21.531 -26.609 -4.992 1 82.62 538 ASN B C 1
ATOM 10945 O O . ASN B 1 538 ? 21.922 -27.688 -4.512 1 82.62 538 ASN B O 1
ATOM 10949 N N . GLY B 1 539 ? 20.703 -26.516 -5.949 1 90.06 539 GLY B N 1
ATOM 10950 C CA . GLY B 1 539 ? 20.234 -27.719 -6.602 1 90.06 539 GLY B CA 1
ATOM 10951 C C . GLY B 1 539 ? 21.328 -28.469 -7.332 1 90.06 539 GLY B C 1
ATOM 10952 O O . GLY B 1 539 ? 21.375 -29.703 -7.312 1 90.06 539 GLY B O 1
ATOM 10953 N N . TYR B 1 540 ? 22.188 -27.672 -7.93 1 93.44 540 TYR B N 1
ATOM 10954 C CA . TYR B 1 540 ? 23.344 -28.25 -8.617 1 93.44 540 TYR B CA 1
ATOM 10955 C C . TYR B 1 540 ? 24.219 -29.016 -7.637 1 93.44 540 TYR B C 1
ATOM 10957 O O . TYR B 1 540 ? 24.641 -30.141 -7.914 1 93.44 540 TYR B O 1
ATOM 10965 N N . ASP B 1 541 ? 24.469 -28.438 -6.539 1 89.31 541 ASP B N 1
ATOM 10966 C CA . ASP B 1 541 ? 25.328 -29.047 -5.531 1 89.31 541 ASP B CA 1
ATOM 10967 C C . ASP B 1 541 ? 24.688 -30.297 -4.945 1 89.31 541 ASP B C 1
ATOM 10969 O O . ASP B 1 541 ? 25.375 -31.281 -4.637 1 89.31 541 ASP B O 1
ATOM 10973 N N . ARG B 1 542 ? 23.422 -30.297 -4.789 1 90.88 542 ARG B N 1
ATOM 10974 C CA . ARG B 1 542 ? 22.719 -31.469 -4.266 1 90.88 542 ARG B CA 1
ATOM 10975 C C . ARG B 1 542 ? 22.781 -32.625 -5.25 1 90.88 542 ARG B C 1
ATOM 10977 O O . ARG B 1 542 ? 22.938 -33.781 -4.848 1 90.88 542 ARG B O 1
ATOM 10984 N N . LEU B 1 543 ? 22.641 -32.312 -6.484 1 95.94 543 LEU B N 1
ATOM 10985 C CA . LEU B 1 543 ? 22.75 -33.344 -7.512 1 95.94 543 LEU B CA 1
ATOM 10986 C C . LEU B 1 543 ? 24.172 -33.906 -7.586 1 95.94 543 LEU B C 1
ATOM 10988 O O . LEU B 1 543 ? 24.375 -35.094 -7.785 1 95.94 543 LEU B O 1
ATOM 10992 N N . THR B 1 544 ? 25.078 -32.969 -7.434 1 95.94 544 THR B N 1
ATOM 10993 C CA . THR B 1 544 ? 26.469 -33.375 -7.422 1 95.94 544 THR B CA 1
ATOM 10994 C C . THR B 1 544 ? 26.75 -34.312 -6.254 1 95.94 544 THR B C 1
ATOM 10996 O O . THR B 1 544 ? 27.469 -35.312 -6.402 1 95.94 544 THR B O 1
ATOM 10999 N N . LYS B 1 545 ? 26.219 -34 -5.184 1 94.44 545 LYS B N 1
ATOM 11000 C CA . LYS B 1 545 ? 26.375 -34.844 -4.004 1 94.44 545 LYS B CA 1
ATOM 11001 C C . LYS B 1 545 ? 25.797 -36.25 -4.246 1 94.44 545 LYS B C 1
ATOM 11003 O O . LYS B 1 545 ? 26.406 -37.25 -3.873 1 94.44 545 LYS B O 1
ATOM 11008 N N . VAL B 1 546 ? 24.625 -36.312 -4.809 1 95.81 546 VAL B N 1
ATOM 11009 C CA . VAL B 1 546 ? 24 -37.594 -5.121 1 95.81 546 VAL B CA 1
ATOM 11010 C C . VAL B 1 546 ? 24.891 -38.375 -6.082 1 95.81 546 VAL B C 1
ATOM 11012 O O . VAL B 1 546 ? 25.078 -39.594 -5.918 1 95.81 546 VAL B O 1
ATOM 11015 N N . LYS B 1 547 ? 25.422 -37.719 -7.066 1 95.69 547 LYS B N 1
ATOM 11016 C CA . LYS B 1 547 ? 26.297 -38.344 -8.039 1 95.69 547 LYS B CA 1
ATOM 11017 C C . LYS B 1 547 ? 27.531 -38.938 -7.359 1 95.69 547 LYS B C 1
ATOM 11019 O O . LYS B 1 547 ? 27.969 -40.031 -7.695 1 95.69 547 LYS B O 1
ATOM 11024 N N . GLN B 1 548 ? 28.062 -38.219 -6.469 1 95.5 548 GLN B N 1
ATOM 11025 C CA . GLN B 1 548 ? 29.25 -38.656 -5.75 1 95.5 548 GLN B CA 1
ATOM 11026 C C . GLN B 1 548 ? 28.938 -39.844 -4.855 1 95.5 548 GLN B C 1
ATOM 11028 O O . GLN B 1 548 ? 29.703 -40.812 -4.805 1 95.5 548 GLN B O 1
ATOM 11033 N N . GLU B 1 549 ? 27.828 -39.75 -4.219 1 95.19 549 GLU B N 1
ATOM 11034 C CA . GLU B 1 549 ? 27.453 -40.781 -3.264 1 95.19 549 GLU B CA 1
ATOM 11035 C C . GLU B 1 549 ? 27.031 -42.062 -3.979 1 95.19 549 GLU B C 1
ATOM 11037 O O . GLU B 1 549 ? 27.297 -43.188 -3.498 1 95.19 549 GLU B O 1
ATOM 11042 N N . LYS B 1 550 ? 26.328 -41.938 -5.082 1 94 550 LYS B N 1
ATOM 11043 C CA . LYS B 1 550 ? 25.766 -43.094 -5.773 1 94 550 LYS B CA 1
ATOM 11044 C C . LYS B 1 550 ? 26.562 -43.438 -7.027 1 94 550 LYS B C 1
ATOM 11046 O O . LYS B 1 550 ? 26.219 -44.344 -7.762 1 94 550 LYS B O 1
ATOM 11051 N N . SER B 1 551 ? 27.594 -42.656 -7.344 1 89.69 551 SER B N 1
ATOM 11052 C CA . SER B 1 551 ? 28.547 -42.844 -8.438 1 89.69 551 SER B CA 1
ATOM 11053 C C . SER B 1 551 ? 27.906 -42.5 -9.781 1 89.69 551 SER B C 1
ATOM 11055 O O . SER B 1 551 ? 28.594 -42.375 -10.797 1 89.69 551 SER B O 1
ATOM 11057 N N . SER B 1 552 ? 26.578 -42.375 -9.758 1 90.88 552 SER B N 1
ATOM 11058 C CA . SER B 1 552 ? 25.891 -42 -10.984 1 90.88 552 SER B CA 1
ATOM 11059 C C . SER B 1 552 ? 24.562 -41.312 -10.688 1 90.88 552 SER B C 1
ATOM 11061 O O . SER B 1 552 ? 24.109 -41.312 -9.547 1 90.88 552 SER B O 1
ATOM 11063 N N . LEU B 1 553 ? 23.969 -40.688 -11.797 1 96.31 553 LEU B N 1
ATOM 11064 C CA . LEU B 1 553 ? 22.594 -40.219 -11.742 1 96.31 553 LEU B CA 1
ATOM 11065 C C . LEU B 1 553 ? 21.672 -41.156 -12.547 1 96.31 553 LEU B C 1
ATOM 11067 O O . LEU B 1 553 ? 22.141 -41.875 -13.422 1 96.31 553 LEU B O 1
ATOM 11071 N N . PHE B 1 554 ? 20.484 -41.156 -12.203 1 96.44 554 PHE B N 1
ATOM 11072 C CA . PHE B 1 554 ? 19.547 -42.031 -12.898 1 96.44 554 PHE B CA 1
ATOM 11073 C C . PHE B 1 554 ? 18.938 -41.312 -14.102 1 96.44 554 PHE B C 1
ATOM 11075 O O . PHE B 1 554 ? 18.625 -41.938 -15.109 1 96.44 554 PHE B O 1
ATOM 11082 N N . LEU B 1 555 ? 18.703 -40 -14.016 1 97 555 LEU B N 1
ATOM 11083 C CA . LEU B 1 555 ? 18.125 -39.188 -15.078 1 97 555 LEU B CA 1
ATOM 11084 C C . LEU B 1 555 ? 19.125 -38.156 -15.586 1 97 555 LEU B C 1
ATOM 11086 O O . LEU B 1 555 ? 19.953 -37.656 -14.82 1 97 555 LEU B O 1
ATOM 11090 N N . PRO B 1 556 ? 19.094 -37.844 -16.891 1 97.31 556 PRO B N 1
ATOM 11091 C CA . PRO B 1 556 ? 19.859 -36.688 -17.328 1 97.31 556 PRO B CA 1
ATOM 11092 C C . PRO B 1 556 ? 19.422 -35.406 -16.656 1 97.31 556 PRO B C 1
ATOM 11094 O O . PRO B 1 556 ? 18.219 -35.156 -16.516 1 97.31 556 PRO B O 1
ATOM 11097 N N . ALA B 1 557 ? 20.422 -34.688 -16.203 1 98.31 557 ALA B N 1
ATOM 11098 C CA . ALA B 1 557 ? 20.141 -33.406 -15.516 1 98.31 557 ALA B CA 1
ATOM 11099 C C . ALA B 1 557 ? 20.906 -32.281 -16.172 1 98.31 557 ALA B C 1
ATOM 11101 O O . ALA B 1 557 ? 22.125 -32.312 -16.281 1 98.31 557 ALA B O 1
ATOM 11102 N N . TYR B 1 558 ? 20.156 -31.297 -16.703 1 98.38 558 TYR B N 1
ATOM 11103 C CA . TYR B 1 558 ? 20.766 -30.078 -17.219 1 98.38 558 TYR B CA 1
ATOM 11104 C C . TYR B 1 558 ? 20.734 -28.969 -16.172 1 98.38 558 TYR B C 1
ATOM 11106 O O . TYR B 1 558 ? 19.922 -29 -15.242 1 98.38 558 TYR B O 1
ATOM 11114 N N . SER B 1 559 ? 21.719 -28.078 -16.203 1 98 559 SER B N 1
ATOM 11115 C CA . SER B 1 559 ? 21.734 -27 -15.211 1 98 559 SER B CA 1
ATOM 11116 C C . SER B 1 559 ? 22.312 -25.719 -15.805 1 98 559 SER B C 1
ATOM 11118 O O . SER B 1 559 ? 23.25 -25.766 -16.609 1 98 559 SER B O 1
ATOM 11120 N N . ILE B 1 560 ? 21.719 -24.578 -15.406 1 97.19 560 ILE B N 1
ATOM 11121 C CA . ILE B 1 560 ? 22.281 -23.297 -15.781 1 97.19 560 ILE B CA 1
ATOM 11122 C C . ILE B 1 560 ? 22.984 -22.672 -14.586 1 97.19 560 ILE B C 1
ATOM 11124 O O . ILE B 1 560 ? 23.422 -21.516 -14.648 1 97.19 560 ILE B O 1
ATOM 11128 N N . ALA B 1 561 ? 23.141 -23.344 -13.477 1 92.62 561 ALA B N 1
ATOM 11129 C CA . ALA B 1 561 ? 23.562 -22.828 -12.172 1 92.62 561 ALA B CA 1
ATOM 11130 C C . ALA B 1 561 ? 24.984 -22.25 -12.242 1 92.62 561 ALA B C 1
ATOM 11132 O O . ALA B 1 561 ? 25.297 -21.312 -11.523 1 92.62 561 ALA B O 1
ATOM 11133 N N . ILE B 1 562 ? 25.781 -22.766 -13.172 1 92.81 562 ILE B N 1
ATOM 11134 C CA . ILE B 1 562 ? 27.188 -22.328 -13.195 1 92.81 562 ILE B CA 1
ATOM 11135 C C . ILE B 1 562 ? 27.516 -21.734 -14.562 1 92.81 562 ILE B C 1
ATOM 11137 O O . ILE B 1 562 ? 28.672 -21.703 -14.969 1 92.81 562 ILE B O 1
ATOM 11141 N N . SER B 1 563 ? 26.469 -21.375 -15.281 1 95.19 563 SER B N 1
ATOM 11142 C CA . SER B 1 563 ? 26.688 -20.703 -16.547 1 95.19 563 SER B CA 1
ATOM 11143 C C . SER B 1 563 ? 27.344 -19.328 -16.344 1 95.19 563 SER B C 1
ATOM 11145 O O . SER B 1 563 ? 27.25 -18.75 -15.258 1 95.19 563 SER B O 1
ATOM 11147 N N . LYS B 1 564 ? 27.969 -18.812 -17.297 1 92 564 LYS B N 1
ATOM 11148 C CA . LYS B 1 564 ? 28.625 -17.5 -17.219 1 92 564 LYS B CA 1
ATOM 11149 C C . LYS B 1 564 ? 27.609 -16.406 -16.953 1 92 564 LYS B C 1
ATOM 11151 O O . LYS B 1 564 ? 27.875 -15.492 -16.156 1 92 564 LYS B O 1
ATOM 11156 N N . GLU B 1 565 ? 26.484 -16.484 -17.594 1 90.88 565 GLU B N 1
ATOM 11157 C CA . GLU B 1 565 ? 25.438 -15.492 -17.406 1 90.88 565 GLU B CA 1
ATOM 11158 C C . GLU B 1 565 ? 24.938 -15.492 -15.969 1 90.88 565 GLU B C 1
ATOM 11160 O O . GLU B 1 565 ? 24.688 -14.43 -15.398 1 90.88 565 GLU B O 1
ATOM 11165 N N . LYS B 1 566 ? 24.828 -16.547 -15.398 1 90.19 566 LYS B N 1
ATOM 11166 C CA . LYS B 1 566 ? 24.328 -16.672 -14.031 1 90.19 566 LYS B CA 1
ATOM 11167 C C . LYS B 1 566 ? 25.375 -16.234 -13.016 1 90.19 566 LYS B C 1
ATOM 11169 O O . LYS B 1 566 ? 25.078 -15.492 -12.078 1 90.19 566 LYS B O 1
ATOM 11174 N N . THR B 1 567 ? 26.594 -16.703 -13.148 1 87.19 567 THR B N 1
ATOM 11175 C CA . THR B 1 567 ? 27.625 -16.5 -12.141 1 87.19 567 THR B CA 1
ATOM 11176 C C . THR B 1 567 ? 28.188 -15.078 -12.211 1 87.19 567 THR B C 1
ATOM 11178 O O . THR B 1 567 ? 28.625 -14.531 -11.203 1 87.19 567 THR B O 1
ATOM 11181 N N . LEU B 1 568 ? 28.109 -14.508 -13.312 1 86 568 LEU B N 1
ATOM 11182 C CA . LEU B 1 568 ? 28.688 -13.18 -13.438 1 86 568 LEU B CA 1
ATOM 11183 C C . LEU B 1 568 ? 27.609 -12.109 -13.453 1 86 568 LEU B C 1
ATOM 11185 O O . LEU B 1 568 ? 27.531 -11.281 -12.547 1 86 568 LEU B O 1
ATOM 11189 N N . GLU B 1 569 ? 26.703 -12.203 -14.281 1 88.25 569 GLU B N 1
ATOM 11190 C CA . GLU B 1 569 ? 25.766 -11.109 -14.484 1 88.25 569 GLU B CA 1
ATOM 11191 C C . GLU B 1 569 ? 24.641 -11.156 -13.461 1 88.25 569 GLU B C 1
ATOM 11193 O O . GLU B 1 569 ? 24.281 -10.133 -12.867 1 88.25 569 GLU B O 1
ATOM 11198 N N . GLU B 1 570 ? 24.109 -12.25 -13.25 1 89.62 570 GLU B N 1
ATOM 11199 C CA . GLU B 1 570 ? 23 -12.344 -12.297 1 89.62 570 GLU B CA 1
ATOM 11200 C C . GLU B 1 570 ? 23.469 -12 -10.883 1 89.62 570 GLU B C 1
ATOM 11202 O O . GLU B 1 570 ? 22.75 -11.328 -10.133 1 89.62 570 GLU B O 1
ATOM 11207 N N . SER B 1 571 ? 24.672 -12.516 -10.539 1 91 571 SER B N 1
ATOM 11208 C CA . SER B 1 571 ? 25.188 -12.305 -9.188 1 91 571 SER B CA 1
ATOM 11209 C C . SER B 1 571 ? 25.359 -10.82 -8.891 1 91 571 SER B C 1
ATOM 11211 O O . SER B 1 571 ? 25.125 -10.383 -7.758 1 91 571 SER B O 1
ATOM 11213 N N . LYS B 1 572 ? 25.766 -10.086 -9.898 1 93.25 572 LYS B N 1
ATOM 11214 C CA . LYS B 1 572 ? 25.891 -8.641 -9.742 1 93.25 572 LYS B CA 1
ATOM 11215 C C . LYS B 1 572 ? 24.547 -7.996 -9.406 1 93.25 572 LYS B C 1
ATOM 11217 O O . LYS B 1 572 ? 24.453 -7.215 -8.461 1 93.25 572 LYS B O 1
ATOM 11222 N N . GLU B 1 573 ? 23.578 -8.367 -10.148 1 93.38 573 GLU B N 1
ATOM 11223 C CA . GLU B 1 573 ? 22.266 -7.758 -9.984 1 93.38 573 GLU B CA 1
ATOM 11224 C C . GLU B 1 573 ? 21.594 -8.219 -8.695 1 93.38 573 GLU B C 1
ATOM 11226 O O . GLU B 1 573 ? 20.844 -7.465 -8.062 1 93.38 573 GLU B O 1
ATOM 11231 N N . VAL B 1 574 ? 21.828 -9.43 -8.328 1 92.81 574 VAL B N 1
ATOM 11232 C CA . VAL B 1 574 ? 21.312 -9.922 -7.059 1 92.81 574 VAL B CA 1
ATOM 11233 C C . VAL B 1 574 ? 21.938 -9.156 -5.902 1 92.81 574 VAL B C 1
ATOM 11235 O O . VAL B 1 574 ? 21.25 -8.773 -4.953 1 92.81 574 VAL B O 1
ATOM 11238 N N . ALA B 1 575 ? 23.234 -8.914 -5.984 1 94.94 575 ALA B N 1
ATOM 11239 C CA . ALA B 1 575 ? 23.922 -8.141 -4.949 1 94.94 575 ALA B CA 1
ATOM 11240 C C . ALA B 1 575 ? 23.344 -6.742 -4.828 1 94.94 575 ALA B C 1
ATOM 11242 O O . ALA B 1 575 ? 23.094 -6.258 -3.717 1 94.94 575 ALA B O 1
ATOM 11243 N N . ARG B 1 576 ? 23.094 -6.113 -5.949 1 94.69 576 ARG B N 1
ATOM 11244 C CA . ARG B 1 576 ? 22.5 -4.781 -5.949 1 94.69 576 ARG B CA 1
ATOM 11245 C C . ARG B 1 576 ? 21.094 -4.809 -5.348 1 94.69 576 ARG B C 1
ATOM 11247 O O . ARG B 1 576 ? 20.703 -3.891 -4.629 1 94.69 576 ARG B O 1
ATOM 11254 N N . SER B 1 577 ? 20.406 -5.832 -5.699 1 94.38 577 SER B N 1
ATOM 11255 C CA . SER B 1 577 ? 19.047 -5.977 -5.195 1 94.38 577 SER B CA 1
ATOM 11256 C C . SER B 1 577 ? 19.031 -6.18 -3.686 1 94.38 577 SER B C 1
ATOM 11258 O O . SER B 1 577 ? 18.141 -5.672 -2.992 1 94.38 577 SER B O 1
ATOM 11260 N N . ILE B 1 578 ? 19.969 -6.898 -3.201 1 96.12 578 ILE B N 1
ATOM 11261 C CA . ILE B 1 578 ? 20.094 -7.133 -1.768 1 96.12 578 ILE B CA 1
ATOM 11262 C C . ILE B 1 578 ? 20.391 -5.816 -1.05 1 96.12 578 ILE B C 1
ATOM 11264 O O . ILE B 1 578 ? 19.734 -5.488 -0.057 1 96.12 578 ILE B O 1
ATOM 11268 N N . ILE B 1 579 ? 21.281 -5.09 -1.567 1 96.94 579 ILE B N 1
ATOM 11269 C CA . ILE B 1 579 ? 21.672 -3.818 -0.96 1 96.94 579 ILE B CA 1
ATOM 11270 C C . ILE B 1 579 ? 20.469 -2.861 -0.98 1 96.94 579 ILE B C 1
ATOM 11272 O O . ILE B 1 579 ? 20.188 -2.197 0.018 1 96.94 579 ILE B O 1
ATOM 11276 N N . ASN B 1 580 ? 19.844 -2.832 -2.078 1 95.81 580 ASN B N 1
ATOM 11277 C CA . ASN B 1 580 ? 18.672 -1.974 -2.199 1 95.81 580 ASN B CA 1
ATOM 11278 C C . ASN B 1 580 ? 17.578 -2.357 -1.191 1 95.81 580 ASN B C 1
ATOM 11280 O O . ASN B 1 580 ? 16.953 -1.485 -0.596 1 95.81 580 ASN B O 1
ATOM 11284 N N . ALA B 1 581 ? 17.391 -3.609 -1.047 1 95.75 581 ALA B N 1
ATOM 11285 C CA . ALA B 1 581 ? 16.391 -4.098 -0.108 1 95.75 581 ALA B CA 1
ATOM 11286 C C . ALA B 1 581 ? 16.75 -3.727 1.327 1 95.75 581 ALA B C 1
ATOM 11288 O O . ALA B 1 581 ? 15.883 -3.318 2.107 1 95.75 581 ALA B O 1
ATOM 11289 N N . ILE B 1 582 ? 17.984 -3.873 1.682 1 97.25 582 ILE B N 1
ATOM 11290 C CA . ILE B 1 582 ? 18.453 -3.516 3.018 1 97.25 582 ILE B CA 1
ATOM 11291 C C . ILE B 1 582 ? 18.266 -2.016 3.242 1 97.25 582 ILE B C 1
ATOM 11293 O O . ILE B 1 582 ? 17.781 -1.596 4.293 1 97.25 582 ILE B O 1
ATOM 11297 N N . GLU B 1 583 ? 18.625 -1.279 2.27 1 96.44 583 GLU B N 1
ATOM 11298 C CA . GLU B 1 583 ? 18.5 0.172 2.363 1 96.44 583 GLU B CA 1
ATOM 11299 C C . GLU B 1 583 ? 17.047 0.6 2.559 1 96.44 583 GLU B C 1
ATOM 11301 O O . GLU B 1 583 ? 16.766 1.441 3.408 1 96.44 583 GLU B O 1
ATOM 11306 N N . ASN B 1 584 ? 16.203 0.069 1.776 1 95.56 584 ASN B N 1
ATOM 11307 C CA . ASN B 1 584 ? 14.789 0.418 1.88 1 95.56 584 ASN B CA 1
ATOM 11308 C C . ASN B 1 584 ? 14.211 0.009 3.23 1 95.56 584 ASN B C 1
ATOM 11310 O O . ASN B 1 584 ? 13.352 0.705 3.779 1 95.56 584 ASN B O 1
ATOM 11314 N N . THR B 1 585 ? 14.641 -1.121 3.73 1 95.75 585 THR B N 1
ATOM 11315 C CA . THR B 1 585 ? 14.188 -1.571 5.043 1 95.75 585 THR B CA 1
ATOM 11316 C C . THR B 1 585 ? 14.641 -0.603 6.133 1 95.75 585 THR B C 1
ATOM 11318 O O . THR B 1 585 ? 13.852 -0.214 6.996 1 95.75 585 THR B O 1
ATOM 11321 N N . LEU B 1 586 ? 15.891 -0.207 6.027 1 97 586 LEU B N 1
ATOM 11322 C CA . LEU B 1 586 ? 16.438 0.74 7 1 97 586 LEU B CA 1
ATOM 11323 C C . LEU B 1 586 ? 15.719 2.086 6.895 1 97 586 LEU B C 1
ATOM 11325 O O . LEU B 1 586 ? 15.367 2.689 7.914 1 97 586 LEU B O 1
ATOM 11329 N N . HIS B 1 587 ? 15.492 2.52 5.676 1 95 587 HIS B N 1
ATOM 11330 C CA . HIS B 1 587 ? 14.766 3.768 5.465 1 95 587 HIS B CA 1
ATOM 11331 C C . HIS B 1 587 ? 13.383 3.717 6.109 1 95 587 HIS B C 1
ATOM 11333 O O . HIS B 1 587 ? 12.93 4.703 6.695 1 95 587 HIS B O 1
ATOM 11339 N N . GLY B 1 588 ? 12.781 2.564 6.012 1 92.25 588 GLY B N 1
ATOM 11340 C CA . GLY B 1 588 ? 11.453 2.398 6.574 1 92.25 588 GLY B CA 1
ATOM 11341 C C . GLY B 1 588 ? 11.398 2.652 8.07 1 92.25 588 GLY B C 1
ATOM 11342 O O . GLY B 1 588 ? 10.398 3.148 8.586 1 92.25 588 GLY B O 1
ATOM 11343 N N . ILE B 1 589 ? 12.469 2.391 8.773 1 93.25 589 ILE B N 1
ATOM 11344 C CA . ILE B 1 589 ? 12.469 2.559 10.219 1 93.25 589 ILE B CA 1
ATOM 11345 C C . ILE B 1 589 ? 13.281 3.795 10.602 1 93.25 589 ILE B C 1
ATOM 11347 O O . ILE B 1 589 ? 13.672 3.953 11.758 1 93.25 589 ILE B O 1
ATOM 11351 N N . GLY B 1 590 ? 13.609 4.586 9.602 1 94.25 590 GLY B N 1
ATOM 11352 C CA . GLY B 1 590 ? 14.242 5.875 9.844 1 94.25 590 GLY B CA 1
ATOM 11353 C C . GLY B 1 590 ? 15.75 5.793 9.938 1 94.25 590 GLY B C 1
ATOM 11354 O O . GLY B 1 590 ? 16.406 6.723 10.414 1 94.25 590 GLY B O 1
ATOM 11355 N N . LYS B 1 591 ? 16.359 4.684 9.492 1 96.25 591 LYS B N 1
ATOM 11356 C CA . LYS B 1 591 ? 17.812 4.48 9.539 1 96.25 591 LYS B CA 1
ATOM 11357 C C . LYS B 1 591 ? 18.422 4.516 8.141 1 96.25 591 LYS B C 1
ATOM 11359 O O . LYS B 1 591 ? 17.688 4.523 7.145 1 96.25 591 LYS B O 1
ATOM 11364 N N . VAL B 1 592 ? 19.766 4.586 8.031 1 95.44 592 VAL B N 1
ATOM 11365 C CA . VAL B 1 592 ? 20.453 4.621 6.746 1 95.44 592 VAL B CA 1
ATOM 11366 C C . VAL B 1 592 ? 21.547 3.555 6.707 1 95.44 592 VAL B C 1
ATOM 11368 O O . VAL B 1 592 ? 22.125 3.221 7.738 1 95.44 592 VAL B O 1
ATOM 11371 N N . LEU B 1 593 ? 21.812 3.035 5.559 1 96.5 593 LEU B N 1
ATOM 11372 C CA . LEU B 1 593 ? 22.828 2.01 5.355 1 96.5 593 LEU B CA 1
ATOM 11373 C C . LEU B 1 593 ? 24.234 2.609 5.453 1 96.5 593 LEU B C 1
ATOM 11375 O O . LEU B 1 593 ? 25.156 1.952 5.926 1 96.5 593 LEU B O 1
ATOM 11379 N N . SER B 1 594 ? 24.406 3.848 5.117 1 95.06 594 SER B N 1
ATOM 11380 C CA . SER B 1 594 ? 25.703 4.508 5.004 1 95.06 594 SER B CA 1
ATOM 11381 C C . SER B 1 594 ? 26.422 4.551 6.352 1 95.06 594 SER B C 1
ATOM 11383 O O . SER B 1 594 ? 27.641 4.609 6.402 1 95.06 594 SER B O 1
ATOM 11385 N N . LYS B 1 595 ? 25.688 4.445 7.418 1 94.19 595 LYS B N 1
ATOM 11386 C CA . LYS B 1 595 ? 26.281 4.617 8.75 1 94.19 595 LYS B CA 1
ATOM 11387 C C . LYS B 1 595 ? 26.484 3.27 9.43 1 94.19 595 LYS B C 1
ATOM 11389 O O . LYS B 1 595 ? 27 3.209 10.555 1 94.19 595 LYS B O 1
ATOM 11394 N N . ARG B 1 596 ? 26.203 2.193 8.773 1 96.62 596 ARG B N 1
ATOM 11395 C CA . ARG B 1 596 ? 26.281 0.872 9.383 1 96.62 596 ARG B CA 1
ATOM 11396 C C . ARG B 1 596 ? 27.703 0.321 9.32 1 96.62 596 ARG B C 1
ATOM 11398 O O . ARG B 1 596 ? 28.406 0.549 8.336 1 96.62 596 ARG B O 1
ATOM 11405 N N . ASN B 1 597 ? 28.062 -0.341 10.352 1 97.25 597 ASN B N 1
ATOM 11406 C CA . ASN B 1 597 ? 29.25 -1.183 10.336 1 97.25 597 ASN B CA 1
ATOM 11407 C C . ASN B 1 597 ? 28.922 -2.619 9.945 1 97.25 597 ASN B C 1
ATOM 11409 O O . ASN B 1 597 ? 28.266 -3.344 10.703 1 97.25 597 ASN B O 1
ATOM 11413 N N . VAL B 1 598 ? 29.547 -3.068 8.781 1 97.81 598 VAL B N 1
ATOM 11414 C CA . VAL B 1 598 ? 29 -4.242 8.117 1 97.81 598 VAL B CA 1
ATOM 11415 C C . VAL B 1 598 ? 29.969 -5.414 8.25 1 97.81 598 VAL B C 1
ATOM 11417 O O . VAL B 1 598 ? 31.188 -5.238 8.141 1 97.81 598 VAL B O 1
ATOM 11420 N N . LEU B 1 599 ? 29.422 -6.617 8.578 1 98 599 LEU B N 1
ATOM 11421 C CA . LEU B 1 599 ? 30.078 -7.91 8.461 1 98 599 LEU B CA 1
ATOM 11422 C C . LEU B 1 599 ? 29.438 -8.75 7.363 1 98 599 LEU B C 1
ATOM 11424 O O . LEU B 1 599 ? 28.234 -8.977 7.371 1 98 599 LEU B O 1
ATOM 11428 N N . ILE B 1 600 ? 30.266 -9.18 6.41 1 97.69 600 ILE B N 1
ATOM 11429 C CA . ILE B 1 600 ? 29.766 -10.047 5.348 1 97.69 600 ILE B CA 1
ATOM 11430 C C . ILE B 1 600 ? 30.25 -11.477 5.582 1 97.69 600 ILE B C 1
ATOM 11432 O O . ILE B 1 600 ? 31.453 -11.727 5.633 1 97.69 600 ILE B O 1
ATOM 11436 N N . LEU B 1 601 ? 29.359 -12.359 5.746 1 96.75 601 LEU B N 1
ATOM 11437 C CA . LEU B 1 601 ? 29.672 -13.781 5.77 1 96.75 601 LEU B CA 1
ATOM 11438 C C . LEU B 1 601 ? 29.578 -14.383 4.371 1 96.75 601 LEU B C 1
ATOM 11440 O O . LEU B 1 601 ? 28.5 -14.406 3.773 1 96.75 601 LEU B O 1
ATOM 11444 N N . GLY B 1 602 ? 30.625 -14.875 3.807 1 94.5 602 GLY B N 1
ATOM 11445 C CA . GLY B 1 602 ? 30.688 -15.367 2.439 1 94.5 602 GLY B CA 1
ATOM 11446 C C . GLY B 1 602 ? 31.156 -14.328 1.446 1 94.5 602 GLY B C 1
ATOM 11447 O O . GLY B 1 602 ? 30.562 -14.18 0.368 1 94.5 602 GLY B O 1
ATOM 11448 N N . ALA B 1 603 ? 32.188 -13.602 1.807 1 94.94 603 ALA B N 1
ATOM 11449 C CA . ALA B 1 603 ? 32.594 -12.383 1.104 1 94.94 603 ALA B CA 1
ATOM 11450 C C . ALA B 1 603 ? 33.344 -12.719 -0.199 1 94.94 603 ALA B C 1
ATOM 11452 O O . ALA B 1 603 ? 33.438 -11.875 -1.09 1 94.94 603 ALA B O 1
ATOM 11453 N N . LYS B 1 604 ? 33.75 -13.969 -0.381 1 93.19 604 LYS B N 1
ATOM 11454 C CA . LYS B 1 604 ? 34.469 -14.328 -1.6 1 93.19 604 LYS B CA 1
ATOM 11455 C C . LYS B 1 604 ? 33.594 -15.133 -2.545 1 93.19 604 LYS B C 1
ATOM 11457 O O . LYS B 1 604 ? 34.031 -15.539 -3.623 1 93.19 604 LYS B O 1
ATOM 11462 N N . GLY B 1 605 ? 32.375 -15.305 -2.143 1 88.44 605 GLY B N 1
ATOM 11463 C CA . GLY B 1 605 ? 31.438 -15.953 -3.037 1 88.44 605 GLY B CA 1
ATOM 11464 C C . GLY B 1 605 ? 30.984 -15.055 -4.176 1 88.44 605 GLY B C 1
ATOM 11465 O O . GLY B 1 605 ? 31.344 -13.875 -4.23 1 88.44 605 GLY B O 1
ATOM 11466 N N . ASN B 1 606 ? 30.219 -15.609 -5.086 1 84.31 606 ASN B N 1
ATOM 11467 C CA . ASN B 1 606 ? 29.766 -14.875 -6.258 1 84.31 606 ASN B CA 1
ATOM 11468 C C . ASN B 1 606 ? 28.984 -13.625 -5.863 1 84.31 606 ASN B C 1
ATOM 11470 O O . ASN B 1 606 ? 29.188 -12.547 -6.438 1 84.31 606 ASN B O 1
ATOM 11474 N N . ILE B 1 607 ? 28.109 -13.758 -4.926 1 90.5 607 ILE B N 1
ATOM 11475 C CA . ILE B 1 607 ? 27.297 -12.625 -4.496 1 90.5 607 ILE B CA 1
ATOM 11476 C C . ILE B 1 607 ? 28.062 -11.773 -3.496 1 90.5 607 ILE B C 1
ATOM 11478 O O . ILE B 1 607 ? 28.031 -10.539 -3.566 1 90.5 607 ILE B O 1
ATOM 11482 N N . GLY B 1 608 ? 28.828 -12.43 -2.611 1 93.69 608 GLY B N 1
ATOM 11483 C CA . GLY B 1 608 ? 29.547 -11.75 -1.547 1 93.69 608 GLY B CA 1
ATOM 11484 C C . GLY B 1 608 ? 30.594 -10.766 -2.061 1 93.69 608 GLY B C 1
ATOM 11485 O O . GLY B 1 608 ? 30.75 -9.68 -1.503 1 93.69 608 GLY B O 1
ATOM 11486 N N . GLY B 1 609 ? 31.281 -11.164 -3.066 1 93.5 609 GLY B N 1
ATOM 11487 C CA . GLY B 1 609 ? 32.281 -10.281 -3.646 1 93.5 609 GLY B CA 1
ATOM 11488 C C . GLY B 1 609 ? 31.703 -8.984 -4.188 1 93.5 609 GLY B C 1
ATOM 11489 O O . GLY B 1 609 ? 32.281 -7.914 -3.992 1 93.5 609 GLY B O 1
ATOM 11490 N N . PHE B 1 610 ? 30.609 -9.078 -4.84 1 93.94 610 PHE B N 1
ATOM 11491 C CA . PHE B 1 610 ? 29.969 -7.902 -5.406 1 93.94 610 PHE B CA 1
ATOM 11492 C C . PHE B 1 610 ? 29.312 -7.062 -4.316 1 93.94 610 PHE B C 1
ATOM 11494 O O . PHE B 1 610 ? 29.266 -5.832 -4.414 1 93.94 610 PHE B O 1
ATOM 11501 N N . LEU B 1 611 ? 28.812 -7.719 -3.24 1 95.88 611 LEU B N 1
ATOM 11502 C CA . LEU B 1 611 ? 28.297 -6.973 -2.1 1 95.88 611 LEU B CA 1
ATOM 11503 C C . LEU B 1 611 ? 29.344 -6.031 -1.534 1 95.88 611 LEU B C 1
ATOM 11505 O O . LEU B 1 611 ? 29.078 -4.848 -1.318 1 95.88 611 LEU B O 1
ATOM 11509 N N . LYS B 1 612 ? 30.453 -6.613 -1.343 1 95.88 612 LYS B N 1
ATOM 11510 C CA . LYS B 1 612 ? 31.562 -5.824 -0.803 1 95.88 612 LYS B CA 1
ATOM 11511 C C . LYS B 1 612 ? 31.891 -4.641 -1.709 1 95.88 612 LYS B C 1
ATOM 11513 O O . LYS B 1 612 ? 32 -3.506 -1.241 1 95.88 612 LYS B O 1
ATOM 11518 N N . ARG B 1 613 ? 32 -4.883 -2.955 1 94.19 613 ARG B N 1
ATOM 11519 C CA . ARG B 1 613 ? 32.375 -3.863 -3.932 1 94.19 613 ARG B CA 1
ATOM 11520 C C . ARG B 1 613 ? 31.344 -2.723 -3.939 1 94.19 613 ARG B C 1
ATOM 11522 O O . ARG B 1 613 ? 31.719 -1.55 -3.912 1 94.19 613 ARG B O 1
ATOM 11529 N N . TYR B 1 614 ? 30.125 -3.029 -3.957 1 94.62 614 TYR B N 1
ATOM 11530 C CA . TYR B 1 614 ? 29.078 -2.02 -4.09 1 94.62 614 TYR B CA 1
ATOM 11531 C C . TYR B 1 614 ? 28.859 -1.281 -2.773 1 94.62 614 TYR B C 1
ATOM 11533 O O . TYR B 1 614 ? 28.562 -0.087 -2.768 1 94.62 614 TYR B O 1
ATOM 11541 N N . LEU B 1 615 ? 29.016 -1.972 -1.654 1 95.62 615 LEU B N 1
ATOM 11542 C CA . LEU B 1 615 ? 28.922 -1.316 -0.354 1 95.62 615 LEU B CA 1
ATOM 11543 C C . LEU B 1 615 ? 30 -0.248 -0.208 1 95.62 615 LEU B C 1
ATOM 11545 O O . LEU B 1 615 ? 29.703 0.896 0.145 1 95.62 615 LEU B O 1
ATOM 11549 N N . VAL B 1 616 ? 31.156 -0.592 -0.577 1 94.5 616 VAL B N 1
ATOM 11550 C CA . VAL B 1 616 ? 32.281 0.302 -0.432 1 94.5 616 VAL B CA 1
ATOM 11551 C C . VAL B 1 616 ? 32.25 1.391 -1.501 1 94.5 616 VAL B C 1
ATOM 11553 O O . VAL B 1 616 ? 32.625 2.533 -1.253 1 94.5 616 VAL B O 1
ATOM 11556 N N . GLY B 1 617 ? 31.703 1.095 -2.619 1 90.19 617 GLY B N 1
ATOM 11557 C CA . GLY B 1 617 ? 31.719 1.999 -3.758 1 90.19 617 GLY B CA 1
ATOM 11558 C C . GLY B 1 617 ? 30.719 3.129 -3.635 1 90.19 617 GLY B C 1
ATOM 11559 O O . GLY B 1 617 ? 30.922 4.215 -4.18 1 90.19 617 GLY B O 1
ATOM 11560 N N . GLY B 1 618 ? 29.594 2.805 -2.895 1 87.06 618 GLY B N 1
ATOM 11561 C CA . GLY B 1 618 ? 28.625 3.887 -2.959 1 87.06 618 GLY B CA 1
ATOM 11562 C C . GLY B 1 618 ? 27.594 3.832 -1.846 1 87.06 618 GLY B C 1
ATOM 11563 O O . GLY B 1 618 ? 26.891 4.812 -1.594 1 87.06 618 GLY B O 1
ATOM 11564 N N . SER B 1 619 ? 27.516 2.775 -1.188 1 91.81 619 SER B N 1
ATOM 11565 C CA . SER B 1 619 ? 26.422 2.623 -0.234 1 91.81 619 SER B CA 1
ATOM 11566 C C . SER B 1 619 ? 26.844 3.043 1.168 1 91.81 619 SER B C 1
ATOM 11568 O O . SER B 1 619 ? 26.016 3.465 1.976 1 91.81 619 SER B O 1
ATOM 11570 N N . LEU B 1 620 ? 28.109 2.939 1.424 1 93.81 620 LEU B N 1
ATOM 11571 C CA . LEU B 1 620 ? 28.625 3.289 2.748 1 93.81 620 LEU B CA 1
ATOM 11572 C C . LEU B 1 620 ? 29.25 4.676 2.74 1 93.81 620 LEU B C 1
ATOM 11574 O O . LEU B 1 620 ? 29.719 5.145 1.699 1 93.81 620 LEU B O 1
ATOM 11578 N N . HIS B 1 621 ? 29.188 5.258 3.883 1 90.44 621 HIS B N 1
ATOM 11579 C CA . HIS B 1 621 ? 29.797 6.574 4.039 1 90.44 621 HIS B CA 1
ATOM 11580 C C . HIS B 1 621 ? 31.312 6.5 3.852 1 90.44 621 HIS B C 1
ATOM 11582 O O . HIS B 1 621 ? 31.938 5.504 4.215 1 90.44 621 HIS B O 1
ATOM 11588 N N . GLU B 1 622 ? 31.922 7.578 3.389 1 87 622 GLU B N 1
ATOM 11589 C CA . GLU B 1 622 ? 33.344 7.598 3.074 1 87 622 GLU B CA 1
ATOM 11590 C C . GLU B 1 622 ? 34.188 7.379 4.328 1 87 622 GLU B C 1
ATOM 11592 O O . GLU B 1 622 ? 35.281 6.824 4.254 1 87 622 GLU B O 1
ATOM 11597 N N . ASN B 1 623 ? 33.625 7.738 5.484 1 86.81 623 ASN B N 1
ATOM 11598 C CA . ASN B 1 623 ? 34.375 7.578 6.734 1 86.81 623 ASN B CA 1
ATOM 11599 C C . ASN B 1 623 ? 34.156 6.191 7.336 1 86.81 623 ASN B C 1
ATOM 11601 O O . ASN B 1 623 ? 34.719 5.871 8.375 1 86.81 623 ASN B O 1
ATOM 11605 N N . ASN B 1 624 ? 33.375 5.371 6.691 1 88.44 624 ASN B N 1
ATOM 11606 C CA . ASN B 1 624 ? 33 4.051 7.191 1 88.44 624 ASN B CA 1
ATOM 11607 C C . ASN B 1 624 ? 33.094 2.994 6.094 1 88.44 624 ASN B C 1
ATOM 11609 O O . ASN B 1 624 ? 32.125 2.262 5.859 1 88.44 624 ASN B O 1
ATOM 11613 N N . LEU B 1 625 ? 34.25 2.883 5.441 1 91.19 625 LEU B N 1
ATOM 11614 C CA . LEU B 1 625 ? 34.375 2.016 4.273 1 91.19 625 LEU B CA 1
ATOM 11615 C C . LEU B 1 625 ? 34.938 0.652 4.668 1 91.19 625 LEU B C 1
ATOM 11617 O O . LEU B 1 625 ? 35 -0.259 3.838 1 91.19 625 LEU B O 1
ATOM 11621 N N . ASP B 1 626 ? 35.281 0.51 5.961 1 91.06 626 ASP B N 1
ATOM 11622 C CA . ASP B 1 626 ? 35.875 -0.753 6.406 1 91.06 626 ASP B CA 1
ATOM 11623 C C . ASP B 1 626 ? 34.781 -1.807 6.629 1 91.06 626 ASP B C 1
ATOM 11625 O O . ASP B 1 626 ? 34 -1.703 7.566 1 91.06 626 ASP B O 1
ATOM 11629 N N . VAL B 1 627 ? 34.75 -2.779 5.746 1 95.5 627 VAL B N 1
ATOM 11630 C CA . VAL B 1 627 ? 33.812 -3.896 5.848 1 95.5 627 VAL B CA 1
ATOM 11631 C C . VAL B 1 627 ? 34.562 -5.141 6.336 1 95.5 627 VAL B C 1
ATOM 11633 O O . VAL B 1 627 ? 35.594 -5.52 5.785 1 95.5 627 VAL B O 1
ATOM 11636 N N . LEU B 1 628 ? 34.125 -5.727 7.402 1 96.75 628 LEU B N 1
ATOM 11637 C CA . LEU B 1 628 ? 34.656 -6.988 7.887 1 96.75 628 LEU B CA 1
ATOM 11638 C C . LEU B 1 628 ? 34.188 -8.156 7.039 1 96.75 628 LEU B C 1
ATOM 11640 O O . LEU B 1 628 ? 32.969 -8.273 6.773 1 96.75 628 LEU B O 1
ATOM 11644 N N . GLU B 1 629 ? 35.094 -8.992 6.57 1 97 629 GLU B N 1
ATOM 11645 C CA . GLU B 1 629 ? 34.812 -10.07 5.641 1 97 629 GLU B CA 1
ATOM 11646 C C . GLU B 1 629 ? 35.188 -11.43 6.223 1 97 629 GLU B C 1
ATOM 11648 O O . GLU B 1 629 ? 36.281 -11.57 6.793 1 97 629 GLU B O 1
ATOM 11653 N N . VAL B 1 630 ? 34.375 -12.375 6.066 1 96.38 630 VAL B N 1
ATOM 11654 C CA . VAL B 1 630 ? 34.656 -13.742 6.48 1 96.38 630 VAL B CA 1
ATOM 11655 C C . VAL B 1 630 ? 34.406 -14.695 5.309 1 96.38 630 VAL B C 1
ATOM 11657 O O . VAL B 1 630 ? 33.344 -14.672 4.684 1 96.38 630 VAL B O 1
ATOM 11660 N N . ASP B 1 631 ? 35.375 -15.43 4.965 1 95.31 631 ASP B N 1
ATOM 11661 C CA . ASP B 1 631 ? 35.25 -16.453 3.934 1 95.31 631 ASP B CA 1
ATOM 11662 C C . ASP B 1 631 ? 36.406 -17.469 4.051 1 95.31 631 ASP B C 1
ATOM 11664 O O . ASP B 1 631 ? 37.562 -17.094 4.246 1 95.31 631 ASP B O 1
ATOM 11668 N N . ARG B 1 632 ? 36.094 -18.703 3.863 1 91.5 632 ARG B N 1
ATOM 11669 C CA . ARG B 1 632 ? 37.094 -19.781 3.996 1 91.5 632 ARG B CA 1
ATOM 11670 C C . ARG B 1 632 ? 38.156 -19.703 2.895 1 91.5 632 ARG B C 1
ATOM 11672 O O . ARG B 1 632 ? 39.25 -20.234 3.039 1 91.5 632 ARG B O 1
ATOM 11679 N N . LYS B 1 633 ? 37.844 -19.031 1.858 1 91.31 633 LYS B N 1
ATOM 11680 C CA . LYS B 1 633 ? 38.719 -18.953 0.701 1 91.31 633 LYS B CA 1
ATOM 11681 C C . LYS B 1 633 ? 39.875 -17.984 0.951 1 91.31 633 LYS B C 1
ATOM 11683 O O . LYS B 1 633 ? 40.844 -17.984 0.208 1 91.31 633 LYS B O 1
ATOM 11688 N N . PHE B 1 634 ? 39.719 -17.188 2.035 1 93.31 634 PHE B N 1
ATOM 11689 C CA . PHE B 1 634 ? 40.812 -16.297 2.348 1 93.31 634 PHE B CA 1
ATOM 11690 C C . PHE B 1 634 ? 42.062 -17.109 2.773 1 93.31 634 PHE B C 1
ATOM 11692 O O . PHE B 1 634 ? 41.938 -18.078 3.52 1 93.31 634 PHE B O 1
ATOM 11699 N N . GLU B 1 635 ? 43.188 -16.797 2.254 1 89.75 635 GLU B N 1
ATOM 11700 C CA . GLU B 1 635 ? 44.406 -17.531 2.543 1 89.75 635 GLU B CA 1
ATOM 11701 C C . GLU B 1 635 ? 44.969 -17.172 3.918 1 89.75 635 GLU B C 1
ATOM 11703 O O . GLU B 1 635 ? 45.5 -18.031 4.621 1 89.75 635 GLU B O 1
ATOM 11708 N N . LEU B 1 636 ? 44.906 -15.828 4.273 1 89.12 636 LEU B N 1
ATOM 11709 C CA . LEU B 1 636 ? 45.406 -15.352 5.547 1 89.12 636 LEU B CA 1
ATOM 11710 C C . LEU B 1 636 ? 44.438 -14.398 6.215 1 89.12 636 LEU B C 1
ATOM 11712 O O . LEU B 1 636 ? 43.625 -13.734 5.535 1 89.12 636 LEU B O 1
ATOM 11716 N N . ASN B 1 637 ? 44.469 -14.492 7.523 1 89.56 637 ASN B N 1
ATOM 11717 C CA . ASN B 1 637 ? 43.688 -13.531 8.289 1 89.56 637 ASN B CA 1
ATOM 11718 C C . ASN B 1 637 ? 44.312 -12.148 8.281 1 89.56 637 ASN B C 1
ATOM 11720 O O . ASN B 1 637 ? 45.531 -12.016 8.453 1 89.56 637 ASN B O 1
ATOM 11724 N N . SER B 1 638 ? 43.625 -11.148 7.93 1 91.12 638 SER B N 1
ATOM 11725 C CA . SER B 1 638 ? 44.062 -9.758 8.016 1 91.12 638 SER B CA 1
ATOM 11726 C C . SER B 1 638 ? 43.094 -8.93 8.867 1 91.12 638 SER B C 1
ATOM 11728 O O . SER B 1 638 ? 42.219 -9.484 9.539 1 91.12 638 SER B O 1
ATOM 11730 N N . ASN B 1 639 ? 43.344 -7.664 8.891 1 88.5 639 ASN B N 1
ATOM 11731 C CA . ASN B 1 639 ? 42.562 -6.785 9.742 1 88.5 639 ASN B CA 1
ATOM 11732 C C . ASN B 1 639 ? 41.094 -6.84 9.383 1 88.5 639 ASN B C 1
ATOM 11734 O O . ASN B 1 639 ? 40.219 -6.824 10.266 1 88.5 639 ASN B O 1
ATOM 11738 N N . PHE B 1 640 ? 40.75 -7.012 8.109 1 93.38 640 PHE B N 1
ATOM 11739 C CA . PHE B 1 640 ? 39.344 -6.945 7.723 1 93.38 640 PHE B CA 1
ATOM 11740 C C . PHE B 1 640 ? 38.938 -8.203 6.98 1 93.38 640 PHE B C 1
ATOM 11742 O O . PHE B 1 640 ? 37.75 -8.367 6.633 1 93.38 640 PHE B O 1
ATOM 11749 N N . GLN B 1 641 ? 39.844 -9.102 6.793 1 95.38 641 GLN B N 1
ATOM 11750 C CA . GLN B 1 641 ? 39.562 -10.367 6.117 1 95.38 641 GLN B CA 1
ATOM 11751 C C . GLN B 1 641 ? 39.875 -11.555 7.02 1 95.38 641 GLN B C 1
ATOM 11753 O O . GLN B 1 641 ? 41 -11.688 7.512 1 95.38 641 GLN B O 1
ATOM 11758 N N . LYS B 1 642 ? 38.906 -12.383 7.215 1 96.31 642 LYS B N 1
ATOM 11759 C CA . LYS B 1 642 ? 39.031 -13.516 8.117 1 96.31 642 LYS B CA 1
ATOM 11760 C C . LYS B 1 642 ? 38.625 -14.82 7.441 1 96.31 642 LYS B C 1
ATOM 11762 O O . LYS B 1 642 ? 37.656 -14.852 6.676 1 96.31 642 LYS B O 1
ATOM 11767 N N . GLN B 1 643 ? 39.25 -15.898 7.758 1 94.19 643 GLN B N 1
ATOM 11768 C CA . GLN B 1 643 ? 38.938 -17.203 7.184 1 94.19 643 GLN B CA 1
ATOM 11769 C C . GLN B 1 643 ? 37.719 -17.828 7.828 1 94.19 643 GLN B C 1
ATOM 11771 O O . GLN B 1 643 ? 37.031 -18.656 7.219 1 94.19 643 GLN B O 1
ATOM 11776 N N . SER B 1 644 ? 37.625 -17.469 9.078 1 94.19 644 SER B N 1
ATOM 11777 C CA . SER B 1 644 ? 36.5 -17.984 9.828 1 94.19 644 SER B CA 1
ATOM 11778 C C . SER B 1 644 ? 35.969 -16.953 10.82 1 94.19 644 SER B C 1
ATOM 11780 O O . SER B 1 644 ? 36.688 -16.047 11.219 1 94.19 644 SER B O 1
ATOM 11782 N N . PHE B 1 645 ? 34.719 -17.109 11.156 1 94.5 645 PHE B N 1
ATOM 11783 C CA . PHE B 1 645 ? 34.125 -16.203 12.133 1 94.5 645 PHE B CA 1
ATOM 11784 C C . PHE B 1 645 ? 34.844 -16.297 13.469 1 94.5 645 PHE B C 1
ATOM 11786 O O . PHE B 1 645 ? 34.969 -15.305 14.195 1 94.5 645 PHE B O 1
ATOM 11793 N N . ARG B 1 646 ? 35.344 -17.453 13.727 1 92.06 646 ARG B N 1
ATOM 11794 C CA . ARG B 1 646 ? 36 -17.703 15 1 92.06 646 ARG B CA 1
ATOM 11795 C C . ARG B 1 646 ? 37.312 -16.922 15.086 1 92.06 646 ARG B C 1
ATOM 11797 O O . ARG B 1 646 ? 37.844 -16.688 16.188 1 92.06 646 ARG B O 1
ATOM 11804 N N . SER B 1 647 ? 37.812 -16.5 13.984 1 92.88 647 SER B N 1
ATOM 11805 C CA . SER B 1 647 ? 39.062 -15.719 13.945 1 92.88 647 SER B CA 1
ATOM 11806 C C . SER B 1 647 ? 38.812 -14.25 14.266 1 92.88 647 SER B C 1
ATOM 11808 O O . SER B 1 647 ? 39.75 -13.469 14.422 1 92.88 647 SER B O 1
ATOM 11810 N N . LEU B 1 648 ? 37.562 -13.82 14.422 1 93.62 648 LEU B N 1
ATOM 11811 C CA . LEU B 1 648 ? 37.188 -12.453 14.773 1 93.62 648 LEU B CA 1
ATOM 11812 C C . LEU B 1 648 ? 37.375 -12.211 16.266 1 93.62 648 LEU B C 1
ATOM 11814 O O . LEU B 1 648 ? 37.031 -13.07 17.078 1 93.62 648 LEU B O 1
ATOM 11818 N N . SER B 1 649 ? 37.969 -11.133 16.547 1 91.81 649 SER B N 1
ATOM 11819 C CA . SER B 1 649 ? 38.031 -10.75 17.953 1 91.81 649 SER B CA 1
ATOM 11820 C C . SER B 1 649 ? 36.688 -10.242 18.469 1 91.81 649 SER B C 1
ATOM 11822 O O . SER B 1 649 ? 35.844 -9.82 17.672 1 91.81 649 SER B O 1
ATOM 11824 N N . GLU B 1 650 ? 36.5 -10.25 19.688 1 91.12 650 GLU B N 1
ATOM 11825 C CA . GLU B 1 650 ? 35.281 -9.758 20.312 1 91.12 650 GLU B CA 1
ATOM 11826 C C . GLU B 1 650 ? 35.094 -8.266 20.062 1 91.12 650 GLU B C 1
ATOM 11828 O O . GLU B 1 650 ? 33.969 -7.801 19.859 1 91.12 650 GLU B O 1
ATOM 11833 N N . ALA B 1 651 ? 36.188 -7.609 20.047 1 92 651 ALA B N 1
ATOM 11834 C CA . ALA B 1 651 ? 36.125 -6.164 19.812 1 92 651 ALA B CA 1
ATOM 11835 C C . ALA B 1 651 ? 35.688 -5.848 18.391 1 92 651 ALA B C 1
ATOM 11837 O O . ALA B 1 651 ? 34.938 -4.887 18.172 1 92 651 ALA B O 1
ATOM 11838 N N . GLU B 1 652 ? 36.125 -6.664 17.5 1 94.44 652 GLU B N 1
ATOM 11839 C CA . GLU B 1 652 ? 35.75 -6.48 16.094 1 94.44 652 GLU B CA 1
ATOM 11840 C C . GLU B 1 652 ? 34.25 -6.715 15.906 1 94.44 652 GLU B C 1
ATOM 11842 O O . GLU B 1 652 ? 33.594 -5.934 15.227 1 94.44 652 GLU B O 1
ATOM 11847 N N . PHE B 1 653 ? 33.812 -7.703 16.531 1 95.25 653 PHE B N 1
ATOM 11848 C CA . PHE B 1 653 ? 32.406 -8.055 16.375 1 95.25 653 PHE B CA 1
ATOM 11849 C C . PHE B 1 653 ? 31.516 -7.082 17.141 1 95.25 653 PHE B C 1
ATOM 11851 O O . PHE B 1 653 ? 30.406 -6.801 16.719 1 95.25 653 PHE B O 1
ATOM 11858 N N . ALA B 1 654 ? 32 -6.527 18.219 1 95.38 654 ALA B N 1
ATOM 11859 C CA . ALA B 1 654 ? 31.266 -5.574 19.047 1 95.38 654 ALA B CA 1
ATOM 11860 C C . ALA B 1 654 ? 30.969 -4.293 18.266 1 95.38 654 ALA B C 1
ATOM 11862 O O . ALA B 1 654 ? 29.984 -3.607 18.531 1 95.38 654 ALA B O 1
ATOM 11863 N N . ASN B 1 655 ? 31.734 -4.039 17.266 1 95.5 655 ASN B N 1
ATOM 11864 C CA . ASN B 1 655 ? 31.594 -2.814 16.484 1 95.5 655 ASN B CA 1
ATOM 11865 C C . ASN B 1 655 ? 30.594 -2.99 15.344 1 95.5 655 ASN B C 1
ATOM 11867 O O . ASN B 1 655 ? 30.156 -2.01 14.742 1 95.5 655 ASN B O 1
ATOM 11871 N N . ILE B 1 656 ? 30.219 -4.203 15.102 1 97.19 656 ILE B N 1
ATOM 11872 C CA . ILE B 1 656 ? 29.344 -4.516 13.977 1 97.19 656 ILE B CA 1
ATOM 11873 C C . ILE B 1 656 ? 27.875 -4.316 14.383 1 97.19 656 ILE B C 1
ATOM 11875 O O . ILE B 1 656 ? 27.469 -4.742 15.461 1 97.19 656 ILE B O 1
ATOM 11879 N N . ASP B 1 657 ? 27.141 -3.658 13.477 1 97.44 657 ASP B N 1
ATOM 11880 C CA . ASP B 1 657 ? 25.719 -3.551 13.773 1 97.44 657 ASP B CA 1
ATOM 11881 C C . ASP B 1 657 ? 24.875 -4.102 12.625 1 97.44 657 ASP B C 1
ATOM 11883 O O . ASP B 1 657 ? 23.641 -4.117 12.703 1 97.44 657 ASP B O 1
ATOM 11887 N N . LEU B 1 658 ? 25.5 -4.523 11.539 1 98.25 658 LEU B N 1
ATOM 11888 C CA . LEU B 1 658 ? 24.781 -5.164 10.438 1 98.25 658 LEU B CA 1
ATOM 11889 C C . LEU B 1 658 ? 25.562 -6.375 9.922 1 98.25 658 LEU B C 1
ATOM 11891 O O . LEU B 1 658 ? 26.703 -6.246 9.484 1 98.25 658 LEU B O 1
ATOM 11895 N N . VAL B 1 659 ? 24.938 -7.535 9.961 1 98.19 659 VAL B N 1
ATOM 11896 C CA . VAL B 1 659 ? 25.516 -8.766 9.438 1 98.19 659 VAL B CA 1
ATOM 11897 C C . VAL B 1 659 ? 24.75 -9.211 8.195 1 98.19 659 VAL B C 1
ATOM 11899 O O . VAL B 1 659 ? 23.531 -9.367 8.234 1 98.19 659 VAL B O 1
ATOM 11902 N N . ILE B 1 660 ? 25.484 -9.406 7.117 1 97.69 660 ILE B N 1
ATOM 11903 C CA . ILE B 1 660 ? 24.891 -9.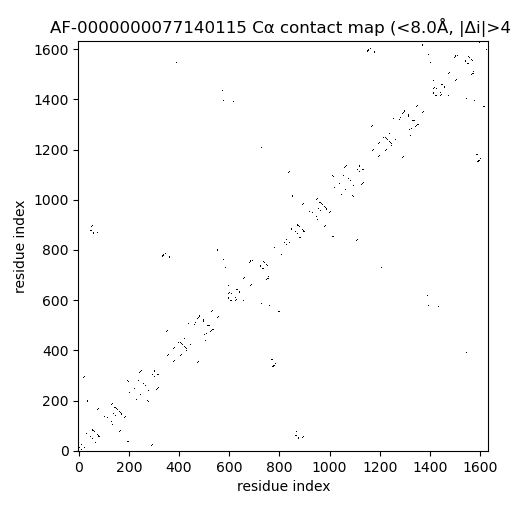922 5.883 1 97.69 660 ILE B CA 1
ATOM 11904 C C . ILE B 1 660 ? 25.422 -11.328 5.602 1 97.69 660 ILE B C 1
ATOM 11906 O O . ILE B 1 660 ? 26.625 -11.531 5.488 1 97.69 660 ILE B O 1
ATOM 11910 N N . GLY B 1 661 ? 24.5 -12.281 5.512 1 96.12 661 GLY B N 1
ATOM 11911 C CA . GLY B 1 661 ? 24.891 -13.656 5.234 1 96.12 661 GLY B CA 1
ATOM 11912 C C . GLY B 1 661 ? 24.562 -14.094 3.818 1 96.12 661 GLY B C 1
ATOM 11913 O O . GLY B 1 661 ? 23.422 -13.938 3.367 1 96.12 661 GLY B O 1
ATOM 11914 N N . VAL B 1 662 ? 25.547 -14.672 3.117 1 93.25 662 VAL B N 1
ATOM 11915 C CA . VAL B 1 662 ? 25.344 -15.18 1.765 1 93.25 662 VAL B CA 1
ATOM 11916 C C . VAL B 1 662 ? 26.109 -16.484 1.579 1 93.25 662 VAL B C 1
ATOM 11918 O O . VAL B 1 662 ? 26.703 -16.719 0.526 1 93.25 662 VAL B O 1
ATOM 11921 N N . THR B 1 663 ? 26.125 -17.312 2.572 1 88.56 663 THR B N 1
ATOM 11922 C CA . THR B 1 663 ? 26.891 -18.562 2.549 1 88.56 663 THR B CA 1
ATOM 11923 C C . THR B 1 663 ? 25.984 -19.75 2.242 1 88.56 663 THR B C 1
ATOM 11925 O O . THR B 1 663 ? 26.453 -20.781 1.774 1 88.56 663 THR B O 1
ATOM 11928 N N . GLY B 1 664 ? 24.766 -19.625 2.605 1 80.81 664 GLY B N 1
ATOM 11929 C CA . GLY B 1 664 ? 23.859 -20.75 2.498 1 80.81 664 GLY B CA 1
ATOM 11930 C C . GLY B 1 664 ? 23.922 -21.703 3.686 1 80.81 664 GLY B C 1
ATOM 11931 O O . GLY B 1 664 ? 23.375 -22.797 3.646 1 80.81 664 GLY B O 1
ATOM 11932 N N . GLU B 1 665 ? 24.656 -21.281 4.711 1 84.25 665 GLU B N 1
ATOM 11933 C CA . GLU B 1 665 ? 24.734 -22.031 5.957 1 84.25 665 GLU B CA 1
ATOM 11934 C C . GLU B 1 665 ? 24.688 -21.109 7.172 1 84.25 665 GLU B C 1
ATOM 11936 O O . GLU B 1 665 ? 24.969 -19.922 7.062 1 84.25 665 GLU B O 1
ATOM 11941 N N . SER B 1 666 ? 24.312 -21.719 8.32 1 89.56 666 SER B N 1
ATOM 11942 C CA . SER B 1 666 ? 24.281 -20.953 9.555 1 89.56 666 SER B CA 1
ATOM 11943 C C . SER B 1 666 ? 25.656 -20.953 10.242 1 89.56 666 SER B C 1
ATOM 11945 O O . SER B 1 666 ? 25.984 -21.891 10.969 1 89.56 666 SER B O 1
ATOM 11947 N N . ILE B 1 667 ? 26.344 -19.922 10.156 1 91.5 667 ILE B N 1
ATOM 11948 C CA . ILE B 1 667 ? 27.703 -19.828 10.672 1 91.5 667 ILE B CA 1
ATOM 11949 C C . ILE B 1 667 ? 27.672 -19.406 12.141 1 91.5 667 ILE B C 1
ATOM 11951 O O . ILE B 1 667 ? 28.391 -19.969 12.977 1 91.5 667 ILE B O 1
ATOM 11955 N N . LEU B 1 668 ? 26.844 -18.422 12.477 1 94.56 668 LEU B N 1
ATOM 11956 C CA . LEU B 1 668 ? 26.75 -17.906 13.836 1 94.56 668 LEU B CA 1
ATOM 11957 C C . LEU B 1 668 ? 25.906 -18.828 14.711 1 94.56 668 LEU B C 1
ATOM 11959 O O . LEU B 1 668 ? 24.859 -19.328 14.281 1 94.56 668 LEU B O 1
ATOM 11963 N N . GLU B 1 669 ? 26.438 -19.016 15.867 1 94.12 669 GLU B N 1
ATOM 11964 C CA . GLU B 1 669 ? 25.75 -19.891 16.828 1 94.12 669 GLU B CA 1
ATOM 11965 C C . GLU B 1 669 ? 25.156 -19.094 17.969 1 94.12 669 GLU B C 1
ATOM 11967 O O . GLU B 1 669 ? 25.359 -17.875 18.062 1 94.12 669 GLU B O 1
ATOM 11972 N N . SER B 1 670 ? 24.438 -19.781 18.859 1 93.81 670 SER B N 1
ATOM 11973 C CA . SER B 1 670 ? 23.719 -19.141 19.953 1 93.81 670 SER B CA 1
ATOM 11974 C C . SER B 1 670 ? 24.656 -18.328 20.828 1 93.81 670 SER B C 1
ATOM 11976 O O . SER B 1 670 ? 24.344 -17.203 21.219 1 93.81 670 SER B O 1
ATOM 11978 N N . LYS B 1 671 ? 25.781 -18.891 21.062 1 93.38 671 LYS B N 1
ATOM 11979 C CA . LYS B 1 671 ? 26.766 -18.219 21.938 1 93.38 671 LYS B CA 1
ATOM 11980 C C . LYS B 1 671 ? 27.234 -16.906 21.328 1 93.38 671 LYS B C 1
ATOM 11982 O O . LYS B 1 671 ? 27.516 -15.945 22.047 1 93.38 671 LYS B O 1
ATOM 11987 N N . ASP B 1 672 ? 27.359 -16.891 20.062 1 95.5 672 ASP B N 1
ATOM 11988 C CA . ASP B 1 672 ? 27.828 -15.695 19.359 1 95.5 672 ASP B CA 1
ATOM 11989 C C . ASP B 1 672 ? 26.812 -14.555 19.484 1 95.5 672 ASP B C 1
ATOM 11991 O O . ASP B 1 672 ? 27.188 -13.391 19.641 1 95.5 672 ASP B O 1
ATOM 11995 N N . PHE B 1 673 ? 25.562 -14.859 19.453 1 95.81 673 PHE B N 1
ATOM 11996 C CA . PHE B 1 673 ? 24.5 -13.852 19.578 1 95.81 673 PHE B CA 1
ATOM 11997 C C . PHE B 1 673 ? 24.438 -13.32 21 1 95.81 673 PHE B C 1
ATOM 11999 O O . PHE B 1 673 ? 24.219 -12.125 21.219 1 95.81 673 PHE B O 1
ATOM 12006 N N . GLU B 1 674 ? 24.594 -14.219 21.906 1 95 674 GLU B N 1
ATOM 12007 C CA . GLU B 1 674 ? 24.656 -13.781 23.297 1 95 674 GLU B CA 1
ATOM 12008 C C . GLU B 1 674 ? 25.797 -12.781 23.5 1 95 674 GLU B C 1
ATOM 12010 O O . GLU B 1 674 ? 25.594 -11.742 24.141 1 95 674 GLU B O 1
ATOM 12015 N N . ASN B 1 675 ? 26.922 -13.133 23 1 94.75 675 ASN B N 1
ATOM 12016 C CA . ASN B 1 675 ? 28.062 -12.227 23.109 1 94.75 675 ASN B CA 1
ATOM 12017 C C . ASN B 1 675 ? 27.797 -10.891 22.438 1 94.75 675 ASN B C 1
ATOM 12019 O O . ASN B 1 675 ? 28.188 -9.844 22.922 1 94.75 675 ASN B O 1
ATOM 12023 N N . TRP B 1 676 ? 27.188 -10.945 21.281 1 96.25 676 TRP B N 1
ATOM 12024 C CA . TRP B 1 676 ? 26.844 -9.75 20.516 1 96.25 676 TRP B CA 1
ATOM 12025 C C . TRP B 1 676 ? 25.953 -8.828 21.344 1 96.25 676 TRP B C 1
ATOM 12027 O O . TRP B 1 676 ? 26.141 -7.609 21.359 1 96.25 676 TRP B O 1
ATOM 12037 N N . ILE B 1 677 ? 25 -9.375 22.031 1 95.69 677 ILE B N 1
ATOM 12038 C CA . ILE B 1 677 ? 24.031 -8.625 22.844 1 95.69 677 ILE B CA 1
ATOM 12039 C C . ILE B 1 677 ? 24.766 -7.949 24 1 95.69 677 ILE B C 1
ATOM 12041 O O . ILE B 1 677 ? 24.547 -6.77 24.281 1 95.69 677 ILE B O 1
ATOM 12045 N N . PHE B 1 678 ? 25.656 -8.625 24.594 1 95.12 678 PHE B N 1
ATOM 12046 C CA . PHE B 1 678 ? 26.312 -8.117 25.797 1 95.12 678 PHE B CA 1
ATOM 12047 C C . PHE B 1 678 ? 27.422 -7.129 25.422 1 95.12 678 PHE B C 1
ATOM 12049 O O . PHE B 1 678 ? 27.672 -6.168 26.156 1 95.12 678 PHE B O 1
ATOM 12056 N N . GLN B 1 679 ? 28.047 -7.316 24.266 1 95 679 GLN B N 1
ATOM 12057 C CA . GLN B 1 679 ? 29.297 -6.609 24.031 1 95 679 GLN B CA 1
ATOM 12058 C C . GLN B 1 679 ? 29.125 -5.516 22.984 1 95 679 GLN B C 1
ATOM 12060 O O . GLN B 1 679 ? 29.938 -4.594 22.891 1 95 679 GLN B O 1
ATOM 12065 N N . SER B 1 680 ? 28.109 -5.609 22.172 1 95.69 680 SER B N 1
ATOM 12066 C CA . SER B 1 680 ? 27.969 -4.66 21.062 1 95.69 680 SER B CA 1
ATOM 12067 C C . SER B 1 680 ? 27.875 -3.229 21.578 1 95.69 680 SER B C 1
ATOM 12069 O O . SER B 1 680 ? 27.25 -2.973 22.609 1 95.69 680 SER B O 1
ATOM 12071 N N . GLU B 1 681 ? 28.406 -2.322 20.828 1 92.81 681 GLU B N 1
ATOM 12072 C CA . GLU B 1 681 ? 28.375 -0.896 21.141 1 92.81 681 GLU B CA 1
ATOM 12073 C C . GLU B 1 681 ? 27.078 -0.262 20.656 1 92.81 681 GLU B C 1
ATOM 12075 O O . GLU B 1 681 ? 26.781 0.897 20.969 1 92.81 681 GLU B O 1
ATOM 12080 N N . HIS B 1 682 ? 26.328 -1.005 19.953 1 95 682 HIS B N 1
ATOM 12081 C CA . HIS B 1 682 ? 25.125 -0.475 19.328 1 95 682 HIS B CA 1
ATOM 12082 C C . HIS B 1 682 ? 23.875 -1.028 20 1 95 682 HIS B C 1
ATOM 12084 O O . HIS B 1 682 ? 23.859 -2.178 20.453 1 95 682 HIS B O 1
ATOM 12090 N N . LYS B 1 683 ? 22.875 -0.244 20 1 94.06 683 LYS B N 1
ATOM 12091 C CA . LYS B 1 683 ? 21.594 -0.666 20.562 1 94.06 683 LYS B CA 1
ATOM 12092 C C . LYS B 1 683 ? 20.797 -1.503 19.578 1 94.06 683 LYS B C 1
ATOM 12094 O O . LYS B 1 683 ? 20.109 -2.453 19.969 1 94.06 683 LYS B O 1
ATOM 12099 N N . GLN B 1 684 ? 20.875 -1.09 18.359 1 96.5 684 GLN B N 1
ATOM 12100 C CA . GLN B 1 684 ? 20.141 -1.791 17.312 1 96.5 684 GLN B CA 1
ATOM 12101 C C . GLN B 1 684 ? 21.078 -2.623 16.453 1 96.5 684 GLN B C 1
ATOM 12103 O O . GLN B 1 684 ? 22.094 -2.117 15.961 1 96.5 684 GLN B O 1
ATOM 12108 N N . LEU B 1 685 ? 20.75 -3.885 16.328 1 98.19 685 LEU B N 1
ATOM 12109 C CA . LEU B 1 685 ? 21.531 -4.844 15.57 1 98.19 685 LEU B CA 1
ATOM 12110 C C . LEU B 1 685 ? 20.703 -5.453 14.445 1 98.19 685 LEU B C 1
ATOM 12112 O O . LEU B 1 685 ? 19.516 -5.738 14.625 1 98.19 685 LEU B O 1
ATOM 12116 N N . PHE B 1 686 ? 21.359 -5.613 13.227 1 98.38 686 PHE B N 1
ATOM 12117 C CA . PHE B 1 686 ? 20.594 -6.039 12.055 1 98.38 686 PHE B CA 1
ATOM 12118 C C . PHE B 1 686 ? 21.188 -7.316 11.469 1 98.38 686 PHE B C 1
ATOM 12120 O O . PHE B 1 686 ? 22.406 -7.465 11.375 1 98.38 686 PHE B O 1
ATOM 12127 N N . LEU B 1 687 ? 20.281 -8.25 11.141 1 97.75 687 LEU B N 1
ATOM 12128 C CA . LEU B 1 687 ? 20.625 -9.477 10.422 1 97.75 687 LEU B CA 1
ATOM 12129 C C . LEU B 1 687 ? 19.891 -9.531 9.078 1 97.75 687 LEU B C 1
ATOM 12131 O O . LEU B 1 687 ? 18.672 -9.422 9.023 1 97.75 687 LEU B O 1
ATOM 12135 N N . ALA B 1 688 ? 20.641 -9.68 8 1 97.12 688 ALA B N 1
ATOM 12136 C CA . ALA B 1 688 ? 20.078 -9.758 6.656 1 97.12 688 ALA B CA 1
ATOM 12137 C C . ALA B 1 688 ? 20.625 -10.961 5.898 1 97.12 688 ALA B C 1
ATOM 12139 O O . ALA B 1 688 ? 21.844 -11.172 5.848 1 97.12 688 ALA B O 1
ATOM 12140 N N . SER B 1 689 ? 19.672 -11.711 5.301 1 94.75 689 SER B N 1
ATOM 12141 C CA . SER B 1 689 ? 20.062 -12.875 4.52 1 94.75 689 SER B CA 1
ATOM 12142 C C . SER B 1 689 ? 19.969 -12.594 3.023 1 94.75 689 SER B C 1
ATOM 12144 O O . SER B 1 689 ? 19.016 -11.969 2.564 1 94.75 689 SER B O 1
ATOM 12146 N N . GLY B 1 690 ? 21.031 -13 2.303 1 90.5 690 GLY B N 1
ATOM 12147 C CA . GLY B 1 690 ? 21 -12.883 0.853 1 90.5 690 GLY B CA 1
ATOM 12148 C C . GLY B 1 690 ? 20.953 -14.227 0.149 1 90.5 690 GLY B C 1
ATOM 12149 O O . GLY B 1 690 ? 21.047 -14.297 -1.078 1 90.5 690 GLY B O 1
ATOM 12150 N N . SER B 1 691 ? 20.844 -15.227 0.919 1 78.69 691 SER B N 1
ATOM 12151 C CA . SER B 1 691 ? 20.875 -16.562 0.337 1 78.69 691 SER B CA 1
ATOM 12152 C C . SER B 1 691 ? 19.547 -17.281 0.525 1 78.69 691 SER B C 1
ATOM 12154 O O . SER B 1 691 ? 18.656 -16.781 1.223 1 78.69 691 SER B O 1
ATOM 12156 N N . THR B 1 692 ? 19.547 -18.375 -0.103 1 68 692 THR B N 1
ATOM 12157 C CA . THR B 1 692 ? 18.297 -19.109 -0.29 1 68 692 THR B CA 1
ATOM 12158 C C . THR B 1 692 ? 17.797 -19.656 1.039 1 68 692 THR B C 1
ATOM 12160 O O . THR B 1 692 ? 18.578 -20.078 1.883 1 68 692 THR B O 1
ATOM 12163 N N . LYS B 1 693 ? 16.594 -19.484 1.31 1 70.62 693 LYS B N 1
ATOM 12164 C CA . LYS B 1 693 ? 15.812 -20.047 2.412 1 70.62 693 LYS B CA 1
ATOM 12165 C C . LYS B 1 693 ? 16.125 -19.328 3.723 1 70.62 693 LYS B C 1
ATOM 12167 O O . LYS B 1 693 ? 16.5 -18.156 3.721 1 70.62 693 LYS B O 1
ATOM 12172 N N . THR B 1 694 ? 15.82 -19.906 4.828 1 71.56 694 THR B N 1
ATOM 12173 C CA . THR B 1 694 ? 16.062 -19.328 6.148 1 71.56 694 THR B CA 1
ATOM 12174 C C . THR B 1 694 ? 17.25 -20 6.824 1 71.56 694 THR B C 1
ATOM 12176 O O . THR B 1 694 ? 17.328 -20.062 8.055 1 71.56 694 THR B O 1
ATOM 12179 N N . VAL B 1 695 ? 18.219 -20.297 5.992 1 79.19 695 VAL B N 1
ATOM 12180 C CA . VAL B 1 695 ? 19.281 -21.156 6.523 1 79.19 695 VAL B CA 1
ATOM 12181 C C . VAL B 1 695 ? 20.391 -20.281 7.109 1 79.19 695 VAL B C 1
ATOM 12183 O O . VAL B 1 695 ? 21.109 -20.719 8.023 1 79.19 695 VAL B O 1
ATOM 12186 N N . GLU B 1 696 ? 20.578 -19.109 6.676 1 87.56 696 GLU B N 1
ATOM 12187 C CA . GLU B 1 696 ? 21.703 -18.266 7.074 1 87.56 696 GLU B CA 1
ATOM 12188 C C . GLU B 1 696 ? 21.703 -18.016 8.578 1 87.56 696 GLU B C 1
ATOM 12190 O O . GLU B 1 696 ? 22.766 -17.922 9.203 1 87.56 696 GLU B O 1
ATOM 12195 N N . PHE B 1 697 ? 20.484 -17.844 9.109 1 92.06 697 PHE B N 1
ATOM 12196 C CA . PHE B 1 697 ? 20.359 -17.516 10.531 1 92.06 697 PHE B CA 1
ATOM 12197 C C . PHE B 1 697 ? 19.406 -18.484 11.219 1 92.06 697 PHE B C 1
ATOM 12199 O O . PHE B 1 697 ? 18.625 -18.062 12.086 1 92.06 697 PHE B O 1
ATOM 12206 N N . ALA B 1 698 ? 19.453 -19.656 10.766 1 87.69 698 ALA B N 1
ATOM 12207 C CA . ALA B 1 698 ? 18.609 -20.703 11.328 1 87.69 698 ALA B CA 1
ATOM 12208 C C . ALA B 1 698 ? 18.891 -20.891 12.82 1 87.69 698 ALA B C 1
ATOM 12210 O O . ALA B 1 698 ? 17.969 -21.125 13.602 1 87.69 698 ALA B O 1
ATOM 12211 N N . SER B 1 699 ? 20.172 -20.828 13.234 1 91.81 699 SER B N 1
ATOM 12212 C CA . SER B 1 699 ? 20.547 -21 14.641 1 91.81 699 SER B CA 1
ATOM 12213 C C . SER B 1 699 ? 19.953 -19.891 15.508 1 91.81 699 SER B C 1
ATOM 12215 O O . SER B 1 699 ? 19.547 -20.141 16.641 1 91.81 699 SER B O 1
ATOM 12217 N N . PHE B 1 700 ? 19.969 -18.703 14.984 1 93.44 700 PHE B N 1
ATOM 12218 C CA . PHE B 1 700 ? 19.391 -17.594 15.711 1 93.44 700 PHE B CA 1
ATOM 12219 C C . PHE B 1 700 ? 17.891 -17.812 15.93 1 93.44 700 PHE B C 1
ATOM 12221 O O . PHE B 1 700 ? 17.375 -17.594 17.031 1 93.44 700 PHE B O 1
ATOM 12228 N N . ILE B 1 701 ? 17.219 -18.156 14.859 1 86.5 701 ILE B N 1
ATOM 12229 C CA . ILE B 1 701 ? 15.781 -18.359 14.891 1 86.5 701 ILE B CA 1
ATOM 12230 C C . ILE B 1 701 ? 15.445 -19.469 15.898 1 86.5 701 ILE B C 1
ATOM 12232 O O . ILE B 1 701 ? 14.539 -19.312 16.719 1 86.5 701 ILE B O 1
ATOM 12236 N N . GLN B 1 702 ? 16.188 -20.516 15.852 1 85.81 702 GLN B N 1
ATOM 12237 C CA . GLN B 1 702 ? 15.977 -21.625 16.781 1 85.81 702 GLN B CA 1
ATOM 12238 C C . GLN B 1 702 ? 16.234 -21.188 18.219 1 85.81 702 GLN B C 1
ATOM 12240 O O . GLN B 1 702 ? 15.453 -21.516 19.125 1 85.81 702 GLN B O 1
ATOM 12245 N N . TRP B 1 703 ? 17.297 -20.5 18.422 1 92 703 TRP B N 1
ATOM 12246 C CA . TRP B 1 703 ? 17.703 -20.031 19.734 1 92 703 TRP B CA 1
ATOM 12247 C C . TRP B 1 703 ? 16.641 -19.109 20.344 1 92 703 TRP B C 1
ATOM 12249 O O . TRP B 1 703 ? 16.266 -19.266 21.5 1 92 703 TRP B O 1
ATOM 12259 N N . THR B 1 704 ? 16.156 -18.156 19.594 1 88.5 704 THR B N 1
ATOM 12260 C CA . THR B 1 704 ? 15.148 -17.219 20.094 1 88.5 704 THR B CA 1
ATOM 12261 C C . THR B 1 704 ? 13.828 -17.938 20.359 1 88.5 704 THR B C 1
ATOM 12263 O O . THR B 1 704 ? 13.094 -17.562 21.281 1 88.5 704 THR B O 1
ATOM 12266 N N . ASN B 1 705 ? 13.523 -18.922 19.562 1 79.12 705 ASN B N 1
ATOM 12267 C CA . ASN B 1 705 ? 12.336 -19.719 19.828 1 79.12 705 ASN B CA 1
ATOM 12268 C C . ASN B 1 705 ? 12.43 -20.469 21.156 1 79.12 705 ASN B C 1
ATOM 12270 O O . ASN B 1 705 ? 11.438 -20.578 21.875 1 79.12 705 ASN B O 1
ATOM 12274 N N . GLU B 1 706 ? 13.57 -21 21.406 1 84.44 706 GLU B N 1
ATOM 12275 C CA . GLU B 1 706 ? 13.805 -21.703 22.672 1 84.44 706 GLU B CA 1
ATOM 12276 C C . GLU B 1 706 ? 13.672 -20.75 23.859 1 84.44 706 GLU B C 1
ATOM 12278 O O . GLU B 1 706 ? 13.086 -21.109 24.875 1 84.44 706 GLU B O 1
ATOM 12283 N N . LEU B 1 707 ? 14.219 -19.609 23.688 1 86 707 LEU B N 1
ATOM 12284 C CA . LEU B 1 707 ? 14.125 -18.609 24.75 1 86 707 LEU B CA 1
ATOM 12285 C C . LEU B 1 707 ? 12.672 -18.203 24.969 1 86 707 LEU B C 1
ATOM 12287 O O . LEU B 1 707 ? 12.25 -18 26.125 1 86 707 LEU B O 1
ATOM 12291 N N . ASN B 1 708 ? 11.961 -18.047 23.969 1 77.25 708 ASN B N 1
ATOM 12292 C CA . ASN B 1 708 ? 10.562 -17.625 24.047 1 77.25 708 ASN B CA 1
ATOM 12293 C C . ASN B 1 708 ? 9.711 -18.688 24.734 1 77.25 708 ASN B C 1
ATOM 12295 O O . ASN B 1 708 ? 8.727 -18.359 25.391 1 77.25 708 ASN B O 1
ATOM 12299 N N . SER B 1 709 ? 10.023 -19.938 24.531 1 75.94 709 SER B N 1
ATOM 12300 C CA . SER B 1 709 ? 9.273 -21.047 25.109 1 75.94 709 SER B CA 1
ATOM 12301 C C . SER B 1 709 ? 9.648 -21.297 26.562 1 75.94 709 SER B C 1
ATOM 12303 O O . SER B 1 709 ? 8.922 -21.969 27.297 1 75.94 709 SER B O 1
ATOM 12305 N N . SER B 1 710 ? 10.711 -20.656 26.922 1 82.44 710 SER B N 1
ATOM 12306 C CA . SER B 1 710 ? 11.172 -20.844 28.281 1 82.44 710 SER B CA 1
ATOM 12307 C C . SER B 1 710 ? 10.414 -19.938 29.25 1 82.44 710 SER B C 1
ATOM 12309 O O . SER B 1 710 ? 10.078 -18.797 28.922 1 82.44 710 SER B O 1
ATOM 12311 N N . GLU B 1 711 ? 9.938 -20.422 30.406 1 77.38 711 GLU B N 1
ATOM 12312 C CA . GLU B 1 711 ? 9.234 -19.641 31.422 1 77.38 711 GLU B CA 1
ATOM 12313 C C . GLU B 1 711 ? 10.141 -18.578 32.031 1 77.38 711 GLU B C 1
ATOM 12315 O O . GLU B 1 711 ? 9.695 -17.453 32.281 1 77.38 711 GLU B O 1
ATOM 12320 N N . ASN B 1 712 ? 11.43 -18.969 32.219 1 85.69 712 ASN B N 1
ATOM 12321 C CA . ASN B 1 712 ? 12.414 -18.031 32.781 1 85.69 712 ASN B CA 1
ATOM 12322 C C . ASN B 1 712 ? 13.672 -17.984 31.906 1 85.69 712 ASN B C 1
ATOM 12324 O O . ASN B 1 712 ? 14.695 -18.578 32.25 1 85.69 712 ASN B O 1
ATOM 12328 N N . PRO B 1 713 ? 13.586 -17.219 30.844 1 90.12 713 PRO B N 1
ATOM 12329 C CA . PRO B 1 713 ? 14.734 -17.156 29.938 1 90.12 713 PRO B CA 1
ATOM 12330 C C . PRO B 1 713 ? 15.961 -16.5 30.578 1 90.12 713 PRO B C 1
ATOM 12332 O O . PRO B 1 713 ? 15.82 -15.539 31.328 1 90.12 713 PRO B O 1
ATOM 12335 N N . LYS B 1 714 ? 17.094 -17.125 30.359 1 91.38 714 LYS B N 1
ATOM 12336 C CA . LYS B 1 714 ? 18.359 -16.625 30.891 1 91.38 714 LYS B CA 1
ATOM 12337 C C . LYS B 1 714 ? 19.375 -16.438 29.766 1 91.38 714 LYS B C 1
ATOM 12339 O O . LYS B 1 714 ? 19.406 -17.219 28.812 1 91.38 714 LYS B O 1
ATOM 12344 N N . LEU B 1 715 ? 20.125 -15.336 29.844 1 93.06 715 LEU B N 1
ATOM 12345 C CA . LEU B 1 715 ? 21.281 -15.094 29.016 1 93.06 715 LEU B CA 1
ATOM 12346 C C . LEU B 1 715 ? 22.547 -15.008 29.844 1 93.06 715 LEU B C 1
ATOM 12348 O O . LEU B 1 715 ? 22.625 -14.219 30.797 1 93.06 715 LEU B O 1
ATOM 12352 N N . LYS B 1 716 ? 23.609 -15.742 29.516 1 90.5 716 LYS B N 1
ATOM 12353 C CA . LYS B 1 716 ? 24.844 -15.844 30.312 1 90.5 716 LYS B CA 1
ATOM 12354 C C . LYS B 1 716 ? 24.531 -15.914 31.797 1 90.5 716 LYS B C 1
ATOM 12356 O O . LYS B 1 716 ? 25.078 -15.156 32.594 1 90.5 716 LYS B O 1
ATOM 12361 N N . ASP B 1 717 ? 23.531 -16.578 32.281 1 86.38 717 ASP B N 1
ATOM 12362 C CA . ASP B 1 717 ? 23.141 -16.875 33.656 1 86.38 717 ASP B CA 1
ATOM 12363 C C . ASP B 1 717 ? 22.391 -15.688 34.281 1 86.38 717 ASP B C 1
ATOM 12365 O O . ASP B 1 717 ? 22.219 -15.625 35.5 1 86.38 717 ASP B O 1
ATOM 12369 N N . LYS B 1 718 ? 22.031 -14.734 33.531 1 93.38 718 LYS B N 1
ATOM 12370 C CA . LYS B 1 718 ? 21.25 -13.594 34 1 93.38 718 LYS B CA 1
ATOM 12371 C C . LYS B 1 718 ? 19.812 -13.664 33.469 1 93.38 718 LYS B C 1
ATOM 12373 O O . LYS B 1 718 ? 19.578 -14.117 32.344 1 93.38 718 LYS B O 1
ATOM 12378 N N . ASN B 1 719 ? 18.984 -13.133 34.281 1 92.75 719 ASN B N 1
ATOM 12379 C CA . ASN B 1 719 ? 17.578 -13.109 33.875 1 92.75 719 ASN B CA 1
ATOM 12380 C C . ASN B 1 719 ? 17.359 -12.141 32.719 1 92.75 719 ASN B C 1
ATOM 12382 O O . ASN B 1 719 ? 17.906 -11.039 32.719 1 92.75 719 ASN B O 1
ATOM 12386 N N . ALA B 1 720 ? 16.656 -12.641 31.75 1 93.56 720 ALA B N 1
ATOM 12387 C CA . ALA B 1 720 ? 16.422 -11.82 30.562 1 93.56 720 ALA B CA 1
ATOM 12388 C C . ALA B 1 720 ? 14.945 -11.758 30.234 1 93.56 720 ALA B C 1
ATOM 12390 O O . ALA B 1 720 ? 14.195 -12.703 30.5 1 93.56 720 ALA B O 1
ATOM 12391 N N . LEU B 1 721 ? 14.484 -10.617 29.812 1 90.94 721 LEU B N 1
ATOM 12392 C CA . LEU B 1 721 ? 13.156 -10.438 29.234 1 90.94 721 LEU B CA 1
ATOM 12393 C C . LEU B 1 721 ? 13.234 -10.32 27.719 1 90.94 721 LEU B C 1
ATOM 12395 O O . LEU B 1 721 ? 13.977 -9.484 27.188 1 90.94 721 LEU B O 1
ATOM 12399 N N . ILE B 1 722 ? 12.516 -11.203 27.078 1 89.38 722 ILE B N 1
ATOM 12400 C CA . ILE B 1 722 ? 12.547 -11.219 25.625 1 89.38 722 ILE B CA 1
ATOM 12401 C C . ILE B 1 722 ? 11.156 -10.883 25.078 1 89.38 722 ILE B C 1
ATOM 12403 O O . ILE B 1 722 ? 10.156 -11.469 25.5 1 89.38 722 ILE B O 1
ATOM 12407 N N . ARG B 1 723 ? 11.133 -9.914 24.172 1 85.62 723 ARG B N 1
ATOM 12408 C CA . ARG B 1 723 ? 9.883 -9.516 23.531 1 85.62 723 ARG B CA 1
ATOM 12409 C C . ARG B 1 723 ? 10 -9.57 22.016 1 85.62 723 ARG B C 1
ATOM 12411 O O . ARG B 1 723 ? 11.031 -9.188 21.453 1 85.62 723 ARG B O 1
ATOM 12418 N N . PHE B 1 724 ? 8.945 -10.109 21.344 1 81.44 724 PHE B N 1
ATOM 12419 C CA . PHE B 1 724 ? 8.898 -10.211 19.891 1 81.44 724 PHE B CA 1
ATOM 12420 C C . PHE B 1 724 ? 7.961 -9.156 19.297 1 81.44 724 PHE B C 1
ATOM 12422 O O . PHE B 1 724 ? 6.848 -8.969 19.797 1 81.44 724 PHE B O 1
ATOM 12429 N N . HIS B 1 725 ? 8.547 -8.375 18.344 1 81.25 725 HIS B N 1
ATOM 12430 C CA . HIS B 1 725 ? 7.77 -7.387 17.594 1 81.25 725 HIS B CA 1
ATOM 12431 C C . HIS B 1 725 ? 7.945 -7.559 16.094 1 81.25 725 HIS B C 1
ATOM 12433 O O . HIS B 1 725 ? 8.82 -8.305 15.648 1 81.25 725 HIS B O 1
ATOM 12439 N N . ARG B 1 726 ? 7.121 -6.977 15.328 1 81.56 726 ARG B N 1
ATOM 12440 C CA . ARG B 1 726 ? 7.277 -6.918 13.875 1 81.56 726 ARG B CA 1
ATOM 12441 C C . ARG B 1 726 ? 7.941 -5.613 13.453 1 81.56 726 ARG B C 1
ATOM 12443 O O . ARG B 1 726 ? 7.746 -4.574 14.086 1 81.56 726 ARG B O 1
ATOM 12450 N N . ILE B 1 727 ? 8.773 -5.734 12.484 1 89.88 727 ILE B N 1
ATOM 12451 C CA . ILE B 1 727 ? 9.297 -4.531 11.852 1 89.88 727 ILE B CA 1
ATOM 12452 C C . ILE B 1 727 ? 8.273 -3.984 10.859 1 89.88 727 ILE B C 1
ATOM 12454 O O . ILE B 1 727 ? 8.125 -4.52 9.758 1 89.88 727 ILE B O 1
ATOM 12458 N N . LEU B 1 728 ? 7.641 -2.934 11.242 1 81.25 728 LEU B N 1
ATOM 12459 C CA . LEU B 1 728 ? 6.648 -2.328 10.359 1 81.25 728 LEU B CA 1
ATOM 12460 C C . LEU B 1 728 ? 7.117 -0.962 9.867 1 81.25 728 LEU B C 1
ATOM 12462 O O . LEU B 1 728 ? 7.598 -0.148 10.656 1 81.25 728 LEU B O 1
ATOM 12466 N N . ASP B 1 729 ? 7.086 -0.758 8.57 1 86.88 729 ASP B N 1
ATOM 12467 C CA . ASP B 1 729 ? 7.266 0.586 8.031 1 86.88 729 ASP B CA 1
ATOM 12468 C C . ASP B 1 729 ? 6.039 1.454 8.289 1 86.88 729 ASP B C 1
ATOM 12470 O O . ASP B 1 729 ? 4.969 1.211 7.727 1 86.88 729 ASP B O 1
ATOM 12474 N N . PRO B 1 730 ? 6.133 2.406 9.102 1 80.69 730 PRO B N 1
ATOM 12475 C CA . PRO B 1 730 ? 4.938 3.172 9.461 1 80.69 730 PRO B CA 1
ATOM 12476 C C . PRO B 1 730 ? 4.336 3.928 8.273 1 80.69 730 PRO B C 1
ATOM 12478 O O . PRO B 1 730 ? 3.137 4.211 8.258 1 80.69 730 PRO B O 1
ATOM 12481 N N . GLN B 1 731 ? 5.133 4.277 7.293 1 82.25 731 GLN B N 1
ATOM 12482 C CA . GLN B 1 731 ? 4.664 5.066 6.16 1 82.25 731 GLN B CA 1
ATOM 12483 C C . GLN B 1 731 ? 3.902 4.199 5.164 1 82.25 731 GLN B C 1
ATOM 12485 O O . GLN B 1 731 ? 2.883 4.621 4.613 1 82.25 731 GLN B O 1
ATOM 12490 N N . THR B 1 732 ? 4.422 2.988 4.918 1 77.5 732 THR B N 1
ATOM 12491 C CA . THR B 1 732 ? 3.822 2.123 3.91 1 77.5 732 THR B CA 1
ATOM 12492 C C . THR B 1 732 ? 3.031 0.996 4.566 1 77.5 732 THR B C 1
ATOM 12494 O O . THR B 1 732 ? 2.23 0.327 3.906 1 77.5 732 THR B O 1
ATOM 12497 N N . GLN B 1 733 ? 3.258 0.702 5.844 1 69.38 733 GLN B N 1
ATOM 12498 C CA . GLN B 1 733 ? 2.631 -0.369 6.613 1 69.38 733 GLN B CA 1
ATOM 12499 C C . GLN B 1 733 ? 3.113 -1.738 6.141 1 69.38 733 GLN B C 1
ATOM 12501 O O . GLN B 1 733 ? 2.502 -2.76 6.457 1 69.38 733 GLN B O 1
ATOM 12506 N N . MET B 1 734 ? 4.215 -1.696 5.457 1 80.62 734 MET B N 1
ATOM 12507 C CA . MET B 1 734 ? 4.793 -2.957 4.996 1 80.62 734 MET B CA 1
ATOM 12508 C C . MET B 1 734 ? 5.457 -3.701 6.152 1 80.62 734 MET B C 1
ATOM 12510 O O . MET B 1 734 ? 6.137 -3.094 6.98 1 80.62 734 MET B O 1
ATOM 12514 N N . ASP B 1 735 ? 5.195 -5.031 6.195 1 82 735 ASP B N 1
ATOM 12515 C CA . ASP B 1 735 ? 5.883 -5.902 7.145 1 82 735 ASP B CA 1
ATOM 12516 C C . ASP B 1 735 ? 7.285 -6.254 6.648 1 82 735 ASP B C 1
ATOM 12518 O O . ASP B 1 735 ? 7.438 -6.895 5.609 1 82 735 ASP B O 1
ATOM 12522 N N . LEU B 1 736 ? 8.305 -5.871 7.395 1 90.81 736 LEU B N 1
ATOM 12523 C CA . LEU B 1 736 ? 9.68 -5.969 6.918 1 90.81 736 LEU B CA 1
ATOM 12524 C C . LEU B 1 736 ? 10.422 -7.09 7.637 1 90.81 736 LEU B C 1
ATOM 12526 O O . LEU B 1 736 ? 11.594 -7.348 7.344 1 90.81 736 LEU B O 1
ATOM 12530 N N . GLY B 1 737 ? 9.82 -7.73 8.641 1 89.12 737 GLY B N 1
ATOM 12531 C CA . GLY B 1 737 ? 10.461 -8.812 9.367 1 89.12 737 GLY B CA 1
ATOM 12532 C C . GLY B 1 737 ? 10.188 -8.773 10.859 1 89.12 737 GLY B C 1
ATOM 12533 O O . GLY B 1 737 ? 9.156 -8.258 11.289 1 89.12 737 GLY B O 1
ATOM 12534 N N . ALA B 1 738 ? 11.164 -9.383 11.625 1 87.31 738 ALA B N 1
ATOM 12535 C CA . ALA B 1 738 ? 10.961 -9.508 13.062 1 87.31 738 ALA B CA 1
ATOM 12536 C C . ALA B 1 738 ? 11.953 -8.633 13.836 1 87.31 738 ALA B C 1
ATOM 12538 O O . ALA B 1 738 ? 13.094 -8.461 13.414 1 87.31 738 ALA B O 1
ATOM 12539 N N . LYS B 1 739 ? 11.453 -8.078 14.836 1 92.5 739 LYS B N 1
ATOM 12540 C CA . LYS B 1 739 ? 12.273 -7.359 15.805 1 92.5 739 LYS B CA 1
ATOM 12541 C C . LYS B 1 739 ? 12.219 -8.031 17.172 1 92.5 739 LYS B C 1
ATOM 12543 O O . LYS B 1 739 ? 11.141 -8.242 17.719 1 92.5 739 LYS B O 1
ATOM 12548 N N . ILE B 1 740 ? 13.352 -8.406 17.703 1 92.5 740 ILE B N 1
ATOM 12549 C CA . ILE B 1 740 ? 13.43 -9.055 19.016 1 92.5 740 ILE B CA 1
ATOM 12550 C C . ILE B 1 740 ? 14.156 -8.148 20 1 92.5 740 ILE B C 1
ATOM 12552 O O . ILE B 1 740 ? 15.273 -7.695 19.734 1 92.5 740 ILE B O 1
ATOM 12556 N N . VAL B 1 741 ? 13.531 -7.859 21.078 1 93.44 741 VAL B N 1
ATOM 12557 C CA . VAL B 1 741 ? 14.094 -6.98 22.094 1 93.44 741 VAL B CA 1
ATOM 12558 C C . VAL B 1 741 ? 14.562 -7.812 23.297 1 93.44 741 VAL B C 1
ATOM 12560 O O . VAL B 1 741 ? 13.797 -8.609 23.844 1 93.44 741 VAL B O 1
ATOM 12563 N N . PHE B 1 742 ? 15.828 -7.68 23.625 1 95.5 742 PHE B N 1
ATOM 12564 C CA . PHE B 1 742 ? 16.438 -8.32 24.781 1 95.5 742 PHE B CA 1
ATOM 12565 C C . PHE B 1 742 ? 16.672 -7.312 25.906 1 95.5 742 PHE B C 1
ATOM 12567 O O . PHE B 1 742 ? 17.359 -6.309 25.703 1 95.5 742 PHE B O 1
ATOM 12574 N N . LYS B 1 743 ? 16.062 -7.523 27 1 94.31 743 LYS B N 1
ATOM 12575 C CA . LYS B 1 743 ? 16.281 -6.664 28.172 1 94.31 743 LYS B CA 1
ATOM 12576 C C . LYS B 1 743 ? 16.891 -7.449 29.328 1 94.31 743 LYS B C 1
ATOM 12578 O O . LYS B 1 743 ? 16.375 -8.508 29.703 1 94.31 743 LYS B O 1
ATOM 12583 N N . ILE B 1 744 ? 17.938 -7.023 29.812 1 94.25 744 ILE B N 1
ATOM 12584 C CA . ILE B 1 744 ? 18.609 -7.566 30.984 1 94.25 744 ILE B CA 1
ATOM 12585 C C . ILE B 1 744 ? 18.562 -6.547 32.125 1 94.25 744 ILE B C 1
ATOM 12587 O O . ILE B 1 744 ? 19.5 -5.762 32.312 1 94.25 744 ILE B O 1
ATOM 12591 N N . PRO B 1 745 ? 17.562 -6.66 32.938 1 91.06 745 PRO B N 1
ATOM 12592 C CA . PRO B 1 745 ? 17.312 -5.633 33.969 1 91.06 745 PRO B CA 1
ATOM 12593 C C . PRO B 1 745 ? 18.5 -5.438 34.906 1 91.06 745 PRO B C 1
ATOM 12595 O O . PRO B 1 745 ? 18.828 -4.301 35.25 1 91.06 745 PRO B O 1
ATOM 12598 N N . ASP B 1 746 ? 19.188 -6.496 35.312 1 90.56 746 ASP B N 1
ATOM 12599 C CA . ASP B 1 746 ? 20.281 -6.434 36.281 1 90.56 746 ASP B CA 1
ATOM 12600 C C . ASP B 1 746 ? 21.422 -5.559 35.781 1 90.56 746 ASP B C 1
ATOM 12602 O O . ASP B 1 746 ? 22.172 -4.98 36.562 1 90.56 746 ASP B O 1
ATOM 12606 N N . MET B 1 747 ? 21.562 -5.418 34.5 1 92.38 747 MET B N 1
ATOM 12607 C CA . MET B 1 747 ? 22.656 -4.66 33.875 1 92.38 747 MET B CA 1
ATOM 12608 C C . MET B 1 747 ? 22.125 -3.396 33.219 1 92.38 747 MET B C 1
ATOM 12610 O O . MET B 1 747 ? 22.891 -2.658 32.594 1 92.38 747 MET B O 1
ATOM 12614 N N . ASN B 1 748 ? 20.875 -3.115 33.219 1 92.19 748 ASN B N 1
ATOM 12615 C CA . ASN B 1 748 ? 20.25 -2.012 32.5 1 92.19 748 ASN B CA 1
ATOM 12616 C C . ASN B 1 748 ? 20.625 -2.02 31.031 1 92.19 748 ASN B C 1
ATOM 12618 O O . ASN B 1 748 ? 21.016 -0.99 30.469 1 92.19 748 ASN B O 1
ATOM 12622 N N . LEU B 1 749 ? 20.656 -3.223 30.531 1 94.25 749 LEU B N 1
ATOM 12623 C CA . LEU B 1 749 ? 21.016 -3.428 29.141 1 94.25 749 LEU B CA 1
ATOM 12624 C C . LEU B 1 749 ? 19.797 -3.777 28.297 1 94.25 749 LEU B C 1
ATOM 12626 O O . LEU B 1 749 ? 18.984 -4.617 28.688 1 94.25 749 LEU B O 1
ATOM 12630 N N . GLU B 1 750 ? 19.641 -2.973 27.266 1 94.94 750 GLU B N 1
ATOM 12631 C CA . GLU B 1 750 ? 18.578 -3.26 26.297 1 94.94 750 GLU B CA 1
ATOM 12632 C C . GLU B 1 750 ? 19.125 -3.275 24.875 1 94.94 750 GLU B C 1
ATOM 12634 O O . GLU B 1 750 ? 19.797 -2.334 24.453 1 94.94 750 GLU B O 1
ATOM 12639 N N . LYS B 1 751 ? 18.891 -4.379 24.203 1 96.19 751 LYS B N 1
ATOM 12640 C CA . LYS B 1 751 ? 19.328 -4.527 22.812 1 96.19 751 LYS B CA 1
ATOM 12641 C C . LYS B 1 751 ? 18.172 -4.961 21.906 1 96.19 751 LYS B C 1
ATOM 12643 O O . LYS B 1 751 ? 17.297 -5.711 22.344 1 96.19 751 LYS B O 1
ATOM 12648 N N . GLU B 1 752 ? 18.172 -4.438 20.719 1 96.69 752 GLU B N 1
ATOM 12649 C CA . GLU B 1 752 ? 17.188 -4.809 19.703 1 96.69 752 GLU B CA 1
ATOM 12650 C C . GLU B 1 752 ? 17.859 -5.488 18.516 1 96.69 752 GLU B C 1
ATOM 12652 O O . GLU B 1 752 ? 18.797 -4.949 17.922 1 96.69 752 GLU B O 1
ATOM 12657 N N . ILE B 1 753 ? 17.406 -6.652 18.188 1 97.5 753 ILE B N 1
ATOM 12658 C CA . ILE B 1 753 ? 17.906 -7.332 17 1 97.5 753 ILE B CA 1
ATOM 12659 C C . ILE B 1 753 ? 16.812 -7.391 15.938 1 97.5 753 ILE B C 1
ATOM 12661 O O . ILE B 1 753 ? 15.711 -7.895 16.188 1 97.5 753 ILE B O 1
ATOM 12665 N N . TYR B 1 754 ? 17.141 -6.832 14.812 1 97.5 754 TYR B N 1
ATOM 12666 C CA . TYR B 1 754 ? 16.25 -6.832 13.664 1 97.5 754 TYR B CA 1
ATOM 12667 C C . TYR B 1 754 ? 16.578 -7.965 12.703 1 97.5 754 TYR B C 1
ATOM 12669 O O . TYR B 1 754 ? 17.656 -7.98 12.109 1 97.5 754 TYR B O 1
ATOM 12677 N N . LEU B 1 755 ? 15.664 -8.914 12.625 1 94.94 755 LEU B N 1
ATOM 12678 C CA . LEU B 1 755 ? 15.781 -9.984 11.641 1 94.94 755 LEU B CA 1
ATOM 12679 C C . LEU B 1 755 ? 14.992 -9.656 10.375 1 94.94 755 LEU B C 1
ATOM 12681 O O . LEU B 1 755 ? 13.828 -10.039 10.25 1 94.94 755 LEU B O 1
ATOM 12685 N N . ILE B 1 756 ? 15.719 -9.086 9.438 1 95.5 756 ILE B N 1
ATOM 12686 C CA . ILE B 1 756 ? 15.062 -8.562 8.242 1 95.5 756 ILE B CA 1
ATOM 12687 C C . ILE B 1 756 ? 14.477 -9.719 7.43 1 95.5 756 ILE B C 1
ATOM 12689 O O . ILE B 1 756 ? 15.133 -10.75 7.254 1 95.5 756 ILE B O 1
ATOM 12693 N N . SER B 1 757 ? 13.266 -9.57 6.984 1 92 757 SER B N 1
ATOM 12694 C CA . SER B 1 757 ? 12.547 -10.547 6.164 1 92 757 SER B CA 1
ATOM 12695 C C . SER B 1 757 ? 12.43 -11.883 6.879 1 92 757 SER B C 1
ATOM 12697 O O . SER B 1 757 ? 12.461 -12.938 6.242 1 92 757 SER B O 1
ATOM 12699 N N . ASP B 1 758 ? 12.508 -11.922 8.203 1 85.31 758 ASP B N 1
ATOM 12700 C CA . ASP B 1 758 ? 12.375 -13.109 9.039 1 85.31 758 ASP B CA 1
ATOM 12701 C C . ASP B 1 758 ? 13.461 -14.133 8.711 1 85.31 758 ASP B C 1
ATOM 12703 O O . ASP B 1 758 ? 13.219 -15.344 8.789 1 85.31 758 ASP B O 1
ATOM 12707 N N . GLY B 1 759 ? 14.531 -13.641 8.172 1 89.25 759 GLY B N 1
ATOM 12708 C CA . GLY B 1 759 ? 15.672 -14.5 7.902 1 89.25 759 GLY B CA 1
ATOM 12709 C C . GLY B 1 759 ? 15.688 -15.047 6.484 1 89.25 759 GLY B C 1
ATOM 12710 O O . GLY B 1 759 ? 16.625 -15.742 6.094 1 89.25 759 GLY B O 1
ATOM 12711 N N . SER B 1 760 ? 14.695 -14.766 5.707 1 88.88 760 SER B N 1
ATOM 12712 C CA . SER B 1 760 ? 14.695 -15.125 4.293 1 88.88 760 SER B CA 1
ATOM 12713 C C . SER B 1 760 ? 15.477 -14.109 3.465 1 88.88 760 SER B C 1
ATOM 12715 O O . SER B 1 760 ? 15.812 -13.031 3.947 1 88.88 760 SER B O 1
ATOM 12717 N N . PRO B 1 761 ? 15.82 -14.516 2.242 1 92.31 761 PRO B N 1
ATOM 12718 C CA . PRO B 1 761 ? 16.547 -13.547 1.42 1 92.31 761 PRO B CA 1
ATOM 12719 C C . PRO B 1 761 ? 15.82 -12.211 1.292 1 92.31 761 PRO B C 1
ATOM 12721 O O . PRO B 1 761 ? 14.664 -12.172 0.873 1 92.31 761 PRO B O 1
ATOM 12724 N N . VAL B 1 762 ? 16.5 -11.109 1.562 1 94.88 762 VAL B N 1
ATOM 12725 C CA . VAL B 1 762 ? 15.891 -9.805 1.792 1 94.88 762 VAL B CA 1
ATOM 12726 C C . VAL B 1 762 ? 15.398 -9.219 0.468 1 94.88 762 VAL B C 1
ATOM 12728 O O . VAL B 1 762 ? 14.453 -8.438 0.442 1 94.88 762 VAL B O 1
ATOM 12731 N N . ASN B 1 763 ? 16.016 -9.602 -0.638 1 92.38 763 ASN B N 1
ATOM 12732 C CA . ASN B 1 763 ? 15.641 -8.984 -1.91 1 92.38 763 ASN B CA 1
ATOM 12733 C C . ASN B 1 763 ? 14.219 -9.352 -2.322 1 92.38 763 ASN B C 1
ATOM 12735 O O . ASN B 1 763 ? 13.562 -8.594 -3.033 1 92.38 763 ASN B O 1
ATOM 12739 N N . PHE B 1 764 ? 13.719 -10.438 -1.818 1 90.88 764 PHE B N 1
ATOM 12740 C CA . PHE B 1 764 ? 12.375 -10.867 -2.184 1 90.88 764 PHE B CA 1
ATOM 12741 C C . PHE B 1 764 ? 11.32 -10.047 -1.453 1 90.88 764 PHE B C 1
ATOM 12743 O O . PHE B 1 764 ? 10.148 -10.047 -1.835 1 90.88 764 PHE B O 1
ATOM 12750 N N . LEU B 1 765 ? 11.781 -9.367 -0.396 1 89.69 765 LEU B N 1
ATOM 12751 C CA . LEU B 1 765 ? 10.875 -8.43 0.263 1 89.69 765 LEU B CA 1
ATOM 12752 C C . LEU B 1 765 ? 10.359 -7.395 -0.724 1 89.69 765 LEU B C 1
ATOM 12754 O O . LEU B 1 765 ? 9.242 -6.895 -0.575 1 89.69 765 LEU B O 1
ATOM 12758 N N . PHE B 1 766 ? 11.211 -7.129 -1.666 1 90.44 766 PHE B N 1
ATOM 12759 C CA . PHE B 1 766 ? 10.867 -6.137 -2.68 1 90.44 766 PHE B CA 1
ATOM 12760 C C . PHE B 1 766 ? 10.812 -6.777 -4.062 1 90.44 766 PHE B C 1
ATOM 12762 O O . PHE B 1 766 ? 11.32 -6.211 -5.031 1 90.44 766 PHE B O 1
ATOM 12769 N N . PHE B 1 767 ? 10.375 -7.949 -4.164 1 88.56 767 PHE B N 1
ATOM 12770 C CA . PHE B 1 767 ? 9.914 -8.672 -5.34 1 88.56 767 PHE B CA 1
ATOM 12771 C C . PHE B 1 767 ? 11.086 -9.188 -6.16 1 88.56 767 PHE B C 1
ATOM 12773 O O . PHE B 1 767 ? 10.961 -9.414 -7.367 1 88.56 767 PHE B O 1
ATOM 12780 N N . GLY B 1 768 ? 12.227 -9.211 -5.605 1 90.12 768 GLY B N 1
ATOM 12781 C CA . GLY B 1 768 ? 13.359 -9.852 -6.25 1 90.12 768 GLY B CA 1
ATOM 12782 C C . GLY B 1 768 ? 14.086 -8.938 -7.227 1 90.12 768 GLY B C 1
ATOM 12783 O O . GLY B 1 768 ? 14.195 -7.734 -6.996 1 90.12 768 GLY B O 1
ATOM 12784 N N . VAL B 1 769 ? 14.688 -9.57 -8.234 1 92.19 769 VAL B N 1
ATOM 12785 C CA . VAL B 1 769 ? 15.438 -8.844 -9.258 1 92.19 769 VAL B CA 1
ATOM 12786 C C . VAL B 1 769 ? 14.516 -8.492 -10.422 1 92.19 769 VAL B C 1
ATOM 12788 O O . VAL B 1 769 ? 13.695 -9.312 -10.852 1 92.19 769 VAL B O 1
ATOM 12791 N N . PRO B 1 770 ? 14.656 -7.312 -10.953 1 93.81 770 PRO B N 1
ATOM 12792 C CA . PRO B 1 770 ? 13.766 -6.879 -12.031 1 93.81 770 PRO B CA 1
ATOM 12793 C C . PRO B 1 770 ? 13.922 -7.715 -13.305 1 93.81 770 PRO B C 1
ATOM 12795 O O . PRO B 1 770 ? 14.984 -8.289 -13.539 1 93.81 770 PRO B O 1
ATOM 12798 N N . THR B 1 771 ? 12.898 -7.668 -14.117 1 94.69 771 THR B N 1
ATOM 12799 C CA . THR B 1 771 ? 12.773 -8.531 -15.289 1 94.69 771 THR B CA 1
ATOM 12800 C C . THR B 1 771 ? 13.875 -8.234 -16.297 1 94.69 771 THR B C 1
ATOM 12802 O O . THR B 1 771 ? 14.375 -9.141 -16.969 1 94.69 771 THR B O 1
ATOM 12805 N N . GLU B 1 772 ? 14.273 -6.984 -16.422 1 94.69 772 GLU B N 1
ATOM 12806 C CA . GLU B 1 772 ? 15.273 -6.609 -17.406 1 94.69 772 GLU B CA 1
ATOM 12807 C C . GLU B 1 772 ? 16.594 -7.355 -17.172 1 94.69 772 GLU B C 1
ATOM 12809 O O . GLU B 1 772 ? 17.234 -7.797 -18.125 1 94.69 772 GLU B O 1
ATOM 12814 N N . SER B 1 773 ? 16.938 -7.535 -15.961 1 93.75 773 SER B N 1
ATOM 12815 C CA . SER B 1 773 ? 18.172 -8.227 -15.609 1 93.75 773 SER B CA 1
ATOM 12816 C C . SER B 1 773 ? 18 -9.734 -15.672 1 93.75 773 SER B C 1
ATOM 12818 O O . SER B 1 773 ? 18.953 -10.461 -15.953 1 93.75 773 SER B O 1
ATOM 12820 N N . MET B 1 774 ? 16.844 -10.219 -15.453 1 95.56 774 MET B N 1
ATOM 12821 C CA . MET B 1 774 ? 16.578 -11.656 -15.383 1 95.56 774 MET B CA 1
ATOM 12822 C C . MET B 1 774 ? 16.297 -12.227 -16.766 1 95.56 774 MET B C 1
ATOM 12824 O O . MET B 1 774 ? 16.359 -13.438 -16.969 1 95.56 774 MET B O 1
ATOM 12828 N N . ASP B 1 775 ? 16.078 -11.383 -17.766 1 96.88 775 ASP B N 1
ATOM 12829 C CA . ASP B 1 775 ? 15.672 -11.789 -19.109 1 96.88 775 ASP B CA 1
ATOM 12830 C C . ASP B 1 775 ? 16.672 -12.781 -19.703 1 96.88 775 ASP B C 1
ATOM 12832 O O . ASP B 1 775 ? 16.281 -13.875 -20.125 1 96.88 775 ASP B O 1
ATOM 12836 N N . PRO B 1 776 ? 17.953 -12.469 -19.641 1 96.38 776 PRO B N 1
ATOM 12837 C CA . PRO B 1 776 ? 18.891 -13.43 -20.234 1 96.38 776 PRO B CA 1
ATOM 12838 C C . PRO B 1 776 ? 18.953 -14.75 -19.453 1 96.38 776 PRO B C 1
ATOM 12840 O O . PRO B 1 776 ? 19.141 -15.805 -20.062 1 96.38 776 PRO B O 1
ATOM 12843 N N . ILE B 1 777 ? 18.766 -14.742 -18.203 1 96.06 777 ILE B N 1
ATOM 12844 C CA . ILE B 1 777 ? 18.906 -15.922 -17.359 1 96.06 777 ILE B CA 1
ATOM 12845 C C . ILE B 1 777 ? 17.703 -16.844 -17.562 1 96.06 777 ILE B C 1
ATOM 12847 O O . ILE B 1 777 ? 17.875 -18.047 -17.781 1 96.06 777 ILE B O 1
ATOM 12851 N N . ILE B 1 778 ? 16.531 -16.281 -17.547 1 97.19 778 ILE B N 1
ATOM 12852 C CA . ILE B 1 778 ? 15.312 -17.062 -17.688 1 97.19 778 ILE B CA 1
ATOM 12853 C C . ILE B 1 778 ? 15.203 -17.578 -19.125 1 97.19 778 ILE B C 1
ATOM 12855 O O . ILE B 1 778 ? 14.695 -18.688 -19.375 1 97.19 778 ILE B O 1
ATOM 12859 N N . SER B 1 779 ? 15.766 -16.781 -20.047 1 97.81 779 SER B N 1
ATOM 12860 C CA . SER B 1 779 ? 15.812 -17.219 -21.438 1 97.81 779 SER B CA 1
ATOM 12861 C C . SER B 1 779 ? 16.703 -18.438 -21.594 1 97.81 779 SER B C 1
ATOM 12863 O O . SER B 1 779 ? 16.391 -19.359 -22.344 1 97.81 779 SER B O 1
ATOM 12865 N N . GLN B 1 780 ? 17.812 -18.438 -20.859 1 97.44 780 GLN B N 1
ATOM 12866 C CA . GLN B 1 780 ? 18.688 -19.609 -20.875 1 97.44 780 GLN B CA 1
ATOM 12867 C C . GLN B 1 780 ? 17.969 -20.828 -20.297 1 97.44 780 GLN B C 1
ATOM 12869 O O . GLN B 1 780 ? 18.125 -21.938 -20.812 1 97.44 780 GLN B O 1
ATOM 12874 N N . LEU B 1 781 ? 17.25 -20.625 -19.234 1 98 781 LEU B N 1
ATOM 12875 C CA . LEU B 1 781 ? 16.5 -21.719 -18.609 1 98 781 LEU B CA 1
ATOM 12876 C C . LEU B 1 781 ? 15.469 -22.281 -19.578 1 98 781 LEU B C 1
ATOM 12878 O O . LEU B 1 781 ? 15.328 -23.5 -19.703 1 98 781 LEU B O 1
ATOM 12882 N N . ALA B 1 782 ? 14.781 -21.391 -20.266 1 98.25 782 ALA B N 1
ATOM 12883 C CA . ALA B 1 782 ? 13.773 -21.797 -21.234 1 98.25 782 ALA B CA 1
ATOM 12884 C C . ALA B 1 782 ? 14.414 -22.562 -22.391 1 98.25 782 ALA B C 1
ATOM 12886 O O . ALA B 1 782 ? 13.922 -23.609 -22.797 1 98.25 782 ALA B O 1
ATOM 12887 N N . SER B 1 783 ? 15.539 -22.078 -22.891 1 98.12 783 SER B N 1
ATOM 12888 C CA . SER B 1 783 ? 16.203 -22.656 -24.047 1 98.12 783 SER B CA 1
ATOM 12889 C C . SER B 1 783 ? 16.734 -24.062 -23.734 1 98.12 783 SER B C 1
ATOM 12891 O O . SER B 1 783 ? 16.562 -24.984 -24.531 1 98.12 783 SER B O 1
ATOM 12893 N N . VAL B 1 784 ? 17.344 -24.141 -22.594 1 98.19 784 VAL B N 1
ATOM 12894 C CA . VAL B 1 784 ? 17.953 -25.422 -22.25 1 98.19 784 VAL B CA 1
ATOM 12895 C C . VAL B 1 784 ? 16.859 -26.453 -22 1 98.19 784 VAL B C 1
ATOM 12897 O O . VAL B 1 784 ? 17.031 -27.641 -22.312 1 98.19 784 VAL B O 1
ATOM 12900 N N . SER B 1 785 ? 15.734 -26.062 -21.438 1 98.38 785 SER B N 1
ATOM 12901 C CA . SER B 1 785 ? 14.594 -26.953 -21.234 1 98.38 785 SER B CA 1
ATOM 12902 C C . SER B 1 785 ? 14.008 -27.406 -22.562 1 98.38 785 SER B C 1
ATOM 12904 O O . SER B 1 785 ? 13.719 -28.594 -22.734 1 98.38 785 SER B O 1
ATOM 12906 N N . LEU B 1 786 ? 13.891 -26.5 -23.469 1 97.94 786 LEU B N 1
ATOM 12907 C CA . LEU B 1 786 ? 13.406 -26.828 -24.812 1 97.94 786 LEU B CA 1
ATOM 12908 C C . LEU B 1 786 ? 14.367 -27.766 -25.531 1 97.94 786 LEU B C 1
ATOM 12910 O O . LEU B 1 786 ? 13.938 -28.688 -26.219 1 97.94 786 LEU B O 1
ATOM 12914 N N . GLY B 1 787 ? 15.594 -27.422 -25.328 1 97.88 787 GLY B N 1
ATOM 12915 C CA . GLY B 1 787 ? 16.609 -28.281 -25.938 1 97.88 787 GLY B CA 1
ATOM 12916 C C . GLY B 1 787 ? 16.531 -29.719 -25.453 1 97.88 787 GLY B C 1
ATOM 12917 O O . GLY B 1 787 ? 16.688 -30.641 -26.266 1 97.88 787 GLY B O 1
ATOM 12918 N N . MET B 1 788 ? 16.344 -29.938 -24.188 1 98 788 MET B N 1
ATOM 12919 C CA . MET B 1 788 ? 16.219 -31.281 -23.625 1 98 788 MET B CA 1
ATOM 12920 C C . MET B 1 788 ? 15.031 -32 -24.234 1 98 788 MET B C 1
ATOM 12922 O O . MET B 1 788 ? 15.141 -33.188 -24.625 1 98 788 MET B O 1
ATOM 12926 N N . VAL B 1 789 ? 13.898 -31.359 -24.297 1 97.94 789 VAL B N 1
ATOM 12927 C CA . VAL B 1 789 ? 12.68 -31.953 -24.859 1 97.94 789 VAL B CA 1
ATOM 12928 C C . VAL B 1 789 ? 12.883 -32.281 -26.328 1 97.94 789 VAL B C 1
ATOM 12930 O O . VAL B 1 789 ? 12.445 -33.344 -26.797 1 97.94 789 VAL B O 1
ATOM 12933 N N . ASN B 1 790 ? 13.547 -31.391 -27.031 1 97.06 790 ASN B N 1
ATOM 12934 C CA . ASN B 1 790 ? 13.836 -31.641 -28.438 1 97.06 790 ASN B CA 1
ATOM 12935 C C . ASN B 1 790 ? 14.734 -32.875 -28.609 1 97.06 790 ASN B C 1
ATOM 12937 O O . ASN B 1 790 ? 14.531 -33.656 -29.531 1 97.06 790 ASN B O 1
ATOM 12941 N N . GLN B 1 791 ? 15.68 -32.969 -27.797 1 97.38 791 GLN B N 1
ATOM 12942 C CA . GLN B 1 791 ? 16.578 -34.125 -27.844 1 97.38 791 GLN B CA 1
ATOM 12943 C C . GLN B 1 791 ? 15.82 -35.406 -27.516 1 97.38 791 GLN B C 1
ATOM 12945 O O . GLN B 1 791 ? 16.094 -36.469 -28.109 1 97.38 791 GLN B O 1
ATOM 12950 N N . TYR B 1 792 ? 14.945 -35.344 -26.609 1 96.88 792 TYR B N 1
ATOM 12951 C CA . TYR B 1 792 ? 14.109 -36.5 -26.312 1 96.88 792 TYR B CA 1
ATOM 12952 C C . TYR B 1 792 ? 13.273 -36.906 -27.516 1 96.88 792 TYR B C 1
ATOM 12954 O O . TYR B 1 792 ? 13.219 -38.062 -27.875 1 96.88 792 TYR B O 1
ATOM 12962 N N . LYS B 1 793 ? 12.641 -35.938 -28.125 1 95.5 793 LYS B N 1
ATOM 12963 C CA . LYS B 1 793 ? 11.773 -36.188 -29.266 1 95.5 793 LYS B CA 1
ATOM 12964 C C . LYS B 1 793 ? 12.555 -36.781 -30.438 1 95.5 793 LYS B C 1
ATOM 12966 O O . LYS B 1 793 ? 12.031 -37.594 -31.188 1 95.5 793 LYS B O 1
ATOM 12971 N N . ASN B 1 794 ? 13.797 -36.438 -30.5 1 95.25 794 ASN B N 1
ATOM 12972 C CA . ASN B 1 794 ? 14.648 -36.938 -31.578 1 95.25 794 ASN B CA 1
ATOM 12973 C C . ASN B 1 794 ? 15.469 -38.125 -31.141 1 95.25 794 ASN B C 1
ATOM 12975 O O . ASN B 1 794 ? 16.391 -38.562 -31.859 1 95.25 794 ASN B O 1
ATOM 12979 N N . LYS B 1 795 ? 15.297 -38.625 -29.969 1 94.5 795 LYS B N 1
ATOM 12980 C CA . LYS B 1 795 ? 15.961 -39.812 -29.422 1 94.5 795 LYS B CA 1
ATOM 12981 C C . LYS B 1 795 ? 17.469 -39.594 -29.297 1 94.5 795 LYS B C 1
ATOM 12983 O O . LYS B 1 795 ? 18.25 -40.469 -29.641 1 94.5 795 LYS B O 1
ATOM 12988 N N . LYS B 1 796 ? 17.781 -38.438 -28.875 1 94.44 796 LYS B N 1
ATOM 12989 C CA . LYS B 1 796 ? 19.188 -38.062 -28.734 1 94.44 796 LYS B CA 1
ATOM 12990 C C . LYS B 1 796 ? 19.516 -37.594 -27.328 1 94.44 796 LYS B C 1
ATOM 12992 O O . LYS B 1 796 ? 20.422 -36.781 -27.125 1 94.44 796 LYS B O 1
ATOM 12997 N N . LEU B 1 797 ? 18.703 -37.938 -26.406 1 94.88 797 LEU B N 1
ATOM 12998 C CA . LEU B 1 797 ? 18.969 -37.562 -25.031 1 94.88 797 LEU B CA 1
ATOM 12999 C C . LEU B 1 797 ? 20.266 -38.188 -24.531 1 94.88 797 LEU B C 1
ATOM 13001 O O . LEU B 1 797 ? 20.547 -39.344 -24.766 1 94.88 797 LEU B O 1
ATOM 13005 N N . PRO B 1 798 ? 21.062 -37.438 -23.984 1 94.94 798 PRO B N 1
ATOM 13006 C CA . PRO B 1 798 ? 22.328 -38 -23.484 1 94.94 798 PRO B CA 1
ATOM 13007 C C . PRO B 1 798 ? 22.141 -38.938 -22.297 1 94.94 798 PRO B C 1
ATOM 13009 O O . PRO B 1 798 ? 21.031 -39 -21.734 1 94.94 798 PRO B O 1
ATOM 13012 N N . GLN B 1 799 ? 23.25 -39.594 -21.969 1 94.19 799 GLN B N 1
ATOM 13013 C CA . GLN B 1 799 ? 23.234 -40.5 -20.828 1 94.19 799 GLN B CA 1
ATOM 13014 C C . GLN B 1 799 ? 23 -39.75 -19.531 1 94.19 799 GLN B C 1
ATOM 13016 O O . GLN B 1 799 ? 23.266 -38.531 -19.453 1 94.19 799 GLN B O 1
ATOM 13021 N N . PRO B 1 800 ? 22.484 -40.406 -18.516 1 96 800 PRO B N 1
ATOM 13022 C CA . PRO B 1 800 ? 22.219 -39.75 -17.234 1 96 800 PRO B CA 1
ATOM 13023 C C . PRO B 1 800 ? 23.5 -39.219 -16.594 1 96 800 PRO B C 1
ATOM 13025 O O . PRO B 1 800 ? 24.406 -39.969 -16.25 1 96 800 PRO B O 1
ATOM 13028 N N . GLU B 1 801 ? 23.609 -37.938 -16.562 1 95.81 801 GLU B N 1
ATOM 13029 C CA . GLU B 1 801 ? 24.703 -37.188 -15.961 1 95.81 801 GLU B CA 1
ATOM 13030 C C . GLU B 1 801 ? 24.281 -35.75 -15.703 1 95.81 801 GLU B C 1
ATOM 13032 O O . GLU B 1 801 ? 23.172 -35.344 -16.062 1 95.81 801 GLU B O 1
ATOM 13037 N N . LEU B 1 802 ? 25.156 -35.094 -15.016 1 97.19 802 LEU B N 1
ATOM 13038 C CA . LEU B 1 802 ? 24.922 -33.688 -14.773 1 97.19 802 LEU B CA 1
ATOM 13039 C C . LEU B 1 802 ? 25.625 -32.844 -15.82 1 97.19 802 LEU B C 1
ATOM 13041 O O . LEU B 1 802 ? 26.844 -32.875 -15.945 1 97.19 802 LEU B O 1
ATOM 13045 N N . TYR B 1 803 ? 24.828 -32.125 -16.672 1 97.69 803 TYR B N 1
ATOM 13046 C CA . TYR B 1 803 ? 25.328 -31.281 -17.75 1 97.69 803 TYR B CA 1
ATOM 13047 C C . TYR B 1 803 ? 25.047 -29.797 -17.469 1 97.69 803 TYR B C 1
ATOM 13049 O O . TYR B 1 803 ? 23.906 -29.406 -17.297 1 97.69 803 TYR B O 1
ATOM 13057 N N . ALA B 1 804 ? 26.078 -29.047 -17.453 1 97.5 804 ALA B N 1
ATOM 13058 C CA . ALA B 1 804 ? 25.922 -27.625 -17.156 1 97.5 804 ALA B CA 1
ATOM 13059 C C . ALA B 1 804 ? 26.141 -26.781 -18.406 1 97.5 804 ALA B C 1
ATOM 13061 O O . ALA B 1 804 ? 27.047 -27.062 -19.203 1 97.5 804 ALA B O 1
ATOM 13062 N N . VAL B 1 805 ? 25.344 -25.781 -18.594 1 97.5 805 VAL B N 1
ATOM 13063 C CA . VAL B 1 805 ? 25.469 -24.844 -19.719 1 97.5 805 VAL B CA 1
ATOM 13064 C C . VAL B 1 805 ? 26.828 -24.141 -19.641 1 97.5 805 VAL B C 1
ATOM 13066 O O . VAL B 1 805 ? 27.266 -23.734 -18.562 1 97.5 805 VAL B O 1
ATOM 13069 N N . ASP B 1 806 ? 27.531 -23.938 -20.812 1 96.38 806 ASP B N 1
ATOM 13070 C CA . ASP B 1 806 ? 28.844 -23.312 -21 1 96.38 806 ASP B CA 1
ATOM 13071 C C . ASP B 1 806 ? 29.953 -24.234 -20.531 1 96.38 806 ASP B C 1
ATOM 13073 O O . ASP B 1 806 ? 31.141 -23.859 -20.547 1 96.38 806 ASP B O 1
ATOM 13077 N N . HIS B 1 807 ? 29.656 -25.391 -20.031 1 96.62 807 HIS B N 1
ATOM 13078 C CA . HIS B 1 807 ? 30.656 -26.391 -19.656 1 96.62 807 HIS B CA 1
ATOM 13079 C C . HIS B 1 807 ? 30.516 -27.656 -20.5 1 96.62 807 HIS B C 1
ATOM 13081 O O . HIS B 1 807 ? 31.188 -27.797 -21.531 1 96.62 807 HIS B O 1
ATOM 13087 N N . GLN B 1 808 ? 29.469 -28.484 -20.203 1 96.56 808 GLN B N 1
ATOM 13088 C CA . GLN B 1 808 ? 29.266 -29.703 -21 1 96.56 808 GLN B CA 1
ATOM 13089 C C . GLN B 1 808 ? 28.328 -29.453 -22.156 1 96.56 808 GLN B C 1
ATOM 13091 O O . GLN B 1 808 ? 28.406 -30.125 -23.188 1 96.56 808 GLN B O 1
ATOM 13096 N N . ILE B 1 809 ? 27.453 -28.453 -22.016 1 97.56 809 ILE B N 1
ATOM 13097 C CA . ILE B 1 809 ? 26.422 -28.234 -23.047 1 97.56 809 ILE B CA 1
ATOM 13098 C C . ILE B 1 809 ? 26.297 -26.75 -23.328 1 97.56 809 ILE B C 1
ATOM 13100 O O . ILE B 1 809 ? 26.766 -25.906 -22.547 1 97.56 809 ILE B O 1
ATOM 13104 N N . ASP B 1 810 ? 25.703 -26.406 -24.469 1 97.12 810 ASP B N 1
ATOM 13105 C CA . ASP B 1 810 ? 25.406 -25 -24.781 1 97.12 810 ASP B CA 1
ATOM 13106 C C . ASP B 1 810 ? 24.016 -24.609 -24.297 1 97.12 810 ASP B C 1
ATOM 13108 O O . ASP B 1 810 ? 23.391 -25.359 -23.547 1 97.12 810 ASP B O 1
ATOM 13112 N N . VAL B 1 811 ? 23.531 -23.469 -24.688 1 96.44 811 VAL B N 1
ATOM 13113 C CA . VAL B 1 811 ? 22.312 -22.891 -24.141 1 96.44 811 VAL B CA 1
ATOM 13114 C C . VAL B 1 811 ? 21.094 -23.688 -24.625 1 96.44 811 VAL B C 1
ATOM 13116 O O . VAL B 1 811 ? 20.047 -23.672 -23.984 1 96.44 811 VAL B O 1
ATOM 13119 N N . TRP B 1 812 ? 21.25 -24.469 -25.656 1 96.62 812 TRP B N 1
ATOM 13120 C CA . TRP B 1 812 ? 20.141 -25.266 -26.188 1 96.62 812 TRP B CA 1
ATOM 13121 C C . TRP B 1 812 ? 20.297 -26.734 -25.797 1 96.62 812 TRP B C 1
ATOM 13123 O O . TRP B 1 812 ? 19.516 -27.578 -26.25 1 96.62 812 TRP B O 1
ATOM 13133 N N . GLY B 1 813 ? 21.297 -27.094 -24.984 1 95.75 813 GLY B N 1
ATOM 13134 C CA . GLY B 1 813 ? 21.469 -28.453 -24.469 1 95.75 813 GLY B CA 1
ATOM 13135 C C . GLY B 1 813 ? 22.359 -29.312 -25.359 1 95.75 813 GLY B C 1
ATOM 13136 O O . GLY B 1 813 ? 22.547 -30.5 -25.094 1 95.75 813 GLY B O 1
ATOM 13137 N N . ASN B 1 814 ? 22.953 -28.703 -26.359 1 95.56 814 ASN B N 1
ATOM 13138 C CA . ASN B 1 814 ? 23.844 -29.469 -27.219 1 95.56 814 ASN B CA 1
ATOM 13139 C C . ASN B 1 814 ? 25.219 -29.656 -26.594 1 95.56 814 ASN B C 1
ATOM 13141 O O . ASN B 1 814 ? 25.734 -28.734 -25.953 1 95.56 814 ASN B O 1
ATOM 13145 N N . ILE B 1 815 ? 25.703 -30.75 -26.781 1 94.62 815 ILE B N 1
ATOM 13146 C CA . ILE B 1 815 ? 27 -31.078 -26.188 1 94.62 815 ILE B CA 1
ATOM 13147 C C . ILE B 1 815 ? 28.094 -30.234 -26.844 1 94.62 815 ILE B C 1
ATOM 13149 O O . ILE B 1 815 ? 28.109 -30.047 -28.062 1 94.62 815 ILE B O 1
ATOM 13153 N N . LEU B 1 816 ? 28.891 -29.688 -26 1 93.75 816 LEU B N 1
ATOM 13154 C CA . LEU B 1 816 ? 30 -28.859 -26.469 1 93.75 816 LEU B CA 1
ATOM 13155 C C . LEU B 1 816 ? 31.219 -29.734 -26.828 1 93.75 816 LEU B C 1
ATOM 13157 O O . LEU B 1 816 ? 31.484 -30.734 -26.156 1 93.75 816 LEU B O 1
#

Foldseek 3Di:
DPPCQWDQWLQGWIWGDDDDQEIETECAPRPDQAQLLQVLCVLLVLQVCCQVVVQWKRKDKDFRDCLRRVVCCVLQAGIEIEIGTHLQCNLCVVCSVVVSLVSSVVSSCCSPPVSVCQQRVVSVPHDCVVRPHAKEKEFDCDCRRDVRGKIWIWHWAADPPDVVHTYIYIYIAHPPPGPDDCVVGGYHYDYDGPFWAGQHPQLVLLLVVLVQVLVCLVVVHFKGKDAPDPPRSNQVSLCPAPLHGAGMEMEGEDPVVSCPCNVDDSSVSSNVSSSVVRLRRTNVSVVSQNVFGWYWYDHPPKIWTWHAFLQSRYIYTYINDDPPPPALVVLLVLQVLLVCVLQQHPHDFAQAQEAEEEEEAQFSQVSNLVSSNVSRPHQAYEYEHDYFFADDDVSSLSRQSRPDPNRYFYWYWDWDADPLGAIFIATDPSTDDCVVPVVVRVVRVVVRDHRLVSSLLVSQQVVLLVLLVCLVVQGAYEYEYEQQSHQLVLFLQLLVFDASLVSCVVSVHDDPDVVRRRHTSLVSCVRHYLAYEYEAVNSVVSNVVSCVVSVFGSGAYEYAHPPPLCLAQVLLLLLVLLLVLVQVLQVLVPHAQQDFAEEEEACVGSNNVNNLVVCLVPRHHVVRSQHAYEDLPDPDDDPRYYNAPVPDDLVSLLAGQEYEYAPQAARDAPLNVLSNQVRHPDQHHEYAYSYADLHNNVRVSVNVSVQSPDPFRDRPNATKDKDKDFSARPVVRTTFEIKIWIAGPVVRGIHIYGYGSPRHHSSVNVRGGRNNSCSVSSSLSSQCSSLSSVCVVVVNHDDGDYHYDPPQAHSNRHGD/DPPCQWDQWLQGWIWGDDDVQEIETECAPRDDQAQQLQVLCVLLVLQVCCQVVPQWKRKDKDFRDCLRRVVCVVLQAGIEIEIGTHLQCNLCVVCSVVVSLVSCVVSSCCSPPVSVCQQRVVSVPHDCVVRPHAKEKEFDCDCRRDVRGKIWIWHWAADPPDVSHTHIYIYIAHPPPGPDDCVVGGYHYDYDRPFWADQHCQLVLLLVVLVQCLVCLVVVHFKGKDAPDPPRSNQVSLCPAPLHGAGMEMEGEDPVVSCPCNVDDSSVSSNVSSSVVRLRRTNVSVVSQNVFGWYWYHHPPKIWTWHAFLQSRYIYTYINDDPPPPALVVLLVLQVLLVCVLQQHPHDFAQAQEAEEEEEAQFSQVSNLVSSNVSRPHQAYEYEHDYFFADDDVSSLRRQSRPDPNRYFYWYWDWDADPLGAIFIATDPSTDDCVVVVVVRVVRVVVRDHRLVSSLLVSQQVVLLVLLVCLVVQTAYEYEHEQQSHQLVLFLQLLVFDASLVSCVVSVHDDPDVVRRRHTSLVSCVRHYLAYEYEAVNSVVSNVVSCVVSVFGSGAYEYAHPPPLCLAQVLLLLLVLLLVLVQVLQVLVPHAQQDFAEEEEACVGSNNVNNLVVCLVPRHHVVRSQHAYEDLPDPDDDPRYYNAPVPDDLVRLLAGQEYEYAPQAARDAPLNVLSNQVRHPDQHHEYAYSYADLHNNVRVSVNVSVQSPDPFHDRPNATKDKDKDFSARPVVRTTFEIKIWIAGPVVRGIHIYGYGSPRHHSSVNVRGGRNNSCSVSSSLSSQCSSLSSVCVVVVNHDDHDYHYDPPQAHSNRHGD

Sequence (1632 aa):
MNAEKNIKTSLGPVLHHVEDGLWEIDLSNLRIFFGLSILSRTIGEEIGNLLQSLPGDLAFTYKINPNINHELVDMHIQHVQVFARAGILKDWVLFREEFEENLRFVFGSFQQQSIAKKIHPEFYGQDPNRNSPIALLFPFDTEFVHPSGYYILMERVPSQNRIGDFFLRITIDSREDGCLNLENIPHEVISDVHMRTYIAGASKISESLSNGIINVAQKGETFFEEENSHFSKVFSQIEKTPLGKLSNINFYWEEQYRNLILSSDPSVSLFILKKLFLLLEDASASKKIKEGNTLRAIIGKTSVYVDLSRLDRVLNFSFNQKRSLVDSNFYLKRMPILETIANGVGHKNNFEGIHVFLIHHITSEIISLIETFRRLKVNSLNVAFVKYGGNIPPIYLDILLDIPTDSFYMAGLEFKLTKNNTPYYGVSPLYSDFELHTGFRHKLEEAKLGFFDAMRRLALYLFLNQLQELAEKNEKIILIEDGGYVAPVLNERALDGVTFGEVLAEFWVENKFPSSKDQKFSEVLKQHVIGTVEHTRNGYDRLTKVKQEKSSLFLPAYSIAISKEKTLEESKEVARSIINAIENTLHGIGKVLSKRNVLILGAKGNIGGFLKRYLVGGSLHENNLDVLEVDRKFELNSNFQKQSFRSLSEAEFANIDLVIGVTGESILESKDFENWIFQSEHKQLFLASGSTKTVEFASFIQWTNELNSSENPKLKDKNALIRFHRILDPQTQMDLGAKIVFKIPDMNLEKEIYLISDGSPVNFLFFGVPTESMDPIISQLASVSLGMVNQYKNKKLPQPELYAVDHQIDVWGNILMNAEKNIKTSLGPVLHHVEDGLWEIDLSNLRIFFGLSILSRTIGEEIGNLLQSLPGDLAFTYKINPNINHELVDMHIQHVQVFARAGILKDWVLFREEFEENLRFVFGSFQQQSIAKKIHPEFYGQDPNRNSPIALLFPFDTEFVHPSGYYILMERVPSQNRIGDFFLRITIDSREDGCLNLENIPHEVISDVHMRTYIAGASKISESLSNGIINVAQKGETFFEEENSHFSKVFSQIEKTPLGKLSNINFYWEEQYRNLILSSDPSVSLFILKKLFLLLEDASASKKIKEGNTLRAIIGKTSVYVDLSRLDRVLNFSFNQKRSLVDSNFYLKRMPILETIANGVGHKNNFEGIHVFLIHHITSEIISLIETFRRLKVNSLNVAFVKYGGNIPPIYLDILLDIPTDSFYMAGLEFKLTKNNTPYYGVSPLYSDFELHTGFRHKLEEAKLGFFDAMRRLALYLFLNQLQELAEKNEKIILIEDGGYVAPVLNERALDGVTFGEVLAEFWVENKFPSSKDQKFSEVLKQHVIGTVEHTRNGYDRLTKVKQEKSSLFLPAYSIAISKEKTLEESKEVARSIINAIENTLHGIGKVLSKRNVLILGAKGNIGGFLKRYLVGGSLHENNLDVLEVDRKFELNSNFQKQSFRSLSEAEFANIDLVIGVTGESILESKDFENWIFQSEHKQLFLASGSTKTVEFASFIQWTNELNSSENPKLKDKNALIRFHRILDPQTQMDLGAKIVFKIPDMNLEKEIYLISDGSPVNFLFFGVPTESMDPIISQLASVSLGMVNQYKNKKLPQPELYAVDHQIDVWGNIL

Radius of gyration: 37.69 Å; Cα contacts (8 Å, |Δi|>4): 3572; chains: 2; bounding box: 112×106×86 Å

pLDDT: mean 84.47, std 12.12, range [28.77, 98.69]

Solvent-accessible surface area (backbone atoms only — not comparable to full-atom values): 81764 Å² total; per-residue (Å²): 129,85,68,77,52,66,43,82,42,82,79,64,53,50,40,34,69,76,53,98,55,34,34,36,32,65,50,61,76,55,70,46,54,24,40,39,43,21,42,12,41,43,47,27,45,44,38,53,43,4,44,78,21,2,12,18,25,27,10,24,29,38,36,40,42,48,88,26,16,26,47,41,34,77,60,23,25,34,8,30,7,32,36,25,54,55,53,40,57,30,32,33,79,84,43,42,72,60,46,38,46,44,33,33,40,57,46,51,34,57,83,36,62,84,58,31,36,44,42,41,23,58,73,72,75,37,59,52,84,85,42,61,68,33,19,41,28,34,72,45,82,52,67,63,37,35,91,79,12,40,33,38,31,37,26,62,30,66,21,58,70,41,92,86,26,21,2,34,27,32,38,39,40,36,70,84,84,41,92,74,73,64,88,80,54,73,64,48,81,65,96,100,74,95,79,76,54,63,47,61,51,47,47,58,49,24,43,53,51,35,50,52,39,50,56,35,38,74,74,67,42,59,57,35,80,47,65,58,42,99,79,46,61,60,37,64,34,43,30,75,34,72,58,32,70,41,48,33,40,38,40,28,48,39,71,67,50,47,48,45,46,72,74,37,58,67,60,60,49,29,50,58,44,37,54,53,52,53,47,47,24,25,58,72,54,20,44,46,37,61,74,68,22,35,37,39,41,35,48,78,94,45,40,37,37,38,38,62,38,39,78,52,22,24,43,36,41,10,34,73,38,70,57,75,68,72,43,51,59,59,52,24,68,55,17,61,67,34,41,39,55,34,69,44,59,96,49,86,68,51,32,68,76,27,29,40,41,37,32,39,55,82,40,62,56,45,47,19,48,53,41,30,44,51,62,29,39,38,55,30,42,39,34,39,37,48,74,69,29,52,79,80,38,64,58,59,53,56,36,57,47,48,44,54,65,90,38,36,46,42,41,37,64,32,88,42,64,45,97,80,65,43,76,22,34,33,74,33,80,86,47,45,88,56,72,91,45,46,69,52,48,52,51,42,55,70,63,55,30,49,65,68,62,37,49,29,48,52,44,42,29,54,50,50,57,48,48,58,55,29,56,75,68,72,42,41,34,35,41,38,32,59,48,42,64,47,63,42,55,53,32,52,45,33,72,68,66,39,33,35,40,56,53,32,54,73,51,68,38,80,79,87,54,74,86,51,33,78,37,48,30,44,58,53,41,68,71,26,40,73,33,37,37,32,52,29,54,62,16,48,52,47,41,49,48,45,26,66,75,65,72,48,45,70,49,29,28,41,29,45,35,76,15,65,64,41,51,50,54,41,21,47,49,47,25,52,29,35,52,50,33,52,35,53,54,30,39,44,72,29,35,63,56,31,78,47,32,42,33,33,40,23,30,78,38,67,40,24,41,42,38,53,49,29,36,53,33,41,49,30,34,87,92,44,55,72,54,38,31,23,25,70,84,44,89,62,73,51,98,43,35,26,42,40,75,85,71,54,51,68,69,62,55,16,62,43,33,31,39,38,32,45,64,60,47,52,78,62,45,58,68,55,52,54,49,44,63,73,54,28,79,56,52,60,33,38,40,38,18,68,25,73,55,49,34,39,45,37,39,52,55,53,46,54,49,53,42,67,68,39,94,76,29,62,52,99,88,34,65,40,48,76,46,84,45,69,35,56,19,68,68,79,63,44,72,48,28,35,29,38,38,42,33,27,71,93,72,74,42,65,34,36,41,34,30,33,28,67,28,12,27,32,22,38,54,67,64,40,67,33,31,51,71,41,20,66,54,54,31,40,53,52,35,29,51,34,25,49,49,44,25,50,76,67,71,58,58,68,73,45,35,86,36,32,25,81,66,48,13,37,58,49,52,46,74,103,128,86,69,79,54,64,44,83,42,79,79,64,51,51,40,33,66,75,52,98,55,35,34,37,33,64,50,59,77,54,68,50,52,22,39,35,45,24,45,12,41,43,48,30,45,44,36,53,43,3,45,80,23,1,14,18,25,27,10,26,27,39,35,42,43,47,88,26,17,27,46,40,35,78,59,22,24,33,9,28,7,33,36,24,52,57,53,43,57,37,35,34,78,84,43,41,72,60,45,38,52,45,34,33,41,59,46,51,32,59,78,36,61,85,57,33,37,43,44,40,21,59,74,74,74,37,59,52,86,82,40,61,66,33,18,41,29,34,71,45,83,50,67,63,40,33,91,78,12,40,32,38,31,36,26,60,29,68,20,53,69,41,90,83,25,21,1,32,28,31,37,38,39,39,69,86,82,41,91,74,71,64,89,82,54,72,64,50,82,67,95,101,77,95,73,74,55,65,44,63,49,47,50,58,49,25,43,53,50,34,50,52,39,50,55,35,38,74,73,68,42,56,56,39,79,48,65,58,41,100,77,46,62,59,39,64,33,43,31,76,34,74,57,32,70,42,50,32,41,38,40,30,47,41,68,67,53,47,48,46,46,72,74,37,58,67,60,58,50,28,51,58,43,39,54,52,52,53,46,46,23,25,56,71,54,20,42,44,35,60,74,67,21,36,37,38,41,36,46,78,93,44,37,36,37,39,39,61,38,41,82,51,22,24,42,36,41,10,34,71,39,67,57,74,68,68,44,52,60,58,49,24,68,55,17,60,66,34,40,39,56,32,68,44,60,96,50,86,67,50,32,68,77,29,29,38,40,37,32,38,56,85,39,62,57,44,48,19,48,53,42,30,44,52,63,30,39,38,54,30,42,37,34,39,37,48,73,69,28,52,79,80,38,64,56,59,52,54,37,58,42,49,46,58,67,89,37,36,46,42,41,37,64,33,87,41,64,45,97,80,67,42,76,22,33,34,74,34,78,86,48,46,90,56,72,92,44,46,69,51,48,51,52,42,54,70,62,57,30,49,65,69,61,39,49,29,48,51,44,41,28,52,50,51,56,49,46,57,56,29,56,74,68,71,40,38,34,36,40,38,33,58,49,44,64,45,62,43,56,53,31,52,44,31,73,69,65,40,34,35,39,58,54,33,53,73,49,66,38,80,81,86,54,73,85,51,32,78,36,48,30,43,58,52,41,68,70,25,42,75,32,37,37,29,53,29,54,62,14,48,52,47,41,49,48,46,27,67,74,64,73,47,47,69,49,28,29,41,28,44,33,75,13,65,62,42,50,52,54,42,22,46,49,48,26,52,31,33,52,49,33,52,36,52,54,30,39,43,72,28,35,63,56,30,78,48,32,42,34,32,40,22,30,77,38,67,41,25,40,42,37,54,50,29,36,53,33,41,49,28,32,87,92,43,55,74,54,36,31,24,24,72,84,46,90,60,72,53,98,44,36,25,39,38,75,83,72,54,50,68,69,62,55,16,62,43,32,30,40,38,32,45,63,61,48,50,79,62,45,58,68,55,52,54,47,43,62,74,54,28,79,56,51,61,32,39,40,41,19,67,25,73,54,50,36,38,45,39,40,51,54,51,45,54,50,52,41,68,69,38,94,75,29,64,54,97,88,34,65,41,48,77,45,84,45,71,34,58,19,70,66,79,64,45,73,48,27,35,29,40,37,44,32,27,73,93,71,74,41,65,33,35,40,34,30,32,28,65,28,13,28,31,23,37,54,66,64,40,67,34,31,51,74,42,20,67,55,55,32,40,53,52,36,29,52,34,25,49,50,43,25,48,76,66,73,57,58,68,73,44,36,85,35,33,25,80,66,49,14,38,58,49,52,45,75,103